Protein 8T9W (pdb70)

Radius of gyration: 37.92 Å; Cα contacts (8 Å, |Δi|>4): 4238; chains: 4; bounding box: 84×113×107 Å

Structure (mmCIF, N/CA/C/O backbone):
data_8T9W
#
_entry.id   8T9W
#
_cell.length_a   112.093
_cell.length_b   113.391
_cell.length_c   158.156
_cell.angle_alpha   90.00
_cell.angle_beta   90.00
_cell.angle_gamma   90.00
#
_symmetry.space_group_name_H-M   'P 21 21 21'
#
loop_
_entity.id
_entity.type
_entity.pdbx_description
1 polymer Apiosidase
2 water water
#
loop_
_atom_site.group_PDB
_atom_site.id
_atom_site.type_symbol
_atom_site.label_atom_id
_atom_site.label_alt_id
_atom_site.label_comp_id
_atom_site.label_asym_id
_atom_site.label_entity_id
_atom_site.label_seq_id
_atom_site.pdbx_PDB_ins_code
_atom_site.Cartn_x
_atom_site.Cartn_y
_atom_site.Cartn_z
_atom_site.occupancy
_atom_site.B_iso_or_equiv
_atom_site.auth_seq_id
_atom_site.auth_comp_id
_atom_site.auth_asym_id
_atom_site.auth_atom_id
_atom_site.pdbx_PDB_model_num
ATOM 1 N N . THR A 1 2 ? 30.235 26.695 95.679 1.00 48.60 2 THR A N 1
ATOM 2 C CA . THR A 1 2 ? 28.798 26.584 95.452 1.00 51.14 2 THR A CA 1
ATOM 3 C C . THR A 1 2 ? 28.482 26.271 93.994 1.00 49.36 2 THR A C 1
ATOM 4 O O . THR A 1 2 ? 27.680 25.384 93.698 1.00 51.52 2 THR A O 1
ATOM 8 N N . TYR A 1 3 ? 29.123 26.998 93.084 1.00 47.42 3 TYR A N 1
ATOM 9 C CA . TYR A 1 3 ? 28.811 26.937 91.662 1.00 47.07 3 TYR A CA 1
ATOM 10 C C . TYR A 1 3 ? 29.954 26.266 90.916 1.00 47.98 3 TYR A C 1
ATOM 11 O O . TYR A 1 3 ? 31.096 26.736 90.960 1.00 47.15 3 TYR A O 1
ATOM 20 N N . THR A 1 4 ? 29.642 25.163 90.242 1.00 50.46 4 THR A N 1
ATOM 21 C CA . THR A 1 4 ? 30.593 24.446 89.408 1.00 49.20 4 THR A CA 1
ATOM 22 C C . THR A 1 4 ? 29.971 24.212 88.040 1.00 49.15 4 THR A C 1
ATOM 23 O O . THR A 1 4 ? 28.771 24.408 87.834 1.00 48.86 4 THR A O 1
ATOM 27 N N . VAL A 1 5 ? 30.805 23.795 87.102 1.00 49.49 5 VAL A N 1
ATOM 28 C CA . VAL A 1 5 ? 30.337 23.399 85.781 1.00 49.70 5 VAL A CA 1
ATOM 29 C C . VAL A 1 5 ? 29.851 21.959 85.848 1.00 51.32 5 VAL A C 1
ATOM 30 O O . VAL A 1 5 ? 30.422 21.130 86.566 1.00 52.42 5 VAL A O 1
ATOM 34 N N . SER A 1 6 ? 28.778 21.660 85.119 1.00 51.54 6 SER A N 1
ATOM 35 C CA . SER A 1 6 ? 28.274 20.297 85.065 1.00 53.15 6 SER A CA 1
ATOM 36 C C . SER A 1 6 ? 29.322 19.362 84.463 1.00 54.22 6 SER A C 1
ATOM 37 O O . SER A 1 6 ? 30.270 19.790 83.799 1.00 53.67 6 SER A O 1
ATOM 40 N N . GLU A 1 7 ? 29.139 18.062 84.712 1.00 55.86 7 GLU A N 1
ATOM 41 C CA . GLU A 1 7 ? 30.087 17.074 84.208 1.00 57.08 7 GLU A CA 1
ATOM 42 C C . GLU A 1 7 ? 30.103 17.049 82.684 1.00 56.98 7 GLU A C 1
ATOM 43 O O . GLU A 1 7 ? 31.164 16.883 82.072 1.00 57.23 7 GLU A O 1
ATOM 45 N N . ASN A 1 8 ? 28.940 17.216 82.052 1.00 56.68 8 ASN A N 1
ATOM 46 C CA . ASN A 1 8 ? 28.896 17.326 80.599 1.00 56.47 8 ASN A CA 1
ATOM 47 C C . ASN A 1 8 ? 29.375 18.683 80.101 1.00 54.77 8 ASN A C 1
ATOM 48 O O . ASN A 1 8 ? 29.393 18.909 78.886 1.00 54.48 8 ASN A O 1
ATOM 53 N N . LYS A 1 9 ? 29.751 19.582 81.014 1.00 53.71 9 LYS A N 1
ATOM 54 C CA . LYS A 1 9 ? 30.364 20.870 80.689 1.00 52.20 9 LYS A CA 1
ATOM 55 C C . LYS A 1 9 ? 29.444 21.754 79.852 1.00 51.06 9 LYS A C 1
ATOM 56 O O . LYS A 1 9 ? 29.909 22.608 79.091 1.00 50.11 9 LYS A O 1
ATOM 58 N N . ARG A 1 10 ? 28.131 21.573 79.994 1.00 51.21 10 ARG A N 1
ATOM 59 C CA . ARG A 1 10 ? 27.161 22.406 79.303 1.00 50.19 10 ARG A CA 1
ATOM 60 C C . ARG A 1 10 ? 26.274 23.216 80.236 1.00 50.68 10 ARG A C 1
ATOM 61 O O . ARG A 1 10 ? 25.608 24.148 79.767 1.00 50.49 10 ARG A O 1
ATOM 69 N N . PHE A 1 11 ? 26.250 22.907 81.531 1.00 49.71 11 PHE A N 1
ATOM 70 C CA . PHE A 1 11 ? 25.362 23.574 82.472 1.00 49.40 11 PHE A CA 1
ATOM 71 C C . PHE A 1 11 ? 26.114 23.863 83.765 1.00 48.85 11 PHE A C 1
ATOM 72 O O . PHE A 1 11 ? 27.240 23.403 83.972 1.00 50.14 11 PHE A O 1
ATOM 80 N N . LEU A 1 12 ? 25.478 24.641 84.636 1.00 48.97 12 LEU A N 1
ATOM 81 C CA . LEU A 1 12 ? 26.015 24.982 85.944 1.00 47.93 12 LEU A CA 1
ATOM 82 C C . LEU A 1 12 ? 25.261 24.237 87.037 1.00 52.12 12 LEU A C 1
ATOM 83 O O . LEU A 1 12 ? 24.098 23.852 86.873 1.00 52.08 12 LEU A O 1
ATOM 88 N N . LEU A 1 13 ? 25.939 24.045 88.165 1.00 49.48 13 LEU A N 1
ATOM 89 C CA . LEU A 1 13 ? 25.375 23.368 89.323 1.00 50.50 13 LEU A CA 1
ATOM 90 C C . LEU A 1 13 ? 25.460 24.263 90.552 1.00 52.74 13 LEU A C 1
ATOM 91 O O . LEU A 1 13 ? 26.348 25.114 90.665 1.00 50.60 13 LEU A O 1
ATOM 96 N N . LYS A 1 14 ? 24.527 24.059 91.480 1.00 56.78 14 LYS A N 1
ATOM 97 C CA . LYS A 1 14 ? 24.509 24.754 92.767 1.00 56.27 14 LYS A CA 1
ATOM 98 C C . LYS A 1 14 ? 24.554 23.691 93.860 1.00 56.91 14 LYS A C 1
ATOM 99 O O . LYS A 1 14 ? 23.531 23.077 94.177 1.00 54.74 14 LYS A O 1
ATOM 101 N N . ASP A 1 15 ? 25.743 23.482 94.431 1.00 59.33 15 ASP A N 1
ATOM 102 C CA . ASP A 1 15 ? 25.981 22.417 95.408 1.00 54.94 15 ASP A CA 1
ATOM 103 C C . ASP A 1 15 ? 25.666 21.051 94.802 1.00 59.77 15 ASP A C 1
ATOM 104 O O . ASP A 1 15 ? 24.984 20.217 95.402 1.00 57.83 15 ASP A O 1
ATOM 109 N N . GLY A 1 16 ? 26.168 20.830 93.587 1.00 69.52 16 GLY A N 1
ATOM 110 C CA . GLY A 1 16 ? 25.976 19.578 92.888 1.00 66.03 16 GLY A CA 1
ATOM 111 C C . GLY A 1 16 ? 24.650 19.422 92.176 1.00 66.17 16 GLY A C 1
ATOM 112 O O . GLY A 1 16 ? 24.533 18.554 91.304 1.00 67.45 16 GLY A O 1
ATOM 113 N N . LYS A 1 17 ? 23.659 20.224 92.513 1.00 56.41 17 LYS A N 1
ATOM 114 C CA . LYS A 1 17 ? 22.389 20.054 91.834 1.00 57.44 17 LYS A CA 1
ATOM 115 C C . LYS A 1 17 ? 22.240 21.058 90.688 1.00 58.98 17 LYS A C 1
ATOM 116 O O . LYS A 1 17 ? 22.782 22.169 90.752 1.00 56.25 17 LYS A O 1
ATOM 118 N N . PRO A 1 18 ? 21.532 20.628 89.629 1.00 54.40 18 PRO A N 1
ATOM 119 C CA . PRO A 1 18 ? 21.292 21.513 88.496 1.00 53.06 18 PRO A CA 1
ATOM 120 C C . PRO A 1 18 ? 20.760 22.877 88.909 1.00 54.04 18 PRO A C 1
ATOM 121 O O . PRO A 1 18 ? 19.689 22.967 89.510 1.00 56.60 18 PRO A O 1
ATOM 125 N N . PHE A 1 19 ? 21.461 23.954 88.527 1.00 50.32 19 PHE A N 1
ATOM 126 C CA . PHE A 1 19 ? 21.086 25.311 88.878 1.00 51.44 19 PHE A CA 1
ATOM 127 C C . PHE A 1 19 ? 20.617 26.021 87.620 1.00 48.30 19 PHE A C 1
ATOM 128 O O . PHE A 1 19 ? 21.355 26.087 86.632 1.00 47.85 19 PHE A O 1
ATOM 136 N N . PHE A 1 20 ? 19.385 26.528 87.642 1.00 48.14 20 PHE A N 1
ATOM 137 C CA . PHE A 1 20 ? 18.867 27.320 86.530 1.00 47.16 20 PHE A CA 1
ATOM 138 C C . PHE A 1 20 ? 19.225 28.782 86.759 1.00 47.48 20 PHE A C 1
ATOM 139 O O . PHE A 1 20 ? 18.661 29.440 87.639 1.00 47.90 20 PHE A O 1
ATOM 147 N N . TRP A 1 21 ? 20.145 29.289 85.949 1.00 46.62 21 TRP A N 1
ATOM 148 C CA . TRP A 1 21 ? 20.437 30.713 85.909 1.00 45.71 21 TRP A CA 1
ATOM 149 C C . TRP A 1 21 ? 19.236 31.456 85.331 1.00 42.72 21 TRP A C 1
ATOM 150 O O . TRP A 1 21 ? 18.898 31.284 84.155 1.00 43.06 21 TRP A O 1
ATOM 161 N N . LEU A 1 22 ? 18.583 32.270 86.159 1.00 41.45 22 LEU A N 1
ATOM 162 C CA . LEU A 1 22 ? 17.581 33.226 85.698 1.00 40.66 22 LEU A CA 1
ATOM 163 C C . LEU A 1 22 ? 17.955 34.584 86.272 1.00 39.86 22 LEU A C 1
ATOM 164 O O . LEU A 1 22 ? 17.780 34.826 87.470 1.00 39.60 22 LEU A O 1
ATOM 169 N N . GLY A 1 23 ? 18.471 35.462 85.423 1.00 38.39 23 GLY A N 1
ATOM 170 C CA . GLY A 1 23 ? 19.066 36.714 85.860 1.00 37.91 23 GLY A CA 1
ATOM 171 C C . GLY A 1 23 ? 18.179 37.915 85.581 1.00 36.41 23 GLY A C 1
ATOM 172 O O . GLY A 1 23 ? 17.469 37.956 84.573 1.00 36.29 23 GLY A O 1
ATOM 173 N N . ASP A 1 24 ? 18.222 38.879 86.497 1.00 35.93 24 ASP A N 1
ATOM 174 C CA . ASP A 1 24 ? 17.785 40.245 86.253 1.00 34.80 24 ASP A CA 1
ATOM 175 C C . ASP A 1 24 ? 19.010 41.148 86.253 1.00 33.91 24 ASP A C 1
ATOM 176 O O . ASP A 1 24 ? 19.944 40.938 87.033 1.00 34.76 24 ASP A O 1
ATOM 181 N N . THR A 1 25 ? 19.010 42.145 85.373 1.00 34.95 25 THR A N 1
ATOM 182 C CA . THR A 1 25 ? 20.149 43.045 85.218 1.00 32.17 25 THR A CA 1
ATOM 183 C C . THR A 1 25 ? 19.941 44.272 86.102 1.00 31.57 25 THR A C 1
ATOM 184 O O . THR A 1 25 ? 19.066 45.102 85.832 1.00 31.09 25 THR A O 1
ATOM 188 N N . ALA A 1 26 ? 20.756 44.394 87.149 1.00 32.67 26 ALA A N 1
ATOM 189 C CA . ALA A 1 26 ? 20.640 45.485 88.113 1.00 33.44 26 ALA A CA 1
ATOM 190 C C . ALA A 1 26 ? 22.004 46.147 88.318 1.00 30.73 26 ALA A C 1
ATOM 191 O O . ALA A 1 26 ? 22.517 46.210 89.435 1.00 30.95 26 ALA A O 1
ATOM 193 N N . TRP A 1 27 ? 22.580 46.665 87.225 1.00 30.11 27 TRP A N 1
ATOM 194 C CA . TRP A 1 27 ? 23.958 47.162 87.253 1.00 30.75 27 TRP A CA 1
ATOM 195 C C . TRP A 1 27 ? 24.193 48.115 88.420 1.00 29.53 27 TRP A C 1
ATOM 196 O O . TRP A 1 27 ? 25.145 47.948 89.190 1.00 29.81 27 TRP A O 1
ATOM 207 N N . GLU A 1 28 ? 23.326 49.118 88.572 1.00 29.05 28 GLU A N 1
ATOM 208 C CA . GLU A 1 28 ? 23.519 50.178 89.554 1.00 29.19 28 GLU A CA 1
ATOM 209 C C . GLU A 1 28 ? 22.934 49.841 90.924 1.00 29.38 28 GLU A C 1
ATOM 210 O O . GLU A 1 28 ? 22.643 50.758 91.702 1.00 29.20 28 GLU A O 1
ATOM 216 N N . LEU A 1 29 ? 22.778 48.553 91.242 1.00 30.73 29 LEU A N 1
ATOM 217 C CA . LEU A 1 29 ? 22.161 48.156 92.506 1.00 30.85 29 LEU A CA 1
ATOM 218 C C . LEU A 1 29 ? 22.931 48.710 93.700 1.00 31.59 29 LEU A C 1
ATOM 219 O O . LEU A 1 29 ? 22.383 49.456 94.519 1.00 35.40 29 LEU A O 1
ATOM 224 N N . PHE A 1 30 ? 24.212 48.351 93.814 1.00 31.53 30 PHE A N 1
ATOM 225 C CA . PHE A 1 30 ? 25.022 48.845 94.923 1.00 31.19 30 PHE A CA 1
ATOM 226 C C . PHE A 1 30 ? 25.135 50.362 94.902 1.00 30.42 30 PHE A C 1
ATOM 227 O O . PHE A 1 30 ? 25.272 50.992 95.958 1.00 30.54 30 PHE A O 1
ATOM 235 N N . HIS A 1 31 ? 25.071 50.965 93.715 1.00 29.70 31 HIS A N 1
ATOM 236 C CA . HIS A 1 31 ? 25.315 52.395 93.585 1.00 29.01 31 HIS A CA 1
ATOM 237 C C . HIS A 1 31 ? 24.106 53.233 93.989 1.00 31.83 31 HIS A C 1
ATOM 238 O O . HIS A 1 31 ? 24.271 54.311 94.570 1.00 33.32 31 HIS A O 1
ATOM 245 N N . ARG A 1 32 ? 22.885 52.769 93.695 1.00 30.41 32 ARG A N 1
ATOM 246 C CA . ARG A 1 32 ? 21.726 53.651 93.740 1.00 33.62 32 ARG A CA 1
ATOM 247 C C . ARG A 1 32 ? 20.565 53.172 94.605 1.00 36.15 32 ARG A C 1
ATOM 248 O O . ARG A 1 32 ? 19.550 53.875 94.675 1.00 42.32 32 ARG A O 1
ATOM 256 N N . LEU A 1 33 ? 20.669 52.019 95.262 1.00 34.04 33 LEU A N 1
ATOM 257 C CA . LEU A 1 33 ? 19.590 51.504 96.097 1.00 35.59 33 LEU A CA 1
ATOM 258 C C . LEU A 1 33 ? 20.055 51.421 97.544 1.00 34.79 33 LEU A C 1
ATOM 259 O O . LEU A 1 33 ? 21.009 50.697 97.854 1.00 39.57 33 LEU A O 1
ATOM 264 N N . ASP A 1 34 ? 19.381 52.155 98.427 1.00 38.09 34 ASP A N 1
ATOM 265 C CA . ASP A 1 34 ? 19.653 52.054 99.851 1.00 37.03 34 ASP A CA 1
ATOM 266 C C . ASP A 1 34 ? 19.101 50.735 100.396 1.00 40.25 34 ASP A C 1
ATOM 267 O O . ASP A 1 34 ? 18.523 49.920 99.670 1.00 39.97 34 ASP A O 1
ATOM 272 N N . ARG A 1 35 ? 19.268 50.534 101.707 1.00 40.49 35 ARG A N 1
ATOM 273 C CA . ARG A 1 35 ? 18.922 49.250 102.310 1.00 36.71 35 ARG A CA 1
ATOM 274 C C . ARG A 1 35 ? 17.439 48.933 102.151 1.00 41.36 35 ARG A C 1
ATOM 275 O O . ARG A 1 35 ? 17.070 47.791 101.852 1.00 42.55 35 ARG A O 1
ATOM 283 N N . GLU A 1 36 ? 16.572 49.928 102.345 1.00 39.59 36 GLU A N 1
ATOM 284 C CA . GLU A 1 36 ? 15.140 49.687 102.193 1.00 39.55 36 GLU A CA 1
ATOM 285 C C . GLU A 1 36 ? 14.777 49.431 100.735 1.00 37.78 36 GLU A C 1
ATOM 286 O O . GLU A 1 36 ? 13.968 48.545 100.439 1.00 36.26 36 GLU A O 1
ATOM 292 N N . ASP A 1 37 ? 15.373 50.192 99.811 1.00 39.32 37 ASP A N 1
ATOM 293 C CA . ASP A 1 37 ? 15.135 49.967 98.387 1.00 38.11 37 ASP A CA 1
ATOM 294 C C . ASP A 1 37 ? 15.597 48.577 97.965 1.00 36.92 37 ASP A C 1
ATOM 295 O O . ASP A 1 37 ? 14.874 47.855 97.268 1.00 35.29 37 ASP A O 1
ATOM 300 N N . ALA A 1 38 ? 16.808 48.188 98.378 1.00 34.93 38 ALA A N 1
ATOM 301 C CA . ALA A 1 38 ? 17.371 46.912 97.946 1.00 35.71 38 ALA A CA 1
ATOM 302 C C . ALA A 1 38 ? 16.556 45.737 98.469 1.00 38.67 38 ALA A C 1
ATOM 303 O O . ALA A 1 38 ? 16.339 44.756 97.749 1.00 42.27 38 ALA A O 1
ATOM 305 N N . ASP A 1 39 ? 16.108 45.808 99.725 1.00 37.08 39 ASP A N 1
ATOM 306 C CA . ASP A 1 39 ? 15.210 44.779 100.237 1.00 40.88 39 ASP A CA 1
ATOM 307 C C . ASP A 1 39 ? 13.939 44.704 99.401 1.00 40.64 39 ASP A C 1
ATOM 308 O O . ASP A 1 39 ? 13.449 43.612 99.094 1.00 42.65 39 ASP A O 1
ATOM 313 N N . TYR A 1 40 ? 13.407 45.862 99.008 1.00 40.33 40 TYR A N 1
ATOM 314 C CA . TYR A 1 40 ? 12.202 45.908 98.188 1.00 37.47 40 TYR A CA 1
ATOM 315 C C . TYR A 1 40 ? 12.433 45.256 96.829 1.00 37.30 40 TYR A C 1
ATOM 316 O O . TYR A 1 40 ? 11.627 44.436 96.375 1.00 37.51 40 TYR A O 1
ATOM 325 N N . TYR A 1 41 ? 13.539 45.606 96.166 1.00 39.28 41 TYR A N 1
ATOM 326 C CA . TYR A 1 41 ? 13.820 45.047 94.847 1.00 38.81 41 TYR A CA 1
ATOM 327 C C . TYR A 1 41 ? 14.100 43.549 94.922 1.00 41.03 41 TYR A C 1
ATOM 328 O O . TYR A 1 41 ? 13.663 42.786 94.052 1.00 42.20 41 TYR A O 1
ATOM 337 N N . LEU A 1 42 ? 14.813 43.107 95.959 1.00 37.53 42 LEU A N 1
ATOM 338 C CA . LEU A 1 42 ? 15.197 41.701 96.035 1.00 37.94 42 LEU A CA 1
ATOM 339 C C . LEU A 1 42 ? 14.015 40.818 96.417 1.00 42.31 42 LEU A C 1
ATOM 340 O O . LEU A 1 42 ? 13.873 39.706 95.893 1.00 43.03 42 LEU A O 1
ATOM 345 N N . LYS A 1 43 ? 13.155 41.292 97.323 1.00 41.46 43 LYS A N 1
ATOM 346 C CA . LYS A 1 43 ? 12.002 40.495 97.730 1.00 43.80 43 LYS A CA 1
ATOM 347 C C . LYS A 1 43 ? 11.028 40.302 96.574 1.00 43.05 43 LYS A C 1
ATOM 348 O O . LYS A 1 43 ? 10.408 39.241 96.446 1.00 41.95 43 LYS A O 1
ATOM 350 N N . LYS A 1 44 ? 10.881 41.316 95.720 1.00 42.50 44 LYS A N 1
ATOM 351 C CA . LYS A 1 44 ? 9.988 41.188 94.574 1.00 41.57 44 LYS A CA 1
ATOM 352 C C . LYS A 1 44 ? 10.562 40.240 93.528 1.00 40.85 44 LYS A C 1
ATOM 353 O O . LYS A 1 44 ? 9.854 39.372 93.007 1.00 43.44 44 LYS A O 1
ATOM 357 N N . ARG A 1 45 ? 11.846 40.402 93.198 1.00 42.21 45 ARG A N 1
ATOM 358 C CA . ARG A 1 45 ? 12.445 39.569 92.162 1.00 38.83 45 ARG A CA 1
ATOM 359 C C . ARG A 1 45 ? 12.495 38.105 92.579 1.00 40.17 45 ARG A C 1
ATOM 360 O O . ARG A 1 45 ? 12.442 37.216 91.721 1.00 40.59 45 ARG A O 1
ATOM 368 N N . ALA A 1 46 ? 12.596 37.834 93.882 1.00 40.92 46 ALA A N 1
ATOM 369 C CA . ALA A 1 46 ? 12.545 36.454 94.352 1.00 42.34 46 ALA A CA 1
ATOM 370 C C . ALA A 1 46 ? 11.158 35.858 94.148 1.00 44.69 46 ALA A C 1
ATOM 371 O O . ALA A 1 46 ? 11.030 34.692 93.755 1.00 44.29 46 ALA A O 1
ATOM 373 N N . ALA A 1 47 ? 10.110 36.647 94.403 1.00 43.57 47 ALA A N 1
ATOM 374 C CA . ALA A 1 47 ? 8.753 36.184 94.142 1.00 45.03 47 ALA A CA 1
ATOM 375 C C . ALA A 1 47 ? 8.553 35.834 92.674 1.00 47.97 47 ALA A C 1
ATOM 376 O O . ALA A 1 47 ? 7.777 34.927 92.352 1.00 45.52 47 ALA A O 1
ATOM 378 N N . GLN A 1 48 ? 9.245 36.530 91.772 1.00 42.59 48 GLN A N 1
ATOM 379 C CA . GLN A 1 48 ? 9.130 36.286 90.342 1.00 42.28 48 GLN A CA 1
ATOM 380 C C . GLN A 1 48 ? 10.070 35.194 89.856 1.00 42.65 48 GLN A C 1
ATOM 381 O O . GLN A 1 48 ? 10.279 35.070 88.646 1.00 42.63 48 GLN A O 1
ATOM 387 N N . LYS A 1 49 ? 10.643 34.412 90.775 1.00 43.46 49 LYS A N 1
ATOM 388 C CA . LYS A 1 49 ? 11.389 33.187 90.491 1.00 44.19 49 LYS A CA 1
ATOM 389 C C . LYS A 1 49 ? 12.744 33.438 89.835 1.00 44.06 49 LYS A C 1
ATOM 390 O O . LYS A 1 49 ? 13.286 32.543 89.177 1.00 43.59 49 LYS A O 1
ATOM 396 N N . TYR A 1 50 ? 13.318 34.626 90.000 1.00 41.90 50 TYR A N 1
ATOM 397 C CA . TYR A 1 50 ? 14.673 34.863 89.527 1.00 41.05 50 TYR A CA 1
ATOM 398 C C . TYR A 1 50 ? 15.678 34.211 90.473 1.00 41.65 50 TYR A C 1
ATOM 399 O O . TYR A 1 50 ? 15.384 33.933 91.637 1.00 42.79 50 TYR A O 1
ATOM 408 N N . THR A 1 51 ? 16.878 33.948 89.953 1.00 41.36 51 THR A N 1
ATOM 409 C CA . THR A 1 51 ? 17.945 33.360 90.756 1.00 41.89 51 THR A CA 1
ATOM 410 C C . THR A 1 51 ? 19.255 34.132 90.715 1.00 42.22 51 THR A C 1
ATOM 411 O O . THR A 1 51 ? 20.058 33.985 91.645 1.00 41.14 51 THR A O 1
ATOM 415 N N . VAL A 1 52 ? 19.500 34.948 89.691 1.00 39.76 52 VAL A N 1
ATOM 416 C CA . VAL A 1 52 ? 20.744 35.690 89.548 1.00 38.84 52 VAL A CA 1
ATOM 417 C C . VAL A 1 52 ? 20.427 37.178 89.470 1.00 38.24 52 VAL A C 1
ATOM 418 O O . VAL A 1 52 ? 19.454 37.585 88.825 1.00 37.27 52 VAL A O 1
ATOM 422 N N . ILE A 1 53 ? 21.248 37.988 90.133 1.00 37.03 53 ILE A N 1
ATOM 423 C CA . ILE A 1 53 ? 21.152 39.440 90.067 1.00 35.89 53 ILE A CA 1
ATOM 424 C C . ILE A 1 53 ? 22.530 39.956 89.680 1.00 35.56 53 ILE A C 1
ATOM 425 O O . ILE A 1 53 ? 23.466 39.907 90.488 1.00 35.40 53 ILE A O 1
ATOM 430 N N . GLN A 1 54 ? 22.661 40.437 88.447 1.00 34.59 54 GLN A N 1
ATOM 431 C CA . GLN A 1 54 ? 23.916 41.010 87.988 1.00 33.90 54 GLN A CA 1
ATOM 432 C C . GLN A 1 54 ? 24.001 42.462 88.451 1.00 32.99 54 GLN A C 1
ATOM 433 O O . GLN A 1 54 ? 23.091 43.258 88.193 1.00 32.44 54 GLN A O 1
ATOM 439 N N . ALA A 1 55 ? 25.080 42.795 89.158 1.00 32.91 55 ALA A N 1
ATOM 440 C CA . ALA A 1 55 ? 25.263 44.118 89.736 1.00 32.20 55 ALA A CA 1
ATOM 441 C C . ALA A 1 55 ? 26.748 44.460 89.733 1.00 31.99 55 ALA A C 1
ATOM 442 O O . ALA A 1 55 ? 27.605 43.571 89.767 1.00 32.59 55 ALA A O 1
ATOM 444 N N . VAL A 1 56 ? 27.043 45.759 89.710 1.00 31.21 56 VAL A N 1
ATOM 445 C CA . VAL A 1 56 ? 28.390 46.267 89.482 1.00 30.94 56 VAL A CA 1
ATOM 446 C C . VAL A 1 56 ? 28.880 46.975 90.738 1.00 31.72 56 VAL A C 1
ATOM 447 O O . VAL A 1 56 ? 28.191 47.849 91.275 1.00 31.64 56 VAL A O 1
ATOM 451 N N . ALA A 1 57 ? 30.084 46.613 91.191 1.00 35.42 57 ALA A N 1
ATOM 452 C CA . ALA A 1 57 ? 30.659 47.256 92.368 1.00 34.11 57 ALA A CA 1
ATOM 453 C C . ALA A 1 57 ? 31.118 48.678 92.057 1.00 34.48 57 ALA A C 1
ATOM 454 O O . ALA A 1 57 ? 30.856 49.607 92.829 1.00 34.99 57 ALA A O 1
ATOM 456 N N . LEU A 1 58 ? 31.811 48.867 90.936 1.00 32.13 58 LEU A N 1
ATOM 457 C CA . LEU A 1 58 ? 32.258 50.187 90.483 1.00 29.69 58 LEU A CA 1
ATOM 458 C C . LEU A 1 58 ? 31.375 50.582 89.301 1.00 30.74 58 LEU A C 1
ATOM 459 O O . LEU A 1 58 ? 31.749 50.403 88.140 1.00 28.99 58 LEU A O 1
ATOM 464 N N . ALA A 1 59 ? 30.209 51.150 89.612 1.00 32.74 59 ALA A N 1
ATOM 465 C CA . ALA A 1 59 ? 29.116 51.289 88.659 1.00 28.28 59 ALA A CA 1
ATOM 466 C C . ALA A 1 59 ? 29.480 52.227 87.507 1.00 27.69 59 ALA A C 1
ATOM 467 O O . ALA A 1 59 ? 30.477 52.950 87.536 1.00 29.36 59 ALA A O 1
ATOM 469 N N . GLU A 1 60 ? 28.620 52.216 86.484 1.00 29.94 60 GLU A N 1
ATOM 470 C CA . GLU A 1 60 ? 28.879 52.943 85.244 1.00 29.93 60 GLU A CA 1
ATOM 471 C C . GLU A 1 60 ? 28.582 54.434 85.380 1.00 29.60 60 GLU A C 1
ATOM 472 O O . GLU A 1 60 ? 29.278 55.264 84.785 1.00 31.74 60 GLU A O 1
ATOM 478 N N . PHE A 1 61 ? 27.558 54.795 86.155 1.00 29.06 61 PHE A N 1
ATOM 479 C CA . PHE A 1 61 ? 27.097 56.180 86.264 1.00 30.72 61 PHE A CA 1
ATOM 480 C C . PHE A 1 61 ? 28.031 56.957 87.191 1.00 27.24 61 PHE A C 1
ATOM 481 O O . PHE A 1 61 ? 27.700 57.262 88.341 1.00 27.05 61 PHE A O 1
ATOM 489 N N . ASP A 1 62 ? 29.217 57.292 86.670 1.00 27.69 62 ASP A N 1
ATOM 490 C CA . ASP A 1 62 ? 30.227 58.033 87.434 1.00 26.82 62 ASP A CA 1
ATOM 491 C C . ASP A 1 62 ? 30.472 57.353 88.776 1.00 26.46 62 ASP A C 1
ATOM 492 O O . ASP A 1 62 ? 30.419 57.976 89.834 1.00 26.35 62 ASP A O 1
ATOM 497 N N . GLY A 1 63 ? 30.719 56.042 88.718 1.00 26.73 63 GLY A N 1
ATOM 498 C CA . GLY A 1 63 ? 30.636 55.212 89.909 1.00 27.26 63 GLY A CA 1
ATOM 499 C C . GLY A 1 63 ? 31.667 55.545 90.967 1.00 27.59 63 GLY A C 1
ATOM 500 O O . GLY A 1 63 ? 31.464 55.253 92.149 1.00 28.39 63 GLY A O 1
ATOM 501 N N . LEU A 1 64 ? 32.785 56.151 90.567 1.00 27.53 64 LEU A N 1
ATOM 502 C CA . LEU A 1 64 ? 33.830 56.450 91.535 1.00 28.44 64 LEU A CA 1
ATOM 503 C C . LEU A 1 64 ? 33.578 57.767 92.258 1.00 30.96 64 LEU A C 1
ATOM 504 O O . LEU A 1 64 ? 33.871 57.889 93.455 1.00 30.15 64 LEU A O 1
ATOM 509 N N . ASN A 1 65 ? 33.030 58.759 91.558 1.00 28.57 65 ASN A N 1
ATOM 510 C CA . ASN A 1 65 ? 32.954 60.114 92.083 1.00 29.85 65 ASN A CA 1
ATOM 511 C C . ASN A 1 65 ? 31.562 60.516 92.556 1.00 32.49 65 ASN A C 1
ATOM 512 O O . ASN A 1 65 ? 31.424 61.567 93.195 1.00 34.58 65 ASN A O 1
ATOM 517 N N . VAL A 1 66 ? 30.536 59.727 92.261 1.00 29.55 66 VAL A N 1
ATOM 518 C CA . VAL A 1 66 ? 29.198 59.958 92.791 1.00 30.10 66 VAL A CA 1
ATOM 519 C C . VAL A 1 66 ? 28.936 58.882 93.843 1.00 28.87 66 VAL A C 1
ATOM 520 O O . VAL A 1 66 ? 28.858 57.692 93.504 1.00 30.32 66 VAL A O 1
ATOM 524 N N . PRO A 1 67 ? 28.795 59.242 95.114 1.00 29.74 67 PRO A N 1
ATOM 525 C CA . PRO A 1 67 ? 28.729 58.228 96.170 1.00 29.50 67 PRO A CA 1
ATOM 526 C C . PRO A 1 67 ? 27.413 57.465 96.145 1.00 30.15 67 PRO A C 1
ATOM 527 O O . PRO A 1 67 ? 26.437 57.850 95.498 1.00 33.32 67 PRO A O 1
ATOM 531 N N . ASN A 1 68 ? 27.402 56.356 96.885 1.00 32.22 68 ASN A N 1
ATOM 532 C CA . ASN A 1 68 ? 26.232 55.500 97.042 1.00 31.12 68 ASN A CA 1
ATOM 533 C C . ASN A 1 68 ? 25.197 56.231 97.902 1.00 35.29 68 ASN A C 1
ATOM 534 O O . ASN A 1 68 ? 25.485 57.342 98.369 1.00 33.17 68 ASN A O 1
ATOM 539 N N . PRO A 1 69 ? 23.994 55.684 98.130 1.00 35.78 69 PRO A N 1
ATOM 540 C CA . PRO A 1 69 ? 22.970 56.469 98.848 1.00 38.17 69 PRO A CA 1
ATOM 541 C C . PRO A 1 69 ? 23.374 56.905 100.247 1.00 39.90 69 PRO A C 1
ATOM 542 O O . PRO A 1 69 ? 22.730 57.803 100.802 1.00 38.44 69 PRO A O 1
ATOM 546 N N . TYR A 1 70 ? 24.415 56.313 100.834 1.00 37.94 70 TYR A N 1
ATOM 547 C CA . TYR A 1 70 ? 24.857 56.683 102.171 1.00 37.23 70 TYR A CA 1
ATOM 548 C C . TYR A 1 70 ? 26.098 57.570 102.150 1.00 39.10 70 TYR A C 1
ATOM 549 O O . TYR A 1 70 ? 26.784 57.693 103.170 1.00 41.03 70 TYR A O 1
ATOM 558 N N . GLY A 1 71 ? 26.396 58.187 101.007 1.00 37.98 71 GLY A N 1
ATOM 559 C CA . GLY A 1 71 ? 27.438 59.187 100.911 1.00 37.55 71 GLY A CA 1
ATOM 560 C C . GLY A 1 71 ? 28.846 58.665 100.727 1.00 36.19 71 GLY A C 1
ATOM 561 O O . GLY A 1 71 ? 29.784 59.472 100.714 1.00 32.18 71 GLY A O 1
ATOM 562 N N . ASP A 1 72 ? 29.030 57.359 100.559 1.00 36.27 72 ASP A N 1
ATOM 563 C CA . ASP A 1 72 ? 30.357 56.759 100.490 1.00 33.03 72 ASP A CA 1
ATOM 564 C C . ASP A 1 72 ? 30.714 56.408 99.050 1.00 32.12 72 ASP A C 1
ATOM 565 O O . ASP A 1 72 ? 29.900 55.824 98.327 1.00 34.74 72 ASP A O 1
ATOM 570 N N . LYS A 1 73 ? 31.936 56.764 98.642 1.00 32.59 73 LYS A N 1
ATOM 571 C CA . LYS A 1 73 ? 32.531 56.365 97.376 1.00 30.94 73 LYS A CA 1
ATOM 572 C C . LYS A 1 73 ? 33.298 55.060 97.547 1.00 30.59 73 LYS A C 1
ATOM 573 O O . LYS A 1 73 ? 33.713 54.715 98.656 1.00 31.36 73 LYS A O 1
ATOM 579 N N . PRO A 1 74 ? 33.497 54.290 96.467 1.00 30.08 74 PRO A N 1
ATOM 580 C CA . PRO A 1 74 ? 34.042 52.934 96.637 1.00 32.77 74 PRO A CA 1
ATOM 581 C C . PRO A 1 74 ? 35.557 52.853 96.788 1.00 35.79 74 PRO A C 1
ATOM 582 O O . PRO A 1 74 ? 36.052 51.975 97.502 1.00 32.27 74 PRO A O 1
ATOM 586 N N . LEU A 1 75 ? 36.313 53.731 96.135 1.00 33.43 75 LEU A N 1
ATOM 587 C CA . LEU A 1 75 ? 37.772 53.639 96.138 1.00 38.96 75 LEU A CA 1
ATOM 588 C C . LEU A 1 75 ? 38.366 54.882 96.790 1.00 36.60 75 LEU A C 1
ATOM 589 O O . LEU A 1 75 ? 38.248 55.989 96.251 1.00 38.09 75 LEU A O 1
ATOM 594 N N . LEU A 1 76 ? 39.001 54.696 97.947 1.00 36.01 76 LEU A N 1
ATOM 595 C CA . LEU A 1 76 ? 39.778 55.761 98.569 1.00 40.53 76 LEU A CA 1
ATOM 596 C C . LEU A 1 76 ? 40.769 56.330 97.568 1.00 36.93 76 LEU A C 1
ATOM 597 O O . LEU A 1 76 ? 41.550 55.587 96.967 1.00 37.45 76 LEU A O 1
ATOM 602 N N . ASN A 1 77 ? 40.718 57.649 97.375 1.00 34.64 77 ASN A N 1
ATOM 603 C CA . ASN A 1 77 ? 41.549 58.351 96.399 1.00 37.72 77 ASN A CA 1
ATOM 604 C C . ASN A 1 77 ? 41.375 57.796 94.990 1.00 37.31 77 ASN A C 1
ATOM 605 O O . ASN A 1 77 ? 42.276 57.926 94.155 1.00 38.06 77 ASN A O 1
ATOM 610 N N . ASN A 1 78 ? 40.227 57.169 94.719 1.00 36.46 78 ASN A N 1
ATOM 611 C CA . ASN A 1 78 ? 39.961 56.503 93.440 1.00 38.00 78 ASN A CA 1
ATOM 612 C C . ASN A 1 78 ? 41.041 55.477 93.103 1.00 31.61 78 ASN A C 1
ATOM 613 O O . ASN A 1 78 ? 41.263 55.147 91.936 1.00 30.93 78 ASN A O 1
ATOM 618 N N . ASP A 1 79 ? 41.707 54.953 94.132 1.00 31.69 79 ASP A N 1
ATOM 619 C CA . ASP A 1 79 ? 42.817 54.031 93.946 1.00 37.70 79 ASP A CA 1
ATOM 620 C C . ASP A 1 79 ? 42.323 52.608 94.136 1.00 34.28 79 ASP A C 1
ATOM 621 O O . ASP A 1 79 ? 41.921 52.250 95.253 1.00 35.63 79 ASP A O 1
ATOM 626 N N . PRO A 1 80 ? 42.342 51.770 93.096 1.00 35.05 80 PRO A N 1
ATOM 627 C CA . PRO A 1 80 ? 41.836 50.396 93.251 1.00 33.15 80 PRO A CA 1
ATOM 628 C C . PRO A 1 80 ? 42.566 49.583 94.307 1.00 35.17 80 PRO A C 1
ATOM 629 O O . PRO A 1 80 ? 41.981 48.638 94.853 1.00 36.65 80 PRO A O 1
ATOM 633 N N . THR A 1 81 ? 43.823 49.912 94.616 1.00 35.00 81 THR A N 1
ATOM 634 C CA . THR A 1 81 ? 44.537 49.195 95.667 1.00 35.45 81 THR A CA 1
ATOM 635 C C . THR A 1 81 ? 43.987 49.482 97.059 1.00 35.48 81 THR A C 1
ATOM 636 O O . THR A 1 81 ? 44.327 48.756 97.998 1.00 36.23 81 THR A O 1
ATOM 640 N N . THR A 1 82 ? 43.154 50.510 97.219 1.00 35.66 82 THR A N 1
ATOM 641 C CA . THR A 1 82 ? 42.636 50.919 98.525 1.00 36.72 82 THR A CA 1
ATOM 642 C C . THR A 1 82 ? 41.132 51.131 98.434 1.00 38.40 82 THR A C 1
ATOM 643 O O . THR A 1 82 ? 40.656 52.273 98.383 1.00 39.47 82 THR A O 1
ATOM 647 N N . PRO A 1 83 ? 40.350 50.054 98.412 1.00 37.90 83 PRO A N 1
ATOM 648 C CA . PRO A 1 83 ? 38.892 50.211 98.400 1.00 37.80 83 PRO A CA 1
ATOM 649 C C . PRO A 1 83 ? 38.391 50.791 99.712 1.00 39.21 83 PRO A C 1
ATOM 650 O O . PRO A 1 83 ? 38.990 50.602 100.774 1.00 42.16 83 PRO A O 1
ATOM 654 N N . ASN A 1 84 ? 37.277 51.510 99.627 1.00 38.73 84 ASN A N 1
ATOM 655 C CA . ASN A 1 84 ? 36.682 52.158 100.790 1.00 37.46 84 ASN A CA 1
ATOM 656 C C . ASN A 1 84 ? 35.762 51.162 101.484 1.00 37.46 84 ASN A C 1
ATOM 657 O O . ASN A 1 84 ? 34.718 50.786 100.941 1.00 37.22 84 ASN A O 1
ATOM 662 N N . ASP A 1 85 ? 36.154 50.740 102.687 1.00 36.87 85 ASP A N 1
ATOM 663 C CA . ASP A 1 85 ? 35.389 49.739 103.422 1.00 38.38 85 ASP A CA 1
ATOM 664 C C . ASP A 1 85 ? 33.991 50.239 103.772 1.00 42.14 85 ASP A C 1
ATOM 665 O O . ASP A 1 85 ? 33.062 49.435 103.916 1.00 39.20 85 ASP A O 1
A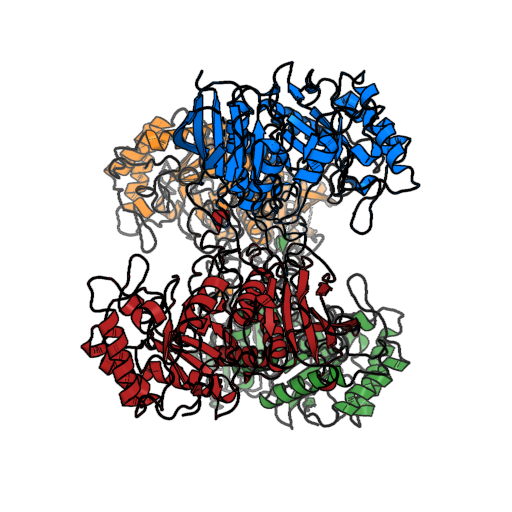TOM 670 N N . ALA A 1 86 ? 33.818 51.558 103.900 1.00 40.02 86 ALA A N 1
ATOM 671 C CA . ALA A 1 86 ? 32.500 52.107 104.203 1.00 36.96 86 ALA A CA 1
ATOM 672 C C . ALA A 1 86 ? 31.517 51.840 103.070 1.00 37.72 86 ALA A C 1
ATOM 673 O O . ALA A 1 86 ? 30.356 51.488 103.313 1.00 37.99 86 ALA A O 1
ATOM 675 N N . TYR A 1 87 ? 31.964 52.007 101.822 1.00 37.88 87 TYR A N 1
ATOM 676 C CA . TYR A 1 87 ? 31.105 51.731 100.675 1.00 35.06 87 TYR A CA 1
ATOM 677 C C . TYR A 1 87 ? 30.779 50.246 100.576 1.00 35.99 87 TYR A C 1
ATOM 678 O O . TYR A 1 87 ? 29.624 49.873 100.344 1.00 34.68 87 TYR A O 1
ATOM 687 N N . PHE A 1 88 ? 31.782 49.383 100.750 1.00 37.19 88 PHE A N 1
ATOM 688 C CA . PHE A 1 88 ? 31.557 47.955 100.573 1.00 37.08 88 PHE A CA 1
ATOM 689 C C . PHE A 1 88 ? 30.795 47.324 101.732 1.00 37.78 88 PHE A C 1
ATOM 690 O O . PHE A 1 88 ? 30.386 46.164 101.618 1.00 35.61 88 PHE A O 1
ATOM 698 N N . LYS A 1 89 ? 30.599 48.049 102.837 1.00 38.43 89 LYS A N 1
ATOM 699 C CA . LYS A 1 89 ? 29.697 47.564 103.876 1.00 37.12 89 LYS A CA 1
ATOM 700 C C . LYS A 1 89 ? 28.268 47.496 103.355 1.00 36.40 89 LYS A C 1
ATOM 701 O O . LYS A 1 89 ? 27.503 46.599 103.728 1.00 38.36 89 LYS A O 1
ATOM 707 N N . HIS A 1 90 ? 27.893 48.441 102.491 1.00 37.23 90 HIS A N 1
ATOM 708 C CA . HIS A 1 90 ? 26.601 48.369 101.820 1.00 37.59 90 HIS A CA 1
ATOM 709 C C . HIS A 1 90 ? 26.574 47.226 100.811 1.00 39.22 90 HIS A C 1
ATOM 710 O O . HIS A 1 90 ? 25.541 46.566 100.635 1.00 37.39 90 HIS A O 1
ATOM 717 N N . VAL A 1 91 ? 27.704 46.975 100.145 1.00 36.85 91 VAL A N 1
ATOM 718 C CA . VAL A 1 91 ? 27.799 45.832 99.243 1.00 34.61 91 VAL A CA 1
ATOM 719 C C . VAL A 1 91 ? 27.627 44.533 100.020 1.00 37.99 91 VAL A C 1
ATOM 720 O O . VAL A 1 91 ? 26.967 43.597 99.552 1.00 36.88 91 VAL A O 1
ATOM 724 N N . ASP A 1 92 ? 28.213 44.458 101.220 1.00 38.02 92 ASP A N 1
ATOM 725 C CA . ASP A 1 92 ? 27.989 43.300 102.081 1.00 37.70 92 ASP A CA 1
ATOM 726 C C . ASP A 1 92 ? 26.505 43.126 102.377 1.00 39.21 92 ASP A C 1
ATOM 727 O O . ASP A 1 92 ? 25.966 42.016 102.291 1.00 41.97 92 ASP A O 1
ATOM 732 N N . PHE A 1 93 ? 25.825 44.225 102.721 1.00 42.46 93 PHE A N 1
ATOM 733 C CA . PHE A 1 93 ? 24.416 44.153 103.095 1.00 42.48 93 PHE A CA 1
ATOM 734 C C . PHE A 1 93 ? 23.570 43.587 101.961 1.00 39.69 93 PHE A C 1
ATOM 735 O O . PHE A 1 93 ? 22.718 42.717 102.178 1.00 41.42 93 PHE A O 1
ATOM 743 N N . ILE A 1 94 ? 23.787 44.077 100.740 1.00 40.90 94 ILE A N 1
ATOM 744 C CA . ILE A 1 94 ? 22.949 43.663 99.622 1.00 40.40 94 ILE A CA 1
ATOM 745 C C . ILE A 1 94 ? 23.266 42.231 99.206 1.00 42.74 94 ILE A C 1
ATOM 746 O O . ILE A 1 94 ? 22.365 41.481 98.809 1.00 40.62 94 ILE A O 1
ATOM 751 N N . ILE A 1 95 ? 24.533 41.822 99.298 1.00 42.06 95 ILE A N 1
ATOM 752 C CA . ILE A 1 95 ? 24.885 40.429 99.029 1.00 40.47 95 ILE A CA 1
ATOM 753 C C . ILE A 1 95 ? 24.193 39.508 100.028 1.00 42.70 95 ILE A C 1
ATOM 754 O O . ILE A 1 95 ? 23.578 38.501 99.655 1.00 42.57 95 ILE A O 1
ATOM 759 N N . ASP A 1 96 ? 24.274 39.850 101.316 1.00 43.88 96 ASP A N 1
ATOM 760 C CA . ASP A 1 96 ? 23.664 39.017 102.348 1.00 42.86 96 ASP A CA 1
ATOM 761 C C . ASP A 1 96 ? 22.143 39.048 102.275 1.00 44.21 96 ASP A C 1
ATOM 762 O O . ASP A 1 96 ? 21.490 38.045 102.587 1.00 47.15 96 ASP A O 1
ATOM 767 N N . LYS A 1 97 ? 21.561 40.181 101.873 1.00 44.55 97 LYS A N 1
ATOM 768 C CA . LYS A 1 97 ? 20.113 40.233 101.696 1.00 41.54 97 LYS A CA 1
ATOM 769 C C . LYS A 1 97 ? 19.666 39.325 100.559 1.00 43.58 97 LYS A C 1
ATOM 770 O O . LYS A 1 97 ? 18.682 38.588 100.698 1.00 47.06 97 LYS A O 1
ATOM 776 N N . ALA A 1 98 ? 20.378 39.358 99.428 1.00 42.06 98 ALA A N 1
ATOM 777 C CA . ALA A 1 98 ? 20.029 38.485 98.311 1.00 43.20 98 ALA A CA 1
ATOM 778 C C . ALA A 1 98 ? 20.139 37.015 98.693 1.00 45.51 98 ALA A C 1
ATOM 779 O O . ALA A 1 98 ? 19.342 36.191 98.226 1.00 45.26 98 ALA A O 1
ATOM 781 N N . ALA A 1 99 ? 21.102 36.671 99.551 1.00 41.97 99 ALA A N 1
ATOM 782 C CA . ALA A 1 99 ? 21.227 35.290 100.002 1.00 43.35 99 ALA A CA 1
ATOM 783 C C . ALA A 1 99 ? 20.007 34.860 100.804 1.00 44.45 99 ALA A C 1
ATOM 784 O O . ALA A 1 99 ? 19.580 33.704 100.719 1.00 45.55 99 ALA A O 1
ATOM 786 N N . GLU A 1 100 ? 19.435 35.777 101.593 1.00 47.22 100 GLU A N 1
ATOM 787 C CA . GLU A 1 100 ? 18.234 35.456 102.361 1.00 46.33 100 GLU A CA 1
ATOM 788 C C . GLU A 1 100 ? 17.070 35.088 101.456 1.00 45.92 100 GLU A C 1
ATOM 789 O O . GLU A 1 100 ? 16.225 34.265 101.829 1.00 47.18 100 GLU A O 1
ATOM 795 N N . TYR A 1 101 ? 16.998 35.696 100.276 1.00 47.32 101 TYR A N 1
ATOM 796 C CA . TYR A 1 101 ? 15.945 35.428 99.311 1.00 44.41 101 TYR A CA 1
ATOM 797 C C . TYR A 1 101 ? 16.330 34.340 98.317 1.00 44.72 101 TYR A C 1
ATOM 798 O O . TYR A 1 101 ? 15.657 34.185 97.293 1.00 48.01 101 TYR A O 1
ATOM 807 N N . GLY A 1 102 ? 17.396 33.591 98.595 1.00 45.19 102 GLY A N 1
ATOM 808 C CA . GLY A 1 102 ? 17.856 32.563 97.683 1.00 45.54 102 GLY A CA 1
ATOM 809 C C . GLY A 1 102 ? 18.396 33.079 96.372 1.00 45.25 102 GLY A C 1
ATOM 810 O O . GLY A 1 102 ? 18.374 32.350 95.378 1.00 50.89 102 GLY A O 1
ATOM 811 N N . LEU A 1 103 ? 18.887 34.315 96.340 1.00 43.00 103 LEU A N 1
ATOM 812 C CA . LEU A 1 103 ? 19.327 34.957 95.109 1.00 41.77 103 LEU A CA 1
ATOM 813 C C . LEU A 1 103 ? 20.848 34.961 95.034 1.00 43.06 103 LEU A C 1
ATOM 814 O O . LEU A 1 103 ? 21.523 35.297 96.013 1.00 42.00 103 LEU A O 1
ATOM 819 N N . THR A 1 104 ? 21.376 34.590 93.871 1.00 44.25 104 THR A N 1
ATOM 820 C CA . THR A 1 104 ? 22.810 34.605 93.614 1.00 40.82 104 THR A CA 1
ATOM 821 C C . THR A 1 104 ? 23.186 35.918 92.943 1.00 39.39 104 THR A C 1
ATOM 822 O O . THR A 1 104 ? 22.507 36.359 92.010 1.00 42.94 104 THR A O 1
ATOM 826 N N . ILE A 1 105 ? 24.251 36.549 93.423 1.00 38.92 105 ILE A N 1
ATOM 827 C CA . ILE A 1 105 ? 24.706 37.818 92.869 1.00 37.66 105 ILE A CA 1
ATOM 828 C C . ILE A 1 105 ? 25.728 37.544 91.773 1.00 37.47 105 ILE A C 1
ATOM 829 O O . ILE A 1 105 ? 26.774 36.933 92.022 1.00 37.99 105 ILE A O 1
ATOM 834 N N . GLY A 1 106 ? 25.412 37.976 90.555 1.00 36.78 106 GLY A N 1
ATOM 835 C CA . GLY A 1 106 ? 26.398 38.049 89.497 1.00 36.41 106 GLY A CA 1
ATOM 836 C C . GLY A 1 106 ? 27.240 39.291 89.695 1.00 35.52 106 GLY A C 1
ATOM 837 O O . GLY A 1 106 ? 26.862 40.385 89.265 1.00 34.61 106 GLY A O 1
ATOM 838 N N . PHE A 1 107 ? 28.383 39.130 90.354 1.00 35.84 107 PHE A N 1
ATOM 839 C CA . PHE A 1 107 ? 29.148 40.248 90.891 1.00 35.21 107 PHE A CA 1
ATOM 840 C C . PHE A 1 107 ? 30.136 40.762 89.851 1.00 34.67 107 PHE A C 1
ATOM 841 O O . PHE A 1 107 ? 31.046 40.034 89.438 1.00 35.18 107 PHE A O 1
ATOM 849 N N . LEU A 1 108 ? 29.962 42.017 89.434 1.00 33.70 108 LEU A N 1
ATOM 850 C CA . LEU A 1 108 ? 30.919 42.660 88.547 1.00 33.20 108 LEU A CA 1
ATOM 851 C C . LEU A 1 108 ? 31.841 43.530 89.381 1.00 32.95 108 LEU A C 1
ATOM 852 O O . LEU A 1 108 ? 31.393 44.565 89.902 1.00 32.37 108 LEU A O 1
ATOM 857 N N . PRO A 1 109 ? 33.113 43.160 89.546 1.00 33.44 109 PRO A N 1
ATOM 858 C CA . PRO A 1 109 ? 34.030 44.005 90.324 1.00 33.27 109 PRO A CA 1
ATOM 859 C C . PRO A 1 109 ? 34.081 45.443 89.848 1.00 32.34 109 PRO A C 1
ATOM 860 O O . PRO A 1 109 ? 34.295 46.348 90.664 1.00 32.07 109 PRO A O 1
ATOM 864 N N . THR A 1 110 ? 33.867 45.683 88.558 1.00 31.90 110 THR A N 1
ATOM 865 C CA . THR A 1 110 ? 33.994 47.023 88.012 1.00 31.10 110 THR A CA 1
ATOM 866 C C . THR A 1 110 ? 33.378 47.058 86.622 1.00 30.72 110 THR A C 1
ATOM 867 O O . THR A 1 110 ? 33.450 46.078 85.875 1.00 31.22 110 THR A O 1
ATOM 871 N N . TRP A 1 111 ? 32.776 48.197 86.287 1.00 29.95 111 TRP A N 1
ATOM 872 C CA . TRP A 1 111 ? 32.370 48.452 84.914 1.00 30.07 111 TRP A CA 1
ATOM 873 C C . TRP A 1 111 ? 33.598 48.698 84.042 1.00 29.87 111 TRP A C 1
ATOM 874 O O . TRP A 1 111 ? 34.677 49.052 84.525 1.00 31.19 111 TRP A O 1
ATOM 885 N N . GLY A 1 112 ? 33.420 48.511 82.733 1.00 30.37 112 GLY A N 1
ATOM 886 C CA . GLY A 1 112 ? 34.540 48.580 81.813 1.00 29.82 112 GLY A CA 1
ATOM 887 C C . GLY A 1 112 ? 35.134 49.963 81.650 1.00 33.68 112 GLY A C 1
ATOM 888 O O . GLY A 1 112 ? 36.306 50.080 81.267 1.00 31.00 112 GLY A O 1
ATOM 889 N N . ASP A 1 113 ? 34.360 51.013 81.936 1.00 30.75 113 ASP A N 1
ATOM 890 C CA . ASP A 1 113 ? 34.844 52.376 81.752 1.00 29.32 113 ASP A CA 1
ATOM 891 C C . ASP A 1 113 ? 35.920 52.764 82.758 1.00 30.35 113 ASP A C 1
ATOM 892 O O . ASP A 1 113 ? 36.582 53.790 82.565 1.00 34.75 113 ASP A O 1
ATOM 897 N N . LYS A 1 114 ? 36.111 51.981 83.820 1.00 28.91 114 LYS A N 1
ATOM 898 C CA . LYS A 1 114 ? 37.235 52.203 84.720 1.00 29.46 114 LYS A CA 1
ATOM 899 C C . LYS A 1 114 ? 38.546 51.681 84.149 1.00 30.75 114 LYS A C 1
ATOM 900 O O . LYS A 1 114 ? 39.601 51.900 84.752 1.00 31.38 114 LYS A O 1
ATOM 906 N N . LEU A 1 115 ? 38.497 50.996 83.009 1.00 30.57 115 LEU A N 1
ATOM 907 C CA . LEU A 1 115 ? 39.673 50.594 82.252 1.00 30.82 115 LEU A CA 1
ATOM 908 C C . LEU A 1 115 ? 39.755 51.311 80.913 1.00 32.24 115 LEU A C 1
ATOM 909 O O . LEU A 1 115 ? 40.806 51.855 80.559 1.00 33.79 115 LEU A O 1
ATOM 914 N N . ASN A 1 116 ? 38.655 51.335 80.164 1.00 30.09 116 ASN A N 1
ATOM 915 C CA . ASN A 1 116 ? 38.580 51.997 78.863 1.00 29.85 116 ASN A CA 1
ATOM 916 C C . ASN A 1 116 ? 37.321 52.861 78.861 1.00 32.13 116 ASN A C 1
ATOM 917 O O . ASN A 1 116 ? 36.203 52.347 78.743 1.00 30.27 116 ASN A O 1
ATOM 922 N N . LYS A 1 117 ? 37.513 54.175 79.004 1.00 33.10 117 LYS A N 1
ATOM 923 C CA . LYS A 1 117 ? 36.385 55.101 78.981 1.00 33.14 117 LYS A CA 1
ATOM 924 C C . LYS A 1 117 ? 35.636 55.024 77.659 1.00 33.45 117 LYS A C 1
ATOM 925 O O . LYS A 1 117 ? 34.399 54.990 77.638 1.00 35.25 117 LYS A O 1
ATOM 931 N N . SER A 1 118 ? 36.374 54.986 76.548 1.00 31.44 118 SER A N 1
ATOM 932 C CA . SER A 1 118 ? 35.827 55.134 75.204 1.00 36.02 118 SER A CA 1
ATOM 933 C C . SER A 1 118 ? 35.173 56.503 75.054 1.00 37.65 118 SER A C 1
ATOM 934 O O . SER A 1 118 ? 35.382 57.394 75.884 1.00 35.85 118 SER A O 1
ATOM 937 N N . THR A 1 119 ? 34.380 56.679 73.997 1.00 35.61 119 THR A N 1
ATOM 938 C CA . THR A 1 119 ? 33.858 58.001 73.677 1.00 36.99 119 THR A CA 1
ATOM 939 C C . THR A 1 119 ? 32.752 58.445 74.626 1.00 42.69 119 THR A C 1
ATOM 940 O O . THR A 1 119 ? 32.490 59.649 74.726 1.00 45.86 119 THR A O 1
ATOM 944 N N . TRP A 1 120 ? 32.114 57.514 75.338 1.00 40.09 120 TRP A N 1
ATOM 945 C CA . TRP A 1 120 ? 30.943 57.830 76.143 1.00 39.81 120 TRP A CA 1
ATOM 946 C C . TRP A 1 120 ? 31.119 57.591 77.636 1.00 40.35 120 TRP A C 1
ATOM 947 O O . TRP A 1 120 ? 30.237 57.984 78.409 1.00 34.92 120 TRP A O 1
ATOM 958 N N . GLY A 1 121 ? 32.211 56.961 78.066 1.00 34.65 121 GLY A N 1
ATOM 959 C CA . GLY A 1 121 ? 32.336 56.574 79.457 1.00 31.43 121 GLY A CA 1
ATOM 960 C C . GLY A 1 121 ? 32.757 57.724 80.352 1.00 32.04 121 GLY A C 1
ATOM 961 O O . GLY A 1 121 ? 33.482 58.632 79.948 1.00 37.13 121 GLY A O 1
ATOM 962 N N . LYS A 1 122 ? 32.289 57.671 81.598 1.00 31.23 122 LYS A N 1
ATOM 963 C CA . LYS A 1 122 ? 32.660 58.672 82.587 1.00 28.13 122 LYS A CA 1
ATOM 964 C C . LYS A 1 122 ? 33.968 58.341 83.291 1.00 31.87 122 LYS A C 1
ATOM 965 O O . LYS A 1 122 ? 34.727 59.255 83.632 1.00 26.96 122 LYS A O 1
ATOM 971 N N . GLY A 1 123 ? 34.255 57.058 83.504 1.00 31.19 123 GLY A N 1
ATOM 972 C CA . GLY A 1 123 ? 35.465 56.649 84.174 1.00 27.98 123 GLY A CA 1
ATOM 973 C C . GLY A 1 123 ? 35.536 57.168 85.595 1.00 28.15 123 GLY A C 1
ATOM 974 O O . GLY A 1 123 ? 34.567 57.093 86.356 1.00 27.80 123 GLY A O 1
ATOM 975 N N . PRO A 1 124 ? 36.700 57.708 85.987 1.00 28.16 124 PRO A N 1
ATOM 976 C CA . PRO A 1 124 ? 37.942 57.831 85.213 1.00 27.81 124 PRO A CA 1
ATOM 977 C C . PRO A 1 124 ? 38.673 56.497 85.115 1.00 31.77 124 PRO A C 1
ATOM 978 O O . PRO A 1 124 ? 38.385 55.583 85.885 1.00 30.03 124 PRO A O 1
ATOM 982 N N . GLU A 1 125 ? 39.612 56.355 84.182 1.00 28.84 125 GLU A N 1
ATOM 983 C CA . GLU A 1 125 ? 40.329 55.096 84.016 1.00 30.44 125 GLU A CA 1
ATOM 984 C C . GLU A 1 125 ? 41.343 54.928 85.140 1.00 35.07 125 GLU A C 1
ATOM 985 O O . GLU A 1 125 ? 42.240 55.762 85.305 1.00 32.94 125 GLU A O 1
ATOM 991 N N . VAL A 1 126 ? 41.212 53.847 85.904 1.00 33.17 126 VAL A N 1
ATOM 992 C CA . VAL A 1 126 ? 42.060 53.634 87.069 1.00 31.62 126 VAL A CA 1
ATOM 993 C C . VAL A 1 126 ? 42.845 52.329 87.018 1.00 35.31 126 VAL A C 1
ATOM 994 O O . VAL A 1 126 ? 43.835 52.194 87.758 1.00 34.42 126 VAL A O 1
ATOM 998 N N . PHE A 1 127 ? 42.472 51.368 86.177 1.00 33.10 127 PHE A N 1
ATOM 999 C CA . PHE A 1 127 ? 43.032 50.027 86.256 1.00 35.28 127 PHE A CA 1
ATOM 1000 C C . PHE A 1 127 ? 44.234 49.842 85.336 1.00 35.44 127 PHE A C 1
ATOM 1001 O O . PHE A 1 127 ? 44.237 50.297 84.189 1.00 35.69 127 PHE A O 1
ATOM 1009 N N . ASN A 1 128 ? 45.257 49.168 85.860 1.00 34.29 128 ASN A N 1
ATOM 1010 C CA . ASN A 1 128 ? 46.357 48.649 85.057 1.00 39.29 128 ASN A CA 1
ATOM 1011 C C . ASN A 1 128 ? 46.540 47.176 85.399 1.00 39.89 128 ASN A C 1
ATOM 1012 O O . ASN A 1 128 ? 45.733 46.615 86.147 1.00 36.20 128 ASN A O 1
ATOM 1017 N N . THR A 1 129 ? 47.585 46.536 84.870 1.00 42.21 129 THR A N 1
ATOM 1018 C CA . THR A 1 129 ? 47.798 45.127 85.177 1.00 38.91 129 THR A CA 1
ATOM 1019 C C . THR A 1 129 ? 48.254 44.908 86.613 1.00 42.28 129 THR A C 1
ATOM 1020 O O . THR A 1 129 ? 48.177 43.778 87.105 1.00 44.69 129 THR A O 1
ATOM 1024 N N . ASN A 1 130 ? 48.717 45.955 87.294 1.00 38.58 130 ASN A N 1
ATOM 1025 C CA . ASN A 1 130 ? 49.199 45.815 88.662 1.00 38.55 130 ASN A CA 1
ATOM 1026 C C . ASN A 1 130 ? 48.075 45.901 89.691 1.00 38.63 130 ASN A C 1
ATOM 1027 O O . ASN A 1 130 ? 47.939 45.010 90.535 1.00 41.33 130 ASN A O 1
ATOM 1032 N N . ASN A 1 131 ? 47.261 46.961 89.644 1.00 38.15 131 ASN A N 1
ATOM 1033 C CA . ASN A 1 131 ? 46.242 47.134 90.675 1.00 37.66 131 ASN A CA 1
ATOM 1034 C C . ASN A 1 131 ? 44.986 46.312 90.416 1.00 37.25 131 ASN A C 1
ATOM 1035 O O . ASN A 1 131 ? 44.194 46.118 91.344 1.00 38.52 131 ASN A O 1
ATOM 1040 N N . ALA A 1 132 ? 44.778 45.831 89.188 1.00 36.23 132 ALA A N 1
ATOM 1041 C CA . ALA A 1 132 ? 43.633 44.964 88.927 1.00 37.56 132 ALA A CA 1
ATOM 1042 C C . ALA A 1 132 ? 43.714 43.693 89.765 1.00 39.10 132 ALA A C 1
ATOM 1043 O O . ALA A 1 132 ? 42.734 43.288 90.399 1.00 41.99 132 ALA A O 1
ATOM 1045 N N . ARG A 1 133 ? 44.889 43.058 89.786 1.00 37.54 133 ARG A N 1
ATOM 1046 C CA . ARG A 1 133 ? 45.095 41.878 90.619 1.00 38.95 133 ARG A CA 1
ATOM 1047 C C . ARG A 1 133 ? 44.896 42.199 92.094 1.00 38.42 133 ARG A C 1
ATOM 1048 O O . ARG A 1 133 ? 44.198 41.472 92.810 1.00 40.20 133 ARG A O 1
ATOM 1056 N N . ILE A 1 134 ? 45.527 43.273 92.572 1.00 39.98 134 ILE A N 1
ATOM 1057 C CA . ILE A 1 134 ? 45.365 43.671 93.968 1.00 38.16 134 ILE A CA 1
ATOM 1058 C C . ILE A 1 134 ? 43.899 43.947 94.273 1.00 37.41 134 ILE A C 1
ATOM 1059 O O . ILE A 1 134 ? 43.383 43.550 95.325 1.00 37.68 134 ILE A O 1
ATOM 1064 N N . TYR A 1 135 ? 43.206 44.629 93.357 1.00 36.52 135 TYR A N 1
ATOM 1065 C CA . TYR A 1 135 ? 41.776 44.870 93.533 1.00 36.60 135 TYR A CA 1
ATOM 1066 C C . TYR A 1 135 ? 41.003 43.558 93.568 1.00 36.81 135 TYR A C 1
ATOM 1067 O O . TYR A 1 135 ? 40.190 43.326 94.471 1.00 38.08 135 TYR A O 1
ATOM 1076 N N . GLY A 1 136 ? 41.253 42.681 92.591 1.00 36.68 136 GLY A N 1
ATOM 1077 C CA . GLY A 1 136 ? 40.570 41.398 92.560 1.00 40.76 136 GLY A CA 1
ATOM 1078 C C . GLY A 1 136 ? 40.812 40.562 93.800 1.00 38.14 136 GLY A C 1
ATOM 1079 O O . GLY A 1 136 ? 39.921 39.835 94.248 1.00 41.28 136 GLY A O 1
ATOM 1080 N N . LYS A 1 137 ? 42.010 40.657 94.378 1.00 38.66 137 LYS A N 1
ATOM 1081 C CA . LYS A 1 137 ? 42.304 39.911 95.596 1.00 41.72 137 LYS A CA 1
ATOM 1082 C C . LYS A 1 137 ? 41.542 40.481 96.784 1.00 39.66 137 LYS A C 1
ATOM 1083 O O . LYS A 1 137 ? 41.011 39.726 97.608 1.00 43.11 137 LYS A O 1
ATOM 1089 N N . TRP A 1 138 ? 41.472 41.810 96.883 1.00 38.43 138 TRP A N 1
ATOM 1090 C CA . TRP A 1 138 ? 40.771 42.441 97.995 1.00 38.62 138 TRP A CA 1
ATOM 1091 C C . TRP A 1 138 ? 39.292 42.079 97.991 1.00 39.52 138 TRP A C 1
ATOM 1092 O O . TRP A 1 138 ? 38.687 41.894 99.053 1.00 38.29 138 TRP A O 1
ATOM 1103 N N . LEU A 1 139 ? 38.692 41.980 96.804 1.00 37.43 139 LEU A N 1
ATOM 1104 C CA . LEU A 1 139 ? 37.302 41.553 96.712 1.00 37.32 139 LEU A CA 1
ATOM 1105 C C . LEU A 1 139 ? 37.167 40.071 97.028 1.00 40.21 139 LEU A C 1
ATOM 1106 O O . LEU A 1 139 ? 36.297 39.668 97.810 1.00 38.75 139 LEU A O 1
ATOM 1111 N N . ALA A 1 140 ? 38.028 39.243 96.430 1.00 42.98 140 ALA A N 1
ATOM 1112 C CA . ALA A 1 140 ? 37.945 37.804 96.644 1.00 42.48 140 ALA A CA 1
ATOM 1113 C C . ALA A 1 140 ? 38.199 37.445 98.101 1.00 43.78 140 ALA A C 1
ATOM 1114 O O . ALA A 1 140 ? 37.564 36.534 98.642 1.00 45.54 140 ALA A O 1
ATOM 1116 N N . ASN A 1 141 ? 39.124 38.150 98.756 1.00 40.81 141 ASN A N 1
ATOM 1117 C CA . ASN A 1 141 ? 39.380 37.874 100.165 1.00 45.04 141 ASN A CA 1
ATOM 1118 C C . ASN A 1 141 ? 38.212 38.307 101.040 1.00 45.07 141 ASN A C 1
ATOM 1119 O O . ASN A 1 141 ? 37.950 37.682 102.074 1.00 43.01 141 ASN A O 1
ATOM 1124 N N . ARG A 1 142 ? 37.497 39.361 100.639 1.00 44.08 142 ARG A N 1
ATOM 1125 C CA . ARG A 1 142 ? 36.372 39.841 101.433 1.00 42.39 142 ARG A CA 1
ATOM 1126 C C . ARG A 1 142 ? 35.173 38.907 101.337 1.00 42.15 142 ARG A C 1
ATOM 1127 O O . ARG A 1 142 ? 34.422 38.766 102.310 1.00 45.86 142 ARG A O 1
ATOM 1135 N N . TYR A 1 143 ? 34.982 38.250 100.190 1.00 44.57 143 TYR A N 1
ATOM 1136 C CA . TYR A 1 143 ? 33.778 37.468 99.931 1.00 45.28 143 TYR A CA 1
ATOM 1137 C C . TYR A 1 143 ? 34.068 35.989 99.701 1.00 44.81 143 TYR A C 1
ATOM 1138 O O . TYR A 1 143 ? 33.200 35.268 99.194 1.00 45.65 143 TYR A O 1
ATOM 1147 N N . LYS A 1 144 ? 35.263 35.517 100.064 1.00 42.56 144 LYS A N 1
ATOM 1148 C CA . LYS A 1 144 ? 35.625 34.129 99.788 1.00 46.53 144 LYS A CA 1
ATOM 1149 C C . LYS A 1 144 ? 34.742 33.135 100.531 1.00 46.77 144 LYS A C 1
ATOM 1150 O O . LYS A 1 144 ? 34.711 31.956 100.163 1.00 45.54 144 LYS A O 1
ATOM 1156 N N . ASN A 1 145 ? 34.020 33.576 101.560 1.00 48.48 145 ASN A N 1
ATOM 1157 C CA . ASN A 1 145 ? 33.140 32.691 102.309 1.00 50.85 145 ASN A CA 1
ATOM 1158 C C . ASN A 1 145 ? 31.671 32.858 101.946 1.00 50.20 145 ASN A C 1
ATOM 1159 O O . ASN A 1 145 ? 30.854 32.021 102.346 1.00 51.48 145 ASN A O 1
ATOM 1164 N N . LYS A 1 146 ? 31.315 33.907 101.205 1.00 50.37 146 LYS A N 1
ATOM 1165 C CA . LYS A 1 146 ? 29.963 34.014 100.677 1.00 47.08 146 LYS A CA 1
ATOM 1166 C C . LYS A 1 146 ? 29.688 32.850 99.733 1.00 49.08 146 LYS A C 1
ATOM 1167 O O . LYS A 1 146 ? 30.578 32.387 99.015 1.00 44.87 146 LYS A O 1
ATOM 1173 N N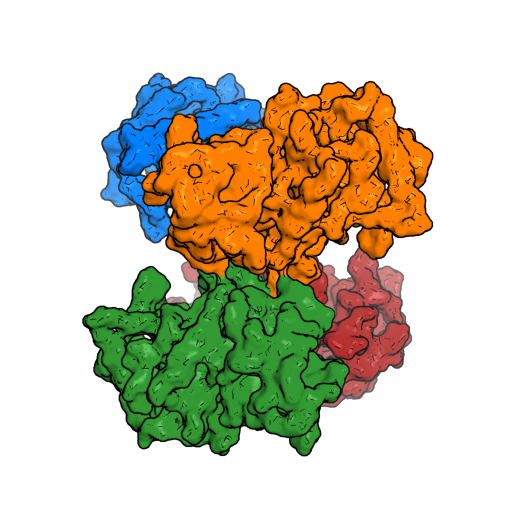 . LYS A 1 147 ? 28.450 32.365 99.743 1.00 48.94 147 LYS A N 1
ATOM 1174 C CA . LYS A 1 147 ? 28.088 31.207 98.941 1.00 48.95 147 LYS A CA 1
ATOM 1175 C C . LYS A 1 147 ? 27.158 31.544 97.785 1.00 46.42 147 LYS A C 1
ATOM 1176 O O . LYS A 1 147 ? 26.778 30.639 97.036 1.00 50.96 147 LYS A O 1
ATOM 1182 N N . ASN A 1 148 ? 26.798 32.812 97.604 1.00 43.55 148 ASN A N 1
ATOM 1183 C CA . ASN A 1 148 ? 25.865 33.222 96.562 1.00 42.82 148 ASN A CA 1
ATOM 1184 C C . ASN A 1 148 ? 26.501 34.230 95.611 1.00 45.22 148 ASN A C 1
ATOM 1185 O O . ASN A 1 148 ? 25.857 35.183 95.166 1.00 42.42 148 ASN A O 1
ATOM 1190 N N . ILE A 1 149 ? 27.774 34.032 95.276 1.00 44.69 149 ILE A N 1
ATOM 1191 C CA . ILE A 1 149 ? 28.505 34.948 94.409 1.00 40.91 149 ILE A CA 1
ATOM 1192 C C . ILE A 1 149 ? 29.023 34.189 93.194 1.00 40.64 149 ILE A C 1
ATOM 1193 O O . ILE A 1 149 ? 29.688 33.157 93.335 1.00 43.00 149 ILE A O 1
ATOM 1198 N N . ILE A 1 150 ? 28.702 34.699 92.008 1.00 44.49 150 ILE A N 1
ATOM 1199 C CA . ILE A 1 150 ? 29.311 34.288 90.749 1.00 39.86 150 ILE A CA 1
ATOM 1200 C C . ILE A 1 150 ? 30.010 35.511 90.171 1.00 38.73 150 ILE A C 1
ATOM 1201 O O . ILE A 1 150 ? 29.386 36.568 90.014 1.00 39.14 150 ILE A O 1
ATOM 1206 N N . TRP A 1 151 ? 31.297 35.372 89.865 1.00 38.88 151 TRP A N 1
ATOM 1207 C CA . TRP A 1 151 ? 32.108 36.510 89.455 1.00 37.97 151 TRP A CA 1
ATOM 1208 C C . TRP A 1 151 ? 31.933 36.811 87.973 1.00 37.42 151 TRP A C 1
ATOM 1209 O O . TRP A 1 151 ? 31.853 35.901 87.144 1.00 37.99 151 TRP A O 1
ATOM 1220 N N . ILE A 1 152 ? 31.889 38.103 87.644 1.00 36.36 152 ILE A N 1
ATOM 1221 C CA . ILE A 1 152 ? 31.652 38.553 86.275 1.00 35.76 152 ILE A CA 1
ATOM 1222 C C . ILE A 1 152 ? 32.641 39.667 85.953 1.00 35.07 152 ILE A C 1
ATOM 1223 O O . ILE A 1 152 ? 32.393 40.828 86.293 1.00 34.26 152 ILE A O 1
ATOM 1228 N N . LEU A 1 153 ? 33.753 39.343 85.295 1.00 35.45 153 LEU A N 1
ATOM 1229 C CA . LEU A 1 153 ? 34.689 40.382 84.880 1.00 34.89 153 LEU A CA 1
ATOM 1230 C C . LEU A 1 153 ? 34.134 41.155 83.680 1.00 34.28 153 LEU A C 1
ATOM 1231 O O . LEU A 1 153 ? 33.130 40.779 83.069 1.00 36.18 153 LEU A O 1
ATOM 1236 N N . GLY A 1 154 ? 34.797 42.258 83.350 1.00 36.02 154 GLY A N 1
ATOM 1237 C CA . GLY A 1 154 ? 34.391 43.071 82.222 1.00 34.96 154 GLY A CA 1
ATOM 1238 C C . GLY A 1 154 ? 33.316 44.079 82.581 1.00 35.34 154 GLY A C 1
ATOM 1239 O O . GLY A 1 154 ? 33.067 44.396 83.748 1.00 35.88 154 GLY A O 1
ATOM 1240 N N . GLY A 1 155 ? 32.668 44.590 81.538 1.00 35.67 155 GLY A N 1
ATOM 1241 C CA . GLY A 1 155 ? 31.593 45.550 81.700 1.00 34.74 155 GLY A CA 1
ATOM 1242 C C . GLY A 1 155 ? 31.393 46.430 80.484 1.00 31.41 155 GLY A C 1
ATOM 1243 O O . GLY A 1 155 ? 31.683 47.630 80.526 1.00 32.23 155 GLY A O 1
ATOM 1244 N N . ASP A 1 156 ? 30.923 45.832 79.387 1.00 30.31 156 ASP A N 1
ATOM 1245 C CA . ASP A 1 156 ? 30.524 46.567 78.185 1.00 31.60 156 ASP A CA 1
ATOM 1246 C C . ASP A 1 156 ? 31.709 47.280 77.533 1.00 34.82 156 ASP A C 1
ATOM 1247 O O . ASP A 1 156 ? 31.586 48.412 77.064 1.00 35.45 156 ASP A O 1
ATOM 1252 N N . ARG A 1 157 ? 32.865 46.615 77.495 1.00 30.86 157 ARG A N 1
ATOM 1253 C CA . ARG A 1 157 ? 34.044 47.163 76.830 1.00 33.32 157 ARG A CA 1
ATOM 1254 C C . ARG A 1 157 ? 34.803 46.040 76.142 1.00 36.03 157 ARG A C 1
ATOM 1255 O O . ARG A 1 157 ? 35.314 45.131 76.805 1.00 32.03 157 ARG A O 1
ATOM 1263 N N . THR A 1 158 ? 34.880 46.107 74.821 1.00 35.44 158 THR A N 1
ATOM 1264 C CA . THR A 1 158 ? 35.697 45.163 74.076 1.00 32.46 158 THR A CA 1
ATOM 1265 C C . THR A 1 158 ? 37.172 45.442 74.352 1.00 34.75 158 THR A C 1
ATOM 1266 O O . THR A 1 158 ? 37.605 46.597 74.266 1.00 32.41 158 THR A O 1
ATOM 1270 N N . PRO A 1 159 ? 37.964 44.426 74.715 1.00 33.70 159 PRO A N 1
ATOM 1271 C CA . PRO A 1 159 ? 39.404 44.644 74.910 1.00 35.26 159 PRO A CA 1
ATOM 1272 C C . PRO A 1 159 ? 40.054 45.292 73.699 1.00 34.33 159 PRO A C 1
ATOM 1273 O O . PRO A 1 159 ? 39.985 44.759 72.588 1.00 34.81 159 PRO A O 1
ATOM 1277 N N . ARG A 1 160 ? 40.665 46.454 73.904 1.00 34.53 160 ARG A N 1
ATOM 1278 C CA . ARG A 1 160 ? 41.250 47.195 72.798 1.00 34.50 160 ARG A CA 1
ATOM 1279 C C . ARG A 1 160 ? 42.384 46.392 72.170 1.00 38.43 160 ARG A C 1
ATOM 1280 O O . ARG A 1 160 ? 43.218 45.830 72.896 1.00 37.05 160 ARG A O 1
ATOM 1288 N N . PRO A 1 161 ? 42.441 46.293 70.844 1.00 41.63 161 PRO A N 1
ATOM 1289 C CA . PRO A 1 161 ? 43.561 45.596 70.208 1.00 38.57 161 PRO A CA 1
ATOM 1290 C C . PRO A 1 161 ? 44.880 46.289 70.514 1.00 42.64 161 PRO A C 1
ATOM 1291 O O . PRO A 1 161 ? 44.942 47.511 70.671 1.00 39.03 161 PRO A O 1
ATOM 1295 N N . ASN A 1 162 ? 45.939 45.480 70.617 1.00 39.18 162 ASN A N 1
ATOM 1296 C CA . ASN A 1 162 ? 47.299 45.961 70.866 1.00 41.42 162 ASN A CA 1
ATOM 1297 C C . ASN A 1 162 ? 47.401 46.746 72.172 1.00 43.49 162 ASN A C 1
ATOM 1298 O O . ASN A 1 162 ? 48.168 47.706 72.275 1.00 46.03 162 ASN A O 1
ATOM 1303 N N . SER A 1 163 ? 46.640 46.341 73.184 1.00 42.55 163 SER A N 1
ATOM 1304 C CA . SER A 1 163 ? 46.621 47.027 74.468 1.00 41.07 163 SER A CA 1
ATOM 1305 C C . SER A 1 163 ? 46.820 46.012 75.587 1.00 37.45 163 SER A C 1
ATOM 1306 O O . SER A 1 163 ? 46.925 44.806 75.353 1.00 39.52 163 SER A O 1
ATOM 1309 N N . ASP A 1 164 ? 46.870 46.515 76.818 1.00 37.02 164 ASP A N 1
ATOM 1310 C CA . ASP A 1 164 ? 46.969 45.680 78.006 1.00 37.32 164 ASP A CA 1
ATOM 1311 C C . ASP A 1 164 ? 45.609 45.246 78.539 1.00 36.64 164 ASP A C 1
ATOM 1312 O O . ASP A 1 164 ? 45.542 44.671 79.630 1.00 36.79 164 ASP A O 1
ATOM 1317 N N . ASP A 1 165 ? 44.531 45.510 77.797 1.00 36.27 165 ASP A N 1
ATOM 1318 C CA . ASP A 1 165 ? 43.189 45.263 78.315 1.00 35.28 165 ASP A CA 1
ATOM 1319 C C . ASP A 1 165 ? 42.999 43.796 78.683 1.00 35.96 165 ASP A C 1
ATOM 1320 O O . ASP A 1 165 ? 42.586 43.475 79.804 1.00 35.84 165 ASP A O 1
ATOM 1325 N N . VAL A 1 166 ? 43.322 42.888 77.758 1.00 36.76 166 VAL A N 1
ATOM 1326 C CA . VAL A 1 166 ? 43.240 41.457 78.047 1.00 37.56 166 VAL A CA 1
ATOM 1327 C C . VAL A 1 166 ? 44.099 41.102 79.256 1.00 40.02 166 VAL A C 1
ATOM 1328 O O . VAL A 1 166 ? 43.679 40.332 80.130 1.00 40.05 166 VAL A O 1
ATOM 1332 N N . LYS A 1 167 ? 45.310 41.664 79.332 1.00 38.43 167 LYS A N 1
ATOM 1333 C CA . LYS A 1 167 ? 46.182 41.399 80.474 1.00 39.50 167 LYS A CA 1
ATOM 1334 C C . LYS A 1 167 ? 45.562 41.886 81.780 1.00 38.25 167 LYS A C 1
ATOM 1335 O O . LYS A 1 167 ? 45.662 41.211 82.811 1.00 38.69 167 LYS A O 1
ATOM 1341 N N . VAL A 1 168 ? 44.929 43.063 81.760 1.00 37.20 168 VAL A N 1
ATOM 1342 C CA . VAL A 1 168 ? 44.314 43.599 82.973 1.00 38.17 168 VAL A CA 1
ATOM 1343 C C . VAL A 1 168 ? 43.227 42.660 83.487 1.00 36.52 168 VAL A C 1
ATOM 1344 O O . VAL A 1 168 ? 43.147 42.375 84.689 1.00 36.68 168 VAL A O 1
ATOM 1348 N N . TRP A 1 169 ? 42.376 42.160 82.590 1.00 36.41 169 TRP A N 1
ATOM 1349 C CA . TRP A 1 169 ? 41.322 41.249 83.025 1.00 36.51 169 TRP A CA 1
ATOM 1350 C C . TRP A 1 169 ? 41.903 39.926 83.508 1.00 37.64 169 TRP A C 1
ATOM 1351 O O . TRP A 1 169 ? 41.412 39.347 84.484 1.00 38.41 169 TRP A O 1
ATOM 1362 N N . ARG A 1 170 ? 42.954 39.437 82.845 1.00 38.45 170 ARG A N 1
ATOM 1363 C CA . ARG A 1 170 ? 43.594 38.205 83.293 1.00 39.61 170 ARG A CA 1
ATOM 1364 C C . ARG A 1 170 ? 44.289 38.405 84.634 1.00 39.82 170 ARG A C 1
ATOM 1365 O O . ARG A 1 170 ? 44.278 37.508 85.487 1.00 40.48 170 ARG A O 1
ATOM 1373 N N . ALA A 1 171 ? 44.895 39.578 84.840 1.00 39.33 171 ALA A N 1
ATOM 1374 C CA . ALA A 1 171 ? 45.462 39.897 86.144 1.00 39.46 171 ALA A CA 1
ATOM 1375 C C . ALA A 1 171 ? 44.383 40.020 87.211 1.00 38.90 171 ALA A C 1
ATOM 1376 O O . ALA A 1 171 ? 44.617 39.647 88.364 1.00 39.36 171 ALA A O 1
ATOM 1378 N N . MET A 1 172 ? 43.201 40.536 86.856 1.00 37.98 172 MET A N 1
ATOM 1379 C CA . MET A 1 172 ? 42.120 40.613 87.834 1.00 37.54 172 MET A CA 1
ATOM 1380 C C . MET A 1 172 ? 41.554 39.235 88.147 1.00 38.27 172 MET A C 1
ATOM 1381 O O . MET A 1 172 ? 41.168 38.974 89.291 1.00 38.45 172 MET A O 1
ATOM 1386 N N . ALA A 1 173 ? 41.506 38.341 87.154 1.00 38.77 173 ALA A N 1
ATOM 1387 C CA . ALA A 1 173 ? 41.064 36.972 87.402 1.00 39.61 173 ALA A CA 1
ATOM 1388 C C . ALA A 1 173 ? 41.991 36.275 88.389 1.00 40.61 173 ALA A C 1
ATOM 1389 O O . ALA A 1 173 ? 41.535 35.640 89.348 1.00 41.05 173 ALA A O 1
ATOM 1391 N N . ALA A 1 174 ? 43.301 36.365 88.159 1.00 41.06 174 ALA A N 1
ATOM 1392 C CA . ALA A 1 174 ? 44.246 36.029 89.211 1.00 41.85 174 ALA A CA 1
ATOM 1393 C C . ALA A 1 174 ? 44.071 37.007 90.365 1.00 41.21 174 ALA A C 1
ATOM 1394 O O . ALA A 1 174 ? 43.638 38.144 90.181 1.00 40.17 174 ALA A O 1
ATOM 1396 N N . GLY A 1 175 ? 44.383 36.563 91.563 1.00 44.13 175 GLY A N 1
ATOM 1397 C CA . GLY A 1 175 ? 44.069 37.413 92.704 1.00 44.05 175 GLY A CA 1
ATOM 1398 C C . GLY A 1 175 ? 42.650 37.214 93.179 1.00 44.04 175 GLY A C 1
ATOM 1399 O O . GLY A 1 175 ? 42.410 37.067 94.377 1.00 50.11 175 GLY A O 1
ATOM 1400 N N . ILE A 1 176 ? 41.691 37.202 92.249 1.00 40.98 176 ILE A N 1
ATOM 1401 C CA . ILE A 1 176 ? 40.389 36.617 92.558 1.00 42.76 176 ILE A CA 1
ATOM 1402 C C . ILE A 1 176 ? 40.565 35.139 92.885 1.00 42.99 176 ILE A C 1
ATOM 1403 O O . ILE A 1 176 ? 40.172 34.664 93.957 1.00 44.11 176 ILE A O 1
ATOM 1408 N N . VAL A 1 177 ? 41.190 34.397 91.966 1.00 42.36 177 VAL A N 1
ATOM 1409 C CA . VAL A 1 177 ? 41.452 32.978 92.199 1.00 45.31 177 VAL A CA 1
ATOM 1410 C C . VAL A 1 177 ? 42.373 32.801 93.399 1.00 44.40 177 VAL A C 1
ATOM 1411 O O . VAL A 1 177 ? 42.219 31.860 94.189 1.00 45.33 177 VAL A O 1
ATOM 1415 N N . GLU A 1 178 ? 43.331 33.714 93.566 1.00 44.04 178 GLU A N 1
ATOM 1416 C CA . GLU A 1 178 ? 44.181 33.686 94.750 1.00 44.67 178 GLU A CA 1
ATOM 1417 C C . GLU A 1 178 ? 43.395 34.043 96.006 1.00 44.40 178 GLU A C 1
ATOM 1418 O O . GLU A 1 178 ? 43.542 33.389 97.043 1.00 45.28 178 GLU A O 1
ATOM 1424 N N . GLY A 1 179 ? 42.555 35.076 95.931 1.00 43.58 179 GLY A N 1
ATOM 1425 C CA . GLY A 1 179 ? 41.812 35.500 97.109 1.00 43.96 179 GLY A CA 1
ATOM 1426 C C . GLY A 1 179 ? 40.898 34.416 97.651 1.00 43.76 179 GLY A C 1
ATOM 1427 O O . GLY A 1 179 ? 40.858 34.168 98.858 1.00 44.37 179 GLY A O 1
ATOM 1428 N N . VAL A 1 180 ? 40.152 33.755 96.764 1.00 43.80 180 VAL A N 1
ATOM 1429 C CA . VAL A 1 180 ? 39.281 32.668 97.203 1.00 45.79 180 VAL A CA 1
ATOM 1430 C C . VAL A 1 180 ? 40.049 31.373 97.431 1.00 46.60 180 VAL A C 1
ATOM 1431 O O . VAL A 1 180 ? 39.551 30.485 98.134 1.00 49.13 180 VAL A O 1
ATOM 1435 N N . GLY A 1 181 ? 41.242 31.235 96.857 1.00 47.84 181 GLY A N 1
ATOM 1436 C CA . GLY A 1 181 ? 42.074 30.080 97.127 1.00 47.66 181 GLY A CA 1
ATOM 1437 C C . GLY A 1 181 ? 41.882 28.910 96.182 1.00 51.36 181 GLY A C 1
ATOM 1438 O O . GLY A 1 181 ? 41.794 27.760 96.623 1.00 52.75 181 GLY A O 1
ATOM 1439 N N . GLY A 1 182 ? 41.820 29.180 94.887 1.00 51.83 182 GLY A N 1
ATOM 1440 C CA . GLY A 1 182 ? 41.775 28.132 93.882 1.00 48.49 182 GLY A CA 1
ATOM 1441 C C . GLY A 1 182 ? 40.781 28.397 92.769 1.00 47.67 182 GLY A C 1
ATOM 1442 O O . GLY A 1 182 ? 39.738 29.020 92.965 1.00 46.82 182 GLY A O 1
ATOM 1443 N N . ASN A 1 183 ? 41.112 27.910 91.569 1.00 48.00 183 ASN A N 1
ATOM 1444 C CA . ASN A 1 183 ? 40.191 28.005 90.440 1.00 49.41 183 ASN A CA 1
ATOM 1445 C C . ASN A 1 183 ? 38.863 27.322 90.741 1.00 50.00 183 ASN A C 1
ATOM 1446 O O . ASN A 1 183 ? 37.831 27.682 90.163 1.00 47.52 183 ASN A O 1
ATOM 1451 N N . ASP A 1 184 ? 38.871 26.337 91.637 1.00 52.19 184 ASP A N 1
ATOM 1452 C CA . ASP A 1 184 ? 37.664 25.611 91.999 1.00 53.80 184 ASP A CA 1
ATOM 1453 C C . ASP A 1 184 ? 36.778 26.385 92.963 1.00 51.98 184 ASP A C 1
ATOM 1454 O O . ASP A 1 184 ? 35.601 26.041 93.113 1.00 54.36 184 ASP A O 1
ATOM 1459 N N . LYS A 1 185 ? 37.312 27.414 93.618 1.00 50.29 185 LYS A N 1
ATOM 1460 C CA . LYS A 1 185 ? 36.571 28.171 94.616 1.00 48.65 185 LYS A CA 1
ATOM 1461 C C . LYS A 1 185 ? 35.904 29.414 94.045 1.00 45.98 185 LYS A C 1
ATOM 1462 O O . LYS A 1 185 ? 35.408 30.244 94.813 1.00 45.23 185 LYS A O 1
ATOM 1468 N N . ALA A 1 186 ? 35.871 29.559 92.723 1.00 45.37 186 ALA A N 1
ATOM 1469 C CA . ALA A 1 186 ? 35.196 30.688 92.103 1.00 44.04 186 ALA A CA 1
ATOM 1470 C C . ALA A 1 186 ? 34.761 30.306 90.699 1.00 43.99 186 ALA A C 1
ATOM 1471 O O . ALA A 1 186 ? 35.502 29.639 89.971 1.00 44.60 186 ALA A O 1
ATOM 1473 N N . LEU A 1 187 ? 33.548 30.716 90.342 1.00 43.34 187 LEU A N 1
ATOM 1474 C CA . LEU A 1 187 ? 33.059 30.662 88.972 1.00 43.04 187 LEU A CA 1
ATOM 1475 C C . LEU A 1 187 ? 33.179 32.057 88.373 1.00 41.67 187 LEU A C 1
ATOM 1476 O O . LEU A 1 187 ? 32.752 33.039 88.990 1.00 40.86 187 LEU A O 1
ATOM 1481 N N . ILE A 1 188 ? 33.782 32.148 87.191 1.00 41.50 188 ILE A N 1
ATOM 1482 C CA . ILE A 1 188 ? 34.158 33.430 86.603 1.00 40.36 188 ILE A CA 1
ATOM 1483 C C . ILE A 1 188 ? 33.809 33.420 85.122 1.00 40.12 188 ILE A C 1
ATOM 1484 O O . ILE A 1 188 ? 34.023 32.419 84.431 1.00 40.98 188 ILE A O 1
ATOM 1489 N N . THR A 1 189 ? 33.283 34.543 84.635 1.00 39.02 189 THR A N 1
ATOM 1490 C CA . THR A 1 189 ? 33.040 34.748 83.212 1.00 38.68 189 THR A CA 1
ATOM 1491 C C . THR A 1 189 ? 33.426 36.184 82.874 1.00 37.57 189 THR A C 1
ATOM 1492 O O . THR A 1 189 ? 34.011 36.897 83.694 1.00 37.19 189 THR A O 1
ATOM 1496 N N . PHE A 1 190 ? 33.066 36.622 81.669 1.00 37.08 190 PHE A N 1
ATOM 1497 C CA . PHE A 1 190 ? 33.385 37.963 81.198 1.00 38.16 190 PHE A CA 1
ATOM 1498 C C . PHE A 1 190 ? 32.183 38.533 80.460 1.00 37.13 190 PHE A C 1
ATOM 1499 O O . PHE A 1 190 ? 31.605 37.859 79.602 1.00 35.79 190 PHE A O 1
ATOM 1507 N N . HIS A 1 191 ? 31.802 39.767 80.797 1.00 34.43 191 HIS A N 1
ATOM 1508 C CA . HIS A 1 191 ? 30.725 40.444 80.085 1.00 37.06 191 HIS A CA 1
ATOM 1509 C C . HIS A 1 191 ? 31.302 41.233 78.920 1.00 36.27 191 HIS A C 1
ATOM 1510 O O . HIS A 1 191 ? 32.152 42.108 79.140 1.00 34.33 191 HIS A O 1
ATOM 1517 N N . PRO A 1 192 ? 30.885 40.966 77.685 1.00 34.12 192 PRO A N 1
ATOM 1518 C CA . PRO A 1 192 ? 31.481 41.665 76.545 1.00 38.27 192 PRO A CA 1
ATOM 1519 C C . PRO A 1 192 ? 30.535 42.662 75.896 1.00 36.29 192 PRO A C 1
ATOM 1520 O O . PRO A 1 192 ? 29.347 42.726 76.232 1.00 31.99 192 PRO A O 1
ATOM 1524 N N . GLN A 1 193 ? 31.062 43.447 74.964 1.00 32.48 193 GLN A N 1
ATOM 1525 C CA . GLN A 1 193 ? 30.235 44.159 74.006 1.00 35.63 193 GLN A CA 1
ATOM 1526 C C . GLN A 1 193 ? 29.743 43.171 72.955 1.00 34.63 193 GLN A C 1
ATOM 1527 O O . GLN A 1 193 ? 30.206 42.030 72.896 1.00 35.19 193 GLN A O 1
ATOM 1533 N N . PRO A 1 194 ? 28.771 43.558 72.129 1.00 33.99 194 PRO A N 1
ATOM 1534 C CA . PRO A 1 194 ? 28.311 42.643 71.075 1.00 35.46 194 PRO A CA 1
ATOM 1535 C C . PRO A 1 194 ? 29.444 42.242 70.137 1.00 36.50 194 PRO A C 1
ATOM 1536 O O . PRO A 1 194 ? 30.197 43.084 69.644 1.00 37.55 194 PRO A O 1
ATOM 1540 N N . ASN A 1 195 ? 29.568 40.937 69.914 1.00 36.80 195 ASN A N 1
ATOM 1541 C CA . ASN A 1 195 ? 30.485 40.387 68.922 1.00 41.38 195 ASN A CA 1
ATOM 1542 C C . ASN A 1 195 ? 29.982 38.999 68.544 1.00 41.71 195 ASN A C 1
ATOM 1543 O O . ASN A 1 195 ? 28.940 38.545 69.024 1.00 39.96 195 ASN A O 1
ATOM 1548 N N . LYS A 1 196 ? 30.730 38.322 67.674 1.00 43.67 196 LYS A N 1
ATOM 1549 C CA . LYS A 1 196 ? 30.282 37.043 67.140 1.00 43.98 196 LYS A CA 1
ATOM 1550 C C . LYS A 1 196 ? 30.718 35.848 67.977 1.00 41.53 196 LYS A C 1
ATOM 1551 O O . LYS A 1 196 ? 30.103 34.781 67.867 1.00 41.75 196 LYS A O 1
ATOM 1557 N N . GLU A 1 197 ? 31.753 35.992 68.805 1.00 45.89 197 GLU A N 1
ATOM 1558 C CA . GLU A 1 197 ? 32.240 34.893 69.628 1.00 41.64 197 GLU A CA 1
ATOM 1559 C C . GLU A 1 197 ? 31.941 35.064 71.109 1.00 41.04 197 GLU A C 1
ATOM 1560 O O . GLU A 1 197 ? 32.185 34.130 71.883 1.00 40.18 197 GLU A O 1
ATOM 1566 N N . GLY A 1 198 ? 31.417 36.214 71.525 1.00 44.46 198 GLY A N 1
ATOM 1567 C CA . GLY A 1 198 ? 31.201 36.412 72.939 1.00 41.17 198 GLY A CA 1
ATOM 1568 C C . GLY A 1 198 ? 32.518 36.700 73.641 1.00 39.14 198 GLY A C 1
ATOM 1569 O O . GLY A 1 198 ? 33.517 37.096 73.031 1.00 39.68 198 GLY A O 1
ATOM 1570 N N . ALA A 1 199 ? 32.507 36.500 74.960 1.00 39.04 199 ALA A N 1
ATOM 1571 C CA . ALA A 1 199 ? 33.729 36.642 75.739 1.00 41.28 199 ALA A CA 1
ATOM 1572 C C . ALA A 1 199 ? 34.787 35.634 75.317 1.00 42.79 199 ALA A C 1
ATOM 1573 O O . ALA A 1 199 ? 35.981 35.873 75.535 1.00 38.73 199 ALA A O 1
ATOM 1575 N N . SER A 1 200 ? 34.374 34.523 74.702 1.00 39.44 200 SER A N 1
ATOM 1576 C CA . SER A 1 200 ? 35.308 33.480 74.302 1.00 44.69 200 SER A CA 1
ATOM 1577 C C . SER A 1 200 ? 36.305 33.960 73.257 1.00 41.46 200 SER A C 1
ATOM 1578 O O . SER A 1 200 ? 37.295 33.267 73.001 1.00 49.87 200 SER A O 1
ATOM 1581 N N . GLN A 1 201 ? 36.066 35.124 72.646 1.00 46.64 201 GLN A N 1
ATOM 1582 C CA . GLN A 1 201 ? 36.994 35.647 71.649 1.00 43.08 201 GLN A CA 1
ATOM 1583 C C . GLN A 1 201 ? 38.390 35.846 72.228 1.00 41.25 201 GLN A C 1
ATOM 1584 O O . GLN A 1 201 ? 39.388 35.735 71.504 1.00 41.92 201 GLN A O 1
ATOM 1590 N N . TRP A 1 202 ? 38.485 36.119 73.525 1.00 39.84 202 TRP A N 1
ATOM 1591 C CA . TRP A 1 202 ? 39.766 36.362 74.170 1.00 40.14 202 TRP A CA 1
ATOM 1592 C C . TRP A 1 202 ? 40.122 35.349 75.245 1.00 42.22 202 TRP A C 1
ATOM 1593 O O . TRP A 1 202 ? 41.311 35.102 75.467 1.00 42.11 202 TRP A O 1
ATOM 1604 N N . PHE A 1 203 ? 39.134 34.740 75.904 1.00 40.76 203 PHE A N 1
ATOM 1605 C CA . PHE A 1 203 ? 39.378 34.026 77.149 1.00 41.29 203 PHE A CA 1
ATOM 1606 C C . PHE A 1 203 ? 38.935 32.569 77.123 1.00 42.45 203 PHE A C 1
ATOM 1607 O O . PHE A 1 203 ? 38.940 31.924 78.176 1.00 42.82 203 PHE A O 1
ATOM 1615 N N . HIS A 1 204 ? 38.569 32.023 75.960 1.00 45.26 204 HIS A N 1
ATOM 1616 C CA . HIS A 1 204 ? 37.961 30.694 75.945 1.00 43.80 204 HIS A CA 1
ATOM 1617 C C . HIS A 1 204 ? 38.899 29.639 76.522 1.00 45.61 204 HIS A C 1
ATOM 1618 O O . HIS A 1 204 ? 38.476 28.796 77.323 1.00 49.08 204 HIS A O 1
ATOM 1625 N N . ALA A 1 205 ? 40.173 29.671 76.137 1.00 45.57 205 ALA A N 1
ATOM 1626 C CA . ALA A 1 205 ? 41.135 28.697 76.633 1.00 46.83 205 ALA A CA 1
ATOM 1627 C C . ALA A 1 205 ? 41.678 29.042 78.015 1.00 46.57 205 ALA A C 1
ATOM 1628 O O . ALA A 1 205 ? 42.435 28.243 78.577 1.00 47.60 205 ALA A O 1
ATOM 1630 N N . ASP A 1 206 ? 41.319 30.197 78.571 1.00 45.28 206 ASP A N 1
ATOM 1631 C CA . ASP A 1 206 ? 41.793 30.565 79.898 1.00 45.05 206 ASP A CA 1
ATOM 1632 C C . ASP A 1 206 ? 41.244 29.603 80.942 1.00 45.64 206 ASP A C 1
ATOM 1633 O O . ASP A 1 206 ? 40.040 29.341 80.994 1.00 45.42 206 ASP A O 1
ATOM 1638 N N . GLU A 1 207 ? 42.143 29.078 81.776 1.00 52.41 207 GLU A N 1
ATOM 1639 C CA . GLU A 1 207 ? 41.748 28.112 82.795 1.00 55.05 207 GLU A CA 1
ATOM 1640 C C . GLU A 1 207 ? 40.759 28.709 83.789 1.00 54.00 207 GLU A C 1
ATOM 1641 O O . GLU A 1 207 ? 39.896 27.993 84.309 1.00 59.54 207 GLU A O 1
ATOM 1647 N N . TRP A 1 208 ? 40.858 30.010 84.062 1.00 47.42 208 TRP A N 1
ATOM 1648 C CA . TRP A 1 208 ? 39.939 30.648 84.993 1.00 49.69 208 TRP A CA 1
ATOM 1649 C C . TRP A 1 208 ? 38.577 30.925 84.370 1.00 46.89 208 TRP A C 1
ATOM 1650 O O . TRP A 1 208 ? 37.593 31.076 85.101 1.00 44.49 208 TRP A O 1
ATOM 1661 N N . PHE A 1 209 ? 38.504 30.995 83.044 1.00 44.79 209 PHE A N 1
ATOM 1662 C CA . PHE A 1 209 ? 37.266 31.299 82.335 1.00 45.12 209 PHE A CA 1
ATOM 1663 C C . PHE A 1 209 ? 36.346 30.085 82.385 1.00 45.59 209 PHE A C 1
ATOM 1664 O O . PHE A 1 209 ? 36.575 29.094 81.687 1.00 44.52 209 PHE A O 1
ATOM 1672 N N . ASP A 1 210 ? 35.295 30.161 83.201 1.00 45.46 210 ASP A N 1
ATOM 1673 C CA . ASP A 1 210 ? 34.460 28.992 83.448 1.00 45.87 210 ASP A CA 1
ATOM 1674 C C . ASP A 1 210 ? 33.347 28.826 82.421 1.00 44.06 210 ASP A C 1
ATOM 1675 O O . ASP A 1 210 ? 33.033 27.697 82.036 1.00 46.84 210 ASP A O 1
ATOM 1680 N N . PHE A 1 211 ? 32.737 29.916 81.964 1.00 42.88 211 PHE A N 1
ATOM 1681 C CA . PHE A 1 211 ? 31.670 29.804 80.981 1.00 43.66 211 PHE A CA 1
ATOM 1682 C C . PHE A 1 211 ? 31.604 31.077 80.152 1.00 41.54 211 PHE A C 1
ATOM 1683 O O . PHE A 1 211 ? 31.844 32.171 80.665 1.00 41.76 211 PHE A O 1
ATOM 1691 N N . ASN A 1 212 ? 31.282 30.924 78.872 1.00 41.63 212 ASN A N 1
ATOM 1692 C CA . ASN A 1 212 ? 31.203 32.067 77.977 1.00 40.59 212 ASN A CA 1
ATOM 1693 C C . ASN A 1 212 ? 29.916 32.847 78.203 1.00 41.68 212 ASN A C 1
ATOM 1694 O O . ASN A 1 212 ? 28.878 32.292 78.578 1.00 40.04 212 ASN A O 1
ATOM 1699 N N . MET A 1 213 ? 29.996 34.152 77.967 1.00 40.81 213 MET A N 1
ATOM 1700 C CA . MET A 1 213 ? 28.845 35.030 78.058 1.00 37.63 213 MET A CA 1
ATOM 1701 C C . MET A 1 213 ? 28.797 35.924 76.828 1.00 38.68 213 MET A C 1
ATOM 1702 O O . MET A 1 213 ? 29.838 36.343 76.311 1.00 36.76 213 MET A O 1
ATOM 1707 N N . PHE A 1 214 ? 27.584 36.186 76.351 1.00 36.57 214 PHE A N 1
ATOM 1708 C CA . PHE A 1 214 ? 27.343 37.065 75.221 1.00 37.06 214 PHE A CA 1
ATOM 1709 C C . PHE A 1 214 ? 26.638 38.336 75.672 1.00 34.79 214 PHE A C 1
ATOM 1710 O O . PHE A 1 214 ? 26.090 38.424 76.775 1.00 35.13 214 PHE A O 1
ATOM 1718 N N . GLN A 1 215 ? 26.672 39.330 74.790 1.00 35.92 215 GLN A N 1
ATOM 1719 C CA . GLN A 1 215 ? 25.704 40.421 74.771 1.00 33.86 215 GLN A CA 1
ATOM 1720 C C . GLN A 1 215 ? 25.095 40.373 73.372 1.00 33.27 215 GLN A C 1
ATOM 1721 O O . GLN A 1 215 ? 25.604 40.984 72.429 1.00 32.97 215 GLN A O 1
ATOM 1727 N N . ASN A 1 216 ? 24.029 39.596 73.228 1.00 33.79 216 ASN A N 1
ATOM 1728 C CA . ASN A 1 216 ? 23.225 39.609 72.015 1.00 35.74 216 ASN A CA 1
ATOM 1729 C C . ASN A 1 216 ? 22.166 40.689 72.165 1.00 33.01 216 ASN A C 1
ATOM 1730 O O . ASN A 1 216 ? 21.485 40.752 73.187 1.00 41.20 216 ASN A O 1
ATOM 1735 N N . GLY A 1 217 ? 22.040 41.546 71.166 1.00 32.74 217 GLY A N 1
ATOM 1736 C CA . GLY A 1 217 ? 21.151 42.685 71.248 1.00 37.72 217 GLY A CA 1
ATOM 1737 C C . GLY A 1 217 ? 21.892 43.979 71.018 1.00 35.18 217 GLY A C 1
ATOM 1738 O O . GLY A 1 217 ? 23.103 44.006 70.797 1.00 37.09 217 GLY A O 1
ATOM 1739 N N . HIS A 1 218 ? 21.143 45.080 71.094 1.00 36.09 218 HIS A N 1
ATOM 1740 C CA . HIS A 1 218 ? 19.730 45.210 71.467 1.00 35.26 218 HIS A CA 1
ATOM 1741 C C . HIS A 1 218 ? 18.817 45.405 70.259 1.00 31.61 218 HIS A C 1
ATOM 1742 O O . HIS A 1 218 ? 17.993 46.316 70.254 1.00 35.17 218 HIS A O 1
ATOM 1749 N N . CYS A 1 219 ? 18.952 44.566 69.239 1.00 30.67 219 CYS A N 1
ATOM 1750 C CA . CYS A 1 219 ? 18.248 44.762 67.978 1.00 34.23 219 CYS A CA 1
ATOM 1751 C C . CYS A 1 219 ? 17.114 43.752 67.833 1.00 36.00 219 CYS A C 1
ATOM 1752 O O . CYS A 1 219 ? 16.960 42.826 68.633 1.00 34.09 219 CYS A O 1
ATOM 1755 N N . ARG A 1 220 ? 16.310 43.948 66.791 1.00 35.15 220 ARG A N 1
ATOM 1756 C CA . ARG A 1 220 ? 15.219 43.046 66.456 1.00 33.95 220 ARG A CA 1
ATOM 1757 C C . ARG A 1 220 ? 15.620 42.159 65.285 1.00 33.22 220 ARG A C 1
ATOM 1758 O O . ARG A 1 220 ? 16.412 42.557 64.427 1.00 36.14 220 ARG A O 1
ATOM 1766 N N . ASP A 1 221 ? 15.068 40.946 65.265 1.00 34.25 221 ASP A N 1
ATOM 1767 C CA . ASP A 1 221 ? 15.298 39.986 64.184 1.00 35.31 221 ASP A CA 1
ATOM 1768 C C . ASP A 1 221 ? 16.783 39.715 63.964 1.00 35.27 221 ASP A C 1
ATOM 1769 O O . ASP A 1 221 ? 17.219 39.485 62.834 1.00 37.35 221 ASP A O 1
ATOM 1774 N N . THR A 1 222 ? 17.575 39.753 65.034 1.00 34.94 222 THR A N 1
ATOM 1775 C CA . THR A 1 222 ? 18.949 39.363 64.745 1.00 35.83 222 THR A CA 1
ATOM 1776 C C . THR A 1 222 ? 19.143 37.878 65.038 1.00 40.79 222 THR A C 1
ATOM 1777 O O . THR A 1 222 ? 18.572 37.357 66.001 1.00 38.51 222 THR A O 1
ATOM 1781 N N . PRO A 1 223 ? 19.939 37.176 64.227 1.00 39.76 223 PRO A N 1
ATOM 1782 C CA . PRO A 1 223 ? 20.105 35.732 64.429 1.00 40.20 223 PRO A CA 1
ATOM 1783 C C . PRO A 1 223 ? 20.971 35.402 65.635 1.00 40.44 223 PRO A C 1
ATOM 1784 O O . PRO A 1 223 ? 22.119 34.975 65.483 1.00 45.54 223 PRO A O 1
ATOM 1788 N N . ILE A 1 224 ? 20.423 35.581 66.840 1.00 37.91 224 ILE A N 1
ATOM 1789 C CA . ILE A 1 224 ? 21.190 35.328 68.054 1.00 39.69 224 ILE A CA 1
ATOM 1790 C C . ILE A 1 224 ? 21.521 33.851 68.229 1.00 43.18 224 ILE A C 1
ATOM 1791 O O . ILE A 1 224 ? 22.483 33.516 68.932 1.00 40.46 224 ILE A O 1
ATOM 1796 N N . TYR A 1 225 ? 20.751 32.955 67.607 1.00 40.13 225 TYR A N 1
ATOM 1797 C CA . TYR A 1 225 ? 21.036 31.528 67.722 1.00 44.64 225 TYR A CA 1
ATOM 1798 C C . TYR A 1 225 ? 22.410 31.185 67.163 1.00 46.44 225 TYR A C 1
ATOM 1799 O O . TYR A 1 225 ? 23.082 30.289 67.683 1.00 45.24 225 TYR A O 1
ATOM 1808 N N . ASP A 1 226 ? 22.845 31.890 66.113 1.00 46.85 226 ASP A N 1
ATOM 1809 C CA . ASP A 1 226 ? 24.180 31.667 65.565 1.00 44.23 226 ASP A CA 1
ATOM 1810 C C . ASP A 1 226 ? 25.256 31.996 66.588 1.00 45.29 226 ASP A C 1
ATOM 1811 O O . ASP A 1 226 ? 26.306 31.345 66.626 1.00 48.05 226 ASP A O 1
ATOM 1816 N N . ASN A 1 227 ? 25.018 33.013 67.417 1.00 41.57 227 ASN A N 1
ATOM 1817 C CA . ASN A 1 227 ? 26.000 33.388 68.427 1.00 45.62 227 ASN A CA 1
ATOM 1818 C C . ASN A 1 227 ? 26.132 32.303 69.488 1.00 43.01 227 ASN A C 1
ATOM 1819 O O . ASN A 1 227 ? 27.247 31.927 69.870 1.00 41.77 227 ASN A O 1
ATOM 1824 N N . ILE A 1 228 ? 25.003 31.777 69.967 1.00 41.17 228 ILE A N 1
ATOM 1825 C CA . ILE A 1 228 ? 25.053 30.664 70.913 1.00 46.18 228 ILE A CA 1
ATOM 1826 C C . ILE A 1 228 ? 25.673 29.438 70.252 1.00 46.30 228 ILE A C 1
ATOM 1827 O O . ILE A 1 228 ? 26.576 28.801 70.809 1.00 47.46 228 ILE A O 1
ATOM 1832 N N . LYS A 1 229 ? 25.201 29.098 69.046 1.00 46.74 229 LYS A N 1
ATOM 1833 C CA . LYS A 1 229 ? 25.703 27.918 68.345 1.00 45.91 229 LYS A CA 1
ATOM 1834 C C . LYS A 1 229 ? 27.210 27.990 68.138 1.00 45.22 229 LYS A C 1
ATOM 1835 O O . LYS A 1 229 ? 27.902 26.967 68.210 1.00 48.00 229 LYS A O 1
ATOM 1841 N N . GLY A 1 230 ? 27.737 29.188 67.873 1.00 47.02 230 GLY A N 1
ATOM 1842 C CA . GLY A 1 230 ? 29.166 29.322 67.644 1.00 44.29 230 GLY A CA 1
ATOM 1843 C C . GLY A 1 230 ? 29.990 28.940 68.856 1.00 44.97 230 GLY A C 1
ATOM 1844 O O . GLY A 1 230 ? 31.077 28.373 68.727 1.00 50.38 230 GLY A O 1
ATOM 1845 N N . SER A 1 231 ? 29.485 29.243 70.050 1.00 47.19 231 SER A N 1
ATOM 1846 C CA . SER A 1 231 ? 30.185 28.860 71.268 1.00 46.32 231 SER A CA 1
ATOM 1847 C C . SER A 1 231 ? 29.908 27.413 71.654 1.00 48.70 231 SER A C 1
ATOM 1848 O O . SER A 1 231 ? 30.782 26.747 72.222 1.00 47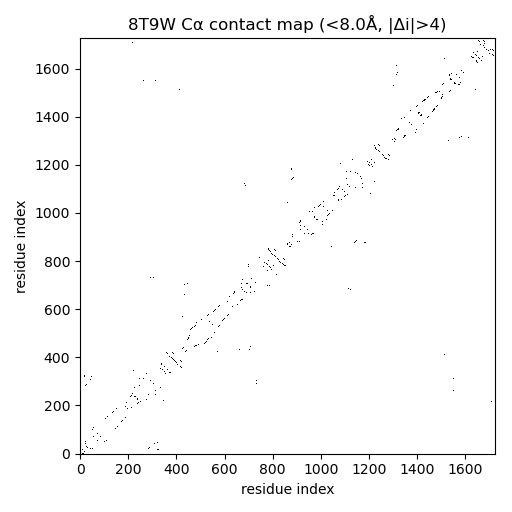.34 231 SER A O 1
ATOM 1851 N N . TYR A 1 232 ? 28.707 26.915 71.352 1.00 48.54 232 TYR A N 1
ATOM 1852 C CA . TYR A 1 232 ? 28.364 25.537 71.683 1.00 47.31 232 TYR A CA 1
ATOM 1853 C C . TYR A 1 232 ? 29.202 24.550 70.881 1.00 48.60 232 TYR A C 1
ATOM 1854 O O . TYR A 1 232 ? 29.630 23.518 71.411 1.00 49.72 232 TYR A O 1
ATOM 1863 N N . ASP A 1 233 ? 29.445 24.846 69.607 1.00 48.56 233 ASP A N 1
ATOM 1864 C CA . ASP A 1 233 ? 30.161 23.939 68.722 1.00 49.88 233 ASP A CA 1
ATOM 1865 C C . ASP A 1 233 ? 31.680 24.066 68.839 1.00 50.01 233 ASP A C 1
ATOM 1866 O O . ASP A 1 233 ? 32.399 23.541 67.982 1.00 50.98 233 ASP A O 1
ATOM 1871 N N . ARG A 1 234 ? 32.179 24.749 69.865 1.00 49.13 234 ARG A N 1
ATOM 1872 C CA . ARG A 1 234 ? 33.617 24.847 70.068 1.00 50.14 234 ARG A CA 1
ATOM 1873 C C . ARG A 1 234 ? 34.164 23.525 70.595 1.00 52.77 234 ARG A C 1
ATOM 1874 O O . ARG A 1 234 ? 33.552 22.881 71.453 1.00 51.47 234 ARG A O 1
ATOM 1882 N N . ALA A 1 235 ? 35.323 23.117 70.070 1.00 51.71 235 ALA A N 1
ATOM 1883 C CA . ALA A 1 235 ? 35.910 21.847 70.488 1.00 54.10 235 ALA A CA 1
ATOM 1884 C C . ALA A 1 235 ? 36.262 21.855 71.970 1.00 56.86 235 ALA A C 1
ATOM 1885 O O . ALA A 1 235 ? 36.180 20.815 72.633 1.00 54.04 235 ALA A O 1
ATOM 1887 N N . LEU A 1 236 ? 36.658 23.008 72.504 1.00 56.18 236 LEU A N 1
ATOM 1888 C CA . LEU A 1 236 ? 36.795 23.184 73.948 1.00 52.12 236 LEU A CA 1
ATOM 1889 C C . LEU A 1 236 ? 35.403 23.451 74.506 1.00 52.08 236 LEU A C 1
ATOM 1890 O O . LEU A 1 236 ? 34.860 24.548 74.360 1.00 49.19 236 LEU A O 1
ATOM 1895 N N . VAL A 1 237 ? 34.817 22.443 75.143 1.00 52.05 237 VAL A N 1
ATOM 1896 C CA . VAL A 1 237 ? 33.429 22.522 75.581 1.00 50.94 237 VAL A CA 1
ATOM 1897 C C . VAL A 1 237 ? 33.364 23.332 76.870 1.00 49.90 237 VAL A C 1
ATOM 1898 O O . VAL A 1 237 ? 34.038 23.008 77.853 1.00 50.33 237 VAL A O 1
ATOM 1902 N N . LYS A 1 238 ? 32.553 24.394 76.862 1.00 48.57 238 LYS A N 1
ATOM 1903 C CA . LYS A 1 238 ? 32.318 25.250 78.013 1.00 47.53 238 LYS A CA 1
ATOM 1904 C C . LYS A 1 238 ? 30.901 25.787 77.888 1.00 46.74 238 LYS A C 1
ATOM 1905 O O . LYS A 1 238 ? 30.454 26.067 76.765 1.00 46.43 238 LYS A O 1
ATOM 1911 N N . PRO A 1 239 ? 30.175 25.936 78.996 1.00 46.46 239 PRO A N 1
ATOM 1912 C CA . PRO A 1 239 ? 28.801 26.443 78.915 1.00 45.79 239 PRO A CA 1
ATOM 1913 C C . PRO A 1 239 ? 28.761 27.864 78.368 1.00 44.32 239 PRO A C 1
ATOM 1914 O O . PRO A 1 239 ? 29.770 28.572 78.320 1.00 43.71 239 PRO A O 1
ATOM 1918 N N . VAL A 1 240 ? 27.566 28.277 77.945 1.00 43.81 240 VAL A N 1
ATOM 1919 C CA . VAL A 1 240 ? 27.373 29.558 77.274 1.00 42.52 240 VAL A CA 1
ATOM 1920 C C . VAL A 1 240 ? 26.036 30.150 77.704 1.00 41.96 240 VAL A C 1
ATOM 1921 O O . VAL A 1 240 ? 25.070 29.425 77.963 1.00 42.57 240 VAL A O 1
ATOM 1925 N N . ILE A 1 241 ? 25.986 31.482 77.788 1.00 40.58 241 ILE A N 1
ATOM 1926 C CA . ILE A 1 241 ? 24.772 32.186 78.182 1.00 39.90 241 ILE A CA 1
ATOM 1927 C C . ILE A 1 241 ? 24.791 33.587 77.584 1.00 38.61 241 ILE A C 1
ATOM 1928 O O . ILE A 1 241 ? 25.852 34.149 77.300 1.00 38.15 241 ILE A O 1
ATOM 1933 N N . ASP A 1 242 ? 23.598 34.145 77.382 1.00 38.93 242 ASP A N 1
ATOM 1934 C CA . ASP A 1 242 ? 23.434 35.534 76.966 1.00 36.90 242 ASP A CA 1
ATOM 1935 C C . ASP A 1 242 ? 23.326 36.380 78.229 1.00 36.20 242 ASP A C 1
ATOM 1936 O O . ASP A 1 242 ? 22.292 36.385 78.901 1.00 39.50 242 ASP A O 1
ATOM 1941 N N . GLY A 1 243 ? 24.398 37.089 78.560 1.00 35.62 243 GLY A N 1
ATOM 1942 C CA . GLY A 1 243 ? 24.407 37.938 79.731 1.00 35.46 243 GLY A CA 1
ATOM 1943 C C . GLY A 1 243 ? 23.769 39.291 79.553 1.00 33.92 243 GLY A C 1
ATOM 1944 O O . GLY A 1 243 ? 23.698 40.062 80.514 1.00 33.41 243 GLY A O 1
ATOM 1945 N N . GLU A 1 244 ? 23.302 39.603 78.345 1.00 33.63 244 GLU A N 1
ATOM 1946 C CA . GLU A 1 244 ? 22.623 40.860 78.066 1.00 32.70 244 GLU A CA 1
ATOM 1947 C C . GLU A 1 244 ? 21.854 40.754 76.756 1.00 32.76 244 GLU A C 1
ATOM 1948 O O . GLU A 1 244 ? 22.409 41.028 75.684 1.00 32.56 244 GLU A O 1
ATOM 1954 N N . PRO A 1 245 ? 20.581 40.354 76.806 1.00 33.12 245 PRO A N 1
ATOM 1955 C CA . PRO A 1 245 ? 19.745 40.371 75.604 1.00 33.15 245 PRO A CA 1
ATOM 1956 C C . PRO A 1 245 ? 19.166 41.756 75.378 1.00 32.17 245 PRO A C 1
ATOM 1957 O O . PRO A 1 245 ? 19.581 42.712 76.043 1.00 31.47 245 PRO A O 1
ATOM 1961 N N . ILE A 1 246 ? 18.209 41.890 74.456 1.00 32.17 246 ILE A N 1
ATOM 1962 C CA . ILE A 1 246 ? 17.479 43.145 74.366 1.00 32.31 246 ILE A CA 1
ATOM 1963 C C . ILE A 1 246 ? 16.763 43.377 75.688 1.00 32.73 246 ILE A C 1
ATOM 1964 O O . ILE A 1 246 ? 16.233 42.444 76.306 1.00 32.05 246 ILE A O 1
ATOM 1969 N N . TYR A 1 247 ? 16.788 44.617 76.154 1.00 30.46 247 TYR A N 1
ATOM 1970 C CA . TYR A 1 247 ? 16.137 44.961 77.405 1.00 32.67 247 TYR A CA 1
ATOM 1971 C C . TYR A 1 247 ? 14.694 45.363 77.139 1.00 30.37 247 TYR A C 1
ATOM 1972 O O . TYR A 1 247 ? 14.372 45.929 76.092 1.00 30.01 247 TYR A O 1
ATOM 1981 N N . GLU A 1 248 ? 13.819 45.049 78.090 1.00 31.87 248 GLU A N 1
ATOM 1982 C CA . GLU A 1 248 ? 12.465 45.575 78.026 1.00 30.81 248 GLU A CA 1
ATOM 1983 C C . GLU A 1 248 ? 12.502 47.087 78.202 1.00 30.39 248 GLU A C 1
ATOM 1984 O O . GLU A 1 248 ? 13.344 47.622 78.931 1.00 31.85 248 GLU A O 1
ATOM 1990 N N . ASP A 1 249 ? 11.605 47.779 77.495 1.00 29.60 249 ASP A N 1
ATOM 1991 C CA . ASP A 1 249 ? 11.514 49.241 77.536 1.00 28.77 249 ASP A CA 1
ATOM 1992 C C . ASP A 1 249 ? 12.822 49.910 77.105 1.00 28.03 249 ASP A C 1
ATOM 1993 O O . ASP A 1 249 ? 13.146 51.011 77.549 1.00 27.41 249 ASP A O 1
ATOM 1998 N N . HIS A 1 250 ? 13.579 49.257 76.229 1.00 28.64 250 HIS A N 1
ATOM 1999 C CA . HIS A 1 250 ? 14.838 49.730 75.670 1.00 29.86 250 HIS A CA 1
ATOM 2000 C C . HIS A 1 250 ? 14.632 50.175 74.225 1.00 30.14 250 HIS A C 1
ATOM 2001 O O . HIS A 1 250 ? 13.821 49.579 73.508 1.00 28.93 250 HIS A O 1
ATOM 2008 N N . PRO A 1 251 ? 15.313 51.229 73.777 1.00 29.25 251 PRO A N 1
ATOM 2009 C CA . PRO A 1 251 ? 15.210 51.618 72.364 1.00 30.23 251 PRO A CA 1
ATOM 2010 C C . PRO A 1 251 ? 15.699 50.502 71.453 1.00 29.78 251 PRO A C 1
ATOM 2011 O O . PRO A 1 251 ? 16.782 49.947 71.648 1.00 27.81 251 PRO A O 1
ATOM 2015 N N . VAL A 1 252 ? 14.878 50.170 70.453 1.00 28.93 252 VAL A N 1
ATOM 2016 C CA . VAL A 1 252 ? 15.188 49.064 69.555 1.00 30.38 252 VAL A CA 1
ATOM 2017 C C . VAL A 1 252 ? 16.410 49.410 68.716 1.00 31.86 252 VAL A C 1
ATOM 2018 O O . VAL A 1 252 ? 16.456 50.457 68.057 1.00 31.69 252 VAL A O 1
ATOM 2022 N N . CYS A 1 253 ? 17.407 48.521 68.735 1.00 32.92 253 CYS A N 1
ATOM 2023 C CA . CYS A 1 253 ? 18.661 48.709 68.000 1.00 32.54 253 CYS A CA 1
ATOM 2024 C C . CYS A 1 253 ? 19.295 50.061 68.312 1.00 31.81 253 CYS A C 1
ATOM 2025 O O . CYS A 1 253 ? 19.965 50.657 67.465 1.00 37.06 253 CYS A O 1
ATOM 2028 N N . PHE A 1 254 ? 19.079 50.551 69.536 1.00 31.08 254 PHE A N 1
ATOM 2029 C CA . PHE A 1 254 ? 19.574 51.859 69.970 1.00 29.81 254 PHE A CA 1
ATOM 2030 C C . PHE A 1 254 ? 19.170 52.959 68.990 1.00 33.62 254 PHE A C 1
ATOM 2031 O O . PHE A 1 254 ? 19.944 53.873 68.692 1.00 34.23 254 PHE A O 1
ATOM 2039 N N . ASN A 1 255 ? 17.931 52.871 68.487 1.00 29.75 255 ASN A N 1
ATOM 2040 C CA . ASN A 1 255 ? 17.396 53.799 67.492 1.00 29.49 255 ASN A CA 1
ATOM 2041 C C . ASN A 1 255 ? 15.895 53.977 67.750 1.00 31.18 255 ASN A C 1
ATOM 2042 O O . ASN A 1 255 ? 15.035 53.469 67.032 1.00 26.64 255 ASN A O 1
ATOM 2047 N N . ALA A 1 256 ? 15.565 54.736 68.797 1.00 29.90 256 ALA A N 1
ATOM 2048 C CA . ALA A 1 256 ? 14.161 54.949 69.137 1.00 32.37 256 ALA A CA 1
ATOM 2049 C C . ALA A 1 256 ? 13.451 55.828 68.113 1.00 30.43 256 ALA A C 1
ATOM 2050 O O . ALA A 1 256 ? 12.240 55.684 67.914 1.00 30.66 256 ALA A O 1
ATOM 2052 N N . THR A 1 257 ? 14.181 56.737 67.463 1.00 27.62 257 THR A N 1
ATOM 2053 C CA . THR A 1 257 ? 13.557 57.661 66.519 1.00 31.03 257 THR A CA 1
ATOM 2054 C C . THR A 1 257 ? 12.844 56.911 65.400 1.00 28.61 257 THR A C 1
ATOM 2055 O O . THR A 1 257 ? 11.659 57.145 65.136 1.00 29.80 257 THR A O 1
ATOM 2059 N N . ASP A 1 258 ? 13.547 55.996 64.738 1.00 29.20 258 ASP A N 1
ATOM 2060 C CA . ASP A 1 258 ? 12.966 55.258 63.627 1.00 29.55 258 ASP A CA 1
ATOM 2061 C C . ASP A 1 258 ? 12.335 53.938 64.044 1.00 26.84 258 ASP A C 1
ATOM 2062 O O . ASP A 1 258 ? 11.434 53.452 63.348 1.00 27.33 258 ASP A O 1
ATOM 2067 N N . LEU A 1 259 ? 12.777 53.347 65.156 1.00 28.56 259 LEU A N 1
ATOM 2068 C CA . LEU A 1 259 ? 12.379 51.993 65.513 1.00 29.61 259 LEU A CA 1
ATOM 2069 C C . LEU A 1 259 ? 11.646 51.880 66.841 1.00 27.65 259 LEU A C 1
ATOM 2070 O O . LEU A 1 259 ? 11.171 50.787 67.170 1.00 28.10 259 LEU A O 1
ATOM 2075 N N . GLY A 1 260 ? 11.548 52.959 67.613 1.00 29.32 260 GLY A N 1
ATOM 2076 C CA . GLY A 1 260 ? 10.787 52.940 68.846 1.00 28.37 260 GLY A CA 1
ATOM 2077 C C . GLY A 1 260 ? 11.382 52.125 69.975 1.00 30.28 260 GLY A C 1
ATOM 2078 O O . GLY A 1 260 ? 12.600 52.105 70.177 1.00 30.45 260 GLY A O 1
ATOM 2079 N N . ILE A 1 261 ? 10.512 51.433 70.710 1.00 27.61 261 ILE A N 1
ATOM 2080 C CA . ILE A 1 261 ? 10.867 50.802 71.972 1.00 27.82 261 ILE A CA 1
ATOM 2081 C C . ILE A 1 261 ? 10.530 49.319 71.909 1.00 28.73 261 ILE A C 1
ATOM 2082 O O . ILE A 1 261 ? 9.584 48.902 71.231 1.00 29.23 261 ILE A O 1
ATOM 2087 N N . SER A 1 262 ? 11.327 48.519 72.616 1.00 29.00 262 SER A N 1
ATOM 2088 C CA . SER A 1 262 ? 11.133 47.078 72.633 1.00 29.92 262 SER A CA 1
ATOM 2089 C C . SER A 1 262 ? 9.815 46.722 73.319 1.00 30.51 262 SER A C 1
ATOM 2090 O O . SER A 1 262 ? 9.148 47.561 73.929 1.00 30.19 262 SER A O 1
ATOM 2093 N N . ASN A 1 263 ? 9.457 45.445 73.229 1.00 31.45 263 ASN A N 1
ATOM 2094 C CA . ASN A 1 263 ? 8.245 44.930 73.847 1.00 32.21 263 ASN A CA 1
ATOM 2095 C C . ASN A 1 263 ? 8.554 43.601 74.524 1.00 33.07 263 ASN A C 1
ATOM 2096 O O . ASN A 1 263 ? 9.663 43.068 74.417 1.00 33.09 263 ASN A O 1
ATOM 2101 N N . ALA A 1 264 ? 7.556 43.069 75.234 1.00 33.87 264 ALA A N 1
ATOM 2102 C CA . ALA A 1 264 ? 7.736 41.795 75.925 1.00 34.82 264 ALA A CA 1
ATOM 2103 C C . ALA A 1 264 ? 7.973 40.654 74.945 1.00 35.54 264 ALA A C 1
ATOM 2104 O O . ALA A 1 264 ? 8.712 39.713 75.255 1.00 36.05 264 ALA A O 1
ATOM 2106 N N . TYR A 1 265 ? 7.348 40.718 73.767 1.00 35.66 265 TYR A N 1
ATOM 2107 C CA . TYR A 1 265 ? 7.596 39.738 72.713 1.00 36.33 265 TYR A CA 1
ATOM 2108 C C . TYR A 1 265 ? 9.082 39.652 72.381 1.00 35.87 265 TYR A C 1
ATOM 2109 O O . TYR A 1 265 ? 9.605 38.566 72.104 1.00 36.61 265 TYR A O 1
ATOM 2118 N N . ASP A 1 266 ? 9.776 40.792 72.410 1.00 34.74 266 ASP A N 1
ATOM 2119 C CA . ASP A 1 266 ? 11.209 40.803 72.140 1.00 34.32 266 ASP A CA 1
ATOM 2120 C C . ASP A 1 266 ? 11.973 40.028 73.204 1.00 34.72 266 ASP A C 1
ATOM 2121 O O . ASP A 1 266 ? 12.788 39.156 72.886 1.00 35.22 266 ASP A O 1
ATOM 2126 N N . VAL A 1 267 ? 11.718 40.330 74.480 1.00 34.56 267 VAL A N 1
ATOM 2127 C CA . VAL A 1 267 ? 12.491 39.696 75.544 1.00 34.90 267 VAL A CA 1
ATOM 2128 C C . VAL A 1 267 ? 12.215 38.198 75.595 1.00 36.20 267 VAL A C 1
ATOM 2129 O O . VAL A 1 267 ? 13.092 37.411 75.979 1.00 36.65 267 VAL A O 1
ATOM 2133 N N . ARG A 1 268 ? 11.017 37.774 75.181 1.00 36.89 268 ARG A N 1
ATOM 2134 C CA . ARG A 1 268 ? 10.710 36.349 75.129 1.00 38.23 268 ARG A CA 1
ATOM 2135 C C . ARG A 1 268 ? 11.433 35.674 73.972 1.00 38.57 268 ARG A C 1
ATOM 2136 O O . ARG A 1 268 ? 11.942 34.557 74.120 1.00 39.45 268 ARG A O 1
ATOM 2144 N N . LYS A 1 269 ? 11.489 36.337 72.812 1.00 37.96 269 LYS A N 1
ATOM 2145 C CA . LYS A 1 269 ? 12.196 35.765 71.670 1.00 38.61 269 LYS A CA 1
ATOM 2146 C C . LYS A 1 269 ? 13.673 35.571 71.987 1.00 40.57 269 LYS A C 1
ATOM 2147 O O . LYS A 1 269 ? 14.245 34.511 71.705 1.00 38.95 269 LYS A O 1
ATOM 2153 N N . TYR A 1 270 ? 14.302 36.578 72.595 1.00 37.05 270 TYR A N 1
ATOM 2154 C CA . TYR A 1 270 ? 15.693 36.436 73.017 1.00 36.89 270 TYR A CA 1
ATOM 2155 C C . TYR A 1 270 ? 15.852 35.294 74.014 1.00 37.85 270 TYR A C 1
ATOM 2156 O O . TYR A 1 270 ? 16.782 34.486 73.902 1.00 39.09 270 TYR A O 1
ATOM 2165 N N . ALA A 1 271 ? 14.949 35.210 74.993 1.00 38.11 271 ALA A N 1
ATOM 2166 C CA . ALA A 1 271 ? 15.080 34.211 76.049 1.00 39.02 271 ALA A CA 1
ATOM 2167 C C . ALA A 1 271 ? 14.973 32.796 75.494 1.00 40.36 271 ALA A C 1
ATOM 2168 O O . ALA A 1 271 ? 15.765 31.915 75.847 1.00 41.04 271 ALA A O 1
ATOM 2170 N N . TYR A 1 272 ? 13.997 32.558 74.622 1.00 40.80 272 TYR A N 1
ATOM 2171 C CA . TYR A 1 272 ? 13.774 31.201 74.146 1.00 45.50 272 TYR A CA 1
ATOM 2172 C C . TYR A 1 272 ? 14.762 30.807 73.057 1.00 42.36 272 TYR A C 1
ATOM 2173 O O . TYR A 1 272 ? 15.170 29.643 72.990 1.00 43.47 272 TYR A O 1
ATOM 2182 N N . LEU A 1 273 ? 15.168 31.753 72.207 1.00 41.37 273 LEU A N 1
ATOM 2183 C CA . LEU A 1 273 ? 16.133 31.419 71.166 1.00 41.94 273 LEU A CA 1
ATOM 2184 C C . LEU A 1 273 ? 17.511 31.147 71.759 1.00 41.59 273 LEU A C 1
ATOM 2185 O O . LEU A 1 273 ? 18.225 30.255 71.287 1.00 42.89 273 LEU A O 1
ATOM 2190 N N . ASN A 1 274 ? 17.895 31.889 72.801 1.00 40.74 274 ASN A N 1
ATOM 2191 C CA . ASN A 1 274 ? 19.165 31.622 73.471 1.00 40.81 274 ASN A CA 1
ATOM 2192 C C . ASN A 1 274 ? 19.147 30.256 74.145 1.00 42.13 274 ASN A C 1
ATOM 2193 O O . ASN A 1 274 ? 20.075 29.456 73.983 1.00 45.19 274 ASN A O 1
ATOM 2198 N N . LEU A 1 275 ? 18.086 29.972 74.906 1.00 42.99 275 LEU A N 1
ATOM 2199 C CA . LEU A 1 275 ? 18.005 28.709 75.633 1.00 43.86 275 LEU A CA 1
ATOM 2200 C C . LEU A 1 275 ? 17.978 27.523 74.680 1.00 45.13 275 LEU A C 1
ATOM 2201 O O . LEU A 1 275 ? 18.705 26.541 74.871 1.00 46.07 275 LEU A O 1
ATOM 2206 N N . PHE A 1 276 ? 17.148 27.597 73.638 1.00 45.21 276 PHE A N 1
ATOM 2207 C CA . PHE A 1 276 ? 16.977 26.453 72.751 1.00 46.53 276 PHE A CA 1
ATOM 2208 C C . PHE A 1 276 ? 18.175 26.248 71.836 1.00 46.62 276 PHE A C 1
ATOM 2209 O O . PHE A 1 276 ? 18.319 25.163 71.259 1.00 47.87 276 PHE A O 1
ATOM 2217 N N . ALA A 1 277 ? 19.034 27.256 71.693 1.00 45.42 277 ALA A N 1
ATOM 2218 C CA . ALA A 1 277 ? 20.270 27.110 70.937 1.00 45.53 277 ALA A CA 1
ATOM 2219 C C . ALA A 1 277 ? 21.413 26.548 71.772 1.00 45.97 277 ALA A C 1
ATOM 2220 O O . ALA A 1 277 ? 22.456 26.200 71.208 1.00 46.36 277 ALA A O 1
ATOM 2222 N N . GLY A 1 278 ? 21.250 26.451 73.091 1.00 45.97 278 GLY A N 1
ATOM 2223 C CA . GLY A 1 278 ? 22.240 25.782 73.911 1.00 46.58 278 GLY A CA 1
ATOM 2224 C C . GLY A 1 278 ? 22.553 26.429 75.246 1.00 45.79 278 GLY A C 1
ATOM 2225 O O . GLY A 1 278 ? 23.278 25.845 76.056 1.00 46.36 278 GLY A O 1
ATOM 2226 N N . ALA A 1 279 ? 22.020 27.623 75.497 1.00 44.54 279 ALA A N 1
ATOM 2227 C CA . ALA A 1 279 ? 22.367 28.351 76.711 1.00 43.73 279 ALA A CA 1
ATOM 2228 C C . ALA A 1 279 ? 21.843 27.635 77.952 1.00 44.54 279 ALA A C 1
ATOM 2229 O O . ALA A 1 279 ? 20.709 27.150 77.978 1.00 45.17 279 ALA A O 1
ATOM 2231 N N . PHE A 1 280 ? 22.681 27.584 78.993 1.00 44.56 280 PHE A N 1
ATOM 2232 C CA . PHE A 1 280 ? 22.305 26.913 80.232 1.00 45.38 280 PHE A CA 1
ATOM 2233 C C . PHE A 1 280 ? 21.283 27.703 81.036 1.00 45.89 280 PHE A C 1
ATOM 2234 O O . PHE A 1 280 ? 20.637 27.134 81.923 1.00 45.52 280 PHE A O 1
ATOM 2242 N N . GLY A 1 281 ? 21.137 28.985 80.759 1.00 47.26 281 GLY A N 1
ATOM 2243 C CA . GLY A 1 281 ? 20.152 29.813 81.428 1.00 42.74 281 GLY A CA 1
ATOM 2244 C C . GLY A 1 281 ? 19.908 31.050 80.600 1.00 41.46 281 GLY A C 1
ATOM 2245 O O . GLY A 1 281 ? 20.093 31.045 79.381 1.00 43.05 281 GLY A O 1
ATOM 2246 N N . HIS A 1 282 ? 19.498 32.125 81.267 1.00 40.56 282 HIS A N 1
ATOM 2247 C CA . HIS A 1 282 ? 19.245 33.385 80.582 1.00 39.33 282 HIS A CA 1
ATOM 2248 C C . HIS A 1 282 ? 19.158 34.500 81.610 1.00 38.45 282 HIS A C 1
ATOM 2249 O O . HIS A 1 282 ? 18.602 34.310 82.694 1.00 38.87 282 HIS A O 1
ATOM 2256 N N . THR A 1 283 ? 19.705 35.656 81.258 1.00 37.31 283 THR A N 1
ATOM 2257 C CA . THR A 1 283 ? 19.619 36.857 82.075 1.00 36.40 283 THR A CA 1
ATOM 2258 C C . THR A 1 283 ? 18.649 37.815 81.402 1.00 35.66 283 THR A C 1
ATOM 2259 O O . THR A 1 283 ? 18.826 38.152 80.228 1.00 35.22 283 THR A O 1
ATOM 2263 N N . TYR A 1 284 ? 17.614 38.224 82.130 1.00 35.60 284 TYR A N 1
ATOM 2264 C CA . TYR A 1 284 ? 16.679 39.229 81.653 1.00 34.90 284 TYR A CA 1
ATOM 2265 C C . TYR A 1 284 ? 17.188 40.616 82.026 1.00 33.99 284 TYR A C 1
ATOM 2266 O O . TYR A 1 284 ? 17.942 40.780 82.990 1.00 35.55 284 TYR A O 1
ATOM 2275 N N . GLY A 1 285 ? 16.782 41.612 81.250 1.00 33.01 285 GLY A N 1
ATOM 2276 C CA . GLY A 1 285 ? 17.189 42.981 81.509 1.00 31.99 285 GLY A CA 1
ATOM 2277 C C . GLY A 1 285 ? 16.076 43.953 81.184 1.00 31.48 285 GLY A C 1
ATOM 2278 O O . GLY A 1 285 ? 15.279 43.736 80.269 1.00 31.66 285 GLY A O 1
ATOM 2279 N N . CYS A 1 286 ? 16.031 45.041 81.953 1.00 30.88 286 CYS A N 1
ATOM 2280 C CA . CYS A 1 286 ? 15.068 46.116 81.745 1.00 30.36 286 CYS A CA 1
ATOM 2281 C C . CYS A 1 286 ? 15.801 47.448 81.756 1.00 32.50 286 CYS A C 1
ATOM 2282 O O . CYS A 1 286 ? 16.549 47.741 82.695 1.00 32.84 286 CYS A O 1
ATOM 2285 N N . HIS A 1 287 ? 15.575 48.251 80.713 1.00 31.26 287 HIS A N 1
ATOM 2286 C CA . HIS A 1 287 ? 16.228 49.550 80.596 1.00 29.49 287 HIS A CA 1
ATOM 2287 C C . HIS A 1 287 ? 16.021 50.413 81.833 1.00 30.85 287 HIS A C 1
ATOM 2288 O O . HIS A 1 287 ? 16.897 51.209 82.189 1.00 32.62 287 HIS A O 1
ATOM 2295 N N . ASP A 1 288 ? 14.879 50.269 82.505 1.00 31.13 288 ASP A N 1
ATOM 2296 C CA . ASP A 1 288 ? 14.613 51.066 83.695 1.00 28.12 288 ASP A CA 1
ATOM 2297 C C . ASP A 1 288 ? 15.300 50.506 84.929 1.00 29.46 288 ASP A C 1
ATOM 2298 O O . ASP A 1 288 ? 15.610 51.261 85.858 1.00 29.48 288 ASP A O 1
ATOM 2303 N N . ILE A 1 289 ? 15.535 49.197 84.961 1.00 29.08 289 ILE A N 1
ATOM 2304 C CA . ILE A 1 289 ? 16.013 48.555 86.180 1.00 30.18 289 ILE A CA 1
ATOM 2305 C C . ILE A 1 289 ? 17.522 48.713 86.329 1.00 29.30 289 ILE A C 1
ATOM 2306 O O . ILE A 1 289 ? 18.001 49.215 87.352 1.00 31.24 289 ILE A O 1
ATOM 2311 N N . TRP A 1 290 ? 18.291 48.301 85.311 1.00 29.17 290 TRP A N 1
ATOM 2312 C CA . TRP A 1 290 ? 19.751 48.306 85.434 1.00 29.00 290 TRP A CA 1
ATOM 2313 C C . TRP A 1 290 ? 20.277 49.669 85.869 1.00 28.31 290 TRP A C 1
ATOM 2314 O O . TRP A 1 290 ? 21.235 49.752 86.645 1.00 32.36 290 TRP A O 1
ATOM 2325 N N . GLN A 1 291 ? 19.649 50.749 85.406 1.00 29.00 291 GLN A N 1
ATOM 2326 C CA . GLN A 1 291 ? 20.047 52.091 85.811 1.00 28.24 291 GLN A CA 1
ATOM 2327 C C . GLN A 1 291 ? 19.231 52.622 86.979 1.00 33.29 291 GLN A C 1
ATOM 2328 O O . GLN A 1 291 ? 19.464 53.757 87.411 1.00 33.61 291 GLN A O 1
ATOM 2334 N N . MET A 1 292 ? 18.285 51.836 87.492 1.00 29.27 292 MET A N 1
ATOM 2335 C CA . MET A 1 292 ? 17.520 52.199 88.684 1.00 30.13 292 MET A CA 1
ATOM 2336 C C . MET A 1 292 ? 16.838 53.557 88.499 1.00 31.65 292 MET A C 1
ATOM 2337 O O . MET A 1 292 ? 16.940 54.454 89.340 1.00 29.23 292 MET A O 1
ATOM 2342 N N . TYR A 1 293 ? 16.121 53.686 87.380 1.00 31.06 293 TYR A N 1
ATOM 2343 C CA . TYR A 1 293 ? 15.552 54.957 86.939 1.00 29.54 293 TYR A CA 1
ATOM 2344 C C . TYR A 1 293 ? 14.754 55.632 88.047 1.00 34.61 293 TYR A C 1
ATOM 2345 O O . TYR A 1 293 ? 13.841 55.037 88.628 1.00 28.79 293 TYR A O 1
ATOM 2354 N N . SER A 1 294 ? 15.113 56.882 88.338 1.00 32.39 294 SER A N 1
ATOM 2355 C CA . SER A 1 294 ? 14.544 57.637 89.444 1.00 31.23 294 SER A CA 1
ATOM 2356 C C . SER A 1 294 ? 14.440 59.101 89.049 1.00 33.08 294 SER A C 1
ATOM 2357 O O . SER A 1 294 ? 15.247 59.583 88.245 1.00 32.16 294 SER A O 1
ATOM 2360 N N . PRO A 1 295 ? 13.461 59.834 89.591 1.00 37.36 295 PRO A N 1
ATOM 2361 C CA . PRO A 1 295 ? 13.349 61.266 89.261 1.00 32.92 295 PRO A CA 1
ATOM 2362 C C . PRO A 1 295 ? 14.499 62.110 89.783 1.00 36.95 295 PRO A C 1
ATOM 2363 O O . PRO A 1 295 ? 14.670 63.245 89.320 1.00 37.05 295 PRO A O 1
ATOM 2367 N N . PHE A 1 296 ? 15.295 61.599 90.723 1.00 37.00 296 PHE A N 1
ATOM 2368 C CA . PHE A 1 296 ? 16.300 62.396 91.415 1.00 37.45 296 PHE A CA 1
ATOM 2369 C C . PHE A 1 296 ? 17.723 62.028 91.011 1.00 40.12 296 PHE A C 1
ATOM 2370 O O . PHE A 1 296 ? 18.674 62.375 91.720 1.00 43.49 296 PHE A O 1
ATOM 2378 N N . ARG A 1 297 ? 17.892 61.337 89.887 1.00 37.18 297 ARG A N 1
ATOM 2379 C CA . ARG A 1 297 ? 19.208 60.945 89.410 1.00 37.76 297 ARG A CA 1
ATOM 2380 C C . ARG A 1 297 ? 19.228 61.018 87.893 1.00 40.99 297 ARG A C 1
ATOM 2381 O O . ARG A 1 297 ? 18.200 60.837 87.235 1.00 40.75 297 ARG A O 1
ATOM 2389 N N . GLU A 1 298 ? 20.407 61.292 87.342 1.00 43.68 298 GLU A N 1
ATOM 2390 C CA . GLU A 1 298 ? 20.539 61.376 85.895 1.00 45.55 298 GLU A CA 1
ATOM 2391 C C . GLU A 1 298 ? 20.355 59.996 85.272 1.00 41.45 298 GLU A C 1
ATOM 2392 O O . GLU A 1 298 ? 20.828 58.985 85.800 1.00 37.39 298 GLU A O 1
ATOM 2398 N N . ALA A 1 299 ? 19.618 59.956 84.169 1.00 40.92 299 ALA A N 1
ATOM 2399 C CA . ALA A 1 299 ? 19.341 58.736 83.428 1.00 40.12 299 ALA A CA 1
ATOM 2400 C C . ALA A 1 299 ? 20.116 58.754 82.116 1.00 41.98 299 ALA A C 1
ATOM 2401 O O . ALA A 1 299 ? 20.904 59.664 81.843 1.00 44.44 299 ALA A O 1
ATOM 2403 N N . VAL A 1 300 ? 19.889 57.732 81.297 1.00 36.40 300 VAL A N 1
ATOM 2404 C CA . VAL A 1 300 ? 20.515 57.660 79.981 1.00 36.15 300 VAL A CA 1
ATOM 2405 C C . VAL A 1 300 ? 19.620 56.844 79.060 1.00 36.32 300 VAL A C 1
ATOM 2406 O O . VAL A 1 300 ? 18.973 55.882 79.488 1.00 33.39 300 VAL A O 1
ATOM 2410 N N . ASN A 1 301 ? 19.566 57.262 77.793 1.00 39.51 301 ASN A N 1
ATOM 2411 C CA . ASN A 1 301 ? 18.908 56.518 76.720 1.00 42.98 301 ASN A CA 1
ATOM 2412 C C . ASN A 1 301 ? 17.396 56.417 76.917 1.00 41.62 301 ASN A C 1
ATOM 2413 O O . ASN A 1 301 ? 16.783 55.414 76.544 1.00 39.89 301 ASN A O 1
ATOM 2418 N N . GLY A 1 302 ? 16.796 57.452 77.504 1.00 32.68 302 GLY A N 1
ATOM 2419 C CA . GLY A 1 302 ? 15.360 57.603 77.583 1.00 34.95 302 GLY A CA 1
ATOM 2420 C C . GLY A 1 302 ? 14.573 56.435 78.153 1.00 31.49 302 GLY A C 1
ATOM 2421 O O . GLY A 1 302 ? 13.784 55.799 77.449 1.00 29.44 302 GLY A O 1
ATOM 2422 N N . PRO A 1 303 ? 14.762 56.129 79.435 1.00 34.00 303 PRO A N 1
ATOM 2423 C CA . PRO A 1 303 ? 13.873 55.166 80.095 1.00 33.20 303 PRO A CA 1
ATOM 2424 C C . PRO A 1 303 ? 12.506 55.784 80.351 1.00 33.78 303 PRO A C 1
ATOM 2425 O O . PRO A 1 303 ? 12.354 57.002 80.457 1.00 34.63 303 PRO A O 1
ATOM 2429 N N . ASN A 1 304 ? 11.496 54.918 80.453 1.00 31.53 304 ASN A N 1
ATOM 2430 C CA . ASN A 1 304 ? 10.113 55.368 80.496 1.00 31.75 304 ASN A CA 1
ATOM 2431 C C . ASN A 1 304 ? 9.373 55.054 81.785 1.00 32.45 304 ASN A C 1
ATOM 2432 O O . ASN A 1 304 ? 8.300 55.627 82.008 1.00 33.31 304 ASN A O 1
ATOM 2437 N N . PHE A 1 305 ? 9.890 54.165 82.626 1.00 30.34 305 PHE A N 1
ATOM 2438 C CA . PHE A 1 305 ? 9.184 53.740 83.827 1.00 33.53 305 PHE A CA 1
ATOM 2439 C C . PHE A 1 305 ? 10.133 53.781 85.012 1.00 31.05 305 PHE A C 1
ATOM 2440 O O . PHE A 1 305 ? 11.206 53.176 84.965 1.00 34.93 305 PHE A O 1
ATOM 2448 N N . TYR A 1 306 ? 9.750 54.496 86.066 1.00 28.79 306 TYR A N 1
ATOM 2449 C CA . TYR A 1 306 ? 10.557 54.484 87.277 1.00 29.08 306 TYR A CA 1
ATOM 2450 C C . TYR A 1 306 ? 10.621 53.066 87.834 1.00 30.62 306 TYR A C 1
ATOM 2451 O O . TYR A 1 306 ? 9.662 52.295 87.736 1.00 31.89 306 TYR A O 1
ATOM 2460 N N . TRP A 1 307 ? 11.770 52.727 88.427 1.00 30.98 307 TRP A N 1
ATOM 2461 C CA . TRP A 1 307 ? 12.163 51.323 88.535 1.00 31.85 307 TRP A CA 1
ATOM 2462 C C . TRP A 1 307 ? 11.203 50.503 89.387 1.00 30.92 307 TRP A C 1
ATOM 2463 O O . TRP A 1 307 ? 11.014 49.311 89.119 1.00 31.55 307 TRP A O 1
ATOM 2474 N N . GLN A 1 308 ? 10.588 51.104 90.408 1.00 31.21 308 GLN A N 1
ATOM 2475 C CA . GLN A 1 308 ? 9.626 50.352 91.211 1.00 35.63 308 GLN A CA 1
ATOM 2476 C C . GLN A 1 308 ? 8.444 49.888 90.365 1.00 33.92 308 GLN A C 1
ATOM 2477 O O . GLN A 1 308 ? 7.957 48.763 90.530 1.00 36.26 308 GLN A O 1
ATOM 2483 N N . GLN A 1 309 ? 7.978 50.734 89.442 1.00 32.09 309 GLN A N 1
ATOM 2484 C CA . GLN A 1 309 ? 6.911 50.317 88.540 1.00 32.45 309 GLN A CA 1
ATOM 2485 C C . GLN A 1 309 ? 7.434 49.371 87.466 1.00 36.58 309 GLN A C 1
ATOM 2486 O O . GLN A 1 309 ? 6.748 48.414 87.086 1.00 36.32 309 GLN A O 1
ATOM 2492 N N . ALA A 1 310 ? 8.649 49.618 86.971 1.00 32.75 310 ALA A N 1
ATOM 2493 C CA . ALA A 1 310 ? 9.196 48.823 85.877 1.00 32.85 310 ALA A CA 1
ATOM 2494 C C . ALA A 1 310 ? 9.419 47.370 86.262 1.00 32.83 310 ALA A C 1
ATOM 2495 O O . ALA A 1 310 ? 9.542 46.516 85.378 1.00 32.58 310 ALA A O 1
ATOM 2497 N N . MET A 1 311 ? 9.482 47.071 87.558 1.00 32.92 311 MET A N 1
ATOM 2498 C CA . MET A 1 311 ? 9.588 45.685 87.996 1.00 33.92 311 MET A CA 1
ATOM 2499 C C . MET A 1 311 ? 8.367 44.867 87.590 1.00 34.84 311 MET A C 1
ATOM 2500 O O . MET A 1 311 ? 8.462 43.646 87.428 1.00 35.60 311 MET A O 1
ATOM 2505 N N . GLU A 1 312 ? 7.221 45.518 87.405 1.00 37.00 312 GLU A N 1
ATOM 2506 C CA . GLU A 1 312 ? 5.975 44.831 87.098 1.00 39.32 312 GLU A CA 1
ATOM 2507 C C . GLU A 1 312 ? 5.673 44.781 85.605 1.00 36.28 312 GLU A C 1
ATOM 2508 O O . GLU A 1 312 ? 4.575 44.362 85.225 1.00 40.36 312 GLU A O 1
ATOM 2514 N N . LEU A 1 313 ? 6.618 45.187 84.755 1.00 38.50 313 LEU A N 1
ATOM 2515 C CA . LEU A 1 313 ? 6.436 45.084 83.314 1.00 36.14 313 LEU A CA 1
ATOM 2516 C C . LEU A 1 313 ? 6.171 43.629 82.918 1.00 37.04 313 LEU A C 1
ATOM 2517 O O . LEU A 1 313 ? 6.603 42.701 83.612 1.00 38.03 313 LEU A O 1
ATOM 2522 N N . PRO A 1 314 ? 5.465 43.399 81.803 1.00 37.40 314 PRO A N 1
ATOM 2523 C CA . PRO A 1 314 ? 5.041 42.020 81.489 1.00 39.18 314 PRO A CA 1
ATOM 2524 C C . PRO A 1 314 ? 6.193 41.072 81.197 1.00 37.72 314 PRO A C 1
ATOM 2525 O O . PRO A 1 314 ? 6.177 39.931 81.675 1.00 39.56 314 PRO A O 1
ATOM 2529 N N . GLY A 1 315 ? 7.192 41.509 80.428 1.00 37.04 315 GLY A N 1
ATOM 2530 C CA . GLY A 1 315 ? 8.315 40.638 80.118 1.00 36.05 315 GLY A CA 1
ATOM 2531 C C . GLY A 1 315 ? 9.058 40.153 81.348 1.00 36.37 315 GLY A C 1
ATOM 2532 O O . GLY A 1 315 ? 9.536 39.016 81.381 1.00 37.12 315 GLY A O 1
ATOM 2533 N N . ALA A 1 316 ? 9.157 40.997 82.377 1.00 35.88 316 ALA A N 1
ATOM 2534 C CA . ALA A 1 316 ? 9.752 40.558 83.633 1.00 36.29 316 ALA A CA 1
ATOM 2535 C C . ALA A 1 316 ? 8.957 39.415 84.248 1.00 37.76 316 ALA A C 1
ATOM 2536 O O . ALA A 1 316 ? 9.534 38.475 84.806 1.00 38.37 316 ALA A O 1
ATOM 2538 N N . LYS A 1 317 ? 7.626 39.476 84.142 1.00 38.18 317 LYS A N 1
ATOM 2539 C CA . LYS A 1 317 ? 6.748 38.504 84.779 1.00 39.58 317 LYS A CA 1
ATOM 2540 C C . LYS A 1 317 ? 6.680 37.179 84.029 1.00 40.55 317 LYS A C 1
ATOM 2541 O O . LYS A 1 317 ? 6.188 36.192 84.590 1.00 41.84 317 LYS A O 1
ATOM 2547 N N . GLN A 1 318 ? 7.145 37.136 82.780 1.00 40.05 318 GLN A N 1
ATOM 2548 C CA . GLN A 1 318 ? 7.002 35.953 81.943 1.00 40.98 318 GLN A CA 1
ATOM 2549 C C . GLN A 1 318 ? 8.230 35.053 81.943 1.00 41.25 318 GLN A C 1
ATOM 2550 O O . GLN A 1 318 ? 8.148 33.925 81.443 1.00 42.25 318 GLN A O 1
ATOM 2556 N N . MET A 1 319 ? 9.358 35.510 82.492 1.00 40.47 319 MET A N 1
ATOM 2557 C CA . MET A 1 319 ? 10.555 34.680 82.495 1.00 40.76 319 MET A CA 1
ATOM 2558 C C . MET A 1 319 ? 10.411 33.453 83.381 1.00 42.47 319 MET A C 1
ATOM 2559 O O . MET A 1 319 ? 11.113 32.460 83.159 1.00 46.55 319 MET A O 1
ATOM 2564 N N . GLN A 1 320 ? 9.520 33.491 84.373 1.00 42.89 320 GLN A N 1
ATOM 2565 C CA . GLN A 1 320 ? 9.299 32.307 85.194 1.00 44.63 320 GLN A CA 1
ATOM 2566 C C . GLN A 1 320 ? 8.669 31.177 84.390 1.00 47.48 320 GLN A C 1
ATOM 2567 O O . GLN A 1 320 ? 8.885 29.999 84.704 1.00 49.45 320 GLN A O 1
ATOM 2573 N N . HIS A 1 321 ? 7.888 31.509 83.357 1.00 46.63 321 HIS A N 1
ATOM 2574 C CA . HIS A 1 321 ? 7.352 30.471 82.482 1.00 46.30 321 HIS A CA 1
ATOM 2575 C C . HIS A 1 321 ? 8.476 29.729 81.769 1.00 47.15 321 HIS A C 1
ATOM 2576 O O . HIS A 1 321 ? 8.441 28.499 81.649 1.00 47.70 321 HIS A O 1
ATOM 2583 N N . ALA A 1 322 ? 9.489 30.462 81.297 1.00 45.76 322 ALA A N 1
ATOM 2584 C CA . ALA A 1 322 ? 10.647 29.813 80.691 1.00 45.74 322 ALA A CA 1
ATOM 2585 C C . ALA A 1 322 ? 11.388 28.954 81.707 1.00 47.36 322 ALA A C 1
ATOM 2586 O O . ALA A 1 322 ? 11.868 27.862 81.377 1.00 46.93 322 ALA A O 1
ATOM 2588 N N . ARG A 1 323 ? 11.489 29.429 82.952 1.00 45.70 323 ARG A N 1
ATOM 2589 C CA . ARG A 1 323 ? 12.111 28.627 84.001 1.00 47.73 323 ARG A CA 1
ATOM 2590 C C . ARG A 1 323 ? 11.295 27.374 84.286 1.00 48.29 323 ARG A C 1
ATOM 2591 O O . ARG A 1 323 ? 11.843 26.270 84.376 1.00 49.32 323 ARG A O 1
ATOM 2599 N N . LYS A 1 324 ? 9.977 27.533 84.445 1.00 54.14 324 LYS A N 1
ATOM 2600 C CA . LYS A 1 324 ? 9.110 26.384 84.681 1.00 50.46 324 LYS A CA 1
ATOM 2601 C C . LYS A 1 324 ? 9.249 25.352 83.570 1.00 51.30 324 LYS A C 1
ATOM 2602 O O . LYS A 1 324 ? 9.317 24.145 83.835 1.00 52.75 324 LYS A O 1
ATOM 2608 N N . LEU A 1 325 ? 9.303 25.812 82.318 1.00 50.46 325 LEU A N 1
ATOM 2609 C CA . LEU A 1 325 ? 9.402 24.894 81.187 1.00 53.62 325 LEU A CA 1
ATOM 2610 C C . LEU A 1 325 ? 10.689 24.078 81.242 1.00 51.67 325 LEU A C 1
ATOM 2611 O O . LEU A 1 325 ? 10.668 22.851 81.090 1.00 53.13 325 LEU A O 1
ATOM 2616 N N . ILE A 1 326 ? 11.823 24.748 81.465 1.00 50.47 326 ILE A N 1
ATOM 2617 C CA . ILE A 1 326 ? 13.121 24.080 81.400 1.00 50.76 326 ILE A CA 1
ATOM 2618 C C . ILE A 1 326 ? 13.271 23.067 82.529 1.00 52.11 326 ILE A C 1
ATOM 2619 O O . ILE A 1 326 ? 13.793 21.964 82.326 1.00 53.23 326 ILE A O 1
ATOM 2624 N N . GLU A 1 327 ? 12.827 23.421 83.735 1.00 52.10 327 GLU A N 1
ATOM 2625 C CA . GLU A 1 327 ? 12.999 22.541 84.883 1.00 53.35 327 GLU A CA 1
ATOM 2626 C C . GLU A 1 327 ? 11.990 21.403 84.914 1.00 55.19 327 GLU A C 1
ATOM 2627 O O . GLU A 1 327 ? 12.139 20.484 85.728 1.00 56.47 327 GLU A O 1
ATOM 2633 N N . SER A 1 328 ? 10.979 21.433 84.045 1.00 55.35 328 SER A N 1
ATOM 2634 C CA . SER A 1 328 ? 9.988 20.365 84.040 1.00 57.15 328 SER A CA 1
ATOM 2635 C C . SER A 1 328 ? 10.560 19.061 83.496 1.00 58.45 328 SER A C 1
ATOM 2636 O O . SER A 1 328 ? 10.072 17.982 83.853 1.00 61.09 328 SER A O 1
ATOM 2639 N N . ARG A 1 329 ? 11.584 19.134 82.636 1.00 61.05 329 ARG A N 1
ATOM 2640 C CA . ARG A 1 329 ? 12.081 17.982 81.887 1.00 58.89 329 ARG A CA 1
ATOM 2641 C C . ARG A 1 329 ? 13.534 17.702 82.266 1.00 61.51 329 ARG A C 1
ATOM 2642 O O . ARG A 1 329 ? 14.167 1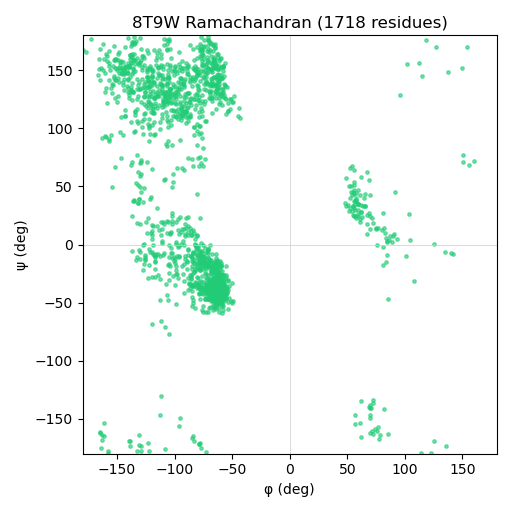8.534 82.927 1.00 61.36 329 ARG A O 1
ATOM 2650 N N . PRO A 1 330 ? 14.102 16.525 81.887 1.00 60.82 330 PRO A N 1
ATOM 2651 C CA . PRO A 1 330 ? 15.485 16.205 82.278 1.00 62.03 330 PRO A CA 1
ATOM 2652 C C . PRO A 1 330 ? 16.500 17.274 81.900 1.00 58.27 330 PRO A C 1
ATOM 2653 O O . PRO A 1 330 ? 16.766 17.512 80.718 1.00 61.39 330 PRO A O 1
ATOM 2657 N N . PHE A 1 331 ? 17.100 17.889 82.921 1.00 57.45 331 PHE A N 1
ATOM 2658 C CA . PHE A 1 331 ? 17.867 19.116 82.727 1.00 55.62 331 PHE A CA 1
ATOM 2659 C C . PHE A 1 331 ? 19.178 18.851 81.990 1.00 59.47 331 PHE A C 1
ATOM 2660 O O . PHE A 1 331 ? 19.425 19.422 80.920 1.00 62.14 331 PHE A O 1
ATOM 2668 N N . LEU A 1 332 ? 20.031 17.980 82.544 1.00 56.55 332 LEU A N 1
ATOM 2669 C CA . LEU A 1 332 ? 21.381 17.816 82.010 1.00 56.44 332 LEU A CA 1
ATOM 2670 C C . LEU A 1 332 ? 21.397 17.173 80.635 1.00 60.12 332 LEU A C 1
ATOM 2671 O O . LEU A 1 332 ? 22.406 17.284 79.931 1.00 58.90 332 LEU A O 1
ATOM 2676 N N . ASP A 1 333 ? 20.323 16.493 80.241 1.00 59.99 333 ASP A N 1
ATOM 2677 C CA . ASP A 1 333 ? 20.316 15.823 78.951 1.00 59.00 333 ASP A CA 1
ATOM 2678 C C . ASP A 1 333 ? 19.936 16.753 77.806 1.00 57.77 333 ASP A C 1
ATOM 2679 O O . ASP A 1 333 ? 20.026 16.342 76.644 1.00 58.44 333 ASP A O 1
ATOM 2684 N N . ARG A 1 334 ? 19.541 17.988 78.104 1.00 56.23 334 ARG A N 1
ATOM 2685 C CA . ARG A 1 334 ? 19.071 18.894 77.066 1.00 55.11 334 ARG A CA 1
ATOM 2686 C C . ARG A 1 334 ? 20.208 19.292 76.132 1.00 54.40 334 ARG A C 1
ATOM 2687 O O . ARG A 1 334 ? 21.336 19.537 76.566 1.00 53.94 334 ARG A O 1
ATOM 2695 N N . VAL A 1 335 ? 19.896 19.369 74.842 1.00 54.92 335 VAL A N 1
ATOM 2696 C CA . VAL A 1 335 ? 20.871 19.665 73.798 1.00 53.92 335 VAL A CA 1
ATOM 2697 C C . VAL A 1 335 ? 20.153 20.469 72.716 1.00 53.07 335 VAL A C 1
ATOM 2698 O O . VAL A 1 335 ? 18.932 20.320 72.563 1.00 53.44 335 VAL A O 1
ATOM 2702 N N . PRO A 1 336 ? 20.838 21.350 71.975 1.00 51.98 336 PRO A N 1
ATOM 2703 C CA . PRO A 1 336 ? 20.230 21.946 70.774 1.00 51.45 336 PRO A CA 1
ATOM 2704 C C . PRO A 1 336 ? 20.280 20.965 69.610 1.00 53.32 336 PRO A C 1
ATOM 2705 O O . PRO A 1 336 ? 21.305 20.328 69.358 1.00 53.53 336 PRO A O 1
ATOM 2709 N N . ASP A 1 337 ? 19.149 20.822 68.915 1.00 55.12 337 ASP A N 1
ATOM 2710 C CA . ASP A 1 337 ? 19.027 19.875 67.804 1.00 55.54 337 ASP A CA 1
ATOM 2711 C C . ASP A 1 337 ? 18.116 20.496 66.746 1.00 54.11 337 ASP A C 1
ATOM 2712 O O . ASP A 1 337 ? 16.892 20.360 66.809 1.00 57.45 337 ASP A O 1
ATOM 2717 N N . GLN A 1 338 ? 18.725 21.159 65.760 1.00 53.42 338 GLN A N 1
ATOM 2718 C CA . GLN A 1 338 ? 17.956 21.786 64.691 1.00 53.55 338 GLN A CA 1
ATOM 2719 C C . GLN A 1 338 ? 17.471 20.787 63.651 1.00 56.48 338 GLN A C 1
ATOM 2720 O O . GLN A 1 338 ? 16.556 21.108 62.883 1.00 59.79 338 GLN A O 1
ATOM 2726 N N . SER A 1 339 ? 18.048 19.585 63.613 1.00 57.06 339 SER A N 1
ATOM 2727 C CA . SER A 1 339 ? 17.543 18.542 62.731 1.00 57.63 339 SER A CA 1
ATOM 2728 C C . SER A 1 339 ? 16.161 18.052 63.140 1.00 58.37 339 SER A C 1
ATOM 2729 O O . SER A 1 339 ? 15.548 17.287 62.389 1.00 59.69 339 SER A O 1
ATOM 2732 N N . LEU A 1 340 ? 15.659 18.477 64.302 1.00 58.58 340 LEU A N 1
ATOM 2733 C CA . LEU A 1 340 ? 14.344 18.053 64.770 1.00 58.34 340 LEU A CA 1
ATOM 2734 C C . LEU A 1 340 ? 13.213 18.564 63.887 1.00 58.13 340 LEU A C 1
ATOM 2735 O O . LEU A 1 340 ? 12.085 18.073 64.002 1.00 61.46 340 LEU A O 1
ATOM 2740 N N . VAL A 1 341 ? 13.474 19.550 63.029 1.00 59.44 341 VAL A N 1
ATOM 2741 C CA . VAL A 1 341 ? 12.452 20.116 62.158 1.00 58.97 341 VAL A CA 1
ATOM 2742 C C . VAL A 1 341 ? 13.014 20.259 60.751 1.00 58.30 341 VAL A C 1
ATOM 2743 O O . VAL A 1 341 ? 14.228 20.304 60.538 1.00 57.57 341 VAL A O 1
ATOM 2747 N N . VAL A 1 342 ? 12.101 20.333 59.784 1.00 57.58 342 VAL A N 1
ATOM 2748 C CA . VAL A 1 342 ? 12.497 20.484 58.389 1.00 59.36 342 VAL A CA 1
ATOM 2749 C C . VAL A 1 342 ? 12.944 21.913 58.104 1.00 57.26 342 VAL A C 1
ATOM 2750 O O . VAL A 1 342 ? 13.905 22.138 57.360 1.00 58.57 342 VAL A O 1
ATOM 2754 N N . GLU A 1 343 ? 12.268 22.897 58.696 1.00 57.54 343 GLU A N 1
ATOM 2755 C CA . GLU A 1 343 ? 12.590 24.309 58.478 1.00 59.32 343 GLU A CA 1
ATOM 2756 C C . GLU A 1 343 ? 13.582 24.801 59.535 1.00 54.17 343 GLU A C 1
ATOM 2757 O O . GLU A 1 343 ? 13.299 25.678 60.349 1.00 51.10 343 GLU A O 1
ATOM 2763 N N . ASN A 1 344 ? 14.777 24.217 59.496 1.00 56.51 344 ASN A N 1
ATOM 2764 C CA . ASN A 1 344 ? 15.780 24.440 60.529 1.00 54.68 344 ASN A CA 1
ATOM 2765 C C . ASN A 1 344 ? 16.473 25.793 60.430 1.00 54.01 344 ASN A C 1
ATOM 2766 O O . ASN A 1 344 ? 17.152 26.186 61.384 1.00 52.21 344 ASN A O 1
ATOM 2771 N N . ASN A 1 345 ? 16.325 26.513 59.321 1.00 52.59 345 ASN A N 1
ATOM 2772 C CA . ASN A 1 345 ? 17.039 27.768 59.106 1.00 52.01 345 ASN A CA 1
ATOM 2773 C C . ASN A 1 345 ? 16.080 28.868 58.665 1.00 52.98 345 ASN A C 1
ATOM 2774 O O . ASN A 1 345 ? 16.321 29.585 57.690 1.00 54.31 345 ASN A O 1
ATOM 2779 N N . SER A 1 346 ? 14.975 29.022 59.391 1.00 46.75 346 SER A N 1
ATOM 2780 C CA . SER A 1 346 ? 14.048 30.105 59.114 1.00 48.41 346 SER A CA 1
ATOM 2781 C C . SER A 1 346 ? 14.660 31.445 59.521 1.00 49.30 346 SER A C 1
ATOM 2782 O O . SER A 1 346 ? 15.578 31.494 60.344 1.00 50.78 346 SER A O 1
ATOM 2785 N N . PRO A 1 347 ? 14.179 32.546 58.942 1.00 48.58 347 PRO A N 1
ATOM 2786 C CA . PRO A 1 347 ? 14.619 33.868 59.402 1.00 45.01 347 PRO A CA 1
ATOM 2787 C C . PRO A 1 347 ? 14.291 34.081 60.873 1.00 45.04 347 PRO A C 1
ATOM 2788 O O . PRO A 1 347 ? 13.437 33.407 61.453 1.00 41.80 347 PRO A O 1
ATOM 2792 N N . ALA A 1 348 ? 14.991 35.045 61.477 1.00 44.75 348 ALA A N 1
ATOM 2793 C CA . ALA A 1 348 ? 14.869 35.261 62.916 1.00 44.78 348 ALA A CA 1
ATOM 2794 C C . ALA A 1 348 ? 13.444 35.636 63.313 1.00 42.96 348 ALA A C 1
ATOM 2795 O O . ALA A 1 348 ? 12.960 35.223 64.374 1.00 39.50 348 ALA A O 1
ATOM 2797 N N . SER A 1 349 ? 12.756 36.412 62.472 1.00 42.55 349 SER A N 1
ATOM 2798 C CA . SER A 1 349 ? 11.425 36.901 62.816 1.00 38.64 349 SER A CA 1
ATOM 2799 C C . SER A 1 349 ? 10.392 35.786 62.908 1.00 42.55 349 SER A C 1
ATOM 2800 O O . SER A 1 349 ? 9.337 35.984 63.522 1.00 39.82 349 SER A O 1
ATOM 2803 N N . GLU A 1 350 ? 10.663 34.627 62.312 1.00 40.99 350 GLU A N 1
ATOM 2804 C CA . GLU A 1 350 ? 9.752 33.492 62.372 1.00 42.29 350 GLU A CA 1
ATOM 2805 C C . GLU A 1 350 ? 10.526 32.215 62.659 1.00 43.28 350 GLU A C 1
ATOM 2806 O O . GLU A 1 350 ? 10.203 31.141 62.141 1.00 44.57 350 GLU A O 1
ATOM 2812 N N . ARG A 1 351 ? 11.549 32.319 63.505 1.00 45.81 351 ARG A N 1
ATOM 2813 C CA . ARG A 1 351 ? 12.482 31.219 63.713 1.00 45.07 351 ARG A CA 1
ATOM 2814 C C . ARG A 1 351 ? 11.794 30.007 64.328 1.00 44.86 351 ARG A C 1
ATOM 2815 O O . ARG A 1 351 ? 10.974 30.129 65.242 1.00 44.78 351 ARG A O 1
ATOM 2823 N N . ILE A 1 352 ? 12.133 28.831 63.811 1.00 46.13 352 ILE A N 1
ATOM 2824 C CA . ILE A 1 352 ? 11.787 27.559 64.430 1.00 47.48 352 ILE A CA 1
ATOM 2825 C C . ILE A 1 352 ? 13.068 27.009 65.041 1.00 47.66 352 ILE A C 1
ATOM 2826 O O . ILE A 1 352 ? 13.955 26.533 64.323 1.00 48.15 352 ILE A O 1
ATOM 2831 N N . GLN A 1 353 ? 13.176 27.087 66.364 1.00 47.44 353 GLN A N 1
ATOM 2832 C CA . GLN A 1 353 ? 14.362 26.652 67.088 1.00 50.76 353 GLN A CA 1
ATOM 2833 C C . GLN A 1 353 ? 13.982 25.500 68.005 1.00 51.10 353 GLN A C 1
ATOM 2834 O O . GLN A 1 353 ? 13.019 25.606 68.772 1.00 49.34 353 GLN A O 1
ATOM 2840 N N . ALA A 1 354 ? 14.741 24.408 67.930 1.00 51.98 354 ALA A N 1
ATOM 2841 C CA . ALA A 1 354 ? 14.386 23.164 68.596 1.00 52.54 354 ALA A CA 1
ATOM 2842 C C . ALA A 1 354 ? 15.495 22.708 69.534 1.00 51.42 354 ALA A C 1
ATOM 2843 O O . ALA A 1 354 ? 16.680 22.758 69.189 1.00 51.17 354 ALA A O 1
ATOM 2845 N N . THR A 1 355 ? 15.094 22.263 70.722 1.00 52.37 355 THR A N 1
ATOM 2846 C CA . THR A 1 355 ? 15.980 21.635 71.688 1.00 52.43 355 THR A CA 1
ATOM 2847 C C . THR A 1 355 ? 15.381 20.292 72.084 1.00 54.47 355 THR A C 1
ATOM 2848 O O . THR A 1 355 ? 14.186 20.045 71.896 1.00 54.85 355 THR A O 1
ATOM 2852 N N . ARG A 1 356 ? 16.220 19.415 72.629 1.00 55.10 356 ARG A N 1
ATOM 2853 C CA . ARG A 1 356 ? 15.754 18.083 72.986 1.00 59.39 356 ARG A CA 1
ATOM 2854 C C . ARG A 1 356 ? 16.708 17.447 73.982 1.00 57.50 356 ARG A C 1
ATOM 2855 O O . ARG A 1 356 ? 17.868 17.846 74.111 1.00 56.72 356 ARG A O 1
ATOM 2863 N N . GLY A 1 357 ? 16.189 16.452 74.688 1.00 59.75 357 GLY A N 1
ATOM 2864 C CA . GLY A 1 357 ? 17.021 15.522 75.418 1.00 64.05 357 GLY A CA 1
ATOM 2865 C C . GLY A 1 357 ? 16.920 14.165 74.757 1.00 63.04 357 GLY A C 1
ATOM 2866 O O . GLY A 1 357 ? 17.058 14.056 73.535 1.00 62.48 357 GLY A O 1
ATOM 2867 N N . LYS A 1 358 ? 16.659 13.125 75.542 1.00 65.13 358 LYS A N 1
ATOM 2868 C CA . LYS A 1 358 ? 16.416 11.803 74.982 1.00 71.94 358 LYS A CA 1
ATOM 2869 C C . LYS A 1 358 ? 14.948 11.404 75.007 1.00 66.47 358 LYS A C 1
ATOM 2870 O O . LYS A 1 358 ? 14.503 10.670 74.120 1.00 69.96 358 LYS A O 1
ATOM 2876 N N . ASP A 1 359 ? 14.182 11.882 75.990 1.00 66.03 359 ASP A N 1
ATOM 2877 C CA . ASP A 1 359 ? 12.787 11.496 76.157 1.00 69.57 359 ASP A CA 1
ATOM 2878 C C . ASP A 1 359 ? 11.822 12.660 75.960 1.00 65.75 359 ASP A C 1
ATOM 2879 O O . ASP A 1 359 ? 10.655 12.557 76.351 1.00 66.40 359 ASP A O 1
ATOM 2884 N N . TYR A 1 360 ? 12.275 13.760 75.368 1.00 63.96 360 TYR A N 1
ATOM 2885 C CA . TYR A 1 360 ? 11.441 14.949 75.234 1.00 62.58 360 TYR A CA 1
ATOM 2886 C C . TYR A 1 360 ? 12.072 15.880 74.209 1.00 61.02 360 TYR A C 1
ATOM 2887 O O . TYR A 1 360 ? 13.225 15.705 73.806 1.00 64.49 360 TYR A O 1
ATOM 2896 N N . ALA A 1 361 ? 11.302 16.890 73.807 1.00 59.91 361 ALA A N 1
ATOM 2897 C CA . ALA A 1 361 ? 11.786 17.877 72.851 1.00 59.39 361 ALA A CA 1
ATOM 2898 C C . ALA A 1 361 ? 10.927 19.129 72.937 1.00 57.06 361 ALA A C 1
ATOM 2899 O O . ALA A 1 361 ? 9.695 19.039 72.930 1.00 57.82 361 ALA A O 1
ATOM 2901 N N . PHE A 1 362 ? 11.578 20.286 73.025 1.00 55.32 362 PHE A N 1
ATOM 2902 C CA . PHE A 1 362 ? 10.923 21.583 72.932 1.00 53.91 362 PHE A CA 1
ATOM 2903 C C . PHE A 1 362 ? 11.251 22.207 71.583 1.00 56.49 362 PHE A C 1
ATOM 2904 O O . PHE A 1 362 ? 12.405 22.168 71.139 1.00 55.21 362 PHE A O 1
ATOM 2912 N N . ILE A 1 363 ? 10.242 22.781 70.929 1.00 52.73 363 ILE A N 1
ATOM 2913 C CA . ILE A 1 363 ? 10.419 23.423 69.630 1.00 52.37 363 ILE A CA 1
ATOM 2914 C C . ILE A 1 363 ? 9.693 24.761 69.647 1.00 50.64 363 ILE A C 1
ATOM 2915 O O . ILE A 1 363 ? 8.461 24.802 69.742 1.00 51.02 363 ILE A O 1
ATOM 2920 N N . TYR A 1 364 ? 10.455 25.845 69.533 1.00 50.05 364 TYR A N 1
ATOM 2921 C CA . TYR A 1 364 ? 9.944 27.205 69.651 1.00 48.64 364 TYR A CA 1
ATOM 2922 C C . TYR A 1 364 ? 9.639 27.753 68.263 1.00 47.88 364 TYR A C 1
ATOM 2923 O O . TYR A 1 364 ? 10.532 27.829 67.411 1.00 47.82 364 TYR A O 1
ATOM 2932 N N . SER A 1 365 ? 8.379 28.122 68.038 1.00 47.39 365 SER A N 1
ATOM 2933 C CA . SER A 1 365 ? 7.947 28.792 66.815 1.00 46.94 365 SER A CA 1
ATOM 2934 C C . SER A 1 365 ? 7.771 30.270 67.146 1.00 45.38 365 SER A C 1
ATOM 2935 O O . SER A 1 365 ? 6.815 30.648 67.829 1.00 48.29 365 SER A O 1
ATOM 2938 N N . ALA A 1 366 ? 8.692 31.104 66.655 1.00 45.30 366 ALA A N 1
ATOM 2939 C CA . ALA A 1 366 ? 8.781 32.483 67.132 1.00 42.77 366 ALA A CA 1
ATOM 2940 C C . ALA A 1 366 ? 7.589 33.322 66.681 1.00 44.37 366 ALA A C 1
ATOM 2941 O O . ALA A 1 366 ? 7.098 34.169 67.437 1.00 41.68 366 ALA A O 1
ATOM 2943 N N . ALA A 1 367 ? 7.119 33.119 65.449 1.00 42.92 367 ALA A N 1
ATOM 2944 C CA . ALA A 1 367 ? 5.964 33.840 64.930 1.00 42.72 367 ALA A CA 1
ATOM 2945 C C . ALA A 1 367 ? 4.758 32.927 64.730 1.00 44.76 367 ALA A C 1
ATOM 2946 O O . ALA A 1 367 ? 3.838 33.274 63.982 1.00 44.29 367 ALA A O 1
ATOM 2948 N N . GLY A 1 368 ? 4.746 31.763 65.379 1.00 45.23 368 GLY A N 1
ATOM 2949 C CA . GLY A 1 368 ? 3.612 30.865 65.303 1.00 46.68 368 GLY A CA 1
ATOM 2950 C C . GLY A 1 368 ? 3.396 30.198 63.967 1.00 47.67 368 GLY A C 1
ATOM 2951 O O . GLY A 1 368 ? 2.325 29.627 63.745 1.00 51.30 368 GLY A O 1
ATOM 2952 N N . LYS A 1 369 ? 4.370 30.255 63.063 1.00 47.32 369 LYS A N 1
ATOM 2953 C CA . LYS A 1 369 ? 4.236 29.565 61.791 1.00 49.79 369 LYS A CA 1
ATOM 2954 C C . LYS A 1 369 ? 4.272 28.054 62.000 1.00 55.34 369 LYS A C 1
ATOM 2955 O O . LYS A 1 369 ? 4.886 27.547 62.943 1.00 55.33 369 LYS A O 1
ATOM 2958 N N . SER A 1 370 ? 3.595 27.335 61.112 1.00 52.35 370 SER A N 1
ATOM 2959 C CA . SER A 1 370 ? 3.589 25.883 61.182 1.00 58.05 370 SER A CA 1
ATOM 2960 C C . SER A 1 370 ? 4.952 25.326 60.788 1.00 59.63 370 SER A C 1
ATOM 2961 O O . SER A 1 370 ? 5.699 25.935 60.017 1.00 59.36 370 SER A O 1
ATOM 2964 N N . PHE A 1 371 ? 5.278 24.156 61.334 1.00 56.77 371 PHE A N 1
ATOM 2965 C CA . PHE A 1 371 ? 6.542 23.495 61.049 1.00 55.68 371 PHE A CA 1
ATOM 2966 C C . PHE A 1 371 ? 6.326 21.990 60.974 1.00 61.39 371 PHE A C 1
ATOM 2967 O O . PHE A 1 371 ? 5.406 21.446 61.590 1.00 57.53 371 PHE A O 1
ATOM 2975 N N . THR A 1 372 ? 7.186 21.327 60.205 1.00 59.42 372 THR A N 1
ATOM 2976 C CA . THR A 1 372 ? 7.199 19.875 60.099 1.00 63.05 372 THR A CA 1
ATOM 2977 C C . THR A 1 372 ? 8.366 19.332 60.912 1.00 60.06 372 THR A C 1
ATOM 2978 O O . THR A 1 372 ? 9.495 19.817 60.785 1.00 59.59 372 THR A O 1
ATOM 2980 N N . VAL A 1 373 ? 8.091 18.331 61.746 1.00 60.52 373 VAL A N 1
ATOM 2981 C CA . VAL A 1 373 ? 9.063 17.788 62.687 1.00 60.69 373 VAL A CA 1
ATOM 2982 C C . VAL A 1 373 ? 9.533 16.429 62.190 1.00 64.88 373 VAL A C 1
ATOM 2983 O O . VAL A 1 373 ? 8.713 15.561 61.866 1.00 68.11 373 VAL A O 1
ATOM 2987 N N . ASN A 1 374 ? 10.850 16.247 62.137 1.00 62.34 374 ASN A N 1
ATOM 2988 C CA . ASN A 1 374 ? 11.433 14.949 61.826 1.00 64.05 374 ASN A CA 1
ATOM 2989 C C . ASN A 1 374 ? 11.381 14.068 63.070 1.00 65.20 374 ASN A C 1
ATOM 2990 O O . ASN A 1 374 ? 11.843 14.467 64.144 1.00 65.81 374 ASN A O 1
ATOM 2995 N N . LEU A 1 375 ? 10.818 12.867 62.924 1.00 67.53 375 LEU A N 1
ATOM 2996 C CA . LEU A 1 375 ? 10.390 12.065 64.064 1.00 70.73 375 LEU A CA 1
ATOM 2997 C C . LEU A 1 375 ? 11.304 10.882 64.360 1.00 71.87 375 LEU A C 1
ATOM 2998 O O . LEU A 1 375 ? 10.884 9.944 65.043 1.00 78.48 375 LEU A O 1
ATOM 3003 N N . GLY A 1 376 ? 12.536 10.890 63.870 1.00 70.09 376 GLY A N 1
ATOM 3004 C CA . GLY A 1 376 ? 13.418 9.779 64.170 1.00 75.41 376 GLY A CA 1
ATOM 3005 C C . GLY A 1 376 ? 14.423 10.114 65.252 1.00 73.96 376 GLY A C 1
ATOM 3006 O O . GLY A 1 376 ? 15.442 9.431 65.390 1.00 70.47 376 GLY A O 1
ATOM 3007 N N . LYS A 1 377 ? 14.128 11.142 66.051 1.00 71.17 377 LYS A N 1
ATOM 3008 C CA . LYS A 1 377 ? 15.153 11.831 66.824 1.00 68.14 377 LYS A CA 1
ATOM 3009 C C . LYS A 1 377 ? 15.127 11.561 68.323 1.00 66.64 377 LYS A C 1
ATOM 3010 O O . LYS A 1 377 ? 16.195 11.535 68.939 1.00 67.57 377 LYS A O 1
ATOM 3016 N N 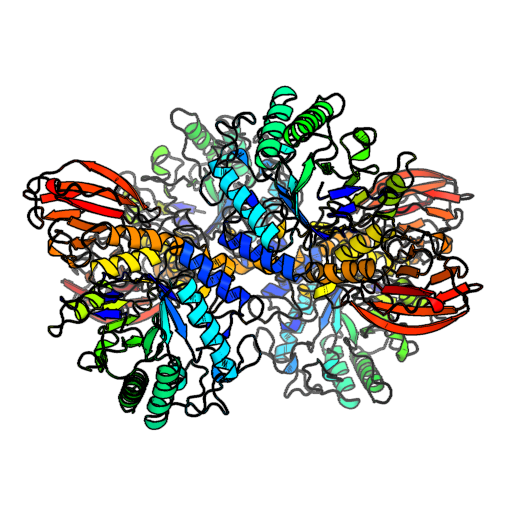. ILE A 1 378 ? 13.960 11.371 68.937 1.00 67.16 378 ILE A N 1
ATOM 3017 C CA . ILE A 1 378 ? 13.906 11.064 70.360 1.00 67.49 378 ILE A CA 1
ATOM 3018 C C . ILE A 1 378 ? 13.339 9.664 70.549 1.00 71.08 378 ILE A C 1
ATOM 3019 O O . ILE A 1 378 ? 12.693 9.095 69.665 1.00 70.95 378 ILE A O 1
ATOM 3024 N N . SER A 1 379 ? 13.598 9.109 71.732 1.00 70.46 379 SER A N 1
ATOM 3025 C CA . SER A 1 379 ? 13.216 7.739 72.036 1.00 72.72 379 SER A CA 1
ATOM 3026 C C . SER A 1 379 ? 11.699 7.591 72.086 1.00 73.51 379 SER A C 1
ATOM 3027 O O . SER A 1 379 ? 10.952 8.557 72.266 1.00 72.28 379 SER A O 1
ATOM 3030 N N . GLY A 1 380 ? 11.249 6.355 71.926 1.00 75.68 380 GLY A N 1
ATOM 3031 C CA . GLY A 1 380 ? 9.841 6.023 71.979 1.00 76.83 380 GLY A CA 1
ATOM 3032 C C . GLY A 1 380 ? 9.312 5.576 70.624 1.00 77.85 380 GLY A C 1
ATOM 3033 O O . GLY A 1 380 ? 9.870 5.884 69.567 1.00 77.17 380 GLY A O 1
ATOM 3034 N N . THR A 1 381 ? 8.222 4.808 70.668 1.00 79.63 381 THR A N 1
ATOM 3035 C CA . THR A 1 381 ? 7.454 4.484 69.472 1.00 80.62 381 THR A CA 1
ATOM 3036 C C . THR A 1 381 ? 6.213 5.355 69.327 1.00 79.80 381 THR A C 1
ATOM 3037 O O . THR A 1 381 ? 5.599 5.362 68.255 1.00 80.19 381 THR A O 1
ATOM 3041 N N . GLN A 1 382 ? 5.839 6.080 70.378 1.00 78.75 382 GLN A N 1
ATOM 3042 C CA . GLN A 1 382 ? 4.768 7.063 70.340 1.00 78.09 382 GLN A CA 1
ATOM 3043 C C . GLN A 1 382 ? 5.216 8.287 71.126 1.00 75.48 382 GLN A C 1
ATOM 3044 O O . GLN A 1 382 ? 6.079 8.199 72.003 1.00 75.15 382 GLN A O 1
ATOM 3050 N N . LEU A 1 383 ? 4.621 9.437 70.810 1.00 73.99 383 LEU A N 1
ATOM 3051 C CA . LEU A 1 383 ? 5.048 10.696 71.409 1.00 71.79 383 LEU A CA 1
ATOM 3052 C C . LEU A 1 383 ? 3.846 11.570 71.729 1.00 71.13 383 LEU A C 1
ATOM 3053 O O . LEU A 1 383 ? 2.941 11.720 70.901 1.00 71.42 383 LEU A O 1
ATOM 3055 N N . ASN A 1 384 ? 3.847 12.148 72.928 1.00 70.28 384 ASN A N 1
ATOM 3056 C CA . ASN A 1 384 ? 2.822 13.105 73.320 1.00 69.47 384 ASN A CA 1
ATOM 3057 C C . ASN A 1 384 ? 3.150 14.489 72.772 1.00 67.21 384 ASN A C 1
ATOM 3058 O O . ASN A 1 384 ? 4.316 14.885 72.708 1.00 66.10 384 ASN A O 1
ATOM 3063 N N . ALA A 1 385 ? 2.115 15.227 72.384 1.00 66.75 385 ALA A N 1
ATOM 3064 C CA . ALA A 1 385 ? 2.267 16.576 71.858 1.00 64.72 385 ALA A CA 1
ATOM 3065 C C . ALA A 1 385 ? 1.443 17.550 72.687 1.00 63.89 385 ALA A C 1
ATOM 3066 O O . ALA A 1 385 ? 0.327 17.231 73.109 1.00 65.07 385 ALA A O 1
ATOM 3068 N N . TYR A 1 386 ? 2.008 18.732 72.931 1.00 63.29 386 TYR A N 1
ATOM 3069 C CA . TYR A 1 386 ? 1.315 19.792 73.651 1.00 61.65 386 TYR A CA 1
ATOM 3070 C C . TYR A 1 386 ? 1.794 21.143 73.141 1.00 59.13 386 TYR A C 1
ATOM 3071 O O . TYR A 1 386 ? 2.830 21.249 72.480 1.00 58.10 386 TYR A O 1
ATOM 3080 N N . TRP A 1 387 ? 1.020 22.177 73.463 1.00 58.04 387 TRP A N 1
ATOM 3081 C CA . TRP A 1 387 ? 1.409 23.563 73.250 1.00 56.04 387 TRP A CA 1
ATOM 3082 C C . TRP A 1 387 ? 1.600 24.241 74.599 1.00 57.48 387 TRP A C 1
ATOM 3083 O O . TRP A 1 387 ? 0.814 24.026 75.527 1.00 58.63 387 TRP A O 1
ATOM 3094 N N . PHE A 1 388 ? 2.641 25.064 74.701 1.00 53.60 388 PHE A N 1
ATOM 3095 C CA . PHE A 1 388 ? 2.972 25.781 75.928 1.00 52.69 388 PHE A CA 1
ATOM 3096 C C . PHE A 1 388 ? 3.001 27.271 75.618 1.00 50.90 388 PHE A C 1
ATOM 3097 O O . PHE A 1 388 ? 3.747 27.713 74.737 1.00 49.91 388 PHE A O 1
ATOM 3105 N N . ASP A 1 389 ? 2.192 28.038 76.345 1.00 50.59 389 ASP A N 1
ATOM 3106 C CA . ASP A 1 389 ? 2.021 29.459 76.082 1.00 49.07 389 ASP A CA 1
ATOM 3107 C C . ASP A 1 389 ? 3.103 30.234 76.823 1.00 47.72 389 ASP A C 1
ATOM 3108 O O . ASP A 1 389 ? 3.048 30.321 78.058 1.00 47.84 389 ASP A O 1
ATOM 3113 N N . PRO A 1 390 ? 4.085 30.822 76.132 1.00 46.48 390 PRO A N 1
ATOM 3114 C CA . PRO A 1 390 ? 5.153 31.547 76.841 1.00 45.26 390 PRO A CA 1
ATOM 3115 C C . PRO A 1 390 ? 4.699 32.856 77.473 1.00 44.25 390 PRO A C 1
ATOM 3116 O O . PRO A 1 390 ? 5.464 33.443 78.251 1.00 43.40 390 PRO A O 1
ATOM 3120 N N . ARG A 1 391 ? 3.491 33.333 77.170 1.00 45.19 391 ARG A N 1
ATOM 3121 C CA . ARG A 1 391 ? 3.013 34.569 77.779 1.00 43.50 391 ARG A CA 1
ATOM 3122 C C . ARG A 1 391 ? 2.378 34.316 79.142 1.00 45.85 391 ARG A C 1
ATOM 3123 O O . ARG A 1 391 ? 2.575 35.102 80.076 1.00 43.67 391 ARG A O 1
ATOM 3131 N N . ASN A 1 392 ? 1.612 33.231 79.279 1.00 45.89 392 ASN A N 1
ATOM 3132 C CA . ASN A 1 392 ? 0.947 32.919 80.534 1.00 46.89 392 ASN A CA 1
ATOM 3133 C C . ASN A 1 392 ? 1.396 31.609 81.166 1.00 50.38 392 ASN A C 1
ATOM 3134 O O . ASN A 1 392 ? 1.051 31.358 82.326 1.00 52.46 392 ASN A O 1
ATOM 3139 N N . GLY A 1 393 ? 2.149 30.773 80.452 1.00 48.37 393 GLY A N 1
ATOM 3140 C CA . GLY A 1 393 ? 2.635 29.525 80.999 1.00 49.52 393 GLY A CA 1
ATOM 3141 C C . GLY A 1 393 ? 1.673 28.359 80.924 1.00 52.23 393 GLY A C 1
ATOM 3142 O O . GLY A 1 393 ? 2.006 27.277 81.425 1.00 55.14 393 GLY A O 1
ATOM 3143 N N . LYS A 1 394 ? 0.500 28.534 80.320 1.00 51.80 394 LYS A N 1
ATOM 3144 C CA . LYS A 1 394 ? -0.485 27.465 80.262 1.00 53.66 394 LYS A CA 1
ATOM 3145 C C . LYS A 1 394 ? -0.108 26.434 79.201 1.00 55.88 394 LYS A C 1
ATOM 3146 O O . LYS A 1 394 ? 0.676 26.698 78.286 1.00 56.24 394 LYS A O 1
ATOM 3149 N N . VAL A 1 395 ? -0.691 25.244 79.335 1.00 58.00 395 VAL A N 1
ATOM 3150 C CA . VAL A 1 395 ? -0.428 24.117 78.449 1.00 57.22 395 VAL A CA 1
ATOM 3151 C C . VAL A 1 395 ? -1.758 23.575 77.946 1.00 62.06 395 VAL A C 1
ATOM 3152 O O . VAL A 1 395 ? -2.742 23.536 78.693 1.00 61.21 395 VAL A O 1
ATOM 3156 N N . GLU A 1 396 ? -1.793 23.165 76.678 1.00 63.40 396 GLU A N 1
ATOM 3157 C CA . GLU A 1 396 ? -2.973 22.536 76.104 1.00 64.66 396 GLU A CA 1
ATOM 3158 C C . GLU A 1 396 ? -2.558 21.325 75.280 1.00 62.25 396 GLU A C 1
ATOM 3159 O O . GLU A 1 396 ? -1.461 21.282 74.718 1.00 60.95 396 GLU A O 1
ATOM 3165 N N . ASP A 1 397 ? -3.458 20.343 75.211 1.00 66.93 397 ASP A N 1
ATOM 3166 C CA . ASP A 1 397 ? -3.167 19.067 74.571 1.00 65.13 397 ASP A CA 1
ATOM 3167 C C . ASP A 1 397 ? -3.382 19.138 73.065 1.00 65.02 397 ASP A C 1
ATOM 3168 O O . ASP A 1 397 ? -4.303 19.805 72.584 1.00 66.78 397 ASP A O 1
ATOM 3173 N N . ILE A 1 398 ? -2.532 18.431 72.321 1.00 65.31 398 ILE A N 1
ATOM 3174 C CA . ILE A 1 398 ? -2.741 18.241 70.890 1.00 65.64 398 ILE A CA 1
ATOM 3175 C C . ILE A 1 398 ? -3.237 16.821 70.655 1.00 68.09 398 ILE A C 1
ATOM 3176 O O . ILE A 1 398 ? -4.435 16.599 70.438 1.00 69.20 398 ILE A O 1
ATOM 3181 N N . SER A 1 399 ? -2.325 15.854 70.708 1.00 68.72 399 SER A N 1
ATOM 3182 C CA . SER A 1 399 ? -2.642 14.452 70.451 1.00 70.99 399 SER A CA 1
ATOM 3183 C C . SER A 1 399 ? -1.407 13.616 70.773 1.00 71.37 399 SER A C 1
ATOM 3184 O O . SER A 1 399 ? -0.350 14.141 71.136 1.00 69.87 399 SER A O 1
ATOM 3187 N N . LYS A 1 400 ? -1.557 12.302 70.643 1.00 73.46 400 LYS A N 1
ATOM 3188 C CA . LYS A 1 400 ? -0.452 11.359 70.739 1.00 74.15 400 LYS A CA 1
ATOM 3189 C C . LYS A 1 400 ? -0.133 10.848 69.341 1.00 74.72 400 LYS A C 1
ATOM 3190 O O . LYS A 1 400 ? -1.028 10.377 68.632 1.00 76.07 400 LYS A O 1
ATOM 3192 N N . ILE A 1 401 ? 1.132 10.946 68.944 1.00 73.75 401 ILE A N 1
ATOM 3193 C CA . ILE A 1 401 ? 1.539 10.640 67.579 1.00 75.48 401 ILE A CA 1
ATOM 3194 C C . ILE A 1 401 ? 2.579 9.529 67.590 1.00 75.16 401 ILE A C 1
ATOM 3195 O O . ILE A 1 401 ? 3.341 9.369 68.549 1.00 74.91 401 ILE A O 1
ATOM 3197 N N . ASP A 1 402 ? 2.610 8.764 66.503 1.00 76.45 402 ASP A N 1
ATOM 3198 C CA . ASP A 1 402 ? 3.627 7.737 66.343 1.00 77.54 402 ASP A CA 1
ATOM 3199 C C . ASP A 1 402 ? 4.964 8.374 65.984 1.00 76.43 402 ASP A C 1
ATOM 3200 O O . ASP A 1 402 ? 5.023 9.361 65.242 1.00 74.33 402 ASP A O 1
ATOM 3202 N N . ASN A 1 403 ? 6.040 7.804 66.518 1.00 76.13 403 ASN A N 1
ATOM 3203 C CA . ASN A 1 403 ? 7.370 8.384 66.380 1.00 74.58 403 ASN A CA 1
ATOM 3204 C C . ASN A 1 403 ? 7.976 8.082 65.011 1.00 74.99 403 ASN A C 1
ATOM 3205 O O . ASN A 1 403 ? 7.346 8.303 63.973 1.00 75.10 403 ASN A O 1
ATOM 3210 N N . THR A 1 406 ? 8.004 14.467 58.606 1.00 66.78 406 THR A N 1
ATOM 3211 C CA . THR A 1 406 ? 7.400 13.273 59.184 1.00 68.58 406 THR A CA 1
ATOM 3212 C C . THR A 1 406 ? 6.072 13.599 59.868 1.00 68.45 406 THR A C 1
ATOM 3213 O O . THR A 1 406 ? 5.171 12.765 59.914 1.00 70.08 406 THR A O 1
ATOM 3215 N N . TYR A 1 407 ? 5.960 14.813 60.407 1.00 67.89 407 TYR A N 1
ATOM 3216 C CA . TYR A 1 407 ? 4.710 15.279 60.997 1.00 67.18 407 TYR A CA 1
ATOM 3217 C C . TYR A 1 407 ? 4.729 16.798 61.048 1.00 64.17 407 TYR A C 1
ATOM 3218 O O . TYR A 1 407 ? 5.734 17.392 61.451 1.00 63.93 407 TYR A O 1
ATOM 3227 N N . LYS A 1 408 ? 3.621 17.418 60.648 1.00 65.49 408 LYS A N 1
ATOM 3228 C CA . LYS A 1 408 ? 3.492 18.868 60.608 1.00 64.55 408 LYS A CA 1
ATOM 3229 C C . LYS A 1 408 ? 2.572 19.328 61.730 1.00 63.64 408 LYS A C 1
ATOM 3230 O O . LYS A 1 408 ? 1.481 18.777 61.911 1.00 62.89 408 LYS A O 1
ATOM 3234 N N . PHE A 1 409 ? 3.018 20.330 62.483 1.00 69.47 409 PHE A N 1
ATOM 3235 C CA . PHE A 1 409 ? 2.251 20.909 63.573 1.00 67.09 409 PHE A CA 1
ATOM 3236 C C . PHE A 1 409 ? 1.935 22.362 63.253 1.00 65.28 409 PHE A C 1
ATOM 3237 O O . PHE A 1 409 ? 2.646 23.022 62.490 1.00 67.24 409 PHE A O 1
ATOM 3245 N N . THR A 1 410 ? 0.853 22.860 63.847 1.00 58.56 410 THR A N 1
ATOM 3246 C CA . THR A 1 410 ? 0.411 24.233 63.633 1.00 56.12 410 THR A CA 1
ATOM 3247 C C . THR A 1 410 ? 0.111 24.862 64.986 1.00 55.35 410 THR A C 1
ATOM 3248 O O . THR A 1 410 ? -0.798 24.389 65.697 1.00 56.40 410 THR A O 1
ATOM 3252 N N . PRO A 1 411 ? 0.837 25.902 65.390 1.00 53.65 411 PRO A N 1
ATOM 3253 C CA . PRO A 1 411 ? 0.509 26.576 66.642 1.00 52.93 411 PRO A CA 1
ATOM 3254 C C . PRO A 1 411 ? -0.922 27.081 66.615 1.00 53.18 411 PRO A C 1
ATOM 3255 O O . PRO A 1 411 ? -1.476 27.364 65.538 1.00 53.26 411 PRO A O 1
ATOM 3259 N N . PRO A 1 412 ? -1.560 27.202 67.783 1.00 53.38 412 PRO A N 1
ATOM 3260 C CA . PRO A 1 412 ? -2.990 27.563 67.801 1.00 53.88 412 PRO A CA 1
ATOM 3261 C C . PRO A 1 412 ? -3.291 28.870 67.096 1.00 52.60 412 PRO A C 1
ATOM 3262 O O . PRO A 1 412 ? -4.351 29.000 66.470 1.00 53.18 412 PRO A O 1
ATOM 3266 N N . ARG A 1 413 ? -2.387 29.841 67.174 1.00 50.92 413 ARG A N 1
ATOM 3267 C CA . ARG A 1 413 ? -2.502 31.078 66.423 1.00 50.66 413 ARG A CA 1
ATOM 3268 C C . ARG A 1 413 ? -1.165 31.377 65.764 1.00 52.14 413 ARG A C 1
ATOM 3269 O O . ARG A 1 413 ? -0.122 30.851 66.159 1.00 53.51 413 ARG A O 1
ATOM 3273 N N . SER A 1 414 ? -1.208 32.230 64.746 1.00 49.36 414 SER A N 1
ATOM 3274 C CA . SER A 1 414 ? -0.018 32.598 63.999 1.00 48.74 414 SER A CA 1
ATOM 3275 C C . SER A 1 414 ? -0.029 34.100 63.757 1.00 49.09 414 SER A C 1
ATOM 3276 O O . SER A 1 414 ? -1.090 34.710 63.607 1.00 51.89 414 SER A O 1
ATOM 3279 N N . GLY A 1 415 ? 1.162 34.693 63.730 1.00 48.07 415 GLY A N 1
ATOM 3280 C CA . GLY A 1 415 ? 1.315 36.109 63.478 1.00 42.77 415 GLY A CA 1
ATOM 3281 C C . GLY A 1 415 ? 2.307 36.735 64.430 1.00 41.59 415 GLY A C 1
ATOM 3282 O O . GLY A 1 415 ? 2.980 36.054 65.211 1.00 41.82 415 GLY A O 1
ATOM 3283 N N . TYR A 1 416 ? 2.401 38.062 64.365 1.00 40.36 416 TYR A N 1
ATOM 3284 C CA . TYR A 1 416 ? 3.349 38.785 65.203 1.00 39.21 416 TYR A CA 1
ATOM 3285 C C . TYR A 1 416 ? 2.911 38.727 66.661 1.00 39.31 416 TYR A C 1
ATOM 3286 O O . TYR A 1 416 ? 1.780 39.093 66.997 1.00 39.50 416 TYR A O 1
ATOM 3295 N N . GLY A 1 417 ? 3.817 38.282 67.524 1.00 39.22 417 GLY A N 1
ATOM 3296 C CA . GLY A 1 417 ? 3.514 38.088 68.924 1.00 39.46 417 GLY A CA 1
ATOM 3297 C C . GLY A 1 417 ? 2.918 36.740 69.264 1.00 40.94 417 GLY A C 1
ATOM 3298 O O . GLY A 1 417 ? 2.565 36.513 70.428 1.00 41.89 417 GLY A O 1
ATOM 3299 N N . GLN A 1 418 ? 2.794 35.842 68.294 1.00 41.86 418 GLN A N 1
ATOM 3300 C CA . GLN A 1 418 ? 2.210 34.521 68.525 1.00 43.40 418 GLN A CA 1
ATOM 3301 C C . GLN A 1 418 ? 3.284 33.447 68.638 1.00 43.92 418 GLN A C 1
ATOM 3302 O O . GLN A 1 418 ? 3.257 32.439 67.935 1.00 44.98 418 GLN A O 1
ATOM 3308 N N . ASP A 1 419 ? 4.247 33.653 69.531 1.00 43.23 419 ASP A N 1
ATOM 3309 C CA . ASP A 1 419 ? 5.288 32.661 69.747 1.00 43.74 419 ASP A CA 1
ATOM 3310 C C . ASP A 1 419 ? 4.738 31.506 70.573 1.00 45.15 419 ASP A C 1
ATOM 3311 O O . ASP A 1 419 ? 4.136 31.715 71.629 1.00 46.24 419 ASP A O 1
ATOM 3316 N N . TRP A 1 420 ? 4.936 30.287 70.082 1.00 47.42 420 TRP A N 1
ATOM 3317 C CA . TRP A 1 420 ? 4.504 29.081 70.768 1.00 48.34 420 TRP A CA 1
ATOM 3318 C C . TRP A 1 420 ? 5.658 28.089 70.802 1.00 48.46 420 TRP A C 1
ATOM 3319 O O . TRP A 1 420 ? 6.573 28.144 69.977 1.00 47.95 420 TRP A O 1
ATOM 3330 N N . VAL A 1 421 ? 5.617 27.181 71.772 1.00 49.43 421 VAL A N 1
ATOM 3331 C CA . VAL A 1 421 ? 6.580 26.091 71.843 1.00 53.28 421 VAL A CA 1
ATOM 3332 C C . VAL A 1 421 ? 5.822 24.772 71.906 1.00 52.14 421 VAL A C 1
ATOM 3333 O O . VAL A 1 421 ? 4.864 24.632 72.676 1.00 52.79 421 VAL A O 1
ATOM 3337 N N . LEU A 1 422 ? 6.230 23.825 71.065 1.00 55.33 422 LEU A N 1
ATOM 3338 C CA . LEU A 1 422 ? 5.648 22.492 71.039 1.00 55.02 422 LEU A CA 1
ATOM 3339 C C . LEU A 1 422 ? 6.395 21.602 72.021 1.00 58.69 422 LEU A C 1
ATOM 3340 O O . LEU A 1 422 ? 7.629 21.556 72.012 1.00 56.72 422 LEU A O 1
ATOM 3345 N N . ILE A 1 423 ? 5.648 20.910 72.874 1.00 60.75 423 ILE A N 1
ATOM 3346 C CA . ILE A 1 423 ? 6.219 19.975 73.833 1.00 58.00 423 ILE A CA 1
ATOM 3347 C C . ILE A 1 423 ? 5.992 18.565 73.311 1.00 61.06 423 ILE A C 1
ATOM 3348 O O . ILE A 1 423 ? 4.845 18.120 73.174 1.00 61.16 423 ILE A O 1
ATOM 3353 N N . LEU A 1 424 ? 7.081 17.869 73.005 1.00 62.94 424 LEU A N 1
ATOM 3354 C CA . LEU A 1 424 ? 7.040 16.460 72.644 1.00 62.32 424 LEU A CA 1
ATOM 3355 C C . LEU A 1 424 ? 7.597 15.635 73.794 1.00 63.23 424 LEU A C 1
ATOM 3356 O O . LEU A 1 424 ? 8.579 16.026 74.432 1.00 62.25 424 LEU A O 1
ATOM 3361 N N . ASP A 1 425 ? 6.956 14.502 74.065 1.00 65.17 425 ASP A N 1
ATOM 3362 C CA . ASP A 1 425 ? 7.327 13.652 75.185 1.00 66.27 425 ASP A CA 1
ATOM 3363 C C . ASP A 1 425 ? 7.286 12.199 74.751 1.00 68.41 425 ASP A C 1
ATOM 3364 O O . ASP A 1 425 ? 6.316 11.766 74.119 1.00 69.53 425 ASP A O 1
ATOM 3369 N N . ASP A 1 426 ? 8.336 11.455 75.087 1.00 69.03 426 ASP A N 1
ATOM 3370 C CA . ASP A 1 426 ? 8.267 10.002 75.039 1.00 71.28 426 ASP A CA 1
ATOM 3371 C C . ASP A 1 426 ? 7.046 9.535 75.817 1.00 72.68 426 ASP A C 1
ATOM 3372 O O . ASP A 1 426 ? 6.947 9.766 77.026 1.00 72.48 426 ASP A O 1
ATOM 3377 N N . ALA A 1 427 ? 6.099 8.906 75.116 1.00 74.13 427 ALA A N 1
ATOM 3378 C CA . ALA A 1 427 ? 4.879 8.441 75.768 1.00 75.62 427 ALA A CA 1
ATOM 3379 C C . ALA A 1 427 ? 5.163 7.452 76.891 1.00 77.15 427 ALA A C 1
ATOM 3380 O O . ALA A 1 427 ? 4.330 7.295 77.790 1.00 78.03 427 ALA A O 1
ATOM 3382 N N . SER A 1 428 ? 6.316 6.792 76.866 1.00 77.55 428 SER A N 1
ATOM 3383 C CA . SER A 1 428 ? 6.687 5.846 77.911 1.00 79.01 428 SER A CA 1
ATOM 3384 C C . SER A 1 428 ? 7.490 6.523 79.017 1.00 77.60 428 SER A C 1
ATOM 3385 O O . SER A 1 428 ? 7.606 7.748 79.055 1.00 75.56 428 SER A O 1
ATOM 3388 N N . THR B 1 2 ? 2.384 53.715 125.189 1.00 67.50 2 THR B N 1
ATOM 3389 C CA . THR B 1 2 ? 2.046 54.417 126.422 1.00 70.23 2 THR B CA 1
ATOM 3390 C C . THR B 1 2 ? 2.345 55.908 126.297 1.00 67.12 2 THR B C 1
ATOM 3391 O O . THR B 1 2 ? 3.444 56.357 126.618 1.00 63.65 2 THR B O 1
ATOM 3393 N N . TYR B 1 3 ? 1.359 56.672 125.836 1.00 61.88 3 TYR B N 1
ATOM 3394 C CA . TYR B 1 3 ? 1.522 58.094 125.568 1.00 59.86 3 TYR B CA 1
ATOM 3395 C C . TYR B 1 3 ? 0.722 58.910 126.573 1.00 60.00 3 TYR B C 1
ATOM 3396 O O . TYR B 1 3 ? -0.462 58.638 126.802 1.00 59.39 3 TYR B O 1
ATOM 3405 N N . THR B 1 4 ? 1.378 59.900 127.179 1.00 59.56 4 THR B N 1
ATOM 3406 C CA . THR B 1 4 ? 0.755 60.773 128.163 1.00 59.14 4 THR B CA 1
ATOM 3407 C C . THR B 1 4 ? 1.138 62.217 127.869 1.00 58.42 4 THR B C 1
ATOM 3408 O O . THR B 1 4 ? 2.087 62.493 127.130 1.00 58.60 4 THR B O 1
ATOM 3412 N N . VAL B 1 5 ? 0.388 63.139 128.466 1.00 58.94 5 VAL B N 1
ATOM 3413 C CA . VAL B 1 5 ? 0.687 64.562 128.357 1.00 60.61 5 VAL B CA 1
ATOM 3414 C C . VAL B 1 5 ? 1.724 64.932 129.410 1.00 57.09 5 VAL B C 1
ATOM 3415 O O . VAL B 1 5 ? 1.702 64.414 130.533 1.00 53.15 5 VAL B O 1
ATOM 3419 N N . SER B 1 6 ? 2.642 65.826 129.047 1.00 55.04 6 SER B N 1
ATOM 3420 C CA . SER B 1 6 ? 3.743 66.188 129.928 1.00 58.70 6 SER B CA 1
ATOM 3421 C C . SER B 1 6 ? 3.228 66.881 131.191 1.00 61.04 6 SER B C 1
ATOM 3422 O O . SER B 1 6 ? 2.056 67.253 131.303 1.00 57.03 6 SER B O 1
ATOM 3425 N N . GLU B 1 7 ? 4.138 67.056 132.154 1.00 61.44 7 GLU B N 1
ATOM 3426 C CA . GLU B 1 7 ? 3.763 67.640 133.439 1.00 60.44 7 GLU B CA 1
ATOM 3427 C C . GLU B 1 7 ? 3.316 69.090 133.285 1.00 59.86 7 GLU B C 1
ATOM 3428 O O . GLU B 1 7 ? 2.322 69.504 133.892 1.00 57.73 7 GLU B O 1
ATOM 3430 N N . ASN B 1 8 ? 4.032 69.878 132.480 1.00 58.05 8 ASN B N 1
ATOM 3431 C CA . ASN B 1 8 ? 3.632 71.257 132.225 1.00 60.03 8 ASN B CA 1
ATOM 3432 C C . ASN B 1 8 ? 2.534 71.369 131.172 1.00 59.03 8 ASN B C 1
ATOM 3433 O O . ASN B 1 8 ? 2.215 72.486 130.747 1.00 54.53 8 ASN B O 1
ATOM 3438 N N . LYS B 1 9 ? 1.968 70.238 130.745 1.00 58.52 9 LYS B N 1
ATOM 3439 C CA . LYS B 1 9 ? 0.821 70.205 129.835 1.00 59.76 9 LYS B CA 1
ATOM 3440 C C . LYS B 1 9 ? 1.114 70.931 128.523 1.00 57.86 9 LYS B C 1
ATOM 3441 O O . LYS B 1 9 ? 0.248 71.601 127.956 1.00 57.46 9 LYS B O 1
ATOM 3445 N N . ARG B 1 10 ? 2.344 70.790 128.028 1.00 57.95 10 ARG B N 1
ATOM 3446 C CA . ARG B 1 10 ? 2.729 71.388 126.758 1.00 55.48 10 ARG B CA 1
ATOM 3447 C C . ARG B 1 10 ? 3.316 70.399 125.764 1.00 52.82 10 ARG B C 1
ATOM 3448 O O . ARG B 1 10 ? 3.511 70.771 124.602 1.00 51.87 10 ARG B O 1
ATOM 3456 N N . PHE B 1 11 ? 3.601 69.162 126.169 1.00 51.53 11 PHE B N 1
ATOM 3457 C CA . PHE B 1 11 ? 4.300 68.217 125.309 1.00 55.87 11 PHE B CA 1
ATOM 3458 C C . PHE B 1 11 ? 3.691 66.830 125.476 1.00 55.42 11 PHE B C 1
ATOM 3459 O O . PHE B 1 11 ? 2.778 66.620 126.281 1.00 55.61 11 PHE B O 1
ATOM 3467 N N . LEU B 1 12 ? 4.207 65.879 124.702 1.00 53.83 12 LEU B N 1
ATOM 3468 C CA . LEU B 1 12 ? 3.800 64.485 124.773 1.00 54.99 12 LEU B CA 1
ATOM 3469 C C . LEU B 1 12 ? 4.962 63.632 125.261 1.00 54.50 12 LEU B C 1
ATOM 3470 O O . LEU B 1 12 ? 6.129 63.922 124.978 1.00 55.52 12 LEU B O 1
ATOM 3475 N N . LEU B 1 13 ? 4.627 62.567 125.983 1.00 57.97 13 LEU B N 1
ATOM 3476 C CA . LEU B 1 13 ? 5.605 61.639 126.529 1.00 56.99 13 LEU B CA 1
ATOM 3477 C C . LEU B 1 13 ? 5.312 60.231 126.034 1.00 54.94 13 LEU B C 1
ATOM 3478 O O . LEU B 1 13 ? 4.157 59.797 126.014 1.00 59.08 13 LEU B O 1
ATOM 3483 N N . LYS B 1 14 ? 6.365 59.525 125.629 1.00 55.14 14 LYS B N 1
ATOM 3484 C CA . LYS B 1 14 ? 6.292 58.113 125.270 1.00 53.77 14 LYS B CA 1
ATOM 3485 C C . LYS B 1 14 ? 7.037 57.332 126.345 1.00 57.96 14 LYS B C 1
ATOM 3486 O O . LYS B 1 14 ? 8.262 57.453 126.468 1.00 62.57 14 LYS B O 1
ATOM 3492 N N . ASP B 1 15 ? 6.297 56.543 127.124 1.00 56.84 15 ASP B N 1
ATOM 3493 C CA . ASP B 1 15 ? 6.855 55.806 128.261 1.00 63.30 15 ASP B CA 1
ATOM 3494 C C . ASP B 1 15 ? 7.538 56.747 129.253 1.00 60.84 15 ASP B C 1
ATOM 3495 O O . ASP B 1 15 ? 8.579 56.424 129.828 1.00 58.07 15 ASP B O 1
ATOM 3500 N N . GLY B 1 16 ? 6.948 57.928 129.451 1.00 61.07 16 GLY B N 1
ATOM 3501 C CA . GLY B 1 16 ? 7.416 58.864 130.451 1.00 60.61 16 GLY B CA 1
ATOM 3502 C C . GLY B 1 16 ? 8.545 59.773 130.026 1.00 57.76 16 GLY B C 1
ATOM 3503 O O . GLY B 1 16 ? 8.881 60.702 130.772 1.00 57.88 16 GLY B O 1
ATOM 3504 N N . LYS B 1 17 ? 9.148 59.541 128.870 1.00 59.87 17 LYS B N 1
ATOM 3505 C CA . LYS B 1 17 ? 10.224 60.381 128.377 1.00 61.70 17 LYS B CA 1
ATOM 3506 C C . LYS B 1 17 ? 9.714 61.293 127.272 1.00 61.61 17 LYS B C 1
ATOM 3507 O O . LYS B 1 17 ? 8.720 60.980 126.611 1.00 57.02 17 LYS B O 1
ATOM 3509 N N . PRO B 1 18 ? 10.362 62.440 127.055 1.00 64.15 18 PRO B N 1
ATOM 3510 C CA . PRO B 1 18 ? 9.908 63.358 126.004 1.00 57.64 18 PRO B CA 1
ATOM 3511 C C . PRO B 1 18 ? 9.803 62.665 124.653 1.00 57.47 18 PRO B C 1
ATOM 3512 O O . PRO B 1 18 ? 10.681 61.896 124.255 1.00 61.58 18 PRO B O 1
ATOM 3516 N N . PHE B 1 19 ? 8.704 62.935 123.953 1.00 56.30 19 PHE B N 1
ATOM 3517 C CA . PHE B 1 19 ? 8.409 62.322 122.664 1.00 51.03 19 PHE B CA 1
ATOM 3518 C C . PHE B 1 19 ? 8.270 63.421 121.623 1.00 47.64 19 PHE B C 1
ATOM 3519 O O . PHE B 1 19 ? 7.422 64.309 121.765 1.00 51.85 19 PHE B O 1
ATOM 3527 N N . PHE B 1 20 ? 9.101 63.368 120.586 1.00 46.44 20 PHE B N 1
ATOM 3528 C CA . PHE B 1 20 ? 8.966 64.284 119.460 1.00 44.29 20 PHE B CA 1
ATOM 3529 C C . PHE B 1 20 ? 8.062 63.640 118.419 1.00 44.15 20 PHE B C 1
ATOM 3530 O O . PHE B 1 20 ? 8.417 62.621 117.816 1.00 42.10 20 PHE B O 1
ATOM 3538 N N . TRP B 1 21 ? 6.899 64.243 118.210 1.00 45.23 21 TRP B N 1
ATOM 3539 C CA . TRP B 1 21 ? 5.983 63.828 117.159 1.00 39.36 21 TRP B CA 1
ATOM 3540 C C . TRP B 1 21 ? 6.521 64.332 115.825 1.00 40.54 21 TRP B C 1
ATOM 3541 O O . TRP B 1 21 ? 6.595 65.544 115.600 1.00 41.62 21 TRP B O 1
ATOM 3552 N N . LEU B 1 22 ? 6.902 63.410 114.942 1.00 36.95 22 LEU B N 1
ATOM 3553 C CA . LEU B 1 22 ? 7.251 63.740 113.560 1.00 39.28 22 LEU B CA 1
ATOM 3554 C C . LEU B 1 22 ? 6.427 62.819 112.670 1.00 38.31 22 LEU B C 1
ATOM 3555 O O . LEU B 1 22 ? 6.767 61.645 112.494 1.00 39.42 22 LEU B O 1
ATOM 3560 N N . GLY B 1 23 ? 5.344 63.349 112.113 1.00 39.04 23 GLY B N 1
ATOM 3561 C CA . GLY B 1 23 ? 4.357 62.541 111.423 1.00 35.89 23 GLY B CA 1
ATOM 3562 C C . GLY B 1 23 ? 4.439 62.659 109.911 1.00 33.73 23 GLY B C 1
ATOM 3563 O O . GLY B 1 23 ? 4.735 63.725 109.373 1.00 35.93 23 GLY B O 1
ATOM 3564 N N . ASP B 1 24 ? 4.189 61.540 109.239 1.00 32.18 24 ASP B N 1
ATOM 3565 C CA . ASP B 1 24 ? 3.849 61.523 107.825 1.00 32.48 24 ASP B CA 1
ATOM 3566 C C . ASP B 1 24 ? 2.348 61.304 107.681 1.00 33.74 24 ASP B C 1
ATOM 3567 O O . ASP B 1 24 ? 1.675 60.833 108.601 1.00 33.13 24 ASP B O 1
ATOM 3572 N N . THR B 1 25 ? 1.823 61.652 106.512 1.00 30.81 25 THR B N 1
ATOM 3573 C CA . THR B 1 25 ? 0.392 61.551 106.240 1.00 32.25 25 THR B CA 1
ATOM 3574 C C . THR B 1 25 ? 0.156 60.468 105.194 1.00 32.14 25 THR B C 1
ATOM 3575 O O . THR B 1 25 ? 0.427 60.672 104.006 1.00 31.02 25 THR B O 1
ATOM 3579 N N . ALA B 1 26 ? -0.355 59.327 105.639 1.00 31.54 26 ALA B N 1
ATOM 3580 C CA . ALA B 1 26 ? -0.723 58.216 104.767 1.00 32.05 26 ALA B CA 1
ATOM 3581 C C . ALA B 1 26 ? -2.188 57.877 105.030 1.00 33.35 26 ALA B C 1
ATOM 3582 O O . ALA B 1 26 ? -2.495 56.838 105.624 1.00 37.13 26 ALA B O 1
ATOM 3584 N N . TRP B 1 27 ? -3.086 58.769 104.597 1.00 32.67 27 TRP B N 1
ATOM 3585 C CA . TRP B 1 27 ? -4.513 58.588 104.848 1.00 32.43 27 TRP B CA 1
ATOM 3586 C C . TRP B 1 27 ? -4.990 57.213 104.385 1.00 35.16 27 TRP B C 1
ATOM 3587 O O . TRP B 1 27 ? -5.709 56.513 105.108 1.00 37.43 27 TRP B O 1
ATOM 3598 N N . GLU B 1 28 ? -4.588 56.808 103.179 1.00 35.15 28 GLU B N 1
ATOM 3599 C CA . GLU B 1 28 ? -5.085 55.597 102.538 1.00 36.89 28 GLU B CA 1
ATOM 3600 C C . GLU B 1 28 ? -4.162 54.398 102.735 1.00 39.69 28 GLU B C 1
ATOM 3601 O O . GLU B 1 28 ? -4.225 53.446 101.949 1.00 37.75 28 GLU B O 1
ATOM 3607 N N . LEU B 1 29 ? -3.310 54.423 103.764 1.00 36.04 29 LEU B N 1
ATOM 3608 C CA . LEU B 1 29 ? -2.347 53.345 103.972 1.00 36.26 29 LEU B CA 1
ATOM 3609 C C . LEU B 1 29 ? -3.046 51.998 104.120 1.00 38.78 29 LEU B C 1
ATOM 3610 O O . LEU B 1 29 ? -2.761 51.050 103.379 1.00 36.91 29 LEU B O 1
ATOM 3615 N N . PHE B 1 30 ? -3.970 51.898 105.083 1.00 36.26 30 PHE B N 1
ATOM 3616 C CA . PHE B 1 30 ? -4.705 50.652 105.287 1.00 39.66 30 PHE B CA 1
ATOM 3617 C C . PHE B 1 30 ? -5.531 50.276 104.067 1.00 40.27 30 PHE B C 1
ATOM 3618 O O . PHE B 1 30 ? -5.805 49.092 103.843 1.00 43.48 30 PHE B O 1
ATOM 3626 N N . HIS B 1 31 ? -5.942 51.264 103.277 1.00 36.91 31 HIS B N 1
ATOM 3627 C CA . HIS B 1 31 ? -6.897 51.034 102.202 1.00 40.03 31 HIS B CA 1
ATOM 3628 C C . HIS B 1 31 ? -6.243 50.641 100.884 1.00 40.03 31 HIS B C 1
ATOM 3629 O O . HIS B 1 31 ? -6.860 49.918 100.093 1.00 37.72 31 HIS B O 1
ATOM 3636 N N . ARG B 1 32 ? -5.007 51.083 100.630 1.00 39.18 32 ARG B N 1
ATOM 3637 C CA . ARG B 1 32 ? -4.440 51.006 99.290 1.00 38.98 32 ARG B CA 1
ATOM 3638 C C . ARG B 1 32 ? -3.095 50.297 99.184 1.00 38.83 32 ARG B C 1
ATOM 3639 O O . ARG B 1 32 ? -2.681 49.988 98.062 1.00 39.80 32 ARG B O 1
ATOM 3647 N N . LEU B 1 33 ? -2.401 50.033 100.287 1.00 38.45 33 LEU B N 1
ATOM 3648 C CA . LEU B 1 33 ? -1.096 49.385 100.249 1.00 36.48 33 LEU B CA 1
ATOM 3649 C C . LEU B 1 33 ? -1.212 47.963 100.783 1.00 39.92 33 LEU B C 1
ATOM 3650 O O . LEU B 1 33 ? -1.762 47.748 101.869 1.00 39.62 33 LEU B O 1
ATOM 3655 N N . ASP B 1 34 ? -0.689 46.998 100.026 1.00 38.53 34 ASP B N 1
ATOM 3656 C CA . ASP B 1 34 ? -0.719 45.605 100.453 1.00 42.89 34 ASP B CA 1
ATOM 3657 C C . ASP B 1 34 ? 0.377 45.372 101.496 1.00 41.59 34 ASP B C 1
ATOM 3658 O O . ASP B 1 34 ? 1.008 46.312 101.987 1.00 41.83 34 ASP B O 1
ATOM 3663 N N . ARG B 1 35 ? 0.613 44.107 101.850 1.00 42.78 35 ARG B N 1
ATOM 3664 C CA . ARG B 1 35 ? 1.566 43.799 102.914 1.00 42.89 35 ARG B CA 1
ATOM 3665 C C . ARG B 1 35 ? 2.983 44.209 102.532 1.00 42.81 35 ARG B C 1
ATOM 3666 O O . ARG B 1 35 ? 3.703 44.799 103.345 1.00 44.30 35 ARG B O 1
ATOM 3674 N N . GLU B 1 36 ? 3.395 43.916 101.297 1.00 42.14 36 GLU B N 1
ATOM 3675 C CA . GLU B 1 36 ? 4.769 44.195 100.890 1.00 41.83 36 GLU B CA 1
ATOM 3676 C C . GLU B 1 36 ? 4.993 45.687 100.682 1.00 42.67 36 GLU B C 1
ATOM 3677 O O . GLU B 1 36 ? 6.049 46.217 101.046 1.00 43.24 36 GLU B O 1
ATOM 3683 N N . ASP B 1 37 ? 4.014 46.379 100.094 1.00 43.65 37 ASP B N 1
ATOM 3684 C CA . ASP B 1 37 ? 4.161 47.812 99.858 1.00 38.47 37 ASP B CA 1
ATOM 3685 C C . ASP B 1 37 ? 4.092 48.598 101.161 1.00 39.84 37 ASP B C 1
ATOM 3686 O O . ASP B 1 37 ? 4.807 49.593 101.332 1.00 35.69 37 ASP B O 1
ATOM 3691 N N . ALA B 1 38 ? 3.229 48.176 102.090 1.00 40.22 38 ALA B N 1
ATOM 3692 C CA . ALA B 1 38 ? 3.179 48.839 103.388 1.00 38.65 38 ALA B CA 1
ATOM 3693 C C . ALA B 1 38 ? 4.470 48.630 104.165 1.00 38.67 38 ALA B C 1
ATOM 3694 O O . ALA B 1 38 ? 4.904 49.526 104.896 1.00 36.19 38 ALA B O 1
ATOM 3696 N N . ASP B 1 39 ? 5.094 47.460 104.018 1.00 39.45 39 ASP B N 1
ATOM 3697 C CA . ASP B 1 39 ? 6.378 47.214 104.666 1.00 41.26 39 ASP B CA 1
ATOM 3698 C C . ASP B 1 39 ? 7.462 48.118 104.092 1.00 38.91 39 ASP B C 1
ATOM 3699 O O . ASP B 1 39 ? 8.287 48.660 104.836 1.00 41.51 39 ASP B O 1
ATOM 3704 N N . TYR B 1 40 ? 7.467 48.300 102.769 1.00 37.37 40 TYR B N 1
ATOM 3705 C CA . TYR B 1 40 ? 8.423 49.204 102.135 1.00 36.49 40 TYR B CA 1
ATOM 3706 C C . TYR B 1 40 ? 8.208 50.646 102.582 1.00 38.60 40 TYR B C 1
ATOM 3707 O O . TYR B 1 40 ? 9.173 51.367 102.868 1.00 37.83 40 TYR B O 1
ATOM 3716 N N . TYR B 1 41 ? 6.948 51.084 102.649 1.00 34.46 41 TYR B N 1
ATOM 3717 C CA . TYR B 1 41 ? 6.662 52.465 103.024 1.00 33.66 41 TYR B CA 1
ATOM 3718 C C . TYR B 1 41 ? 7.092 52.755 104.456 1.00 34.02 41 TYR B C 1
ATOM 3719 O O . TYR B 1 41 ? 7.668 53.813 104.736 1.00 33.55 41 TYR B O 1
ATOM 3728 N N . LEU B 1 42 ? 6.812 51.833 105.379 1.00 34.95 42 LEU B N 1
ATOM 3729 C CA . LEU B 1 42 ? 7.160 52.065 106.778 1.00 35.44 42 LEU B CA 1
ATOM 3730 C C . LEU B 1 42 ? 8.668 51.997 106.995 1.00 38.19 42 LEU B C 1
ATOM 3731 O O . LEU B 1 42 ? 9.221 52.776 107.782 1.00 36.12 42 LEU B O 1
ATOM 3736 N N . LYS B 1 43 ? 9.350 51.072 106.311 1.00 36.97 43 LYS B N 1
ATOM 3737 C CA . LYS B 1 43 ? 10.803 50.975 106.425 1.00 36.54 43 LYS B CA 1
ATOM 3738 C C . LYS B 1 43 ? 11.472 52.272 105.989 1.00 37.74 43 LYS B C 1
ATOM 3739 O O . LYS B 1 43 ? 12.319 52.819 106.705 1.00 38.13 43 LYS B O 1
ATOM 3745 N N . LYS B 1 44 ? 11.103 52.776 104.809 1.00 38.73 44 LYS B N 1
ATOM 3746 C CA . LYS B 1 44 ? 11.687 54.017 104.311 1.00 35.46 44 LYS B CA 1
ATOM 3747 C C . LYS B 1 44 ? 11.419 55.176 105.264 1.00 38.42 44 LYS B C 1
ATOM 3748 O O . LYS B 1 44 ? 12.306 56.000 105.519 1.00 37.09 44 LYS B O 1
ATOM 3754 N N . ARG B 1 45 ? 10.202 55.248 105.809 1.00 36.26 45 ARG B N 1
ATOM 3755 C CA . ARG B 1 45 ? 9.853 56.346 106.703 1.00 35.12 45 ARG B CA 1
ATOM 3756 C C . ARG B 1 45 ? 10.541 56.218 108.056 1.00 34.37 45 ARG B C 1
ATOM 3757 O O . ARG B 1 45 ? 10.855 57.234 108.686 1.00 37.32 45 ARG B O 1
ATOM 3765 N N . ALA B 1 46 ? 10.764 54.990 108.529 1.00 35.08 46 ALA B N 1
ATOM 3766 C CA . ALA B 1 46 ? 11.545 54.809 109.748 1.00 36.01 46 ALA B CA 1
ATOM 3767 C C . ALA B 1 46 ? 12.974 55.294 109.553 1.00 35.94 46 ALA B C 1
ATOM 3768 O O . ALA B 1 46 ? 13.536 55.965 110.426 1.00 36.25 46 ALA B O 1
ATOM 3770 N N . ALA B 1 47 ? 13.574 54.969 108.404 1.00 35.71 47 ALA B N 1
ATOM 3771 C CA . ALA B 1 47 ? 14.932 55.419 108.119 1.00 35.92 47 ALA B CA 1
ATOM 3772 C C . ALA B 1 47 ? 15.014 56.937 108.034 1.00 36.51 47 ALA B C 1
ATOM 3773 O O . ALA B 1 47 ? 16.044 57.523 108.386 1.00 34.97 47 ALA B O 1
ATOM 3775 N N . GLN B 1 48 ? 13.944 57.590 107.581 1.00 35.84 48 GLN B N 1
ATOM 3776 C CA . GLN B 1 48 ? 13.926 59.039 107.436 1.00 33.48 48 GLN B CA 1
ATOM 3777 C C . GLN B 1 48 ? 13.596 59.763 108.740 1.00 33.47 48 GLN B C 1
ATOM 3778 O O . GLN B 1 48 ? 13.361 60.976 108.707 1.00 35.92 48 GLN B O 1
ATOM 3784 N N . LYS B 1 49 ? 13.574 59.044 109.866 1.00 34.44 49 LYS B N 1
ATOM 3785 C CA . LYS B 1 49 ? 13.445 59.569 111.226 1.00 35.06 49 LYS B CA 1
ATOM 3786 C C . LYS B 1 49 ? 12.033 60.022 111.576 1.00 40.75 49 LYS B C 1
ATOM 3787 O O . LYS B 1 49 ? 11.844 60.708 112.592 1.00 40.44 49 LYS B O 1
ATOM 3793 N N . TYR B 1 50 ? 11.031 59.662 110.782 1.00 34.26 50 TYR B N 1
ATOM 3794 C CA . TYR B 1 50 ? 9.664 59.918 111.197 1.00 38.27 50 TYR B CA 1
ATOM 3795 C C . TYR B 1 50 ? 9.325 59.070 112.419 1.00 37.88 50 TYR B C 1
ATOM 3796 O O . TYR B 1 50 ? 9.958 58.048 112.696 1.00 42.15 50 TYR B O 1
ATOM 3805 N N . THR B 1 51 ? 8.332 59.527 113.176 1.00 37.82 51 THR B N 1
ATOM 3806 C CA . THR B 1 51 ? 7.883 58.810 114.363 1.00 41.16 51 THR B CA 1
ATOM 3807 C C . THR B 1 51 ? 6.407 58.449 114.344 1.00 38.49 51 THR B C 1
ATOM 3808 O O . THR B 1 51 ? 6.031 57.444 114.951 1.00 41.17 51 THR B O 1
ATOM 3812 N N . VAL B 1 52 ? 5.565 59.228 113.666 1.00 40.68 52 VAL B N 1
ATOM 3813 C CA . VAL B 1 52 ? 4.120 59.022 113.657 1.00 39.28 52 VAL B CA 1
ATOM 3814 C C . VAL B 1 52 ? 3.654 58.859 112.216 1.00 37.94 52 VAL B C 1
ATOM 3815 O O . VAL B 1 52 ? 4.154 59.533 111.310 1.00 38.03 52 VAL B O 1
ATOM 3819 N N . ILE B 1 53 ? 2.702 57.955 112.003 1.00 40.21 53 ILE B N 1
ATOM 3820 C CA . ILE B 1 53 ? 2.107 57.721 110.691 1.00 38.97 53 ILE B CA 1
ATOM 3821 C C . ILE B 1 53 ? 0.597 57.835 110.845 1.00 36.24 53 ILE B C 1
ATOM 3822 O O . ILE B 1 53 ? -0.028 56.988 111.493 1.00 40.36 53 ILE B O 1
ATOM 3827 N N . GLN B 1 54 ? 0.012 58.875 110.253 1.00 37.46 54 GLN B N 1
ATOM 3828 C CA . GLN B 1 54 ? -1.428 59.093 110.309 1.00 34.50 54 GLN B CA 1
ATOM 3829 C C . GLN B 1 54 ? -2.109 58.305 109.197 1.00 34.15 54 GLN B C 1
ATOM 3830 O O . GLN B 1 54 ? -1.748 58.439 108.023 1.00 33.36 54 GLN B O 1
ATOM 3836 N N . ALA B 1 55 ? -3.090 57.483 109.569 1.00 38.83 55 ALA B N 1
ATOM 3837 C CA . ALA B 1 55 ? -3.787 56.637 108.610 1.00 38.12 55 ALA B CA 1
ATOM 3838 C C . ALA B 1 55 ? -5.216 56.405 109.081 1.00 37.54 55 ALA B C 1
ATOM 3839 O O . ALA B 1 55 ? -5.502 56.420 110.281 1.00 37.76 55 ALA B O 1
ATOM 3841 N N . VAL B 1 56 ? -6.110 56.176 108.122 1.00 35.79 56 VAL B N 1
ATOM 3842 C CA . VAL B 1 56 ? -7.548 56.138 108.365 1.00 38.85 56 VAL B CA 1
ATOM 3843 C C . VAL B 1 56 ? -8.044 54.709 108.196 1.00 39.41 56 VAL B C 1
ATOM 3844 O O . VAL B 1 56 ? -7.696 54.034 107.219 1.00 43.07 56 VAL B O 1
ATOM 3848 N N . ALA B 1 57 ? -8.861 54.251 109.147 1.00 37.99 57 ALA B N 1
ATOM 3849 C CA . ALA B 1 57 ? -9.425 52.909 109.061 1.00 41.52 57 ALA B CA 1
ATOM 3850 C C . ALA B 1 57 ? -10.563 52.845 108.050 1.00 42.23 57 ALA B C 1
ATOM 3851 O O . ALA B 1 57 ? -10.661 51.883 107.279 1.00 38.98 57 ALA B O 1
ATOM 3853 N N . LEU B 1 58 ? -11.431 53.853 108.043 1.00 43.90 58 LEU B N 1
ATOM 3854 C CA . LEU B 1 58 ? -12.524 53.967 107.080 1.00 42.50 58 LEU B CA 1
ATOM 3855 C C . LEU B 1 58 ? -12.142 55.095 106.123 1.00 41.42 58 LEU B C 1
ATOM 3856 O O . LEU B 1 58 ? -12.529 56.250 106.314 1.00 41.87 58 LEU B O 1
ATOM 3861 N N . ALA B 1 59 ? -11.387 54.741 105.085 1.00 38.55 59 ALA B N 1
ATOM 3862 C CA . ALA B 1 59 ? -10.694 55.717 104.256 1.00 40.53 59 ALA B CA 1
ATOM 3863 C C . ALA B 1 59 ? -11.669 56.602 103.482 1.00 38.95 59 ALA B C 1
ATOM 3864 O O . ALA B 1 59 ? -12.844 56.274 103.292 1.00 39.60 59 ALA B O 1
ATOM 3866 N N . GLU B 1 60 ? -11.147 57.741 103.016 1.00 36.68 60 GLU B N 1
ATOM 3867 C CA . GLU B 1 60 ? -11.982 58.748 102.370 1.00 38.75 60 GLU B CA 1
ATOM 3868 C C . GLU B 1 60 ? -12.502 58.264 101.022 1.00 38.79 60 GLU B C 1
ATOM 3869 O O . GLU B 1 60 ? -13.697 58.385 100.726 1.00 38.60 60 GLU B O 1
ATOM 3875 N N . PHE B 1 61 ? -11.619 57.721 100.184 1.00 35.98 61 PHE B N 1
ATOM 3876 C CA . PHE B 1 61 ? -11.987 57.322 98.826 1.00 36.80 61 PHE B CA 1
ATOM 3877 C C . PHE B 1 61 ? -12.801 56.036 98.867 1.00 41.74 61 PHE B C 1
ATOM 3878 O O . PHE B 1 61 ? -12.286 54.932 98.672 1.00 43.23 61 PHE B O 1
ATOM 3886 N N . ASP B 1 62 ? -14.103 56.193 99.111 1.00 41.52 62 ASP B N 1
ATOM 3887 C CA . ASP B 1 62 ? -15.047 55.083 99.040 1.00 39.80 62 ASP B CA 1
ATOM 3888 C C . ASP B 1 62 ? -14.601 53.934 99.939 1.00 40.85 62 ASP B C 1
ATOM 3889 O O . ASP B 1 62 ? -14.621 52.765 99.551 1.00 42.14 62 ASP B O 1
ATOM 3894 N N . GLY B 1 63 ? -14.187 54.280 101.157 1.00 41.32 63 GLY B N 1
ATOM 3895 C CA . GLY B 1 63 ? -13.554 53.336 102.062 1.00 42.11 63 GLY B CA 1
ATOM 3896 C C . GLY B 1 63 ? -14.431 52.188 102.514 1.00 41.61 63 GLY B C 1
ATOM 3897 O O . GLY B 1 63 ? -13.911 51.241 103.111 1.00 43.30 63 GLY B O 1
ATOM 3898 N N . LEU B 1 64 ? -15.735 52.243 102.253 1.00 47.55 64 LEU B N 1
ATOM 3899 C CA . LEU B 1 64 ? -16.644 51.182 102.667 1.00 46.30 64 LEU B CA 1
ATOM 3900 C C . LEU B 1 64 ? -16.986 50.211 101.548 1.00 48.33 64 LEU B C 1
ATOM 3901 O O . LEU B 1 64 ? -17.157 49.016 101.813 1.00 47.04 64 LEU B O 1
ATOM 3906 N N . ASN B 1 65 ? -17.088 50.693 100.308 1.00 45.59 65 ASN B N 1
ATOM 3907 C CA . ASN B 1 65 ? -17.486 49.860 99.183 1.00 45.65 65 ASN B CA 1
ATOM 3908 C C . ASN B 1 65 ? -16.342 49.505 98.245 1.00 44.97 65 ASN B C 1
ATOM 3909 O O . ASN B 1 65 ? -16.483 48.561 97.462 1.00 47.97 65 ASN B O 1
ATOM 3914 N N . VAL B 1 66 ? -15.229 50.230 98.296 1.00 44.30 66 VAL B N 1
ATOM 3915 C CA . VAL B 1 66 ? -14.011 49.852 97.586 1.00 43.81 66 VAL B CA 1
ATOM 3916 C C . VAL B 1 66 ? -13.129 49.074 98.561 1.00 44.77 66 VAL B C 1
ATOM 3917 O O . VAL B 1 66 ? -12.714 49.641 99.584 1.00 41.93 66 VAL B O 1
ATOM 3921 N N . PRO B 1 67 ? -12.827 47.809 98.293 1.00 47.38 67 PRO B N 1
ATOM 3922 C CA . PRO B 1 67 ? -12.138 46.981 99.286 1.00 41.42 67 PRO B CA 1
ATOM 3923 C C . PRO B 1 67 ? -10.651 47.303 99.372 1.00 42.15 67 PRO B C 1
ATOM 3924 O O . PRO B 1 67 ? -10.090 48.051 98.570 1.00 39.20 67 PRO B O 1
ATOM 3928 N N . ASN B 1 68 ? -10.018 46.713 100.383 1.00 45.36 68 ASN B N 1
ATOM 3929 C CA . ASN B 1 68 ? -8.581 46.817 100.603 1.00 43.69 68 ASN B CA 1
ATOM 3930 C C . ASN B 1 68 ? -7.869 45.946 99.564 1.00 43.46 68 ASN B C 1
ATOM 3931 O O . ASN B 1 68 ? -8.551 45.279 98.775 1.00 39.93 68 ASN B O 1
ATOM 3936 N N . PRO B 1 69 ? -6.529 45.930 99.499 1.00 42.41 69 PRO B N 1
ATOM 3937 C CA . PRO B 1 69 ? -5.872 45.156 98.427 1.00 39.15 69 PRO B CA 1
ATOM 3938 C C . PRO B 1 69 ? -6.250 43.683 98.391 1.00 43.26 69 PRO B C 1
ATOM 3939 O O . PRO B 1 69 ? -6.192 43.067 97.319 1.00 42.19 69 PRO B O 1
ATOM 3943 N N . TYR B 1 70 ? -6.645 43.097 99.519 1.00 43.04 70 TYR B N 1
ATOM 3944 C CA . TYR B 1 70 ? -7.042 41.697 99.567 1.00 46.60 70 TYR B CA 1
ATOM 3945 C C . TYR B 1 70 ? -8.549 41.512 99.441 1.00 43.19 70 TYR B C 1
ATOM 3946 O O . TYR B 1 70 ? -9.080 40.488 99.887 1.00 47.11 70 TYR B O 1
ATOM 3955 N N . GLY B 1 71 ? -9.242 42.477 98.840 1.00 42.50 71 GLY B N 1
ATOM 3956 C CA . GLY B 1 71 ? -10.652 42.327 98.529 1.00 44.59 71 GLY B CA 1
ATOM 3957 C C . GLY B 1 71 ? -11.580 42.299 99.722 1.00 47.20 71 GLY B C 1
ATOM 3958 O O . GLY B 1 71 ? -12.660 41.708 99.640 1.00 47.38 71 GLY B O 1
ATOM 3959 N N . ASP B 1 72 ? -11.194 42.924 100.830 1.00 46.20 72 ASP B N 1
ATOM 3960 C CA . ASP B 1 72 ? -12.004 42.945 102.040 1.00 45.48 72 ASP B CA 1
ATOM 3961 C C . ASP B 1 72 ? -12.457 44.366 102.343 1.00 46.96 72 ASP B C 1
ATOM 3962 O O . ASP B 1 72 ? -11.709 45.328 102.131 1.00 43.34 72 ASP B O 1
ATOM 3967 N N . LYS B 1 73 ? -13.682 44.489 102.850 1.00 43.60 73 LYS B N 1
ATOM 3968 C CA . LYS B 1 73 ? -14.252 45.773 103.204 1.00 44.37 73 LYS B CA 1
ATOM 3969 C C . LYS B 1 73 ? -14.425 45.879 104.716 1.00 43.55 73 LYS B C 1
ATOM 3970 O O . LYS B 1 73 ? -14.695 44.879 105.386 1.00 44.68 73 LYS B O 1
ATOM 3976 N N . PRO B 1 74 ? -14.264 47.080 105.282 1.00 42.83 74 PRO B N 1
ATOM 3977 C CA . PRO B 1 74 ? -14.079 47.173 106.742 1.00 43.28 74 PRO B CA 1
ATOM 3978 C C . PRO B 1 74 ? -15.330 46.893 107.558 1.00 47.93 74 PRO B C 1
ATOM 3979 O O . PRO B 1 74 ? -15.227 46.301 108.639 1.00 49.97 74 PRO B O 1
ATOM 3983 N N . LEU B 1 75 ? -16.505 47.307 107.095 1.00 44.70 75 LEU B N 1
ATOM 3984 C CA . LEU B 1 75 ? -17.727 47.209 107.884 1.00 47.42 75 LEU B CA 1
ATOM 3985 C C . LEU B 1 75 ? -18.679 46.214 107.236 1.00 48.17 75 LEU B C 1
ATOM 3986 O O . LEU B 1 75 ? -19.090 46.401 106.086 1.00 49.52 75 LEU B O 1
ATOM 3991 N N . LEU B 1 76 ? -19.027 45.163 107.977 1.00 49.19 76 LEU B N 1
ATOM 3992 C CA . LEU B 1 76 ? -20.040 44.224 107.513 1.00 49.78 76 LEU B CA 1
ATOM 3993 C C . LEU B 1 76 ? -21.371 44.941 107.340 1.00 50.21 76 LEU B C 1
ATOM 3994 O O . LEU B 1 76 ? -21.858 45.601 108.263 1.00 49.97 76 LEU B O 1
ATOM 3999 N N . ASN B 1 77 ? -21.952 44.816 106.145 1.00 50.71 77 ASN B N 1
ATOM 4000 C CA . ASN B 1 77 ? -23.190 45.495 105.771 1.00 49.92 77 ASN B CA 1
ATOM 4001 C C . ASN B 1 77 ? -23.077 47.010 105.898 1.00 52.60 77 ASN B C 1
ATOM 4002 O O . ASN B 1 77 ? -24.095 47.699 106.034 1.00 52.36 77 ASN B O 1
ATOM 4007 N N . ASN B 1 78 ? -21.850 47.535 105.850 1.00 48.51 78 ASN B N 1
ATOM 4008 C CA . ASN B 1 78 ? -21.575 48.951 106.097 1.00 47.96 78 ASN B CA 1
ATOM 4009 C C . ASN B 1 78 ? -22.107 49.394 107.457 1.00 47.34 78 ASN B C 1
ATOM 4010 O O . ASN B 1 78 ? -22.502 50.548 107.638 1.00 47.80 78 ASN B O 1
ATOM 4015 N N . ASP B 1 79 ? -22.107 48.475 108.422 1.00 48.37 79 ASP B N 1
ATOM 4016 C CA . ASP B 1 79 ? -22.658 48.712 109.752 1.00 49.42 79 ASP B CA 1
ATOM 4017 C C . ASP B 1 79 ? -21.518 48.866 110.747 1.00 49.94 79 ASP B C 1
ATOM 4018 O O . ASP B 1 79 ? -20.822 47.881 111.036 1.00 49.27 79 ASP B O 1
ATOM 4023 N N . PRO B 1 80 ? -21.288 50.063 111.296 1.00 55.50 80 PRO B N 1
ATOM 4024 C CA . PRO B 1 80 ? -20.136 50.251 112.197 1.00 49.75 80 PRO B CA 1
ATOM 4025 C C . PRO B 1 80 ? -20.211 49.425 113.469 1.00 52.06 80 PRO B C 1
ATOM 4026 O O . PRO B 1 80 ? -19.175 49.217 114.116 1.00 49.40 80 PRO B O 1
ATOM 4030 N N . THR B 1 81 ? -21.397 48.947 113.849 1.00 51.13 81 THR B N 1
ATOM 4031 C CA . THR B 1 81 ? -21.514 48.053 114.994 1.00 52.38 81 THR B CA 1
ATOM 4032 C C . THR B 1 81 ? -20.963 46.660 114.707 1.00 52.61 81 THR B C 1
ATOM 4033 O O . THR B 1 81 ? -20.891 45.842 115.630 1.00 53.78 81 THR B O 1
ATOM 4037 N N . THR B 1 82 ? -20.576 46.373 113.463 1.00 51.62 82 THR B N 1
ATOM 4038 C CA . THR B 1 82 ? -20.058 45.059 113.076 1.00 51.87 82 THR B CA 1
ATOM 4039 C C . THR B 1 82 ? -18.846 45.223 112.165 1.00 50.35 82 THR B C 1
ATOM 4040 O O . THR B 1 82 ? -18.909 44.936 110.964 1.00 49.85 82 THR B O 1
ATOM 4044 N N . PRO B 1 83 ? -17.717 45.679 112.707 1.00 49.67 83 PRO B N 1
ATOM 4045 C CA . PRO B 1 83 ? -16.498 45.745 111.891 1.00 50.53 83 PRO B CA 1
ATOM 4046 C C . PRO B 1 83 ? -16.084 44.360 111.414 1.00 48.81 83 PRO B C 1
ATOM 4047 O O . PRO B 1 83 ? -16.355 43.348 112.064 1.00 50.11 83 PRO B O 1
ATOM 4051 N N . ASN B 1 84 ? -15.431 44.325 110.255 1.00 47.79 84 ASN B N 1
ATOM 4052 C CA . ASN B 1 84 ? -15.058 43.071 109.610 1.00 48.32 84 ASN B CA 1
ATOM 4053 C C . ASN B 1 84 ? -13.656 42.667 110.053 1.00 48.41 84 ASN B C 1
ATOM 4054 O O . ASN B 1 84 ? -12.703 43.436 109.889 1.00 47.72 84 ASN B O 1
ATOM 4059 N N . ASP B 1 85 ? -13.536 41.458 110.604 1.00 49.24 85 ASP B N 1
ATOM 4060 C CA . ASP B 1 85 ? -12.238 40.967 111.055 1.00 50.21 85 ASP B CA 1
ATOM 4061 C C . ASP B 1 85 ? -11.266 40.831 109.889 1.00 50.19 85 ASP B C 1
ATOM 4062 O O . ASP B 1 85 ? -10.100 41.230 109.990 1.00 47.60 85 ASP B O 1
ATOM 4064 N N . ALA B 1 86 ? -11.736 40.271 108.769 1.00 50.19 86 ALA B N 1
ATOM 4065 C CA . ALA B 1 86 ? -10.868 40.033 107.618 1.00 49.26 86 ALA B CA 1
ATOM 4066 C C . ALA B 1 86 ? -10.170 41.312 107.170 1.00 47.68 86 ALA B C 1
ATOM 4067 O O . ALA B 1 86 ? -8.960 41.318 106.917 1.00 52.09 86 ALA B O 1
ATOM 4069 N N . TYR B 1 87 ? -10.922 42.410 107.069 1.00 49.49 87 TYR B N 1
ATOM 4070 C CA . TYR B 1 87 ? -10.314 43.695 106.735 1.00 46.59 87 TYR B CA 1
ATOM 4071 C C . TYR B 1 87 ? -9.307 44.113 107.796 1.00 45.15 87 TYR B C 1
ATOM 4072 O O . TYR B 1 87 ? -8.172 44.487 107.482 1.00 43.03 87 TYR B O 1
ATOM 4081 N N . PHE B 1 88 ? -9.705 44.055 109.064 1.00 45.10 88 PHE B N 1
ATOM 4082 C CA . PHE B 1 88 ? -8.874 44.603 110.125 1.00 44.54 88 PHE B CA 1
ATOM 4083 C C . PHE B 1 88 ? -7.703 43.704 110.500 1.00 46.74 88 PHE B C 1
ATOM 4084 O O . PHE B 1 88 ? -6.853 44.132 111.287 1.00 48.38 88 PHE B O 1
ATOM 4092 N N . LYS B 1 89 ? -7.620 42.486 109.956 1.00 45.68 89 LYS B N 1
ATOM 4093 C CA . LYS B 1 89 ? -6.386 41.718 110.097 1.00 46.02 89 LYS B CA 1
ATOM 4094 C C . LYS B 1 89 ? -5.257 42.340 109.284 1.00 45.32 89 LYS B C 1
ATOM 4095 O O . LYS B 1 89 ? -4.087 42.258 109.679 1.00 46.05 89 LYS B O 1
ATOM 4097 N N . HIS B 1 90 ? -5.587 42.952 108.145 1.00 43.79 90 HIS B N 1
ATOM 4098 C CA . HIS B 1 90 ? -4.605 43.745 107.417 1.00 44.92 90 HIS B CA 1
ATOM 4099 C C . HIS B 1 90 ? -4.225 44.989 108.206 1.00 43.11 90 HIS B C 1
ATOM 4100 O O . HIS B 1 90 ? -3.062 45.404 108.203 1.00 41.31 90 HIS B O 1
ATOM 4107 N N . VAL B 1 91 ? -5.197 45.591 108.894 1.00 42.92 91 VAL B N 1
ATOM 4108 C CA . VAL B 1 91 ? -4.909 46.756 109.722 1.00 43.96 91 VAL B CA 1
ATOM 4109 C C . VAL B 1 91 ? -3.949 46.383 110.848 1.00 43.07 91 VAL B C 1
ATOM 4110 O O . VAL B 1 91 ? -3.024 47.139 111.167 1.00 44.81 91 VAL B O 1
ATOM 4114 N N . ASP B 1 92 ? -4.134 45.201 111.448 1.00 43.47 92 ASP B N 1
ATOM 4115 C CA . ASP B 1 92 ? -3.210 44.754 112.489 1.00 44.26 92 ASP B CA 1
ATOM 4116 C C . ASP B 1 92 ? -1.801 44.572 111.936 1.00 44.65 92 ASP B C 1
ATOM 4117 O O . ASP B 1 92 ? -0.817 44.938 112.591 1.00 43.80 92 ASP B O 1
ATOM 4122 N N . PHE B 1 93 ? -1.685 43.993 110.737 1.00 43.52 93 PHE B N 1
ATOM 4123 C CA . PHE B 1 93 ? -0.371 43.765 110.144 1.00 43.20 93 PHE B CA 1
ATOM 4124 C C . PHE B 1 93 ? 0.401 45.069 109.988 1.00 44.34 93 PHE B C 1
ATOM 4125 O O . PHE B 1 93 ? 1.603 45.125 110.272 1.00 45.64 93 PHE B O 1
ATOM 4133 N N . ILE B 1 94 ? -0.272 46.129 109.535 1.00 45.27 94 ILE B N 1
ATOM 4134 C CA . ILE B 1 94 ? 0.410 47.405 109.351 1.00 45.51 94 ILE B CA 1
ATOM 4135 C C . ILE B 1 94 ? 0.766 48.014 110.702 1.00 46.29 94 ILE B C 1
ATOM 4136 O O . ILE B 1 94 ? 1.880 48.517 110.899 1.00 43.09 94 ILE B O 1
ATOM 4141 N N . ILE B 1 95 ? -0.172 47.977 111.654 1.00 44.28 95 ILE B N 1
ATOM 4142 C CA . ILE B 1 95 ? 0.079 48.549 112.975 1.00 44.97 95 ILE B CA 1
ATOM 4143 C C . ILE B 1 95 ? 1.258 47.855 113.646 1.00 43.35 95 ILE B C 1
ATOM 4144 O O . ILE B 1 95 ? 2.079 48.498 114.313 1.00 43.25 95 ILE B O 1
ATOM 4149 N N . ASP B 1 96 ? 1.365 46.538 113.475 1.00 43.53 96 ASP B N 1
ATOM 4150 C CA . ASP B 1 96 ? 2.463 45.798 114.086 1.00 43.90 96 ASP B CA 1
ATOM 4151 C C . ASP B 1 96 ? 3.781 46.017 113.350 1.00 43.97 96 ASP B C 1
ATOM 4152 O O . ASP B 1 96 ? 4.841 46.054 113.985 1.00 44.04 96 ASP B O 1
ATOM 4157 N N . LYS B 1 97 ? 3.741 46.163 112.023 1.00 43.31 97 LYS B N 1
ATOM 4158 C CA . LYS B 1 97 ? 4.964 46.458 111.281 1.00 43.14 97 LYS B CA 1
ATOM 4159 C C . LYS B 1 97 ? 5.523 47.822 111.663 1.00 44.97 97 LYS B C 1
ATOM 4160 O O . LYS B 1 97 ? 6.743 47.992 111.779 1.00 41.86 97 LYS B O 1
ATOM 4166 N N . ALA B 1 98 ? 4.645 48.809 111.861 1.00 44.64 98 ALA B N 1
ATOM 4167 C CA . ALA B 1 98 ? 5.097 50.131 112.284 1.00 40.48 98 ALA B CA 1
ATOM 4168 C C . ALA B 1 98 ? 5.772 50.063 113.648 1.00 44.63 98 ALA B C 1
ATOM 4169 O O . ALA B 1 98 ? 6.867 50.606 113.840 1.00 41.60 98 ALA B O 1
ATOM 4171 N N . ALA B 1 99 ? 5.130 49.391 114.608 1.00 42.86 99 ALA B N 1
ATOM 4172 C CA . ALA B 1 99 ? 5.738 49.214 115.923 1.00 43.47 99 ALA B CA 1
ATOM 4173 C C . ALA B 1 99 ? 7.064 48.471 115.821 1.00 43.41 99 ALA B C 1
ATOM 4174 O O . ALA B 1 99 ? 8.014 48.779 116.549 1.00 43.88 99 ALA B O 1
ATOM 4176 N N . GLU B 1 100 ? 7.144 47.489 114.920 1.00 45.27 100 GLU B N 1
ATOM 4177 C CA . GLU B 1 100 ? 8.391 46.761 114.718 1.00 45.52 100 GLU B CA 1
ATOM 4178 C C . GLU B 1 100 ? 9.505 47.684 114.238 1.00 46.86 100 GLU B C 1
ATOM 4179 O O . GLU B 1 100 ? 10.680 47.459 114.553 1.00 46.01 100 GLU B O 1
ATOM 4185 N N . TYR B 1 101 ? 9.155 48.729 113.489 1.00 42.39 101 TYR B N 1
ATOM 4186 C CA . TYR B 1 101 ? 10.108 49.725 113.017 1.00 41.88 101 TYR B CA 1
ATOM 4187 C C . TYR B 1 101 ? 10.048 51.013 113.833 1.00 42.49 101 TYR B C 1
ATOM 4188 O O . TYR B 1 101 ? 10.409 52.084 113.333 1.00 39.87 101 TYR B O 1
ATOM 4197 N N . GLY B 1 102 ? 9.591 50.928 115.082 1.00 44.40 102 GLY B N 1
ATOM 4198 C CA . GLY B 1 102 ? 9.566 52.060 115.984 1.00 43.94 102 GLY B CA 1
ATOM 4199 C C . GLY B 1 102 ? 8.481 53.084 115.730 1.00 43.89 102 GLY B C 1
ATOM 4200 O O . GLY B 1 102 ? 8.390 54.061 116.484 1.00 45.98 102 GLY B O 1
ATOM 4201 N N . LEU B 1 103 ? 7.650 52.896 114.712 1.00 41.25 103 LEU B N 1
ATOM 4202 C CA . LEU B 1 103 ? 6.700 53.921 114.308 1.00 42.19 103 LEU B CA 1
ATOM 4203 C C . LEU B 1 103 ? 5.398 53.820 115.092 1.00 40.76 103 LEU B C 1
ATOM 4204 O O . LEU B 1 103 ? 4.893 52.725 115.348 1.00 41.62 103 LEU B O 1
ATOM 4209 N N . THR B 1 104 ? 4.863 54.978 115.466 1.00 39.37 104 THR B N 1
ATOM 4210 C CA . THR B 1 104 ? 3.543 55.100 116.067 1.00 43.97 104 THR B CA 1
ATOM 4211 C C . THR B 1 104 ? 2.507 55.389 114.987 1.00 40.70 104 THR B C 1
ATOM 4212 O O . THR B 1 104 ? 2.808 56.009 113.966 1.00 41.33 104 THR B O 1
ATOM 4216 N N . ILE B 1 105 ? 1.283 54.926 115.213 1.00 40.88 105 ILE B N 1
ATOM 4217 C CA . ILE B 1 105 ? 0.177 55.145 114.287 1.00 39.33 105 ILE B CA 1
ATOM 4218 C C . ILE B 1 105 ? -0.731 56.242 114.836 1.00 39.24 105 ILE B C 1
ATOM 4219 O O . ILE B 1 105 ? -1.284 56.118 115.938 1.00 39.68 105 ILE B O 1
ATOM 4224 N N . GLY B 1 106 ? -0.898 57.308 114.058 1.00 38.20 106 GLY B N 1
ATOM 4225 C CA . GLY B 1 106 ? -1.953 58.267 114.314 1.00 37.64 106 GLY B CA 1
ATOM 4226 C C . GLY B 1 106 ? -3.254 57.720 113.766 1.00 37.97 106 GLY B C 1
ATOM 4227 O O . GLY B 1 106 ? -3.630 58.010 112.627 1.00 40.81 106 GLY B O 1
ATOM 4228 N N . PHE B 1 107 ? -3.942 56.912 114.568 1.00 39.05 107 PHE B N 1
ATOM 4229 C CA . PHE B 1 107 ? -5.051 56.104 114.075 1.00 39.30 107 PHE B CA 1
ATOM 4230 C C . PHE B 1 107 ? -6.325 56.934 113.996 1.00 39.47 107 PHE B C 1
ATOM 4231 O O . PHE B 1 107 ? -6.796 57.462 115.009 1.00 40.02 107 PHE B O 1
ATOM 4239 N N . LEU B 1 108 ? -6.884 57.041 112.790 1.00 40.17 108 LEU B N 1
ATOM 4240 C CA . LEU B 1 108 ? -8.191 57.650 112.598 1.00 40.73 108 LEU B CA 1
ATOM 4241 C C . LEU B 1 108 ? -9.227 56.548 112.464 1.00 39.21 108 LEU B C 1
ATOM 4242 O O . LEU B 1 108 ? -9.210 55.818 111.461 1.00 38.83 108 LEU B O 1
ATOM 4247 N N . PRO B 1 109 ? -10.124 56.373 113.435 1.00 40.37 109 PRO B N 1
ATOM 4248 C CA . PRO B 1 109 ? -11.218 55.401 113.267 1.00 41.82 109 PRO B CA 1
ATOM 4249 C C . PRO B 1 109 ? -11.986 55.547 111.962 1.00 42.39 109 PRO B C 1
ATOM 4250 O O . PRO B 1 109 ? -12.437 54.535 111.408 1.00 41.01 109 PRO B O 1
ATOM 4254 N N . THR B 1 110 ? -12.142 56.766 111.450 1.00 39.76 110 THR B N 1
ATOM 4255 C CA . THR B 1 110 ? -12.924 56.983 110.241 1.00 41.55 110 THR B CA 1
ATOM 4256 C C . THR B 1 110 ? -12.648 58.374 109.693 1.00 39.78 110 THR B C 1
ATOM 4257 O O . THR B 1 110 ? -12.331 59.299 110.446 1.00 41.22 110 THR B O 1
ATOM 4261 N N . TRP B 1 111 ? -12.776 58.508 108.375 1.00 37.52 111 TRP B N 1
ATOM 4262 C CA . TRP B 1 111 ? -12.804 59.826 107.765 1.00 37.62 111 TRP B CA 1
ATOM 4263 C C . TRP B 1 111 ? -14.155 60.485 108.027 1.00 40.53 111 TRP B C 1
ATOM 4264 O O . TRP B 1 111 ? -15.154 59.825 108.327 1.00 39.75 111 TRP B O 1
ATOM 4275 N N . GLY B 1 112 ? -14.177 61.812 107.908 1.00 39.96 112 GLY B N 1
ATOM 4276 C CA . GLY B 1 112 ? -15.349 62.565 108.311 1.00 38.97 112 GLY B CA 1
ATOM 4277 C C . GLY B 1 112 ? -16.559 62.377 107.418 1.00 42.63 112 GLY B C 1
ATOM 4278 O O . GLY B 1 112 ? -17.671 62.736 107.819 1.00 39.39 112 GLY B O 1
ATOM 4279 N N . ASP B 1 113 ? -16.372 61.830 106.217 1.00 41.08 113 ASP B N 1
ATOM 4280 C CA . ASP B 1 113 ? -17.487 61.683 105.290 1.00 40.18 113 ASP B CA 1
ATOM 4281 C C . ASP B 1 113 ? -18.391 60.501 105.624 1.00 41.17 113 ASP B C 1
ATOM 4282 O O . ASP B 1 113 ? -19.457 60.369 105.014 1.00 41.06 113 ASP B O 1
ATOM 4287 N N . LYS B 1 114 ? -17.995 59.636 106.558 1.00 41.35 114 LYS B N 1
ATOM 4288 C CA . LYS B 1 114 ? -18.905 58.607 107.044 1.00 43.91 114 LYS B CA 1
ATOM 4289 C C . LYS B 1 114 ? -19.919 59.158 108.034 1.00 41.59 114 LYS B C 1
ATOM 4290 O O . LYS B 1 114 ? -20.905 58.477 108.331 1.00 43.03 114 LYS B O 1
ATOM 4296 N N . LEU B 1 115 ? -19.694 60.362 108.553 1.00 44.14 115 LEU B N 1
ATOM 4297 C CA . LEU B 1 115 ? -20.679 61.093 109.340 1.00 42.36 115 LEU B CA 1
ATOM 4298 C C . LEU B 1 115 ? -21.294 62.254 108.577 1.00 43.85 115 LEU B C 1
ATOM 4299 O O . LEU B 1 115 ? -22.511 62.444 108.629 1.00 47.33 115 LEU B O 1
ATOM 4304 N N . ASN B 1 116 ? -20.481 63.027 107.856 1.00 42.55 116 ASN B N 1
ATOM 4305 C CA . ASN B 1 116 ? -20.954 64.162 107.065 1.00 43.92 116 ASN B CA 1
ATOM 4306 C C . ASN B 1 116 ? -20.293 64.097 105.690 1.00 40.61 116 ASN B C 1
ATOM 4307 O O . ASN B 1 116 ? -19.153 64.539 105.523 1.00 40.73 116 ASN B O 1
ATOM 4312 N N . LYS B 1 117 ? -21.022 63.551 104.713 1.00 41.44 117 LYS B N 1
ATOM 4313 C CA . LYS B 1 117 ? -20.541 63.513 103.334 1.00 41.97 117 LYS B CA 1
ATOM 4314 C C . LYS B 1 117 ? -20.184 64.904 102.825 1.00 43.36 117 LYS B C 1
ATOM 4315 O O . LYS B 1 117 ? -19.208 65.071 102.085 1.00 41.00 117 LYS B O 1
ATOM 4321 N N . SER B 1 118 ? -20.974 65.906 103.195 1.00 48.52 118 SER B N 1
ATOM 4322 C CA . SER B 1 118 ? -20.901 67.251 102.614 1.00 46.51 118 SER B CA 1
ATOM 4323 C C . SER B 1 118 ? -21.082 67.110 101.098 1.00 43.92 118 SER B C 1
ATOM 4324 O O . SER B 1 118 ? -21.810 66.226 100.630 1.00 45.65 118 SER B O 1
ATOM 4327 N N . THR B 1 119 ? -20.424 67.955 100.308 1.00 49.42 119 THR B N 1
ATOM 4328 C CA . THR B 1 119 ? -20.683 67.995 98.875 1.00 49.34 119 THR B CA 1
ATOM 4329 C C . THR B 1 119 ? -19.612 67.309 98.034 1.00 47.71 119 THR B C 1
ATOM 4330 O O . THR B 1 119 ? -19.806 67.161 96.824 1.00 49.25 119 THR B O 1
ATOM 4334 N N . TRP B 1 120 ? -18.498 66.881 98.631 1.00 47.83 120 TRP B N 1
ATOM 4335 C CA . TRP B 1 120 ? -17.475 66.153 97.894 1.00 48.12 120 TRP B CA 1
ATOM 4336 C C . TRP B 1 120 ? -17.223 64.747 98.416 1.00 48.64 120 TRP B C 1
ATOM 4337 O O . TRP B 1 120 ? -16.496 63.988 97.763 1.00 51.87 120 TRP B O 1
ATOM 4348 N N . GLY B 1 121 ? -17.799 64.373 99.557 1.00 43.93 121 GLY B N 1
ATOM 4349 C CA . GLY B 1 121 ? -17.510 63.078 100.139 1.00 44.03 121 GLY B CA 1
ATOM 4350 C C . GLY B 1 121 ? -18.290 61.953 99.485 1.00 45.39 121 GLY B C 1
ATOM 4351 O O . GLY B 1 121 ? -19.433 62.114 99.059 1.00 47.38 121 GLY B O 1
ATOM 4352 N N . LYS B 1 122 ? -17.647 60.787 99.410 1.00 43.70 122 LYS B N 1
ATOM 4353 C CA . LYS B 1 122 ? -18.312 59.606 98.869 1.00 45.03 122 LYS B CA 1
ATOM 4354 C C . LYS B 1 122 ? -19.241 58.970 99.895 1.00 43.56 122 LYS B C 1
ATOM 4355 O O . LYS B 1 122 ? -20.316 58.474 99.541 1.00 48.39 122 LYS B O 1
ATOM 4361 N N . GLY B 1 123 ? -18.851 58.985 101.166 1.00 44.20 123 GLY B N 1
ATOM 4362 C CA . GLY B 1 123 ? -19.616 58.331 102.197 1.00 40.46 123 GLY B CA 1
ATOM 4363 C C . GLY B 1 123 ? -19.563 56.825 102.049 1.00 42.09 123 GLY B C 1
ATOM 4364 O O . GLY B 1 123 ? -18.517 56.249 101.737 1.00 41.79 123 GLY B O 1
ATOM 4365 N N . PRO B 1 124 ? -20.700 56.150 102.272 1.00 41.12 124 PRO B N 1
ATOM 4366 C CA . PRO B 1 124 ? -22.007 56.694 102.670 1.00 41.64 124 PRO B CA 1
ATOM 4367 C C . PRO B 1 124 ? -22.017 57.094 104.141 1.00 45.53 124 PRO B C 1
ATOM 4368 O O . PRO B 1 124 ? -21.137 56.685 104.897 1.00 46.85 124 PRO B O 1
ATOM 4372 N N . GLU B 1 125 ? -22.986 57.898 104.576 1.00 44.33 125 GLU B N 1
ATOM 4373 C CA . GLU B 1 125 ? -23.060 58.308 105.971 1.00 43.23 125 GLU B CA 1
ATOM 4374 C C . GLU B 1 125 ? -23.696 57.197 106.799 1.00 44.56 125 GLU B C 1
ATOM 4375 O O . GLU B 1 125 ? -24.765 56.688 106.449 1.00 45.48 125 GLU B O 1
ATOM 4381 N N . VAL B 1 126 ? -23.032 56.810 107.891 1.00 44.73 126 VAL B N 1
ATOM 4382 C CA . VAL B 1 126 ? -23.422 55.608 108.624 1.00 45.92 126 VAL B CA 1
ATOM 4383 C C . VAL B 1 126 ? -23.394 55.817 110.134 1.00 46.70 126 VAL B C 1
ATOM 4384 O O . VAL B 1 126 ? -23.783 54.924 110.893 1.00 48.10 126 VAL B O 1
ATOM 4388 N N . PHE B 1 127 ? -22.930 56.976 110.590 1.00 46.18 127 PHE B N 1
ATOM 4389 C CA . PHE B 1 127 ? -22.604 57.163 111.999 1.00 46.79 127 PHE B CA 1
ATOM 4390 C C . PHE B 1 127 ? -23.675 57.972 112.719 1.00 51.30 127 PHE B C 1
ATOM 4391 O O . PHE B 1 127 ? -24.060 59.054 112.262 1.00 50.45 127 PHE B O 1
ATOM 4399 N N . ASN B 1 128 ? -24.144 57.445 113.846 1.00 49.32 128 ASN B N 1
ATOM 4400 C CA . ASN B 1 128 ? -24.994 58.168 114.781 1.00 54.38 128 ASN B CA 1
ATOM 4401 C C . ASN B 1 128 ? -24.330 58.159 116.160 1.00 52.58 128 ASN B C 1
ATOM 4402 O O . ASN B 1 128 ? -23.179 57.747 116.317 1.00 55.19 128 ASN B O 1
ATOM 4407 N N . THR B 1 129 ? -25.075 58.615 117.167 1.00 63.12 129 THR B N 1
ATOM 4408 C CA . THR B 1 129 ? -24.526 58.683 118.517 1.00 62.43 129 THR B CA 1
ATOM 4409 C C . THR B 1 129 ? -24.381 57.293 119.132 1.00 58.78 129 THR B C 1
ATOM 4410 O O . THR B 1 129 ? -23.478 57.065 119.946 1.00 57.71 129 THR B O 1
ATOM 4414 N N . ASN B 1 130 ? -25.228 56.344 118.730 1.00 56.21 130 ASN B N 1
ATOM 4415 C CA . ASN B 1 130 ? -25.168 54.998 119.290 1.00 55.71 130 ASN B CA 1
ATOM 4416 C C . ASN B 1 130 ? -23.991 54.204 118.729 1.00 54.48 130 ASN B C 1
ATOM 4417 O O . ASN B 1 130 ? -23.134 53.727 119.481 1.00 54.67 130 ASN B O 1
ATOM 4422 N N . ASN B 1 131 ? -23.935 54.049 117.404 1.00 53.29 131 ASN B N 1
ATOM 4423 C CA . ASN B 1 131 ? -22.972 53.132 116.808 1.00 52.37 131 ASN B CA 1
ATOM 4424 C C . ASN B 1 131 ? -21.558 53.698 116.751 1.00 52.38 131 ASN B C 1
ATOM 4425 O O . ASN B 1 131 ? -20.605 52.922 116.636 1.00 52.93 131 ASN B O 1
ATOM 4430 N N . ALA B 1 132 ? -21.397 55.022 116.826 1.00 51.26 132 ALA B N 1
ATOM 4431 C CA . ALA B 1 132 ? -20.055 55.591 116.912 1.00 51.51 132 ALA B CA 1
ATOM 4432 C C . ALA B 1 132 ? -19.374 55.190 118.215 1.00 51.49 132 ALA B C 1
ATOM 4433 O O . ALA B 1 132 ? -18.169 54.912 118.234 1.00 51.69 132 ALA B O 1
ATOM 4435 N N . ARG B 1 133 ? -20.129 55.157 119.315 1.00 53.15 133 ARG B N 1
ATOM 4436 C CA . ARG B 1 133 ? -19.585 54.646 120.567 1.00 52.68 133 ARG B CA 1
ATOM 4437 C C . ARG B 1 133 ? -19.218 53.173 120.437 1.00 55.48 133 ARG B C 1
ATOM 4438 O O . ARG B 1 133 ? -18.116 52.758 120.815 1.00 52.69 133 ARG B O 1
ATOM 4446 N N . ILE B 1 134 ? -20.135 52.369 119.892 1.00 53.83 134 ILE B N 1
ATOM 4447 C CA . ILE B 1 134 ? -19.891 50.935 119.758 1.00 53.72 134 ILE B CA 1
ATOM 4448 C C . ILE B 1 134 ? -18.728 50.677 118.808 1.00 52.17 134 ILE B C 1
ATOM 4449 O O . ILE B 1 134 ? -17.911 49.776 119.034 1.00 52.31 134 ILE B O 1
ATOM 4454 N N . TYR B 1 135 ? -18.623 51.470 117.738 1.00 51.48 135 TYR B N 1
ATOM 4455 C CA . TYR B 1 135 ? -17.481 51.348 116.837 1.00 50.08 135 TYR B CA 1
ATOM 4456 C C . TYR B 1 135 ? -16.185 51.716 117.549 1.00 49.13 135 TYR B C 1
ATOM 4457 O O . TYR B 1 135 ? -15.175 51.013 117.429 1.00 48.58 135 TYR B O 1
ATOM 4466 N N . GLY B 1 136 ? -16.196 52.820 118.298 1.00 50.22 136 GLY B N 1
ATOM 4467 C CA . GLY B 1 136 ? -15.004 53.218 119.028 1.00 48.85 136 GLY B CA 1
ATOM 4468 C C . GLY B 1 136 ? -14.611 52.214 120.094 1.00 52.85 136 GLY B C 1
ATOM 4469 O O . GLY B 1 136 ? -13.423 51.964 120.319 1.00 52.23 136 GLY B O 1
ATOM 4470 N N . LYS B 1 137 ? -15.604 51.623 120.762 1.00 51.60 137 LYS B N 1
ATOM 4471 C CA . LYS B 1 137 ? -15.319 50.591 121.753 1.00 54.43 137 LYS B CA 1
ATOM 4472 C C . LYS B 1 137 ? -14.713 49.354 121.101 1.00 52.60 137 LYS B C 1
ATOM 4473 O O . LYS B 1 137 ? -13.762 48.768 121.633 1.00 52.94 137 LYS B O 1
ATOM 4479 N N . TRP B 1 138 ? -15.247 48.951 119.946 1.00 52.00 138 TRP B N 1
ATOM 4480 C CA . TRP B 1 138 ? -14.725 47.784 119.243 1.00 51.73 138 TRP B CA 1
ATOM 4481 C C . TRP B 1 138 ? -13.266 47.987 118.849 1.00 51.63 138 TRP B C 1
ATOM 4482 O O . TRP B 1 138 ? -12.427 47.101 119.047 1.00 50.80 138 TRP B O 1
ATOM 4493 N N . LEU B 1 139 ? -12.948 49.155 118.283 1.00 50.45 139 LEU B N 1
ATOM 4494 C CA . LEU B 1 139 ? -11.572 49.448 117.897 1.00 47.98 139 LEU B CA 1
ATOM 4495 C C . LEU B 1 139 ? -10.650 49.449 119.107 1.00 50.88 139 LEU B C 1
ATOM 4496 O O . LEU B 1 139 ? -9.601 48.793 119.105 1.00 49.40 139 LEU B O 1
ATOM 4501 N N . ALA B 1 140 ? -11.024 50.194 120.152 1.00 49.38 140 ALA B N 1
ATOM 4502 C CA . ALA B 1 140 ? -10.189 50.275 121.345 1.00 50.15 140 ALA B CA 1
ATOM 4503 C C . ALA B 1 140 ? -9.972 48.907 121.977 1.00 53.53 140 ALA B C 1
ATOM 4504 O O . ALA B 1 140 ? -8.895 48.637 122.520 1.00 51.73 140 ALA B O 1
ATOM 4506 N N . ASN B 1 141 ? -10.976 48.031 121.909 1.00 53.49 141 ASN B N 1
ATOM 4507 C CA . ASN B 1 141 ? -10.828 46.698 122.480 1.00 53.64 141 ASN B CA 1
ATOM 4508 C C . ASN B 1 141 ? -9.830 45.866 121.688 1.00 52.96 141 ASN B C 1
ATOM 4509 O O . ASN B 1 141 ? -8.995 45.167 122.273 1.00 54.49 141 ASN B O 1
ATOM 4514 N N . ARG B 1 142 ? -9.905 45.925 120.356 1.00 51.67 142 ARG B N 1
ATOM 4515 C CA . ARG B 1 142 ? -8.984 45.158 119.525 1.00 51.52 142 ARG B CA 1
ATOM 4516 C C . ARG B 1 142 ? -7.540 45.591 119.738 1.00 50.69 142 ARG B C 1
ATOM 4517 O O . ARG B 1 142 ? -6.622 44.775 119.605 1.00 50.61 142 ARG B O 1
ATOM 4525 N N . TYR B 1 143 ? -7.323 46.859 120.096 1.00 52.78 143 TYR B N 1
ATOM 4526 C CA . TYR B 1 143 ? -5.995 47.458 120.098 1.00 51.14 143 TYR B CA 1
ATOM 4527 C C . TYR B 1 143 ? -5.566 47.953 121.476 1.00 53.28 143 TYR B C 1
ATOM 4528 O O . TYR B 1 143 ? -4.624 48.747 121.573 1.00 53.95 143 TYR B O 1
ATOM 4537 N N . LYS B 1 144 ? -6.230 47.500 122.542 1.00 51.54 144 LYS B N 1
ATOM 4538 C CA . LYS B 1 144 ? -5.892 47.970 123.884 1.00 55.98 144 LYS B CA 1
ATOM 4539 C C . LYS B 1 144 ? -4.441 47.662 124.237 1.00 62.21 144 LYS B C 1
ATOM 4540 O O . LYS B 1 144 ? -3.729 48.520 124.772 1.00 61.21 144 LYS B O 1
ATOM 4542 N N . ASN B 1 145 ? -3.980 46.449 123.936 1.00 63.44 145 ASN B N 1
ATOM 4543 C CA . ASN B 1 145 ? -2.638 46.027 124.314 1.00 61.93 145 ASN B CA 1
ATOM 4544 C C . ASN B 1 145 ? -1.563 46.516 123.351 1.00 58.51 145 ASN B C 1
ATOM 4545 O O . ASN B 1 145 ? -0.381 46.245 123.584 1.00 58.51 145 ASN B O 1
ATOM 4550 N N . LYS B 1 146 ? -1.935 47.223 122.286 1.00 55.75 146 LYS B N 1
ATOM 4551 C CA . LYS B 1 146 ? -0.939 47.835 121.418 1.00 56.32 146 LYS B CA 1
ATOM 4552 C C . LYS B 1 146 ? -0.307 49.034 122.114 1.00 58.04 146 LYS B C 1
ATOM 4553 O O . LYS B 1 146 ? -0.975 49.770 122.847 1.00 59.89 146 LYS B O 1
ATOM 4559 N N . LYS B 1 147 ? 0.988 49.233 121.877 1.00 53.06 147 LYS B N 1
ATOM 4560 C CA . LYS B 1 147 ? 1.749 50.280 122.544 1.00 53.32 147 LYS B CA 1
ATOM 4561 C C . LYS B 1 147 ? 2.043 51.480 121.651 1.00 51.64 147 LYS B C 1
ATOM 4562 O O . LYS B 1 147 ? 2.667 52.438 122.118 1.00 53.43 147 LYS B O 1
ATOM 4568 N N . ASN B 1 148 ? 1.605 51.464 120.390 1.00 48.75 148 ASN B N 1
ATOM 4569 C CA . ASN B 1 148 ? 2.042 52.463 119.422 1.00 47.86 148 ASN B CA 1
ATOM 4570 C C . ASN B 1 148 ? 0.875 53.077 118.654 1.00 47.90 148 ASN B C 1
ATOM 4571 O O . ASN B 1 148 ? 1.006 53.395 117.468 1.00 44.61 148 ASN B O 1
ATOM 4576 N N . ILE B 1 149 ? -0.267 53.270 119.306 1.00 45.33 149 ILE B N 1
ATOM 4577 C CA . ILE B 1 149 ? -1.436 53.863 118.667 1.00 43.12 149 ILE B CA 1
ATOM 4578 C C . ILE B 1 149 ? -1.793 55.150 119.397 1.00 43.28 149 ILE B C 1
ATOM 4579 O O . ILE B 1 149 ? -1.855 55.174 120.632 1.00 44.48 149 ILE B O 1
ATOM 4584 N N . ILE B 1 150 ? -2.008 56.219 118.634 1.00 42.15 150 ILE B N 1
ATOM 4585 C CA . ILE B 1 150 ? -2.576 57.464 119.138 1.00 43.67 150 ILE B CA 1
ATOM 4586 C C . ILE B 1 150 ? -3.843 57.748 118.344 1.00 41.72 150 ILE B C 1
ATOM 4587 O O . ILE B 1 150 ? -3.824 57.729 117.108 1.00 40.60 150 ILE B O 1
ATOM 4592 N N . TRP B 1 151 ? -4.936 58.012 119.052 1.00 42.92 151 TRP B N 1
ATOM 4593 C CA . TRP B 1 151 ? -6.262 58.080 118.450 1.00 42.57 151 TRP B CA 1
ATOM 4594 C C . TRP B 1 151 ? -6.534 59.485 117.922 1.00 43.83 151 TRP B C 1
ATOM 4595 O O . TRP B 1 151 ? -6.442 60.466 118.669 1.00 43.29 151 TRP B O 1
ATOM 4606 N N . ILE B 1 152 ? -6.876 59.577 116.640 1.00 41.10 152 ILE B N 1
ATOM 4607 C CA . ILE B 1 152 ? -7.182 60.843 115.984 1.00 40.26 152 ILE B CA 1
ATOM 4608 C C . ILE B 1 152 ? -8.617 60.749 115.483 1.00 42.26 152 ILE B C 1
ATOM 4609 O O . ILE B 1 152 ? -8.889 60.107 114.461 1.00 41.12 152 ILE B O 1
ATOM 4614 N N . LEU B 1 153 ? -9.542 61.385 116.194 1.00 40.67 153 LEU B N 1
ATOM 4615 C CA . LEU B 1 153 ? -10.926 61.401 115.756 1.00 44.43 153 LEU B CA 1
ATOM 4616 C C . LEU B 1 153 ? -11.115 62.415 114.631 1.00 44.34 153 LEU B C 1
ATOM 4617 O O . LEU B 1 153 ? -10.216 63.189 114.290 1.00 43.44 153 LEU B O 1
ATOM 4622 N N . GLY B 1 154 ? -12.309 62.402 114.049 1.00 49.17 154 GLY B N 1
ATOM 4623 C CA . GLY B 1 154 ? -12.599 63.319 112.970 1.00 47.40 154 GLY B CA 1
ATOM 4624 C C . GLY B 1 154 ? -11.867 62.948 111.691 1.00 47.26 154 GLY B C 1
ATOM 4625 O O . GLY B 1 154 ? -11.410 61.817 111.494 1.00 46.74 154 GLY B O 1
ATOM 4626 N N . GLY B 1 155 ? -11.754 63.939 110.812 1.00 43.91 155 GLY B N 1
ATOM 4627 C CA . GLY B 1 155 ? -11.097 63.749 109.536 1.00 37.32 155 GLY B CA 1
ATOM 4628 C C . GLY B 1 155 ? -11.643 64.654 108.452 1.00 40.14 155 GLY B C 1
ATOM 4629 O O . GLY B 1 155 ? -12.348 64.192 107.549 1.00 41.43 155 GLY B O 1
ATOM 4630 N N . ASP B 1 156 ? -11.344 65.953 108.558 1.00 35.71 156 ASP B N 1
ATOM 4631 C CA . ASP B 1 156 ? -11.662 66.948 107.530 1.00 36.04 156 ASP B CA 1
ATOM 4632 C C . ASP B 1 156 ? -13.164 67.219 107.423 1.00 38.21 156 ASP B C 1
ATOM 4633 O O . ASP B 1 156 ? -13.699 67.355 106.323 1.00 37.27 156 ASP B O 1
ATOM 4638 N N . ARG B 1 157 ? -13.847 67.327 108.564 1.00 37.66 157 ARG B N 1
ATOM 4639 C CA . ARG B 1 157 ? -15.262 67.701 108.587 1.00 42.36 157 ARG B CA 1
ATOM 4640 C C . ARG B 1 157 ? -15.522 68.592 109.795 1.00 45.37 157 ARG B C 1
ATOM 4641 O O . ARG B 1 157 ? -15.481 68.122 110.937 1.00 46.18 157 ARG B O 1
ATOM 4649 N N . THR B 1 158 ? -15.799 69.866 109.542 1.00 45.78 158 THR B N 1
ATOM 4650 C CA . THR B 1 158 ? -16.235 70.762 110.605 1.00 46.89 158 THR B CA 1
ATOM 4651 C C . THR B 1 158 ? -17.558 70.264 111.182 1.00 45.05 158 THR B C 1
ATOM 4652 O O . THR B 1 158 ? -18.486 69.964 110.418 1.00 45.45 158 THR B O 1
ATOM 4656 N N . PRO B 1 159 ? -17.676 70.128 112.502 1.00 45.47 159 PRO B N 1
ATOM 4657 C CA . PRO B 1 159 ? -18.959 69.719 113.087 1.00 45.06 159 PRO B CA 1
ATOM 4658 C C . PRO B 1 159 ? -20.062 70.706 112.729 1.00 51.15 159 PRO B C 1
ATOM 4659 O O . PRO B 1 159 ? -19.919 71.919 112.904 1.00 46.76 159 PRO B O 1
ATOM 4663 N N . ARG B 1 160 ? -21.166 70.173 112.228 1.00 50.99 160 ARG B N 1
ATOM 4664 C CA . ARG B 1 160 ? -22.220 71.019 111.688 1.00 51.95 160 ARG B CA 1
ATOM 4665 C C . ARG B 1 160 ? -22.920 71.771 112.816 1.00 51.91 160 ARG B C 1
ATOM 4666 O O . ARG B 1 160 ? -23.299 71.158 113.822 1.00 52.21 160 ARG B O 1
ATOM 4674 N N . PRO B 1 161 ? -23.118 73.088 112.679 1.00 52.23 161 PRO B N 1
ATOM 4675 C CA . PRO B 1 161 ? -23.434 73.923 113.855 1.00 57.54 161 PRO B CA 1
ATOM 4676 C C . PRO B 1 161 ? -24.676 73.509 114.629 1.00 59.35 161 PRO B C 1
ATOM 4677 O O . PRO B 1 161 ? -24.695 73.646 115.859 1.00 60.27 161 PRO B O 1
ATOM 4681 N N . ASN B 1 162 ? -25.714 73.020 113.962 1.00 55.06 162 ASN B N 1
ATOM 4682 C CA . ASN B 1 162 ? -26.973 72.704 114.626 1.00 58.50 162 ASN B CA 1
ATOM 4683 C C . ASN B 1 162 ? -27.335 71.233 114.460 1.00 59.20 162 ASN B C 1
ATOM 4684 O O . ASN B 1 162 ? -28.497 70.880 114.252 1.00 65.01 162 ASN B O 1
ATOM 4689 N N . SER B 1 163 ? -26.340 70.352 114.564 1.00 56.16 163 SER B N 1
ATOM 4690 C CA . SER B 1 163 ? -26.581 68.924 114.397 1.00 54.75 163 SER B CA 1
ATOM 4691 C C . SER B 1 163 ? -25.962 68.118 115.532 1.00 57.40 163 SER B C 1
ATOM 4692 O O . SER B 1 163 ? -25.464 68.686 116.509 1.00 56.78 163 SER B O 1
ATOM 4695 N N . ASP B 1 164 ? -25.988 66.790 115.406 1.00 56.86 164 ASP B N 1
ATOM 4696 C CA . ASP B 1 164 ? -25.474 65.884 116.423 1.00 55.14 164 ASP B CA 1
ATOM 4697 C C . ASP B 1 164 ? -24.004 65.530 116.213 1.00 54.31 164 ASP B C 1
ATOM 4698 O O . ASP B 1 164 ? -23.530 64.543 116.786 1.00 56.65 164 ASP B O 1
ATOM 4703 N N . ASP B 1 165 ? -23.275 66.314 115.415 1.00 51.37 165 ASP B N 1
ATOM 4704 C CA . ASP B 1 165 ? -21.914 65.938 115.041 1.00 55.16 165 ASP B CA 1
ATOM 4705 C C . ASP B 1 165 ? -20.998 65.865 116.258 1.00 52.32 165 ASP B C 1
ATOM 4706 O O . ASP B 1 165 ? -20.300 64.865 116.463 1.00 52.16 165 ASP B O 1
ATOM 4711 N N . VAL B 1 166 ? -20.986 66.921 117.074 1.00 54.00 166 VAL B N 1
ATOM 4712 C CA . VAL B 1 166 ? -20.137 66.938 118.263 1.00 52.23 166 VAL B CA 1
ATOM 4713 C C . VAL B 1 166 ? -20.488 65.778 119.186 1.00 53.49 166 VAL B C 1
ATOM 4714 O O . VAL B 1 166 ? -19.604 65.144 119.778 1.00 52.43 166 VAL B O 1
ATOM 4718 N N . LYS B 1 167 ? -21.780 65.469 119.310 1.00 50.56 167 LYS B N 1
ATOM 4719 C CA . LYS B 1 167 ? -22.212 64.367 120.161 1.00 54.22 167 LYS B CA 1
ATOM 4720 C C . LYS B 1 167 ? -21.787 63.009 119.617 1.00 51.16 167 LYS B C 1
ATOM 4721 O O . LYS B 1 167 ? -21.680 62.052 120.390 1.00 53.33 167 LYS B O 1
ATOM 4727 N N . VAL B 1 168 ? -21.548 62.903 118.309 1.00 51.28 168 VAL B N 1
ATOM 4728 C CA . VAL B 1 168 ? -21.095 61.642 117.734 1.00 50.95 168 VAL B CA 1
ATOM 4729 C C . VAL B 1 168 ? -19.605 61.442 117.990 1.00 52.64 168 VAL B C 1
ATOM 4730 O O . VAL B 1 168 ? -19.161 60.337 118.323 1.00 48.42 168 VAL B O 1
ATOM 4734 N N . TRP B 1 169 ? -18.811 62.506 117.847 1.00 48.81 169 TRP B N 1
ATOM 4735 C CA . TRP B 1 169 ? -17.392 62.415 118.171 1.00 51.66 169 TRP B CA 1
ATOM 4736 C C . TRP B 1 169 ? -17.183 62.230 119.668 1.00 52.46 169 TRP B C 1
ATOM 4737 O O . TRP B 1 169 ? -16.252 61.533 120.091 1.00 51.26 169 TRP B O 1
ATOM 4748 N N . ARG B 1 170 ? -18.040 62.846 120.485 1.00 50.10 170 ARG B N 1
ATOM 4749 C CA . ARG B 1 170 ? -17.973 62.628 121.925 1.00 50.87 170 ARG B CA 1
ATOM 4750 C C . ARG B 1 170 ? -18.391 61.211 122.292 1.00 51.73 170 ARG B C 1
ATOM 4751 O O . ARG B 1 170 ? -17.876 60.647 123.265 1.00 52.57 170 ARG B O 1
ATOM 4759 N N . ALA B 1 171 ? -19.316 60.621 121.530 1.00 51.69 171 ALA B N 1
ATOM 4760 C CA . ALA B 1 171 ? -19.697 59.234 121.777 1.00 52.55 171 ALA B CA 1
ATOM 4761 C C . ALA B 1 171 ? -18.600 58.276 121.333 1.00 51.55 171 ALA B C 1
ATOM 4762 O O . ALA B 1 171 ? -18.327 57.280 122.012 1.00 52.38 171 ALA B O 1
ATOM 4764 N N . MET B 1 172 ? -17.961 58.562 120.194 1.00 49.87 172 MET B N 1
ATOM 4765 C CA . MET B 1 172 ? -16.853 57.730 119.733 1.00 49.51 172 MET B CA 1
ATOM 4766 C C . MET B 1 172 ? -15.670 57.812 120.688 1.00 50.39 172 MET B C 1
ATOM 4767 O O . MET B 1 172 ? -15.019 56.798 120.968 1.00 49.35 172 MET B O 1
ATOM 4772 N N . ALA B 1 173 ? -15.374 59.011 121.195 1.00 50.50 173 ALA B N 1
ATOM 4773 C CA . ALA B 1 173 ? -14.298 59.156 122.169 1.00 49.47 173 ALA B CA 1
ATOM 4774 C C . ALA B 1 173 ? -14.622 58.415 123.458 1.00 52.00 173 ALA B C 1
ATOM 4775 O O . ALA B 1 173 ? -13.740 57.799 124.067 1.00 51.73 173 ALA B O 1
ATOM 4777 N N . ALA B 1 174 ? -15.885 58.465 123.889 1.00 52.51 174 ALA B N 1
ATOM 4778 C CA . ALA B 1 174 ? -16.288 57.740 125.089 1.00 54.35 174 ALA B CA 1
ATOM 4779 C C . ALA B 1 174 ? -16.181 56.234 124.886 1.00 54.51 174 ALA B C 1
ATOM 4780 O O . ALA B 1 174 ? -15.807 55.502 125.810 1.00 55.62 174 ALA B O 1
ATOM 4782 N N . GLY B 1 175 ? -16.509 55.753 123.685 1.00 53.51 175 GLY B N 1
ATOM 4783 C CA . GLY B 1 175 ? -16.370 54.333 123.410 1.00 53.65 175 GLY B CA 1
ATOM 4784 C C . GLY B 1 175 ? -14.926 53.874 123.454 1.00 53.87 175 GLY B C 1
ATOM 4785 O O . GLY B 1 175 ? -14.619 52.806 123.989 1.00 53.89 175 GLY B O 1
ATOM 4786 N N . ILE B 1 176 ? -14.018 54.679 122.898 1.00 51.99 176 ILE B N 1
ATOM 4787 C CA . ILE B 1 176 ? -12.598 54.337 122.929 1.00 53.02 176 ILE B CA 1
ATOM 4788 C C . ILE B 1 176 ? -12.094 54.306 124.366 1.00 53.55 176 ILE B C 1
ATOM 4789 O O . ILE B 1 176 ? -11.422 53.357 124.787 1.00 52.90 176 ILE B O 1
ATOM 4794 N N . VAL B 1 177 ? -12.423 55.344 125.142 1.00 54.44 177 VAL B N 1
ATOM 4795 C CA . VAL B 1 177 ? -12.036 55.395 126.551 1.00 54.48 177 VAL B CA 1
ATOM 4796 C C . VAL B 1 177 ? -12.533 54.158 127.286 1.00 56.10 177 VAL B C 1
ATOM 4797 O O . VAL B 1 177 ? -11.809 53.558 128.091 1.00 58.50 177 VAL B O 1
ATOM 4801 N N . GLU B 1 178 ? -13.774 53.752 127.015 1.00 56.57 178 GLU B N 1
ATOM 4802 C CA . GLU B 1 178 ? -14.320 52.557 127.649 1.00 58.14 178 GLU B CA 1
ATOM 4803 C C . GLU B 1 178 ? -13.575 51.305 127.205 1.00 57.75 178 GLU B C 1
ATOM 4804 O O . GLU B 1 178 ? -13.394 50.370 127.993 1.00 59.07 178 GLU B O 1
ATOM 4810 N N . GLY B 1 179 ? -13.137 51.268 125.946 1.00 56.03 179 GLY B N 1
ATOM 4811 C CA . GLY B 1 179 ? -12.455 50.083 125.450 1.00 55.84 179 GLY B CA 1
ATOM 4812 C C . GLY B 1 179 ? -11.100 49.871 126.099 1.00 55.92 179 GLY B C 1
ATOM 4813 O O . GLY B 1 179 ? -10.764 48.757 126.511 1.00 56.86 179 GLY B O 1
ATOM 4814 N N . VAL B 1 180 ? -10.301 50.939 126.204 1.00 55.16 180 VAL B N 1
ATOM 4815 C CA . VAL B 1 180 ? -8.960 50.819 126.776 1.00 57.77 180 VAL B CA 1
ATOM 4816 C C . VAL B 1 180 ? -8.961 50.856 128.294 1.00 59.18 180 VAL B C 1
ATOM 4817 O O . VAL B 1 180 ? -7.889 50.757 128.905 1.00 57.82 180 VAL B O 1
ATOM 4821 N N . GLY B 1 181 ? -10.124 51.004 128.923 1.00 58.41 181 GLY B N 1
ATOM 4822 C CA . GLY B 1 181 ? -10.206 50.903 130.367 1.00 60.38 181 GLY B CA 1
ATOM 4823 C C . GLY B 1 181 ? -9.810 52.141 131.138 1.00 61.44 181 GLY B C 1
ATOM 4824 O O . GLY B 1 181 ? -9.372 52.025 132.288 1.00 62.35 181 GLY B O 1
ATOM 4825 N N . GLY B 1 182 ? -9.947 53.316 130.554 1.00 62.20 182 GLY B N 1
ATOM 4826 C CA . GLY B 1 182 ? -9.701 54.550 131.276 1.00 60.81 182 GLY B CA 1
ATOM 4827 C C . GLY B 1 182 ? -9.203 55.666 130.377 1.00 63.12 182 GLY B C 1
ATOM 4828 O O . GLY B 1 182 ? -8.562 55.451 129.353 1.00 60.91 182 GLY B O 1
ATOM 4829 N N . ASN B 1 183 ? -9.508 56.903 130.786 1.00 68.33 183 ASN B N 1
ATOM 4830 C CA . ASN B 1 183 ? -9.018 58.086 130.085 1.00 66.82 183 ASN B CA 1
ATOM 4831 C C . ASN B 1 183 ? -7.498 58.163 130.074 1.00 66.70 183 ASN B C 1
ATOM 4832 O O . ASN B 1 183 ? -6.930 58.884 129.246 1.00 66.35 183 ASN B O 1
ATOM 4837 N N . ASP B 1 184 ? -6.830 57.438 130.973 1.00 67.97 184 ASP B N 1
ATOM 4838 C CA . ASP B 1 184 ? -5.379 57.483 131.082 1.00 61.73 184 ASP B CA 1
ATOM 4839 C C . ASP B 1 184 ? -4.680 56.556 130.098 1.00 61.96 184 ASP B C 1
ATOM 4840 O O . ASP B 1 184 ? -3.470 56.700 129.886 1.00 60.43 184 ASP B O 1
ATOM 4845 N N . LYS B 1 185 ? -5.403 55.615 129.495 1.00 59.37 185 LYS B N 1
ATOM 4846 C CA . LYS B 1 185 ? -4.804 54.598 128.644 1.00 57.06 185 LYS B CA 1
ATOM 4847 C C . LYS B 1 185 ? -5.013 54.865 127.158 1.00 58.56 185 LYS B C 1
ATOM 4848 O O . LYS B 1 185 ? -4.702 53.999 126.333 1.00 61.35 185 LYS B O 1
ATOM 4854 N N . ALA B 1 186 ? -5.520 56.042 126.796 1.00 58.06 186 ALA B N 1
ATOM 4855 C CA . ALA B 1 186 ? -5.651 56.431 125.401 1.00 53.13 186 ALA B CA 1
ATOM 4856 C C . ALA B 1 186 ? -5.393 57.923 125.267 1.00 53.17 186 ALA B C 1
ATOM 4857 O O . ALA B 1 186 ? -5.860 58.718 126.087 1.00 53.03 186 ALA B O 1
ATOM 4859 N N . LEU B 1 187 ? -4.640 58.290 124.234 1.00 55.47 187 LEU B N 1
ATOM 4860 C CA . LEU B 1 187 ? -4.391 59.681 123.876 1.00 51.77 187 LEU B CA 1
ATOM 4861 C C . LEU B 1 187 ? -5.214 59.997 122.636 1.00 46.60 187 LEU B C 1
ATOM 4862 O O . LEU B 1 187 ? -5.075 59.323 121.610 1.00 50.14 187 LEU B O 1
ATOM 4867 N N . ILE B 1 188 ? -6.074 61.009 122.728 1.00 48.98 188 ILE B N 1
ATOM 4868 C CA . ILE B 1 188 ? -7.091 61.260 121.712 1.00 46.27 188 ILE B CA 1
ATOM 4869 C C . ILE B 1 188 ? -7.054 62.727 121.305 1.00 44.27 188 ILE B C 1
ATOM 4870 O O . ILE B 1 188 ? -7.008 63.614 122.164 1.00 46.35 188 ILE B O 1
ATOM 4875 N N . THR B 1 189 ? -7.085 62.977 120.000 1.00 42.88 189 THR B N 1
ATOM 4876 C CA . THR B 1 189 ? -7.224 64.326 119.463 1.00 42.14 189 THR B CA 1
ATOM 4877 C C . THR B 1 189 ? -8.326 64.302 118.405 1.00 45.62 189 THR B C 1
ATOM 4878 O O . THR B 1 189 ? -9.133 63.367 118.320 1.00 44.82 189 THR B O 1
ATOM 4882 N N . PHE B 1 190 ? -8.372 65.344 117.575 1.00 44.29 190 PHE B N 1
ATOM 4883 C CA . PHE B 1 190 ? -9.409 65.481 116.560 1.00 40.72 190 PHE B CA 1
ATOM 4884 C C . PHE B 1 190 ? -8.827 66.238 115.376 1.00 40.25 190 PHE B C 1
ATOM 4885 O O . PHE B 1 190 ? -8.247 67.312 115.554 1.00 42.68 190 PHE B O 1
ATOM 4893 N N . HIS B 1 191 ? -8.975 65.672 114.176 1.00 41.01 191 HIS B N 1
ATOM 4894 C CA . HIS B 1 191 ? -8.469 66.303 112.963 1.00 36.59 191 HIS B CA 1
ATOM 4895 C C . HIS B 1 191 ? -9.559 67.182 112.369 1.00 40.86 191 HIS B C 1
ATOM 4896 O O . HIS B 1 191 ? -10.593 66.654 111.928 1.00 37.63 191 HIS B O 1
ATOM 4903 N N . PRO B 1 192 ? -9.389 68.504 112.336 1.00 40.34 192 PRO B N 1
ATOM 4904 C CA . PRO B 1 192 ? -10.470 69.373 111.865 1.00 38.90 192 PRO B CA 1
ATOM 4905 C C . PRO B 1 192 ? -10.236 69.920 110.468 1.00 39.60 192 PRO B C 1
ATOM 4906 O O . PRO B 1 192 ? -9.191 69.680 109.856 1.00 39.53 192 PRO B O 1
ATOM 4910 N N . GLN B 1 193 ? -11.216 70.657 109.960 1.00 38.62 193 GLN B N 1
ATOM 4911 C CA . GLN B 1 193 ? -11.020 71.500 108.794 1.00 41.64 193 GLN B CA 1
ATOM 4912 C C . GLN B 1 193 ? -10.301 72.773 109.224 1.00 42.12 193 GLN B C 1
ATOM 4913 O O . GLN B 1 193 ? -10.154 73.040 110.419 1.00 43.02 193 GLN B O 1
ATOM 4919 N N . PRO B 1 194 ? -9.809 73.568 108.274 1.00 42.50 194 PRO B N 1
ATOM 4920 C CA . PRO B 1 194 ? -9.187 74.847 108.642 1.00 40.43 194 PRO B CA 1
ATOM 4921 C C . PRO B 1 194 ? -10.142 75.745 109.418 1.00 43.65 194 PRO B C 1
ATOM 4922 O O . PRO B 1 194 ? -11.266 76.011 108.986 1.00 43.47 194 PRO B O 1
ATOM 4926 N N . ASN B 1 195 ? -9.681 76.205 110.578 1.00 42.39 195 ASN B N 1
ATOM 4927 C CA . ASN B 1 195 ? -10.370 77.232 111.350 1.00 43.64 195 ASN B CA 1
ATOM 4928 C C . ASN B 1 195 ? -9.346 77.887 112.271 1.00 47.34 195 ASN B C 1
ATOM 4929 O O . ASN B 1 195 ? -8.164 77.530 112.268 1.00 45.15 195 ASN B O 1
ATOM 4934 N N . LYS B 1 196 ? -9.808 78.851 113.067 1.00 44.22 196 LYS B N 1
ATOM 4935 C CA . LYS B 1 196 ? -8.903 79.650 113.885 1.00 44.86 196 LYS B CA 1
ATOM 4936 C C . LYS B 1 196 ? -8.593 79.020 115.236 1.00 44.73 196 LYS B C 1
ATOM 4937 O O . LYS B 1 196 ? -7.533 79.300 115.808 1.00 43.83 196 LYS B O 1
ATOM 4939 N N . GLU B 1 197 ? -9.485 78.181 115.765 1.00 44.46 197 GLU B N 1
ATOM 4940 C CA . GLU B 1 197 ? -9.285 77.557 117.067 1.00 44.75 197 GLU B CA 1
ATOM 4941 C C . GLU B 1 197 ? -8.833 76.106 116.980 1.00 44.88 197 GLU B C 1
ATOM 4942 O O . GLU B 1 197 ? -8.511 75.513 118.016 1.00 41.10 197 GLU B O 1
ATOM 4948 N N . GLY B 1 198 ? -8.809 75.519 115.786 1.00 45.68 198 GLY B N 1
ATOM 4949 C CA . GLY B 1 198 ? -8.496 74.110 115.686 1.00 44.80 198 GLY B CA 1
ATOM 4950 C C . GLY B 1 198 ? -9.619 73.263 116.265 1.00 46.84 198 GLY B C 1
ATOM 4951 O O . GLY B 1 198 ? -10.753 73.713 116.452 1.00 46.56 198 GLY B O 1
ATOM 4952 N N . ALA B 1 199 ? -9.277 72.007 116.561 1.00 48.26 199 ALA B N 1
ATOM 4953 C CA . ALA B 1 199 ? -10.231 71.099 117.186 1.00 47.33 199 ALA B CA 1
ATOM 4954 C C . ALA B 1 199 ? -10.682 71.589 118.556 1.00 49.03 199 ALA B C 1
ATOM 4955 O O . ALA B 1 199 ? -11.699 71.109 119.071 1.00 51.56 199 ALA B O 1
ATOM 4957 N N . SER B 1 200 ? -9.951 72.534 119.154 1.00 48.00 200 SER B N 1
ATOM 4958 C CA . SER B 1 200 ? -10.323 73.069 120.457 1.00 51.02 200 SER B CA 1
ATOM 4959 C C . SER B 1 200 ? -11.592 73.909 120.403 1.00 50.47 200 SER B C 1
ATOM 4960 O O . SER B 1 200 ? -12.178 74.189 121.455 1.00 47.20 200 SER B O 1
ATOM 4963 N N . GLN B 1 201 ? -12.025 74.316 119.206 1.00 49.03 201 GLN B N 1
ATOM 4964 C CA . GLN B 1 201 ? -13.230 75.129 119.083 1.00 49.14 201 GLN B CA 1
ATOM 4965 C C . GLN B 1 201 ? -14.446 74.423 119.666 1.00 49.89 201 GLN B C 1
ATOM 4966 O O . GLN B 1 201 ? -15.389 75.081 120.120 1.00 50.53 201 GLN B O 1
ATOM 4972 N N . TRP B 1 202 ? -14.433 73.091 119.689 1.00 49.85 202 TRP B N 1
ATOM 4973 C CA . TRP B 1 202 ? -15.560 72.313 120.178 1.00 49.20 202 TRP B CA 1
ATOM 4974 C C . TRP B 1 202 ? -15.237 71.415 121.365 1.00 52.86 202 TRP B C 1
ATOM 4975 O O . TRP B 1 202 ? -16.132 71.146 122.169 1.00 53.08 202 TRP B O 1
ATOM 4986 N N . PHE B 1 203 ? -13.993 70.952 121.510 1.00 51.20 203 PHE B N 1
ATOM 4987 C CA . PHE B 1 203 ? -13.677 69.904 122.475 1.00 53.17 203 PHE B CA 1
ATOM 4988 C C . PHE B 1 203 ? -12.658 70.313 123.532 1.00 52.77 203 PHE B C 1
ATOM 4989 O O . PHE B 1 203 ? -12.200 69.444 124.283 1.00 54.94 203 PHE B O 1
ATOM 4997 N N . HIS B 1 204 ? -12.290 71.594 123.627 1.00 58.65 204 HIS B N 1
ATOM 4998 C CA . HIS B 1 204 ? -11.105 71.934 124.413 1.00 60.28 204 HIS B CA 1
ATOM 4999 C C . HIS B 1 204 ? -11.268 71.614 125.895 1.00 59.15 204 HIS B C 1
ATOM 5000 O O . HIS B 1 204 ? -10.283 71.274 126.563 1.00 61.15 204 HIS B O 1
ATOM 5007 N N . ALA B 1 205 ? -12.480 71.720 126.433 1.00 55.26 205 ALA B N 1
ATOM 5008 C CA . ALA B 1 205 ? -12.714 71.425 127.840 1.00 54.35 205 ALA B CA 1
ATOM 5009 C C . ALA B 1 205 ? -13.118 69.978 128.082 1.00 54.80 205 ALA B C 1
ATOM 5010 O O . ALA B 1 205 ? -13.342 69.599 129.236 1.00 56.49 205 ALA B O 1
ATOM 5012 N N . ASP B 1 206 ? -13.219 69.167 127.033 1.00 54.96 206 ASP B N 1
ATOM 5013 C CA . ASP B 1 206 ? -13.557 67.760 127.204 1.00 53.84 206 ASP B CA 1
ATOM 5014 C C . ASP B 1 206 ? -12.397 67.025 127.864 1.00 55.64 206 ASP B C 1
ATOM 5015 O O . ASP B 1 206 ? -11.243 67.163 127.446 1.00 53.25 206 ASP B O 1
ATOM 5020 N N . GLU B 1 207 ? -12.705 66.244 128.902 1.00 56.60 207 GLU B N 1
ATOM 5021 C CA . GLU B 1 207 ? -11.662 65.550 129.651 1.00 56.17 207 GLU B CA 1
ATOM 5022 C C . GLU B 1 207 ? -10.928 64.517 128.805 1.00 56.05 207 GLU B C 1
ATOM 5023 O O . GLU B 1 207 ? -9.782 64.174 129.121 1.00 56.87 207 GLU B O 1
ATOM 5025 N N . TRP B 1 208 ? -11.558 64.011 127.743 1.00 53.69 208 TRP B N 1
ATOM 5026 C CA . TRP B 1 208 ? -10.894 63.062 126.860 1.00 56.75 208 TRP B CA 1
ATOM 5027 C C . TRP B 1 208 ? -10.024 63.746 125.816 1.00 52.76 208 TRP B C 1
ATOM 5028 O O . TRP B 1 208 ? -9.187 63.082 125.195 1.00 51.12 208 TRP B O 1
ATOM 5039 N N . PHE B 1 209 ? -10.204 65.047 125.607 1.00 52.28 209 PHE B N 1
ATOM 5040 C CA . PHE B 1 209 ? -9.443 65.799 124.612 1.00 55.33 209 PHE B CA 1
ATOM 5041 C C . PHE B 1 209 ? -8.059 66.081 125.184 1.00 50.78 209 PHE B C 1
ATOM 5042 O O . PHE B 1 209 ? -7.882 66.986 126.002 1.00 52.71 209 PHE B O 1
ATOM 5050 N N . ASP B 1 210 ? -7.065 65.304 124.748 1.00 49.04 210 ASP B N 1
ATOM 5051 C CA . ASP B 1 210 ? -5.738 65.385 125.349 1.00 52.03 210 ASP B CA 1
ATOM 5052 C C . ASP B 1 210 ? -4.888 66.502 124.755 1.00 53.79 210 ASP B C 1
ATOM 5053 O O . ASP B 1 210 ? -4.088 67.110 125.476 1.00 54.37 210 ASP B O 1
ATOM 5058 N N . PHE B 1 211 ? -5.029 66.783 123.462 1.00 48.49 211 PHE B N 1
ATOM 5059 C CA . PHE B 1 211 ? -4.273 67.866 122.845 1.00 50.00 211 PHE B CA 1
ATOM 5060 C C . PHE B 1 211 ? -4.999 68.330 121.592 1.00 49.98 211 PHE B C 1
ATOM 5061 O O . PHE B 1 211 ? -5.779 67.587 120.990 1.00 49.40 211 PHE B O 1
ATOM 5069 N N . ASN B 1 212 ? -4.726 69.574 121.209 1.00 48.21 212 ASN B N 1
ATOM 5070 C CA . ASN B 1 212 ? -5.396 70.209 120.085 1.00 44.66 212 ASN B CA 1
ATOM 5071 C C . ASN B 1 212 ? -4.646 69.946 118.785 1.00 45.74 212 ASN B C 1
ATOM 5072 O O . ASN B 1 212 ? -3.430 69.733 118.774 1.00 42.45 212 ASN B O 1
ATOM 5077 N N . MET B 1 213 ? -5.392 69.968 117.682 1.00 43.76 213 MET B N 1
ATOM 5078 C CA . MET B 1 213 ? -4.841 69.735 116.356 1.00 40.03 213 MET B CA 1
ATOM 5079 C C . MET B 1 213 ? -5.447 70.727 115.375 1.00 41.20 213 MET B C 1
ATOM 5080 O O . MET B 1 213 ? -6.658 70.964 115.392 1.00 45.59 213 MET B O 1
ATOM 5085 N N . PHE B 1 214 ? -4.599 71.305 114.529 1.00 37.13 214 PHE B N 1
ATOM 5086 C CA . PHE B 1 214 ? -5.007 72.239 113.492 1.00 37.89 214 PHE B CA 1
ATOM 5087 C C . PHE B 1 214 ? -4.805 71.623 112.114 1.00 41.86 214 PHE B C 1
ATOM 5088 O O . PHE B 1 214 ? -4.048 70.664 111.939 1.00 38.79 214 PHE B O 1
ATOM 5096 N N . GLN B 1 215 ? -5.496 72.197 111.131 1.00 39.11 215 GLN B N 1
ATOM 5097 C CA . GLN B 1 215 ? -5.192 72.003 109.714 1.00 38.95 215 GLN B CA 1
ATOM 5098 C C . GLN B 1 215 ? -4.801 73.383 109.190 1.00 41.60 215 GLN B C 1
ATOM 5099 O O . GLN B 1 215 ? -5.661 74.191 108.832 1.00 37.78 215 GLN B O 1
ATOM 5105 N N . ASN B 1 216 ? -3.493 73.659 109.171 1.00 39.57 216 ASN B N 1
ATOM 5106 C CA . ASN B 1 216 ? -3.013 74.972 108.760 1.00 37.92 216 ASN B CA 1
ATOM 5107 C C . ASN B 1 216 ? -2.869 75.109 107.250 1.00 38.88 216 ASN B C 1
ATOM 5108 O O . ASN B 1 216 ? -2.857 76.237 106.749 1.00 35.38 216 ASN B O 1
ATOM 5113 N N . GLY B 1 217 ? -2.755 74.002 106.517 1.00 45.62 217 GLY B N 1
ATOM 5114 C CA . GLY B 1 217 ? -2.583 74.071 105.078 1.00 44.17 217 GLY B CA 1
ATOM 5115 C C . GLY B 1 217 ? -3.841 74.545 104.368 1.00 44.00 217 GLY B C 1
ATOM 5116 O O . GLY B 1 217 ? -4.900 74.744 104.966 1.00 43.21 217 GLY B O 1
ATOM 5117 N N . HIS B 1 218 ? -3.722 74.723 103.052 1.00 37.61 218 HIS B N 1
ATOM 5118 C CA . HIS B 1 218 ? -2.544 74.508 102.215 1.00 33.49 218 HIS B CA 1
ATOM 5119 C C . HIS B 1 218 ? -2.209 75.746 101.390 1.00 31.77 218 HIS B C 1
ATOM 5120 O O . HIS B 1 218 ? -2.007 75.647 100.181 1.00 31.08 218 HIS B O 1
ATOM 5127 N N . CYS B 1 219 ? -2.158 76.909 102.029 1.00 31.73 219 CYS B N 1
ATOM 5128 C CA . CYS B 1 219 ? -1.865 78.157 101.340 1.00 32.66 219 CYS B CA 1
ATOM 5129 C C . CYS B 1 219 ? -0.503 78.691 101.767 1.00 32.93 219 CYS B C 1
ATOM 5130 O O . CYS B 1 219 ? -0.019 78.402 102.865 1.00 32.81 219 CYS B O 1
ATOM 5133 N N . ARG B 1 220 ? 0.114 79.472 100.884 1.00 31.23 220 ARG B N 1
ATOM 5134 C CA . ARG B 1 220 ? 1.380 80.115 101.197 1.00 33.99 220 ARG B CA 1
ATOM 5135 C C . ARG B 1 220 ? 1.155 81.379 102.019 1.00 37.16 220 ARG B C 1
ATOM 5136 O O . ARG B 1 220 ? 0.109 82.029 101.930 1.00 33.15 220 ARG B O 1
ATOM 5144 N N . ASP B 1 221 ? 2.157 81.715 102.831 1.00 38.67 221 ASP B N 1
ATOM 5145 C CA . ASP B 1 221 ? 2.225 82.972 103.573 1.00 37.80 221 ASP B CA 1
ATOM 5146 C C . ASP B 1 221 ? 1.047 83.175 104.523 1.00 36.47 221 ASP B C 1
ATOM 5147 O O . ASP B 1 221 ? 0.722 84.313 104.869 1.00 36.57 221 ASP B O 1
ATOM 5152 N N . THR B 1 222 ? 0.396 82.103 104.960 1.00 35.28 222 THR B N 1
ATOM 5153 C CA . THR B 1 222 ? -0.643 82.291 105.960 1.00 37.71 222 THR B CA 1
ATOM 5154 C C . THR B 1 222 ? -0.019 82.404 107.351 1.00 37.18 222 THR B C 1
ATOM 5155 O O . THR B 1 222 ? 1.036 81.822 107.614 1.00 40.82 222 THR B O 1
ATOM 5159 N N . PRO B 1 223 ? -0.647 83.162 108.257 1.00 40.28 223 PRO B N 1
ATOM 5160 C CA . PRO B 1 223 ? -0.080 83.332 109.613 1.00 38.88 223 PRO B CA 1
ATOM 5161 C C . PRO B 1 223 ? -0.462 82.188 110.544 1.00 39.54 223 PRO B C 1
ATOM 5162 O O . PRO B 1 223 ? -1.204 82.342 111.520 1.00 41.62 223 PRO B O 1
ATOM 5166 N N . ILE B 1 224 ? 0.063 80.997 110.242 1.00 38.93 224 ILE B N 1
ATOM 5167 C CA . ILE B 1 224 ? -0.258 79.810 111.025 1.00 39.21 224 ILE B CA 1
ATOM 5168 C C . ILE B 1 224 ? 0.233 79.929 112.459 1.00 41.27 224 ILE B C 1
ATOM 5169 O O . ILE B 1 224 ? -0.275 79.235 113.346 1.00 38.38 224 ILE B O 1
ATOM 5174 N N . TYR B 1 225 ? 1.209 80.807 112.713 1.00 43.41 225 TYR B N 1
ATOM 5175 C CA . TYR B 1 225 ? 1.689 81.010 114.076 1.00 43.52 225 TYR B CA 1
ATOM 5176 C C . TYR B 1 225 ? 0.614 81.631 114.961 1.00 40.90 225 TYR B C 1
ATOM 5177 O O . TYR B 1 225 ? 0.602 81.396 116.175 1.00 42.74 225 TYR B O 1
ATOM 5186 N N . ASP B 1 226 ? -0.290 82.422 114.379 1.00 40.60 226 ASP B N 1
ATOM 5187 C CA . ASP B 1 226 ? -1.421 82.932 115.146 1.00 41.49 226 ASP B CA 1
ATOM 5188 C C . ASP B 1 226 ? -2.311 81.794 115.624 1.00 42.18 226 ASP B C 1
ATOM 5189 O O . ASP B 1 226 ? -2.773 81.796 116.772 1.00 43.82 226 ASP B O 1
ATOM 5194 N N . ASN B 1 227 ? -2.566 80.814 114.752 1.00 41.89 227 ASN B N 1
ATOM 5195 C CA . ASN B 1 227 ? -3.374 79.658 115.129 1.00 40.54 227 ASN B CA 1
ATOM 5196 C C . ASN B 1 227 ? -2.767 78.933 116.323 1.00 43.43 227 ASN B C 1
ATOM 5197 O O . ASN B 1 227 ? -3.459 78.637 117.304 1.00 42.58 227 ASN B O 1
ATOM 5202 N N . ILE B 1 228 ? -1.464 78.647 116.254 1.00 42.00 228 ILE B N 1
ATOM 5203 C CA . ILE B 1 228 ? -0.792 77.922 117.328 1.00 42.52 228 ILE B CA 1
ATOM 5204 C C . ILE B 1 228 ? -0.770 78.754 118.603 1.00 44.40 228 ILE B C 1
ATOM 5205 O O . ILE B 1 228 ? -1.113 78.267 119.688 1.00 43.46 228 ILE B O 1
ATOM 5210 N N . LYS B 1 229 ? -0.363 80.022 118.493 1.00 46.05 229 LYS B N 1
ATOM 5211 C CA . LYS B 1 229 ? -0.330 80.895 119.662 1.00 46.33 229 LYS B CA 1
ATOM 5212 C C . LYS B 1 229 ? -1.717 81.074 120.263 1.00 44.49 229 LYS B C 1
ATOM 5213 O O . LYS B 1 229 ? -1.853 81.195 121.486 1.00 47.22 229 LYS B O 1
ATOM 5219 N N . GLY B 1 230 ? -2.756 81.089 119.425 1.00 45.76 230 GLY B N 1
ATOM 5220 C CA . GLY B 1 230 ? -4.110 81.168 119.949 1.00 44.78 230 GLY B CA 1
ATOM 5221 C C . GLY B 1 230 ? -4.445 79.998 120.853 1.00 45.98 230 GLY B C 1
ATOM 5222 O O . GLY B 1 230 ? -4.962 80.178 121.957 1.00 49.65 230 GLY B O 1
ATOM 5223 N N . SER B 1 231 ? -4.141 78.780 120.398 1.00 44.52 231 SER B N 1
ATOM 5224 C CA . SER B 1 231 ? -4.372 77.603 121.230 1.00 48.85 231 SER B CA 1
ATOM 5225 C C . SER B 1 231 ? -3.407 77.547 122.409 1.00 50.77 231 SER B C 1
ATOM 5226 O O . SER B 1 231 ? -3.780 77.078 123.491 1.00 53.77 231 SER B O 1
ATOM 5229 N N . TYR B 1 232 ? -2.176 78.029 122.224 1.00 49.94 232 TYR B N 1
ATOM 5230 C CA . TYR B 1 232 ? -1.179 77.966 123.288 1.00 51.35 232 TYR B CA 1
ATOM 5231 C C . TYR B 1 232 ? -1.569 78.838 124.476 1.00 50.60 232 TYR B C 1
ATOM 5232 O O . TYR B 1 232 ? -1.423 78.422 125.631 1.00 54.33 232 TYR B O 1
ATOM 5241 N N . ASP B 1 233 ? -2.060 80.047 124.215 1.00 51.95 233 ASP B N 1
ATOM 5242 C CA . ASP B 1 233 ? -2.319 81.015 125.274 1.00 55.54 233 ASP B CA 1
ATOM 5243 C C . ASP B 1 233 ? -3.592 80.732 126.063 1.00 52.69 233 ASP B C 1
ATOM 5244 O O . ASP B 1 233 ? -3.924 81.513 126.962 1.00 52.29 233 ASP B O 1
ATOM 5249 N N . ARG B 1 234 ? -4.310 79.653 125.757 1.00 52.59 234 ARG B N 1
ATOM 5250 C CA . ARG B 1 234 ? -5.516 79.328 126.508 1.00 54.13 234 ARG B CA 1
ATOM 5251 C C . ARG B 1 234 ? -5.177 79.072 127.972 1.00 57.45 234 ARG B C 1
ATOM 5252 O O . ARG B 1 234 ? -4.146 78.474 128.294 1.00 62.05 234 ARG B O 1
ATOM 5260 N N . ALA B 1 235 ? -6.049 79.550 128.865 1.00 55.00 235 ALA B N 1
ATOM 5261 C CA . ALA B 1 235 ? -5.834 79.332 130.292 1.00 55.99 235 ALA B CA 1
ATOM 5262 C C . ALA B 1 235 ? -5.845 77.847 130.626 1.00 59.89 235 ALA B C 1
ATOM 5263 O O . ALA B 1 235 ? -5.033 77.376 131.431 1.00 60.01 235 ALA B O 1
ATOM 5265 N N . LEU B 1 236 ? -6.761 77.095 130.019 1.00 59.43 236 LEU B N 1
ATOM 5266 C CA . LEU B 1 236 ? -6.734 75.640 130.100 1.00 57.35 236 LEU B CA 1
ATOM 5267 C C . LEU B 1 236 ? -5.581 75.130 129.245 1.00 53.56 236 LEU B C 1
ATOM 5268 O O . LEU B 1 236 ? -5.652 75.155 128.012 1.00 51.78 236 LEU B O 1
ATOM 5273 N N . VAL B 1 237 ? -4.515 74.678 129.894 1.00 56.33 237 VAL B N 1
ATOM 5274 C CA . VAL B 1 237 ? -3.271 74.356 129.202 1.00 54.64 237 VAL B CA 1
ATOM 5275 C C . VAL B 1 237 ? -3.361 72.954 128.616 1.00 51.44 237 VAL B C 1
ATOM 5276 O O . VAL B 1 237 ? -3.643 71.984 129.329 1.00 52.43 237 VAL B O 1
ATOM 5280 N N . LYS B 1 238 ? -3.115 72.844 127.313 1.00 51.14 238 LYS B N 1
ATOM 5281 C CA . LYS B 1 238 ? -3.080 71.568 126.617 1.00 52.32 238 LYS B CA 1
ATOM 5282 C C . LYS B 1 238 ? -2.105 71.681 125.457 1.00 53.30 238 LYS B C 1
ATOM 5283 O O . LYS B 1 238 ? -1.919 72.776 124.912 1.00 51.16 238 LYS B O 1
ATOM 5289 N N . PRO B 1 239 ? -1.461 70.584 125.067 1.00 50.89 239 PRO B N 1
ATOM 5290 C CA . PRO B 1 239 ? -0.570 70.627 123.905 1.00 47.30 239 PRO B CA 1
ATOM 5291 C C . PRO B 1 239 ? -1.344 70.892 122.622 1.00 48.19 239 PRO B C 1
ATOM 5292 O O . PRO B 1 239 ? -2.558 70.692 122.539 1.00 50.41 239 PRO B O 1
ATOM 5296 N N . VAL B 1 240 ? -0.615 71.355 121.607 1.00 48.03 240 VAL B N 1
ATOM 5297 C CA . VAL B 1 240 ? -1.197 71.694 120.313 1.00 48.00 240 VAL B CA 1
ATOM 5298 C C . VAL B 1 240 ? -0.206 71.324 119.216 1.00 46.43 240 VAL B C 1
ATOM 5299 O O . VAL B 1 240 ? 1.008 71.473 119.384 1.00 43.88 240 VAL B O 1
ATOM 5303 N N . ILE B 1 241 ? -0.730 70.831 118.092 1.00 46.07 241 ILE B N 1
ATOM 5304 C CA . ILE B 1 241 ? 0.087 70.446 116.946 1.00 46.03 241 ILE B CA 1
ATOM 5305 C C . ILE B 1 241 ? -0.714 70.708 115.678 1.00 42.98 241 ILE B C 1
ATOM 5306 O O . ILE B 1 241 ? -1.944 70.783 115.698 1.00 41.62 241 ILE B O 1
ATOM 5311 N N . ASP B 1 242 ? -0.002 70.867 114.566 1.00 41.62 242 ASP B N 1
ATOM 5312 C CA . ASP B 1 242 ? -0.626 71.009 113.255 1.00 41.47 242 ASP B CA 1
ATOM 5313 C C . ASP B 1 242 ? -0.684 69.634 112.598 1.00 41.37 242 ASP B C 1
ATOM 5314 O O . ASP B 1 242 ? 0.342 69.102 112.160 1.00 39.38 242 ASP B O 1
ATOM 5319 N N . GLY B 1 243 ? -1.885 69.059 112.530 1.00 38.33 243 GLY B N 1
ATOM 5320 C CA . GLY B 1 243 ? -2.058 67.749 111.936 1.00 36.96 243 GLY B CA 1
ATOM 5321 C C . GLY B 1 243 ? -2.073 67.718 110.420 1.00 38.72 243 GLY B C 1
ATOM 5322 O O . GLY B 1 243 ? -2.013 66.632 109.842 1.00 39.08 243 GLY B O 1
ATOM 5323 N N . GLU B 1 244 ? -2.141 68.877 109.769 1.00 35.25 244 GLU B N 1
ATOM 5324 C CA . GLU B 1 244 ? -2.176 68.934 108.308 1.00 34.96 244 GLU B CA 1
ATOM 5325 C C . GLU B 1 244 ? -1.689 70.299 107.848 1.00 38.70 244 GLU B C 1
ATOM 5326 O O . GLU B 1 244 ? -2.480 71.242 107.700 1.00 36.42 244 GLU B O 1
ATOM 5332 N N . PRO B 1 245 ? -0.384 70.442 107.610 1.00 38.52 245 PRO B N 1
ATOM 5333 C CA . PRO B 1 245 ? 0.136 71.670 107.001 1.00 37.92 245 PRO B CA 1
ATOM 5334 C C . PRO B 1 245 ? 0.026 71.609 105.490 1.00 36.82 245 PRO B C 1
ATOM 5335 O O . PRO B 1 245 ? -0.682 70.747 104.959 1.00 39.01 245 PRO B O 1
ATOM 5339 N N . ILE B 1 246 ? 0.723 72.502 104.783 1.00 35.58 246 ILE B N 1
ATOM 5340 C CA . ILE B 1 246 ? 0.780 72.395 103.332 1.00 33.25 246 ILE B CA 1
ATOM 5341 C C . ILE B 1 246 ? 1.507 71.109 102.962 1.00 32.63 246 ILE B C 1
ATOM 5342 O O . ILE B 1 246 ? 2.508 70.731 103.586 1.00 34.88 246 ILE B O 1
ATOM 5347 N N . TYR B 1 247 ? 0.974 70.400 101.973 1.00 31.49 247 TYR B N 1
ATOM 5348 C CA . TYR B 1 247 ? 1.586 69.162 101.521 1.00 32.03 247 TYR B CA 1
ATOM 5349 C C . TYR B 1 247 ? 2.607 69.449 100.428 1.00 31.22 247 TYR B C 1
ATOM 5350 O O . TYR B 1 247 ? 2.473 70.403 99.658 1.00 30.59 247 TYR B O 1
ATOM 5359 N N . GLU B 1 248 ? 3.640 68.614 100.378 1.00 28.65 248 GLU B N 1
ATOM 5360 C CA . GLU B 1 248 ? 4.585 68.666 99.275 1.00 26.33 248 GLU B CA 1
ATOM 5361 C C . GLU B 1 248 ? 3.944 68.096 98.015 1.00 28.71 248 GLU B C 1
ATOM 5362 O O . GLU B 1 248 ? 3.206 67.108 98.070 1.00 30.57 248 GLU B O 1
ATOM 5368 N N . ASP B 1 249 ? 4.221 68.738 96.875 1.00 26.45 249 ASP B N 1
ATOM 5369 C CA . ASP B 1 249 ? 3.650 68.360 95.579 1.00 27.94 249 ASP B CA 1
ATOM 5370 C C . ASP B 1 249 ? 2.130 68.531 95.558 1.00 27.41 249 ASP B C 1
ATOM 5371 O O . ASP B 1 249 ? 1.416 67.779 94.890 1.00 28.13 249 ASP B O 1
ATOM 5376 N N . HIS B 1 250 ? 1.628 69.534 96.278 1.00 29.40 250 HIS B N 1
ATOM 5377 C CA . HIS B 1 250 ? 0.220 69.857 96.443 1.00 27.13 250 HIS B CA 1
ATOM 5378 C C . HIS B 1 250 ? -0.120 71.171 95.743 1.00 30.21 250 HIS B C 1
ATOM 5379 O O . HIS B 1 250 ? 0.716 72.080 95.682 1.00 25.63 250 HIS B O 1
ATOM 5386 N N . PRO B 1 251 ? -1.328 71.302 95.193 1.00 29.71 251 PRO B N 1
ATOM 5387 C CA . PRO B 1 251 ? -1.732 72.589 94.610 1.00 28.40 251 PRO B CA 1
ATOM 5388 C C . PRO B 1 251 ? -1.801 73.674 95.675 1.00 27.91 251 PRO B C 1
ATOM 5389 O O . PRO B 1 251 ? -2.397 73.490 96.739 1.00 28.90 251 PRO B O 1
ATOM 5393 N N . VAL B 1 252 ? -1.181 74.813 95.377 1.00 27.42 252 VAL B N 1
ATOM 5394 C CA . VAL B 1 252 ? -1.051 75.887 96.356 1.00 27.65 252 VAL B CA 1
ATOM 5395 C C . VAL B 1 252 ? -2.401 76.572 96.534 1.00 26.41 252 VAL B C 1
ATOM 5396 O O . VAL B 1 252 ? -3.001 77.054 95.565 1.00 25.92 252 VAL B O 1
ATOM 5400 N N . CYS B 1 253 ? -2.879 76.614 97.781 1.00 26.24 253 CYS B N 1
ATOM 5401 C CA . CYS B 1 253 ? -4.205 77.140 98.121 1.00 26.79 253 CYS B CA 1
ATOM 5402 C C . CYS B 1 253 ? -5.296 76.512 97.255 1.00 27.73 253 CYS B C 1
ATOM 5403 O O . CYS B 1 253 ? -6.292 77.162 96.921 1.00 32.86 253 CYS B O 1
ATOM 5406 N N . PHE B 1 254 ? -5.109 75.238 96.895 1.00 26.72 254 PHE B N 1
ATOM 5407 C CA . PHE B 1 254 ? -6.069 74.486 96.081 1.00 27.73 254 PHE B CA 1
ATOM 5408 C C . PHE B 1 254 ? -6.396 75.222 94.784 1.00 29.55 254 PHE B C 1
ATOM 5409 O O . PHE B 1 254 ? -7.553 75.302 94.364 1.00 28.62 254 PHE B O 1
ATOM 5417 N N . ASN B 1 255 ? -5.359 75.768 94.144 1.00 26.81 255 ASN B N 1
ATOM 5418 C CA . ASN B 1 255 ? -5.496 76.598 92.951 1.00 26.28 255 ASN B CA 1
ATOM 5419 C C . ASN B 1 255 ? -4.213 76.450 92.128 1.00 30.19 255 ASN B C 1
ATOM 5420 O O . ASN B 1 255 ? -3.430 77.381 91.953 1.00 27.82 255 ASN B O 1
ATOM 5425 N N . ALA B 1 256 ? -3.991 75.241 91.606 1.00 31.34 256 ALA B N 1
ATOM 5426 C CA . ALA B 1 256 ? -2.809 74.995 90.788 1.00 29.36 256 ALA B CA 1
ATOM 5427 C C . ALA B 1 256 ? -2.827 75.821 89.510 1.00 27.73 256 ALA B C 1
ATOM 5428 O O . ALA B 1 256 ? -1.765 76.179 88.988 1.00 28.03 256 ALA B O 1
ATOM 5430 N N . THR B 1 257 ? -4.020 76.136 89.000 1.00 28.57 257 THR B N 1
ATOM 5431 C CA . THR B 1 257 ? -4.132 76.891 87.756 1.00 26.25 257 THR B CA 1
ATOM 5432 C C . THR B 1 257 ? -3.418 78.231 87.859 1.00 26.62 257 THR B C 1
ATOM 5433 O O . THR B 1 257 ? -2.653 78.610 86.966 1.00 30.02 257 THR B O 1
ATOM 5437 N N . ASP B 1 258 ? -3.643 78.959 88.951 1.00 26.45 258 ASP B N 1
ATOM 5438 C CA . ASP B 1 258 ? -3.028 80.269 89.123 1.00 27.10 258 ASP B CA 1
ATOM 5439 C C . ASP B 1 258 ? -1.825 80.256 90.052 1.00 26.85 258 ASP B C 1
ATOM 5440 O O . ASP B 1 258 ? -0.932 81.095 89.896 1.00 28.18 258 ASP B O 1
ATOM 5445 N N . LEU B 1 259 ? -1.769 79.322 91.003 1.00 26.06 259 LEU B N 1
ATOM 5446 C CA . LEU B 1 259 ? -0.751 79.348 92.043 1.00 24.92 259 LEU B CA 1
ATOM 5447 C C . LEU B 1 259 ? 0.257 78.211 91.954 1.00 26.57 259 LEU B C 1
ATOM 5448 O O . LEU B 1 259 ? 1.259 78.242 92.678 1.00 24.46 259 LEU B O 1
ATOM 5453 N N . GLY B 1 260 ? 0.030 77.216 91.099 1.00 29.70 260 GLY B N 1
ATOM 5454 C CA . GLY B 1 260 ? 1.054 76.207 90.908 1.00 24.38 260 GLY B CA 1
ATOM 5455 C C . GLY B 1 260 ? 1.174 75.234 92.073 1.00 27.55 260 GLY B C 1
ATOM 5456 O O . GLY B 1 260 ? 0.257 75.051 92.880 1.00 31.40 260 GLY B O 1
ATOM 5457 N N . ILE B 1 261 ? 2.348 74.607 92.152 1.00 24.26 261 ILE B N 1
ATOM 5458 C CA . ILE B 1 261 ? 2.608 73.514 93.082 1.00 24.35 261 ILE B CA 1
ATOM 5459 C C . ILE B 1 261 ? 3.494 74.007 94.219 1.00 24.40 261 ILE B C 1
ATOM 5460 O O . ILE B 1 261 ? 4.323 74.910 94.050 1.00 26.58 261 ILE B O 1
ATOM 5465 N N . SER B 1 262 ? 3.314 73.397 95.389 1.00 24.54 262 SER B N 1
ATOM 5466 C CA . SER B 1 262 ? 4.128 73.697 96.556 1.00 25.88 262 SER B CA 1
ATOM 5467 C C . SER B 1 262 ? 5.549 73.160 96.374 1.00 26.95 262 SER B C 1
ATOM 5468 O O . SER B 1 262 ? 5.843 72.372 95.469 1.00 25.52 262 SER B O 1
ATOM 5471 N N . ASN B 1 263 ? 6.438 73.586 97.268 1.00 25.90 263 ASN B N 1
ATOM 5472 C CA . ASN B 1 263 ? 7.836 73.195 97.219 1.00 25.52 263 ASN B CA 1
ATOM 5473 C C . ASN B 1 263 ? 8.310 72.821 98.619 1.00 27.61 263 ASN B C 1
ATOM 5474 O O . ASN B 1 263 ? 7.560 72.902 99.599 1.00 26.75 263 ASN B O 1
ATOM 5479 N N . ALA B 1 264 ? 9.579 72.409 98.705 1.00 27.15 264 ALA B N 1
ATOM 5480 C CA . ALA B 1 264 ? 10.152 72.026 99.990 1.00 27.13 264 ALA B CA 1
ATOM 5481 C C . ALA B 1 264 ? 10.287 73.221 100.922 1.00 27.06 264 ALA B C 1
ATOM 5482 O O . ALA B 1 264 ? 10.168 73.069 102.142 1.00 29.15 264 ALA B O 1
ATOM 5484 N N . TYR B 1 265 ? 10.550 74.407 100.368 1.00 29.04 265 TYR B N 1
ATOM 5485 C CA . TYR B 1 265 ? 10.569 75.628 101.169 1.00 30.01 265 TYR B CA 1
ATOM 5486 C C . TYR B 1 265 ? 9.256 75.809 101.921 1.00 31.98 265 TYR B C 1
ATOM 5487 O O . TYR B 1 265 ? 9.253 76.168 103.104 1.00 33.07 265 TYR B O 1
ATOM 5496 N N . ASP B 1 266 ? 8.131 75.552 101.249 1.00 29.60 266 ASP B N 1
ATOM 5497 C CA . ASP B 1 266 ? 6.826 75.671 101.893 1.00 31.30 266 ASP B CA 1
ATOM 5498 C C . ASP B 1 266 ? 6.720 74.745 103.098 1.00 31.23 266 ASP B C 1
ATOM 5499 O O . ASP B 1 266 ? 6.380 75.185 104.203 1.00 32.76 266 ASP B O 1
ATOM 5504 N N . VAL B 1 267 ? 7.012 73.454 102.907 1.00 32.03 267 VAL B N 1
ATOM 5505 C CA . VAL B 1 267 ? 6.826 72.499 103.997 1.00 31.77 267 VAL B CA 1
ATOM 5506 C C . VAL B 1 267 ? 7.788 72.792 105.143 1.00 32.48 267 VAL B C 1
ATOM 5507 O O . VAL B 1 267 ? 7.457 72.556 106.312 1.00 33.63 267 VAL B O 1
ATOM 5511 N N . ARG B 1 268 ? 8.973 73.332 104.842 1.00 31.79 268 ARG B N 1
ATOM 5512 C CA . ARG B 1 268 ? 9.909 73.703 105.899 1.00 31.88 268 ARG B CA 1
ATOM 5513 C C . ARG B 1 268 ? 9.370 74.868 106.718 1.00 34.44 268 ARG B C 1
ATOM 5514 O O . ARG B 1 268 ? 9.386 74.833 107.954 1.00 36.25 268 ARG B O 1
ATOM 5522 N N . LYS B 1 269 ? 8.888 75.912 106.038 1.00 34.50 269 LYS B N 1
ATOM 5523 C CA . LYS B 1 269 ? 8.312 77.059 106.732 1.00 37.03 269 LYS B CA 1
ATOM 5524 C C . LYS B 1 269 ? 7.172 76.636 107.649 1.00 37.33 269 LYS B C 1
ATOM 5525 O O . LYS B 1 269 ? 7.045 77.143 108.770 1.00 37.47 269 LYS B O 1
ATOM 5531 N N . TYR B 1 270 ? 6.336 75.700 107.195 1.00 35.90 270 TYR B N 1
ATOM 5532 C CA . TYR B 1 270 ? 5.216 75.257 108.019 1.00 38.71 270 TYR B CA 1
ATOM 5533 C C . TYR B 1 270 ? 5.701 74.532 109.269 1.00 39.17 270 TYR B C 1
ATOM 5534 O O . TYR B 1 270 ? 5.165 74.746 110.362 1.00 42.35 270 TYR B O 1
ATOM 5543 N N . ALA B 1 271 ? 6.714 73.674 109.129 1.00 37.13 271 ALA B N 1
ATOM 5544 C CA . ALA B 1 271 ? 7.193 72.902 110.271 1.00 37.10 271 ALA B CA 1
ATOM 5545 C C . ALA B 1 271 ? 7.816 73.798 111.334 1.00 37.86 271 ALA B C 1
ATOM 5546 O O . ALA B 1 271 ? 7.550 73.629 112.529 1.00 37.78 271 ALA B O 1
ATOM 5548 N N . TYR B 1 272 ? 8.640 74.763 110.921 1.00 38.54 272 TYR B N 1
ATOM 5549 C CA . TYR B 1 272 ? 9.363 75.583 111.886 1.00 39.42 272 TYR B CA 1
ATOM 5550 C C . TYR B 1 272 ? 8.477 76.659 112.499 1.00 41.07 272 TYR B C 1
ATOM 5551 O O . TYR B 1 272 ? 8.630 76.988 113.681 1.00 42.59 272 TYR B O 1
ATOM 5560 N N . LEU B 1 273 ? 7.552 77.224 111.720 1.00 38.75 273 LEU B N 1
ATOM 5561 C CA . LEU B 1 273 ? 6.656 78.236 112.270 1.00 39.86 273 LEU B CA 1
ATOM 5562 C C . LEU B 1 273 ? 5.671 77.620 113.255 1.00 42.80 273 LEU B C 1
ATOM 5563 O O . LEU B 1 273 ? 5.347 78.230 114.281 1.00 41.30 273 LEU B O 1
ATOM 5568 N N . ASN B 1 274 ? 5.186 76.412 112.960 1.00 41.11 274 ASN B N 1
ATOM 5569 C CA . ASN B 1 274 ? 4.317 75.709 113.897 1.00 36.07 274 ASN B CA 1
ATOM 5570 C C . ASN B 1 274 ? 5.046 75.423 115.203 1.00 41.30 274 ASN B C 1
ATOM 5571 O O . ASN B 1 274 ? 4.538 75.720 116.289 1.00 40.20 274 ASN B O 1
ATOM 5576 N N . LEU B 1 275 ? 6.255 74.860 115.109 1.00 42.03 275 LEU B N 1
ATOM 5577 C CA . LEU B 1 275 ? 6.977 74.423 116.299 1.00 40.28 275 LEU B CA 1
ATOM 5578 C C . LEU B 1 275 ? 7.381 75.604 117.171 1.00 40.93 275 LEU B C 1
ATOM 5579 O O . LEU B 1 275 ? 7.089 75.631 118.372 1.00 39.25 275 LEU B O 1
ATOM 5584 N N . PHE B 1 276 ? 8.060 76.591 116.581 1.00 42.78 276 PHE B N 1
ATOM 5585 C CA . PHE B 1 276 ? 8.618 77.688 117.363 1.00 41.90 276 PHE B CA 1
ATOM 5586 C C . PHE B 1 276 ? 7.536 78.559 117.986 1.00 43.89 276 PHE B C 1
ATOM 5587 O O . PHE B 1 276 ? 7.825 79.308 118.926 1.00 45.82 276 PHE B O 1
ATOM 5595 N N . ALA B 1 277 ? 6.303 78.479 117.486 1.00 42.59 277 ALA B N 1
ATOM 5596 C CA . ALA B 1 277 ? 5.173 79.171 118.087 1.00 40.27 277 ALA B CA 1
ATOM 5597 C C . ALA B 1 277 ? 4.526 78.381 119.217 1.00 41.65 277 ALA B C 1
ATOM 5598 O O . ALA B 1 277 ? 3.676 78.928 119.926 1.00 47.22 277 ALA B O 1
ATOM 5600 N N . GLY B 1 278 ? 4.895 77.114 119.398 1.00 45.32 278 GLY B N 1
ATOM 5601 C CA . GLY B 1 278 ? 4.420 76.367 120.545 1.00 44.02 278 GLY B CA 1
ATOM 5602 C C . GLY B 1 278 ? 4.082 74.911 120.294 1.00 40.21 278 GLY B C 1
ATOM 5603 O O . GLY B 1 278 ? 3.810 74.173 121.245 1.00 41.57 278 GLY B O 1
ATOM 5604 N N . ALA B 1 279 ? 4.089 74.481 119.034 1.00 41.88 279 ALA B N 1
ATOM 5605 C CA . ALA B 1 279 ? 3.706 73.110 118.721 1.00 41.94 279 ALA B CA 1
ATOM 5606 C C . ALA B 1 279 ? 4.673 72.124 119.363 1.00 42.78 279 ALA B C 1
ATOM 5607 O O . ALA B 1 279 ? 5.894 72.296 119.294 1.00 42.50 279 ALA B O 1
ATOM 5609 N N . PHE B 1 280 ? 4.117 71.089 119.999 1.00 41.47 280 PHE B N 1
ATOM 5610 C CA . PHE B 1 280 ? 4.951 70.054 120.598 1.00 44.60 280 PHE B CA 1
ATOM 5611 C C . PHE B 1 280 ? 5.624 69.183 119.546 1.00 41.76 280 PHE B C 1
ATOM 5612 O O . PHE B 1 280 ? 6.597 68.489 119.860 1.00 47.36 280 PHE B O 1
ATOM 5620 N N . GLY B 1 281 ? 5.123 69.198 118.322 1.00 40.49 281 GLY B N 1
ATOM 5621 C CA . GLY B 1 281 ? 5.697 68.430 117.244 1.00 42.83 281 GLY B CA 1
ATOM 5622 C C . GLY B 1 281 ? 5.194 68.952 115.920 1.00 42.34 281 GLY B C 1
ATOM 5623 O O . GLY B 1 281 ? 4.650 70.054 115.833 1.00 38.65 281 GLY B O 1
ATOM 5624 N N . HIS B 1 282 ? 5.369 68.145 114.877 1.00 40.06 282 HIS B N 1
ATOM 5625 C CA . HIS B 1 282 ? 4.880 68.532 113.563 1.00 38.21 282 HIS B CA 1
ATOM 5626 C C . HIS B 1 282 ? 4.533 67.298 112.747 1.00 39.46 282 HIS B C 1
ATOM 5627 O O . HIS B 1 282 ? 5.228 66.281 112.812 1.00 41.37 282 HIS B O 1
ATOM 5634 N N . THR B 1 283 ? 3.450 67.402 111.986 1.00 37.95 283 THR B N 1
ATOM 5635 C CA . THR B 1 283 ? 3.075 66.403 110.997 1.00 37.28 283 THR B CA 1
ATOM 5636 C C . THR B 1 283 ? 3.451 66.923 109.617 1.00 37.21 283 THR B C 1
ATOM 5637 O O . THR B 1 283 ? 3.120 68.061 109.269 1.00 33.30 283 THR B O 1
ATOM 5641 N N . TYR B 1 284 ? 4.156 66.103 108.848 1.00 31.23 284 TYR B N 1
ATOM 5642 C CA . TYR B 1 284 ? 4.439 66.390 107.452 1.00 30.13 284 TYR B CA 1
ATOM 5643 C C . TYR B 1 284 ? 3.463 65.613 106.579 1.00 31.43 284 TYR B C 1
ATOM 5644 O O . TYR B 1 284 ? 2.963 64.555 106.968 1.00 30.70 284 TYR B O 1
ATOM 5653 N N . GLY B 1 285 ? 3.189 66.148 105.399 1.00 32.57 285 GLY B N 1
ATOM 5654 C CA . GLY B 1 285 ? 2.308 65.479 104.459 1.00 32.08 285 GLY B CA 1
ATOM 5655 C C . GLY B 1 285 ? 2.755 65.723 103.038 1.00 31.83 285 GLY B C 1
ATOM 5656 O O . GLY B 1 285 ? 3.362 66.753 102.727 1.00 31.16 285 GLY B O 1
ATOM 5657 N N . CYS B 1 286 ? 2.451 64.763 102.167 1.00 31.60 286 CYS B N 1
ATOM 5658 C CA . CYS B 1 286 ? 2.809 64.850 100.757 1.00 32.71 286 CYS B CA 1
ATOM 5659 C C . CYS B 1 286 ? 1.617 64.410 99.924 1.00 31.09 286 CYS B C 1
ATOM 5660 O O . CYS B 1 286 ? 1.038 63.351 100.182 1.00 31.71 286 CYS B O 1
ATOM 5663 N N . HIS B 1 287 ? 1.268 65.220 98.919 1.00 31.64 287 HIS B N 1
ATOM 5664 C CA . HIS B 1 287 ? 0.038 65.000 98.162 1.00 31.06 287 HIS B CA 1
ATOM 5665 C C . HIS B 1 287 ? -0.010 63.618 97.523 1.00 31.70 287 HIS B C 1
ATOM 5666 O O . HIS B 1 287 ? -1.094 63.043 97.370 1.00 32.74 287 HIS B O 1
ATOM 5673 N N . ASP B 1 288 ? 1.141 63.069 97.140 1.00 27.24 288 ASP B N 1
ATOM 5674 C CA . ASP B 1 288 ? 1.166 61.750 96.527 1.00 29.57 288 ASP B CA 1
ATOM 5675 C C . ASP B 1 288 ? 1.111 60.625 97.548 1.00 32.44 288 ASP B C 1
ATOM 5676 O O . ASP B 1 288 ? 0.724 59.504 97.196 1.00 29.79 288 ASP B O 1
ATOM 5681 N N . ILE B 1 289 ? 1.485 60.898 98.797 1.00 30.65 289 ILE B N 1
ATOM 5682 C CA . ILE B 1 289 ? 1.617 59.833 99.785 1.00 31.63 289 ILE B CA 1
ATOM 5683 C C . ILE B 1 289 ? 0.270 59.504 100.413 1.00 32.31 289 ILE B C 1
ATOM 5684 O O . ILE B 1 289 ? -0.128 58.336 100.479 1.00 31.85 289 ILE B O 1
ATOM 5689 N N . TRP B 1 290 ? -0.454 60.525 100.882 1.00 33.80 290 TRP B N 1
ATOM 5690 C CA . TRP B 1 290 ? -1.706 60.269 101.587 1.00 32.06 290 TRP B CA 1
ATOM 5691 C C . TRP B 1 290 ? -2.709 59.535 100.708 1.00 32.28 290 TRP B C 1
ATOM 5692 O O . TRP B 1 290 ? -3.514 58.747 101.216 1.00 34.92 290 TRP B O 1
ATOM 5703 N N . GLN B 1 291 ? -2.672 59.760 99.395 1.00 32.89 291 GLN B N 1
ATOM 5704 C CA . GLN B 1 291 ? -3.547 59.049 98.473 1.00 33.81 291 GLN B CA 1
ATOM 5705 C C . GLN B 1 291 ? -2.882 57.832 97.844 1.00 32.55 291 GLN B C 1
ATOM 5706 O O . GLN B 1 291 ? -3.531 57.127 97.064 1.00 31.97 291 GLN B O 1
ATOM 5712 N N . MET B 1 292 ? -1.610 57.570 98.165 1.00 36.55 292 MET B N 1
ATOM 5713 C CA . MET B 1 292 ? -0.906 56.367 97.711 1.00 32.22 292 MET B CA 1
ATOM 5714 C C . MET B 1 292 ? -0.945 56.256 96.186 1.00 34.92 292 MET B C 1
ATOM 5715 O O . MET B 1 292 ? -1.373 55.244 95.625 1.00 34.99 292 MET B O 1
ATOM 5720 N N . TYR B 1 293 ? -0.498 57.321 95.519 1.00 33.21 293 TYR B N 1
ATOM 5721 C CA . TYR B 1 293 ? -0.635 57.446 94.071 1.00 32.78 293 TYR B CA 1
ATOM 5722 C C . TYR B 1 293 ? 0.065 56.297 93.354 1.00 35.32 293 TYR B C 1
ATOM 5723 O O . TYR B 1 293 ? 1.277 56.109 93.496 1.00 33.52 293 TYR B O 1
ATOM 5732 N N . SER B 1 294 ? -0.702 55.536 92.584 1.00 35.24 294 SER B N 1
ATOM 5733 C CA . SER B 1 294 ? -0.217 54.373 91.860 1.00 38.53 294 SER B CA 1
ATOM 5734 C C . SER B 1 294 ? -0.838 54.371 90.473 1.00 38.20 294 SER B C 1
ATOM 5735 O O . SER B 1 294 ? -1.821 55.078 90.226 1.00 36.62 294 SER B O 1
ATOM 5738 N N . PRO B 1 295 ? -0.275 53.600 89.537 1.00 40.41 295 PRO B N 1
ATOM 5739 C CA . PRO B 1 295 ? -0.906 53.479 88.212 1.00 38.32 295 PRO B CA 1
ATOM 5740 C C . PRO B 1 295 ? -2.199 52.680 88.218 1.00 42.68 295 PRO B C 1
ATOM 5741 O O . PRO B 1 295 ? -2.876 52.635 87.183 1.00 47.17 295 PRO B O 1
ATOM 5745 N N . PHE B 1 296 ? -2.568 52.057 89.338 1.00 41.15 296 PHE B N 1
ATOM 5746 C CA . PHE B 1 296 ? -3.722 51.167 89.381 1.00 42.73 296 PHE B CA 1
ATOM 5747 C C . PHE B 1 296 ? -5.016 51.868 89.771 1.00 44.07 296 PHE B C 1
ATOM 5748 O O . PHE B 1 296 ? -6.096 51.308 89.551 1.00 49.02 296 PHE B O 1
ATOM 5756 N N . ARG B 1 297 ? -4.940 53.068 90.341 1.00 45.73 297 ARG B N 1
ATOM 5757 C CA . ARG B 1 297 ? -6.117 53.824 90.740 1.00 37.87 297 ARG B CA 1
ATOM 5758 C C . ARG B 1 297 ? -6.008 55.250 90.219 1.00 40.20 297 ARG B C 1
ATOM 5759 O O . ARG B 1 297 ? -4.913 55.761 89.971 1.00 40.67 297 ARG B O 1
ATOM 5767 N N . GLU B 1 298 ? -7.163 55.891 90.064 1.00 41.24 298 GLU B N 1
ATOM 5768 C CA . GLU B 1 298 ? -7.220 57.206 89.443 1.00 38.19 298 GLU B CA 1
ATOM 5769 C C . GLU B 1 298 ? -6.559 58.260 90.324 1.00 35.21 298 GLU B C 1
ATOM 5770 O O . GLU B 1 298 ? -6.663 58.225 91.553 1.00 33.84 298 GLU B O 1
ATOM 5776 N N . ALA B 1 299 ? -5.863 59.196 89.684 1.00 40.25 299 ALA B N 1
ATOM 5777 C CA . ALA B 1 299 ? -5.246 60.304 90.397 1.00 33.64 299 ALA B CA 1
ATOM 5778 C C . ALA B 1 299 ? -6.311 61.234 90.969 1.00 37.04 299 ALA B C 1
ATOM 5779 O O . ALA B 1 299 ? -7.394 61.400 90.400 1.00 37.61 299 ALA B O 1
ATOM 5781 N N . VAL B 1 300 ? -5.997 61.844 92.110 1.00 34.38 300 VAL B N 1
ATOM 5782 C CA . VAL B 1 300 ? -6.914 62.742 92.805 1.00 33.52 300 VAL B CA 1
ATOM 5783 C C . VAL B 1 300 ? -6.228 64.089 92.981 1.00 36.63 300 VAL B C 1
ATOM 5784 O O . VAL B 1 300 ? -5.196 64.182 93.658 1.00 38.38 300 VAL B O 1
ATOM 5788 N N . ASN B 1 301 ? -6.804 65.130 92.374 1.00 36.86 301 ASN B N 1
ATOM 5789 C CA . ASN B 1 301 ? -6.347 66.513 92.528 1.00 35.30 301 ASN B CA 1
ATOM 5790 C C . ASN B 1 301 ? -4.918 66.706 92.018 1.00 37.83 301 ASN B C 1
ATOM 5791 O O . ASN B 1 301 ? -4.151 67.502 92.563 1.00 36.13 301 ASN B O 1
ATOM 5796 N N . GLY B 1 302 ? -4.551 65.967 90.974 1.00 44.62 302 GLY B N 1
ATOM 5797 C CA . GLY B 1 302 ? -3.319 66.186 90.250 1.00 40.15 302 GLY B CA 1
ATOM 5798 C C . GLY B 1 302 ? -2.029 65.891 90.995 1.00 45.84 302 GLY B C 1
ATOM 5799 O O . GLY B 1 302 ? -1.195 66.780 91.198 1.00 49.85 302 GLY B O 1
ATOM 5800 N N . PRO B 1 303 ? -1.818 64.638 91.395 1.00 38.40 303 PRO B N 1
ATOM 5801 C CA . PRO B 1 303 ? -0.503 64.254 91.917 1.00 32.25 303 PRO B CA 1
ATOM 5802 C C . PRO B 1 303 ? 0.507 64.102 90.789 1.00 32.47 303 PRO B C 1
ATOM 5803 O O . PRO B 1 303 ? 0.154 63.833 89.639 1.00 33.67 303 PRO B O 1
ATOM 5807 N N . ASN B 1 304 ? 1.783 64.282 91.130 1.00 30.83 304 ASN B N 1
ATOM 5808 C CA . ASN B 1 304 ? 2.842 64.284 90.132 1.00 30.29 304 ASN B CA 1
ATOM 5809 C C . ASN B 1 304 ? 3.848 63.153 90.283 1.00 29.70 304 ASN B C 1
ATOM 5810 O O . ASN B 1 304 ? 4.691 62.983 89.394 1.00 31.23 304 ASN B O 1
ATOM 5815 N N . PHE B 1 305 ? 3.792 62.378 91.364 1.00 29.98 305 PHE B N 1
ATOM 5816 C CA . PHE B 1 305 ? 4.731 61.286 91.588 1.00 33.21 305 PHE B CA 1
ATOM 5817 C C . PHE B 1 305 ? 3.998 60.104 92.195 1.00 31.03 305 PHE B C 1
ATOM 5818 O O . PHE B 1 305 ? 3.183 60.279 93.103 1.00 31.05 305 PHE B O 1
ATOM 5826 N N . TYR B 1 306 ? 4.291 58.903 91.704 1.00 29.23 306 TYR B N 1
ATOM 5827 C CA . TYR B 1 306 ? 3.838 57.711 92.404 1.00 32.94 306 TYR B CA 1
ATOM 5828 C C . TYR B 1 306 ? 4.457 57.675 93.796 1.00 33.88 306 TYR B C 1
ATOM 5829 O O . TYR B 1 306 ? 5.522 58.250 94.039 1.00 31.36 306 TYR B O 1
ATOM 5838 N N . TRP B 1 307 ? 3.771 57.000 94.723 1.00 34.16 307 TRP B N 1
ATOM 5839 C CA . TRP B 1 307 ? 4.153 57.102 96.129 1.00 34.88 307 TRP B CA 1
ATOM 5840 C C . TRP B 1 307 ? 5.569 56.591 96.378 1.00 33.83 307 TRP B C 1
ATOM 5841 O O . TRP B 1 307 ? 6.278 57.138 97.229 1.00 32.54 307 TRP B O 1
ATOM 5852 N N . GLN B 1 308 ? 6.012 55.575 95.632 1.00 33.95 308 GLN B N 1
ATOM 5853 C CA . GLN B 1 308 ? 7.351 55.032 95.859 1.00 35.97 308 GLN B CA 1
ATOM 5854 C C . GLN B 1 308 ? 8.429 56.078 95.603 1.00 34.50 308 GLN B C 1
ATOM 5855 O O . GLN B 1 308 ? 9.425 56.143 96.333 1.00 31.71 308 GLN B O 1
ATOM 5861 N N . GLN B 1 309 ? 8.249 56.905 94.571 1.00 33.02 309 GLN B N 1
ATOM 5862 C CA . GLN B 1 309 ? 9.221 57.952 94.272 1.00 30.69 309 GLN B CA 1
ATOM 5863 C C . GLN B 1 309 ? 8.987 59.192 95.125 1.00 33.58 309 GLN B C 1
ATOM 5864 O O . GLN B 1 309 ? 9.945 59.871 95.518 1.00 29.77 309 GLN B O 1
ATOM 5870 N N . ALA B 1 310 ? 7.720 59.505 95.409 1.00 29.91 310 ALA B N 1
ATOM 5871 C CA . ALA B 1 310 ? 7.393 60.680 96.206 1.00 30.06 310 ALA B CA 1
ATOM 5872 C C . ALA B 1 310 ? 7.936 60.583 97.623 1.00 30.65 310 ALA B C 1
ATOM 5873 O O . ALA B 1 310 ? 8.051 61.610 98.301 1.00 32.54 310 ALA B O 1
ATOM 5875 N N . MET B 1 311 ? 8.267 59.377 98.089 1.00 28.74 311 MET B N 1
ATOM 5876 C CA . MET B 1 311 ? 8.893 59.235 99.396 1.00 29.14 311 MET B CA 1
ATOM 5877 C C . MET B 1 311 ? 10.252 59.918 99.459 1.00 29.01 311 MET B C 1
ATOM 5878 O O . MET B 1 311 ? 10.700 60.283 100.552 1.00 29.19 311 MET B O 1
ATOM 5883 N N . GLU B 1 312 ? 10.915 60.104 98.316 1.00 28.78 312 GLU B N 1
ATOM 5884 C CA . GLU B 1 312 ? 12.246 60.693 98.267 1.00 31.36 312 GLU B CA 1
ATOM 5885 C C . GLU B 1 312 ? 12.224 62.175 97.908 1.00 31.67 312 GLU B C 1
ATOM 5886 O O . GLU B 1 312 ? 13.248 62.714 97.473 1.00 34.86 312 GLU B O 1
ATOM 5892 N N . LEU B 1 313 ? 11.085 62.841 98.075 1.00 30.82 313 LEU B N 1
ATOM 5893 C CA . LEU B 1 313 ? 11.008 64.265 97.799 1.00 31.05 313 LEU B CA 1
ATOM 5894 C C . LEU B 1 313 ? 11.834 65.048 98.820 1.00 30.24 313 LEU B C 1
ATOM 5895 O O . LEU B 1 313 ? 11.972 64.626 99.971 1.00 29.36 313 LEU B O 1
ATOM 5900 N N . PRO B 1 314 ? 12.392 66.198 98.421 1.00 31.17 314 PRO B N 1
ATOM 5901 C CA . PRO B 1 314 ? 13.353 66.887 99.302 1.00 31.48 314 PRO B CA 1
ATOM 5902 C C . PRO B 1 314 ? 12.776 67.305 100.644 1.00 30.41 314 PRO B C 1
ATOM 5903 O O . PRO B 1 314 ? 13.460 67.176 101.667 1.00 30.91 314 PRO B O 1
ATOM 5907 N N . GLY B 1 315 ? 11.543 67.812 100.670 1.00 29.36 315 GLY B N 1
ATOM 5908 C CA . GLY B 1 315 ? 10.965 68.248 101.931 1.00 29.74 315 GLY B CA 1
ATOM 5909 C C . GLY B 1 315 ? 10.825 67.117 102.931 1.00 31.55 315 GLY B C 1
ATOM 5910 O O . GLY B 1 315 ? 11.157 67.274 104.110 1.00 31.22 315 GLY B O 1
ATOM 5911 N N . ALA B 1 316 ? 10.344 65.958 102.471 1.00 32.30 316 ALA B N 1
ATOM 5912 C CA . ALA B 1 316 ? 10.188 64.807 103.356 1.00 31.02 316 ALA B CA 1
ATOM 5913 C C . ALA B 1 316 ? 11.517 64.370 103.951 1.00 33.02 316 ALA B C 1
ATOM 5914 O O . ALA B 1 316 ? 11.553 63.822 105.061 1.00 33.56 316 ALA B O 1
ATOM 5916 N N . LYS B 1 317 ? 12.616 64.595 103.232 1.00 31.90 317 LYS B N 1
ATOM 5917 C CA . LYS B 1 317 ? 13.934 64.230 103.727 1.00 32.74 317 LYS B CA 1
ATOM 5918 C C . LYS B 1 317 ? 14.542 65.300 104.624 1.00 31.62 317 LYS B C 1
ATOM 5919 O O . LYS B 1 317 ? 15.461 64.997 105.389 1.00 31.35 317 LYS B O 1
ATOM 5925 N N . GLN B 1 318 ? 14.036 66.533 104.563 1.00 34.23 318 GLN B N 1
ATOM 5926 C CA . GLN B 1 318 ? 14.517 67.611 105.418 1.00 34.35 318 GLN B CA 1
ATOM 5927 C C . GLN B 1 318 ? 13.850 67.630 106.786 1.00 33.60 318 GLN B C 1
ATOM 5928 O O . GLN B 1 318 ? 14.346 68.314 107.689 1.00 33.90 318 GLN B O 1
ATOM 5934 N N . MET B 1 319 ? 12.747 66.898 106.963 1.00 32.51 319 MET B N 1
ATOM 5935 C CA . MET B 1 319 ? 12.005 66.971 108.218 1.00 31.98 319 MET B CA 1
ATOM 5936 C C . MET B 1 319 ? 12.818 66.457 109.398 1.00 36.88 319 MET B C 1
ATOM 5937 O O . MET B 1 319 ? 12.594 66.885 110.536 1.00 36.98 319 MET B O 1
ATOM 5942 N N . GLN B 1 320 ? 13.762 65.544 109.155 1.00 34.74 320 GLN B N 1
ATOM 5943 C CA . GLN B 1 320 ? 14.570 65.020 110.251 1.00 35.93 320 GLN B CA 1
ATOM 5944 C C . GLN B 1 320 ? 15.480 66.087 110.845 1.00 34.39 320 GLN B C 1
ATOM 5945 O O . GLN B 1 320 ? 15.853 65.993 112.020 1.00 34.72 320 GLN B O 1
ATOM 5951 N N . HIS B 1 321 ? 15.847 67.100 110.058 1.00 35.58 321 HIS B N 1
ATOM 5952 C CA . HIS B 1 321 ? 16.696 68.167 110.579 1.00 36.72 321 HIS B CA 1
ATOM 5953 C C . HIS B 1 321 ? 15.983 68.956 111.671 1.00 36.36 321 HIS B C 1
ATOM 5954 O O . HIS B 1 321 ? 16.605 69.357 112.663 1.00 34.17 321 HIS B O 1
ATOM 5961 N N . ALA B 1 322 ? 14.678 69.189 111.506 1.00 35.54 322 ALA B N 1
ATOM 5962 C CA . ALA B 1 322 ? 13.922 69.889 112.538 1.00 34.01 322 ALA B CA 1
ATOM 5963 C C . ALA B 1 322 ? 13.797 69.039 113.794 1.00 34.41 322 ALA B C 1
ATOM 5964 O O . ALA B 1 322 ? 13.888 69.558 114.913 1.00 36.74 322 ALA B O 1
ATOM 5966 N N . ARG B 1 323 ? 13.593 67.730 113.631 1.00 36.63 323 ARG B N 1
ATOM 5967 C CA . ARG B 1 323 ? 13.564 66.836 114.783 1.00 38.49 323 ARG B CA 1
ATOM 5968 C C . ARG B 1 323 ? 14.911 66.816 115.494 1.00 38.36 323 ARG B C 1
ATOM 5969 O O . ARG B 1 323 ? 14.981 66.928 116.725 1.00 37.61 323 ARG B O 1
ATOM 5977 N N . LYS B 1 324 ? 15.995 66.659 114.728 1.00 38.54 324 LYS B N 1
ATOM 5978 C CA . LYS B 1 324 ? 17.333 66.686 115.312 1.00 38.33 324 LYS B CA 1
ATOM 5979 C C . LYS B 1 324 ? 17.578 67.989 116.061 1.00 39.72 324 LYS B C 1
ATOM 5980 O O . LYS B 1 324 ? 18.219 67.996 117.119 1.00 40.34 324 LYS B O 1
ATOM 5986 N N . LEU B 1 325 ? 17.070 69.103 115.530 1.00 36.79 325 LEU B N 1
ATOM 5987 C CA . LEU B 1 325 ? 17.239 70.389 116.196 1.00 40.36 325 LEU B CA 1
ATOM 5988 C C . LEU B 1 325 ? 16.469 70.434 117.511 1.00 41.91 325 LEU B C 1
ATOM 5989 O O . LEU B 1 325 ? 17.010 70.841 118.546 1.00 44.51 325 LEU B O 1
ATOM 5994 N N . ILE B 1 326 ? 15.202 70.012 117.490 1.00 41.42 326 ILE B N 1
ATOM 5995 C CA . ILE B 1 326 ? 14.369 70.086 118.689 1.00 40.59 326 ILE B CA 1
ATOM 5996 C C . ILE B 1 326 ? 14.917 69.177 119.783 1.00 42.75 326 ILE B C 1
ATOM 5997 O O . ILE B 1 326 ? 14.945 69.548 120.963 1.00 46.63 326 ILE B O 1
ATOM 6002 N N . GLU B 1 327 ? 15.373 67.979 119.411 1.00 40.89 327 GLU B N 1
ATOM 6003 C CA . GLU B 1 327 ? 15.838 67.013 120.401 1.00 45.15 327 GLU B CA 1
ATOM 6004 C C . GLU B 1 327 ? 17.206 67.357 120.982 1.00 45.77 327 GLU B C 1
ATOM 6005 O O . GLU B 1 327 ? 17.587 66.773 122.003 1.00 45.52 327 GLU B O 1
ATOM 6011 N N . SER B 1 328 ? 17.943 68.287 120.378 1.00 45.92 328 SER B N 1
ATOM 6012 C CA . SER B 1 328 ? 19.312 68.571 120.793 1.00 47.77 328 SER B CA 1
ATOM 6013 C C . SER B 1 328 ? 19.405 69.474 122.019 1.00 48.78 328 SER B C 1
ATOM 6014 O O . SER B 1 328 ? 20.516 69.714 122.500 1.00 51.39 328 SER B O 1
ATOM 6017 N N . ARG B 1 329 ? 18.292 69.975 122.534 1.00 50.75 329 ARG B N 1
ATOM 6018 C CA . ARG B 1 329 ? 18.294 70.894 123.660 1.00 50.73 329 ARG B CA 1
ATOM 6019 C C . ARG B 1 329 ? 17.185 70.494 124.620 1.00 50.08 329 ARG B C 1
ATOM 6020 O O . ARG B 1 329 ? 16.276 69.745 124.244 1.00 50.46 329 ARG B O 1
ATOM 6028 N N . PRO B 1 330 ? 17.244 70.965 125.893 1.00 50.21 330 PRO B N 1
ATOM 6029 C CA . PRO B 1 330 ? 16.210 70.608 126.878 1.00 51.32 330 PRO B CA 1
ATOM 6030 C C . PRO B 1 330 ? 14.790 70.663 126.334 1.00 51.78 330 PRO B C 1
ATOM 6031 O O . PRO B 1 330 ? 14.242 71.742 126.083 1.00 53.94 330 PRO B O 1
ATOM 6035 N N . PHE B 1 331 ? 14.194 69.481 126.160 1.00 51.14 331 PHE B N 1
ATOM 6036 C CA . PHE B 1 331 ? 12.934 69.361 125.433 1.00 50.83 331 PHE B CA 1
ATOM 6037 C C . PHE B 1 331 ? 11.793 70.057 126.166 1.00 52.01 331 PHE B C 1
ATOM 6038 O O . PHE B 1 331 ? 11.105 70.913 125.596 1.00 51.54 331 PHE B O 1
ATOM 6046 N N . LEU B 1 332 ? 11.576 69.703 127.430 1.00 53.15 332 LEU B N 1
ATOM 6047 C CA . LEU B 1 332 ? 10.421 70.186 128.173 1.00 51.90 332 LEU B CA 1
ATOM 6048 C C . LEU B 1 332 ? 10.558 71.637 128.617 1.00 54.61 332 LEU B C 1
ATOM 6049 O O . LEU B 1 332 ? 9.556 72.240 129.019 1.00 52.93 332 LEU B O 1
ATOM 6054 N N . ASP B 1 333 ? 11.760 72.211 128.545 1.00 53.41 333 ASP B N 1
ATOM 6055 C CA . ASP B 1 333 ? 11.967 73.601 128.930 1.00 53.71 333 ASP B CA 1
ATOM 6056 C C . ASP B 1 333 ? 11.543 74.587 127.849 1.00 51.02 333 ASP B C 1
ATOM 6057 O O . ASP B 1 333 ? 11.386 75.776 128.144 1.00 52.16 333 ASP B O 1
ATOM 6062 N N . ARG B 1 334 ? 11.356 74.129 126.615 1.00 49.34 334 ARG B N 1
ATOM 6063 C CA . ARG B 1 334 ? 11.161 75.047 125.502 1.00 50.28 334 ARG B CA 1
ATOM 6064 C C . ARG B 1 334 ? 9.781 75.691 125.544 1.00 50.60 334 ARG B C 1
ATOM 6065 O O . ARG B 1 334 ? 8.775 75.034 125.824 1.00 48.65 334 ARG B O 1
ATOM 6073 N N . VAL B 1 335 ? 9.746 76.991 125.265 1.00 48.99 335 VAL B N 1
ATOM 6074 C CA . VAL B 1 335 ? 8.504 77.755 125.149 1.00 49.61 335 VAL B CA 1
ATOM 6075 C C . VAL B 1 335 ? 8.627 78.706 123.969 1.00 47.00 335 VAL B C 1
ATOM 6076 O O . VAL B 1 335 ? 9.736 79.009 123.508 1.00 48.63 335 VAL B O 1
ATOM 6080 N N . PRO B 1 336 ? 7.500 79.178 123.445 1.00 46.57 336 PRO B N 1
ATOM 6081 C CA . PRO B 1 336 ? 7.546 80.288 122.490 1.00 45.93 336 PRO B CA 1
ATOM 6082 C C . PRO B 1 336 ? 7.757 81.613 123.205 1.00 46.48 336 PRO B C 1
ATOM 6083 O O . PRO B 1 336 ? 7.289 81.825 124.327 1.00 47.35 336 PRO B O 1
ATOM 6087 N N . ASP B 1 337 ? 8.484 82.511 122.539 1.00 46.76 337 ASP B N 1
ATOM 6088 C CA . ASP B 1 337 ? 8.799 83.810 123.140 1.00 47.47 337 ASP B CA 1
ATOM 6089 C C . ASP B 1 337 ? 9.193 84.768 122.010 1.00 49.12 337 ASP B C 1
ATOM 6090 O O . ASP B 1 337 ? 10.358 84.829 121.616 1.00 51.86 337 ASP B O 1
ATOM 6095 N N . GLN B 1 338 ? 8.205 85.514 121.509 1.00 46.92 338 GLN B N 1
ATOM 6096 C CA . GLN B 1 338 ? 8.465 86.498 120.464 1.00 47.11 338 GLN B CA 1
ATOM 6097 C C . GLN B 1 338 ? 9.226 87.710 120.983 1.00 48.06 338 GLN B C 1
ATOM 6098 O O . GLN B 1 338 ? 9.774 88.474 120.183 1.00 47.27 338 GLN B O 1
ATOM 6104 N N . SER B 1 339 ? 9.270 87.906 122.299 1.00 49.32 339 SER B N 1
ATOM 6105 C CA . SER B 1 339 ? 10.032 88.999 122.886 1.00 51.01 339 SER B CA 1
ATOM 6106 C C . SER B 1 339 ? 11.539 88.820 122.750 1.00 55.15 339 SER B C 1
ATOM 6107 O O . SER B 1 339 ? 12.289 89.687 123.213 1.00 53.13 339 SER B O 1
ATOM 6110 N N . LEU B 1 340 ? 11.995 87.728 122.137 1.00 56.53 340 LEU B N 1
ATOM 6111 C CA . LEU B 1 340 ? 13.419 87.499 121.936 1.00 55.81 340 LEU B CA 1
ATOM 6112 C C . LEU B 1 340 ? 14.002 88.358 120.822 1.00 58.16 340 LEU B C 1
ATOM 6113 O O . LEU B 1 340 ? 15.220 88.567 120.791 1.00 57.90 340 LEU B O 1
ATOM 6118 N N . VAL B 1 341 ? 13.168 88.850 119.906 1.00 64.58 341 VAL B N 1
ATOM 6119 C CA . VAL B 1 341 ? 13.617 89.692 118.806 1.00 66.39 341 VAL B CA 1
ATOM 6120 C C . VAL B 1 341 ? 12.793 90.970 118.796 1.00 64.51 341 VAL B C 1
ATOM 6121 O O . VAL B 1 341 ? 11.658 91.009 119.284 1.00 64.59 341 VAL B O 1
ATOM 6125 N N . VAL B 1 342 ? 13.381 92.030 118.239 1.00 57.66 342 VAL B N 1
ATOM 6126 C CA . VAL B 1 342 ? 12.659 93.291 118.108 1.00 56.80 342 VAL B CA 1
ATOM 6127 C C . VAL B 1 342 ? 11.563 93.168 117.056 1.00 54.10 342 VAL B C 1
ATOM 6128 O O . VAL B 1 342 ? 10.447 93.671 117.236 1.00 55.55 342 VAL B O 1
ATOM 6132 N N . GLU B 1 343 ? 11.860 92.484 115.950 1.00 53.76 343 GLU B N 1
ATOM 6133 C CA . GLU B 1 343 ? 10.908 92.280 114.858 1.00 54.26 343 GLU B CA 1
ATOM 6134 C C . GLU B 1 343 ? 10.043 91.057 115.175 1.00 53.67 343 GLU B C 1
ATOM 6135 O O . GLU B 1 343 ? 10.177 89.978 114.593 1.00 51.16 343 GLU B O 1
ATOM 6141 N N . ASN B 1 344 ? 9.131 91.250 116.125 1.00 51.30 344 ASN B N 1
ATOM 6142 C CA . ASN B 1 344 ? 8.323 90.168 116.670 1.00 50.61 344 ASN B CA 1
ATOM 6143 C C . ASN B 1 344 ? 6.999 89.970 115.938 1.00 48.77 344 ASN B C 1
ATOM 6144 O O . ASN B 1 344 ? 6.168 89.179 116.399 1.00 48.70 344 ASN B O 1
ATOM 6149 N N . ASN B 1 345 ? 6.776 90.664 114.821 1.00 44.50 345 ASN B N 1
ATOM 6150 C CA . ASN B 1 345 ? 5.502 90.537 114.124 1.00 45.82 345 ASN B CA 1
ATOM 6151 C C . ASN B 1 345 ? 5.638 90.862 112.642 1.00 45.25 345 ASN B C 1
ATOM 6152 O O . ASN B 1 345 ? 4.852 91.643 112.095 1.00 46.62 345 ASN B O 1
ATOM 6157 N N . SER B 1 346 ? 6.630 90.265 111.988 1.00 45.33 346 SER B N 1
ATOM 6158 C CA . SER B 1 346 ? 6.820 90.441 110.559 1.00 46.88 346 SER B CA 1
ATOM 6159 C C . SER B 1 346 ? 5.819 89.589 109.783 1.00 43.41 346 SER B C 1
ATOM 6160 O O . SER B 1 346 ? 5.219 88.662 110.335 1.00 43.90 346 SER B O 1
ATOM 6163 N N . PRO B 1 347 ? 5.603 89.892 108.502 1.00 43.26 347 PRO B N 1
ATOM 6164 C CA . PRO B 1 347 ? 4.722 89.043 107.689 1.00 45.13 347 PRO B CA 1
ATOM 6165 C C . PRO B 1 347 ? 5.258 87.622 107.581 1.00 40.93 347 PRO B C 1
ATOM 6166 O O . PRO B 1 347 ? 6.450 87.358 107.754 1.00 42.33 347 PRO B O 1
ATOM 6170 N N . ALA B 1 348 ? 4.341 86.698 107.281 1.00 40.51 348 ALA B N 1
ATOM 6171 C CA . ALA B 1 348 ? 4.676 85.278 107.280 1.00 42.13 348 ALA B CA 1
ATOM 6172 C C . ALA B 1 348 ? 5.736 84.938 106.243 1.00 33.90 348 ALA B C 1
ATOM 6173 O O . ALA B 1 348 ? 6.520 84.005 106.447 1.00 42.36 348 ALA B O 1
ATOM 6175 N N . SER B 1 349 ? 5.776 85.673 105.128 1.00 35.90 349 SER B N 1
ATOM 6176 C CA . SER B 1 349 ? 6.735 85.367 104.069 1.00 39.62 349 SER B CA 1
ATOM 6177 C C . SER B 1 349 ? 8.169 85.423 104.581 1.00 39.59 349 SER B C 1
ATOM 6178 O O . SER B 1 349 ? 9.020 84.634 104.154 1.00 40.73 349 SER B O 1
ATOM 6181 N N . GLU B 1 350 ? 8.454 86.343 105.499 1.00 42.17 350 GLU B N 1
ATOM 6182 C CA . GLU B 1 350 ? 9.785 86.524 106.067 1.00 37.69 350 GLU B CA 1
ATOM 6183 C C . GLU B 1 350 ? 9.710 86.574 107.586 1.00 39.86 350 GLU B C 1
ATOM 6184 O O . GLU B 1 350 ? 10.416 87.348 108.241 1.00 39.70 350 GLU B O 1
ATOM 6190 N N . ARG B 1 351 ? 8.852 85.735 108.163 1.00 41.56 351 ARG B N 1
ATOM 6191 C CA . ARG B 1 351 ? 8.598 85.755 109.598 1.00 40.74 351 ARG B CA 1
ATOM 6192 C C . ARG B 1 351 ? 9.872 85.496 110.394 1.00 41.39 351 ARG B C 1
ATOM 6193 O O . ARG B 1 351 ? 10.755 84.744 109.976 1.00 41.47 351 ARG B O 1
ATOM 6201 N N . ILE B 1 352 ? 9.959 86.140 111.553 1.00 41.78 352 ILE B N 1
ATOM 6202 C CA . ILE B 1 352 ? 10.948 85.817 112.573 1.00 42.79 352 ILE B CA 1
ATOM 6203 C C . ILE B 1 352 ? 10.189 85.208 113.743 1.00 44.60 352 ILE B C 1
ATOM 6204 O O . ILE B 1 352 ? 9.449 85.908 114.446 1.00 46.34 352 ILE B O 1
ATOM 6209 N N . GLN B 1 353 ? 10.352 83.903 113.944 1.00 43.20 353 GLN B N 1
ATOM 6210 C CA . GLN B 1 353 ? 9.708 83.184 115.036 1.00 45.42 353 GLN B CA 1
ATOM 6211 C C . GLN B 1 353 ? 10.778 82.668 115.986 1.00 47.11 353 GLN B C 1
ATOM 6212 O O . GLN B 1 353 ? 11.724 81.998 115.557 1.00 43.80 353 GLN B O 1
ATOM 6218 N N . ALA B 1 354 ? 10.626 82.977 117.271 1.00 46.13 354 ALA B N 1
ATOM 6219 C CA . ALA B 1 354 ? 11.635 82.683 118.277 1.00 43.99 354 ALA B CA 1
ATOM 6220 C C . ALA B 1 354 ? 11.053 81.802 119.373 1.00 45.87 354 ALA B C 1
ATOM 6221 O O . ALA B 1 354 ? 9.942 82.043 119.858 1.00 48.64 354 ALA B O 1
ATOM 6223 N N . THR B 1 355 ? 11.817 80.783 119.759 1.00 45.78 355 THR B N 1
ATOM 6224 C CA . THR B 1 355 ? 11.464 79.900 120.858 1.00 46.83 355 THR B CA 1
ATOM 6225 C C . THR B 1 355 ? 12.704 79.687 121.713 1.00 49.26 355 THR B C 1
ATOM 6226 O O . THR B 1 355 ? 13.834 79.893 121.260 1.00 48.26 355 THR B O 1
ATOM 6230 N N . ARG B 1 356 ? 12.490 79.279 122.961 1.00 50.78 356 ARG B N 1
ATOM 6231 C CA . ARG B 1 356 ? 13.619 79.177 123.872 1.00 54.53 356 ARG B CA 1
ATOM 6232 C C . ARG B 1 356 ? 13.242 78.346 125.090 1.00 54.33 356 ARG B C 1
ATOM 6233 O O . ARG B 1 356 ? 12.073 78.293 125.491 1.00 52.42 356 ARG B O 1
ATOM 6241 N N . GLY B 1 357 ? 14.250 77.702 125.664 1.00 52.69 357 GLY B N 1
ATOM 6242 C CA . GLY B 1 357 ? 14.201 77.138 126.995 1.00 55.70 357 GLY B CA 1
ATOM 6243 C C . GLY B 1 357 ? 14.789 78.093 128.011 1.00 58.67 357 GLY B C 1
ATOM 6244 O O . GLY B 1 357 ? 14.838 79.311 127.798 1.00 59.17 357 GLY B O 1
ATOM 6245 N N . LYS B 1 358 ? 15.253 77.539 129.131 1.00 58.20 358 LYS B N 1
ATOM 6246 C CA . LYS B 1 358 ? 15.865 78.378 130.155 1.00 58.12 358 LYS B CA 1
ATOM 6247 C C . LYS B 1 358 ? 17.278 78.806 129.778 1.00 61.25 358 LYS B C 1
ATOM 6248 O O . LYS B 1 358 ? 17.732 79.873 130.207 1.00 62.28 358 LYS B O 1
ATOM 6250 N N . ASP B 1 359 ? 17.976 78.008 128.964 1.00 59.63 359 ASP B N 1
ATOM 6251 C CA . ASP B 1 359 ? 19.398 78.219 128.722 1.00 60.06 359 ASP B CA 1
ATOM 6252 C C . ASP B 1 359 ? 19.762 78.065 127.249 1.00 59.91 359 ASP B C 1
ATOM 6253 O O . ASP B 1 359 ? 20.916 77.765 126.918 1.00 59.36 359 ASP B O 1
ATOM 6258 N N . TYR B 1 360 ? 18.803 78.275 126.353 1.00 56.12 360 TYR B N 1
ATOM 6259 C CA . TYR B 1 360 ? 19.059 78.187 124.923 1.00 51.97 360 TYR B CA 1
ATOM 6260 C C . TYR B 1 360 ? 17.892 78.825 124.190 1.00 54.60 360 TYR B C 1
ATOM 6261 O O . TYR B 1 360 ? 16.792 78.957 124.735 1.00 55.25 360 TYR B O 1
ATOM 6270 N N . ALA B 1 361 ? 18.141 79.205 122.940 1.00 50.58 361 ALA B N 1
ATOM 6271 C CA . ALA B 1 361 ? 17.116 79.818 122.111 1.00 49.18 361 ALA B CA 1
ATOM 6272 C C . ALA B 1 361 ? 17.285 79.380 120.664 1.00 50.30 361 ALA B C 1
ATOM 6273 O O . ALA B 1 361 ? 18.408 79.271 120.163 1.00 48.20 361 ALA B O 1
ATOM 6275 N N . PHE B 1 362 ? 16.157 79.114 120.011 1.00 47.91 362 PHE B N 1
ATOM 6276 C CA . PHE B 1 362 ? 16.084 78.934 118.569 1.00 47.39 362 PHE B CA 1
ATOM 6277 C C . PHE B 1 362 ? 15.316 80.106 117.976 1.00 46.43 362 PHE B C 1
ATOM 6278 O O . PHE B 1 362 ? 14.291 80.523 118.524 1.00 44.83 362 PHE B O 1
ATOM 6286 N N . ILE B 1 363 ? 15.806 80.641 116.860 1.00 45.40 363 ILE B N 1
ATOM 6287 C CA . ILE B 1 363 ? 15.132 81.743 116.182 1.00 45.88 363 ILE B CA 1
ATOM 6288 C C . ILE B 1 363 ? 15.146 81.464 114.686 1.00 43.91 363 ILE B C 1
ATOM 6289 O O . ILE B 1 363 ? 16.215 81.262 114.099 1.00 40.12 363 ILE B O 1
ATOM 6294 N N . TYR B 1 364 ? 13.966 81.459 114.073 1.00 41.10 364 TYR B N 1
ATOM 6295 C CA . TYR B 1 364 ? 13.782 81.084 112.677 1.00 38.42 364 TYR B CA 1
ATOM 6296 C C . TYR B 1 364 ? 13.501 82.335 111.855 1.00 40.19 364 TYR B C 1
ATOM 6297 O O . TYR B 1 364 ? 12.525 83.046 112.117 1.00 43.11 364 TYR B O 1
ATOM 6306 N N . SER B 1 365 ? 14.355 82.601 110.871 1.00 38.93 365 SER B N 1
ATOM 6307 C CA . SER B 1 365 ? 14.165 83.698 109.925 1.00 38.90 365 SER B CA 1
ATOM 6308 C C . SER B 1 365 ? 13.731 83.071 108.604 1.00 38.74 365 SER B C 1
ATOM 6309 O O . SER B 1 365 ? 14.561 82.555 107.851 1.00 38.39 365 SER B O 1
ATOM 6312 N N . ALA B 1 366 ? 12.424 83.130 108.329 1.00 36.61 366 ALA B N 1
ATOM 6313 C CA . ALA B 1 366 ? 11.845 82.359 107.232 1.00 37.47 366 ALA B CA 1
ATOM 6314 C C . ALA B 1 366 ? 12.437 82.734 105.880 1.00 33.82 366 ALA B C 1
ATOM 6315 O O . ALA B 1 366 ? 12.490 81.895 104.974 1.00 32.40 366 ALA B O 1
ATOM 6317 N N . ALA B 1 367 ? 12.874 83.982 105.713 1.00 35.58 367 ALA B N 1
ATOM 6318 C CA . ALA B 1 367 ? 13.465 84.430 104.458 1.00 37.96 367 ALA B CA 1
ATOM 6319 C C . ALA B 1 367 ? 14.870 84.987 104.653 1.00 36.61 367 ALA B C 1
ATOM 6320 O O . ALA B 1 367 ? 15.344 85.770 103.823 1.00 37.35 367 ALA B O 1
ATOM 6322 N N . GLY B 1 368 ? 15.543 84.603 105.736 1.00 39.54 368 GLY B N 1
ATOM 6323 C CA . GLY B 1 368 ? 16.921 85.002 105.952 1.00 40.22 368 GLY B CA 1
ATOM 6324 C C . GLY B 1 368 ? 17.144 86.474 106.208 1.00 42.00 368 GLY B C 1
ATOM 6325 O O . GLY B 1 368 ? 18.298 86.913 106.228 1.00 39.82 368 GLY B O 1
ATOM 6326 N N . LYS B 1 369 ? 16.082 87.254 106.395 1.00 40.50 369 LYS B N 1
ATOM 6327 C CA . LYS B 1 369 ? 16.245 88.663 106.717 1.00 40.38 369 LYS B CA 1
ATOM 6328 C C . LYS B 1 369 ? 16.960 88.817 108.054 1.00 43.39 369 LYS B C 1
ATOM 6329 O O . LYS B 1 369 ? 16.798 88.004 108.968 1.00 40.29 369 LYS B O 1
ATOM 6331 N N . SER B 1 370 ? 17.771 89.866 108.158 1.00 45.84 370 SER B N 1
ATOM 6332 C CA . SER B 1 370 ? 18.485 90.122 109.397 1.00 45.42 370 SER B CA 1
ATOM 6333 C C . SER B 1 370 ? 17.508 90.534 110.494 1.00 45.68 370 SER B C 1
ATOM 6334 O O . SER B 1 370 ? 16.364 90.919 110.236 1.00 46.79 370 SER B O 1
ATOM 6337 N N . PHE B 1 371 ? 17.974 90.444 111.735 1.00 48.09 371 PHE B N 1
ATOM 6338 C CA . PHE B 1 371 ? 17.134 90.746 112.883 1.00 48.78 371 PHE B CA 1
ATOM 6339 C C . PHE B 1 371 ? 18.028 90.985 114.088 1.00 53.29 371 PHE B C 1
ATOM 6340 O O . PHE B 1 371 ? 19.123 90.423 114.186 1.00 50.37 371 PHE B O 1
ATOM 6348 N N . THR B 1 372 ? 17.553 91.828 114.999 1.00 55.61 372 THR B N 1
ATOM 6349 C CA . THR B 1 372 ? 18.255 92.110 116.243 1.00 57.85 372 THR B CA 1
ATOM 6350 C C . THR B 1 372 ? 17.561 91.378 117.385 1.00 57.76 372 THR B C 1
ATOM 6351 O O . THR B 1 372 ? 16.330 91.402 117.491 1.00 52.01 372 THR B O 1
ATOM 6355 N N . VAL B 1 373 ? 18.353 90.724 118.227 1.00 55.83 373 VAL B N 1
ATOM 6356 C CA . VAL B 1 373 ? 17.847 89.855 119.282 1.00 57.23 373 VAL B CA 1
ATOM 6357 C C . VAL B 1 373 ? 17.895 90.600 120.607 1.00 59.88 373 VAL B C 1
ATOM 6358 O O . VAL B 1 373 ? 18.869 91.304 120.903 1.00 57.93 373 VAL B O 1
ATOM 6362 N N . ASN B 1 374 ? 16.837 90.455 121.403 1.00 57.27 374 ASN B N 1
ATOM 6363 C CA . ASN B 1 374 ? 16.788 91.036 122.743 1.00 58.05 374 ASN B CA 1
ATOM 6364 C C . ASN B 1 374 ? 17.497 90.088 123.700 1.00 62.28 374 ASN B C 1
ATOM 6365 O O . ASN B 1 374 ? 16.936 89.075 124.126 1.00 61.15 374 ASN B O 1
ATOM 6370 N N . LEU B 1 375 ? 18.737 90.421 124.041 1.00 58.18 375 LEU B N 1
ATOM 6371 C CA . LEU B 1 375 ? 19.569 89.564 124.867 1.00 56.43 375 LEU B CA 1
ATOM 6372 C C . LEU B 1 375 ? 19.140 89.640 126.330 1.00 60.16 375 LEU B C 1
ATOM 6373 O O . LEU B 1 375 ? 18.406 90.539 126.748 1.00 64.03 375 LEU B O 1
ATOM 6378 N N . GLY B 1 376 ? 19.611 88.671 127.110 1.00 60.70 376 GLY B N 1
ATOM 6379 C CA . GLY B 1 376 ? 19.304 88.610 128.522 1.00 58.43 376 GLY B CA 1
ATOM 6380 C C . GLY B 1 376 ? 18.071 87.815 128.888 1.00 61.89 376 GLY B C 1
ATOM 6381 O O . GLY B 1 376 ? 17.657 87.853 130.053 1.00 61.70 376 GLY B O 1
ATOM 6382 N N . LYS B 1 377 ? 17.472 87.092 127.939 1.00 65.71 377 LYS B N 1
ATOM 6383 C CA . LYS B 1 377 ? 16.262 86.329 128.218 1.00 67.26 377 LYS B CA 1
ATOM 6384 C C . LYS B 1 377 ? 16.538 84.883 128.605 1.00 65.15 377 LYS B C 1
ATOM 6385 O O . LYS B 1 377 ? 15.661 84.235 129.187 1.00 65.53 377 LYS B O 1
ATOM 6391 N N . ILE B 1 378 ? 17.726 84.366 128.298 1.00 59.41 378 ILE B N 1
ATOM 6392 C CA . ILE B 1 378 ? 18.160 83.060 128.769 1.00 58.97 378 ILE B CA 1
ATOM 6393 C C . ILE B 1 378 ? 19.356 83.261 129.694 1.00 62.09 378 ILE B C 1
ATOM 6394 O O . ILE B 1 378 ? 19.972 84.326 129.731 1.00 63.15 378 ILE B O 1
ATOM 6399 N N . SER B 1 379 ? 19.677 82.214 130.450 1.00 61.42 379 SER B N 1
ATOM 6400 C CA . SER B 1 379 ? 20.757 82.288 131.419 1.00 59.02 379 SER B CA 1
ATOM 6401 C C . SER B 1 379 ? 22.110 82.376 130.717 1.00 62.07 379 SER B C 1
ATOM 6402 O O . SER B 1 379 ? 22.242 82.129 129.515 1.00 61.16 379 SER B O 1
ATOM 6405 N N . GLY B 1 380 ? 23.121 82.739 131.491 1.00 70.53 380 GLY B N 1
ATOM 6406 C CA . GLY B 1 380 ? 24.491 82.700 131.012 1.00 71.29 380 GLY B CA 1
ATOM 6407 C C . GLY B 1 380 ? 25.124 84.072 130.928 1.00 70.98 380 GLY B C 1
ATOM 6408 O O . GLY B 1 380 ? 24.455 85.066 130.629 1.00 71.21 380 GLY B O 1
ATOM 6409 N N . THR B 1 381 ? 26.427 84.128 131.207 1.00 65.96 381 THR B N 1
ATOM 6410 C CA . THR B 1 381 ? 27.188 85.356 131.015 1.00 64.55 381 THR B CA 1
ATOM 6411 C C . THR B 1 381 ? 27.527 85.564 129.543 1.00 65.37 381 THR B C 1
ATOM 6412 O O . THR B 1 381 ? 27.358 86.665 129.004 1.00 63.15 381 THR B O 1
ATOM 6416 N N . GLN B 1 382 ? 28.010 84.517 128.882 1.00 65.03 382 GLN B N 1
ATOM 6417 C CA . GLN B 1 382 ? 28.333 84.552 127.465 1.00 62.21 382 GLN B CA 1
ATOM 6418 C C . GLN B 1 382 ? 27.493 83.519 126.727 1.00 58.49 382 GLN B C 1
ATOM 6419 O O . GLN B 1 382 ? 27.129 82.479 127.283 1.00 60.31 382 GLN B O 1
ATOM 6421 N N . LEU B 1 383 ? 27.183 83.817 125.468 1.00 55.04 383 LEU B N 1
ATOM 6422 C CA . LEU B 1 383 ? 26.349 82.958 124.642 1.00 58.98 383 LEU B CA 1
ATOM 6423 C C . LEU B 1 383 ? 27.123 82.493 123.418 1.00 57.06 383 LEU B C 1
ATOM 6424 O O . LEU B 1 383 ? 27.931 83.241 122.859 1.00 55.85 383 LEU B O 1
ATOM 6429 N N . ASN B 1 384 ? 26.870 81.253 123.007 1.00 54.75 384 ASN B N 1
ATOM 6430 C CA . ASN B 1 384 ? 27.392 80.715 121.758 1.00 52.89 384 ASN B CA 1
ATOM 6431 C C . ASN B 1 384 ? 26.315 80.829 120.689 1.00 49.18 384 ASN B C 1
ATOM 6432 O O . ASN B 1 384 ? 25.165 80.438 120.916 1.00 49.50 384 ASN B O 1
ATOM 6437 N N . ALA B 1 385 ? 26.686 81.365 119.530 1.00 52.52 385 ALA B N 1
ATOM 6438 C CA . ALA B 1 385 ? 25.753 81.593 118.436 1.00 48.48 385 ALA B CA 1
ATOM 6439 C C . ALA B 1 385 ? 26.128 80.726 117.243 1.00 46.25 385 ALA B C 1
ATOM 6440 O O . ALA B 1 385 ? 27.305 80.621 116.883 1.00 44.81 385 ALA B O 1
ATOM 6442 N N . TYR B 1 386 ? 25.118 80.112 116.629 1.00 47.41 386 TYR B N 1
ATOM 6443 C CA . TYR B 1 386 ? 25.317 79.243 115.480 1.00 45.10 386 TYR B CA 1
ATOM 6444 C C . TYR B 1 386 ? 24.216 79.483 114.459 1.00 45.08 386 TYR B C 1
ATOM 6445 O O . TYR B 1 386 ? 23.105 79.891 114.806 1.00 46.14 386 TYR B O 1
ATOM 6454 N N . TRP B 1 387 ? 24.534 79.213 113.196 1.00 43.60 387 TRP B N 1
ATOM 6455 C CA . TRP B 1 387 ? 23.538 79.146 112.137 1.00 45.16 387 TRP B CA 1
ATOM 6456 C C . TRP B 1 387 ? 23.238 77.684 111.833 1.00 44.60 387 TRP B C 1
ATOM 6457 O O . TRP B 1 387 ? 24.156 76.897 111.577 1.00 43.44 387 TRP B O 1
ATOM 6468 N N . PHE B 1 388 ? 21.959 77.325 111.875 1.00 41.14 388 PHE B N 1
ATOM 6469 C CA . PHE B 1 388 ? 21.504 75.969 111.599 1.00 39.81 388 PHE B CA 1
ATOM 6470 C C . PHE B 1 388 ? 20.770 75.966 110.265 1.00 38.69 388 PHE B C 1
ATOM 6471 O O . PHE B 1 388 ? 19.793 76.703 110.087 1.00 40.75 388 PHE B O 1
ATOM 6479 N N . ASP B 1 389 ? 21.244 75.141 109.333 1.00 39.21 389 ASP B N 1
ATOM 6480 C CA . ASP B 1 389 ? 20.676 75.086 107.994 1.00 38.60 389 ASP B CA 1
ATOM 6481 C C . ASP B 1 389 ? 19.556 74.053 107.971 1.00 40.96 389 ASP B C 1
ATOM 6482 O O . ASP B 1 389 ? 19.832 72.855 108.140 1.00 39.01 389 ASP B O 1
ATOM 6487 N N . PRO B 1 390 ? 18.297 74.453 107.761 1.00 38.81 390 PRO B N 1
ATOM 6488 C CA . PRO B 1 390 ? 17.196 73.479 107.769 1.00 38.55 390 PRO B CA 1
ATOM 6489 C C . PRO B 1 390 ? 17.101 72.637 106.509 1.00 38.52 390 PRO B C 1
ATOM 6490 O O . PRO B 1 390 ? 16.265 71.722 106.463 1.00 34.10 390 PRO B O 1
ATOM 6494 N N . ARG B 1 391 ? 17.916 72.912 105.490 1.00 39.12 391 ARG B N 1
ATOM 6495 C CA . ARG B 1 391 ? 17.890 72.126 104.263 1.00 40.15 391 ARG B CA 1
ATOM 6496 C C . ARG B 1 391 ? 18.797 70.906 104.327 1.00 39.60 391 ARG B C 1
ATOM 6497 O O . ARG B 1 391 ? 18.470 69.870 103.735 1.00 39.72 391 ARG B O 1
ATOM 6505 N N . ASN B 1 392 ? 19.923 70.998 105.037 1.00 41.39 392 ASN B N 1
ATOM 6506 C CA . ASN B 1 392 ? 20.844 69.877 105.167 1.00 45.31 392 ASN B CA 1
ATOM 6507 C C . ASN B 1 392 ? 21.183 69.508 106.604 1.00 43.93 392 ASN B C 1
ATOM 6508 O O . ASN B 1 392 ? 21.808 68.463 106.816 1.00 44.78 392 ASN B O 1
ATOM 6513 N N . GLY B 1 393 ? 20.811 70.325 107.588 1.00 40.12 393 GLY B N 1
ATOM 6514 C CA . GLY B 1 393 ? 21.078 70.022 108.978 1.00 42.08 393 GLY B CA 1
ATOM 6515 C C . GLY B 1 393 ? 22.426 70.465 109.502 1.00 43.47 393 GLY B C 1
ATOM 6516 O O . GLY B 1 393 ? 22.766 70.128 110.642 1.00 42.62 393 GLY B O 1
ATOM 6517 N N . LYS B 1 394 ? 23.200 71.215 108.719 1.00 45.64 394 LYS B N 1
ATOM 6518 C CA . LYS B 1 394 ? 24.536 71.623 109.132 1.00 43.62 394 LYS B CA 1
ATOM 6519 C C . LYS B 1 394 ? 24.482 72.808 110.091 1.00 44.96 394 LYS B C 1
ATOM 6520 O O . LYS B 1 394 ? 23.571 73.641 110.042 1.00 46.40 394 LYS B O 1
ATOM 6524 N N . VAL B 1 395 ? 25.482 72.877 110.969 1.00 46.32 395 VAL B N 1
ATOM 6525 C CA . VAL B 1 395 ? 25.601 73.927 111.976 1.00 45.01 395 VAL B CA 1
ATOM 6526 C C . VAL B 1 395 ? 26.982 74.556 111.854 1.00 49.21 395 VAL B C 1
ATOM 6527 O O . VAL B 1 395 ? 27.995 73.847 111.882 1.00 52.78 395 VAL B O 1
ATOM 6531 N N . GLU B 1 396 ? 27.025 75.881 111.727 1.00 49.41 396 GLU B N 1
ATOM 6532 C CA . GLU B 1 396 ? 28.275 76.623 111.648 1.00 51.83 396 GLU B CA 1
ATOM 6533 C C . GLU B 1 396 ? 28.352 77.636 112.784 1.00 48.73 396 GLU B C 1
ATOM 6534 O O . GLU B 1 396 ? 27.330 78.099 113.296 1.00 45.73 396 GLU B O 1
ATOM 6540 N N . ASP B 1 397 ? 29.579 77.977 113.171 1.00 48.88 397 ASP B N 1
ATOM 6541 C CA . ASP B 1 397 ? 29.806 78.901 114.272 1.00 48.39 397 ASP B CA 1
ATOM 6542 C C . ASP B 1 397 ? 29.648 80.347 113.817 1.00 46.10 397 ASP B C 1
ATOM 6543 O O . ASP B 1 397 ? 29.964 80.704 112.679 1.00 46.95 397 ASP B O 1
ATOM 6548 N N . ILE B 1 398 ? 29.154 81.184 114.728 1.00 47.69 398 ILE B N 1
ATOM 6549 C CA . ILE B 1 398 ? 29.040 82.616 114.475 1.00 49.11 398 ILE B CA 1
ATOM 6550 C C . ILE B 1 398 ? 30.076 83.341 115.319 1.00 47.37 398 ILE B C 1
ATOM 6551 O O . ILE B 1 398 ? 31.066 83.861 114.791 1.00 51.25 398 ILE B O 1
ATOM 6556 N N . SER B 1 399 ? 29.855 83.377 116.632 1.00 47.54 399 SER B N 1
ATOM 6557 C CA . SER B 1 399 ? 30.770 83.997 117.583 1.00 52.68 399 SER B CA 1
ATOM 6558 C C . SER B 1 399 ? 30.222 83.771 118.987 1.00 56.29 399 SER B C 1
ATOM 6559 O O . SER B 1 399 ? 29.061 83.392 119.171 1.00 52.41 399 SER B O 1
ATOM 6562 N N . LYS B 1 400 ? 31.080 84.008 119.975 1.00 54.82 400 LYS B N 1
ATOM 6563 C CA . LYS B 1 400 ? 30.683 84.018 121.376 1.00 54.77 400 LYS B CA 1
ATOM 6564 C C . LYS B 1 400 ? 30.392 85.458 121.781 1.00 59.59 400 LYS B C 1
ATOM 6565 O O . LYS B 1 400 ? 31.258 86.331 121.657 1.00 62.37 400 LYS B O 1
ATOM 6571 N N . ILE B 1 401 ? 29.175 85.707 122.254 1.00 59.28 401 ILE B N 1
ATOM 6572 C CA . ILE B 1 401 ? 28.718 87.057 122.553 1.00 59.31 401 ILE B CA 1
ATOM 6573 C C . ILE B 1 401 ? 28.305 87.137 124.015 1.00 60.45 401 ILE B C 1
ATOM 6574 O O . ILE B 1 401 ? 27.890 86.145 124.622 1.00 61.80 401 ILE B O 1
ATOM 6579 N N . ASP B 1 402 ? 28.434 88.334 124.584 1.00 59.75 402 ASP B N 1
ATOM 6580 C CA . ASP B 1 402 ? 27.956 88.571 125.937 1.00 61.29 402 ASP B CA 1
ATOM 6581 C C . ASP B 1 402 ? 26.433 88.568 125.960 1.00 59.89 402 ASP B C 1
ATOM 6582 O O . ASP B 1 402 ? 25.776 88.893 124.970 1.00 62.68 402 ASP B O 1
ATOM 6587 N N . ASN B 1 403 ? 25.871 88.196 127.107 1.00 58.64 403 ASN B N 1
ATOM 6588 C CA . ASN B 1 403 ? 24.421 88.086 127.252 1.00 60.31 403 ASN B CA 1
ATOM 6589 C C . ASN B 1 403 ? 23.867 89.357 127.897 1.00 63.02 403 ASN B C 1
ATOM 6590 O O . ASN B 1 403 ? 23.348 89.358 129.014 1.00 61.88 403 ASN B O 1
ATOM 6595 N N . LYS B 1 404 ? 23.983 90.456 127.154 1.00 62.85 404 LYS B N 1
ATOM 6596 C CA . LYS B 1 404 ? 23.534 91.753 127.640 1.00 60.26 404 LYS B CA 1
ATOM 6597 C C . LYS B 1 404 ? 23.231 92.656 126.453 1.00 60.65 404 LYS B C 1
ATOM 6598 O O . LYS B 1 404 ? 23.837 92.525 125.386 1.00 60.17 404 LYS B O 1
ATOM 6600 N N . GLY B 1 405 ? 22.287 93.574 126.655 1.00 59.23 405 GLY B N 1
ATOM 6601 C CA . GLY B 1 405 ? 21.942 94.516 125.603 1.00 55.32 405 GLY B CA 1
ATOM 6602 C C . GLY B 1 405 ? 21.172 93.843 124.482 1.00 57.43 405 GLY B C 1
ATOM 6603 O O . GLY B 1 405 ? 20.249 93.054 124.712 1.00 60.72 405 GLY B O 1
ATOM 6604 N N . THR B 1 406 ? 21.547 94.169 123.246 1.00 55.00 406 THR B N 1
ATOM 6605 C CA . THR B 1 406 ? 20.969 93.543 122.066 1.00 55.72 406 THR B CA 1
ATOM 6606 C C . THR B 1 406 ? 22.087 93.195 121.095 1.00 57.02 406 THR B C 1
ATOM 6607 O O . THR B 1 406 ? 23.249 93.561 121.291 1.00 56.27 406 THR B O 1
ATOM 6611 N N . TYR B 1 407 ? 21.723 92.478 120.034 1.00 56.62 407 TYR B N 1
ATOM 6612 C CA . TYR B 1 407 ? 22.697 92.030 119.041 1.00 53.06 407 TYR B CA 1
ATOM 6613 C C . TYR B 1 407 ? 21.961 91.737 117.745 1.00 55.40 407 TYR B C 1
ATOM 6614 O O . TYR B 1 407 ? 21.045 90.908 117.730 1.00 54.78 407 TYR B O 1
ATOM 6623 N N . LYS B 1 408 ? 22.354 92.408 116.666 1.00 52.12 408 LYS B N 1
ATOM 6624 C CA . LYS B 1 408 ? 21.804 92.104 115.355 1.00 51.16 408 LYS B CA 1
ATOM 6625 C C . LYS B 1 408 ? 22.506 90.887 114.772 1.00 52.14 408 LYS B C 1
ATOM 6626 O O . LYS B 1 408 ? 23.739 90.822 114.748 1.00 51.25 408 LYS B O 1
ATOM 6632 N N . PHE B 1 409 ? 21.721 89.925 114.305 1.00 50.10 409 PHE B N 1
ATOM 6633 C CA . PHE B 1 409 ? 22.239 88.766 113.600 1.00 47.55 409 PHE B CA 1
ATOM 6634 C C . PHE B 1 409 ? 21.850 88.857 112.132 1.00 45.73 409 PHE B C 1
ATOM 6635 O O . PHE B 1 409 ? 20.822 89.442 111.780 1.00 48.39 409 PHE B O 1
ATOM 6643 N N . THR B 1 410 ? 22.684 88.281 111.280 1.00 44.89 410 THR B N 1
ATOM 6644 C CA . THR B 1 410 ? 22.446 88.322 109.845 1.00 42.71 410 THR B CA 1
ATOM 6645 C C . THR B 1 410 ? 22.669 86.931 109.267 1.00 43.01 410 THR B C 1
ATOM 6646 O O . THR B 1 410 ? 23.804 86.435 109.263 1.00 45.90 410 THR B O 1
ATOM 6650 N N . PRO B 1 411 ? 21.613 86.264 108.803 1.00 46.18 411 PRO B N 1
ATOM 6651 C CA . PRO B 1 411 ? 21.779 84.917 108.266 1.00 42.23 411 PRO B CA 1
ATOM 6652 C C . PRO B 1 411 ? 22.764 84.913 107.115 1.00 40.89 411 PRO B C 1
ATOM 6653 O O . PRO B 1 411 ? 22.959 85.939 106.437 1.00 41.75 411 PRO B O 1
ATOM 6657 N N . PRO B 1 412 ? 23.426 83.778 106.869 1.00 41.90 412 PRO B N 1
ATOM 6658 C CA . PRO B 1 412 ? 24.455 83.740 105.814 1.00 39.31 412 PRO B CA 1
ATOM 6659 C C . PRO B 1 412 ? 23.953 84.215 104.464 1.00 43.29 412 PRO B C 1
ATOM 6660 O O . PRO B 1 412 ? 24.671 84.934 103.758 1.00 40.54 412 PRO B O 1
ATOM 6664 N N . ARG B 1 413 ? 22.736 83.828 104.085 1.00 42.46 413 ARG B N 1
ATOM 6665 C CA . ARG B 1 413 ? 22.105 84.325 102.873 1.00 37.08 413 ARG B CA 1
ATOM 6666 C C . ARG B 1 413 ? 20.654 84.668 103.175 1.00 41.85 413 ARG B C 1
ATOM 6667 O O . ARG B 1 413 ? 20.030 84.080 104.063 1.00 37.10 413 ARG B O 1
ATOM 6675 N N . SER B 1 414 ? 20.126 85.630 102.425 1.00 46.34 414 SER B N 1
ATOM 6676 C CA . SER B 1 414 ? 18.750 86.079 102.558 1.00 43.79 414 SER B CA 1
ATOM 6677 C C . SER B 1 414 ? 18.040 85.955 101.216 1.00 45.50 414 SER B C 1
ATOM 6678 O O . SER B 1 414 ? 18.662 85.748 100.171 1.00 45.69 414 SER B O 1
ATOM 6681 N N . GLY B 1 415 ? 16.721 86.085 101.255 1.00 38.86 415 GLY B N 1
ATOM 6682 C CA . GLY B 1 415 ? 15.893 85.976 100.072 1.00 36.07 415 GLY B CA 1
ATOM 6683 C C . GLY B 1 415 ? 14.982 84.762 100.138 1.00 35.49 415 GLY B C 1
ATOM 6684 O O . GLY B 1 415 ? 14.977 83.995 101.103 1.00 33.75 415 GLY B O 1
ATOM 6685 N N . TYR B 1 416 ? 14.201 84.604 99.070 1.00 34.72 416 TYR B N 1
ATOM 6686 C CA . TYR B 1 416 ? 13.245 83.507 98.996 1.00 33.87 416 TYR B CA 1
ATOM 6687 C C . TYR B 1 416 ? 13.973 82.168 98.971 1.00 32.41 416 TYR B C 1
ATOM 6688 O O . TYR B 1 416 ? 14.919 81.974 98.202 1.00 29.75 416 TYR B O 1
ATOM 6697 N N . GLY B 1 417 ? 13.521 81.241 99.812 1.00 33.33 417 GLY B N 1
ATOM 6698 C CA . GLY B 1 417 ? 14.152 79.946 99.950 1.00 33.54 417 GLY B CA 1
ATOM 6699 C C . GLY B 1 417 ? 15.328 79.914 100.897 1.00 33.73 417 GLY B C 1
ATOM 6700 O O . GLY B 1 417 ? 15.953 78.856 101.049 1.00 34.52 417 GLY B O 1
ATOM 6701 N N . GLN B 1 418 ? 15.647 81.031 101.543 1.00 35.46 418 GLN B N 1
ATOM 6702 C CA . GLN B 1 418 ? 16.834 81.118 102.381 1.00 33.90 418 GLN B CA 1
ATOM 6703 C C . GLN B 1 418 ? 16.467 81.190 103.855 1.00 35.78 418 GLN B C 1
ATOM 6704 O O . GLN B 1 418 ? 16.867 82.128 104.551 1.00 37.28 418 GLN B O 1
ATOM 6710 N N . ASP B 1 419 ? 15.707 80.215 104.345 1.00 34.54 419 ASP B N 1
ATOM 6711 C CA . ASP B 1 419 ? 15.374 80.182 105.760 1.00 34.83 419 ASP B CA 1
ATOM 6712 C C . ASP B 1 419 ? 16.541 79.624 106.564 1.00 33.92 419 ASP B C 1
ATOM 6713 O O . ASP B 1 419 ? 17.178 78.644 106.167 1.00 32.45 419 ASP B O 1
ATOM 6718 N N . TRP B 1 420 ? 16.824 80.269 107.693 1.00 33.84 420 TRP B N 1
ATOM 6719 C CA . TRP B 1 420 ? 17.917 79.888 108.573 1.00 35.04 420 TRP B CA 1
ATOM 6720 C C . TRP B 1 420 ? 17.423 79.877 110.011 1.00 35.72 420 TRP B C 1
ATOM 6721 O O . TRP B 1 420 ? 16.462 80.566 110.365 1.00 37.06 420 TRP B O 1
ATOM 6732 N N . VAL B 1 421 ? 18.098 79.090 110.843 1.00 34.89 421 VAL B N 1
ATOM 6733 C CA . VAL B 1 421 ? 17.806 79.011 112.268 1.00 38.65 421 VAL B CA 1
ATOM 6734 C C . VAL B 1 421 ? 19.028 79.490 113.037 1.00 44.66 421 VAL B C 1
ATOM 6735 O O . VAL B 1 421 ? 20.138 78.986 112.825 1.00 39.71 421 VAL B O 1
ATOM 6739 N N . LEU B 1 422 ? 18.825 80.467 113.916 1.00 47.34 422 LEU B N 1
ATOM 6740 C CA . LEU B 1 422 ? 19.866 80.915 114.829 1.00 45.98 422 LEU B CA 1
ATOM 6741 C C . LEU B 1 422 ? 19.767 80.121 116.123 1.00 43.74 422 LEU B C 1
ATOM 6742 O O . LEU B 1 422 ? 18.683 80.001 116.703 1.00 45.81 422 LEU B O 1
ATOM 6747 N N . ILE B 1 423 ? 20.893 79.569 116.564 1.00 43.12 423 ILE B N 1
ATOM 6748 C CA . ILE B 1 423 ? 20.972 78.827 117.816 1.00 46.71 423 ILE B CA 1
ATOM 6749 C C . ILE B 1 423 ? 21.791 79.650 118.798 1.00 45.91 423 ILE B C 1
ATOM 6750 O O . ILE B 1 423 ? 22.938 80.012 118.510 1.00 45.58 423 ILE B O 1
ATOM 6755 N N . LEU B 1 424 ? 21.202 79.950 119.950 1.00 45.23 424 LEU B N 1
ATOM 6756 C CA . LEU B 1 424 ? 21.875 80.667 121.024 1.00 46.86 424 LEU B CA 1
ATOM 6757 C C . LEU B 1 424 ? 21.940 79.746 122.231 1.00 50.59 424 LEU B C 1
ATOM 6758 O O . LEU B 1 424 ? 20.902 79.281 122.712 1.00 50.47 424 LEU B O 1
ATOM 6763 N N . ASP B 1 425 ? 23.151 79.476 122.708 1.00 50.43 425 ASP B N 1
ATOM 6764 C CA . ASP B 1 425 ? 23.380 78.543 123.802 1.00 49.82 425 ASP B CA 1
ATOM 6765 C C . ASP B 1 425 ? 24.020 79.265 124.977 1.00 54.03 425 ASP B C 1
ATOM 6766 O O . ASP B 1 425 ? 24.895 80.116 124.790 1.00 56.19 425 ASP B O 1
ATOM 6771 N N . ASP B 1 426 ? 23.583 78.924 126.186 1.00 55.25 426 ASP B N 1
ATOM 6772 C CA . ASP B 1 426 ? 24.348 79.296 127.369 1.00 59.05 426 ASP B CA 1
ATOM 6773 C C . ASP B 1 426 ? 25.691 78.583 127.316 1.00 58.55 426 ASP B C 1
ATOM 6774 O O . ASP B 1 426 ? 25.748 77.349 127.337 1.00 57.75 426 ASP B O 1
ATOM 6779 N N . ALA B 1 427 ? 26.770 79.363 127.229 1.00 59.99 427 ALA B N 1
ATOM 6780 C CA . ALA B 1 427 ? 28.094 78.774 127.061 1.00 57.65 427 ALA B CA 1
ATOM 6781 C C . ALA B 1 427 ? 28.471 77.885 128.237 1.00 59.04 427 ALA B C 1
ATOM 6782 O O . ALA B 1 427 ? 29.149 76.868 128.053 1.00 60.59 427 ALA B O 1
ATOM 6784 N N . SER B 1 428 ? 28.035 78.242 129.447 1.00 59.99 428 SER B N 1
ATOM 6785 C CA . SER B 1 428 ? 28.378 77.459 130.628 1.00 59.36 428 SER B CA 1
ATOM 6786 C C . SER B 1 428 ? 27.744 76.075 130.617 1.00 60.52 428 SER B C 1
ATOM 6787 O O . SER B 1 428 ? 28.259 75.168 131.279 1.00 60.47 428 SER B O 1
ATOM 6790 N N . LYS B 1 429 ? 26.645 75.889 129.884 1.00 60.81 429 LYS B N 1
ATOM 6791 C CA . LYS B 1 429 ? 25.973 74.595 129.859 1.00 62.41 429 LYS B CA 1
ATOM 6792 C C . LYS B 1 429 ? 26.705 73.565 129.008 1.00 60.74 429 LYS B C 1
ATOM 6793 O O . LYS B 1 429 ? 26.470 72.363 129.181 1.00 55.92 429 LYS B O 1
ATOM 6799 N N . ASN B 1 430 ? 27.579 74.009 128.105 1.00 59.02 430 ASN B N 1
ATOM 6800 C CA . ASN B 1 430 ? 28.386 73.134 127.255 1.00 59.87 430 ASN B CA 1
ATOM 6801 C C . ASN B 1 430 ? 27.502 72.146 126.485 1.00 60.83 430 ASN B C 1
ATOM 6802 O O . ASN B 1 430 ? 27.526 70.934 126.697 1.00 61.61 430 ASN B O 1
ATOM 6807 N N . PHE B 1 431 ? 26.717 72.715 125.574 1.00 56.91 431 PHE B N 1
ATOM 6808 C CA . PHE B 1 431 ? 25.798 71.930 124.762 1.00 56.76 431 PHE B CA 1
ATOM 6809 C C . PHE B 1 431 ? 26.504 71.359 123.540 1.00 58.65 431 PHE B C 1
ATOM 6810 O O . PHE B 1 431 ? 27.275 72.051 122.869 1.00 60.32 431 PHE B O 1
ATOM 6818 N N . LEU B 1 432 ? 26.224 70.092 123.249 1.00 57.57 432 LEU B N 1
ATOM 6819 C CA . LEU B 1 432 ? 26.761 69.466 122.051 1.00 54.62 432 LEU B CA 1
ATOM 6820 C C . LEU B 1 432 ? 26.070 70.013 120.808 1.00 60.72 432 LEU B C 1
ATOM 6821 O O . LEU B 1 432 ? 24.890 70.377 120.833 1.00 61.87 432 LEU B O 1
ATOM 6823 N N . LYS B 1 433 ? 26.821 70.071 119.713 1.00 58.21 433 LYS B N 1
ATOM 6824 C CA . LYS B 1 433 ? 26.284 70.588 118.463 1.00 55.68 433 LYS B CA 1
ATOM 6825 C C . LYS B 1 433 ? 25.134 69.707 117.980 1.00 55.69 433 LYS B C 1
ATOM 6826 O O . LYS B 1 433 ? 25.248 68.474 118.014 1.00 54.42 433 LYS B O 1
ATOM 6832 N N . PRO B 1 434 ? 24.006 70.293 117.548 1.00 56.96 434 PRO B N 1
ATOM 6833 C CA . PRO B 1 434 ? 22.875 69.554 116.976 1.00 51.15 434 PRO B CA 1
ATOM 6834 C C . PRO B 1 434 ? 23.294 68.617 115.847 1.00 49.87 434 PRO B C 1
ATOM 6835 O O . PRO B 1 434 ? 24.160 68.992 115.055 1.00 50.32 434 PRO B O 1
ATOM 6839 N N . GLN C 1 1 ? 12.553 106.196 63.365 1.00 46.66 1 GLN C N 1
ATOM 6840 C CA . GLN C 1 1 ? 11.451 106.781 62.608 1.00 48.94 1 GLN C CA 1
ATOM 6841 C C . GLN C 1 1 ? 10.115 106.215 63.063 1.00 46.72 1 GLN C C 1
ATOM 6842 O O . GLN C 1 1 ? 9.213 106.964 63.432 1.00 52.53 1 GLN C O 1
ATOM 6848 N N . THR C 1 2 ? 9.985 104.889 63.027 1.00 43.07 2 THR C N 1
ATOM 6849 C CA . THR C 1 2 ? 8.813 104.258 63.622 1.00 41.66 2 THR C CA 1
ATOM 6850 C C . THR C 1 2 ? 8.820 104.444 65.133 1.00 38.78 2 THR C C 1
ATOM 6851 O O . THR C 1 2 ? 7.873 104.987 65.712 1.00 38.33 2 THR C O 1
ATOM 6855 N N . TYR C 1 3 ? 9.896 104.015 65.785 1.00 36.59 3 TYR C N 1
ATOM 6856 C CA . TYR C 1 3 ? 9.991 104.009 67.237 1.00 33.80 3 TYR C CA 1
ATOM 6857 C C . TYR C 1 3 ? 10.949 105.094 67.699 1.00 33.48 3 TYR C C 1
ATOM 6858 O O . TYR C 1 3 ? 12.099 105.149 67.249 1.00 36.10 3 TYR C O 1
ATOM 6867 N N . THR C 1 4 ? 10.465 105.955 68.590 1.00 32.49 4 THR C N 1
ATOM 6868 C CA . THR C 1 4 ? 11.259 107.031 69.157 1.00 34.65 4 THR C CA 1
ATOM 6869 C C . THR C 1 4 ? 10.964 107.126 70.646 1.00 34.14 4 THR C C 1
ATOM 6870 O O . THR C 1 4 ? 9.946 106.628 71.132 1.00 31.17 4 THR C O 1
ATOM 6874 N N . VAL C 1 5 ? 11.871 107.776 71.366 1.00 32.58 5 VAL C N 1
ATOM 6875 C CA . VAL C 1 5 ? 11.673 108.035 72.786 1.00 30.50 5 VAL C CA 1
ATOM 6876 C C . VAL C 1 5 ? 10.764 109.246 72.943 1.00 33.43 5 VAL C C 1
ATOM 6877 O O . VAL C 1 5 ? 10.909 110.246 72.228 1.00 36.39 5 VAL C O 1
ATOM 6881 N N . SER C 1 6 ? 9.816 109.160 73.875 1.00 32.76 6 SER C N 1
ATOM 6882 C CA . SER C 1 6 ? 8.917 110.275 74.128 1.00 29.60 6 SER C CA 1
ATOM 6883 C C . SER C 1 6 ? 9.699 111.498 74.604 1.00 34.32 6 SER C C 1
ATOM 6884 O O . SER C 1 6 ? 10.853 111.408 75.031 1.00 30.18 6 SER C O 1
ATOM 6887 N N . GLU C 1 7 ? 9.040 112.658 74.538 1.00 33.67 7 GLU C N 1
ATOM 6888 C CA . GLU C 1 7 ? 9.724 113.910 74.838 1.00 37.76 7 GLU C CA 1
ATOM 6889 C C . GLU C 1 7 ? 10.094 114.019 76.312 1.00 36.29 7 GLU C C 1
ATOM 6890 O O . GLU C 1 7 ? 11.121 114.623 76.644 1.00 34.84 7 GLU C O 1
ATOM 6896 N N . ASN C 1 8 ? 9.286 113.451 77.207 1.00 33.74 8 ASN C N 1
ATOM 6897 C CA . ASN C 1 8 ? 9.671 113.385 78.612 1.00 34.36 8 ASN C CA 1
ATOM 6898 C C . ASN C 1 8 ? 10.648 112.249 78.890 1.00 33.74 8 ASN C C 1
ATOM 6899 O O . ASN C 1 8 ? 11.070 112.078 80.040 1.00 31.72 8 ASN C O 1
ATOM 6904 N N . LYS C 1 9 ? 10.998 111.469 77.867 1.00 29.66 9 LYS C N 1
ATOM 6905 C CA . LYS C 1 9 ? 12.038 110.449 77.931 1.00 34.45 9 LYS C CA 1
ATOM 6906 C C . LYS C 1 9 ? 11.714 109.339 78.925 1.00 30.99 9 LYS C C 1
ATOM 6907 O O . LYS C 1 9 ? 12.619 108.659 79.420 1.00 30.00 9 LYS C O 1
ATOM 6913 N N . ARG C 1 10 ? 10.430 109.138 79.220 1.00 31.46 10 ARG C N 1
ATOM 6914 C CA . ARG C 1 10 ? 9.994 108.047 80.078 1.00 29.74 10 ARG C CA 1
ATOM 6915 C C . ARG C 1 10 ? 9.375 106.890 79.306 1.00 29.43 10 ARG C C 1
ATOM 6916 O O . ARG C 1 10 ? 9.295 105.780 79.844 1.00 27.08 10 ARG C O 1
ATOM 6924 N N . PHE C 1 11 ? 8.951 107.114 78.064 1.00 27.76 11 PHE C N 1
ATOM 6925 C CA . PHE C 1 11 ? 8.186 106.121 77.326 1.00 30.84 11 PHE C CA 1
ATOM 6926 C C . PHE C 1 11 ? 8.678 106.036 75.889 1.00 30.39 11 PHE C C 1
ATOM 6927 O O . PHE C 1 11 ? 9.516 106.823 75.440 1.00 30.20 11 PHE C O 1
ATOM 6935 N N . LEU C 1 12 ? 8.125 105.065 75.168 1.00 29.14 12 LEU C N 1
ATOM 6936 C CA . LEU C 1 12 ? 8.377 104.880 73.748 1.00 29.68 12 LEU C CA 1
ATOM 6937 C C . LEU C 1 12 ? 7.187 105.376 72.940 1.00 27.03 12 LEU C C 1
ATOM 6938 O O . LEU C 1 12 ? 6.047 105.376 73.411 1.00 28.18 12 LEU C O 1
ATOM 6943 N N . LEU C 1 13 ? 7.466 105.796 71.712 1.00 29.07 13 LEU C N 1
ATOM 6944 C CA . LEU C 1 13 ? 6.448 106.243 70.776 1.00 29.85 13 LEU C CA 1
ATOM 6945 C C . LEU C 1 13 ? 6.546 105.418 69.504 1.00 25.96 13 LEU C C 1
ATOM 6946 O O . LEU C 1 13 ? 7.643 105.050 69.078 1.00 28.96 13 LEU C O 1
ATOM 6951 N N . LYS C 1 14 ? 5.399 105.125 68.901 1.00 35.30 14 LYS C N 1
ATOM 6952 C CA . LYS C 1 14 ? 5.338 104.451 67.609 1.00 32.23 14 LYS C CA 1
ATOM 6953 C C . LYS C 1 14 ? 4.607 105.372 66.643 1.00 36.68 14 LYS C C 1
ATOM 6954 O O . LYS C 1 14 ? 3.412 105.636 66.818 1.00 34.99 14 LYS C O 1
ATOM 6960 N N . ASP C 1 15 ? 5.327 105.864 65.632 1.00 35.93 15 ASP C N 1
ATOM 6961 C CA . ASP C 1 15 ? 4.773 106.796 64.651 1.00 39.50 15 ASP C CA 1
ATOM 6962 C C . ASP C 1 15 ? 4.191 108.030 65.337 1.00 37.54 15 ASP C C 1
ATOM 6963 O O . ASP C 1 15 ? 3.154 108.559 64.934 1.00 40.08 15 ASP C O 1
ATOM 6968 N N . GLY C 1 16 ? 4.864 108.485 66.393 1.00 35.67 16 GLY C N 1
ATOM 6969 C CA . GLY C 1 16 ? 4.416 109.627 67.159 1.00 37.60 16 GLY C CA 1
ATOM 6970 C C . GLY C 1 16 ? 3.379 109.329 68.218 1.00 39.37 16 GLY C C 1
ATOM 6971 O O . GLY C 1 16 ? 3.144 110.181 69.086 1.00 42.11 16 GLY C O 1
ATOM 6972 N N . LYS C 1 17 ? 2.740 108.148 68.182 1.00 36.70 17 LYS C N 1
ATOM 6973 C CA . LYS C 1 17 ? 1.742 107.822 69.186 1.00 37.56 17 LYS C CA 1
ATOM 6974 C C . LYS C 1 17 ? 2.374 107.042 70.334 1.00 34.64 17 LYS C C 1
ATOM 6975 O O . LYS C 1 17 ? 3.365 106.335 70.137 1.00 35.33 17 LYS C O 1
ATOM 6981 N N . PRO C 1 18 ? 1.821 107.156 71.542 1.00 35.93 18 PRO C N 1
ATOM 6982 C CA . PRO C 1 18 ? 2.316 106.338 72.657 1.00 32.18 18 PRO C CA 1
ATOM 6983 C C . PRO C 1 18 ? 2.220 104.857 72.320 1.00 35.40 18 PRO C C 1
ATOM 6984 O O . PRO C 1 18 ? 1.200 104.382 71.814 1.00 34.17 18 PRO C O 1
ATOM 6988 N N . PHE C 1 19 ? 3.301 104.129 72.591 1.00 31.30 19 PHE C N 1
ATOM 6989 C CA . PHE C 1 19 ? 3.424 102.721 72.220 1.00 30.96 19 PHE C CA 1
ATOM 6990 C C . PHE C 1 19 ? 3.601 101.888 73.482 1.00 30.15 19 PHE C C 1
ATOM 6991 O O . PHE C 1 19 ? 4.625 102.002 74.165 1.00 27.45 19 PHE C O 1
ATOM 6999 N N . PHE C 1 20 ? 2.621 101.039 73.786 1.00 28.87 20 PHE C N 1
ATOM 7000 C CA . PHE C 1 20 ? 2.723 100.145 74.936 1.00 27.27 20 PHE C CA 1
ATOM 7001 C C . PHE C 1 20 ? 3.434 98.866 74.513 1.00 27.19 20 PHE C C 1
ATOM 7002 O O . PHE C 1 20 ? 2.877 98.048 73.771 1.00 26.17 20 PHE C O 1
ATOM 7010 N N . TRP C 1 21 ? 4.654 98.693 75.009 1.00 24.62 21 TRP C N 1
ATOM 7011 C CA . TRP C 1 21 ? 5.444 97.490 74.785 1.00 24.10 21 TRP C CA 1
ATOM 7012 C C . TRP C 1 21 ? 4.903 96.378 75.676 1.00 21.98 21 TRP C C 1
ATOM 7013 O O . TRP C 1 21 ? 5.051 96.426 76.900 1.00 24.91 21 TRP C O 1
ATOM 7024 N N . LEU C 1 22 ? 4.279 95.376 75.068 1.00 19.29 22 LEU C N 1
ATOM 7025 C CA . LEU C 1 22 ? 3.913 94.139 75.754 1.00 22.71 22 LEU C CA 1
ATOM 7026 C C . LEU C 1 22 ? 4.576 93.010 74.976 1.00 23.85 22 LEU C C 1
ATOM 7027 O O . LEU C 1 22 ? 4.106 92.629 73.898 1.00 25.36 22 LEU C O 1
ATOM 7032 N N . GLY C 1 23 ? 5.665 92.483 75.521 1.00 19.70 23 GLY C N 1
ATOM 7033 C CA . GLY C 1 23 ? 6.481 91.512 74.827 1.00 19.57 23 GLY C CA 1
ATOM 7034 C C . GLY C 1 23 ? 6.240 90.077 75.259 1.00 23.04 23 GLY C C 1
ATOM 7035 O O . GLY C 1 23 ? 5.857 89.806 76.394 1.00 21.23 23 GLY C O 1
ATOM 7036 N N . ASP C 1 24 ? 6.449 89.162 74.316 1.00 21.39 24 ASP C N 1
ATOM 7037 C CA . ASP C 1 24 ? 6.669 87.755 74.604 1.00 21.15 24 ASP C CA 1
ATOM 7038 C C . ASP C 1 24 ? 8.104 87.406 74.228 1.00 20.64 24 ASP C C 1
ATOM 7039 O O . ASP C 1 24 ? 8.704 88.039 73.355 1.00 21.96 24 ASP C O 1
ATOM 7044 N N . THR C 1 25 ? 8.652 86.395 74.895 1.00 20.30 25 THR C N 1
ATOM 7045 C CA . THR C 1 25 ? 10.039 85.982 74.703 1.00 19.58 25 THR C CA 1
ATOM 7046 C C . THR C 1 25 ? 10.082 84.749 73.807 1.00 19.39 25 THR C C 1
ATOM 7047 O O . THR C 1 25 ? 9.678 83.657 74.219 1.00 21.89 25 THR C O 1
ATOM 7051 N N . ALA C 1 26 ? 10.581 84.924 72.583 1.00 18.76 26 ALA C N 1
ATOM 7052 C CA . ALA C 1 26 ? 10.698 83.837 71.615 1.00 20.16 26 ALA C CA 1
ATOM 7053 C C . ALA C 1 26 ? 12.122 83.804 71.054 1.00 21.43 26 ALA C C 1
ATOM 7054 O O . ALA C 1 26 ? 12.340 83.960 69.853 1.00 20.74 26 ALA C O 1
ATOM 7056 N N . TRP C 1 27 ? 13.100 83.593 71.943 1.00 20.40 27 TRP C N 1
ATOM 7057 C CA . TRP C 1 27 ? 14.507 83.641 71.541 1.00 18.37 27 TRP C CA 1
ATOM 7058 C C . TRP C 1 27 ? 14.764 82.788 70.300 1.00 19.16 27 TRP C C 1
ATOM 7059 O O . TRP C 1 27 ? 15.365 83.250 69.324 1.00 21.60 27 TRP C O 1
ATOM 7070 N N . GLU C 1 28 ? 14.287 81.541 70.307 1.00 22.98 28 GLU C N 1
ATOM 7071 C CA . GLU C 1 28 ? 14.571 80.590 69.239 1.00 23.52 28 GLU C CA 1
ATOM 7072 C C . GLU C 1 28 ? 13.571 80.658 68.083 1.00 20.56 28 GLU C C 1
ATOM 7073 O O . GLU C 1 28 ? 13.540 79.737 67.259 1.00 20.42 28 GLU C O 1
ATOM 7079 N N . LEU C 1 29 ? 12.781 81.734 67.991 1.00 22.70 29 LEU C N 1
ATOM 7080 C CA . LEU C 1 29 ? 11.717 81.830 66.992 1.00 19.39 29 LEU C CA 1
ATOM 7081 C C . LEU C 1 29 ? 12.234 81.584 65.579 1.00 25.37 29 LEU C C 1
ATOM 7082 O O . LEU C 1 29 ? 11.718 80.723 64.856 1.00 23.33 29 LEU C O 1
ATOM 7087 N N . PHE C 1 30 ? 13.246 82.352 65.160 1.00 24.68 30 PHE C N 1
ATOM 7088 C CA . PHE C 1 30 ? 13.797 82.178 63.820 1.00 23.50 30 PHE C CA 1
ATOM 7089 C C . PHE C 1 30 ? 14.493 80.834 63.676 1.00 26.48 30 PHE C C 1
ATOM 7090 O O . PHE C 1 30 ? 14.486 80.240 62.592 1.00 25.24 30 PHE C O 1
ATOM 7098 N N . HIS C 1 31 ? 15.087 80.342 64.762 1.00 27.53 31 HIS C N 1
ATOM 7099 C CA . HIS C 1 31 ? 15.941 79.166 64.706 1.00 22.79 31 HIS C CA 1
ATOM 7100 C C . HIS C 1 31 ? 15.151 77.867 64.614 1.00 26.89 31 HIS C C 1
ATOM 7101 O O . HIS C 1 31 ? 15.626 76.907 63.997 1.00 26.10 31 HIS C O 1
ATOM 7108 N N . ARG C 1 32 ? 13.953 77.809 65.200 1.00 23.67 32 ARG C N 1
ATOM 7109 C CA . ARG C 1 32 ? 13.289 76.532 65.396 1.00 23.82 32 ARG C CA 1
ATOM 7110 C C . ARG C 1 32 ? 11.875 76.433 64.839 1.00 25.97 32 ARG C C 1
ATOM 7111 O O . ARG C 1 32 ? 11.352 75.316 64.764 1.00 26.58 32 ARG C O 1
ATOM 7119 N N . LEU C 1 33 ? 11.240 77.533 64.443 1.00 25.10 33 LEU C N 1
ATOM 7120 C CA . LEU C 1 33 ? 9.884 77.483 63.910 1.00 24.05 33 LEU C CA 1
ATOM 7121 C C . LEU C 1 33 ? 9.913 77.636 62.396 1.00 22.32 33 LEU C C 1
ATOM 7122 O O . LEU C 1 33 ? 10.498 78.592 61.875 1.00 21.41 33 LEU C O 1
ATOM 7127 N N . ASP C 1 34 ? 9.284 76.694 61.694 1.00 20.88 34 ASP C N 1
ATOM 7128 C CA . ASP C 1 34 ? 9.140 76.821 60.254 1.00 22.80 34 ASP C CA 1
ATOM 7129 C C . ASP C 1 34 ? 8.032 77.824 59.934 1.00 21.83 34 ASP C C 1
ATOM 7130 O O . ASP C 1 34 ? 7.466 78.468 60.821 1.00 21.19 34 ASP C O 1
ATOM 7135 N N . ARG C 1 35 ? 7.714 77.959 58.644 1.00 21.81 35 ARG C N 1
ATOM 7136 C CA . ARG C 1 35 ? 6.800 79.018 58.222 1.00 25.91 35 ARG C CA 1
ATOM 7137 C C . ARG C 1 35 ? 5.402 78.814 58.791 1.00 25.26 35 ARG C C 1
ATOM 7138 O O . ARG C 1 35 ? 4.727 79.785 59.150 1.00 22.77 35 ARG C O 1
ATOM 7146 N N . GLU C 1 36 ? 4.955 77.560 58.896 1.00 24.13 36 GLU C N 1
ATOM 7147 C CA . GLU C 1 36 ? 3.623 77.293 59.432 1.00 23.29 36 GLU C CA 1
ATOM 7148 C C . GLU C 1 36 ? 3.583 77.459 60.947 1.00 23.44 36 GLU C C 1
ATOM 7149 O O . GLU C 1 36 ? 2.632 78.040 61.481 1.00 23.64 36 GLU C O 1
ATOM 7155 N N . ASP C 1 37 ? 4.604 76.960 61.652 1.00 22.56 37 ASP C N 1
ATOM 7156 C CA . ASP C 1 37 ? 4.683 77.165 63.098 1.00 22.24 37 ASP C CA 1
ATOM 7157 C C . ASP C 1 37 ? 4.697 78.648 63.446 1.00 24.14 37 ASP C C 1
ATOM 7158 O O . ASP C 1 37 ? 4.060 79.073 64.418 1.00 24.49 37 ASP C O 1
ATOM 7163 N N . ALA C 1 38 ? 5.436 79.449 62.673 1.00 22.26 38 ALA C N 1
ATOM 7164 C CA . ALA C 1 38 ? 5.588 80.863 62.998 1.00 24.24 38 ALA C CA 1
ATOM 7165 C C . ALA C 1 38 ? 4.271 81.612 62.845 1.00 23.87 38 ALA C C 1
ATOM 7166 O O . ALA C 1 38 ? 3.928 82.447 63.687 1.00 26.20 38 ALA C O 1
ATOM 7168 N N . ASP C 1 39 ? 3.523 81.328 61.775 1.00 25.85 39 ASP C N 1
ATOM 7169 C CA . ASP C 1 39 ? 2.200 81.925 61.614 1.00 26.11 39 ASP C CA 1
ATOM 7170 C C . ASP C 1 39 ? 1.285 81.551 62.772 1.00 28.19 39 ASP C C 1
ATOM 7171 O O . ASP C 1 39 ? 0.519 82.385 63.267 1.00 31.05 39 ASP C O 1
ATOM 7176 N N . TYR C 1 40 ? 1.350 80.294 63.213 1.00 27.38 40 TYR C N 1
ATOM 7177 C CA . TYR C 1 40 ? 0.544 79.851 64.346 1.00 26.08 40 TYR C CA 1
ATOM 7178 C C . TYR C 1 40 ? 0.915 80.611 65.615 1.00 28.67 40 TYR C C 1
ATOM 7179 O O . TYR C 1 40 ? 0.037 81.044 66.371 1.00 27.03 40 TYR C O 1
ATOM 7188 N N . TYR C 1 41 ? 2.215 80.803 65.852 1.00 24.25 41 TYR C N 1
ATOM 7189 C CA . TYR C 1 41 ? 2.664 81.506 67.050 1.00 24.99 41 TYR C CA 1
ATOM 7190 C C . TYR C 1 41 ? 2.272 82.980 67.010 1.00 24.47 41 TYR C C 1
ATOM 7191 O O . TYR C 1 41 ? 1.707 83.510 67.974 1.00 21.94 41 TYR C O 1
ATOM 7200 N N . LEU C 1 42 ? 2.559 83.661 65.897 1.00 25.36 42 LEU C N 1
ATOM 7201 C CA . LEU C 1 42 ? 2.352 85.106 65.846 1.00 24.10 42 LEU C CA 1
ATOM 7202 C C . LEU C 1 42 ? 0.871 85.460 65.864 1.00 25.83 42 LEU C C 1
ATOM 7203 O O . LEU C 1 42 ? 0.472 86.445 66.498 1.00 23.92 42 LEU C O 1
ATOM 7208 N N . LYS C 1 43 ? 0.045 84.678 65.166 1.00 27.99 43 LYS C N 1
ATOM 7209 C CA . LYS C 1 43 ? -1.392 84.931 65.165 1.00 24.07 43 LYS C CA 1
ATOM 7210 C C . LYS C 1 43 ? -1.965 84.849 66.573 1.00 25.16 43 LYS C C 1
ATOM 7211 O O . LYS C 1 43 ? -2.767 85.702 66.978 1.00 28.21 43 LYS C O 1
ATOM 7217 N N . LYS C 1 44 ? -1.557 83.837 67.339 1.00 23.09 44 LYS C N 1
ATOM 7218 C CA . LYS C 1 44 ? -2.096 83.666 68.684 1.00 23.74 44 LYS C CA 1
ATOM 7219 C C . LYS C 1 44 ? -1.608 84.765 69.622 1.00 25.70 44 LYS C C 1
ATOM 7220 O O . LYS C 1 44 ? -2.397 85.313 70.401 1.00 27.83 44 LYS C O 1
ATOM 7226 N N . ARG C 1 45 ? -0.316 85.107 69.560 1.00 21.86 45 ARG C N 1
ATOM 7227 C CA . ARG C 1 45 ? 0.195 86.198 70.387 1.00 23.78 45 ARG C CA 1
ATOM 7228 C C . ARG C 1 45 ? -0.479 87.517 70.030 1.00 22.29 45 ARG C C 1
ATOM 7229 O O . ARG C 1 45 ? -0.780 88.328 70.913 1.00 20.17 45 ARG C O 1
ATOM 7237 N N . ALA C 1 46 ? -0.714 87.752 68.737 1.00 20.68 46 ALA C N 1
ATOM 7238 C CA . ALA C 1 46 ? -1.474 88.924 68.322 1.00 24.86 46 ALA C CA 1
ATOM 7239 C C . ALA C 1 46 ? -2.869 88.912 68.934 1.00 24.92 46 ALA C C 1
ATOM 7240 O O . ALA C 1 46 ? -3.331 89.923 69.474 1.00 25.68 46 ALA C O 1
ATOM 7242 N N . ALA C 1 47 ? -3.550 87.763 68.876 1.00 25.79 47 ALA C N 1
ATOM 7243 C CA . ALA C 1 47 ? -4.883 87.666 69.463 1.00 27.50 47 ALA C CA 1
ATOM 7244 C C . ALA C 1 47 ? -4.847 87.887 70.970 1.00 28.37 47 ALA C C 1
ATOM 7245 O O . ALA C 1 47 ? -5.824 88.376 71.550 1.00 26.51 47 ALA C O 1
ATOM 7247 N N . GLN C 1 48 ? -3.730 87.552 71.615 1.00 21.91 48 GLN C N 1
ATOM 7248 C CA . GLN C 1 48 ? -3.553 87.759 73.045 1.00 20.49 48 GLN C CA 1
ATOM 7249 C C . GLN C 1 48 ? -3.063 89.161 73.384 1.00 20.28 48 GLN C C 1
ATOM 7250 O O . GLN C 1 48 ? -2.711 89.415 74.541 1.00 20.63 48 GLN C O 1
ATOM 7256 N N . LYS C 1 49 ? -3.024 90.064 72.403 1.00 19.90 49 LYS C N 1
ATOM 7257 C CA . LYS C 1 49 ? -2.786 91.507 72.550 1.00 21.60 49 LYS C CA 1
ATOM 7258 C C . LYS C 1 49 ? -1.329 91.876 72.794 1.00 24.03 49 LYS C C 1
ATOM 7259 O O . LYS C 1 49 ? -1.053 93.021 73.199 1.00 21.80 49 LYS C O 1
ATOM 7265 N N . TYR C 1 50 ? -0.385 90.967 72.565 1.00 21.86 50 TYR C N 1
ATOM 7266 C CA . TYR C 1 50 ? 1.020 91.338 72.628 1.00 21.49 50 TYR C CA 1
ATOM 7267 C C . TYR C 1 50 ? 1.365 92.258 71.464 1.00 22.68 50 TYR C C 1
ATOM 7268 O O . TYR C 1 50 ? 0.744 92.207 70.399 1.00 25.76 50 TYR C O 1
ATOM 7277 N N . THR C 1 51 ? 2.356 93.122 71.680 1.00 21.46 51 THR C N 1
ATOM 7278 C CA . THR C 1 51 ? 2.822 94.020 70.635 1.00 23.94 51 THR C CA 1
ATOM 7279 C C . THR C 1 51 ? 4.265 93.788 70.222 1.00 21.06 51 THR C C 1
ATOM 7280 O O . THR C 1 51 ? 4.637 94.184 69.112 1.00 24.34 51 THR C O 1
ATOM 7284 N N . VAL C 1 52 ? 5.076 93.148 71.059 1.00 22.61 52 VAL C N 1
ATOM 7285 C CA . VAL C 1 52 ? 6.501 92.974 70.805 1.00 21.16 52 VAL C CA 1
ATOM 7286 C C . VAL C 1 52 ? 6.858 91.501 70.952 1.00 20.91 52 VAL C C 1
ATOM 7287 O O . VAL C 1 52 ? 6.424 90.839 71.901 1.00 20.94 52 VAL C O 1
ATOM 7291 N N . ILE C 1 53 ? 7.641 90.987 70.006 1.00 18.98 53 ILE C N 1
ATOM 7292 C CA . ILE C 1 53 ? 8.187 89.635 70.069 1.00 20.00 53 ILE C CA 1
ATOM 7293 C C . ILE C 1 53 ? 9.708 89.741 70.036 1.00 22.75 53 ILE C C 1
ATOM 7294 O O . ILE C 1 53 ? 10.277 90.267 69.071 1.00 19.69 53 ILE C O 1
ATOM 7299 N N . GLN C 1 54 ? 10.364 89.242 71.082 1.00 18.98 54 GLN C N 1
ATOM 7300 C CA . GLN C 1 54 ? 11.819 89.246 71.162 1.00 24.19 54 GLN C CA 1
ATOM 7301 C C . GLN C 1 54 ? 12.364 87.938 70.597 1.00 23.64 54 GLN C C 1
ATOM 7302 O O . GLN C 1 54 ? 11.932 86.855 71.003 1.00 24.51 54 GLN C O 1
ATOM 7308 N N . ALA C 1 55 ? 13.298 88.042 69.650 1.00 22.19 55 ALA C N 1
ATOM 7309 C CA . ALA C 1 55 ? 13.827 86.866 68.968 1.00 22.42 55 ALA C CA 1
ATOM 7310 C C . ALA C 1 55 ? 15.252 87.143 68.510 1.00 23.85 55 ALA C C 1
ATOM 7311 O O . ALA C 1 55 ? 15.656 88.296 68.344 1.00 25.59 55 ALA C O 1
ATOM 7313 N N . VAL C 1 56 ? 16.008 86.066 68.284 1.00 22.94 56 VAL C N 1
ATOM 7314 C CA . VAL C 1 56 ? 17.455 86.131 68.100 1.00 22.27 56 VAL C CA 1
ATOM 7315 C C . VAL C 1 56 ? 17.832 85.582 66.729 1.00 21.93 56 VAL C C 1
ATOM 7316 O O . VAL C 1 56 ? 17.335 84.531 66.313 1.00 22.92 56 VAL C O 1
ATOM 7320 N N . ALA C 1 57 ? 18.743 86.281 66.046 1.00 24.44 57 ALA C N 1
ATOM 7321 C CA . ALA C 1 57 ? 19.210 85.823 64.739 1.00 26.01 57 ALA C CA 1
ATOM 7322 C C . ALA C 1 57 ? 20.170 84.644 64.871 1.00 23.55 57 ALA C C 1
ATOM 7323 O O . ALA C 1 57 ? 19.980 83.605 64.229 1.00 27.54 57 ALA C O 1
ATOM 7325 N N . LEU C 1 58 ? 21.215 84.785 65.687 1.00 23.19 58 LEU C N 1
ATOM 7326 C CA . LEU C 1 58 ? 22.170 83.700 65.945 1.00 24.38 58 LEU C CA 1
ATOM 7327 C C . LEU C 1 58 ? 21.837 83.107 67.312 1.00 24.28 58 LEU C C 1
ATOM 7328 O O . LEU C 1 58 ? 22.430 83.466 68.331 1.00 23.01 58 LEU C O 1
ATOM 7333 N N . ALA C 1 59 ? 20.898 82.164 67.316 1.00 23.11 59 ALA C N 1
ATOM 7334 C CA . ALA C 1 59 ? 20.232 81.719 68.532 1.00 23.41 59 ALA C CA 1
ATOM 7335 C C . ALA C 1 59 ? 21.190 80.990 69.474 1.00 23.37 59 ALA C C 1
ATOM 7336 O O . ALA C 1 59 ? 22.297 80.585 69.106 1.00 29.34 59 ALA C O 1
ATOM 7338 N N . GLU C 1 60 ? 20.721 80.802 70.711 1.00 21.29 60 GLU C N 1
ATOM 7339 C CA . GLU C 1 60 ? 21.559 80.241 71.767 1.00 24.41 60 GLU C CA 1
ATOM 7340 C C . GLU C 1 60 ? 21.799 78.748 71.568 1.00 25.45 60 GLU C C 1
ATOM 7341 O O . GLU C 1 60 ? 22.898 78.252 71.843 1.00 27.86 60 GLU C O 1
ATOM 7347 N N . PHE C 1 61 ? 20.789 78.014 71.094 1.00 26.33 61 PHE C N 1
ATOM 7348 C CA . PHE C 1 61 ? 20.864 76.553 70.990 1.00 27.01 61 PHE C CA 1
ATOM 7349 C C . PHE C 1 61 ? 21.710 76.149 69.782 1.00 26.40 61 PHE C C 1
ATOM 7350 O O . PHE C 1 61 ? 21.217 75.620 68.783 1.00 27.37 61 PHE C O 1
ATOM 7358 N N . ASP C 1 62 ? 23.018 76.389 69.899 1.00 23.43 62 ASP C N 1
ATOM 7359 C CA . ASP C 1 62 ? 23.975 76.022 68.852 1.00 23.82 62 ASP C CA 1
ATOM 7360 C C . ASP C 1 62 ? 23.583 76.655 67.517 1.00 24.45 62 ASP C C 1
ATOM 7361 O O . ASP C 1 62 ? 23.582 76.007 66.468 1.00 25.10 62 ASP C O 1
ATOM 7366 N N . GLY C 1 63 ? 23.266 77.952 67.566 1.00 23.45 63 GLY C N 1
ATOM 7367 C CA . GLY C 1 63 ? 22.613 78.626 66.457 1.00 20.34 63 GLY C CA 1
ATOM 7368 C C . GLY C 1 63 ? 23.419 78.686 65.177 1.00 23.26 63 GLY C C 1
ATOM 7369 O O . GLY C 1 63 ? 22.836 78.856 64.099 1.00 21.13 63 GLY C O 1
ATOM 7370 N N . LEU C 1 64 ? 24.744 78.561 65.263 1.00 22.22 64 LEU C N 1
ATOM 7371 C CA . LEU C 1 64 ? 25.579 78.632 64.069 1.00 26.36 64 LEU C CA 1
ATOM 7372 C C . LEU C 1 64 ? 25.678 77.293 63.343 1.00 27.13 64 LEU C C 1
ATOM 7373 O O . LEU C 1 64 ? 25.712 77.264 62.109 1.00 26.69 64 LEU C O 1
ATOM 7378 N N . ASN C 1 65 ? 25.710 76.180 64.078 1.00 26.45 65 ASN C N 1
ATOM 7379 C CA . ASN C 1 65 ? 25.988 74.878 63.483 1.00 25.35 65 ASN C CA 1
ATOM 7380 C C . ASN C 1 65 ? 24.757 73.993 63.329 1.00 29.00 65 ASN C C 1
ATOM 7381 O O . ASN C 1 65 ? 24.763 73.104 62.471 1.00 29.91 65 ASN C O 1
ATOM 7386 N N . VAL C 1 66 ? 23.715 74.200 64.128 1.00 26.91 66 VAL C N 1
ATOM 7387 C CA . VAL C 1 66 ? 22.427 73.537 63.926 1.00 26.81 66 VAL C CA 1
ATOM 7388 C C . VAL C 1 66 ? 21.592 74.433 63.022 1.00 23.33 66 VAL C C 1
ATOM 7389 O O . VAL C 1 66 ? 21.171 75.519 63.458 1.00 23.42 66 VAL C O 1
ATOM 7393 N N . PRO C 1 67 ? 21.334 74.043 61.776 1.00 23.52 67 PRO C N 1
ATOM 7394 C CA . PRO C 1 67 ? 20.622 74.927 60.850 1.00 26.58 67 PRO C CA 1
ATOM 7395 C C . PRO C 1 67 ? 19.164 75.112 61.255 1.00 24.85 67 PRO C C 1
ATOM 7396 O O . PRO C 1 67 ? 18.654 74.482 62.182 1.00 24.76 67 PRO C O 1
ATOM 7400 N N . ASN C 1 68 ? 18.496 76.010 60.540 1.00 25.02 68 ASN C N 1
ATOM 7401 C CA . ASN C 1 68 ? 17.107 76.367 60.812 1.00 25.65 68 ASN C CA 1
ATOM 7402 C C . ASN C 1 68 ? 16.198 75.260 60.271 1.00 23.49 68 ASN C C 1
ATOM 7403 O O . ASN C 1 68 ? 16.675 74.272 59.709 1.00 22.58 68 ASN C O 1
ATOM 7408 N N . PRO C 1 69 ? 14.870 75.373 60.440 1.00 24.39 69 PRO C N 1
ATOM 7409 C CA . PRO C 1 69 ? 13.985 74.288 59.971 1.00 23.39 69 PRO C CA 1
ATOM 7410 C C . PRO C 1 69 ? 14.143 73.925 58.505 1.00 23.54 69 PRO C C 1
ATOM 7411 O O . PRO C 1 69 ? 13.722 72.830 58.112 1.00 25.28 69 PRO C O 1
ATOM 7415 N N . TYR C 1 70 ? 14.732 74.786 57.681 1.00 24.81 70 TYR C N 1
ATOM 7416 C CA . TYR C 1 70 ? 14.872 74.500 56.260 1.00 25.55 70 TYR C CA 1
ATOM 7417 C C . TYR C 1 70 ? 16.292 74.096 55.872 1.00 29.60 70 TYR C C 1
ATOM 7418 O O . TYR C 1 70 ? 16.590 73.974 54.679 1.00 32.71 70 TYR C O 1
ATOM 7427 N N . GLY C 1 71 ? 17.163 73.860 56.849 1.00 27.92 71 GLY C N 1
ATOM 7428 C CA . GLY C 1 71 ? 18.506 73.387 56.583 1.00 26.10 71 GLY C CA 1
ATOM 7429 C C . GLY C 1 71 ? 19.543 74.465 56.374 1.00 31.49 71 GLY C C 1
ATOM 7430 O O . GLY C 1 71 ? 20.683 74.143 56.017 1.00 32.52 71 GLY C O 1
ATOM 7431 N N . ASP C 1 72 ? 19.196 75.727 56.595 1.00 27.53 72 ASP C N 1
ATOM 7432 C CA . ASP C 1 72 ? 20.105 76.836 56.355 1.00 30.36 72 ASP C CA 1
ATOM 7433 C C . ASP C 1 72 ? 20.712 77.314 57.666 1.00 27.98 72 ASP C C 1
ATOM 7434 O O . ASP C 1 72 ? 20.017 77.442 58.678 1.00 26.51 72 ASP C O 1
ATOM 7439 N N . LYS C 1 73 ? 22.013 77.555 57.643 1.00 28.56 73 LYS C N 1
ATOM 7440 C CA . LYS C 1 73 ? 22.772 78.114 58.748 1.00 29.14 73 LYS C CA 1
ATOM 7441 C C . LYS C 1 73 ? 22.994 79.606 58.529 1.00 24.15 73 LYS C C 1
ATOM 7442 O O . LYS C 1 73 ? 23.080 80.063 57.387 1.00 22.19 73 LYS C O 1
ATOM 7448 N N . PRO C 1 74 ? 23.079 80.398 59.600 1.00 24.49 74 PRO C N 1
ATOM 7449 C CA . PRO C 1 74 ? 23.016 81.858 59.440 1.00 25.68 74 PRO C CA 1
ATOM 7450 C C . PRO C 1 74 ? 24.282 82.497 58.887 1.00 28.71 74 PRO C C 1
ATOM 7451 O O . PRO C 1 74 ? 24.204 83.506 58.179 1.00 27.74 74 PRO C O 1
ATOM 7455 N N . LEU C 1 75 ? 25.448 81.938 59.195 1.00 30.43 75 LEU C N 1
ATOM 7456 C CA . LEU C 1 75 ? 26.722 82.529 58.805 1.00 27.93 75 LEU C CA 1
ATOM 7457 C C . LEU C 1 75 ? 27.481 81.561 57.913 1.00 28.54 75 LEU C C 1
ATOM 7458 O O . LEU C 1 75 ? 27.830 80.458 58.346 1.00 30.07 75 LEU C O 1
ATOM 7463 N N . LEU C 1 76 ? 27.734 81.974 56.673 1.00 30.33 76 LEU C N 1
ATOM 7464 C CA . LEU C 1 76 ? 28.596 81.202 55.788 1.00 33.07 76 LEU C CA 1
ATOM 7465 C C . LEU C 1 76 ? 29.995 81.107 56.385 1.00 34.69 76 LEU C C 1
ATOM 7466 O O . LEU C 1 76 ? 30.642 82.131 56.635 1.00 35.75 76 LEU C O 1
ATOM 7471 N N . ASN C 1 77 ? 30.450 79.874 56.625 1.00 33.05 77 ASN C N 1
ATOM 7472 C CA . ASN C 1 77 ? 31.744 79.597 57.252 1.00 32.16 77 ASN C CA 1
ATOM 7473 C C . ASN C 1 77 ? 31.825 80.163 58.667 1.00 32.42 77 ASN C C 1
ATOM 7474 O O . ASN C 1 77 ? 32.912 80.483 59.155 1.00 35.77 77 ASN C O 1
ATOM 7479 N N . ASN C 1 78 ? 30.674 80.283 59.335 1.00 30.63 78 ASN C N 1
ATOM 7480 C CA . ASN C 1 78 ? 30.590 80.829 60.693 1.00 29.85 78 ASN C CA 1
ATOM 7481 C C . ASN C 1 78 ? 31.291 82.182 60.796 1.00 33.59 78 ASN C C 1
ATOM 7482 O O . ASN C 1 78 ? 31.790 82.566 61.856 1.00 36.56 78 ASN C O 1
ATOM 7487 N N . ASP C 1 79 ? 31.321 82.910 59.679 1.00 34.26 79 ASP C N 1
ATOM 7488 C CA . ASP C 1 79 ? 31.968 84.208 59.589 1.00 31.53 79 ASP C CA 1
ATOM 7489 C C . ASP C 1 79 ? 30.905 85.290 59.657 1.00 33.33 79 ASP C C 1
ATOM 7490 O O . ASP C 1 79 ? 30.060 85.367 58.752 1.00 32.64 79 ASP C O 1
ATOM 7495 N N . PRO C 1 80 ? 30.900 86.141 60.686 1.00 36.38 80 PRO C N 1
ATOM 7496 C CA . PRO C 1 80 ? 29.859 87.179 60.770 1.00 29.66 80 PRO C CA 1
ATOM 7497 C C . PRO C 1 80 ? 29.917 88.192 59.640 1.00 33.29 80 PRO C C 1
ATOM 7498 O O . PRO C 1 80 ? 28.944 88.933 59.447 1.00 30.78 80 PRO C O 1
ATOM 7502 N N . THR C 1 81 ? 31.017 88.255 58.891 1.00 31.95 81 THR C N 1
ATOM 7503 C CA . THR C 1 81 ? 31.096 89.174 57.763 1.00 32.69 81 THR C CA 1
ATOM 7504 C C . THR C 1 81 ? 30.408 88.640 56.515 1.00 35.88 81 THR C C 1
ATOM 7505 O O . THR C 1 81 ? 30.203 89.407 55.567 1.00 36.26 81 THR C O 1
ATOM 7509 N N . THR C 1 82 ? 30.040 87.360 56.490 1.00 33.25 82 THR C N 1
ATOM 7510 C CA . THR C 1 82 ? 29.374 86.747 55.342 1.00 34.70 82 THR C CA 1
ATOM 7511 C C . THR C 1 82 ? 28.113 86.022 55.801 1.00 33.95 82 THR C C 1
ATOM 7512 O O . THR C 1 82 ? 28.065 84.786 55.826 1.00 34.24 82 THR C O 1
ATOM 7516 N N . PRO C 1 83 ? 27.069 86.762 56.170 1.00 33.66 83 PRO C N 1
ATOM 7517 C CA . PRO C 1 83 ? 25.812 86.109 56.550 1.00 33.17 83 PRO C CA 1
ATOM 7518 C C . PRO C 1 83 ? 25.180 85.396 55.366 1.00 32.51 83 PRO C C 1
ATOM 7519 O O . PRO C 1 83 ? 25.375 85.769 54.207 1.00 31.92 83 PRO C O 1
ATOM 7523 N N . ASN C 1 84 ? 24.412 84.356 55.676 1.00 27.72 84 ASN C N 1
ATOM 7524 C CA . ASN C 1 84 ? 23.825 83.485 54.664 1.00 30.61 84 ASN C CA 1
ATOM 7525 C C . ASN C 1 84 ? 22.427 83.990 54.326 1.00 32.17 84 ASN C C 1
ATOM 7526 O O . ASN C 1 84 ? 21.524 83.958 55.169 1.00 30.82 84 ASN C O 1
ATOM 7531 N N . ASP C 1 85 ? 22.249 84.446 53.085 1.00 33.20 85 ASP C N 1
ATOM 7532 C CA . ASP C 1 85 ? 20.971 85.013 52.669 1.00 32.96 85 ASP C CA 1
ATOM 7533 C C . ASP C 1 85 ? 19.848 83.983 52.725 1.00 33.18 85 ASP C C 1
ATOM 7534 O O . ASP C 1 85 ? 18.688 84.344 52.961 1.00 30.44 85 ASP C O 1
ATOM 7539 N N . ALA C 1 86 ? 20.169 82.703 52.522 1.00 34.40 86 ALA C N 1
ATOM 7540 C CA . ALA C 1 86 ? 19.144 81.664 52.566 1.00 31.97 86 ALA C CA 1
ATOM 7541 C C . ALA C 1 86 ? 18.542 81.540 53.960 1.00 32.73 86 ALA C C 1
ATOM 7542 O O . ALA C 1 86 ? 17.322 81.387 54.107 1.00 33.04 86 ALA C O 1
ATOM 7544 N N . TYR C 1 87 ? 19.382 81.599 54.996 1.00 28.35 87 TYR C N 1
ATOM 7545 C CA . TYR C 1 87 ? 18.877 81.587 56.366 1.00 28.40 87 TYR C CA 1
ATOM 7546 C C . TYR C 1 87 ? 18.037 82.825 56.646 1.00 29.22 87 TYR C C 1
ATOM 7547 O O . TYR C 1 87 ? 16.916 82.730 57.158 1.00 25.81 87 TYR C O 1
ATOM 7556 N N . PHE C 1 88 ? 18.566 84.002 56.315 1.00 30.20 88 PHE C N 1
ATOM 7557 C CA . PHE C 1 88 ? 17.872 85.235 56.651 1.00 29.34 88 PHE C CA 1
ATOM 7558 C C . PHE C 1 88 ? 16.662 85.492 55.768 1.00 29.13 88 PHE C C 1
ATOM 7559 O O . PHE C 1 88 ? 15.872 86.388 56.083 1.00 30.71 88 PHE C O 1
ATOM 7567 N N . LYS C 1 89 ? 16.488 84.736 54.682 1.00 29.72 89 LYS C N 1
ATOM 7568 C CA . LYS C 1 89 ? 15.215 84.786 53.973 1.00 29.27 89 LYS C CA 1
ATOM 7569 C C . LYS C 1 89 ? 14.087 84.265 54.850 1.00 28.83 89 LYS C C 1
ATOM 7570 O O . LYS C 1 89 ? 12.954 84.753 54.762 1.00 26.91 89 LYS C O 1
ATOM 7576 N N . HIS C 1 90 ? 14.377 83.284 55.710 1.00 28.56 90 HIS C N 1
ATOM 7577 C CA . HIS C 1 90 ? 13.386 82.848 56.684 1.00 28.19 90 HIS C CA 1
ATOM 7578 C C . HIS C 1 90 ? 13.184 83.893 57.772 1.00 29.16 90 HIS C C 1
ATOM 7579 O O . HIS C 1 90 ? 12.067 84.052 58.278 1.00 25.33 90 HIS C O 1
ATOM 7586 N N . VAL C 1 91 ? 14.250 84.602 58.151 1.00 26.87 91 VAL C N 1
ATOM 7587 C CA . VAL C 1 91 ? 14.106 85.708 59.093 1.00 29.54 91 VAL C CA 1
ATOM 7588 C C . VAL C 1 91 ? 13.210 86.785 58.500 1.00 27.67 91 VAL C C 1
ATOM 7589 O O . VAL C 1 91 ? 12.354 87.349 59.191 1.00 25.26 91 VAL C O 1
ATOM 7593 N N . ASP C 1 92 ? 13.396 87.089 57.210 1.00 29.37 92 ASP C N 1
ATOM 7594 C CA . ASP C 1 92 ? 12.520 88.032 56.521 1.00 27.86 92 ASP C CA 1
ATOM 7595 C C . ASP C 1 92 ? 11.064 87.604 56.636 1.00 30.41 92 ASP C C 1
ATOM 7596 O O . ASP C 1 92 ? 10.181 88.420 56.928 1.00 27.75 92 ASP C O 1
ATOM 7601 N N . PHE C 1 93 ? 10.801 86.315 56.402 1.00 29.77 93 PHE C N 1
ATOM 7602 C CA . PHE C 1 93 ? 9.437 85.801 56.451 1.00 26.06 93 PHE C CA 1
ATOM 7603 C C . PHE C 1 93 ? 8.789 86.070 57.802 1.00 26.30 93 PHE C C 1
ATOM 7604 O O . PHE C 1 93 ? 7.624 86.479 57.869 1.00 27.76 93 PHE C O 1
ATOM 7612 N N . ILE C 1 94 ? 9.526 85.848 58.888 1.00 23.06 94 ILE C N 1
ATOM 7613 C CA . ILE C 1 94 ? 8.940 85.988 60.216 1.00 23.81 94 ILE C CA 1
ATOM 7614 C C . ILE C 1 94 ? 8.802 87.458 60.599 1.00 27.78 94 ILE C C 1
ATOM 7615 O O . ILE C 1 94 ? 7.829 87.852 61.252 1.00 26.57 94 ILE C O 1
ATOM 7620 N N . ILE C 1 95 ? 9.763 88.294 60.200 1.00 26.42 95 ILE C N 1
ATOM 7621 C CA . ILE C 1 95 ? 9.642 89.726 60.457 1.00 29.89 95 ILE C CA 1
ATOM 7622 C C . ILE C 1 95 ? 8.440 90.298 59.715 1.00 30.13 95 ILE C C 1
ATOM 7623 O O . ILE C 1 95 ? 7.654 91.073 60.275 1.00 30.43 95 ILE C O 1
ATOM 7628 N N . ASP C 1 96 ? 8.269 89.916 58.447 1.00 29.03 96 ASP C N 1
ATOM 7629 C CA . ASP C 1 96 ? 7.154 90.437 57.663 1.00 28.75 96 ASP C CA 1
ATOM 7630 C C . ASP C 1 96 ? 5.825 89.852 58.131 1.00 30.92 96 ASP C C 1
ATOM 7631 O O . ASP C 1 96 ? 4.809 90.556 58.161 1.00 28.88 96 ASP C O 1
ATOM 7636 N N . LYS C 1 97 ? 5.812 88.568 58.497 1.00 28.81 97 LYS C N 1
ATOM 7637 C CA . LYS C 1 97 ? 4.583 87.959 58.997 1.00 30.01 97 LYS C CA 1
ATOM 7638 C C . LYS C 1 97 ? 4.143 88.609 60.302 1.00 27.88 97 LYS C C 1
ATOM 7639 O O . LYS C 1 97 ? 2.944 88.806 60.533 1.00 28.56 97 LYS C O 1
ATOM 7645 N N . ALA C 1 98 ? 5.100 88.957 61.164 1.00 26.56 98 ALA C N 1
ATOM 7646 C CA . ALA C 1 98 ? 4.766 89.640 62.408 1.00 24.86 98 ALA C CA 1
ATOM 7647 C C . ALA C 1 98 ? 4.207 91.032 62.140 1.00 26.98 98 ALA C C 1
ATOM 7648 O O . ALA C 1 98 ? 3.325 91.504 62.866 1.00 24.57 98 ALA C O 1
ATOM 7650 N N . ALA C 1 99 ? 4.716 91.709 61.108 1.00 25.71 99 ALA C N 1
ATOM 7651 C CA . ALA C 1 99 ? 4.173 93.015 60.752 1.00 28.89 99 ALA C CA 1
ATOM 7652 C C . ALA C 1 99 ? 2.728 92.894 60.291 1.00 28.66 99 ALA C C 1
ATOM 7653 O O . ALA C 1 99 ? 1.889 93.738 60.628 1.00 28.85 99 ALA C O 1
ATOM 7655 N N . GLU C 1 100 ? 2.419 91.841 59.525 1.00 29.03 100 GLU C N 1
ATOM 7656 C CA . GLU C 1 100 ? 1.041 91.579 59.119 1.00 30.02 100 GLU C CA 1
ATOM 7657 C C . GLU C 1 100 ? 0.106 91.520 60.318 1.00 28.54 100 GLU C C 1
ATOM 7658 O O . GLU C 1 100 ? -1.032 91.995 60.252 1.00 34.20 100 GLU C O 1
ATOM 7664 N N . TYR C 1 101 ? 0.564 90.929 61.419 1.00 29.64 101 TYR C N 1
ATOM 7665 C CA . TYR C 1 101 ? -0.241 90.779 62.623 1.00 28.65 101 TYR C CA 1
ATOM 7666 C C . TYR C 1 101 ? -0.099 91.957 63.576 1.00 27.66 101 TYR C C 1
ATOM 7667 O O . TYR C 1 101 ? -0.504 91.848 64.738 1.00 27.65 101 TYR C O 1
ATOM 7676 N N . GLY C 1 102 ? 0.468 93.071 63.116 1.00 26.61 102 GLY C N 1
ATOM 7677 C CA . GLY C 1 102 ? 0.634 94.232 63.968 1.00 28.94 102 GLY C CA 1
ATOM 7678 C C . GLY C 1 102 ? 1.658 94.067 65.066 1.00 30.39 102 GLY C C 1
ATOM 7679 O O . GLY C 1 102 ? 1.585 94.766 66.080 1.00 30.00 102 GLY C O 1
ATOM 7680 N N . LEU C 1 103 ? 2.624 93.172 64.884 1.00 27.24 103 LEU C N 1
ATOM 7681 C CA . LEU C 1 103 ? 3.595 92.831 65.911 1.00 27.15 103 LEU C CA 1
ATOM 7682 C C . LEU C 1 103 ? 4.947 93.453 65.590 1.00 24.87 103 LEU C C 1
ATOM 7683 O O . LEU C 1 103 ? 5.338 93.547 64.423 1.00 26.70 103 LEU C O 1
ATOM 7688 N N . THR C 1 104 ? 5.656 93.867 66.635 1.00 24.70 104 THR C N 1
ATOM 7689 C CA . THR C 1 104 ? 6.988 94.446 66.524 1.00 26.18 104 THR C CA 1
ATOM 7690 C C . THR C 1 104 ? 8.013 93.425 66.996 1.00 21.79 104 THR C C 1
ATOM 7691 O O . THR C 1 104 ? 7.842 92.819 68.056 1.00 21.76 104 THR C O 1
ATOM 7695 N N . ILE C 1 105 ? 9.068 93.230 66.214 1.00 24.87 105 ILE C N 1
ATOM 7696 C CA . ILE C 1 105 ? 10.113 92.276 66.567 1.00 23.26 105 ILE C CA 1
ATOM 7697 C C . ILE C 1 105 ? 11.231 93.007 67.299 1.00 22.34 105 ILE C C 1
ATOM 7698 O O . ILE C 1 105 ? 11.873 93.902 66.739 1.00 24.23 105 ILE C O 1
ATOM 7703 N N . GLY C 1 106 ? 11.452 92.636 68.558 1.00 21.65 106 GLY C N 1
ATOM 7704 C CA . GLY C 1 106 ? 12.662 93.022 69.254 1.00 24.58 106 GLY C CA 1
ATOM 7705 C C . GLY C 1 106 ? 13.808 92.153 68.778 1.00 25.09 106 GLY C C 1
ATOM 7706 O O . GLY C 1 106 ? 14.000 91.039 69.273 1.00 23.44 106 GLY C O 1
ATOM 7707 N N . PHE C 1 107 ? 14.571 92.656 67.810 1.00 23.42 107 PHE C N 1
ATOM 7708 C CA . PHE C 1 107 ? 15.501 91.841 67.038 1.00 22.54 107 PHE C CA 1
ATOM 7709 C C . PHE C 1 107 ? 16.853 91.780 67.739 1.00 24.47 107 PHE C C 1
ATOM 7710 O O . PHE C 1 107 ? 17.508 92.812 67.931 1.00 22.99 107 PHE C O 1
ATOM 7718 N N . LEU C 1 108 ? 17.272 90.572 68.117 1.00 23.10 108 LEU C N 1
ATOM 7719 C CA . LEU C 1 108 ? 18.593 90.368 68.693 1.00 23.59 108 LEU C CA 1
ATOM 7720 C C . LEU C 1 108 ? 19.542 89.907 67.599 1.00 23.36 108 LEU C C 1
ATOM 7721 O O . LEU C 1 108 ? 19.368 88.797 67.072 1.00 24.02 108 LEU C O 1
ATOM 7726 N N . PRO C 1 109 ? 20.531 90.718 67.206 1.00 23.16 109 PRO C N 1
ATOM 7727 C CA . PRO C 1 109 ? 21.483 90.271 66.177 1.00 21.71 109 PRO C CA 1
ATOM 7728 C C . PRO C 1 109 ? 22.208 88.983 66.528 1.00 23.39 109 PRO C C 1
ATOM 7729 O O . PRO C 1 109 ? 22.520 88.195 65.626 1.00 24.36 109 PRO C O 1
ATOM 7733 N N . THR C 1 110 ? 22.481 88.741 67.808 1.00 21.61 110 THR C N 1
ATOM 7734 C CA . THR C 1 110 ? 23.171 87.526 68.212 1.00 22.01 110 THR C CA 1
ATOM 7735 C C . THR C 1 110 ? 22.930 87.278 69.692 1.00 22.82 110 THR C C 1
ATOM 7736 O O . THR C 1 110 ? 22.790 88.219 70.477 1.00 26.21 110 THR C O 1
ATOM 7740 N N . TRP C 1 111 ? 22.877 86.001 70.063 1.00 20.33 111 TRP C N 1
ATOM 7741 C CA . TRP C 1 111 ? 22.975 85.653 71.470 1.00 20.50 111 TRP C CA 1
ATOM 7742 C C . TRP C 1 111 ? 24.407 85.866 71.951 1.00 21.32 111 TRP C C 1
ATOM 7743 O O . TRP C 1 111 ? 25.362 85.841 71.171 1.00 21.28 111 TRP C O 1
ATOM 7754 N N . GLY C 1 112 ? 24.548 86.075 73.261 1.00 24.19 112 GLY C N 1
ATOM 7755 C CA . GLY C 1 112 ? 25.834 86.449 73.819 1.00 24.42 112 GLY C CA 1
ATOM 7756 C C . GLY C 1 112 ? 26.899 85.377 73.721 1.00 27.00 112 GLY C C 1
ATOM 7757 O O . GLY C 1 112 ? 28.090 85.700 73.774 1.00 25.80 112 GLY C O 1
ATOM 7758 N N . ASP C 1 113 ? 26.500 84.111 73.571 1.00 25.03 113 ASP C N 1
ATOM 7759 C CA . ASP C 1 113 ? 27.471 83.026 73.525 1.00 26.44 113 ASP C CA 1
ATOM 7760 C C . ASP C 1 113 ? 28.328 83.049 72.267 1.00 26.57 113 ASP C C 1
ATOM 7761 O O . ASP C 1 113 ? 29.335 82.334 72.215 1.00 26.19 113 ASP C O 1
ATOM 7766 N N . LYS C 1 114 ? 27.958 83.836 71.255 1.00 23.30 114 LYS C N 1
ATOM 7767 C CA . LYS C 1 114 ? 28.818 84.007 70.092 1.00 25.56 114 LYS C CA 1
ATOM 7768 C C . LYS C 1 114 ? 29.920 85.034 70.326 1.00 28.98 114 LYS C C 1
ATOM 7769 O O . LYS C 1 114 ? 30.802 85.181 69.472 1.00 27.49 114 LYS C O 1
ATOM 7775 N N . LEU C 1 115 ? 29.884 85.750 71.449 1.00 25.97 115 LEU C N 1
ATOM 7776 C CA . LEU C 1 115 ? 30.989 86.587 71.895 1.00 27.15 115 LEU C CA 1
ATOM 7777 C C . LEU C 1 115 ? 31.732 85.971 73.069 1.00 26.35 115 LEU C C 1
ATOM 7778 O O . LEU C 1 115 ? 32.962 85.902 73.061 1.00 27.72 115 LEU C O 1
ATOM 7783 N N . ASN C 1 116 ? 31.003 85.509 74.083 1.00 28.01 116 ASN C N 1
ATOM 7784 C CA . ASN C 1 116 ? 31.595 84.905 75.274 1.00 27.74 116 ASN C CA 1
ATOM 7785 C C . ASN C 1 116 ? 30.748 83.684 75.619 1.00 27.55 116 ASN C C 1
ATOM 7786 O O . ASN C 1 116 ? 29.630 83.825 76.124 1.00 27.52 116 ASN C O 1
ATOM 7791 N N . LYS C 1 117 ? 31.277 82.491 75.329 1.00 28.33 117 LYS C N 1
ATOM 7792 C CA . LYS C 1 117 ? 30.549 81.265 75.643 1.00 29.56 117 LYS C CA 1
ATOM 7793 C C . LYS C 1 117 ? 30.300 81.141 77.138 1.00 30.69 117 LYS C C 1
ATOM 7794 O O . LYS C 1 117 ? 29.226 80.695 77.561 1.00 32.68 117 LYS C O 1
ATOM 7800 N N . SER C 1 118 ? 31.276 81.539 77.947 1.00 27.32 118 SER C N 1
ATOM 7801 C CA . SER C 1 118 ? 31.272 81.339 79.401 1.00 30.60 118 SER C CA 1
ATOM 7802 C C . SER C 1 118 ? 31.238 79.828 79.660 1.00 35.78 118 SER C C 1
ATOM 7803 O O . SER C 1 118 ? 31.680 79.033 78.821 1.00 32.87 118 SER C O 1
ATOM 7806 N N . THR C 1 119 ? 30.709 79.412 80.811 1.00 38.99 119 THR C N 1
ATOM 7807 C CA . THR C 1 119 ? 30.842 78.024 81.233 1.00 38.86 119 THR C CA 1
ATOM 7808 C C . THR C 1 119 ? 29.812 77.097 80.603 1.00 42.70 119 THR C C 1
ATOM 7809 O O . THR C 1 119 ? 30.043 75.884 80.561 1.00 46.22 119 THR C O 1
ATOM 7813 N N . TRP C 1 120 ? 28.690 77.622 80.113 1.00 47.33 120 TRP C N 1
ATOM 7814 C CA . TRP C 1 120 ? 27.612 76.776 79.622 1.00 48.45 120 TRP C CA 1
ATOM 7815 C C . TRP C 1 120 ? 27.226 77.040 78.174 1.00 49.27 120 TRP C C 1
ATOM 7816 O O . TRP C 1 120 ? 26.374 76.321 77.640 1.00 51.36 120 TRP C O 1
ATOM 7827 N N . GLY C 1 121 ? 27.825 78.033 77.520 1.00 39.22 121 GLY C N 1
ATOM 7828 C CA . GLY C 1 121 ? 27.406 78.390 76.177 1.00 34.32 121 GLY C CA 1
ATOM 7829 C C . GLY C 1 121 ? 27.979 77.469 75.113 1.00 31.57 121 GLY C C 1
ATOM 7830 O O . GLY C 1 121 ? 29.096 76.964 75.221 1.00 31.48 121 GLY C O 1
ATOM 7831 N N . LYS C 1 122 ? 27.187 77.260 74.059 1.00 27.02 122 LYS C N 1
ATOM 7832 C CA . LYS C 1 122 ? 27.632 76.452 72.930 1.00 27.13 122 LYS C CA 1
ATOM 7833 C C . LYS C 1 122 ? 28.559 77.235 72.009 1.00 30.14 122 LYS C C 1
ATOM 7834 O O . LYS C 1 122 ? 29.576 76.704 71.549 1.00 26.85 122 LYS C O 1
ATOM 7840 N N . GLY C 1 123 ? 28.226 78.493 71.730 1.00 24.94 123 GLY C N 1
ATOM 7841 C CA . GLY C 1 123 ? 28.998 79.298 70.818 1.00 23.17 123 GLY C CA 1
ATOM 7842 C C . GLY C 1 123 ? 28.859 78.820 69.388 1.00 26.56 123 GLY C C 1
ATOM 7843 O O . GLY C 1 123 ? 27.764 78.477 68.928 1.00 23.73 123 GLY C O 1
ATOM 7844 N N . PRO C 1 124 ? 29.976 78.788 68.646 1.00 29.67 124 PRO C N 1
ATOM 7845 C CA . PRO C 1 124 ? 31.338 79.183 69.047 1.00 28.60 124 PRO C CA 1
ATOM 7846 C C . PRO C 1 124 ? 31.528 80.698 69.075 1.00 28.49 124 PRO C C 1
ATOM 7847 O O . PRO C 1 124 ? 30.681 81.446 68.595 1.00 27.90 124 PRO C O 1
ATOM 7851 N N . GLU C 1 125 ? 32.635 81.173 69.644 1.00 31.41 125 GLU C N 1
ATOM 7852 C CA . GLU C 1 125 ? 32.921 82.602 69.707 1.00 28.76 125 GLU C CA 1
ATOM 7853 C C . GLU C 1 125 ? 33.525 83.058 68.385 1.00 28.00 125 GLU C C 1
ATOM 7854 O O . GLU C 1 125 ? 34.609 82.607 68.002 1.00 32.71 125 GLU C O 1
ATOM 7860 N N . VAL C 1 126 ? 32.824 83.953 67.687 1.00 33.78 126 VAL C N 1
ATOM 7861 C CA . VAL C 1 126 ? 33.255 84.435 66.381 1.00 29.97 126 VAL C CA 1
ATOM 7862 C C . VAL C 1 126 ? 33.303 85.952 66.297 1.00 30.86 126 VAL C C 1
ATOM 7863 O O . VAL C 1 126 ? 33.667 86.489 65.249 1.00 34.79 126 VAL C O 1
ATOM 7867 N N . PHE C 1 127 ? 32.952 86.667 67.360 1.00 31.90 127 PHE C N 1
ATOM 7868 C CA . PHE C 1 127 ? 32.813 88.116 67.302 1.00 32.49 127 PHE C CA 1
ATOM 7869 C C . PHE C 1 127 ? 34.045 88.811 67.862 1.00 28.80 127 PHE C C 1
ATOM 7870 O O . PHE C 1 127 ? 34.524 88.469 68.947 1.00 28.88 127 PHE C O 1
ATOM 7878 N N . ASN C 1 128 ? 34.550 89.782 67.110 1.00 31.00 128 ASN C N 1
ATOM 7879 C CA . ASN C 1 128 ? 35.534 90.749 67.571 1.00 33.74 128 ASN C CA 1
ATOM 7880 C C . ASN C 1 128 ? 35.020 92.139 67.214 1.00 32.60 128 ASN C C 1
ATOM 7881 O O . ASN C 1 128 ? 33.919 92.293 66.676 1.00 30.91 128 ASN C O 1
ATOM 7886 N N . THR C 1 129 ? 35.820 93.162 67.511 1.00 31.58 129 THR C N 1
ATOM 7887 C CA . THR C 1 129 ? 35.376 94.527 67.243 1.00 31.09 129 THR C CA 1
ATOM 7888 C C . THR C 1 129 ? 35.220 94.792 65.751 1.00 34.50 129 THR C C 1
ATOM 7889 O O . THR C 1 129 ? 34.315 95.532 65.345 1.00 34.89 129 THR C O 1
ATOM 7893 N N . ASN C 1 130 ? 36.072 94.189 64.921 1.00 33.73 130 ASN C N 1
ATOM 7894 C CA . ASN C 1 130 ? 36.016 94.447 63.486 1.00 34.21 130 ASN C CA 1
ATOM 7895 C C . ASN C 1 130 ? 34.761 93.843 62.862 1.00 35.51 130 ASN C C 1
ATOM 7896 O O . ASN C 1 130 ? 33.984 94.549 62.208 1.00 36.03 130 ASN C O 1
ATOM 7901 N N . ASN C 1 131 ? 34.533 92.541 63.059 1.00 35.29 131 ASN C N 1
ATOM 7902 C CA . ASN C 1 131 ? 33.397 91.896 62.410 1.00 34.13 131 ASN C CA 1
ATOM 7903 C C . ASN C 1 131 ? 32.068 92.175 63.102 1.00 34.45 131 ASN C C 1
ATOM 7904 O O . ASN C 1 131 ? 31.016 91.913 62.507 1.00 30.82 131 ASN C O 1
ATOM 7909 N N . ALA C 1 132 ? 32.085 92.691 64.335 1.00 33.48 132 ALA C N 1
ATOM 7910 C CA . ALA C 1 132 ? 30.834 93.091 64.973 1.00 30.98 132 ALA C CA 1
ATOM 7911 C C . ALA C 1 132 ? 30.190 94.247 64.225 1.00 31.70 132 ALA C C 1
ATOM 7912 O O . ALA C 1 132 ? 28.972 94.258 64.010 1.00 28.75 132 ALA C O 1
ATOM 7914 N N . ARG C 1 133 ? 30.994 95.230 63.817 1.00 32.63 133 ARG C N 1
ATOM 7915 C CA . ARG C 1 133 ? 30.450 96.370 63.092 1.00 31.33 133 ARG C CA 1
ATOM 7916 C C . ARG C 1 133 ? 29.990 95.969 61.697 1.00 34.06 133 ARG C C 1
ATOM 7917 O O . ARG C 1 133 ? 28.956 96.449 61.217 1.00 36.49 133 ARG C O 1
ATOM 7925 N N . ILE C 1 134 ? 30.738 95.082 61.035 1.00 31.36 134 ILE C N 1
ATOM 7926 C CA . ILE C 1 134 ? 30.368 94.655 59.689 1.00 33.49 134 ILE C CA 1
ATOM 7927 C C . ILE C 1 134 ? 29.069 93.860 59.719 1.00 32.13 134 ILE C C 1
ATOM 7928 O O . ILE C 1 134 ? 28.189 94.050 58.871 1.00 29.55 134 ILE C O 1
ATOM 7933 N N . TYR C 1 135 ? 28.926 92.963 60.697 1.00 32.62 135 TYR C N 1
ATOM 7934 C CA . TYR C 1 135 ? 27.699 92.185 60.822 1.00 29.22 135 TYR C CA 1
ATOM 7935 C C . TYR C 1 135 ? 26.520 93.074 61.199 1.00 30.55 135 TYR C C 1
ATOM 7936 O O . TYR C 1 135 ? 25.418 92.917 60.659 1.00 27.43 135 TYR C O 1
ATOM 7945 N N . GLY C 1 136 ? 26.733 94.017 62.119 1.00 30.70 136 GLY C N 1
ATOM 7946 C CA . GLY C 1 136 ? 25.685 94.971 62.440 1.00 28.58 136 GLY C CA 1
ATOM 7947 C C . GLY C 1 136 ? 25.298 95.823 61.248 1.00 31.34 136 GLY C C 1
ATOM 7948 O O . GLY C 1 136 ? 24.126 96.165 61.069 1.00 31.74 136 GLY C O 1
ATOM 7949 N N . LYS C 1 137 ? 26.277 96.168 60.409 1.00 32.11 137 LYS C N 1
ATOM 7950 C CA . LYS C 1 137 ? 25.980 96.915 59.193 1.00 33.28 137 LYS C CA 1
ATOM 7951 C C . LYS C 1 137 ? 25.196 96.066 58.200 1.00 32.84 137 LYS C C 1
ATOM 7952 O O . LYS C 1 137 ? 24.284 96.566 57.533 1.00 33.95 137 LYS C O 1
ATOM 7958 N N . TRP C 1 138 ? 25.526 94.776 58.099 1.00 32.44 138 TRP C N 1
ATOM 7959 C CA . TRP C 1 138 ? 24.826 93.902 57.162 1.00 32.15 138 TRP C CA 1
ATOM 7960 C C . TRP C 1 138 ? 23.360 93.739 57.543 1.00 30.43 138 TRP C C 1
ATOM 7961 O O . TRP C 1 138 ? 22.477 93.795 56.678 1.00 30.61 138 TRP C O 1
ATOM 7972 N N . LEU C 1 139 ? 23.081 93.533 58.833 1.00 27.18 139 LEU C N 1
ATOM 7973 C CA . LEU C 1 139 ? 21.699 93.400 59.285 1.00 28.21 139 LEU C CA 1
ATOM 7974 C C . LEU C 1 139 ? 20.929 94.698 59.095 1.00 31.14 139 LEU C C 1
ATOM 7975 O O . LEU C 1 139 ? 19.782 94.687 58.634 1.00 29.95 139 LEU C O 1
ATOM 7980 N N . ALA C 1 140 ? 21.541 95.827 59.461 1.00 30.67 140 ALA C N 1
ATOM 7981 C CA . ALA C 1 140 ? 20.873 97.113 59.321 1.00 32.56 140 ALA C CA 1
ATOM 7982 C C . ALA C 1 140 ? 20.625 97.455 57.859 1.00 36.06 140 ALA C C 1
ATOM 7983 O O . ALA C 1 140 ? 19.614 98.090 57.532 1.00 34.01 140 ALA C O 1
ATOM 7985 N N . ASN C 1 141 ? 21.527 97.041 56.966 1.00 31.44 141 ASN C N 1
ATOM 7986 C CA . ASN C 1 141 ? 21.306 97.269 55.543 1.00 33.40 141 ASN C CA 1
ATOM 7987 C C . ASN C 1 141 ? 20.093 96.495 55.040 1.00 34.28 141 ASN C C 1
ATOM 7988 O O . ASN C 1 141 ? 19.323 97.002 54.215 1.00 35.90 141 ASN C O 1
ATOM 7993 N N . ARG C 1 142 ? 19.905 95.263 55.521 1.00 32.94 142 ARG C N 1
ATOM 7994 C CA . ARG C 1 142 ? 18.778 94.459 55.061 1.00 33.86 142 ARG C CA 1
ATOM 7995 C C . ARG C 1 142 ? 17.454 94.992 55.597 1.00 35.41 142 ARG C C 1
ATOM 7996 O O . ARG C 1 142 ? 16.429 94.934 54.906 1.00 32.66 142 ARG C O 1
ATOM 8004 N N . TYR C 1 143 ? 17.455 95.519 56.821 1.00 33.60 143 TYR C N 1
ATOM 8005 C CA . TYR C 1 143 ? 16.231 95.898 57.514 1.00 32.23 143 TYR C CA 1
ATOM 8006 C C . TYR C 1 143 ? 16.140 97.403 57.752 1.00 34.70 143 TYR C C 1
ATOM 8007 O O . TYR C 1 143 ? 15.549 97.846 58.739 1.00 40.86 143 TYR C O 1
ATOM 8016 N N . LYS C 1 144 ? 16.714 98.204 56.851 1.00 34.80 144 LYS C N 1
ATOM 8017 C CA . LYS C 1 144 ? 16.657 99.653 57.022 1.00 38.64 144 LYS C CA 1
ATOM 8018 C C . LYS C 1 144 ? 15.267 100.205 56.732 1.00 40.53 144 LYS C C 1
ATOM 8019 O O . LYS C 1 144 ? 14.903 101.263 57.256 1.00 43.13 144 LYS C O 1
ATOM 8025 N N . ASN C 1 145 ? 14.483 99.514 55.907 1.00 42.92 145 ASN C N 1
ATOM 8026 C CA . ASN C 1 145 ? 13.151 99.972 55.539 1.00 42.85 145 ASN C CA 1
ATOM 8027 C C . ASN C 1 145 ? 12.046 99.228 56.270 1.00 38.97 145 ASN C C 1
ATOM 8028 O O . ASN C 1 145 ? 10.871 99.559 56.087 1.00 44.37 145 ASN C O 1
ATOM 8033 N N . LYS C 1 146 ? 12.387 98.230 57.082 1.00 37.37 146 LYS C N 1
ATOM 8034 C CA . LYS C 1 146 ? 11.389 97.588 57.925 1.00 37.33 146 LYS C CA 1
ATOM 8035 C C . LYS C 1 146 ? 10.871 98.586 58.952 1.00 40.80 146 LYS C C 1
ATOM 8036 O O . LYS C 1 146 ? 11.621 99.430 59.453 1.00 39.60 146 LYS C O 1
ATOM 8042 N N . LYS C 1 147 ? 9.578 98.495 59.260 1.00 37.12 147 LYS C N 1
ATOM 8043 C CA . LYS C 1 147 ? 8.936 99.440 60.164 1.00 35.09 147 LYS C CA 1
ATOM 8044 C C . LYS C 1 147 ? 8.469 98.797 61.463 1.00 30.10 147 LYS C C 1
ATOM 8045 O O . LYS C 1 147 ? 7.720 99.425 62.215 1.00 32.49 147 LYS C O 1
ATOM 8051 N N . ASN C 1 148 ? 8.900 97.575 61.759 1.00 30.92 148 ASN C N 1
ATOM 8052 C CA . ASN C 1 148 ? 8.444 96.869 62.951 1.00 30.71 148 ASN C CA 1
ATOM 8053 C C . ASN C 1 148 ? 9.611 96.213 63.676 1.00 26.48 148 ASN C C 1
ATOM 8054 O O . ASN C 1 148 ? 9.490 95.113 64.223 1.00 26.73 148 ASN C O 1
ATOM 8059 N N . ILE C 1 149 ? 10.757 96.888 63.720 1.00 28.84 149 ILE C N 1
ATOM 8060 C CA . ILE C 1 149 ? 11.974 96.310 64.277 1.00 27.92 149 ILE C CA 1
ATOM 8061 C C . ILE C 1 149 ? 12.537 97.240 65.340 1.00 28.51 149 ILE C C 1
ATOM 8062 O O . ILE C 1 149 ? 12.715 98.440 65.097 1.00 27.55 149 ILE C O 1
ATOM 8067 N N . ILE C 1 150 ? 12.801 96.685 66.521 1.00 26.13 150 ILE C N 1
ATOM 8068 C CA . ILE C 1 150 ? 13.596 97.327 67.559 1.00 24.68 150 ILE C CA 1
ATOM 8069 C C . ILE C 1 150 ? 14.821 96.455 67.798 1.00 22.93 150 ILE C C 1
ATOM 8070 O O . ILE C 1 150 ? 14.715 95.225 67.834 1.00 24.42 150 ILE C O 1
ATOM 8075 N N . TRP C 1 151 ? 15.982 97.088 67.946 1.00 28.32 151 TRP C N 1
ATOM 8076 C CA . TRP C 1 151 ? 17.254 96.380 68.014 1.00 23.15 151 TRP C CA 1
ATOM 8077 C C . TRP C 1 151 ? 17.656 96.141 69.464 1.00 22.05 151 TRP C C 1
ATOM 8078 O O . TRP C 1 151 ? 17.693 97.078 70.266 1.00 21.71 151 TRP C O 1
ATOM 8089 N N . ILE C 1 152 ? 17.956 94.887 69.791 1.00 21.76 152 ILE C N 1
ATOM 8090 C CA . ILE C 1 152 ? 18.358 94.487 71.136 1.00 23.43 152 ILE C CA 1
ATOM 8091 C C . ILE C 1 152 ? 19.731 93.839 71.033 1.00 21.94 152 ILE C C 1
ATOM 8092 O O . ILE C 1 152 ? 19.855 92.712 70.538 1.00 22.64 152 ILE C O 1
ATOM 8097 N N . LEU C 1 153 ? 20.758 94.540 71.504 1.00 25.29 153 LEU C N 1
ATOM 8098 C CA . LEU C 1 153 ? 22.101 93.982 71.517 1.00 21.26 153 LEU C CA 1
ATOM 8099 C C . LEU C 1 153 ? 22.314 93.125 72.762 1.00 22.65 153 LEU C C 1
ATOM 8100 O O . LEU C 1 153 ? 21.519 93.132 73.706 1.00 24.74 153 LEU C O 1
ATOM 8105 N N . GLY C 1 154 ? 23.410 92.376 72.752 1.00 22.87 154 GLY C N 1
ATOM 8106 C CA . GLY C 1 154 ? 23.721 91.493 73.853 1.00 20.36 154 GLY C CA 1
ATOM 8107 C C . GLY C 1 154 ? 22.877 90.233 73.814 1.00 24.18 154 GLY C C 1
ATOM 8108 O O . GLY C 1 154 ? 22.353 89.819 72.774 1.00 27.04 154 GLY C O 1
ATOM 8109 N N . GLY C 1 155 ? 22.739 89.621 74.984 1.00 24.13 155 GLY C N 1
ATOM 8110 C CA . GLY C 1 155 ? 21.937 88.423 75.111 1.00 21.22 155 GLY C CA 1
ATOM 8111 C C . GLY C 1 155 ? 22.432 87.515 76.215 1.00 24.99 155 GLY C C 1
ATOM 8112 O O . GLY C 1 155 ? 23.103 86.513 75.948 1.00 24.62 155 GLY C O 1
ATOM 8113 N N . ASP C 1 156 ? 22.126 87.881 77.460 1.00 22.88 156 ASP C N 1
ATOM 8114 C CA . ASP C 1 156 ? 22.448 87.067 78.634 1.00 24.52 156 ASP C CA 1
ATOM 8115 C C . ASP C 1 156 ? 23.955 86.849 78.781 1.00 23.06 156 ASP C C 1
ATOM 8116 O O . ASP C 1 156 ? 24.410 85.746 79.090 1.00 24.56 156 ASP C O 1
ATOM 8121 N N . ARG C 1 157 ? 24.738 87.907 78.567 1.00 18.69 157 ARG C N 1
ATOM 8122 C CA . ARG C 1 157 ? 26.185 87.855 78.784 1.00 24.03 157 ARG C CA 1
ATOM 8123 C C . ARG C 1 157 ? 26.649 89.190 79.350 1.00 22.83 157 ARG C C 1
ATOM 8124 O O . ARG C 1 157 ? 26.648 90.202 78.642 1.00 22.50 157 ARG C O 1
ATOM 8132 N N . THR C 1 158 ? 27.046 89.187 80.613 1.00 22.40 158 THR C N 1
ATOM 8133 C CA . THR C 1 158 ? 27.651 90.367 81.212 1.00 23.31 158 THR C CA 1
ATOM 8134 C C . THR C 1 158 ? 28.976 90.675 80.519 1.00 27.57 158 THR C C 1
ATOM 8135 O O . THR C 1 158 ? 29.835 89.785 80.411 1.00 27.15 158 THR C O 1
ATOM 8139 N N . PRO C 1 159 ? 29.176 91.894 80.021 1.00 28.23 159 PRO C N 1
ATOM 8140 C CA . PRO C 1 159 ? 30.482 92.248 79.450 1.00 26.09 159 PRO C CA 1
ATOM 8141 C C . PRO C 1 159 ? 31.597 92.001 80.455 1.00 25.91 159 PRO C C 1
ATOM 8142 O O . PRO C 1 159 ? 31.562 92.498 81.584 1.00 28.35 159 PRO C O 1
ATOM 8146 N N . ARG C 1 160 ? 32.582 91.213 80.042 1.00 23.29 160 ARG C N 1
ATOM 8147 C CA . ARG C 1 160 ? 33.621 90.778 80.962 1.00 26.92 160 ARG C CA 1
ATOM 8148 C C . ARG C 1 160 ? 34.523 91.950 81.340 1.00 25.01 160 ARG C C 1
ATOM 8149 O O . ARG C 1 160 ? 34.883 92.761 80.480 1.00 23.40 160 ARG C O 1
ATOM 8157 N N . PRO C 1 161 ? 34.898 92.069 82.611 1.00 25.01 161 PRO C N 1
ATOM 8158 C CA . PRO C 1 161 ? 35.820 93.135 83.008 1.00 28.76 161 PRO C CA 1
ATOM 8159 C C . PRO C 1 161 ? 37.135 93.019 82.253 1.00 28.08 161 PRO C C 1
ATOM 8160 O O . PRO C 1 161 ? 37.610 91.918 81.965 1.00 29.18 161 PRO C O 1
ATOM 8164 N N . ASN C 1 162 ? 37.701 94.174 81.905 1.00 26.43 162 ASN C N 1
ATOM 8165 C CA . ASN C 1 162 ? 38.987 94.277 81.222 1.00 29.50 162 ASN C CA 1
ATOM 8166 C C . ASN C 1 162 ? 38.983 93.585 79.864 1.00 28.93 162 ASN C C 1
ATOM 8167 O O . ASN C 1 162 ? 40.042 93.222 79.346 1.00 31.84 162 ASN C O 1
ATOM 8172 N N . SER C 1 163 ? 37.814 93.395 79.269 1.00 28.72 163 SER C N 1
ATOM 8173 C CA . SER C 1 163 ? 37.691 92.751 77.972 1.00 29.50 163 SER C CA 1
ATOM 8174 C C . SER C 1 163 ? 37.363 93.789 76.904 1.00 31.51 163 SER C C 1
ATOM 8175 O O . SER C 1 163 ? 37.170 94.976 77.186 1.00 31.03 163 SER C O 1
ATOM 8178 N N . ASP C 1 164 ? 37.314 93.324 75.659 1.00 32.51 164 ASP C N 1
ATOM 8179 C CA . ASP C 1 164 ? 36.841 94.117 74.534 1.00 30.79 164 ASP C CA 1
ATOM 8180 C C . ASP C 1 164 ? 35.332 94.001 74.336 1.00 29.28 164 ASP C C 1
ATOM 8181 O O . ASP C 1 164 ? 34.823 94.447 73.304 1.00 28.74 164 ASP C O 1
ATOM 8186 N N . ASP C 1 165 ? 34.613 93.412 75.298 1.00 28.52 165 ASP C N 1
ATOM 8187 C CA . ASP C 1 165 ? 33.195 93.115 75.097 1.00 28.01 165 ASP C CA 1
ATOM 8188 C C . ASP C 1 165 ? 32.380 94.387 74.904 1.00 29.09 165 ASP C C 1
ATOM 8189 O O . ASP C 1 165 ? 31.587 94.492 73.960 1.00 28.52 165 ASP C O 1
ATOM 8194 N N . VAL C 1 166 ? 32.552 95.362 75.798 1.00 27.84 166 VAL C N 1
ATOM 8195 C CA . VAL C 1 166 ? 31.843 96.634 75.661 1.00 25.56 166 VAL C CA 1
ATOM 8196 C C . VAL C 1 166 ? 32.153 97.272 74.315 1.00 28.86 166 VAL C C 1
ATOM 8197 O O . VAL C 1 166 ? 31.270 97.831 73.652 1.00 31.04 166 VAL C O 1
ATOM 8201 N N . LYS C 1 167 ? 33.412 97.180 73.881 1.00 31.05 167 LYS C N 1
ATOM 8202 C CA . LYS C 1 167 ? 33.789 97.707 72.572 1.00 31.49 167 LYS C CA 1
ATOM 8203 C C . LYS C 1 167 ? 33.104 96.933 71.452 1.00 28.34 167 LYS C C 1
ATOM 8204 O O . LYS C 1 167 ? 32.708 97.515 70.435 1.00 27.83 167 LYS C O 1
ATOM 8209 N N . VAL C 1 168 ? 32.944 95.619 71.628 1.00 29.31 168 VAL C N 1
ATOM 8210 C CA . VAL C 1 168 ? 32.308 94.796 70.600 1.00 28.52 168 VAL C CA 1
ATOM 8211 C C . VAL C 1 168 ? 30.863 95.232 70.391 1.00 25.48 168 VAL C C 1
ATOM 8212 O O . VAL C 1 168 ? 30.419 95.446 69.256 1.00 27.38 168 VAL C O 1
ATOM 8216 N N . TRP C 1 169 ? 30.113 95.384 71.486 1.00 21.76 169 TRP C N 1
ATOM 8217 C CA . TRP C 1 169 ? 28.722 95.811 71.373 1.00 28.56 169 TRP C CA 1
ATOM 8218 C C . TRP C 1 169 ? 28.612 97.253 70.896 1.00 29.49 169 TRP C C 1
ATOM 8219 O O . TRP C 1 169 ? 27.645 97.604 70.208 1.00 32.58 169 TRP C O 1
ATOM 8230 N N . ARG C 1 170 ? 29.576 98.103 71.256 1.00 27.39 170 ARG C N 1
ATOM 8231 C CA . ARG C 1 170 ? 29.589 99.458 70.717 1.00 29.84 170 ARG C CA 1
ATOM 8232 C C . ARG C 1 170 ? 29.930 99.454 69.236 1.00 30.37 170 ARG C C 1
ATOM 8233 O O . ARG C 1 170 ? 29.435 100.300 68.483 1.00 30.18 170 ARG C O 1
ATOM 8241 N N . ALA C 1 171 ? 30.773 98.514 68.803 1.00 32.46 171 ALA C N 1
ATOM 8242 C CA . ALA C 1 171 ? 31.053 98.376 67.379 1.00 34.42 171 ALA C CA 1
ATOM 8243 C C . ALA C 1 171 ? 29.823 97.882 66.629 1.00 29.58 171 ALA C C 1
ATOM 8244 O O . ALA C 1 171 ? 29.513 98.379 65.540 1.00 33.24 171 ALA C O 1
ATOM 8246 N N . MET C 1 172 ? 29.108 96.910 67.198 1.00 26.14 172 MET C N 1
ATOM 8247 C CA . MET C 1 172 ? 27.890 96.425 66.556 1.00 30.13 172 MET C CA 1
ATOM 8248 C C . MET C 1 172 ? 26.849 97.530 66.441 1.00 28.41 172 MET C C 1
ATOM 8249 O O . MET C 1 172 ? 26.145 97.627 65.429 1.00 28.77 172 MET C O 1
ATOM 8254 N N . ALA C 1 173 ? 26.731 98.368 67.473 1.00 26.76 173 ALA C N 1
ATOM 8255 C CA . ALA C 1 173 ? 25.814 99.502 67.407 1.00 27.14 173 ALA C CA 1
ATOM 8256 C C . ALA C 1 173 ? 26.207 100.458 66.289 1.00 30.66 173 ALA C C 1
ATOM 8257 O O . ALA C 1 173 ? 25.354 100.913 65.519 1.00 33.35 173 ALA C O 1
ATOM 8259 N N . ALA C 1 174 ? 27.503 100.769 66.180 1.00 32.73 174 ALA C N 1
ATOM 8260 C CA . ALA C 1 174 ? 27.964 101.672 65.130 1.00 33.32 174 ALA C CA 1
ATOM 8261 C C . ALA C 1 174 ? 27.658 101.126 63.742 1.00 34.23 174 ALA C C 1
ATOM 8262 O O . ALA C 1 174 ? 27.362 101.898 62.823 1.00 36.14 174 ALA C O 1
ATOM 8264 N N . GLY C 1 175 ? 27.722 99.804 63.568 1.00 30.62 175 GLY C N 1
ATOM 8265 C CA . GLY C 1 175 ? 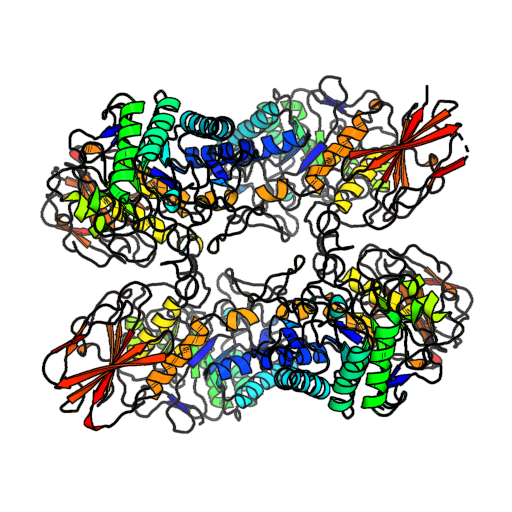27.328 99.223 62.297 1.00 31.59 175 GLY C CA 1
ATOM 8266 C C . GLY C 1 175 ? 25.840 99.363 62.035 1.00 34.67 175 GLY C C 1
ATOM 8267 O O . GLY C 1 175 ? 25.420 99.611 60.901 1.00 32.03 175 GLY C O 1
ATOM 8268 N N . ILE C 1 176 ? 25.024 99.216 63.081 1.00 32.49 176 ILE C N 1
ATOM 8269 C CA . ILE C 1 176 ? 23.576 99.315 62.920 1.00 32.85 176 ILE C CA 1
ATOM 8270 C C . ILE C 1 176 ? 23.172 100.752 62.618 1.00 35.74 176 ILE C C 1
ATOM 8271 O O . ILE C 1 176 ? 22.381 101.014 61.705 1.00 37.41 176 ILE C O 1
ATOM 8276 N N . VAL C 1 177 ? 23.704 101.703 63.390 1.00 36.25 177 VAL C N 1
ATOM 8277 C CA . VAL C 1 177 ? 23.401 103.113 63.161 1.00 36.89 177 VAL C CA 1
ATOM 8278 C C . VAL C 1 177 ? 23.802 103.519 61.748 1.00 41.25 177 VAL C C 1
ATOM 8279 O O . VAL C 1 177 ? 23.071 104.245 61.061 1.00 42.51 177 VAL C O 1
ATOM 8283 N N . GLU C 1 178 ? 24.960 103.043 61.285 1.00 37.69 178 GLU C N 1
ATOM 8284 C CA . GLU C 1 178 ? 25.399 103.358 59.929 1.00 40.24 178 GLU C CA 1
ATOM 8285 C C . GLU C 1 178 ? 24.492 102.716 58.887 1.00 40.41 178 GLU C C 1
ATOM 8286 O O . GLU C 1 178 ? 24.189 103.331 57.857 1.00 38.66 178 GLU C O 1
ATOM 8292 N N . GLY C 1 179 ? 24.051 101.482 59.134 1.00 47.06 179 GLY C N 1
ATOM 8293 C CA . GLY C 1 179 ? 23.254 100.779 58.145 1.00 47.24 179 GLY C CA 1
ATOM 8294 C C . GLY C 1 179 ? 21.868 101.360 57.954 1.00 49.52 179 GLY C C 1
ATOM 8295 O O . GLY C 1 179 ? 21.302 101.269 56.860 1.00 51.16 179 GLY C O 1
ATOM 8296 N N . VAL C 1 180 ? 21.299 101.961 59.002 1.00 42.65 180 VAL C N 1
ATOM 8297 C CA . VAL C 1 180 ? 19.957 102.531 58.917 1.00 40.07 180 VAL C CA 1
ATOM 8298 C C . VAL C 1 180 ? 19.967 104.023 58.620 1.00 42.79 180 VAL C C 1
ATOM 8299 O O . VAL C 1 180 ? 18.899 104.593 58.342 1.00 45.05 180 VAL C O 1
ATOM 8303 N N . GLY C 1 181 ? 21.126 104.677 58.672 1.00 43.10 181 GLY C N 1
ATOM 8304 C CA . GLY C 1 181 ? 21.243 106.057 58.254 1.00 40.09 181 GLY C CA 1
ATOM 8305 C C . GLY C 1 181 ? 21.345 107.083 59.361 1.00 43.12 181 GLY C C 1
ATOM 8306 O O . GLY C 1 181 ? 21.376 108.282 59.061 1.00 44.03 181 GLY C O 1
ATOM 8307 N N . GLY C 1 182 ? 21.396 106.668 60.614 1.00 43.84 182 GLY C N 1
ATOM 8308 C CA . GLY C 1 182 ? 21.555 107.616 61.702 1.00 44.31 182 GLY C CA 1
ATOM 8309 C C . GLY C 1 182 ? 20.983 107.077 62.994 1.00 44.91 182 GLY C C 1
ATOM 8310 O O . GLY C 1 182 ? 20.299 106.056 63.032 1.00 47.71 182 GLY C O 1
ATOM 8311 N N . ASN C 1 183 ? 21.282 107.802 64.075 1.00 42.81 183 ASN C N 1
ATOM 8312 C CA . ASN C 1 183 ? 20.796 107.415 65.396 1.00 47.29 183 ASN C CA 1
ATOM 8313 C C . ASN C 1 183 ? 19.277 107.496 65.487 1.00 46.01 183 ASN C C 1
ATOM 8314 O O . ASN C 1 183 ? 18.654 106.708 66.210 1.00 40.88 183 ASN C O 1
ATOM 8319 N N . ASP C 1 184 ? 18.666 108.443 64.772 1.00 51.56 184 ASP C N 1
ATOM 8320 C CA . ASP C 1 184 ? 17.217 108.598 64.819 1.00 50.70 184 ASP C CA 1
ATOM 8321 C C . ASP C 1 184 ? 16.491 107.468 64.106 1.00 49.16 184 ASP C C 1
ATOM 8322 O O . ASP C 1 184 ? 15.298 107.262 64.355 1.00 52.19 184 ASP C O 1
ATOM 8327 N N . LYS C 1 185 ? 17.178 106.734 63.234 1.00 44.05 185 LYS C N 1
ATOM 8328 C CA . LYS C 1 185 ? 16.562 105.688 62.431 1.00 43.46 185 LYS C CA 1
ATOM 8329 C C . LYS C 1 185 ? 16.661 104.310 63.073 1.00 40.37 185 LYS C C 1
ATOM 8330 O O . LYS C 1 185 ? 16.408 103.307 62.397 1.00 37.56 185 LYS C O 1
ATOM 8334 N N . ALA C 1 186 ? 17.020 104.233 64.353 1.00 36.90 186 ALA C N 1
ATOM 8335 C CA . ALA C 1 186 ? 17.124 102.948 65.029 1.00 35.19 186 ALA C CA 1
ATOM 8336 C C . ALA C 1 186 ? 16.918 103.137 66.523 1.00 33.12 186 ALA C C 1
ATOM 8337 O O . ALA C 1 186 ? 17.543 104.009 67.135 1.00 32.92 186 ALA C O 1
ATOM 8339 N N . LEU C 1 187 ? 16.037 102.322 67.096 1.00 35.23 187 LEU C N 1
ATOM 8340 C CA . LEU C 1 187 ? 15.897 102.198 68.540 1.00 32.25 187 LEU C CA 1
ATOM 8341 C C . LEU C 1 187 ? 16.675 100.963 68.975 1.00 27.71 187 LEU C C 1
ATOM 8342 O O . LEU C 1 187 ? 16.409 99.857 68.494 1.00 27.41 187 LEU C O 1
ATOM 8347 N N . ILE C 1 188 ? 17.649 101.155 69.861 1.00 27.15 188 ILE C N 1
ATOM 8348 C CA . ILE C 1 188 ? 18.588 100.105 70.233 1.00 23.47 188 ILE C CA 1
ATOM 8349 C C . ILE C 1 188 ? 18.672 100.022 71.748 1.00 23.08 188 ILE C C 1
ATOM 8350 O O . ILE C 1 188 ? 18.689 101.049 72.435 1.00 23.90 188 ILE C O 1
ATOM 8355 N N . THR C 1 189 ? 18.733 98.799 72.268 1.00 23.46 189 THR C N 1
ATOM 8356 C CA . THR C 1 189 ? 19.000 98.582 73.684 1.00 24.58 189 THR C CA 1
ATOM 8357 C C . THR C 1 189 ? 19.962 97.407 73.830 1.00 25.87 189 THR C C 1
ATOM 8358 O O . THR C 1 189 ? 20.533 96.913 72.853 1.00 23.40 189 THR C O 1
ATOM 8362 N N . PHE C 1 190 ? 20.119 96.944 75.067 1.00 23.14 190 PHE C N 1
ATOM 8363 C CA . PHE C 1 190 ? 21.027 95.859 75.398 1.00 23.13 190 PHE C CA 1
ATOM 8364 C C . PHE C 1 190 ? 20.343 94.958 76.413 1.00 23.08 190 PHE C C 1
ATOM 8365 O O . PHE C 1 190 ? 19.874 95.439 77.448 1.00 23.89 190 PHE C O 1
ATOM 8373 N N . HIS C 1 191 ? 20.269 93.660 76.110 1.00 26.41 191 HIS C N 1
ATOM 8374 C CA . HIS C 1 191 ? 19.715 92.686 77.045 1.00 24.64 191 HIS C CA 1
ATOM 8375 C C . HIS C 1 191 ? 20.819 92.186 77.967 1.00 25.80 191 HIS C C 1
ATOM 8376 O O . HIS C 1 191 ? 21.833 91.673 77.476 1.00 21.10 191 HIS C O 1
ATOM 8383 N N . PRO C 1 192 ? 20.679 92.321 79.284 1.00 27.24 192 PRO C N 1
ATOM 8384 C CA . PRO C 1 192 ? 21.786 91.974 80.178 1.00 22.08 192 PRO C CA 1
ATOM 8385 C C . PRO C 1 192 ? 21.549 90.708 80.987 1.00 28.37 192 PRO C C 1
ATOM 8386 O O . PRO C 1 192 ? 20.478 90.093 80.917 1.00 27.69 192 PRO C O 1
ATOM 8390 N N . GLN C 1 193 ? 22.556 90.318 81.760 1.00 24.46 193 GLN C N 1
ATOM 8391 C CA . GLN C 1 193 ? 22.383 89.342 82.823 1.00 26.37 193 GLN C CA 1
ATOM 8392 C C . GLN C 1 193 ? 21.794 90.044 84.042 1.00 26.94 193 GLN C C 1
ATOM 8393 O O . GLN C 1 193 ? 21.694 91.273 84.072 1.00 24.90 193 GLN C O 1
ATOM 8399 N N . PRO C 1 194 ? 21.365 89.295 85.059 1.00 25.84 194 PRO C N 1
ATOM 8400 C CA . PRO C 1 194 ? 20.847 89.947 86.267 1.00 26.86 194 PRO C CA 1
ATOM 8401 C C . PRO C 1 194 ? 21.884 90.857 86.910 1.00 26.99 194 PRO C C 1
ATOM 8402 O O . PRO C 1 194 ? 23.051 90.489 87.069 1.00 30.22 194 PRO C O 1
ATOM 8406 N N . ASN C 1 195 ? 21.444 92.060 87.269 1.00 23.93 195 ASN C N 1
ATOM 8407 C CA . ASN C 1 195 ? 22.253 93.018 88.015 1.00 26.71 195 ASN C CA 1
ATOM 8408 C C . ASN C 1 195 ? 21.315 94.084 88.573 1.00 29.06 195 ASN C C 1
ATOM 8409 O O . ASN C 1 195 ? 20.089 93.991 88.440 1.00 29.91 195 ASN C O 1
ATOM 8414 N N . LYS C 1 196 ? 21.899 95.106 89.197 1.00 24.79 196 LYS C N 1
ATOM 8415 C CA . LYS C 1 196 ? 21.108 96.154 89.824 1.00 26.79 196 LYS C CA 1
ATOM 8416 C C . LYS C 1 196 ? 20.947 97.396 88.960 1.00 28.03 196 LYS C C 1
ATOM 8417 O O . LYS C 1 196 ? 19.965 98.124 89.136 1.00 30.28 196 LYS C O 1
ATOM 8420 N N . GLU C 1 197 ? 21.871 97.657 88.037 1.00 25.56 197 GLU C N 1
ATOM 8421 C CA . GLU C 1 197 ? 21.775 98.821 87.170 1.00 27.34 197 GLU C CA 1
ATOM 8422 C C . GLU C 1 197 ? 21.242 98.494 85.782 1.00 28.19 197 GLU C C 1
ATOM 8423 O O . GLU C 1 197 ? 20.853 99.414 85.053 1.00 29.78 197 GLU C O 1
ATOM 8429 N N . GLY C 1 198 ? 21.196 97.218 85.405 1.00 25.58 198 GLY C N 1
ATOM 8430 C CA . GLY C 1 198 ? 20.730 96.903 84.072 1.00 27.65 198 GLY C CA 1
ATOM 8431 C C . GLY C 1 198 ? 21.819 97.174 83.047 1.00 24.09 198 GLY C C 1
ATOM 8432 O O . GLY C 1 198 ? 22.987 97.380 83.375 1.00 26.49 198 GLY C O 1
ATOM 8433 N N . ALA C 1 199 ? 21.406 97.174 81.775 1.00 24.49 199 ALA C N 1
ATOM 8434 C CA . ALA C 1 199 ? 22.337 97.470 80.689 1.00 26.02 199 ALA C CA 1
ATOM 8435 C C . ALA C 1 199 ? 23.033 98.809 80.892 1.00 28.79 199 ALA C C 1
ATOM 8436 O O . ALA C 1 199 ? 24.157 99.006 80.411 1.00 28.95 199 ALA C O 1
ATOM 8438 N N . SER C 1 200 ? 22.392 99.732 81.614 1.00 29.34 200 SER C N 1
ATOM 8439 C CA . SER C 1 200 ? 22.986 101.027 81.921 1.00 26.83 200 SER C CA 1
ATOM 8440 C C . SER C 1 200 ? 24.282 100.921 82.714 1.00 29.07 200 SER C C 1
ATOM 8441 O O . SER C 1 200 ? 25.004 101.920 82.805 1.00 29.16 200 SER C O 1
ATOM 8444 N N . GLN C 1 201 ? 24.594 99.754 83.289 1.00 27.48 201 GLN C N 1
ATOM 8445 C CA . GLN C 1 201 ? 25.853 99.606 84.016 1.00 29.40 201 GLN C CA 1
ATOM 8446 C C . GLN C 1 201 ? 27.049 99.937 83.131 1.00 28.86 201 GLN C C 1
ATOM 8447 O O . GLN C 1 201 ? 28.041 100.497 83.611 1.00 27.32 201 GLN C O 1
ATOM 8453 N N . TRP C 1 202 ? 26.961 99.630 81.838 1.00 28.00 202 TRP C N 1
ATOM 8454 C CA . TRP C 1 202 ? 28.034 99.897 80.892 1.00 27.53 202 TRP C CA 1
ATOM 8455 C C . TRP C 1 202 ? 27.681 100.919 79.824 1.00 30.32 202 TRP C C 1
ATOM 8456 O O . TRP C 1 202 ? 28.583 101.578 79.305 1.00 30.23 202 TRP C O 1
ATOM 8467 N N . PHE C 1 203 ? 26.399 101.080 79.491 1.00 29.95 203 PHE C N 1
ATOM 8468 C CA . PHE C 1 203 ? 26.011 101.732 78.247 1.00 29.88 203 PHE C CA 1
ATOM 8469 C C . PHE C 1 203 ? 25.173 102.994 78.427 1.00 30.11 203 PHE C C 1
ATOM 8470 O O . PHE C 1 203 ? 24.722 103.556 77.424 1.00 29.80 203 PHE C O 1
ATOM 8478 N N . HIS C 1 204 ? 24.948 103.462 79.658 1.00 29.27 204 HIS C N 1
ATOM 8479 C CA . HIS C 1 204 ? 23.930 104.492 79.864 1.00 31.56 204 HIS C CA 1
ATOM 8480 C C . HIS C 1 204 ? 24.277 105.784 79.131 1.00 31.98 204 HIS C C 1
ATOM 8481 O O . HIS C 1 204 ? 23.431 106.361 78.437 1.00 36.19 204 HIS C O 1
ATOM 8488 N N . ALA C 1 205 ? 25.515 106.257 79.270 1.00 32.61 205 ALA C N 1
ATOM 8489 C CA . ALA C 1 205 ? 25.893 107.495 78.598 1.00 36.23 205 ALA C CA 1
ATOM 8490 C C . ALA C 1 205 ? 26.080 107.327 77.093 1.00 35.85 205 ALA C C 1
ATOM 8491 O O . ALA C 1 205 ? 26.337 108.326 76.411 1.00 37.73 205 ALA C O 1
ATOM 8493 N N . ASP C 1 206 ? 25.948 106.115 76.559 1.00 34.36 206 ASP C N 1
ATOM 8494 C CA . ASP C 1 206 ? 26.156 105.893 75.135 1.00 35.21 206 ASP C CA 1
ATOM 8495 C C . ASP C 1 206 ? 25.053 106.554 74.315 1.00 37.62 206 ASP C C 1
ATOM 8496 O O . ASP C 1 206 ? 23.872 106.504 74.672 1.00 33.37 206 ASP C O 1
ATOM 8501 N N . GLU C 1 207 ? 25.450 107.166 73.195 1.00 39.55 207 GLU C N 1
ATOM 8502 C CA . GLU C 1 207 ? 24.508 107.919 72.372 1.00 39.26 207 GLU C CA 1
ATOM 8503 C C . GLU C 1 207 ? 23.505 107.000 71.683 1.00 37.46 207 GLU C C 1
ATOM 8504 O O . GLU C 1 207 ? 22.330 107.354 71.536 1.00 37.84 207 GLU C O 1
ATOM 8510 N N . TRP C 1 208 ? 23.955 105.826 71.241 1.00 38.20 208 TRP C N 1
ATOM 8511 C CA . TRP C 1 208 ? 23.089 104.858 70.577 1.00 35.17 208 TRP C CA 1
ATOM 8512 C C . TRP C 1 208 ? 22.151 104.144 71.540 1.00 30.82 208 TRP C C 1
ATOM 8513 O O . TRP C 1 208 ? 21.205 103.488 71.088 1.00 26.86 208 TRP C O 1
ATOM 8524 N N . PHE C 1 209 ? 22.399 104.242 72.842 1.00 29.87 209 PHE C N 1
ATOM 8525 C CA . PHE C 1 209 ? 21.633 103.528 73.861 1.00 29.63 209 PHE C CA 1
ATOM 8526 C C . PHE C 1 209 ? 20.337 104.290 74.109 1.00 33.73 209 PHE C C 1
ATOM 8527 O O . PHE C 1 209 ? 20.310 105.262 74.868 1.00 35.94 209 PHE C O 1
ATOM 8535 N N . ASP C 1 210 ? 19.253 103.851 73.466 1.00 29.71 210 ASP C N 1
ATOM 8536 C CA . ASP C 1 210 ? 18.015 104.621 73.510 1.00 26.95 210 ASP C CA 1
ATOM 8537 C C . ASP C 1 210 ? 17.226 104.385 74.794 1.00 29.42 210 ASP C C 1
ATOM 8538 O O . ASP C 1 210 ? 16.582 105.316 75.295 1.00 29.36 210 ASP C O 1
ATOM 8543 N N . PHE C 1 211 ? 17.253 103.169 75.339 1.00 24.27 211 PHE C N 1
ATOM 8544 C CA . PHE C 1 211 ? 16.576 102.895 76.601 1.00 26.45 211 PHE C CA 1
ATOM 8545 C C . PHE C 1 211 ? 17.277 101.752 77.326 1.00 25.30 211 PHE C C 1
ATOM 8546 O O . PHE C 1 211 ? 18.010 100.961 76.728 1.00 21.69 211 PHE C O 1
ATOM 8554 N N . ASN C 1 212 ? 17.039 101.688 78.634 1.00 25.63 212 ASN C N 1
ATOM 8555 C CA . ASN C 1 212 ? 17.669 100.710 79.509 1.00 25.62 212 ASN C CA 1
ATOM 8556 C C . ASN C 1 212 ? 16.771 99.487 79.665 1.00 25.32 212 ASN C C 1
ATOM 8557 O O . ASN C 1 212 ? 15.544 99.609 79.733 1.00 26.41 212 ASN C O 1
ATOM 8562 N N . MET C 1 213 ? 17.389 98.305 79.718 1.00 24.07 213 MET C N 1
ATOM 8563 C CA . MET C 1 213 ? 16.668 97.042 79.832 1.00 22.90 213 MET C CA 1
ATOM 8564 C C . MET C 1 213 ? 17.290 96.190 80.931 1.00 24.91 213 MET C C 1
ATOM 8565 O O . MET C 1 213 ? 18.517 96.112 81.051 1.00 25.73 213 MET C O 1
ATOM 8570 N N . PHE C 1 214 ? 16.436 95.561 81.734 1.00 21.85 214 PHE C N 1
ATOM 8571 C CA . PHE C 1 214 ? 16.837 94.706 82.841 1.00 22.56 214 PHE C CA 1
ATOM 8572 C C . PHE C 1 214 ? 16.598 93.239 82.505 1.00 23.63 214 PHE C C 1
ATOM 8573 O O . PHE C 1 214 ? 15.931 92.891 81.526 1.00 23.30 214 PHE C O 1
ATOM 8581 N N . GLN C 1 215 ? 17.158 92.375 83.349 1.00 22.93 215 GLN C N 1
ATOM 8582 C CA . GLN C 1 215 ? 16.705 90.993 83.501 1.00 21.41 215 GLN C CA 1
ATOM 8583 C C . GLN C 1 215 ? 16.468 90.813 84.996 1.00 22.21 215 GLN C C 1
ATOM 8584 O O . GLN C 1 215 ? 17.405 90.546 85.753 1.00 26.07 215 GLN C O 1
ATOM 8590 N N . ASN C 1 216 ? 15.226 90.996 85.429 1.00 26.43 216 ASN C N 1
ATOM 8591 C CA . ASN C 1 216 ? 14.908 90.930 86.848 1.00 26.76 216 ASN C CA 1
ATOM 8592 C C . ASN C 1 216 ? 14.518 89.532 87.315 1.00 24.89 216 ASN C C 1
ATOM 8593 O O . ASN C 1 216 ? 14.424 89.308 88.526 1.00 26.17 216 ASN C O 1
ATOM 8598 N N . GLY C 1 217 ? 14.302 88.590 86.400 1.00 21.58 217 GLY C N 1
ATOM 8599 C CA . GLY C 1 217 ? 14.039 87.221 86.794 1.00 20.71 217 GLY C CA 1
ATOM 8600 C C . GLY C 1 217 ? 15.262 86.557 87.405 1.00 25.51 217 GLY C C 1
ATOM 8601 O O . GLY C 1 217 ? 16.367 87.101 87.427 1.00 28.05 217 GLY C O 1
ATOM 8602 N N . HIS C 1 218 ? 15.056 85.342 87.915 1.00 24.99 218 HIS C N 1
ATOM 8603 C CA . HIS C 1 218 ? 13.800 84.599 87.941 1.00 21.02 218 HIS C CA 1
ATOM 8604 C C . HIS C 1 218 ? 13.497 84.085 89.345 1.00 22.33 218 HIS C C 1
ATOM 8605 O O . HIS C 1 218 ? 13.126 82.923 89.514 1.00 26.60 218 HIS C O 1
ATOM 8612 N N . CYS C 1 219 ? 13.662 84.935 90.352 1.00 23.22 219 CYS C N 1
ATOM 8613 C CA . CYS C 1 219 ? 13.404 84.556 91.734 1.00 26.47 219 CYS C CA 1
ATOM 8614 C C . CYS C 1 219 ? 12.113 85.195 92.234 1.00 29.95 219 CYS C C 1
ATOM 8615 O O . CYS C 1 219 ? 11.545 86.094 91.608 1.00 24.97 219 CYS C O 1
ATOM 8618 N N . ARG C 1 220 ? 11.654 84.707 93.383 1.00 29.51 220 ARG C N 1
ATOM 8619 C CA . ARG C 1 220 ? 10.451 85.198 94.035 1.00 27.90 220 ARG C CA 1
ATOM 8620 C C . ARG C 1 220 ? 10.795 86.226 95.103 1.00 28.90 220 ARG C C 1
ATOM 8621 O O . ARG C 1 220 ? 11.862 86.177 95.719 1.00 32.42 220 ARG C O 1
ATOM 8629 N N . ASP C 1 221 ? 9.867 87.160 95.316 1.00 32.05 221 ASP C N 1
ATOM 8630 C CA . ASP C 1 221 ? 9.950 88.143 96.396 1.00 29.94 221 ASP C CA 1
ATOM 8631 C C . ASP C 1 221 ? 11.206 89.002 96.298 1.00 28.01 221 ASP C C 1
ATOM 8632 O O . ASP C 1 221 ? 11.694 89.524 97.303 1.00 29.54 221 ASP C O 1
ATOM 8637 N N . THR C 1 222 ? 11.733 89.163 95.088 1.00 27.57 222 THR C N 1
ATOM 8638 C CA . THR C 1 222 ? 12.868 90.066 94.963 1.00 30.11 222 THR C CA 1
ATOM 8639 C C . THR C 1 222 ? 12.379 91.496 94.752 1.00 30.04 222 THR C C 1
ATOM 8640 O O . THR C 1 222 ? 11.386 91.715 94.052 1.00 26.73 222 THR C O 1
ATOM 8644 N N . PRO C 1 223 ? 13.050 92.488 95.344 1.00 30.56 223 PRO C N 1
ATOM 8645 C CA . PRO C 1 223 ? 12.586 93.890 95.237 1.00 30.32 223 PRO C CA 1
ATOM 8646 C C . PRO C 1 223 ? 12.886 94.492 93.870 1.00 30.73 223 PRO C C 1
ATOM 8647 O O . PRO C 1 223 ? 13.706 95.406 93.710 1.00 33.33 223 PRO C O 1
ATOM 8651 N N . ILE C 1 224 ? 12.203 93.970 92.847 1.00 26.66 224 ILE C N 1
ATOM 8652 C CA . ILE C 1 224 ? 12.477 94.378 91.474 1.00 26.55 224 ILE C CA 1
ATOM 8653 C C . ILE C 1 224 ? 12.117 95.836 91.232 1.00 28.14 224 ILE C C 1
ATOM 8654 O O . ILE C 1 224 ? 12.658 96.462 90.312 1.00 27.05 224 ILE C O 1
ATOM 8659 N N . TYR C 1 225 ? 11.212 96.393 92.038 1.00 29.51 225 TYR C N 1
ATOM 8660 C CA . TYR C 1 225 ? 10.895 97.812 91.932 1.00 32.51 225 TYR C CA 1
ATOM 8661 C C . TYR C 1 225 ? 12.122 98.671 92.215 1.00 29.36 225 TYR C C 1
ATOM 8662 O O . TYR C 1 225 ? 12.326 99.707 91.571 1.00 28.10 225 TYR C O 1
ATOM 8671 N N . ASP C 1 226 ? 12.959 98.249 93.168 1.00 29.90 226 ASP C N 1
ATOM 8672 C CA . ASP C 1 226 ? 14.154 99.023 93.498 1.00 31.56 226 ASP C CA 1
ATOM 8673 C C . ASP C 1 226 ? 15.093 99.125 92.301 1.00 31.05 226 ASP C C 1
ATOM 8674 O O . ASP C 1 226 ? 15.716 100.171 92.078 1.00 30.20 226 ASP C O 1
ATOM 8679 N N . ASN C 1 227 ? 15.203 98.049 91.519 1.00 29.19 227 ASN C N 1
ATOM 8680 C CA . ASN C 1 227 ? 16.021 98.085 90.311 1.00 28.32 227 ASN C CA 1
ATOM 8681 C C . ASN C 1 227 ? 15.478 99.100 89.315 1.00 26.92 227 ASN C C 1
ATOM 8682 O O . ASN C 1 227 ? 16.220 99.950 88.808 1.00 28.24 227 ASN C O 1
ATOM 8687 N N . ILE C 1 228 ? 14.178 99.022 89.018 1.00 29.32 228 ILE C N 1
ATOM 8688 C CA . ILE C 1 228 ? 13.565 99.962 88.084 1.00 27.23 228 ILE C CA 1
ATOM 8689 C C . ILE C 1 228 ? 13.697 101.389 88.600 1.00 25.34 228 ILE C C 1
ATOM 8690 O O . ILE C 1 228 ? 14.009 102.315 87.839 1.00 25.60 228 ILE C O 1
ATOM 8695 N N . LYS C 1 229 ? 13.483 101.586 89.904 1.00 24.33 229 LYS C N 1
ATOM 8696 C CA . LYS C 1 229 ? 13.569 102.925 90.480 1.00 27.45 229 LYS C CA 1
ATOM 8697 C C . LYS C 1 229 ? 14.981 103.488 90.373 1.00 31.41 229 LYS C C 1
ATOM 8698 O O . LYS C 1 229 ? 15.164 104.691 90.142 1.00 29.06 229 LYS C O 1
ATOM 8704 N N . GLY C 1 230 ? 15.993 102.638 90.555 1.00 28.58 230 GLY C N 1
ATOM 8705 C CA . GLY C 1 230 ? 17.360 103.103 90.390 1.00 27.03 230 GLY C CA 1
ATOM 8706 C C . GLY C 1 230 ? 17.607 103.682 89.011 1.00 28.00 230 GLY C C 1
ATOM 8707 O O . GLY C 1 230 ? 18.200 104.757 88.873 1.00 29.51 230 GLY C O 1
ATOM 8708 N N . SER C 1 231 ? 17.138 102.988 87.973 1.00 24.86 231 SER C N 1
ATOM 8709 C CA . SER C 1 231 ? 17.282 103.493 86.613 1.00 25.24 231 SER C CA 1
ATOM 8710 C C . SER C 1 231 ? 16.432 104.738 86.393 1.00 30.95 231 SER C C 1
ATOM 8711 O O . SER C 1 231 ? 16.888 105.706 85.772 1.00 32.28 231 SER C O 1
ATOM 8714 N N . TYR C 1 232 ? 15.199 104.731 86.908 1.00 28.98 232 TYR C N 1
ATOM 8715 C CA . TYR C 1 232 ? 14.282 105.847 86.693 1.00 30.81 232 TYR C CA 1
ATOM 8716 C C . TYR C 1 232 ? 14.841 107.146 87.258 1.00 32.46 232 TYR C C 1
ATOM 8717 O O . TYR C 1 232 ? 14.725 108.206 86.632 1.00 32.49 232 TYR C O 1
ATOM 8726 N N . ASP C 1 233 ? 15.459 107.083 88.435 1.00 32.91 233 ASP C N 1
ATOM 8727 C CA . ASP C 1 233 ? 15.919 108.270 89.137 1.00 30.03 233 ASP C CA 1
ATOM 8728 C C . ASP C 1 233 ? 17.309 108.723 88.705 1.00 31.27 233 ASP C C 1
ATOM 8729 O O . ASP C 1 233 ? 17.873 109.624 89.332 1.00 33.14 233 ASP C O 1
ATOM 8734 N N . ARG C 1 234 ? 17.868 108.127 87.653 1.00 30.91 234 ARG C N 1
ATOM 8735 C CA . ARG C 1 234 ? 19.144 108.587 87.125 1.00 29.35 234 ARG C CA 1
ATOM 8736 C C . ARG C 1 234 ? 19.023 110.020 86.620 1.00 32.16 234 ARG C C 1
ATOM 8737 O O . ARG C 1 234 ? 17.952 110.465 86.196 1.00 34.68 234 ARG C O 1
ATOM 8745 N N . ALA C 1 235 ? 20.141 110.748 86.675 1.00 31.63 235 ALA C N 1
ATOM 8746 C CA . ALA C 1 235 ? 20.141 112.130 86.203 1.00 35.67 235 ALA C CA 1
ATOM 8747 C C . ALA C 1 235 ? 19.886 112.196 84.703 1.00 33.65 235 ALA C C 1
ATOM 8748 O O . ALA C 1 235 ? 19.108 113.037 84.237 1.00 34.20 235 ALA C O 1
ATOM 8750 N N . LEU C 1 236 ? 20.535 111.326 83.932 1.00 31.39 236 LEU C N 1
ATOM 8751 C CA . LEU C 1 236 ? 20.230 111.189 82.512 1.00 31.60 236 LEU C CA 1
ATOM 8752 C C . LEU C 1 236 ? 18.969 110.341 82.393 1.00 32.89 236 LEU C C 1
ATOM 8753 O O . LEU C 1 236 ? 18.972 109.156 82.743 1.00 32.52 236 LEU C O 1
ATOM 8758 N N . VAL C 1 237 ? 17.891 110.946 81.905 1.00 33.08 237 VAL C N 1
ATOM 8759 C CA . VAL C 1 237 ? 16.574 110.320 81.905 1.00 32.43 237 VAL C CA 1
ATOM 8760 C C . VAL C 1 237 ? 16.398 109.557 80.596 1.00 31.78 237 VAL C C 1
ATOM 8761 O O . VAL C 1 237 ? 16.361 110.151 79.516 1.00 32.81 237 VAL C O 1
ATOM 8765 N N . LYS C 1 238 ? 16.295 108.236 80.697 1.00 31.51 238 LYS C N 1
ATOM 8766 C CA . LYS C 1 238 ? 15.988 107.339 79.597 1.00 29.31 238 LYS C CA 1
ATOM 8767 C C . LYS C 1 238 ? 14.937 106.342 80.058 1.00 27.43 238 LYS C C 1
ATOM 8768 O O . LYS C 1 238 ? 14.886 106.000 81.243 1.00 28.41 238 LYS C O 1
ATOM 8774 N N . PRO C 1 239 ? 14.081 105.869 79.156 1.00 26.17 239 PRO C N 1
ATOM 8775 C CA . PRO C 1 239 ? 13.085 104.867 79.547 1.00 28.11 239 PRO C CA 1
ATOM 8776 C C . PRO C 1 239 ? 13.749 103.559 79.957 1.00 28.20 239 PRO C C 1
ATOM 8777 O O . PRO C 1 239 ? 14.877 103.248 79.569 1.00 28.04 239 PRO C O 1
ATOM 8781 N N . VAL C 1 240 ? 13.028 102.791 80.770 1.00 29.20 240 VAL C N 1
ATOM 8782 C CA . VAL C 1 240 ? 13.549 101.553 81.339 1.00 26.32 240 VAL C CA 1
ATOM 8783 C C . VAL C 1 240 ? 12.457 100.492 81.291 1.00 27.31 240 VAL C C 1
ATOM 8784 O O . VAL C 1 240 ? 11.270 100.797 81.454 1.00 24.21 240 VAL C O 1
ATOM 8788 N N . ILE C 1 241 ? 12.860 99.243 81.055 1.00 26.14 241 ILE C N 1
ATOM 8789 C CA . ILE C 1 241 ? 11.928 98.129 80.923 1.00 23.68 241 ILE C CA 1
ATOM 8790 C C . ILE C 1 241 ? 12.606 96.870 81.443 1.00 26.71 241 ILE C C 1
ATOM 8791 O O . ILE C 1 241 ? 13.833 96.746 81.412 1.00 22.73 241 ILE C O 1
ATOM 8796 N N . ASP C 1 242 ? 11.797 95.936 81.939 1.00 23.49 242 ASP C N 1
ATOM 8797 C CA . ASP C 1 242 ? 12.275 94.602 82.282 1.00 21.55 242 ASP C CA 1
ATOM 8798 C C . ASP C 1 242 ? 12.163 93.730 81.038 1.00 22.40 242 ASP C C 1
ATOM 8799 O O . ASP C 1 242 ? 11.060 93.352 80.633 1.00 23.16 242 ASP C O 1
ATOM 8804 N N . GLY C 1 243 ? 13.305 93.430 80.419 1.00 22.42 243 GLY C N 1
ATOM 8805 C CA . GLY C 1 243 ? 13.329 92.577 79.250 1.00 18.18 243 GLY C CA 1
ATOM 8806 C C . GLY C 1 243 ? 13.270 91.091 79.541 1.00 20.16 243 GLY C C 1
ATOM 8807 O O . GLY C 1 243 ? 13.105 90.299 78.610 1.00 21.30 243 GLY C O 1
ATOM 8808 N N . GLU C 1 244 ? 13.389 90.699 80.808 1.00 20.96 244 GLU C N 1
ATOM 8809 C CA . GLU C 1 244 ? 13.333 89.287 81.181 1.00 20.02 244 GLU C CA 1
ATOM 8810 C C . GLU C 1 244 ? 12.937 89.185 82.643 1.00 20.73 244 GLU C C 1
ATOM 8811 O O . GLU C 1 244 ? 13.796 89.167 83.540 1.00 21.08 244 GLU C O 1
ATOM 8817 N N . PRO C 1 245 ? 11.641 89.122 82.928 1.00 20.65 245 PRO C N 1
ATOM 8818 C CA . PRO C 1 245 ? 11.201 88.855 84.298 1.00 17.52 245 PRO C CA 1
ATOM 8819 C C . PRO C 1 245 ? 11.316 87.373 84.598 1.00 20.63 245 PRO C C 1
ATOM 8820 O O . PRO C 1 245 ? 11.873 86.623 83.789 1.00 20.23 245 PRO C O 1
ATOM 8824 N N . ILE C 1 246 ? 10.794 86.937 85.744 1.00 19.08 246 ILE C N 1
ATOM 8825 C CA . ILE C 1 246 ? 10.616 85.510 85.960 1.00 19.74 246 ILE C CA 1
ATOM 8826 C C . ILE C 1 246 ? 9.738 84.960 84.846 1.00 21.72 246 ILE C C 1
ATOM 8827 O O . ILE C 1 246 ? 8.769 85.600 84.410 1.00 21.95 246 ILE C O 1
ATOM 8832 N N . TYR C 1 247 ? 10.101 83.789 84.344 1.00 17.11 247 TYR C N 1
ATOM 8833 C CA . TYR C 1 247 ? 9.342 83.160 83.279 1.00 20.75 247 TYR C CA 1
ATOM 8834 C C . TYR C 1 247 ? 8.238 82.292 83.868 1.00 20.92 247 TYR C C 1
ATOM 8835 O O . TYR C 1 247 ? 8.342 81.797 84.993 1.00 21.65 247 TYR C O 1
ATOM 8844 N N . GLU C 1 248 ? 7.167 82.126 83.104 1.00 21.25 248 GLU C N 1
ATOM 8845 C CA . GLU C 1 248 ? 6.152 81.157 83.481 1.00 22.91 248 GLU C CA 1
ATOM 8846 C C . GLU C 1 248 ? 6.670 79.746 83.234 1.00 22.78 248 GLU C C 1
ATOM 8847 O O . GLU C 1 248 ? 7.441 79.501 82.302 1.00 20.94 248 GLU C O 1
ATOM 8853 N N . ASP C 1 249 ? 6.238 78.815 84.090 1.00 25.81 249 ASP C N 1
ATOM 8854 C CA . ASP C 1 249 ? 6.655 77.412 84.019 1.00 23.31 249 ASP C CA 1
ATOM 8855 C C . ASP C 1 249 ? 8.175 77.282 84.112 1.00 23.39 249 ASP C C 1
ATOM 8856 O O . ASP C 1 249 ? 8.792 76.464 83.429 1.00 25.18 249 ASP C O 1
ATOM 8861 N N . HIS C 1 250 ? 8.782 78.088 84.986 1.00 24.51 250 HIS C N 1
ATOM 8862 C CA . HIS C 1 250 ? 10.223 78.230 85.131 1.00 21.40 250 HIS C CA 1
ATOM 8863 C C . HIS C 1 250 ? 10.667 77.840 86.537 1.00 21.49 250 HIS C C 1
ATOM 8864 O O . HIS C 1 250 ? 9.932 78.063 87.503 1.00 21.70 250 HIS C O 1
ATOM 8871 N N . PRO C 1 251 ? 11.855 77.252 86.688 1.00 23.36 251 PRO C N 1
ATOM 8872 C CA . PRO C 1 251 ? 12.357 76.958 88.037 1.00 22.97 251 PRO C CA 1
ATOM 8873 C C . PRO C 1 251 ? 12.564 78.237 88.839 1.00 25.21 251 PRO C C 1
ATOM 8874 O O . PRO C 1 251 ? 13.068 79.240 88.331 1.00 21.64 251 PRO C O 1
ATOM 8878 N N . VAL C 1 252 ? 12.158 78.192 90.105 1.00 23.47 252 VAL C N 1
ATOM 8879 C CA . VAL C 1 252 ? 12.173 79.370 90.966 1.00 24.58 252 VAL C CA 1
ATOM 8880 C C . VAL C 1 252 ? 13.598 79.620 91.440 1.00 26.87 252 VAL C C 1
ATOM 8881 O O . VAL C 1 252 ? 14.207 78.761 92.086 1.00 30.40 252 VAL C O 1
ATOM 8885 N N . CYS C 1 253 ? 14.122 80.809 91.129 1.00 28.82 253 CYS C N 1
ATOM 8886 C CA . CYS C 1 253 ? 15.520 81.167 91.387 1.00 29.98 253 CYS C CA 1
ATOM 8887 C C . CYS C 1 253 ? 16.467 80.069 90.908 1.00 27.51 253 CYS C C 1
ATOM 8888 O O . CYS C 1 253 ? 17.492 79.789 91.533 1.00 30.91 253 CYS C O 1
ATOM 8891 N N . PHE C 1 254 ? 16.102 79.431 89.793 1.00 24.49 254 PHE C N 1
ATOM 8892 C CA . PHE C 1 254 ? 16.892 78.355 89.184 1.00 28.85 254 PHE C CA 1
ATOM 8893 C C . PHE C 1 254 ? 17.175 77.227 90.175 1.00 29.91 254 PHE C C 1
ATOM 8894 O O . PHE C 1 254 ? 18.230 76.586 90.127 1.00 28.85 254 PHE C O 1
ATOM 8902 N N . ASN C 1 255 ? 16.225 76.971 91.092 1.00 28.62 255 ASN C N 1
ATOM 8903 C CA . ASN C 1 255 ? 16.360 75.920 92.103 1.00 27.91 255 ASN C CA 1
ATOM 8904 C C . ASN C 1 255 ? 15.022 75.180 92.221 1.00 27.23 255 ASN C C 1
ATOM 8905 O O . ASN C 1 255 ? 14.317 75.252 93.227 1.00 27.12 255 ASN C O 1
ATOM 8910 N N . ALA C 1 256 ? 14.666 74.445 91.165 1.00 28.63 256 ALA C N 1
ATOM 8911 C CA . ALA C 1 256 ? 13.415 73.696 91.166 1.00 27.23 256 ALA C CA 1
ATOM 8912 C C . ALA C 1 256 ? 13.395 72.599 92.220 1.00 27.48 256 ALA C C 1
ATOM 8913 O O . ALA C 1 256 ? 12.312 72.173 92.637 1.00 27.67 256 ALA C O 1
ATOM 8915 N N . THR C 1 257 ? 14.564 72.138 92.665 1.00 24.26 257 THR C N 1
ATOM 8916 C CA . THR C 1 257 ? 14.610 71.061 93.650 1.00 27.51 257 THR C CA 1
ATOM 8917 C C . THR C 1 257 ? 14.000 71.502 94.976 1.00 28.66 257 THR C C 1
ATOM 8918 O O . THR C 1 257 ? 13.193 70.779 95.571 1.00 29.77 257 THR C O 1
ATOM 8922 N N . ASP C 1 258 ? 14.375 72.689 95.456 1.00 26.04 258 ASP C N 1
ATOM 8923 C CA . ASP C 1 258 ? 13.868 73.183 96.729 1.00 28.76 258 ASP C CA 1
ATOM 8924 C C . ASP C 1 258 ? 12.720 74.171 96.588 1.00 27.88 258 ASP C C 1
ATOM 8925 O O . ASP C 1 258 ? 11.958 74.347 97.546 1.00 27.67 258 ASP C O 1
ATOM 8930 N N . LEU C 1 259 ? 12.576 74.818 95.431 1.00 25.61 259 LEU C N 1
ATOM 8931 C CA . LEU C 1 259 ? 11.598 75.881 95.267 1.00 27.30 259 LEU C CA 1
ATOM 8932 C C . LEU C 1 259 ? 10.579 75.626 94.165 1.00 28.13 259 LEU C C 1
ATOM 8933 O O . LEU C 1 259 ? 9.628 76.404 94.041 1.00 26.85 259 LEU C O 1
ATOM 8938 N N . GLY C 1 260 ? 10.735 74.566 93.377 1.00 28.04 260 GLY C N 1
ATOM 8939 C CA . GLY C 1 260 ? 9.708 74.225 92.419 1.00 23.89 260 GLY C CA 1
ATOM 8940 C C . GLY C 1 260 ? 9.606 75.216 91.272 1.00 23.45 260 GLY C C 1
ATOM 8941 O O . GLY C 1 260 ? 10.579 75.854 90.865 1.00 23.24 260 GLY C O 1
ATOM 8942 N N . ILE C 1 261 ? 8.388 75.357 90.757 1.00 28.21 261 ILE C N 1
ATOM 8943 C CA . ILE C 1 261 ? 8.143 76.046 89.498 1.00 26.44 261 ILE C CA 1
ATOM 8944 C C . ILE C 1 261 ? 7.332 77.308 89.756 1.00 23.38 261 ILE C C 1
ATOM 8945 O O . ILE C 1 261 ? 6.575 77.402 90.728 1.00 23.32 261 ILE C O 1
ATOM 8950 N N . SER C 1 262 ? 7.517 78.292 88.879 1.00 21.37 262 SER C N 1
ATOM 8951 C CA . SER C 1 262 ? 6.783 79.544 88.944 1.00 21.49 262 SER C CA 1
ATOM 8952 C C . SER C 1 262 ? 5.309 79.325 88.597 1.00 23.83 262 SER C C 1
ATOM 8953 O O . SER C 1 262 ? 4.905 78.272 88.091 1.00 23.45 262 SER C O 1
ATOM 8956 N N . ASN C 1 263 ? 4.501 80.346 88.872 1.00 23.03 263 ASN C N 1
ATOM 8957 C CA . ASN C 1 263 ? 3.074 80.313 88.594 1.00 21.96 263 ASN C CA 1
ATOM 8958 C C . ASN C 1 263 ? 2.651 81.617 87.927 1.00 22.95 263 ASN C C 1
ATOM 8959 O O . ASN C 1 263 ? 3.435 82.561 87.799 1.00 21.73 263 ASN C O 1
ATOM 8964 N N . ALA C 1 264 ? 1.386 81.659 87.495 1.00 23.24 264 ALA C N 1
ATOM 8965 C CA . ALA C 1 264 ? 0.865 82.869 86.864 1.00 22.32 264 ALA C CA 1
ATOM 8966 C C . ALA C 1 264 ? 0.897 84.055 87.819 1.00 20.44 264 ALA C C 1
ATOM 8967 O O . ALA C 1 264 ? 1.096 85.196 87.386 1.00 21.02 264 ALA C O 1
ATOM 8969 N N . TYR C 1 265 ? 0.713 83.801 89.117 1.00 20.82 265 TYR C N 1
ATOM 8970 C CA . TYR C 1 265 ? 0.811 84.853 90.124 1.00 22.18 265 TYR C CA 1
ATOM 8971 C C . TYR C 1 265 ? 2.163 85.556 90.060 1.00 24.94 265 TYR C C 1
ATOM 8972 O O . TYR C 1 265 ? 2.231 86.791 90.059 1.00 22.08 265 TYR C O 1
ATOM 8981 N N . ASP C 1 266 ? 3.253 84.779 90.009 1.00 22.90 266 ASP C N 1
ATOM 8982 C CA . ASP C 1 266 ? 4.588 85.358 89.880 1.00 22.78 266 ASP C CA 1
ATOM 8983 C C . ASP C 1 266 ? 4.684 86.243 88.646 1.00 22.45 266 ASP C C 1
ATOM 8984 O O . ASP C 1 266 ? 5.246 87.344 88.696 1.00 24.66 266 ASP C O 1
ATOM 8989 N N . VAL C 1 267 ? 4.156 85.759 87.522 1.00 18.78 267 VAL C N 1
ATOM 8990 C CA . VAL C 1 267 ? 4.254 86.495 86.266 1.00 18.72 267 VAL C CA 1
ATOM 8991 C C . VAL C 1 267 ? 3.492 87.810 86.358 1.00 21.80 267 VAL C C 1
ATOM 8992 O O . VAL C 1 267 ? 3.952 88.847 85.865 1.00 19.71 267 VAL C O 1
ATOM 8996 N N . ARG C 1 268 ? 2.318 87.791 86.996 1.00 23.79 268 ARG C N 1
ATOM 8997 C CA . ARG C 1 268 ? 1.563 89.027 87.184 1.00 22.00 268 ARG C CA 1
ATOM 8998 C C . ARG C 1 268 ? 2.324 90.008 88.066 1.00 22.94 268 ARG C C 1
ATOM 8999 O O . ARG C 1 268 ? 2.379 91.208 87.769 1.00 22.00 268 ARG C O 1
ATOM 9007 N N . LYS C 1 269 ? 2.920 89.515 89.154 1.00 20.02 269 LYS C N 1
ATOM 9008 C CA . LYS C 1 269 ? 3.549 90.409 90.119 1.00 22.85 269 LYS C CA 1
ATOM 9009 C C . LYS C 1 269 ? 4.735 91.140 89.505 1.00 24.61 269 LYS C C 1
ATOM 9010 O O . LYS C 1 269 ? 4.946 92.326 89.777 1.00 25.44 269 LYS C O 1
ATOM 9016 N N . TYR C 1 270 ? 5.516 90.457 88.665 1.00 21.55 270 TYR C N 1
ATOM 9017 C CA . TYR C 1 270 ? 6.598 91.139 87.963 1.00 23.87 270 TYR C CA 1
ATOM 9018 C C . TYR C 1 270 ? 6.053 92.218 87.036 1.00 24.54 270 TYR C C 1
ATOM 9019 O O . TYR C 1 270 ? 6.613 93.319 86.955 1.00 21.13 270 TYR C O 1
ATOM 9028 N N . ALA C 1 271 ? 4.960 91.919 86.331 1.00 19.00 271 ALA C N 1
ATOM 9029 C CA . ALA C 1 271 ? 4.420 92.863 85.358 1.00 21.56 271 ALA C CA 1
ATOM 9030 C C . ALA C 1 271 ? 4.017 94.173 86.023 1.00 22.44 271 ALA C C 1
ATOM 9031 O O . ALA C 1 271 ? 4.409 95.256 85.575 1.00 23.18 271 ALA C O 1
ATOM 9033 N N . TYR C 1 272 ? 3.246 94.091 87.111 1.00 23.72 272 TYR C N 1
ATOM 9034 C CA . TYR C 1 272 ? 2.696 95.293 87.732 1.00 24.13 272 TYR C CA 1
ATOM 9035 C C . TYR C 1 272 ? 3.729 96.018 88.587 1.00 28.87 272 TYR C C 1
ATOM 9036 O O . TYR C 1 272 ? 3.748 97.254 88.619 1.00 24.71 272 TYR C O 1
ATOM 9045 N N . LEU C 1 273 ? 4.586 95.277 89.294 1.00 21.26 273 LEU C N 1
ATOM 9046 C CA . LEU C 1 273 ? 5.635 95.937 90.061 1.00 25.12 273 LEU C CA 1
ATOM 9047 C C . LEU C 1 273 ? 6.616 96.651 89.140 1.00 26.59 273 LEU C C 1
ATOM 9048 O O . LEU C 1 273 ? 7.072 97.757 89.452 1.00 24.90 273 LEU C O 1
ATOM 9053 N N . ASN C 1 274 ? 6.937 96.045 87.993 1.00 23.30 274 ASN C N 1
ATOM 9054 C CA . ASN C 1 274 ? 7.804 96.707 87.023 1.00 25.56 274 ASN C CA 1
ATOM 9055 C C . ASN C 1 274 ? 7.150 97.970 86.481 1.00 25.55 274 ASN C C 1
ATOM 9056 O O . ASN C 1 274 ? 7.739 99.056 86.520 1.00 27.31 274 ASN C O 1
ATOM 9061 N N . LEU C 1 275 ? 5.925 97.841 85.969 1.00 24.60 275 LEU C N 1
ATOM 9062 C CA . LEU C 1 275 ? 5.250 98.974 85.347 1.00 25.20 275 LEU C CA 1
ATOM 9063 C C . LEU C 1 275 ? 5.042 100.106 86.345 1.00 26.62 275 LEU C C 1
ATOM 9064 O O . LEU C 1 275 ? 5.361 101.267 86.062 1.00 27.14 275 LEU C O 1
ATOM 9069 N N . PHE C 1 276 ? 4.516 99.782 87.527 1.00 27.06 276 PHE C N 1
ATOM 9070 C CA . PHE C 1 276 ? 4.178 100.815 88.497 1.00 25.41 276 PHE C CA 1
ATOM 9071 C C . PHE C 1 276 ? 5.421 101.473 89.086 1.00 27.63 276 PHE C C 1
ATOM 9072 O O . PHE C 1 276 ? 5.322 102.573 89.642 1.00 25.91 276 PHE C O 1
ATOM 9080 N N . ALA C 1 277 ? 6.585 100.828 88.973 1.00 25.84 277 ALA C N 1
ATOM 9081 C CA . ALA C 1 277 ? 7.841 101.448 89.375 1.00 23.93 277 ALA C CA 1
ATOM 9082 C C . ALA C 1 277 ? 8.376 102.422 88.333 1.00 24.28 277 ALA C C 1
ATOM 9083 O O . ALA C 1 277 ? 9.356 103.123 88.612 1.00 25.36 277 ALA C O 1
ATOM 9085 N N . GLY C 1 278 ? 7.772 102.478 87.149 1.00 24.82 278 GLY C N 1
ATOM 9086 C CA . GLY C 1 278 ? 8.190 103.402 86.110 1.00 25.26 278 GLY C CA 1
ATOM 9087 C C . GLY C 1 278 ? 8.523 102.775 84.771 1.00 27.23 278 GLY C C 1
ATOM 9088 O O . GLY C 1 278 ? 8.894 103.511 83.845 1.00 29.46 278 GLY C O 1
ATOM 9089 N N . ALA C 1 279 ? 8.420 101.457 84.607 1.00 25.24 279 ALA C N 1
ATOM 9090 C CA . ALA C 1 279 ? 8.699 100.848 83.313 1.00 25.17 279 ALA C CA 1
ATOM 9091 C C . ALA C 1 279 ? 7.681 101.310 82.277 1.00 25.17 279 ALA C C 1
ATOM 9092 O O . ALA C 1 279 ? 6.484 101.410 82.559 1.00 29.13 279 ALA C O 1
ATOM 9094 N N . PHE C 1 280 ? 8.166 101.603 81.067 1.00 24.83 280 PHE C N 1
ATOM 9095 C CA . PHE C 1 280 ? 7.277 102.052 80.002 1.00 25.34 280 PHE C CA 1
ATOM 9096 C C . PHE C 1 280 ? 6.466 100.915 79.400 1.00 28.32 280 PHE C C 1
ATOM 9097 O O . PHE C 1 280 ? 5.485 101.175 78.694 1.00 29.04 280 PHE C O 1
ATOM 9105 N N . GLY C 1 281 ? 6.860 99.679 79.657 1.00 23.56 281 GLY C N 1
ATOM 9106 C CA . GLY C 1 281 ? 6.156 98.522 79.164 1.00 24.33 281 GLY C CA 1
ATOM 9107 C C . GLY C 1 281 ? 6.625 97.308 79.928 1.00 23.85 281 GLY C C 1
ATOM 9108 O O . GLY C 1 281 ? 7.227 97.420 80.998 1.00 24.50 281 GLY C O 1
ATOM 9109 N N . HIS C 1 282 ? 6.357 96.132 79.368 1.00 23.38 282 HIS C N 1
ATOM 9110 C CA . HIS C 1 282 ? 6.763 94.906 80.041 1.00 24.83 282 HIS C CA 1
ATOM 9111 C C . HIS C 1 282 ? 6.915 93.789 79.023 1.00 24.05 282 HIS C C 1
ATOM 9112 O O . HIS C 1 282 ? 6.058 93.620 78.150 1.00 22.29 282 HIS C O 1
ATOM 9119 N N . THR C 1 283 ? 8.008 93.040 79.133 1.00 23.32 283 THR C N 1
ATOM 9120 C CA . THR C 1 283 ? 8.204 91.819 78.367 1.00 20.85 283 THR C CA 1
ATOM 9121 C C . THR C 1 283 ? 7.813 90.637 79.241 1.00 21.96 283 THR C C 1
ATOM 9122 O O . THR C 1 283 ? 8.228 90.556 80.400 1.00 22.45 283 THR C O 1
ATOM 9126 N N . TYR C 1 284 ? 6.984 89.750 78.701 1.00 23.88 284 TYR C N 1
ATOM 9127 C CA . TYR C 1 284 ? 6.612 88.510 79.362 1.00 20.51 284 TYR C CA 1
ATOM 9128 C C . TYR C 1 284 ? 7.444 87.373 78.781 1.00 18.86 284 TYR C C 1
ATOM 9129 O O . TYR C 1 284 ? 7.891 87.434 77.633 1.00 19.73 284 TYR C O 1
ATOM 9138 N N . GLY C 1 285 ? 7.649 86.336 79.577 1.00 18.82 285 GLY C N 1
ATOM 9139 C CA . GLY C 1 285 ? 8.420 85.191 79.129 1.00 20.22 285 GLY C CA 1
ATOM 9140 C C . GLY C 1 285 ? 7.887 83.901 79.710 1.00 19.98 285 GLY C C 1
ATOM 9141 O O . GLY C 1 285 ? 7.378 83.861 80.833 1.00 21.01 285 GLY C O 1
ATOM 9142 N N . CYS C 1 286 ? 8.006 82.836 78.922 1.00 17.97 286 CYS C N 1
ATOM 9143 C CA . CYS C 1 286 ? 7.615 81.501 79.349 1.00 20.67 286 CYS C CA 1
ATOM 9144 C C . CYS C 1 286 ? 8.763 80.547 79.058 1.00 22.08 286 CYS C C 1
ATOM 9145 O O . CYS C 1 286 ? 9.342 80.583 77.967 1.00 19.70 286 CYS C O 1
ATOM 9148 N N . HIS C 1 287 ? 9.093 79.704 80.042 1.00 21.99 287 HIS C N 1
ATOM 9149 C CA . HIS C 1 287 ? 10.236 78.808 79.916 1.00 22.43 287 HIS C CA 1
ATOM 9150 C C . HIS C 1 287 ? 10.114 77.897 78.704 1.00 23.82 287 HIS C C 1
ATOM 9151 O O . HIS C 1 287 ? 11.128 77.515 78.110 1.00 21.12 287 HIS C O 1
ATOM 9158 N N . ASP C 1 288 ? 8.888 77.548 78.318 1.00 23.10 288 ASP C N 1
ATOM 9159 C CA . ASP C 1 288 ? 8.680 76.652 77.192 1.00 22.41 288 ASP C CA 1
ATOM 9160 C C . ASP C 1 288 ? 8.710 77.368 75.855 1.00 23.03 288 ASP C C 1
ATOM 9161 O O . ASP C 1 288 ? 8.974 76.729 74.830 1.00 25.41 288 ASP C O 1
ATOM 9166 N N . ILE C 1 289 ? 8.435 78.667 75.842 1.00 22.07 289 ILE C N 1
ATOM 9167 C CA . ILE C 1 289 ? 8.313 79.406 74.593 1.00 22.61 289 ILE C CA 1
ATOM 9168 C C . ILE C 1 289 ? 9.669 79.881 74.083 1.00 23.63 289 ILE C C 1
ATOM 9169 O O . ILE C 1 289 ? 9.966 79.733 72.895 1.00 24.82 289 ILE C O 1
ATOM 9174 N N . TRP C 1 290 ? 10.519 80.437 74.957 1.00 18.99 290 TRP C N 1
ATOM 9175 C CA . TRP C 1 290 ? 11.772 81.026 74.483 1.00 22.87 290 TRP C CA 1
ATOM 9176 C C . TRP C 1 290 ? 12.646 79.996 73.781 1.00 22.55 290 TRP C C 1
ATOM 9177 O O . TRP C 1 290 ? 13.340 80.322 72.809 1.00 23.31 290 TRP C O 1
ATOM 9188 N N . GLN C 1 291 ? 12.625 78.749 74.253 1.00 22.05 291 GLN C N 1
ATOM 9189 C CA . GLN C 1 291 ? 13.368 77.660 73.637 1.00 21.09 291 GLN C CA 1
ATOM 9190 C C . GLN C 1 291 ? 12.499 76.805 72.723 1.00 25.16 291 GLN C C 1
ATOM 9191 O O . GLN C 1 291 ? 12.998 75.828 72.150 1.00 19.52 291 GLN C O 1
ATOM 9197 N N . MET C 1 292 ? 11.222 77.162 72.568 1.00 21.50 292 MET C N 1
ATOM 9198 C CA . MET C 1 292 ? 10.270 76.461 71.708 1.00 19.61 292 MET C CA 1
ATOM 9199 C C . MET C 1 292 ? 10.301 74.952 71.951 1.00 21.94 292 MET C C 1
ATOM 9200 O O . MET C 1 292 ? 10.503 74.144 71.043 1.00 22.85 292 MET C O 1
ATOM 9205 N N . TYR C 1 293 ? 10.058 74.600 73.212 1.00 20.96 293 TYR C N 1
ATOM 9206 C CA . TYR C 1 293 ? 10.164 73.227 73.690 1.00 23.72 293 TYR C CA 1
ATOM 9207 C C . TYR C 1 293 ? 9.436 72.255 72.769 1.00 28.15 293 TYR C C 1
ATOM 9208 O O . TYR C 1 293 ? 8.259 72.443 72.442 1.00 24.57 293 TYR C O 1
ATOM 9217 N N . SER C 1 294 ? 10.154 71.212 72.361 1.00 25.60 294 SER C N 1
ATOM 9218 C CA . SER C 1 294 ? 9.729 70.221 71.386 1.00 26.63 294 SER C CA 1
ATOM 9219 C C . SER C 1 294 ? 10.207 68.843 71.816 1.00 29.30 294 SER C C 1
ATOM 9220 O O . SER C 1 294 ? 11.260 68.724 72.456 1.00 24.84 294 SER C O 1
ATOM 9223 N N . PRO C 1 295 ? 9.466 67.781 71.470 1.00 27.51 295 PRO C N 1
ATOM 9224 C CA . PRO C 1 295 ? 9.969 66.423 71.736 1.00 27.51 295 PRO C CA 1
ATOM 9225 C C . PRO C 1 295 ? 11.132 66.026 70.851 1.00 28.25 295 PRO C C 1
ATOM 9226 O O . PRO C 1 295 ? 11.774 65.010 71.137 1.00 31.86 295 PRO C O 1
ATOM 9230 N N . PHE C 1 296 ? 11.426 66.793 69.803 1.00 29.12 296 PHE C N 1
ATOM 9231 C CA . PHE C 1 296 ? 12.414 66.420 68.800 1.00 29.31 296 PHE C CA 1
ATOM 9232 C C . PHE C 1 296 ? 13.658 67.298 68.835 1.00 34.80 296 PHE C C 1
ATOM 9233 O O . PHE C 1 296 ? 14.453 67.264 67.889 1.00 36.24 296 PHE C O 1
ATOM 9241 N N . ARG C 1 297 ? 13.846 68.090 69.889 1.00 38.07 297 ARG C N 1
ATOM 9242 C CA . ARG C 1 297 ? 14.960 69.025 69.952 1.00 35.01 297 ARG C CA 1
ATOM 9243 C C . ARG C 1 297 ? 15.503 69.101 71.371 1.00 36.93 297 ARG C C 1
ATOM 9244 O O . ARG C 1 297 ? 14.785 68.859 72.345 1.00 36.85 297 ARG C O 1
ATOM 9252 N N . GLU C 1 298 ? 16.789 69.442 71.466 1.00 34.46 298 GLU C N 1
ATOM 9253 C CA . GLU C 1 298 ? 17.446 69.643 72.751 1.00 32.07 298 GLU C CA 1
ATOM 9254 C C . GLU C 1 298 ? 16.712 70.694 73.579 1.00 29.45 298 GLU C C 1
ATOM 9255 O O . GLU C 1 298 ? 16.316 71.745 73.070 1.00 29.33 298 GLU C O 1
ATOM 9261 N N . ALA C 1 299 ? 16.531 70.403 74.864 1.00 28.76 299 ALA C N 1
ATOM 9262 C CA . ALA C 1 299 ? 15.857 71.291 75.800 1.00 30.04 299 ALA C CA 1
ATOM 9263 C C . ALA C 1 299 ? 16.788 71.604 76.965 1.00 30.41 299 ALA C C 1
ATOM 9264 O O . ALA C 1 299 ? 17.799 70.930 77.176 1.00 30.45 299 ALA C O 1
ATOM 9266 N N . VAL C 1 300 ? 16.443 72.639 77.733 1.00 27.37 300 VAL C N 1
ATOM 9267 C CA . VAL C 1 300 ? 17.284 73.077 78.842 1.00 27.36 300 VAL C CA 1
ATOM 9268 C C . VAL C 1 300 ? 16.417 73.474 80.033 1.00 27.92 300 VAL C C 1
ATOM 9269 O O . VAL C 1 300 ? 15.327 74.032 79.870 1.00 27.92 300 VAL C O 1
ATOM 9273 N N . ASN C 1 301 ? 16.904 73.149 81.235 1.00 28.42 301 ASN C N 1
ATOM 9274 C CA . ASN C 1 301 ? 16.325 73.593 82.506 1.00 28.36 301 ASN C CA 1
ATOM 9275 C C . ASN C 1 301 ? 14.872 73.151 82.679 1.00 27.40 301 ASN C C 1
ATOM 9276 O O . ASN C 1 301 ? 14.055 73.871 83.259 1.00 27.35 301 ASN C O 1
ATOM 9281 N N . GLY C 1 302 ? 14.548 71.964 82.171 1.00 24.87 302 GLY C N 1
ATOM 9282 C CA . GLY C 1 302 ? 13.312 71.281 82.479 1.00 26.59 302 GLY C CA 1
ATOM 9283 C C . GLY C 1 302 ? 12.024 72.036 82.204 1.00 25.33 302 GLY C C 1
ATOM 9284 O O . GLY C 1 302 ? 11.248 72.328 83.119 1.00 26.41 302 GLY C O 1
ATOM 9285 N N . PRO C 1 303 ? 11.751 72.342 80.937 1.00 23.94 303 PRO C N 1
ATOM 9286 C CA . PRO C 1 303 ? 10.425 72.855 80.584 1.00 24.51 303 PRO C CA 1
ATOM 9287 C C . PRO C 1 303 ? 9.394 71.738 80.656 1.00 26.05 303 PRO C C 1
ATOM 9288 O O . PRO C 1 303 ? 9.714 70.559 80.484 1.00 25.88 303 PRO C O 1
ATOM 9292 N N . ASN C 1 304 ? 8.139 72.117 80.923 1.00 26.97 304 ASN C N 1
ATOM 9293 C CA . ASN C 1 304 ? 7.097 71.142 81.232 1.00 27.80 304 ASN C CA 1
ATOM 9294 C C . ASN C 1 304 ? 5.945 71.089 80.240 1.00 24.93 304 ASN C C 1
ATOM 9295 O O . ASN C 1 304 ? 5.115 70.180 80.342 1.00 26.44 304 ASN C O 1
ATOM 9300 N N . PHE C 1 305 ? 5.849 72.030 79.306 1.00 23.57 305 PHE C N 1
ATOM 9301 C CA . PHE C 1 305 ? 4.778 72.023 78.321 1.00 24.17 305 PHE C CA 1
ATOM 9302 C C . PHE C 1 305 ? 5.375 72.345 76.965 1.00 25.03 305 PHE C C 1
ATOM 9303 O O . PHE C 1 305 ? 6.132 73.307 76.840 1.00 24.89 305 PHE C O 1
ATOM 9311 N N . TYR C 1 306 ? 5.050 71.543 75.958 1.00 22.05 306 TYR C N 1
ATOM 9312 C CA . TYR C 1 306 ? 5.504 71.866 74.616 1.00 22.85 306 TYR C CA 1
ATOM 9313 C C . TYR C 1 306 ? 4.887 73.190 74.179 1.00 24.69 306 TYR C C 1
ATOM 9314 O O . TYR C 1 306 ? 3.800 73.568 74.627 1.00 25.74 306 TYR C O 1
ATOM 9323 N N . TRP C 1 307 ? 5.603 73.910 73.311 1.00 21.73 307 TRP C N 1
ATOM 9324 C CA . TRP C 1 307 ? 5.355 75.343 73.177 1.00 23.87 307 TRP C CA 1
ATOM 9325 C C . TRP C 1 307 ? 3.950 75.652 72.671 1.00 23.14 307 TRP C C 1
ATOM 9326 O O . TRP C 1 307 ? 3.381 76.684 73.044 1.00 22.93 307 TRP C O 1
ATOM 9337 N N . GLN C 1 308 ? 3.365 74.780 71.844 1.00 23.89 308 GLN C N 1
ATOM 9338 C CA . GLN C 1 308 ? 2.007 75.041 71.373 1.00 25.46 308 GLN C CA 1
ATOM 9339 C C . GLN C 1 308 ? 1.013 75.037 72.527 1.00 25.37 308 GLN C C 1
ATOM 9340 O O . GLN C 1 308 ? 0.073 75.840 72.548 1.00 26.92 308 GLN C O 1
ATOM 9346 N N . GLN C 1 309 ? 1.212 74.152 73.506 1.00 24.21 309 GLN C N 1
ATOM 9347 C CA . GLN C 1 309 ? 0.339 74.137 74.676 1.00 26.38 309 GLN C CA 1
ATOM 9348 C C . GLN C 1 309 ? 0.691 75.253 75.655 1.00 26.61 309 GLN C C 1
ATOM 9349 O O . GLN C 1 309 ? -0.206 75.912 76.195 1.00 23.38 309 GLN C O 1
ATOM 9355 N N . ALA C 1 310 ? 1.986 75.484 75.889 1.00 21.77 310 ALA C N 1
ATOM 9356 C CA . ALA C 1 310 ? 2.411 76.519 76.827 1.00 22.18 310 ALA C CA 1
ATOM 9357 C C . ALA C 1 310 ? 1.928 77.903 76.421 1.00 23.49 310 ALA C C 1
ATOM 9358 O O . ALA C 1 310 ? 1.915 78.816 77.252 1.00 20.42 310 ALA C O 1
ATOM 9360 N N . MET C 1 311 ? 1.535 78.075 75.162 1.00 23.39 311 MET C N 1
ATOM 9361 C CA . MET C 1 311 ? 1.000 79.350 74.710 1.00 25.21 311 MET C CA 1
ATOM 9362 C C . MET C 1 311 ? -0.302 79.714 75.408 1.00 24.76 311 MET C C 1
ATOM 9363 O O . MET C 1 311 ? -0.696 80.887 75.393 1.00 25.97 311 MET C O 1
ATOM 9368 N N . GLU C 1 312 ? -0.969 78.742 76.029 1.00 23.60 312 GLU C N 1
ATOM 9369 C CA . GLU C 1 312 ? -2.262 78.953 76.662 1.00 26.85 312 GLU C CA 1
ATOM 9370 C C . GLU C 1 312 ? -2.183 78.959 78.183 1.00 27.23 312 GLU C C 1
ATOM 9371 O O . GLU C 1 312 ? -3.228 78.939 78.843 1.00 31.72 312 GLU C O 1
ATOM 9377 N N . LEU C 1 313 ? -0.979 78.976 78.754 1.00 23.87 313 LEU C N 1
ATOM 9378 C CA . LEU C 1 313 ? -0.844 79.079 80.199 1.00 25.00 313 LEU C CA 1
ATOM 9379 C C . LEU C 1 313 ? -1.521 80.358 80.695 1.00 27.03 313 LEU C C 1
ATOM 9380 O O . LEU C 1 313 ? -1.571 81.361 79.976 1.00 27.53 313 LEU C O 1
ATOM 9385 N N . PRO C 1 314 ? -2.054 80.350 81.922 1.00 24.37 314 PRO C N 1
ATOM 9386 C CA . PRO C 1 314 ? -2.872 81.493 82.365 1.00 25.20 314 PRO C CA 1
ATOM 9387 C C . PRO C 1 314 ? -2.123 82.812 82.385 1.00 24.92 314 PRO C C 1
ATOM 9388 O O . PRO C 1 314 ? -2.690 83.839 81.989 1.00 21.88 314 PRO C O 1
ATOM 9392 N N . GLY C 1 315 ? -0.867 82.816 82.835 1.00 23.46 315 GLY C N 1
ATOM 9393 C CA . GLY C 1 315 ? -0.122 84.064 82.911 1.00 24.27 315 GLY C CA 1
ATOM 9394 C C . GLY C 1 315 ? 0.021 84.749 81.565 1.00 23.93 315 GLY C C 1
ATOM 9395 O O . GLY C 1 315 ? -0.101 85.971 81.464 1.00 24.45 315 GLY C O 1
ATOM 9396 N N . ALA C 1 316 ? 0.278 83.969 80.512 1.00 24.00 316 ALA C N 1
ATOM 9397 C CA . ALA C 1 316 ? 0.385 84.539 79.172 1.00 21.46 316 ALA C CA 1
ATOM 9398 C C . ALA C 1 316 ? -0.902 85.244 78.761 1.00 22.84 316 ALA C C 1
ATOM 9399 O O . ALA C 1 316 ? -0.862 86.278 78.083 1.00 22.18 316 ALA C O 1
ATOM 9401 N N . LYS C 1 317 ? -2.054 84.700 79.161 1.00 23.60 317 LYS C N 1
ATOM 9402 C CA . LYS C 1 317 ? -3.332 85.290 78.788 1.00 22.48 317 LYS C CA 1
ATOM 9403 C C . LYS C 1 317 ? -3.682 86.511 79.626 1.00 22.66 317 LYS C C 1
ATOM 9404 O O . LYS C 1 317 ? -4.485 87.338 79.182 1.00 24.18 317 LYS C O 1
ATOM 9410 N N . GLN C 1 318 ? -3.100 86.644 80.818 1.00 21.83 318 GLN C N 1
ATOM 9411 C CA . GLN C 1 318 ? -3.418 87.754 81.708 1.00 22.36 318 GLN C CA 1
ATOM 9412 C C . GLN C 1 318 ? -2.618 89.014 81.410 1.00 24.16 318 GLN C C 1
ATOM 9413 O O . GLN C 1 318 ? -2.932 90.073 81.966 1.00 26.01 318 GLN C O 1
ATOM 9419 N N . MET C 1 319 ? -1.591 88.929 80.563 1.00 24.28 319 MET C N 1
ATOM 9420 C CA . MET C 1 319 ? -0.778 90.108 80.281 1.00 24.09 319 MET C CA 1
ATOM 9421 C C . MET C 1 319 ? -1.587 91.201 79.592 1.00 23.08 319 MET C C 1
ATOM 9422 O O . MET C 1 319 ? -1.293 92.390 79.767 1.00 27.35 319 MET C O 1
ATOM 9427 N N . GLN C 1 320 ? -2.601 90.824 78.809 1.00 21.14 320 GLN C N 1
ATOM 9428 C CA . GLN C 1 320 ? -3.413 91.814 78.110 1.00 25.42 320 GLN C CA 1
ATOM 9429 C C . GLN C 1 320 ? -4.156 92.726 79.080 1.00 25.87 320 GLN C C 1
ATOM 9430 O O . GLN C 1 320 ? -4.441 93.882 78.746 1.00 20.55 320 GLN C O 1
ATOM 9436 N N . HIS C 1 321 ? -4.479 92.227 80.278 1.00 25.58 321 HIS C N 1
ATOM 9437 C CA . HIS C 1 321 ? -5.165 93.054 81.266 1.00 25.49 321 HIS C CA 1
ATOM 9438 C C . HIS C 1 321 ? -4.291 94.219 81.711 1.00 24.98 321 HIS C C 1
ATOM 9439 O O . HIS C 1 321 ? -4.769 95.354 81.833 1.00 23.75 321 HIS C O 1
ATOM 9446 N N . ALA C 1 322 ? -3.005 93.955 81.965 1.00 25.03 322 ALA C N 1
ATOM 9447 C CA . ALA C 1 322 ? -2.093 95.031 82.339 1.00 24.73 322 ALA C CA 1
ATOM 9448 C C . ALA C 1 322 ? -1.965 96.056 81.220 1.00 22.12 322 ALA C C 1
ATOM 9449 O O . ALA C 1 322 ? -1.908 97.264 81.479 1.00 24.87 322 ALA C O 1
ATOM 9451 N N . ARG C 1 323 ? -1.926 95.596 79.967 1.00 20.50 323 ARG C N 1
ATOM 9452 C CA . ARG C 1 323 ? -1.927 96.531 78.848 1.00 24.03 323 ARG C CA 1
ATOM 9453 C C . ARG C 1 323 ? -3.208 97.357 78.823 1.00 26.39 323 ARG C C 1
ATOM 9454 O O . ARG C 1 323 ? -3.164 98.575 78.609 1.00 27.38 323 ARG C O 1
ATOM 9462 N N . LYS C 1 324 ? -4.358 96.711 79.037 1.00 23.52 324 LYS C N 1
ATOM 9463 C CA . LYS C 1 324 ? -5.631 97.424 78.997 1.00 26.18 324 LYS C CA 1
ATOM 9464 C C . LYS C 1 324 ? -5.677 98.529 80.046 1.00 26.39 324 LYS C C 1
ATOM 9465 O O . LYS C 1 324 ? -6.061 99.667 79.751 1.00 27.83 324 LYS C O 1
ATOM 9471 N N . LEU C 1 325 ? -5.280 98.209 81.279 1.00 28.22 325 LEU C N 1
ATOM 9472 C CA . LEU C 1 325 ? -5.315 99.194 82.356 1.00 26.68 325 LEU C CA 1
ATOM 9473 C C . LEU C 1 325 ? -4.425 100.392 82.041 1.00 31.46 325 LEU C C 1
ATOM 9474 O O . LEU C 1 325 ? -4.838 101.546 82.203 1.00 29.56 325 LEU C O 1
ATOM 9479 N N . ILE C 1 326 ? -3.194 100.135 81.588 1.00 25.99 326 ILE C N 1
ATOM 9480 C CA . ILE C 1 326 ? -2.265 101.224 81.308 1.00 24.94 326 ILE C CA 1
ATOM 9481 C C . ILE C 1 326 ? -2.801 102.104 80.183 1.00 29.54 326 ILE C C 1
ATOM 9482 O O . ILE C 1 326 ? -2.869 103.333 80.312 1.00 29.59 326 ILE C O 1
ATOM 9487 N N . GLU C 1 327 ? -3.224 101.489 79.075 1.00 26.00 327 GLU C N 1
ATOM 9488 C CA . GLU C 1 327 ? -3.727 102.261 77.942 1.00 26.20 327 GLU C CA 1
ATOM 9489 C C . GLU C 1 327 ? -5.017 103.018 78.248 1.00 29.79 327 GLU C C 1
ATOM 9490 O O . GLU C 1 327 ? -5.382 103.908 77.473 1.00 28.70 327 GLU C O 1
ATOM 9496 N N . SER C 1 328 ? -5.712 102.704 79.347 1.00 28.71 328 SER C N 1
ATOM 9497 C CA . SER C 1 328 ? -7.028 103.291 79.597 1.00 28.39 328 SER C CA 1
ATOM 9498 C C . SER C 1 328 ? -6.968 104.727 80.104 1.00 31.11 328 SER C C 1
ATOM 9499 O O . SER C 1 328 ? -7.994 105.417 80.085 1.00 28.40 328 SER C O 1
ATOM 9502 N N . ARG C 1 329 ? -5.812 105.191 80.555 1.00 27.34 329 ARG C N 1
ATOM 9503 C CA . ARG C 1 329 ? -5.666 106.507 81.155 1.00 28.34 329 ARG C CA 1
ATOM 9504 C C . ARG C 1 329 ? -4.541 107.260 80.463 1.00 30.25 329 ARG C C 1
ATOM 9505 O O . ARG C 1 329 ? -3.713 106.652 79.774 1.00 28.90 329 ARG C O 1
ATOM 9513 N N . PRO C 1 330 ? -4.493 108.610 80.614 1.00 29.64 330 PRO C N 1
ATOM 9514 C CA . PRO C 1 330 ? -3.412 109.396 79.996 1.00 31.88 330 PRO C CA 1
ATOM 9515 C C . PRO C 1 330 ? -2.033 108.773 80.160 1.00 31.76 330 PRO C C 1
ATOM 9516 O O . PRO C 1 330 ? -1.518 108.620 81.274 1.00 28.91 330 PRO C O 1
ATOM 9520 N N . PHE C 1 331 ? -1.434 108.422 79.021 1.00 31.00 331 PHE C N 1
ATOM 9521 C CA . PHE C 1 331 ? -0.291 107.515 78.979 1.00 27.55 331 PHE C CA 1
ATOM 9522 C C . PHE C 1 331 ? 1.001 108.198 79.413 1.00 30.77 331 PHE C C 1
ATOM 9523 O O . PHE C 1 331 ? 1.679 107.737 80.338 1.00 28.99 331 PHE C O 1
ATOM 9531 N N . LEU C 1 332 ? 1.364 109.292 78.743 1.00 28.53 332 LEU C N 1
ATOM 9532 C CA . LEU C 1 332 ? 2.659 109.921 78.959 1.00 30.10 332 LEU C CA 1
ATOM 9533 C C . LEU C 1 332 ? 2.728 110.728 80.250 1.00 32.89 332 LEU C C 1
ATOM 9534 O O . LEU C 1 332 ? 3.825 111.144 80.641 1.00 29.91 332 LEU C O 1
ATOM 9539 N N . ASP C 1 333 ? 1.592 110.954 80.915 1.00 34.81 333 ASP C N 1
ATOM 9540 C CA . ASP C 1 333 ? 1.574 111.630 82.206 1.00 31.70 333 ASP C CA 1
ATOM 9541 C C . ASP C 1 333 ? 1.933 110.705 83.362 1.00 31.33 333 ASP C C 1
ATOM 9542 O O . ASP C 1 333 ? 2.289 111.195 84.438 1.00 30.70 333 ASP C O 1
ATOM 9547 N N . ARG C 1 334 ? 1.839 109.391 83.170 1.00 29.44 334 ARG C N 1
ATOM 9548 C CA . ARG C 1 334 ? 2.001 108.461 84.280 1.00 30.25 334 ARG C CA 1
ATOM 9549 C C . ARG C 1 334 ? 3.426 108.475 84.822 1.00 30.91 334 ARG C C 1
ATOM 9550 O O . ARG C 1 334 ? 4.400 108.466 84.065 1.00 27.78 334 ARG C O 1
ATOM 9558 N N . VAL C 1 335 ? 3.533 108.486 86.147 1.00 29.07 335 VAL C N 1
ATOM 9559 C CA . VAL C 1 335 ? 4.813 108.427 86.850 1.00 31.65 335 VAL C CA 1
ATOM 9560 C C . VAL C 1 335 ? 4.677 107.474 88.028 1.00 33.17 335 VAL C C 1
ATOM 9561 O O . VAL C 1 335 ? 3.569 107.222 88.519 1.00 28.08 335 VAL C O 1
ATOM 9565 N N . PRO C 1 336 ? 5.794 106.917 88.495 1.00 27.56 336 PRO C N 1
ATOM 9566 C CA . PRO C 1 336 ? 5.760 106.161 89.752 1.00 27.86 336 PRO C CA 1
ATOM 9567 C C . PRO C 1 336 ? 5.751 107.112 90.938 1.00 31.50 336 PRO C C 1
ATOM 9568 O O . PRO C 1 336 ? 6.431 108.142 90.937 1.00 31.89 336 PRO C O 1
ATOM 9572 N N . ASP C 1 337 ? 4.961 106.767 91.958 1.00 31.98 337 ASP C N 1
ATOM 9573 C CA . ASP C 1 337 ? 4.796 107.676 93.097 1.00 35.92 337 ASP C CA 1
ATOM 9574 C C . ASP C 1 337 ? 4.391 106.857 94.328 1.00 34.56 337 ASP C C 1
ATOM 9575 O O . ASP C 1 337 ? 3.206 106.618 94.559 1.00 34.72 337 ASP C O 1
ATOM 9580 N N . GLN C 1 338 ? 5.390 106.471 95.125 1.00 34.34 338 GLN C N 1
ATOM 9581 C CA . GLN C 1 338 ? 5.135 105.743 96.362 1.00 34.92 338 GLN C CA 1
ATOM 9582 C C . GLN C 1 338 ? 4.538 106.619 97.455 1.00 34.97 338 GLN C C 1
ATOM 9583 O O . GLN C 1 338 ? 4.061 106.080 98.459 1.00 38.21 338 GLN C O 1
ATOM 9589 N N . SER C 1 339 ? 4.555 107.944 97.297 1.00 33.01 339 SER C N 1
ATOM 9590 C CA . SER C 1 339 ? 3.935 108.827 98.278 1.00 34.45 339 SER C CA 1
ATOM 9591 C C . SER C 1 339 ? 2.415 108.749 98.260 1.00 38.01 339 SER C C 1
ATOM 9592 O O . SER C 1 339 ? 1.769 109.389 99.099 1.00 37.56 339 SER C O 1
ATOM 9595 N N . LEU C 1 340 ? 1.831 107.987 97.332 1.00 37.19 340 LEU C N 1
ATOM 9596 C CA . LEU C 1 340 ? 0.384 107.823 97.289 1.00 38.51 340 LEU C CA 1
ATOM 9597 C C . LEU C 1 340 ? -0.138 106.942 98.413 1.00 40.42 340 LEU C C 1
ATOM 9598 O O . LEU C 1 340 ? -1.325 107.020 98.739 1.00 42.73 340 LEU C O 1
ATOM 9603 N N . VAL C 1 341 ? 0.707 106.105 99.009 1.00 41.54 341 VAL C N 1
ATOM 9604 C CA . VAL C 1 341 ? 0.244 105.139 99.995 1.00 43.74 341 VAL C CA 1
ATOM 9605 C C . VAL C 1 341 ? 1.006 105.326 101.298 1.00 46.60 341 VAL C C 1
ATOM 9606 O O . VAL C 1 341 ? 2.166 105.749 101.316 1.00 45.22 341 VAL C O 1
ATOM 9610 N N . VAL C 1 342 ? 0.326 105.008 102.401 1.00 48.29 342 VAL C N 1
ATOM 9611 C CA . VAL C 1 342 ? 0.972 105.017 103.708 1.00 49.16 342 VAL C CA 1
ATOM 9612 C C . VAL C 1 342 ? 1.999 103.893 103.799 1.00 46.42 342 VAL C C 1
ATOM 9613 O O . VAL C 1 342 ? 3.107 104.083 104.318 1.00 44.85 342 VAL C O 1
ATOM 9617 N N . GLU C 1 343 ? 1.658 102.715 103.275 1.00 45.38 343 GLU C N 1
ATOM 9618 C CA . GLU C 1 343 ? 2.525 101.539 103.351 1.00 45.76 343 GLU C CA 1
ATOM 9619 C C . GLU C 1 343 ? 3.389 101.461 102.092 1.00 41.41 343 GLU C C 1
ATOM 9620 O O . GLU C 1 343 ? 3.282 100.550 101.270 1.00 40.13 343 GLU C O 1
ATOM 9626 N N . ASN C 1 344 ? 4.275 102.448 101.959 1.00 42.29 344 ASN C N 1
ATOM 9627 C CA . ASN C 1 344 ? 5.033 102.609 100.724 1.00 41.36 344 ASN C CA 1
ATOM 9628 C C . ASN C 1 344 ? 6.283 101.738 100.651 1.00 41.16 344 ASN C C 1
ATOM 9629 O O . ASN C 1 344 ? 6.919 101.694 99.592 1.00 40.64 344 ASN C O 1
ATOM 9634 N N . ASN C 1 345 ? 6.653 101.048 101.726 1.00 39.80 345 ASN C N 1
ATOM 9635 C CA . ASN C 1 345 ? 7.856 100.218 101.728 1.00 43.79 345 ASN C CA 1
ATOM 9636 C C . ASN C 1 345 ? 7.564 98.848 102.331 1.00 41.45 345 ASN C C 1
ATOM 9637 O O . ASN C 1 345 ? 8.251 98.376 103.240 1.00 38.99 345 ASN C O 1
ATOM 9642 N N . SER C 1 346 ? 6.541 98.184 101.811 1.00 42.14 346 SER C N 1
ATOM 9643 C CA . SER C 1 346 ? 6.157 96.872 102.294 1.00 39.52 346 SER C CA 1
ATOM 9644 C C . SER C 1 346 ? 7.019 95.800 101.642 1.00 39.24 346 SER C C 1
ATOM 9645 O O . SER C 1 346 ? 7.629 96.035 100.592 1.00 37.39 346 SER C O 1
ATOM 9648 N N . PRO C 1 347 ? 7.114 94.617 102.255 1.00 38.28 347 PRO C N 1
ATOM 9649 C CA . PRO C 1 347 ? 7.851 93.510 101.622 1.00 36.79 347 PRO C CA 1
ATOM 9650 C C . PRO C 1 347 ? 7.310 93.181 100.238 1.00 37.92 347 PRO C C 1
ATOM 9651 O O . PRO C 1 347 ? 6.151 93.451 99.915 1.00 37.32 347 PRO C O 1
ATOM 9655 N N . ALA C 1 348 ? 8.179 92.586 99.417 1.00 36.56 348 ALA C N 1
ATOM 9656 C CA . ALA C 1 348 ? 7.826 92.284 98.033 1.00 34.64 348 ALA C CA 1
ATOM 9657 C C . ALA C 1 348 ? 6.639 91.335 97.939 1.00 34.86 348 ALA C C 1
ATOM 9658 O O . ALA C 1 348 ? 5.827 91.449 97.014 1.00 36.18 348 ALA C O 1
ATOM 9660 N N . SER C 1 349 ? 6.516 90.399 98.886 1.00 36.38 349 SER C N 1
ATOM 9661 C CA . SER C 1 349 ? 5.427 89.430 98.850 1.00 33.16 349 SER C CA 1
ATOM 9662 C C . SER C 1 349 ? 4.059 90.086 98.979 1.00 34.33 349 SER C C 1
ATOM 9663 O O . SER C 1 349 ? 3.061 89.493 98.555 1.00 34.14 349 SER C O 1
ATOM 9666 N N . GLU C 1 350 ? 3.990 91.285 99.553 1.00 33.12 350 GLU C N 1
ATOM 9667 C CA . GLU C 1 350 ? 2.737 92.010 99.732 1.00 33.91 350 GLU C CA 1
ATOM 9668 C C . GLU C 1 350 ? 2.923 93.478 99.369 1.00 34.83 350 GLU C C 1
ATOM 9669 O O . GLU C 1 350 ? 2.343 94.376 99.992 1.00 35.12 350 GLU C O 1
ATOM 9675 N N . ARG C 1 351 ? 3.724 93.736 98.338 1.00 31.00 351 ARG C N 1
ATOM 9676 C CA . ARG C 1 351 ? 4.109 95.099 98.001 1.00 34.65 351 ARG C CA 1
ATOM 9677 C C . ARG C 1 351 ? 2.901 95.947 97.619 1.00 34.57 351 ARG C C 1
ATOM 9678 O O . ARG C 1 351 ? 2.040 95.522 96.842 1.00 29.85 351 ARG C O 1
ATOM 9686 N N . ILE C 1 352 ? 2.841 97.150 98.178 1.00 32.46 352 ILE C N 1
ATOM 9687 C CA . ILE C 1 352 ? 1.939 98.192 97.708 1.00 33.33 352 ILE C CA 1
ATOM 9688 C C . ILE C 1 352 ? 2.754 99.088 96.784 1.00 35.05 352 ILE C C 1
ATOM 9689 O O . ILE C 1 352 ? 3.634 99.829 97.236 1.00 29.89 352 ILE C O 1
ATOM 9694 N N . GLN C 1 353 ? 2.479 99.002 95.485 1.00 33.56 353 GLN C N 1
ATOM 9695 C CA . GLN C 1 353 ? 3.165 99.789 94.469 1.00 30.67 353 GLN C CA 1
ATOM 9696 C C . GLN C 1 353 ? 2.167 100.756 93.846 1.00 29.44 353 GLN C C 1
ATOM 9697 O O . GLN C 1 353 ? 1.086 100.343 93.412 1.00 26.72 353 GLN C O 1
ATOM 9703 N N . ALA C 1 354 ? 2.528 102.037 93.809 1.00 29.04 354 ALA C N 1
ATOM 9704 C CA . ALA C 1 354 ? 1.609 103.099 93.425 1.00 27.65 354 ALA C CA 1
ATOM 9705 C C . ALA C 1 354 ? 2.144 103.871 92.227 1.00 30.18 354 ALA C C 1
ATOM 9706 O O . ALA C 1 354 ? 3.337 104.191 92.159 1.00 30.85 354 ALA C O 1
ATOM 9708 N N . THR C 1 355 ? 1.250 104.163 91.285 1.00 27.34 355 THR C N 1
ATOM 9709 C CA . THR C 1 355 ? 1.566 104.921 90.085 1.00 27.27 355 THR C CA 1
ATOM 9710 C C . THR C 1 355 ? 0.414 105.879 89.807 1.00 30.16 355 THR C C 1
ATOM 9711 O O . THR C 1 355 ? -0.731 105.623 90.192 1.00 28.32 355 THR C O 1
ATOM 9715 N N . ARG C 1 356 ? 0.721 106.994 89.148 1.00 28.63 356 ARG C N 1
ATOM 9716 C CA . ARG C 1 356 ? -0.304 108.007 88.950 1.00 31.75 356 ARG C CA 1
ATOM 9717 C C . ARG C 1 356 ? 0.034 108.881 87.756 1.00 33.01 356 ARG C C 1
ATOM 9718 O O . ARG C 1 356 ? 1.201 109.047 87.395 1.00 29.65 356 ARG C O 1
ATOM 9726 N N . GLY C 1 357 ? -1.010 109.435 87.157 1.00 30.42 357 GLY C N 1
ATOM 9727 C CA . GLY C 1 357 ? -0.897 110.551 86.242 1.00 31.16 357 GLY C CA 1
ATOM 9728 C C . GLY C 1 357 ? -1.134 111.851 86.974 1.00 32.65 357 GLY C C 1
ATOM 9729 O O . GLY C 1 357 ? -0.853 111.979 88.170 1.00 33.05 357 GLY C O 1
ATOM 9730 N N . LYS C 1 358 ? -1.674 112.831 86.254 1.00 36.98 358 LYS C N 1
ATOM 9731 C CA . LYS C 1 358 ? -2.066 114.073 86.903 1.00 38.90 358 LYS C CA 1
ATOM 9732 C C . LYS C 1 358 ? -3.466 113.983 87.491 1.00 36.17 358 LYS C C 1
ATOM 9733 O O . LYS C 1 358 ? -3.768 114.679 88.468 1.00 37.64 358 LYS C O 1
ATOM 9739 N N . ASP C 1 359 ? -4.322 113.128 86.923 1.00 34.90 359 ASP C N 1
ATOM 9740 C CA . ASP C 1 359 ? -5.727 113.061 87.307 1.00 36.96 359 ASP C CA 1
ATOM 9741 C C . ASP C 1 359 ? -6.196 111.628 87.533 1.00 34.15 359 ASP C C 1
ATOM 9742 O O . ASP C 1 359 ? -7.402 111.365 87.517 1.00 34.35 359 ASP C O 1
ATOM 9747 N N . TYR C 1 360 ? -5.271 110.696 87.739 1.00 35.59 360 TYR C N 1
ATOM 9748 C CA . TYR C 1 360 ? -5.633 109.307 87.976 1.00 32.42 360 TYR C CA 1
ATOM 9749 C C . TYR C 1 360 ? -4.475 108.615 88.676 1.00 31.79 360 TYR C C 1
ATOM 9750 O O . TYR C 1 360 ? -3.339 109.097 88.659 1.00 35.18 360 TYR C O 1
ATOM 9759 N N . ALA C 1 361 ? -4.777 107.472 89.286 1.00 31.40 361 ALA C N 1
ATOM 9760 C CA . ALA C 1 361 ? -3.766 106.700 89.993 1.00 29.90 361 ALA C CA 1
ATOM 9761 C C . ALA C 1 361 ? -4.156 105.230 90.007 1.00 29.19 361 ALA C C 1
ATOM 9762 O O . ALA C 1 361 ? -5.325 104.892 90.219 1.00 29.19 361 ALA C O 1
ATOM 9764 N N . PHE C 1 362 ? -3.170 104.365 89.772 1.00 27.94 362 PHE C N 1
ATOM 9765 C CA . PHE C 1 362 ? -3.295 102.932 89.993 1.00 27.13 362 PHE C CA 1
ATOM 9766 C C . PHE C 1 362 ? -2.428 102.531 91.177 1.00 29.00 362 PHE C C 1
ATOM 9767 O O . PHE C 1 362 ? -1.281 102.975 91.299 1.00 28.45 362 PHE C O 1
ATOM 9775 N N . ILE C 1 363 ? -2.969 101.677 92.040 1.00 27.19 363 ILE C N 1
ATOM 9776 C CA . ILE C 1 363 ? -2.231 101.150 93.179 1.00 27.53 363 ILE C CA 1
ATOM 9777 C C . ILE C 1 363 ? -2.377 99.636 93.175 1.00 30.14 363 ILE C C 1
ATOM 9778 O O . ILE C 1 363 ? -3.497 99.115 93.202 1.00 28.92 363 ILE C O 1
ATOM 9783 N N . TYR C 1 364 ? -1.248 98.938 93.136 1.00 28.66 364 TYR C N 1
ATOM 9784 C CA . TYR C 1 364 ? -1.201 97.485 93.111 1.00 27.63 364 TYR C CA 1
ATOM 9785 C C . TYR C 1 364 ? -0.998 96.971 94.529 1.00 28.71 364 TYR C C 1
ATOM 9786 O O . TYR C 1 364 ? -0.161 97.497 95.268 1.00 29.58 364 TYR C O 1
ATOM 9795 N N . SER C 1 365 ? -1.778 95.964 94.914 1.00 28.91 365 SER C N 1
ATOM 9796 C CA . SER C 1 365 ? -1.650 95.327 96.225 1.00 29.66 365 SER C CA 1
ATOM 9797 C C . SER C 1 365 ? -1.363 93.851 95.979 1.00 29.71 365 SER C C 1
ATOM 9798 O O . SER C 1 365 ? -2.289 93.052 95.798 1.00 30.03 365 SER C O 1
ATOM 9801 N N . ALA C 1 366 ? -0.074 93.498 95.994 1.00 28.72 366 ALA C N 1
ATOM 9802 C CA . ALA C 1 366 ? 0.368 92.204 95.479 1.00 29.58 366 ALA C CA 1
ATOM 9803 C C . ALA C 1 366 ? -0.264 91.034 96.220 1.00 26.72 366 ALA C C 1
ATOM 9804 O O . ALA C 1 366 ? -0.398 89.946 95.651 1.00 25.84 366 ALA C O 1
ATOM 9806 N N . ALA C 1 367 ? -0.652 91.228 97.479 1.00 27.95 367 ALA C N 1
ATOM 9807 C CA . ALA C 1 367 ? -1.288 90.177 98.262 1.00 30.03 367 ALA C CA 1
ATOM 9808 C C . ALA C 1 367 ? -2.688 90.558 98.726 1.00 29.55 367 ALA C C 1
ATOM 9809 O O . ALA C 1 367 ? -3.259 89.864 99.577 1.00 28.20 367 ALA C O 1
ATOM 9811 N N . GLY C 1 368 ? -3.257 91.638 98.195 1.00 30.76 368 GLY C N 1
ATOM 9812 C CA . GLY C 1 368 ? -4.585 92.045 98.608 1.00 32.00 368 GLY C CA 1
ATOM 9813 C C . GLY C 1 368 ? -4.659 92.633 99.994 1.00 33.10 368 GLY C C 1
ATOM 9814 O O . GLY C 1 368 ? -5.744 92.683 100.579 1.00 30.25 368 GLY C O 1
ATOM 9815 N N . LYS C 1 369 ? -3.531 93.070 100.545 1.00 29.74 369 LYS C N 1
ATOM 9816 C CA . LYS C 1 369 ? -3.548 93.729 101.838 1.00 33.59 369 LYS C CA 1
ATOM 9817 C C . LYS C 1 369 ? -4.235 95.088 101.734 1.00 34.02 369 LYS C C 1
ATOM 9818 O O . LYS C 1 369 ? -4.313 95.700 100.664 1.00 31.23 369 LYS C O 1
ATOM 9824 N N . SER C 1 370 ? -4.745 95.554 102.867 1.00 32.56 370 SER C N 1
ATOM 9825 C CA . SER C 1 370 ? -5.300 96.893 102.926 1.00 37.44 370 SER C CA 1
ATOM 9826 C C . SER C 1 370 ? -4.179 97.926 102.965 1.00 35.68 370 SER C C 1
ATOM 9827 O O . SER C 1 370 ? -3.052 97.646 103.381 1.00 35.56 370 SER C O 1
ATOM 9830 N N . PHE C 1 371 ? -4.501 99.135 102.516 1.00 39.06 371 PHE C N 1
ATOM 9831 C CA . PHE C 1 371 ? -3.544 100.231 102.516 1.00 39.93 371 PHE C CA 1
ATOM 9832 C C . PHE C 1 371 ? -4.303 101.538 102.657 1.00 40.61 371 PHE C C 1
ATOM 9833 O O . PHE C 1 371 ? -5.501 101.617 102.374 1.00 41.28 371 PHE C O 1
ATOM 9841 N N . THR C 1 372 ? -3.587 102.566 103.094 1.00 38.87 372 THR C N 1
ATOM 9842 C CA . THR C 1 372 ? -4.126 103.911 103.204 1.00 39.96 372 THR C CA 1
ATOM 9843 C C . THR C 1 372 ? -3.542 104.780 102.099 1.00 41.36 372 THR C C 1
ATOM 9844 O O . THR C 1 372 ? -2.344 104.704 101.807 1.00 44.03 372 THR C O 1
ATOM 9848 N N . VAL C 1 373 ? -4.388 105.603 101.487 1.00 39.61 373 VAL C N 1
ATOM 9849 C CA . VAL C 1 373 ? -4.010 106.417 100.339 1.00 41.90 373 VAL C CA 1
ATOM 9850 C C . VAL C 1 373 ? -3.931 107.874 100.771 1.00 41.99 373 VAL C C 1
ATOM 9851 O O . VAL C 1 373 ? -4.876 108.401 101.370 1.00 39.42 373 VAL C O 1
ATOM 9855 N N . ASN C 1 374 ? -2.804 108.519 100.473 1.00 40.13 374 ASN C N 1
ATOM 9856 C CA . ASN C 1 374 ? -2.679 109.963 100.633 1.00 38.97 374 ASN C CA 1
ATOM 9857 C C . ASN C 1 374 ? -3.401 110.637 99.473 1.00 44.78 374 ASN C C 1
ATOM 9858 O O . ASN C 1 374 ? -3.021 110.458 98.310 1.00 42.96 374 ASN C O 1
ATOM 9863 N N . LEU C 1 375 ? -4.436 111.415 99.785 1.00 44.34 375 LEU C N 1
ATOM 9864 C CA . LEU C 1 375 ? -5.485 111.669 98.808 1.00 47.13 375 LEU C CA 1
ATOM 9865 C C . LEU C 1 375 ? -5.278 112.918 97.958 1.00 48.78 375 LEU C C 1
ATOM 9866 O O . LEU C 1 375 ? -5.707 112.935 96.801 1.00 53.69 375 LEU C O 1
ATOM 9871 N N . GLY C 1 376 ? -4.644 113.962 98.476 1.00 44.31 376 GLY C N 1
ATOM 9872 C CA . GLY C 1 376 ? -4.564 115.194 97.710 1.00 47.35 376 GLY C CA 1
ATOM 9873 C C . GLY C 1 376 ? -3.534 115.213 96.596 1.00 49.33 376 GLY C C 1
ATOM 9874 O O . GLY C 1 376 ? -3.107 116.292 96.172 1.00 48.08 376 GLY C O 1
ATOM 9875 N N . LYS C 1 377 ? -3.140 114.042 96.093 1.00 42.25 377 LYS C N 1
ATOM 9876 C CA . LYS C 1 377 ? -2.014 113.968 95.167 1.00 46.64 377 LYS C CA 1
ATOM 9877 C C . LYS C 1 377 ? -2.420 114.137 93.704 1.00 45.47 377 LYS C C 1
ATOM 9878 O O . LYS C 1 377 ? -1.693 114.786 92.944 1.00 49.86 377 LYS C O 1
ATOM 9884 N N . ILE C 1 378 ? -3.545 113.576 93.277 1.00 43.07 378 ILE C N 1
ATOM 9885 C CA . ILE C 1 378 ? -4.041 113.802 91.929 1.00 38.85 378 ILE C CA 1
ATOM 9886 C C . ILE C 1 378 ? -5.071 114.924 91.966 1.00 41.42 378 ILE C C 1
ATOM 9887 O O . ILE C 1 378 ? -5.559 115.318 93.022 1.00 40.68 378 ILE C O 1
ATOM 9892 N N . SER C 1 379 ? -5.406 115.452 90.791 1.00 39.72 379 SER C N 1
ATOM 9893 C CA . SER C 1 379 ? -6.323 116.575 90.697 1.00 40.98 379 SER C CA 1
ATOM 9894 C C . SER C 1 379 ? -7.749 116.141 91.033 1.00 40.51 379 SER C C 1
ATOM 9895 O O . SER C 1 379 ? -8.052 114.955 91.193 1.00 39.40 379 SER C O 1
ATOM 9898 N N . GLY C 1 380 ? -8.630 117.130 91.140 1.00 42.00 380 GLY C N 1
ATOM 9899 C CA . GLY C 1 380 ? -10.046 116.900 91.318 1.00 42.40 380 GLY C CA 1
ATOM 9900 C C . GLY C 1 380 ? -10.497 117.097 92.757 1.00 43.75 380 GLY C C 1
ATOM 9901 O O . GLY C 1 380 ? -9.722 116.979 93.711 1.00 43.34 380 GLY C O 1
ATOM 9902 N N . THR C 1 381 ? -11.787 117.409 92.907 1.00 44.40 381 THR C N 1
ATOM 9903 C CA . THR C 1 381 ? -12.400 117.526 94.224 1.00 45.40 381 THR C CA 1
ATOM 9904 C C . THR C 1 381 ? -12.918 116.194 94.749 1.00 46.40 381 THR C C 1
ATOM 9905 O O . THR C 1 381 ? -12.880 115.959 95.963 1.00 44.78 381 THR C O 1
ATOM 9909 N N . GLN C 1 382 ? -13.407 115.326 93.865 1.00 49.66 382 GLN C N 1
ATOM 9910 C CA . GLN C 1 382 ? -13.846 113.988 94.230 1.00 49.67 382 GLN C CA 1
ATOM 9911 C C . GLN C 1 382 ? -13.209 112.974 93.290 1.00 48.89 382 GLN C C 1
ATOM 9912 O O . GLN C 1 382 ? -12.810 113.299 92.169 1.00 47.67 382 GLN C O 1
ATOM 9918 N N . LEU C 1 383 ? -13.114 111.732 93.759 1.00 39.61 383 LEU C N 1
ATOM 9919 C CA . LEU C 1 383 ? -12.525 110.665 92.965 1.00 43.29 383 LEU C CA 1
ATOM 9920 C C . LEU C 1 383 ? -13.472 109.480 92.860 1.00 37.41 383 LEU C C 1
ATOM 9921 O O . LEU C 1 383 ? -14.113 109.088 93.841 1.00 37.89 383 LEU C O 1
ATOM 9926 N N . ASN C 1 384 ? -13.544 108.913 91.659 1.00 36.46 384 ASN C N 1
ATOM 9927 C CA . ASN C 1 384 ? -14.176 107.619 91.459 1.00 35.70 384 ASN C CA 1
ATOM 9928 C C . ASN C 1 384 ? -13.184 106.516 91.803 1.00 34.69 384 ASN C C 1
ATOM 9929 O O . ASN C 1 384 ? -12.050 106.516 91.312 1.00 40.39 384 ASN C O 1
ATOM 9934 N N . ALA C 1 385 ? -13.605 105.582 92.650 1.00 34.50 385 ALA C N 1
ATOM 9935 C CA . ALA C 1 385 ? -12.770 104.464 93.063 1.00 33.41 385 ALA C CA 1
ATOM 9936 C C . ALA C 1 385 ? -13.311 103.166 92.476 1.00 34.48 385 ALA C C 1
ATOM 9937 O O . ALA C 1 385 ? -14.524 102.928 92.485 1.00 33.14 385 ALA C O 1
ATOM 9939 N N . TYR C 1 386 ? -12.405 102.332 91.963 1.00 31.40 386 TYR C N 1
ATOM 9940 C CA . TYR C 1 386 ? -12.757 101.038 91.395 1.00 30.62 386 TYR C CA 1
ATOM 9941 C C . TYR C 1 386 ? -11.711 100.000 91.778 1.00 30.49 386 TYR C C 1
ATOM 9942 O O . TYR C 1 386 ? -10.545 100.328 92.016 1.00 31.60 386 TYR C O 1
ATOM 9951 N N . TRP C 1 387 ? -12.139 98.741 91.820 1.00 30.34 387 TRP C N 1
ATOM 9952 C CA . TRP C 1 387 ? -11.234 97.605 91.927 1.00 29.23 387 TRP C CA 1
ATOM 9953 C C . TRP C 1 387 ? -11.039 96.996 90.547 1.00 27.50 387 TRP C C 1
ATOM 9954 O O . TRP C 1 387 ? -12.015 96.693 89.852 1.00 28.33 387 TRP C O 1
ATOM 9965 N N . PHE C 1 388 ? -9.783 96.830 90.155 1.00 28.31 388 PHE C N 1
ATOM 9966 C CA . PHE C 1 388 ? -9.408 96.216 88.890 1.00 28.38 388 PHE C CA 1
ATOM 9967 C C . PHE C 1 388 ? -8.844 94.833 89.186 1.00 26.30 388 PHE C C 1
ATOM 9968 O O . PHE C 1 388 ? -7.914 94.703 89.988 1.00 28.76 388 PHE C O 1
ATOM 9976 N N . ASP C 1 389 ? -9.420 93.803 88.558 1.00 27.31 389 ASP C N 1
ATOM 9977 C CA . ASP C 1 389 ? -9.003 92.428 88.805 1.00 25.50 389 ASP C CA 1
ATOM 9978 C C . ASP C 1 389 ? -7.914 92.060 87.808 1.00 27.09 389 ASP C C 1
ATOM 9979 O O . ASP C 1 389 ? -8.201 91.954 86.607 1.00 28.37 389 ASP C O 1
ATOM 9984 N N . PRO C 1 390 ? -6.670 91.850 88.245 1.00 27.11 390 PRO C N 1
ATOM 9985 C CA . PRO C 1 390 ? -5.598 91.523 87.288 1.00 28.22 390 PRO C CA 1
ATOM 9986 C C . PRO C 1 390 ? -5.730 90.145 86.660 1.00 29.99 390 PRO C C 1
ATOM 9987 O O . PRO C 1 390 ? -5.117 89.905 85.612 1.00 29.78 390 PRO C O 1
ATOM 9991 N N . ARG C 1 391 ? -6.504 89.233 87.254 1.00 28.92 391 ARG C N 1
ATOM 9992 C CA . ARG C 1 391 ? -6.598 87.881 86.712 1.00 30.93 391 ARG C CA 1
ATOM 9993 C C . ARG C 1 391 ? -7.530 87.800 85.508 1.00 27.62 391 ARG C C 1
ATOM 9994 O O . ARG C 1 391 ? -7.291 86.992 84.605 1.00 27.32 391 ARG C O 1
ATOM 10002 N N . ASN C 1 392 ? -8.583 88.620 85.464 1.00 28.79 392 ASN C N 1
ATOM 10003 C CA . ASN C 1 392 ? -9.532 88.579 84.358 1.00 29.54 392 ASN C CA 1
ATOM 10004 C C . ASN C 1 392 ? -9.845 89.937 83.744 1.00 30.08 392 ASN C C 1
ATOM 10005 O O . ASN C 1 392 ? -10.577 89.983 82.750 1.00 30.84 392 ASN C O 1
ATOM 10010 N N . GLY C 1 393 ? -9.331 91.033 84.295 1.00 29.88 393 GLY C N 1
ATOM 10011 C CA . GLY C 1 393 ? -9.557 92.340 83.712 1.00 31.62 393 GLY C CA 1
ATOM 10012 C C . GLY C 1 393 ? -10.889 92.978 84.033 1.00 30.67 393 GLY C C 1
ATOM 10013 O O . GLY C 1 393 ? -11.247 93.974 83.394 1.00 30.72 393 GLY C O 1
ATOM 10014 N N . LYS C 1 394 ? -11.633 92.444 84.997 1.00 29.85 394 LYS C N 1
ATOM 10015 C CA . LYS C 1 394 ? -12.920 93.015 85.363 1.00 29.78 394 LYS C CA 1
ATOM 10016 C C . LYS C 1 394 ? -12.739 94.171 86.340 1.00 30.59 394 LYS C C 1
ATOM 10017 O O . LYS C 1 394 ? -11.784 94.213 87.122 1.00 28.03 394 LYS C O 1
ATOM 10023 N N . VAL C 1 395 ? -13.680 95.112 86.293 1.00 32.74 395 VAL C N 1
ATOM 10024 C CA . VAL C 1 395 ? -13.671 96.295 87.144 1.00 30.68 395 VAL C CA 1
ATOM 10025 C C . VAL C 1 395 ? -14.992 96.352 87.900 1.00 34.34 395 VAL C C 1
ATOM 10026 O O . VAL C 1 395 ? -16.060 96.158 87.307 1.00 34.40 395 VAL C O 1
ATOM 10030 N N . GLU C 1 396 ? -14.917 96.617 89.202 1.00 33.93 396 GLU C N 1
ATOM 10031 C CA . GLU C 1 396 ? -16.088 96.807 90.045 1.00 32.97 396 GLU C CA 1
ATOM 10032 C C . GLU C 1 396 ? -16.056 98.206 90.646 1.00 34.43 396 GLU C C 1
ATOM 10033 O O . GLU C 1 396 ? -14.983 98.731 90.968 1.00 30.56 396 GLU C O 1
ATOM 10039 N N . ASP C 1 397 ? -17.234 98.807 90.788 1.00 33.02 397 ASP C N 1
ATOM 10040 C CA . ASP C 1 397 ? -17.350 100.091 91.461 1.00 32.87 397 ASP C CA 1
ATOM 10041 C C . ASP C 1 397 ? -17.017 99.942 92.942 1.00 33.26 397 ASP C C 1
ATOM 10042 O O . ASP C 1 397 ? -17.176 98.870 93.533 1.00 34.20 397 ASP C O 1
ATOM 10047 N N . ILE C 1 398 ? -16.549 101.034 93.544 1.00 33.81 398 ILE C N 1
ATOM 10048 C CA . ILE C 1 398 ? -16.357 101.089 94.990 1.00 34.49 398 ILE C CA 1
ATOM 10049 C C . ILE C 1 398 ? -17.228 102.201 95.557 1.00 35.93 398 ILE C C 1
ATOM 10050 O O . ILE C 1 398 ? -18.210 101.935 96.260 1.00 39.87 398 ILE C O 1
ATOM 10055 N N . SER C 1 399 ? -16.883 103.449 95.243 1.00 36.25 399 SER C N 1
ATOM 10056 C CA . SER C 1 399 ? -17.608 104.622 95.721 1.00 40.22 399 SER C CA 1
ATOM 10057 C C . SER C 1 399 ? -16.939 105.868 95.154 1.00 39.68 399 SER C C 1
ATOM 10058 O O . SER C 1 399 ? -15.835 105.813 94.604 1.00 38.23 399 SER C O 1
ATOM 10061 N N . LYS C 1 400 ? -17.634 106.995 95.287 1.00 44.10 400 LYS C N 1
ATOM 10062 C CA . LYS C 1 400 ? -17.029 108.306 95.114 1.00 43.02 400 LYS C CA 1
ATOM 10063 C C . LYS C 1 400 ? -16.538 108.799 96.466 1.00 43.75 400 LYS C C 1
ATOM 10064 O O . LYS C 1 400 ? -17.239 108.681 97.475 1.00 47.16 400 LYS C O 1
ATOM 10070 N N . ILE C 1 401 ? -15.331 109.351 96.483 1.00 44.21 401 ILE C N 1
ATOM 10071 C CA . ILE C 1 401 ? -14.705 109.783 97.722 1.00 46.08 401 ILE C CA 1
ATOM 10072 C C . ILE C 1 401 ? -14.236 111.221 97.559 1.00 46.56 401 ILE C C 1
ATOM 10073 O O . ILE C 1 401 ? -13.908 111.665 96.454 1.00 46.51 401 ILE C O 1
ATOM 10078 N N . ASP C 1 402 ? -14.222 111.954 98.669 1.00 44.97 402 ASP C N 1
ATOM 10079 C CA . ASP C 1 402 ? -13.695 113.310 98.675 1.00 44.57 402 ASP C CA 1
ATOM 10080 C C . ASP C 1 402 ? -12.171 113.270 98.619 1.00 44.75 402 ASP C C 1
ATOM 10081 O O . ASP C 1 402 ? -11.534 112.501 99.346 1.00 42.74 402 ASP C O 1
ATOM 10086 N N . ASN C 1 403 ? -11.590 114.101 97.752 1.00 46.77 403 ASN C N 1
ATOM 10087 C CA . ASN C 1 403 ? -10.157 114.075 97.447 1.00 43.53 403 ASN C CA 1
ATOM 10088 C C . ASN C 1 403 ? -9.301 114.800 98.486 1.00 47.33 403 ASN C C 1
ATOM 10089 O O . ASN C 1 403 ? -8.385 115.546 98.131 1.00 45.14 403 ASN C O 1
ATOM 10094 N N . LYS C 1 404 ? -9.569 114.598 99.774 1.00 48.94 404 LYS C N 1
ATOM 10095 C CA . LYS C 1 404 ? -8.795 115.235 100.830 1.00 46.18 404 LYS C CA 1
ATOM 10096 C C . LYS C 1 404 ? -8.582 114.247 101.968 1.00 45.04 404 LYS C C 1
ATOM 10097 O O . LYS C 1 404 ? -9.431 113.394 102.238 1.00 50.45 404 LYS C O 1
ATOM 10099 N N . GLY C 1 405 ? -7.435 114.370 102.632 1.00 46.49 405 GLY C N 1
ATOM 10100 C CA . GLY C 1 405 ? -7.121 113.525 103.767 1.00 50.10 405 GLY C CA 1
ATOM 10101 C C . GLY C 1 405 ? -6.567 112.168 103.385 1.00 49.13 405 GLY C C 1
ATOM 10102 O O . GLY C 1 405 ? -5.781 112.051 102.441 1.00 46.58 405 GLY C O 1
ATOM 10103 N N . THR C 1 406 ? -6.966 111.133 104.120 1.00 49.24 406 THR C N 1
ATOM 10104 C CA . THR C 1 406 ? -6.550 109.768 103.840 1.00 52.37 406 THR C CA 1
ATOM 10105 C C . THR C 1 406 ? -7.776 108.865 103.794 1.00 45.49 406 THR C C 1
ATOM 10106 O O . THR C 1 406 ? -8.833 109.191 104.340 1.00 44.17 406 THR C O 1
ATOM 10110 N N . TYR C 1 407 ? -7.624 107.721 103.129 1.00 46.71 407 TYR C N 1
ATOM 10111 C CA . TYR C 1 407 ? -8.716 106.762 102.996 1.00 45.86 407 TYR C CA 1
ATOM 10112 C C . TYR C 1 407 ? -8.118 105.368 102.887 1.00 44.12 407 TYR C C 1
ATOM 10113 O O . TYR C 1 407 ? -7.314 105.105 101.988 1.00 41.76 407 TYR C O 1
ATOM 10122 N N . LYS C 1 408 ? -8.514 104.483 103.799 1.00 43.96 408 LYS C N 1
ATOM 10123 C CA . LYS C 1 408 ? -8.034 103.107 103.813 1.00 43.63 408 LYS C CA 1
ATOM 10124 C C . LYS C 1 408 ? -8.908 102.258 102.897 1.00 42.27 408 LYS C C 1
ATOM 10125 O O . LYS C 1 408 ? -10.128 102.190 103.083 1.00 40.79 408 LYS C O 1
ATOM 10131 N N . PHE C 1 409 ? -8.287 101.622 101.908 1.00 40.77 409 PHE C N 1
ATOM 10132 C CA . PHE C 1 409 ? -8.980 100.750 100.970 1.00 38.49 409 PHE C CA 1
ATOM 10133 C C . PHE C 1 409 ? -8.675 99.295 101.296 1.00 36.74 409 PHE C C 1
ATOM 10134 O O . PHE C 1 409 ? -7.537 98.947 101.628 1.00 38.99 409 PHE C O 1
ATOM 10142 N N . THR C 1 410 ? -9.696 98.449 101.194 1.00 34.97 410 THR C N 1
ATOM 10143 C CA . THR C 1 410 ? -9.566 97.024 101.470 1.00 33.67 410 THR C CA 1
ATOM 10144 C C . THR C 1 410 ? -9.890 96.233 100.210 1.00 32.54 410 THR C C 1
ATOM 10145 O O . THR C 1 410 ? -11.026 96.311 99.712 1.00 35.20 410 THR C O 1
ATOM 10149 N N . PRO C 1 411 ? -8.938 95.486 99.654 1.00 37.10 411 PRO C N 1
ATOM 10150 C CA . PRO C 1 411 ? -9.235 94.682 98.472 1.00 34.45 411 PRO C CA 1
ATOM 10151 C C . PRO C 1 411 ? -10.264 93.614 98.794 1.00 33.42 411 PRO C C 1
ATOM 10152 O O . PRO C 1 411 ? -10.398 93.190 99.956 1.00 33.80 411 PRO C O 1
ATOM 10156 N N . PRO C 1 412 ? -11.019 93.155 97.790 1.00 34.57 412 PRO C N 1
ATOM 10157 C CA . PRO C 1 412 ? -12.145 92.248 98.080 1.00 33.30 412 PRO C CA 1
ATOM 10158 C C . PRO C 1 412 ? -11.718 90.933 98.703 1.00 33.17 412 PRO C C 1
ATOM 10159 O O . PRO C 1 412 ? -12.489 90.342 99.471 1.00 33.29 412 PRO C O 1
ATOM 10163 N N . ARG C 1 413 ? -10.519 90.452 98.391 1.00 33.36 413 ARG C N 1
ATOM 10164 C CA . ARG C 1 413 ? -9.939 89.294 99.052 1.00 32.69 413 ARG C CA 1
ATOM 10165 C C . ARG C 1 413 ? -8.460 89.560 99.268 1.00 32.47 413 ARG C C 1
ATOM 10166 O O . ARG C 1 413 ? -7.805 90.168 98.418 1.00 33.17 413 ARG C O 1
ATOM 10168 N N . SER C 1 414 ? -7.945 89.119 100.411 1.00 32.54 414 SER C N 1
ATOM 10169 C CA . SER C 1 414 ? -6.523 89.168 100.714 1.00 32.71 414 SER C CA 1
ATOM 10170 C C . SER C 1 414 ? -5.963 87.755 100.793 1.00 31.52 414 SER C C 1
ATOM 10171 O O . SER C 1 414 ? -6.700 86.767 100.845 1.00 33.40 414 SER C O 1
ATOM 10174 N N . GLY C 1 415 ? -4.641 87.671 100.808 1.00 33.27 415 GLY C N 1
ATOM 10175 C CA . GLY C 1 415 ? -3.937 86.408 100.869 1.00 30.52 415 GLY C CA 1
ATOM 10176 C C . GLY C 1 415 ? -3.068 86.192 99.646 1.00 33.54 415 GLY C C 1
ATOM 10177 O O . GLY C 1 415 ? -3.057 86.984 98.705 1.00 33.76 415 GLY C O 1
ATOM 10178 N N . TYR C 1 416 ? -2.336 85.081 99.678 1.00 28.01 416 TYR C N 1
ATOM 10179 C CA . TYR C 1 416 ? -1.399 84.765 98.607 1.00 30.79 416 TYR C CA 1
ATOM 10180 C C . TYR C 1 416 ? -2.152 84.468 97.315 1.00 28.01 416 TYR C C 1
ATOM 10181 O O . TYR C 1 416 ? -2.987 83.560 97.266 1.00 28.15 416 TYR C O 1
ATOM 10190 N N . GLY C 1 417 ? -1.830 85.214 96.261 1.00 28.83 417 GLY C N 1
ATOM 10191 C CA . GLY C 1 417 ? -2.465 85.068 94.970 1.00 26.98 417 GLY C CA 1
ATOM 10192 C C . GLY C 1 417 ? -3.520 86.111 94.677 1.00 29.75 417 GLY C C 1
ATOM 10193 O O . GLY C 1 417 ? -3.979 86.200 93.531 1.00 28.76 417 GLY C O 1
ATOM 10194 N N . GLN C 1 418 ? -3.903 86.906 95.669 1.00 28.52 418 GLN C N 1
ATOM 10195 C CA . GLN C 1 418 ? -4.999 87.861 95.524 1.00 31.38 418 GLN C CA 1
ATOM 10196 C C . GLN C 1 418 ? -4.461 89.273 95.299 1.00 32.14 418 GLN C C 1
ATOM 10197 O O . GLN C 1 418 ? -4.703 90.190 96.080 1.00 32.66 418 GLN C O 1
ATOM 10203 N N . ASP C 1 419 ? -3.716 89.444 94.211 1.00 30.59 419 ASP C N 1
ATOM 10204 C CA . ASP C 1 419 ? -3.301 90.782 93.821 1.00 29.34 419 ASP C CA 1
ATOM 10205 C C . ASP C 1 419 ? -4.492 91.553 93.264 1.00 30.57 419 ASP C C 1
ATOM 10206 O O . ASP C 1 419 ? -5.338 90.995 92.560 1.00 32.86 419 ASP C O 1
ATOM 10211 N N . TRP C 1 420 ? -4.572 92.837 93.609 1.00 28.31 420 TRP C N 1
ATOM 10212 C CA . TRP C 1 420 ? -5.647 93.700 93.143 1.00 29.89 420 TRP C CA 1
ATOM 10213 C C . TRP C 1 420 ? -5.081 95.074 92.819 1.00 31.64 420 TRP C C 1
ATOM 10214 O O . TRP C 1 420 ? -4.041 95.482 93.343 1.00 30.11 420 TRP C O 1
ATOM 10225 N N . VAL C 1 421 ? -5.788 95.791 91.950 1.00 27.46 421 VAL C N 1
ATOM 10226 C CA . VAL C 1 421 ? -5.401 97.130 91.525 1.00 28.20 421 VAL C CA 1
ATOM 10227 C C . VAL C 1 421 ? -6.526 98.091 91.882 1.00 29.76 421 VAL C C 1
ATOM 10228 O O . VAL C 1 421 ? -7.689 97.848 91.537 1.00 26.75 421 VAL C O 1
ATOM 10232 N N . LEU C 1 422 ? -6.182 99.169 92.581 1.00 27.25 422 LEU C N 1
ATOM 10233 C CA . LEU C 1 422 ? -7.126 100.242 92.850 1.00 29.29 422 LEU C CA 1
ATOM 10234 C C . LEU C 1 422 ? -7.005 101.306 91.770 1.00 31.93 422 LEU C C 1
ATOM 10235 O O . LEU C 1 422 ? -5.900 101.656 91.347 1.00 28.13 422 LEU C O 1
ATOM 10240 N N . ILE C 1 423 ? -8.149 101.814 91.319 1.00 29.44 423 ILE C N 1
ATOM 10241 C CA . ILE C 1 423 ? -8.202 102.899 90.347 1.00 30.02 423 ILE C CA 1
ATOM 10242 C C . ILE C 1 423 ? -8.837 104.106 91.016 1.00 32.21 423 ILE C C 1
ATOM 10243 O O . ILE C 1 423 ? -9.925 104.001 91.594 1.00 34.41 423 ILE C O 1
ATOM 10248 N N . LEU C 1 424 ? -8.159 105.246 90.939 1.00 31.25 424 LEU C N 1
ATOM 10249 C CA . LEU C 1 424 ? -8.676 106.510 91.448 1.00 35.83 424 LEU C CA 1
ATOM 10250 C C . LEU C 1 424 ? -8.610 107.522 90.314 1.00 37.46 424 LEU C C 1
ATOM 10251 O O . LEU C 1 424 ? -7.516 107.889 89.877 1.00 34.71 424 LEU C O 1
ATOM 10256 N N . ASP C 1 425 ? -9.770 107.959 89.826 1.00 37.12 425 ASP C N 1
ATOM 10257 C CA . ASP C 1 425 ? -9.850 108.959 88.769 1.00 34.99 425 ASP C CA 1
ATOM 10258 C C . ASP C 1 425 ? -10.351 110.282 89.325 1.00 39.61 425 ASP C C 1
ATOM 10259 O O . ASP C 1 425 ? -11.233 110.307 90.189 1.00 37.78 425 ASP C O 1
ATOM 10264 N N . ASP C 1 426 ? -9.792 111.380 88.814 1.00 37.08 426 ASP C N 1
ATOM 10265 C CA . ASP C 1 426 ? -10.432 112.686 88.935 1.00 37.33 426 ASP C CA 1
ATOM 10266 C C . ASP C 1 426 ? -11.850 112.563 88.391 1.00 37.73 426 ASP C C 1
ATOM 10267 O O . ASP C 1 426 ? -12.036 112.313 87.198 1.00 37.26 426 ASP C O 1
ATOM 10272 N N . ALA C 1 427 ? -12.856 112.735 89.254 1.00 38.66 427 ALA C N 1
ATOM 10273 C CA . ALA C 1 427 ? -14.237 112.541 88.820 1.00 39.08 427 ALA C CA 1
ATOM 10274 C C . ALA C 1 427 ? -14.635 113.526 87.729 1.00 39.98 427 ALA C C 1
ATOM 10275 O O . ALA C 1 427 ? -15.498 113.214 86.902 1.00 39.97 427 ALA C O 1
ATOM 10277 N N . SER C 1 428 ? -14.017 114.708 87.698 1.00 40.85 428 SER C N 1
ATOM 10278 C CA . SER C 1 428 ? -14.393 115.716 86.713 1.00 41.91 428 SER C CA 1
ATOM 10279 C C . SER C 1 428 ? -13.900 115.392 85.307 1.00 41.03 428 SER C C 1
ATOM 10280 O O . SER C 1 428 ? -14.345 116.040 84.353 1.00 41.86 428 SER C O 1
ATOM 10283 N N . LYS C 1 429 ? -13.009 114.415 85.148 1.00 39.48 429 LYS C N 1
ATOM 10284 C CA . LYS C 1 429 ? -12.462 114.085 83.838 1.00 38.66 429 LYS C CA 1
ATOM 10285 C C . LYS C 1 429 ? -13.298 113.067 83.072 1.00 37.98 429 LYS C C 1
ATOM 10286 O O . LYS C 1 429 ? -13.024 112.833 81.890 1.00 37.51 429 LYS C O 1
ATOM 10292 N N . ASN C 1 430 ? -14.301 112.464 83.713 1.00 38.00 430 ASN C N 1
ATOM 10293 C CA . ASN C 1 430 ? -15.239 111.551 83.057 1.00 37.59 430 ASN C CA 1
ATOM 10294 C C . ASN C 1 430 ? -14.527 110.379 82.386 1.00 36.46 430 ASN C C 1
ATOM 10295 O O . ASN C 1 430 ? -14.951 109.908 81.326 1.00 35.78 430 ASN C O 1
ATOM 10300 N N . PHE C 1 431 ? -13.438 109.909 82.993 1.00 35.03 431 PHE C N 1
ATOM 10301 C CA . PHE C 1 431 ? -12.789 108.693 82.522 1.00 34.28 431 PHE C CA 1
ATOM 10302 C C . PHE C 1 431 ? -13.765 107.524 82.580 1.00 33.15 431 PHE C C 1
ATOM 10303 O O . PHE C 1 431 ? -14.580 107.421 83.501 1.00 33.63 431 PHE C O 1
ATOM 10311 N N . LEU C 1 432 ? -13.681 106.641 81.592 1.00 32.71 432 LEU C N 1
ATOM 10312 C CA . LEU C 1 432 ? -14.468 105.418 81.602 1.00 34.55 432 LEU C CA 1
ATOM 10313 C C . LEU C 1 432 ? -13.664 104.281 82.222 1.00 35.26 432 LEU C C 1
ATOM 10314 O O . LEU C 1 432 ? -12.433 104.316 82.277 1.00 33.31 432 LEU C O 1
ATOM 10319 N N . LYS C 1 433 ? -14.383 103.270 82.696 1.00 34.44 433 LYS C N 1
ATOM 10320 C CA . LYS C 1 433 ? -13.730 102.093 83.246 1.00 30.76 433 LYS C CA 1
ATOM 10321 C C . LYS C 1 433 ? -12.830 101.460 82.186 1.00 30.09 433 LYS C C 1
ATOM 10322 O O . LYS C 1 433 ? -13.172 101.471 80.998 1.00 28.41 433 LYS C O 1
ATOM 10328 N N . PRO C 1 434 ? -11.663 100.920 82.572 1.00 31.85 434 PRO C N 1
ATOM 10329 C CA . PRO C 1 434 ? -10.766 100.232 81.635 1.00 29.34 434 PRO C CA 1
ATOM 10330 C C . PRO C 1 434 ? -11.413 98.998 81.014 1.00 34.98 434 PRO C C 1
ATOM 10331 O O . PRO C 1 434 ? -11.313 98.754 79.810 1.00 32.55 434 PRO C O 1
ATOM 10336 N N . GLN D 1 1 ? -17.065 67.145 37.408 1.00 51.00 1 GLN D N 1
ATOM 10337 C CA . GLN D 1 1 ? -16.465 66.654 38.642 1.00 50.53 1 GLN D CA 1
ATOM 10338 C C . GLN D 1 1 ? -14.944 66.736 38.554 1.00 52.47 1 GLN D C 1
ATOM 10339 O O . GLN D 1 1 ? -14.369 66.581 37.476 1.00 56.12 1 GLN D O 1
ATOM 10345 N N . THR D 1 2 ? -14.291 66.980 39.689 1.00 49.20 2 THR D N 1
ATOM 10346 C CA . THR D 1 2 ? -12.840 67.105 39.702 1.00 46.88 2 THR D CA 1
ATOM 10347 C C . THR D 1 2 ? -12.125 65.765 39.835 1.00 46.87 2 THR D C 1
ATOM 10348 O O . THR D 1 2 ? -11.052 65.589 39.249 1.00 47.81 2 THR D O 1
ATOM 10352 N N . TYR D 1 3 ? -12.686 64.816 40.579 1.00 43.63 3 TYR D N 1
ATOM 10353 C CA . TYR D 1 3 ? -12.056 63.517 40.786 1.00 40.40 3 TYR D CA 1
ATOM 10354 C C . TYR D 1 3 ? -12.759 62.450 39.956 1.00 40.63 3 TYR D C 1
ATOM 10355 O O . TYR D 1 3 ? -13.975 62.271 40.066 1.00 39.25 3 TYR D O 1
ATOM 10364 N N . THR D 1 4 ? -11.991 61.743 39.130 1.00 38.40 4 THR D N 1
ATOM 10365 C CA . THR D 1 4 ? -12.517 60.630 38.354 1.00 39.30 4 THR D CA 1
ATOM 10366 C C . THR D 1 4 ? -11.528 59.475 38.402 1.00 40.72 4 THR D C 1
ATOM 10367 O O . THR D 1 4 ? -10.408 59.599 38.907 1.00 41.08 4 THR D O 1
ATOM 10371 N N . VAL D 1 5 ? -11.959 58.346 37.871 1.00 41.94 5 VAL D N 1
ATOM 10372 C CA . VAL D 1 5 ? -11.129 57.154 37.768 1.00 39.27 5 VAL D CA 1
ATOM 10373 C C . VAL D 1 5 ? -10.441 57.165 36.411 1.00 39.40 5 VAL D C 1
ATOM 10374 O O . VAL D 1 5 ? -11.046 57.530 35.396 1.00 39.49 5 VAL D O 1
ATOM 10378 N N . SER D 1 6 ? -9.167 56.777 36.392 1.00 43.79 6 SER D N 1
ATOM 10379 C CA . SER D 1 6 ? -8.363 56.872 35.182 1.00 44.11 6 SER D CA 1
ATOM 10380 C C . SER D 1 6 ? -8.905 55.950 34.090 1.00 42.98 6 SER D C 1
ATOM 10381 O O . SER D 1 6 ? -9.809 55.140 34.305 1.00 43.38 6 SER D O 1
ATOM 10384 N N . GLU D 1 7 ? -8.319 56.083 32.896 1.00 51.00 7 GLU D N 1
ATOM 10385 C CA . GLU D 1 7 ? -8.767 55.297 31.752 1.00 48.75 7 GLU D CA 1
ATOM 10386 C C . GLU D 1 7 ? -8.486 53.812 31.950 1.00 49.19 7 GLU D C 1
ATOM 10387 O O . GLU D 1 7 ? -9.310 52.966 31.583 1.00 50.90 7 GLU D O 1
ATOM 10389 N N . ASN D 1 8 ? -7.332 53.472 32.524 1.00 44.25 8 ASN D N 1
ATOM 10390 C CA . ASN D 1 8 ? -7.015 52.077 32.806 1.00 45.31 8 ASN D CA 1
ATOM 10391 C C . ASN D 1 8 ? -7.639 51.584 34.105 1.00 43.31 8 ASN D C 1
ATOM 10392 O O . ASN D 1 8 ? -7.371 50.448 34.513 1.00 44.35 8 ASN D O 1
ATOM 10397 N N . LYS D 1 9 ? -8.453 52.416 34.756 1.00 42.70 9 LYS D N 1
ATOM 10398 C CA . LYS D 1 9 ? -9.238 52.045 35.931 1.00 43.29 9 LYS D CA 1
ATOM 10399 C C . LYS D 1 9 ? -8.372 51.594 37.103 1.00 42.66 9 LYS D C 1
ATOM 10400 O O . LYS D 1 9 ? -8.865 50.928 38.019 1.00 40.14 9 LYS D O 1
ATOM 10406 N N . ARG D 1 10 ? -7.085 51.944 37.093 1.00 40.43 10 ARG D N 1
ATOM 10407 C CA . ARG D 1 10 ? -6.183 51.611 38.187 1.00 40.05 10 ARG D CA 1
ATOM 10408 C C . ARG D 1 10 ? -5.843 52.792 39.082 1.00 35.81 10 ARG D C 1
ATOM 10409 O O . ARG D 1 10 ? -5.357 52.576 40.195 1.00 35.34 10 ARG D O 1
ATOM 10417 N N . PHE D 1 11 ? -6.089 54.023 38.636 1.00 38.17 11 PHE D N 1
ATOM 10418 C CA . PHE D 1 11 ? -5.648 55.213 39.349 1.00 36.49 11 PHE D CA 1
ATOM 10419 C C . PHE D 1 11 ? -6.780 56.230 39.448 1.00 39.62 11 PHE D C 1
ATOM 10420 O O . PHE D 1 11 ? -7.864 56.055 38.884 1.00 38.16 11 PHE D O 1
ATOM 10428 N N . LEU D 1 12 ? -6.503 57.308 40.180 1.00 36.49 12 LEU D N 1
ATOM 10429 C CA . LEU D 1 12 ? -7.422 58.422 40.359 1.00 36.23 12 LEU D CA 1
ATOM 10430 C C . LEU D 1 12 ? -6.906 59.647 39.616 1.00 37.54 12 LEU D C 1
ATOM 10431 O O . LEU D 1 12 ? -5.697 59.898 39.576 1.00 43.22 12 LEU D O 1
ATOM 10436 N N . LEU D 1 13 ? -7.825 60.412 39.037 1.00 40.51 13 LEU D N 1
ATOM 10437 C CA . LEU D 1 13 ? -7.497 61.656 38.363 1.00 40.75 13 LEU D CA 1
ATOM 10438 C C . LEU D 1 13 ? -8.100 62.838 39.114 1.00 41.57 13 LEU D C 1
ATOM 10439 O O . LEU D 1 13 ? -9.182 62.737 39.697 1.00 39.54 13 LEU D O 1
ATOM 10444 N N . LYS D 1 14 ? -7.382 63.959 39.097 1.00 43.59 14 LYS D N 1
ATOM 10445 C CA . LYS D 1 14 ? -7.887 65.236 39.591 1.00 41.92 14 LYS D CA 1
ATOM 10446 C C . LYS D 1 14 ? -7.888 66.211 38.422 1.00 42.73 14 LYS D C 1
ATOM 10447 O O . LYS D 1 14 ? -6.822 66.577 37.915 1.00 46.34 14 LYS D O 1
ATOM 10453 N N . ASP D 1 15 ? -9.082 66.622 37.994 1.00 43.31 15 ASP D N 1
ATOM 10454 C CA . ASP D 1 15 ? -9.251 67.521 36.851 1.00 46.62 15 ASP D CA 1
ATOM 10455 C C . ASP D 1 15 ? -8.611 66.942 35.591 1.00 43.71 15 ASP D C 1
ATOM 10456 O O . ASP D 1 15 ? -8.038 67.664 34.773 1.00 42.70 15 ASP D O 1
ATOM 10461 N N . GLY D 1 16 ? -8.713 65.624 35.432 1.00 42.55 16 GLY D N 1
ATOM 10462 C CA . GLY D 1 16 ? -8.181 64.946 34.270 1.00 38.83 16 GLY D CA 1
ATOM 10463 C C . GLY D 1 16 ? -6.698 64.652 34.310 1.00 41.11 16 GLY D C 1
ATOM 10464 O O . GLY D 1 16 ? -6.180 64.049 33.362 1.00 45.38 16 GLY D O 1
ATOM 10465 N N . LYS D 1 17 ? -5.995 65.058 35.366 1.00 42.76 17 LYS D N 1
ATOM 10466 C CA . LYS D 1 17 ? -4.569 64.821 35.510 1.00 43.15 17 LYS D CA 1
ATOM 10467 C C . LYS D 1 17 ? -4.311 63.799 36.613 1.00 41.12 17 LYS D C 1
ATOM 10468 O O . LYS D 1 17 ? -5.126 63.656 37.529 1.00 38.95 17 LYS D O 1
ATOM 10470 N N . PRO D 1 18 ? -3.199 63.065 36.548 1.00 43.48 18 PRO D N 1
ATOM 10471 C CA . PRO D 1 18 ? -2.916 62.062 37.583 1.00 40.14 18 PRO D CA 1
ATOM 10472 C C . PRO D 1 18 ? -2.904 62.678 38.974 1.00 42.33 18 PRO D C 1
ATOM 10473 O O . PRO D 1 18 ? -2.195 63.651 39.238 1.00 42.32 18 PRO D O 1
ATOM 10477 N N . PHE D 1 19 ? -3.709 62.105 39.862 1.00 38.68 19 PHE D N 1
ATOM 10478 C CA . PHE D 1 19 ? -3.832 62.568 41.238 1.00 39.59 19 PHE D CA 1
ATOM 10479 C C . PHE D 1 19 ? -3.190 61.541 42.159 1.00 38.00 19 PHE D C 1
ATOM 10480 O O . PHE D 1 19 ? -3.617 60.381 42.190 1.00 36.46 19 PHE D O 1
ATOM 10488 N N . PHE D 1 20 ? -2.169 61.962 42.901 1.00 33.04 20 PHE D N 1
ATOM 10489 C CA . PHE D 1 20 ? -1.560 61.106 43.911 1.00 32.60 20 PHE D CA 1
ATOM 10490 C C . PHE D 1 20 ? -2.226 61.381 45.252 1.00 34.15 20 PHE D C 1
ATOM 10491 O O . PHE D 1 20 ? -2.052 62.456 45.836 1.00 35.12 20 PHE D O 1
ATOM 10499 N N . TRP D 1 21 ? -2.981 60.402 45.739 1.00 33.16 21 TRP D N 1
ATOM 10500 C CA . TRP D 1 21 ? -3.614 60.472 47.049 1.00 29.03 21 TRP D CA 1
ATOM 10501 C C . TRP D 1 21 ? -2.560 60.165 48.108 1.00 29.15 21 TRP D C 1
ATOM 10502 O O . TRP D 1 21 ? -2.095 59.025 48.221 1.00 27.21 21 TRP D O 1
ATOM 10513 N N . LEU D 1 22 ? -2.171 61.183 48.872 1.00 27.59 22 LEU D N 1
ATOM 10514 C CA . LEU D 1 22 ? -1.350 61.017 50.069 1.00 26.85 22 LEU D CA 1
ATOM 10515 C C . LEU D 1 22 ? -2.173 61.518 51.248 1.00 26.10 22 LEU D C 1
ATOM 10516 O O . LEU D 1 22 ? -2.338 62.730 51.425 1.00 24.98 22 LEU D O 1
ATOM 10521 N N . GLY D 1 23 ? -2.683 60.591 52.052 1.00 25.07 23 GLY D N 1
ATOM 10522 C CA . GLY D 1 23 ? -3.681 60.898 53.058 1.00 24.47 23 GLY D CA 1
ATOM 10523 C C . GLY D 1 23 ? -3.144 60.910 54.476 1.00 23.88 23 GLY D C 1
ATOM 10524 O O . GLY D 1 23 ? -2.238 60.150 54.821 1.00 26.57 23 GLY D O 1
ATOM 10525 N N . ASP D 1 24 ? -3.714 61.788 55.294 1.00 21.02 24 ASP D N 1
ATOM 10526 C CA . ASP D 1 24 ? -3.578 61.739 56.739 1.00 22.41 24 ASP D CA 1
ATOM 10527 C C . ASP D 1 24 ? -4.945 61.441 57.344 1.00 23.74 24 ASP D C 1
ATOM 10528 O O . ASP D 1 24 ? -5.985 61.754 56.755 1.00 19.76 24 ASP D O 1
ATOM 10533 N N . THR D 1 25 ? -4.938 60.816 58.516 1.00 22.12 25 THR D N 1
ATOM 10534 C CA . THR D 1 25 ? -6.165 60.378 59.174 1.00 19.91 25 THR D CA 1
ATOM 10535 C C . THR D 1 25 ? -6.493 61.349 60.304 1.00 19.55 25 THR D C 1
ATOM 10536 O O . THR D 1 25 ? -5.882 61.306 61.375 1.00 18.88 25 THR D O 1
ATOM 10540 N N . ALA D 1 26 ? -7.466 62.224 60.061 1.00 21.40 26 ALA D N 1
ATOM 10541 C CA . ALA D 1 26 ? -7.933 63.163 61.074 1.00 21.34 26 ALA D CA 1
ATOM 10542 C C . ALA D 1 26 ? -9.412 62.941 61.355 1.00 22.30 26 ALA D C 1
ATOM 10543 O O . ALA D 1 26 ? -10.233 63.825 61.085 1.00 23.10 26 ALA D O 1
ATOM 10545 N N . TRP D 1 27 ? -9.753 61.764 61.895 1.00 21.28 27 TRP D N 1
ATOM 10546 C CA . TRP D 1 27 ? -11.153 61.392 62.103 1.00 20.57 27 TRP D CA 1
ATOM 10547 C C . TRP D 1 27 ? -11.920 62.483 62.847 1.00 20.53 27 TRP D C 1
ATOM 10548 O O . TRP D 1 27 ? -13.017 62.880 62.436 1.00 18.21 27 TRP D O 1
ATOM 10559 N N . GLU D 1 28 ? -11.351 62.979 63.949 1.00 20.92 28 GLU D N 1
ATOM 10560 C CA . GLU D 1 28 ? -12.033 63.900 64.851 1.00 22.63 28 GLU D CA 1
ATOM 10561 C C . GLU D 1 28 ? -11.821 65.370 64.491 1.00 18.75 28 GLU D C 1
ATOM 10562 O O . GLU D 1 28 ? -11.973 66.227 65.366 1.00 19.80 28 GLU D O 1
ATOM 10568 N N . LEU D 1 29 ? -11.485 65.681 63.236 1.00 20.40 29 LEU D N 1
ATOM 10569 C CA . LEU D 1 29 ? -11.114 67.049 62.876 1.00 20.73 29 LEU D CA 1
ATOM 10570 C C . LEU D 1 29 ? -12.261 68.025 63.129 1.00 22.14 29 LEU D C 1
ATOM 10571 O O . LEU D 1 29 ? -12.116 68.990 63.888 1.00 23.13 29 LEU D O 1
ATOM 10576 N N . PHE D 1 30 ? -13.412 67.789 62.494 1.00 21.16 30 PHE D N 1
ATOM 10577 C CA . PHE D 1 30 ? -14.555 68.681 62.672 1.00 23.21 30 PHE D CA 1
ATOM 10578 C C . PHE D 1 30 ? -15.045 68.700 64.114 1.00 23.70 30 PHE D C 1
ATOM 10579 O O . PHE D 1 30 ? -15.592 69.710 64.571 1.00 24.82 30 PHE D O 1
ATOM 10587 N N . HIS D 1 31 ? -14.854 67.603 64.845 1.00 22.66 31 HIS D N 1
ATOM 10588 C CA . HIS D 1 31 ? -15.414 67.493 66.186 1.00 20.15 31 HIS D CA 1
ATOM 10589 C C . HIS D 1 31 ? -14.585 68.225 67.237 1.00 21.21 31 HIS D C 1
ATOM 10590 O O . HIS D 1 31 ? -15.144 68.695 68.235 1.00 22.85 31 HIS D O 1
ATOM 10597 N N . ARG D 1 32 ? -13.267 68.349 67.040 1.00 22.72 32 ARG D N 1
ATOM 10598 C CA . ARG D 1 32 ? -12.374 68.680 68.144 1.00 22.52 32 ARG D CA 1
ATOM 10599 C C . ARG D 1 32 ? -11.398 69.825 67.894 1.00 19.44 32 ARG D C 1
ATOM 10600 O O . ARG D 1 32 ? -10.786 70.295 68.860 1.00 18.31 32 ARG D O 1
ATOM 10608 N N . LEU D 1 33 ? -11.225 70.290 66.661 1.00 19.51 33 LEU D N 1
ATOM 10609 C CA . LEU D 1 33 ? -10.315 71.392 66.363 1.00 23.59 33 LEU D CA 1
ATOM 10610 C C . LEU D 1 33 ? -11.119 72.642 66.024 1.00 22.44 33 LEU D C 1
ATOM 10611 O O . LEU D 1 33 ? -12.048 72.584 65.210 1.00 22.21 33 LEU D O 1
ATOM 10616 N N . ASP D 1 34 ? -10.763 73.768 66.643 1.00 21.76 34 ASP D N 1
ATOM 10617 C CA . ASP D 1 34 ? -11.439 75.029 66.360 1.00 22.42 34 ASP D CA 1
ATOM 10618 C C . ASP D 1 34 ? -10.897 75.606 65.051 1.00 21.37 34 ASP D C 1
ATOM 10619 O O . ASP D 1 34 ? -10.141 74.953 64.327 1.00 22.31 34 ASP D O 1
ATOM 10624 N N . ARG D 1 35 ? -11.279 76.843 64.725 1.00 20.39 35 ARG D N 1
ATOM 10625 C CA . ARG D 1 35 ? -10.868 77.428 63.451 1.00 20.69 35 ARG D CA 1
ATOM 10626 C C . ARG D 1 35 ? -9.355 77.619 63.388 1.00 24.01 35 ARG D C 1
ATOM 10627 O O . ARG D 1 35 ? -8.710 77.235 62.404 1.00 22.86 35 ARG D O 1
ATOM 10635 N N . GLU D 1 36 ? -8.767 78.200 64.436 1.00 21.59 36 GLU D N 1
ATOM 10636 C CA . GLU D 1 36 ? -7.332 78.471 64.418 1.00 26.17 36 GLU D CA 1
ATOM 10637 C C . GLU D 1 36 ? -6.521 77.181 64.439 1.00 24.09 36 GLU D C 1
ATOM 10638 O O . GLU D 1 36 ? -5.492 77.078 63.761 1.00 23.69 36 GLU D O 1
ATOM 10644 N N . ASP D 1 37 ? -6.968 76.182 65.204 1.00 22.83 37 ASP D N 1
ATOM 10645 C CA . ASP D 1 37 ? -6.226 74.926 65.276 1.00 21.94 37 ASP D CA 1
ATOM 10646 C C . ASP D 1 37 ? -6.335 74.141 63.973 1.00 21.64 37 ASP D C 1
ATOM 10647 O O . ASP D 1 37 ? -5.347 73.561 63.508 1.00 20.96 37 ASP D O 1
ATOM 10652 N N . ALA D 1 38 ? -7.526 74.105 63.372 1.00 22.51 38 ALA D N 1
ATOM 10653 C CA . ALA D 1 38 ? -7.678 73.414 62.096 1.00 21.48 38 ALA D CA 1
ATOM 10654 C C . ALA D 1 38 ? -6.839 74.066 61.008 1.00 21.77 38 ALA D C 1
ATOM 10655 O O . ALA D 1 38 ? -6.347 73.377 60.108 1.00 21.69 38 ALA D O 1
ATOM 10657 N N . ASP D 1 39 ? -6.659 75.388 61.075 1.00 22.53 39 ASP D N 1
ATOM 10658 C CA . ASP D 1 39 ? -5.833 76.076 60.089 1.00 21.05 39 ASP D CA 1
ATOM 10659 C C . ASP D 1 39 ? -4.369 75.677 60.224 1.00 20.54 39 ASP D C 1
ATOM 10660 O O . ASP D 1 39 ? -3.683 75.460 59.219 1.00 22.88 39 ASP D O 1
ATOM 10665 N N . TYR D 1 40 ? -3.878 75.575 61.459 1.00 19.27 40 TYR D N 1
ATOM 10666 C CA . TYR D 1 40 ? -2.511 75.120 61.689 1.00 22.35 40 TYR D CA 1
ATOM 10667 C C . TYR D 1 40 ? -2.322 73.685 61.210 1.00 21.20 40 TYR D C 1
ATOM 10668 O O . TYR D 1 40 ? -1.312 73.363 60.572 1.00 22.24 40 TYR D O 1
ATOM 10677 N N . TYR D 1 41 ? -3.292 72.811 61.491 1.00 21.80 41 TYR D N 1
ATOM 10678 C CA . TYR D 1 41 ? -3.180 71.416 61.072 1.00 19.78 41 TYR D CA 1
ATOM 10679 C C . TYR D 1 41 ? -3.133 71.295 59.552 1.00 19.01 41 TYR D C 1
ATOM 10680 O O . TYR D 1 41 ? -2.281 70.590 59.001 1.00 19.45 41 TYR D O 1
ATOM 10689 N N . LEU D 1 42 ? -4.045 71.976 58.855 1.00 20.22 42 LEU D N 1
ATOM 10690 C CA . LEU D 1 42 ? -4.081 71.873 57.398 1.00 22.07 42 LEU D CA 1
ATOM 10691 C C . LEU D 1 42 ? -2.847 72.503 56.761 1.00 23.65 42 LEU D C 1
ATOM 10692 O O . LEU D 1 42 ? -2.335 71.996 55.756 1.00 25.11 42 LEU D O 1
ATOM 10697 N N . LYS D 1 43 ? -2.354 73.605 57.331 1.00 19.83 43 LYS D N 1
ATOM 10698 C CA . LYS D 1 43 ? -1.211 74.303 56.749 1.00 24.59 43 LYS D CA 1
ATOM 10699 C C . LYS D 1 43 ? 0.073 73.497 56.911 1.00 25.30 43 LYS D C 1
ATOM 10700 O O . LYS D 1 43 ? 0.897 73.431 55.989 1.00 20.85 43 LYS D O 1
ATOM 10706 N N . LYS D 1 44 ? 0.264 72.892 58.084 1.00 26.02 44 LYS D N 1
ATOM 10707 C CA . LYS D 1 44 ? 1.422 72.036 58.303 1.00 25.76 44 LYS D CA 1
ATOM 10708 C C . LYS D 1 44 ? 1.382 70.821 57.384 1.00 24.97 44 LYS D C 1
ATOM 10709 O O . LYS D 1 44 ? 2.388 70.466 56.758 1.00 24.00 44 LYS D O 1
ATOM 10715 N N . ARG D 1 45 ? 0.215 70.181 57.278 1.00 22.67 45 ARG D N 1
ATOM 10716 C CA . ARG D 1 45 ? 0.093 68.993 56.439 1.00 23.70 45 ARG D CA 1
ATOM 10717 C C . ARG D 1 45 ? 0.316 69.316 54.969 1.00 25.08 45 ARG D C 1
ATOM 10718 O O . ARG D 1 45 ? 0.877 68.494 54.236 1.00 27.50 45 ARG D O 1
ATOM 10726 N N . ALA D 1 46 ? -0.110 70.500 54.520 1.00 21.20 46 ALA D N 1
ATOM 10727 C CA . ALA D 1 46 ? 0.156 70.896 53.141 1.00 24.01 46 ALA D CA 1
ATOM 10728 C C . ALA D 1 46 ? 1.641 71.148 52.909 1.00 24.24 46 ALA D C 1
ATOM 10729 O O . ALA D 1 46 ? 2.139 70.932 51.799 1.00 24.17 46 ALA D O 1
ATOM 10731 N N . ALA D 1 47 ? 2.361 71.603 53.937 1.00 22.10 47 ALA D N 1
ATOM 10732 C CA . ALA D 1 47 ? 3.804 71.766 53.805 1.00 25.64 47 ALA D CA 1
ATOM 10733 C C . ALA D 1 47 ? 4.518 70.420 53.785 1.00 26.73 47 ALA D C 1
ATOM 10734 O O . ALA D 1 47 ? 5.585 70.295 53.173 1.00 27.51 47 ALA D O 1
ATOM 10736 N N . GLN D 1 48 ? 3.949 69.408 54.438 1.00 23.64 48 GLN D N 1
ATOM 10737 C CA . GLN D 1 48 ? 4.501 68.060 54.447 1.00 23.95 48 GLN D CA 1
ATOM 10738 C C . GLN D 1 48 ? 4.044 67.226 53.253 1.00 26.12 48 GLN D C 1
ATOM 10739 O O . GLN D 1 48 ? 4.235 66.005 53.256 1.00 25.55 48 GLN D O 1
ATOM 10745 N N . LYS D 1 49 ? 3.428 67.858 52.252 1.00 27.58 49 LYS D N 1
ATOM 10746 C CA . LYS D 1 49 ? 3.083 67.307 50.936 1.00 26.36 49 LYS D CA 1
ATOM 10747 C C . LYS D 1 49 ? 1.900 66.347 50.942 1.00 23.48 49 LYS D C 1
ATOM 10748 O O . LYS D 1 49 ? 1.701 65.637 49.948 1.00 22.74 49 LYS D O 1
ATOM 10754 N N . TYR D 1 50 ? 1.105 66.301 52.006 1.00 23.89 50 TYR D N 1
ATOM 10755 C CA . TYR D 1 50 ? -0.131 65.534 51.962 1.00 24.87 50 TYR D CA 1
ATOM 10756 C C . TYR D 1 50 ? -1.122 66.184 50.997 1.00 26.65 50 TYR D C 1
ATOM 10757 O O . TYR D 1 50 ? -1.055 67.383 50.711 1.00 27.65 50 TYR D O 1
ATOM 10766 N N . THR D 1 51 ? -2.039 65.367 50.471 1.00 25.92 51 THR D N 1
ATOM 10767 C CA . THR D 1 51 ? -3.058 65.844 49.538 1.00 23.28 51 THR D CA 1
ATOM 10768 C C . THR D 1 51 ? -4.488 65.500 49.934 1.00 28.09 51 THR D C 1
ATOM 10769 O O . THR D 1 51 ? -5.417 66.105 49.382 1.00 23.19 51 THR D O 1
ATOM 10773 N N . VAL D 1 52 ? -4.704 64.554 50.846 1.00 24.69 52 VAL D N 1
ATOM 10774 C CA . VAL D 1 52 ? -6.038 64.144 51.265 1.00 21.85 52 VAL D CA 1
ATOM 10775 C C . VAL D 1 52 ? -6.064 64.088 52.786 1.00 23.07 52 VAL D C 1
ATOM 10776 O O . VAL D 1 52 ? -5.143 63.547 53.407 1.00 25.09 52 VAL D O 1
ATOM 10780 N N . ILE D 1 53 ? -7.104 64.661 53.387 1.00 22.66 53 ILE D N 1
ATOM 10781 C CA . ILE D 1 53 ? -7.331 64.586 54.826 1.00 21.39 53 ILE D CA 1
ATOM 10782 C C . ILE D 1 53 ? -8.650 63.856 55.047 1.00 23.39 53 ILE D C 1
ATOM 10783 O O . ILE D 1 53 ? -9.681 64.239 54.481 1.00 20.79 53 ILE D O 1
ATOM 10788 N N . GLN D 1 54 ? -8.615 62.797 55.851 1.00 20.00 54 GLN D N 1
ATOM 10789 C CA . GLN D 1 54 ? -9.784 61.966 56.106 1.00 21.47 54 GLN D CA 1
ATOM 10790 C C . GLN D 1 54 ? -10.404 62.382 57.434 1.00 20.78 54 GLN D C 1
ATOM 10791 O O . GLN D 1 54 ? -9.721 62.396 58.463 1.00 18.68 54 GLN D O 1
ATOM 10797 N N . ALA D 1 55 ? -11.694 62.719 57.409 1.00 19.72 55 ALA D N 1
ATOM 10798 C CA . ALA D 1 55 ? -12.349 63.308 58.571 1.00 20.98 55 ALA D CA 1
ATOM 10799 C C . ALA D 1 55 ? -13.828 62.954 58.562 1.00 19.30 55 ALA D C 1
ATOM 10800 O O . ALA D 1 55 ? -14.429 62.758 57.501 1.00 21.08 55 ALA D O 1
ATOM 10802 N N . VAL D 1 56 ? -14.413 62.899 59.758 1.00 16.80 56 VAL D N 1
ATOM 10803 C CA . VAL D 1 56 ? -15.745 62.346 59.976 1.00 20.42 56 VAL D CA 1
ATOM 10804 C C . VAL D 1 56 ? -16.696 63.459 60.401 1.00 21.83 56 VAL D C 1
ATOM 10805 O O . VAL D 1 56 ? -16.376 64.256 61.291 1.00 20.83 56 VAL D O 1
ATOM 10809 N N . ALA D 1 57 ? -17.877 63.495 59.780 1.00 21.85 57 ALA D N 1
ATOM 10810 C CA . ALA D 1 57 ? -18.884 64.482 60.160 1.00 21.51 57 ALA D CA 1
ATOM 10811 C C . ALA D 1 57 ? -19.524 64.127 61.497 1.00 21.19 57 ALA D C 1
ATOM 10812 O O . ALA D 1 57 ? -19.659 64.982 62.378 1.00 23.92 57 ALA D O 1
ATOM 10814 N N . LEU D 1 58 ? -19.924 62.871 61.669 1.00 23.95 58 LEU D N 1
ATOM 10815 C CA . LEU D 1 58 ? -20.495 62.380 62.924 1.00 24.84 58 LEU D CA 1
ATOM 10816 C C . LEU D 1 58 ? -19.425 61.522 63.594 1.00 23.15 58 LEU D C 1
ATOM 10817 O O . LEU D 1 58 ? -19.371 60.308 63.399 1.00 22.08 58 LEU D O 1
ATOM 10822 N N . ALA D 1 59 ? -18.591 62.168 64.406 1.00 22.29 59 ALA D N 1
ATOM 10823 C CA . ALA D 1 59 ? -17.347 61.584 64.885 1.00 23.71 59 ALA D CA 1
ATOM 10824 C C . ALA D 1 59 ? -17.594 60.368 65.776 1.00 24.95 59 ALA D C 1
ATOM 10825 O O . ALA D 1 59 ? -18.667 60.189 66.360 1.00 26.09 59 ALA D O 1
ATOM 10827 N N . GLU D 1 60 ? -16.554 59.537 65.885 1.00 24.18 60 GLU D N 1
ATOM 10828 C CA . GLU D 1 60 ? -16.665 58.270 66.601 1.00 23.54 60 GLU D CA 1
ATOM 10829 C C . GLU D 1 60 ? -16.924 58.475 68.087 1.00 22.35 60 GLU D C 1
ATOM 10830 O O . GLU D 1 60 ? -17.745 57.771 68.683 1.00 21.62 60 GLU D O 1
ATOM 10836 N N . PHE D 1 61 ? -16.219 59.412 68.714 1.00 23.97 61 PHE D N 1
ATOM 10837 C CA . PHE D 1 61 ? -16.228 59.485 70.173 1.00 25.96 61 PHE D CA 1
ATOM 10838 C C . PHE D 1 61 ? -17.281 60.488 70.621 1.00 25.98 61 PHE D C 1
ATOM 10839 O O . PHE D 1 61 ? -17.013 61.679 70.790 1.00 26.44 61 PHE D O 1
ATOM 10847 N N . ASP D 1 62 ? -18.496 59.971 70.829 1.00 27.45 62 ASP D N 1
ATOM 10848 C CA . ASP D 1 62 ? -19.658 60.762 71.236 1.00 25.00 62 ASP D CA 1
ATOM 10849 C C . ASP D 1 62 ? -19.911 61.908 70.261 1.00 24.49 62 ASP D C 1
ATOM 10850 O O . ASP D 1 62 ? -20.203 63.037 70.661 1.00 27.93 62 ASP D O 1
ATOM 10855 N N . GLY D 1 63 ? -19.810 61.606 68.965 1.00 24.40 63 GLY D N 1
ATOM 10856 C CA . GLY D 1 63 ? -19.936 62.631 67.943 1.00 27.27 63 GLY D CA 1
ATOM 10857 C C . GLY D 1 63 ? -21.272 63.346 67.924 1.00 23.77 63 GLY D C 1
ATOM 10858 O O . GLY D 1 63 ? -21.358 64.457 67.397 1.00 25.75 63 GLY D O 1
ATOM 10859 N N . LEU D 1 64 ? -22.320 62.737 68.479 1.00 25.33 64 LEU D N 1
ATOM 10860 C CA . LEU D 1 64 ? -23.630 63.378 68.490 1.00 24.10 64 LEU D CA 1
ATOM 10861 C C . LEU D 1 64 ? -23.865 64.207 69.745 1.00 24.08 64 LEU D C 1
ATOM 10862 O O . LEU D 1 64 ? -24.408 65.313 69.661 1.00 27.70 64 LEU D O 1
ATOM 10867 N N . ASN D 1 65 ? -23.460 63.697 70.907 1.00 24.02 65 ASN D N 1
ATOM 10868 C CA . ASN D 1 65 ? -23.850 64.282 72.182 1.00 25.35 65 ASN D CA 1
ATOM 10869 C C . ASN D 1 65 ? -22.793 65.188 72.790 1.00 26.02 65 ASN D C 1
ATOM 10870 O O . ASN D 1 65 ? -23.123 65.986 73.673 1.00 27.81 65 ASN D O 1
ATOM 10875 N N . VAL D 1 66 ? -21.545 65.086 72.354 1.00 27.45 66 VAL D N 1
ATOM 10876 C CA . VAL D 1 66 ? -20.486 66.007 72.758 1.00 23.46 66 VAL D CA 1
ATOM 10877 C C . VAL D 1 66 ? -20.318 67.028 71.639 1.00 21.34 66 VAL D C 1
ATOM 10878 O O . VAL D 1 66 ? -20.045 66.632 70.496 1.00 21.66 66 VAL D O 1
ATOM 10882 N N . PRO D 1 67 ? -20.478 68.319 71.907 1.00 20.71 67 PRO D N 1
ATOM 10883 C CA . PRO D 1 67 ? -20.494 69.309 70.826 1.00 19.77 67 PRO D CA 1
ATOM 10884 C C . PRO D 1 67 ? -19.096 69.600 70.296 1.00 22.29 67 PRO D C 1
ATOM 10885 O O . PRO D 1 67 ? -18.078 69.234 70.884 1.00 22.50 67 PRO D O 1
ATOM 10889 N N . ASN D 1 68 ? -19.071 70.287 69.153 1.00 23.24 68 ASN D N 1
ATOM 10890 C CA . ASN D 1 68 ? -17.846 70.724 68.498 1.00 21.34 68 ASN D CA 1
ATOM 10891 C C . ASN D 1 68 ? -17.225 71.848 69.329 1.00 22.52 68 ASN D C 1
ATOM 10892 O O . ASN D 1 68 ? -17.794 72.216 70.364 1.00 22.00 68 ASN D O 1
ATOM 10897 N N . PRO D 1 69 ? -16.065 72.403 68.952 1.00 23.43 69 PRO D N 1
ATOM 10898 C CA . PRO D 1 69 ? -15.434 73.416 69.817 1.00 20.92 69 PRO D CA 1
ATOM 10899 C C . PRO D 1 69 ? -16.284 74.649 70.084 1.00 24.44 69 PRO D C 1
ATOM 10900 O O . PRO D 1 69 ? -16.002 75.371 71.048 1.00 27.12 69 PRO D O 1
ATOM 10904 N N . TYR D 1 70 ? -17.312 74.918 69.283 1.00 27.42 70 TYR D N 1
ATOM 10905 C CA . TYR D 1 70 ? -18.117 76.119 69.446 1.00 22.77 70 TYR D CA 1
ATOM 10906 C C . TYR D 1 70 ? -19.462 75.848 70.108 1.00 25.47 70 TYR D C 1
ATOM 10907 O O . TYR D 1 70 ? -20.321 76.739 70.134 1.00 26.28 70 TYR D O 1
ATOM 10916 N N . GLY D 1 71 ? -19.662 74.649 70.653 1.00 23.77 71 GLY D N 1
ATOM 10917 C CA . GLY D 1 71 ? -20.863 74.335 71.399 1.00 24.75 71 GLY D CA 1
ATOM 10918 C C . GLY D 1 71 ? -21.984 73.705 70.603 1.00 21.33 71 GLY D C 1
ATOM 10919 O O . GLY D 1 71 ? -23.061 73.469 71.163 1.00 25.18 71 GLY D O 1
ATOM 10920 N N . ASP D 1 72 ? -21.764 73.406 69.328 1.00 22.19 72 ASP D N 1
ATOM 10921 C CA . ASP D 1 72 ? -22.799 72.877 68.455 1.00 22.96 72 ASP D CA 1
ATOM 10922 C C . ASP D 1 72 ? -22.675 71.365 68.3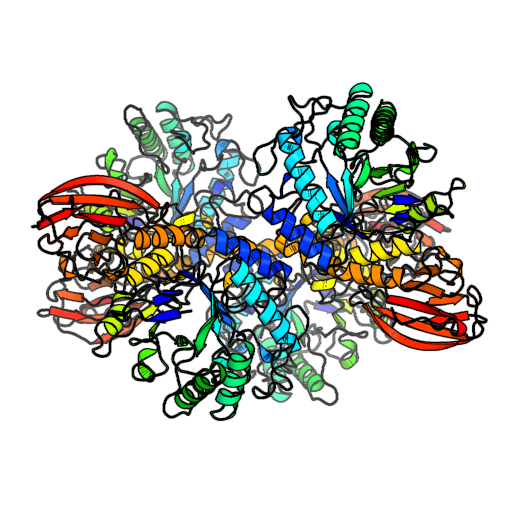11 1.00 25.79 72 ASP D C 1
ATOM 10923 O O . ASP D 1 72 ? -21.573 70.830 68.142 1.00 22.59 72 ASP D O 1
ATOM 10928 N N . LYS D 1 73 ? -23.821 70.681 68.383 1.00 23.37 73 LYS D N 1
ATOM 10929 C CA . LYS D 1 73 ? -23.966 69.273 68.054 1.00 23.48 73 LYS D CA 1
ATOM 10930 C C . LYS D 1 73 ? -24.463 69.124 66.621 1.00 22.79 73 LYS D C 1
ATOM 10931 O O . LYS D 1 73 ? -25.073 70.044 66.069 1.00 21.59 73 LYS D O 1
ATOM 10937 N N . PRO D 1 74 ? -24.189 67.989 65.961 1.00 24.86 74 PRO D N 1
ATOM 10938 C CA . PRO D 1 74 ? -24.397 67.922 64.504 1.00 22.75 74 PRO D CA 1
ATOM 10939 C C . PRO D 1 74 ? -25.810 67.582 64.047 1.00 23.18 74 PRO D C 1
ATOM 10940 O O . PRO D 1 74 ? -26.184 67.931 62.923 1.00 23.16 74 PRO D O 1
ATOM 10944 N N . LEU D 1 75 ? -26.599 66.891 64.865 1.00 23.74 75 LEU D N 1
ATOM 10945 C CA . LEU D 1 75 ? -27.948 66.498 64.474 1.00 27.81 75 LEU D CA 1
ATOM 10946 C C . LEU D 1 75 ? -28.948 67.039 65.484 1.00 24.78 75 LEU D C 1
ATOM 10947 O O . LEU D 1 75 ? -28.867 66.720 66.676 1.00 25.06 75 LEU D O 1
ATOM 10952 N N . LEU D 1 76 ? -29.887 67.848 65.006 1.00 24.61 76 LEU D N 1
ATOM 10953 C CA . LEU D 1 76 ? -30.986 68.293 65.850 1.00 27.24 76 LEU D CA 1
ATOM 10954 C C . LEU D 1 76 ? -31.778 67.087 66.339 1.00 24.83 76 LEU D C 1
ATOM 10955 O O . LEU D 1 76 ? -32.257 66.282 65.535 1.00 24.59 76 LEU D O 1
ATOM 10960 N N . ASN D 1 77 ? -31.883 66.950 67.663 1.00 27.24 77 ASN D N 1
ATOM 10961 C CA . ASN D 1 77 ? -32.523 65.808 68.318 1.00 29.41 77 ASN D CA 1
ATOM 10962 C C . ASN D 1 77 ? -31.913 64.477 67.892 1.00 28.10 77 ASN D C 1
ATOM 10963 O O . ASN D 1 77 ? -32.577 63.436 67.964 1.00 28.76 77 ASN D O 1
ATOM 10968 N N . ASN D 1 78 ? -30.659 64.500 67.443 1.00 28.66 78 ASN D N 1
ATOM 10969 C CA . ASN D 1 78 ? -29.949 63.307 66.985 1.00 28.42 78 ASN D CA 1
ATOM 10970 C C . ASN D 1 78 ? -30.699 62.608 65.855 1.00 30.28 78 ASN D C 1
ATOM 10971 O O . ASN D 1 78 ? -30.600 61.389 65.686 1.00 26.99 78 ASN D O 1
ATOM 10976 N N . ASP D 1 79 ? -31.441 63.394 65.071 1.00 25.01 79 ASP D N 1
ATOM 10977 C CA . ASP D 1 79 ? -32.211 62.889 63.945 1.00 28.54 79 ASP D CA 1
ATOM 10978 C C . ASP D 1 79 ? -31.455 63.163 62.658 1.00 26.19 79 ASP D C 1
ATOM 10979 O O . ASP D 1 79 ? -31.278 64.338 62.298 1.00 23.72 79 ASP D O 1
ATOM 10984 N N . PRO D 1 80 ? -31.010 62.133 61.932 1.00 27.52 80 PRO D N 1
ATOM 10985 C CA . PRO D 1 80 ? -30.254 62.377 60.691 1.00 29.30 80 PRO D CA 1
ATOM 10986 C C . PRO D 1 80 ? -31.020 63.162 59.638 1.00 28.39 80 PRO D C 1
ATOM 10987 O O . PRO D 1 80 ? -30.392 63.707 58.720 1.00 32.19 80 PRO D O 1
ATOM 10991 N N . THR D 1 81 ? -32.345 63.240 59.731 1.00 28.26 81 THR D N 1
ATOM 10992 C CA . THR D 1 81 ? -33.109 64.025 58.771 1.00 27.61 81 THR D CA 1
ATOM 10993 C C . THR D 1 81 ? -33.063 65.519 59.057 1.00 27.53 81 THR D C 1
ATOM 10994 O O . THR D 1 81 ? -33.450 66.308 58.190 1.00 27.67 81 THR D O 1
ATOM 10998 N N . THR D 1 82 ? -32.581 65.931 60.230 1.00 28.04 82 THR D N 1
ATOM 10999 C CA . THR D 1 82 ? -32.541 67.339 60.625 1.00 26.04 82 THR D CA 1
ATOM 11000 C C . THR D 1 82 ? -31.145 67.713 61.115 1.00 27.81 82 THR D C 1
ATOM 11001 O O . THR D 1 82 ? -30.935 67.940 62.312 1.00 25.87 82 THR D O 1
ATOM 11005 N N . PRO D 1 83 ? -30.168 67.797 60.212 1.00 24.63 83 PRO D N 1
ATOM 11006 C CA . PRO D 1 83 ? -28.826 68.222 60.627 1.00 26.27 83 PRO D CA 1
ATOM 11007 C C . PRO D 1 83 ? -28.822 69.666 61.106 1.00 26.71 83 PRO D C 1
ATOM 11008 O O . PRO D 1 83 ? -29.636 70.491 60.685 1.00 26.95 83 PRO D O 1
ATOM 11012 N N . ASN D 1 84 ? -27.887 69.961 62.005 1.00 22.30 84 ASN D N 1
ATOM 11013 C CA . ASN D 1 84 ? -27.787 71.279 62.620 1.00 25.35 84 ASN D CA 1
ATOM 11014 C C . ASN D 1 84 ? -26.862 72.147 61.774 1.00 25.93 84 ASN D C 1
ATOM 11015 O O . ASN D 1 84 ? -25.663 71.866 61.661 1.00 23.08 84 ASN D O 1
ATOM 11020 N N . ASP D 1 85 ? -27.425 73.203 61.181 1.00 23.96 85 ASP D N 1
ATOM 11021 C CA . ASP D 1 85 ? -26.643 74.086 60.321 1.00 29.21 85 ASP D CA 1
ATOM 11022 C C . ASP D 1 85 ? -25.471 74.708 61.074 1.00 27.64 85 ASP D C 1
ATOM 11023 O O . ASP D 1 85 ? -24.387 74.895 60.505 1.00 25.24 85 ASP D O 1
ATOM 11028 N N . ALA D 1 86 ? -25.666 75.023 62.357 1.00 26.91 86 ALA D N 1
ATOM 11029 C CA . ALA D 1 86 ? -24.613 75.672 63.135 1.00 25.72 86 ALA D CA 1
ATOM 11030 C C . ALA D 1 86 ? -23.363 74.806 63.213 1.00 27.12 86 ALA D C 1
ATOM 11031 O O . ALA D 1 86 ? -22.239 75.316 63.119 1.00 24.98 86 ALA D O 1
ATOM 11033 N N . TYR D 1 87 ? -23.536 73.494 63.393 1.00 24.43 87 TYR D N 1
ATOM 11034 C CA . TYR D 1 87 ? -22.385 72.599 63.439 1.00 19.39 87 TYR D CA 1
ATOM 11035 C C . TYR D 1 87 ? -21.681 72.548 62.090 1.00 20.95 87 TYR D C 1
ATOM 11036 O O . TYR D 1 87 ? -20.448 72.620 62.016 1.00 18.61 87 TYR D O 1
ATOM 11045 N N . PHE D 1 88 ? -22.449 72.424 61.011 1.00 19.63 88 PHE D N 1
ATOM 11046 C CA . PHE D 1 88 ? -21.844 72.243 59.701 1.00 22.06 88 PHE D CA 1
ATOM 11047 C C . PHE D 1 88 ? -21.311 73.538 59.104 1.00 21.99 88 PHE D C 1
ATOM 11048 O O . PHE D 1 88 ? -20.674 73.492 58.045 1.00 21.42 88 PHE D O 1
ATOM 11056 N N . LYS D 1 89 ? -21.544 74.684 59.751 1.00 21.65 89 LYS D N 1
ATOM 11057 C CA . LYS D 1 89 ? -20.814 75.888 59.377 1.00 23.31 89 LYS D CA 1
ATOM 11058 C C . LYS D 1 89 ? -19.332 75.745 59.695 1.00 21.87 89 LYS D C 1
ATOM 11059 O O . LYS D 1 89 ? -18.487 76.261 58.956 1.00 22.88 89 LYS D O 1
ATOM 11065 N N . HIS D 1 90 ? -18.996 75.047 60.783 1.00 22.23 90 HIS D N 1
ATOM 11066 C CA . HIS D 1 90 ? -17.595 74.750 61.058 1.00 20.90 90 HIS D CA 1
ATOM 11067 C C . HIS D 1 90 ? -17.039 73.757 60.046 1.00 23.49 90 HIS D C 1
ATOM 11068 O O . HIS D 1 90 ? -15.885 73.880 59.618 1.00 23.75 90 HIS D O 1
ATOM 11075 N N . VAL D 1 91 ? -17.844 72.765 59.658 1.00 19.77 91 VAL D N 1
ATOM 11076 C CA . VAL D 1 91 ? -17.422 71.828 58.623 1.00 20.08 91 VAL D CA 1
ATOM 11077 C C . VAL D 1 91 ? -17.205 72.560 57.306 1.00 21.38 91 VAL D C 1
ATOM 11078 O O . VAL D 1 91 ? -16.258 72.268 56.565 1.00 21.50 91 VAL D O 1
ATOM 11082 N N . ASP D 1 92 ? -18.081 73.523 56.995 1.00 21.06 92 ASP D N 1
ATOM 11083 C CA . ASP D 1 92 ? -17.864 74.406 55.851 1.00 22.07 92 ASP D CA 1
ATOM 11084 C C . ASP D 1 92 ? -16.495 75.071 55.926 1.00 23.76 92 ASP D C 1
ATOM 11085 O O . ASP D 1 92 ? -15.734 75.077 54.951 1.00 24.73 92 ASP D O 1
ATOM 11090 N N . PHE D 1 93 ? -16.175 75.650 57.086 1.00 22.33 93 PHE D N 1
ATOM 11091 C CA . PHE D 1 93 ? -14.920 76.375 57.251 1.00 22.72 93 PHE D CA 1
ATOM 11092 C C . PHE D 1 93 ? -13.722 75.474 56.984 1.00 25.34 93 PHE D C 1
ATOM 11093 O O . PHE D 1 93 ? -12.795 75.852 56.256 1.00 26.31 93 PHE D O 1
ATOM 11101 N N . ILE D 1 94 ? -13.725 74.273 57.565 1.00 23.31 94 ILE D N 1
ATOM 11102 C CA . ILE D 1 94 ? -12.564 73.396 57.457 1.00 22.69 94 ILE D CA 1
ATOM 11103 C C . ILE D 1 94 ? -12.418 72.870 56.035 1.00 24.74 94 ILE D C 1
ATOM 11104 O O . ILE D 1 94 ? -11.304 72.804 55.498 1.00 23.62 94 ILE D O 1
ATOM 11109 N N . ILE D 1 95 ? -13.535 72.502 55.398 1.00 24.14 95 ILE D N 1
ATOM 11110 C CA . ILE D 1 95 ? -13.493 72.058 54.005 1.00 21.93 95 ILE D CA 1
ATOM 11111 C C . ILE D 1 95 ? -12.938 73.163 53.114 1.00 25.91 95 ILE D C 1
ATOM 11112 O O . ILE D 1 95 ? -12.057 72.929 52.277 1.00 27.45 95 ILE D O 1
ATOM 11117 N N . ASP D 1 96 ? -13.441 74.387 53.290 1.00 23.89 96 ASP D N 1
ATOM 11118 C CA . ASP D 1 96 ? -12.981 75.501 52.466 1.00 26.68 96 ASP D CA 1
ATOM 11119 C C . ASP D 1 96 ? -11.529 75.853 52.768 1.00 24.46 96 ASP D C 1
ATOM 11120 O O . ASP D 1 96 ? -10.757 76.154 51.851 1.00 25.81 96 ASP D O 1
ATOM 11125 N N . LYS D 1 97 ? -11.140 75.828 54.045 1.00 21.97 97 LYS D N 1
ATOM 11126 C CA . LYS D 1 97 ? -9.748 76.095 54.396 1.00 29.52 97 LYS D CA 1
ATOM 11127 C C . LYS D 1 97 ? -8.816 75.077 53.750 1.00 28.75 97 LYS D C 1
ATOM 11128 O O . LYS D 1 97 ? -7.750 75.437 53.235 1.00 29.80 97 LYS D O 1
ATOM 11134 N N . ALA D 1 98 ? -9.213 73.802 53.752 1.00 25.93 98 ALA D N 1
ATOM 11135 C CA . ALA D 1 98 ? -8.400 72.759 53.134 1.00 28.60 98 ALA D CA 1
ATOM 11136 C C . ALA D 1 98 ? -8.201 73.024 51.646 1.00 28.21 98 ALA D C 1
ATOM 11137 O O . ALA D 1 98 ? -7.085 72.907 51.127 1.00 27.46 98 ALA D O 1
ATOM 11139 N N . ALA D 1 99 ? -9.280 73.377 50.939 1.00 28.05 99 ALA D N 1
ATOM 11140 C CA . ALA D 1 99 ? -9.159 73.684 49.517 1.00 30.05 99 ALA D CA 1
ATOM 11141 C C . ALA D 1 99 ? -8.240 74.874 49.282 1.00 28.47 99 ALA D C 1
ATOM 11142 O O . ALA D 1 99 ? -7.524 74.917 48.275 1.00 24.78 99 ALA D O 1
ATOM 11144 N N . GLU D 1 100 ? -8.246 75.842 50.202 1.00 29.35 100 GLU D N 1
ATOM 11145 C CA . GLU D 1 100 ? -7.353 76.988 50.098 1.00 31.40 100 GLU D CA 1
ATOM 11146 C C . GLU D 1 100 ? -5.892 76.563 50.127 1.00 31.75 100 GLU D C 1
ATOM 11147 O O . GLU D 1 100 ? -5.051 77.185 49.467 1.00 30.00 100 GLU D O 1
ATOM 11153 N N . TYR D 1 101 ? -5.572 75.514 50.882 1.00 28.64 101 TYR D N 1
ATOM 11154 C CA . TYR D 1 101 ? -4.217 74.991 50.968 1.00 28.01 101 TYR D CA 1
ATOM 11155 C C . TYR D 1 101 ? -3.986 73.812 50.030 1.00 29.03 101 TYR D C 1
ATOM 11156 O O . TYR D 1 101 ? -2.970 73.121 50.158 1.00 30.88 101 TYR D O 1
ATOM 11165 N N . GLY D 1 102 ? -4.906 73.565 49.098 1.00 25.29 102 GLY D N 1
ATOM 11166 C CA . GLY D 1 102 ? -4.751 72.509 48.119 1.00 26.04 102 GLY D CA 1
ATOM 11167 C C . GLY D 1 102 ? -5.116 71.121 48.592 1.00 29.40 102 GLY D C 1
ATOM 11168 O O . GLY D 1 102 ? -4.773 70.145 47.914 1.00 30.07 102 GLY D O 1
ATOM 11169 N N . LEU D 1 103 ? -5.808 70.994 49.720 1.00 25.00 103 LEU D N 1
ATOM 11170 C CA . LEU D 1 103 ? -6.082 69.697 50.321 1.00 26.93 103 LEU D CA 1
ATOM 11171 C C . LEU D 1 103 ? -7.468 69.189 49.941 1.00 28.26 103 LEU D C 1
ATOM 11172 O O . LEU D 1 103 ? -8.439 69.953 49.898 1.00 28.43 103 LEU D O 1
ATOM 11177 N N . THR D 1 104 ? -7.546 67.889 49.669 1.00 28.26 104 THR D N 1
ATOM 11178 C CA . THR D 1 104 ? -8.807 67.186 49.493 1.00 28.59 104 THR D CA 1
ATOM 11179 C C . THR D 1 104 ? -9.260 66.614 50.829 1.00 25.89 104 THR D C 1
ATOM 11180 O O . THR D 1 104 ? -8.443 66.127 51.615 1.00 23.22 104 THR D O 1
ATOM 11184 N N . ILE D 1 105 ? -10.563 66.677 51.088 1.00 26.06 105 ILE D N 1
ATOM 11185 C CA . ILE D 1 105 ? -11.147 66.078 52.283 1.00 24.27 105 ILE D CA 1
ATOM 11186 C C . ILE D 1 105 ? -11.703 64.706 51.922 1.00 24.51 105 ILE D C 1
ATOM 11187 O O . ILE D 1 105 ? -12.622 64.595 51.101 1.00 22.76 105 ILE D O 1
ATOM 11192 N N . GLY D 1 106 ? -11.143 63.663 52.530 1.00 22.49 106 GLY D N 1
ATOM 11193 C CA . GLY D 1 106 ? -11.777 62.359 52.518 1.00 22.66 106 GLY D CA 1
ATOM 11194 C C . GLY D 1 106 ? -12.929 62.365 53.501 1.00 23.49 106 GLY D C 1
ATOM 11195 O O . GLY D 1 106 ? -12.747 62.070 54.686 1.00 22.01 106 GLY D O 1
ATOM 11196 N N . PHE D 1 107 ? -14.120 62.704 53.012 1.00 21.81 107 PHE D N 1
ATOM 11197 C CA . PHE D 1 107 ? -15.239 63.105 53.858 1.00 21.48 107 PHE D CA 1
ATOM 11198 C C . PHE D 1 107 ? -16.065 61.883 54.242 1.00 22.99 107 PHE D C 1
ATOM 11199 O O . PHE D 1 107 ? -16.699 61.256 53.385 1.00 23.64 107 PHE D O 1
ATOM 11207 N N . LEU D 1 108 ? -16.067 61.549 55.532 1.00 19.60 108 LEU D N 1
ATOM 11208 C CA . LEU D 1 108 ? -16.904 60.467 56.028 1.00 22.88 108 LEU D CA 1
ATOM 11209 C C . LEU D 1 108 ? -18.199 61.059 56.560 1.00 22.30 108 LEU D C 1
ATOM 11210 O O . LEU D 1 108 ? -18.164 61.807 57.550 1.00 22.22 108 LEU D O 1
ATOM 11215 N N . PRO D 1 109 ? -19.346 60.793 55.933 1.00 20.60 109 PRO D N 1
ATOM 11216 C CA . PRO D 1 109 ? -20.608 61.318 56.475 1.00 20.85 109 PRO D CA 1
ATOM 11217 C C . PRO D 1 109 ? -20.855 60.935 57.924 1.00 22.41 109 PRO D C 1
ATOM 11218 O O . PRO D 1 109 ? -21.399 61.740 58.689 1.00 25.13 109 PRO D O 1
ATOM 11222 N N . THR D 1 110 ? -20.454 59.734 58.332 1.00 25.44 110 THR D N 1
ATOM 11223 C CA . THR D 1 110 ? -20.688 59.300 59.701 1.00 25.47 110 THR D CA 1
ATOM 11224 C C . THR D 1 110 ? -19.711 58.188 60.047 1.00 24.67 110 THR D C 1
ATOM 11225 O O . THR D 1 110 ? -19.166 57.516 59.168 1.00 24.53 110 THR D O 1
ATOM 11229 N N . TRP D 1 111 ? -19.491 58.012 61.346 1.00 23.28 111 TRP D N 1
ATOM 11230 C CA . TRP D 1 111 ? -18.799 56.830 61.832 1.00 24.49 111 TRP D CA 1
ATOM 11231 C C . TRP D 1 111 ? -19.781 55.671 61.949 1.00 26.46 111 TRP D C 1
ATOM 11232 O O . TRP D 1 111 ? -20.986 55.865 62.134 1.00 21.41 111 TRP D O 1
ATOM 11243 N N . GLY D 1 112 ? -19.248 54.452 61.848 1.00 25.29 112 GLY D N 1
ATOM 11244 C CA . GLY D 1 112 ? -20.106 53.280 61.816 1.00 26.04 112 GLY D CA 1
ATOM 11245 C C . GLY D 1 112 ? -20.905 53.067 63.086 1.00 27.09 112 GLY D C 1
ATOM 11246 O O . GLY D 1 112 ? -21.978 52.456 63.052 1.00 24.24 112 GLY D O 1
ATOM 11247 N N . ASP D 1 113 ? -20.409 53.570 64.220 1.00 24.07 113 ASP D N 1
ATOM 11248 C CA . ASP D 1 113 ? -21.092 53.351 65.490 1.00 25.17 113 ASP D CA 1
ATOM 11249 C C . ASP D 1 113 ? -22.486 53.968 65.527 1.00 23.99 113 ASP D C 1
ATOM 11250 O O . ASP D 1 113 ? -23.263 53.635 66.427 1.00 24.20 113 ASP D O 1
ATOM 11255 N N . LYS D 1 114 ? -22.815 54.855 64.584 1.00 27.37 114 LYS D N 1
ATOM 11256 C CA . LYS D 1 114 ? -24.154 55.425 64.496 1.00 27.30 114 LYS D CA 1
ATOM 11257 C C . LYS D 1 114 ? -25.133 54.493 63.798 1.00 26.90 114 LYS D C 1
ATOM 11258 O O . LYS D 1 114 ? -26.347 54.704 63.887 1.00 27.15 114 LYS D O 1
ATOM 11264 N N . LEU D 1 115 ? -24.628 53.484 63.094 1.00 29.40 115 LEU D N 1
ATOM 11265 C CA . LEU D 1 115 ? -25.428 52.389 62.565 1.00 27.27 115 LEU D CA 1
ATOM 11266 C C . LEU D 1 115 ? -25.346 51.154 63.451 1.00 25.42 115 LEU D C 1
ATOM 11267 O O . LEU D 1 115 ? -26.374 50.595 63.844 1.00 29.05 115 LEU D O 1
ATOM 11272 N N . ASN D 1 116 ? -24.132 50.727 63.788 1.00 28.47 116 ASN D N 1
ATOM 11273 C CA . ASN D 1 116 ? -23.900 49.533 64.596 1.00 26.92 116 ASN D CA 1
ATOM 11274 C C . ASN D 1 116 ? -22.898 49.882 65.690 1.00 30.07 116 ASN D C 1
ATOM 11275 O O . ASN D 1 116 ? -21.702 50.033 65.418 1.00 27.15 116 ASN D O 1
ATOM 11280 N N . LYS D 1 117 ? -23.389 50.010 66.925 1.00 31.99 117 LYS D N 1
ATOM 11281 C CA . LYS D 1 117 ? -22.513 50.316 68.050 1.00 31.16 117 LYS D CA 1
ATOM 11282 C C . LYS D 1 117 ? -21.533 49.184 68.328 1.00 33.60 117 LYS D C 1
ATOM 11283 O O . LYS D 1 117 ? -20.395 49.440 68.740 1.00 34.19 117 LYS D O 1
ATOM 11289 N N . SER D 1 118 ? -21.956 47.942 68.120 1.00 32.19 118 SER D N 1
ATOM 11290 C CA . SER D 1 118 ? -21.182 46.751 68.493 1.00 33.99 118 SER D CA 1
ATOM 11291 C C . SER D 1 118 ? -20.895 46.840 69.996 1.00 35.19 118 SER D C 1
ATOM 11292 O O . SER D 1 118 ? -21.635 47.492 70.744 1.00 34.86 118 SER D O 1
ATOM 11295 N N . THR D 1 119 ? -19.820 46.209 70.460 1.00 36.68 119 THR D N 1
ATOM 11296 C CA . THR D 1 119 ? -19.541 46.142 71.888 1.00 34.62 119 THR D CA 1
ATOM 11297 C C . THR D 1 119 ? -18.631 47.258 72.385 1.00 35.13 119 THR D C 1
ATOM 11298 O O . THR D 1 119 ? -18.293 47.270 73.573 1.00 35.52 119 THR D O 1
ATOM 11302 N N . TRP D 1 120 ? -18.231 48.199 71.526 1.00 33.23 120 TRP D N 1
ATOM 11303 C CA . TRP D 1 120 ? -17.304 49.243 71.945 1.00 35.67 120 TRP D CA 1
ATOM 11304 C C . TRP D 1 120 ? -17.691 50.654 71.526 1.00 31.83 120 TRP D C 1
ATOM 11305 O O . TRP D 1 120 ? -17.101 51.606 72.047 1.00 37.58 120 TRP D O 1
ATOM 11316 N N . GLY D 1 121 ? -18.651 50.826 70.620 1.00 32.03 121 GLY D N 1
ATOM 11317 C CA . GLY D 1 121 ? -18.982 52.154 70.140 1.00 28.17 121 GLY D CA 1
ATOM 11318 C C . GLY D 1 121 ? -19.913 52.906 71.075 1.00 31.94 121 GLY D C 1
ATOM 11319 O O . GLY D 1 121 ? -20.741 52.328 71.777 1.00 34.11 121 GLY D O 1
ATOM 11320 N N . LYS D 1 122 ? -19.768 54.231 71.070 1.00 31.66 122 LYS D N 1
ATOM 11321 C CA . LYS D 1 122 ? -20.617 55.081 71.898 1.00 29.47 122 LYS D CA 1
ATOM 11322 C C . LYS D 1 122 ? -22.005 55.249 71.290 1.00 31.84 122 LYS D C 1
ATOM 11323 O O . LYS D 1 122 ? -23.010 55.250 72.012 1.00 31.93 122 LYS D O 1
ATOM 11329 N N . GLY D 1 123 ? -22.078 55.388 69.971 1.00 30.71 123 GLY D N 1
ATOM 11330 C CA . GLY D 1 123 ? -23.322 55.673 69.307 1.00 25.53 123 GLY D CA 1
ATOM 11331 C C . GLY D 1 123 ? -23.790 57.081 69.604 1.00 26.56 123 GLY D C 1
ATOM 11332 O O . GLY D 1 123 ? -22.993 58.022 69.666 1.00 23.84 123 GLY D O 1
ATOM 11333 N N . PRO D 1 124 ? -25.106 57.256 69.802 1.00 27.86 124 PRO D N 1
ATOM 11334 C CA . PRO D 1 124 ? -26.161 56.232 69.757 1.00 28.04 124 PRO D CA 1
ATOM 11335 C C . PRO D 1 124 ? -26.439 55.765 68.335 1.00 28.00 124 PRO D C 1
ATOM 11336 O O . PRO D 1 124 ? -26.079 56.439 67.372 1.00 27.10 124 PRO D O 1
ATOM 11340 N N . GLU D 1 125 ? -27.065 54.603 68.177 1.00 27.08 125 GLU D N 1
ATOM 11341 C CA . GLU D 1 125 ? -27.462 54.125 66.860 1.00 30.26 125 GLU D CA 1
ATOM 11342 C C . GLU D 1 125 ? -28.700 54.892 66.414 1.00 26.79 125 GLU D C 1
ATOM 11343 O O . GLU D 1 125 ? -29.714 54.903 67.118 1.00 26.52 125 GLU D O 1
ATOM 11349 N N . VAL D 1 126 ? -28.619 55.542 65.254 1.00 24.99 126 VAL D N 1
ATOM 11350 C CA . VAL D 1 126 ? -29.689 56.431 64.816 1.00 28.78 126 VAL D CA 1
ATOM 11351 C C . VAL D 1 126 ? -30.069 56.161 63.367 1.00 30.36 126 VAL D C 1
ATOM 11352 O O . VAL D 1 126 ? -31.076 56.682 62.875 1.00 30.10 126 VAL D O 1
ATOM 11356 N N . PHE D 1 127 ? -29.276 55.358 62.669 1.00 28.20 127 PHE D N 1
ATOM 11357 C CA . PHE D 1 127 ? -29.419 55.227 61.226 1.00 30.86 127 PHE D CA 1
ATOM 11358 C C . PHE D 1 127 ? -30.274 54.025 60.846 1.00 33.18 127 PHE D C 1
ATOM 11359 O O . PHE D 1 127 ? -30.130 52.935 61.407 1.00 29.71 127 PHE D O 1
ATOM 11367 N N . ASN D 1 128 ? -31.180 54.247 59.894 1.00 33.04 128 ASN D N 1
ATOM 11368 C CA . ASN D 1 128 ? -31.906 53.192 59.205 1.00 29.81 128 ASN D CA 1
ATOM 11369 C C . ASN D 1 128 ? -31.861 53.476 57.708 1.00 30.90 128 ASN D C 1
ATOM 11370 O O . ASN D 1 128 ? -31.255 54.452 57.255 1.00 31.28 128 ASN D O 1
ATOM 11375 N N . THR D 1 129 ? -32.525 52.614 56.936 1.00 34.59 129 THR D N 1
ATOM 11376 C CA . THR D 1 129 ? -32.472 52.720 55.482 1.00 35.21 129 THR D CA 1
ATOM 11377 C C . THR D 1 129 ? -33.034 54.053 54.996 1.00 38.51 129 THR D C 1
ATOM 11378 O O . THR D 1 129 ? -32.510 54.649 54.047 1.00 39.96 129 THR D O 1
ATOM 11382 N N . ASN D 1 130 ? -34.080 54.554 55.654 1.00 32.84 130 ASN D N 1
ATOM 11383 C CA . ASN D 1 130 ? -34.739 55.766 55.178 1.00 39.17 130 ASN D CA 1
ATOM 11384 C C . ASN D 1 130 ? -33.885 57.004 55.434 1.00 35.23 130 ASN D C 1
ATOM 11385 O O . ASN D 1 130 ? -33.538 57.737 54.500 1.00 34.66 130 ASN D O 1
ATOM 11390 N N . ASN D 1 131 ? -33.537 57.263 56.698 1.00 32.51 131 ASN D N 1
ATOM 11391 C CA . ASN D 1 131 ? -32.864 58.519 57.007 1.00 28.27 131 ASN D CA 1
ATOM 11392 C C . ASN D 1 131 ? -31.420 58.549 56.522 1.00 31.63 131 ASN D C 1
ATOM 11393 O O . ASN D 1 131 ? -30.833 59.634 56.441 1.00 27.68 131 ASN D O 1
ATOM 11398 N N . ALA D 1 132 ? -30.837 57.393 56.195 1.00 31.08 132 ALA D N 1
ATOM 11399 C CA . ALA D 1 132 ? -29.495 57.390 55.620 1.00 32.58 132 ALA D CA 1
ATOM 11400 C C . ALA D 1 132 ? -29.483 58.066 54.255 1.00 29.75 132 ALA D C 1
ATOM 11401 O O . ALA D 1 132 ? -28.564 58.832 53.944 1.00 29.12 132 ALA D O 1
ATOM 11403 N N . ARG D 1 133 ? -30.501 57.804 53.432 1.00 33.15 133 ARG D N 1
ATOM 11404 C CA . ARG D 1 133 ? -30.584 58.462 52.132 1.00 34.14 133 ARG D CA 1
ATOM 11405 C C . ARG D 1 133 ? -30.855 59.955 52.284 1.00 31.56 133 ARG D C 1
ATOM 11406 O O . ARG D 1 133 ? -30.283 60.772 51.555 1.00 32.39 133 ARG D O 1
ATOM 11414 N N . ILE D 1 134 ? -31.723 60.327 53.226 1.00 31.95 134 ILE D N 1
ATOM 11415 C CA . ILE D 1 134 ? -32.039 61.736 53.438 1.00 31.43 134 ILE D CA 1
ATOM 11416 C C . ILE D 1 134 ? -30.822 62.481 53.970 1.00 30.86 134 ILE D C 1
ATOM 11417 O O . ILE D 1 134 ? -30.530 63.606 53.546 1.00 30.86 134 ILE D O 1
ATOM 11422 N N . TYR D 1 135 ? -30.092 61.865 54.903 1.00 27.04 135 TYR D N 1
ATOM 11423 C CA . TYR D 1 135 ? -28.891 62.490 55.446 1.00 27.77 135 TYR D CA 1
ATOM 11424 C C . TYR D 1 135 ? -27.798 62.599 54.391 1.00 25.74 135 TYR D C 1
ATOM 11425 O O . TYR D 1 135 ? -27.134 63.637 54.282 1.00 28.49 135 TYR D O 1
ATOM 11434 N N . GLY D 1 136 ? -27.588 61.537 53.611 1.00 28.04 136 GLY D N 1
ATOM 11435 C CA . GLY D 1 136 ? -26.625 61.609 52.526 1.00 29.32 136 GLY D CA 1
ATOM 11436 C C . GLY D 1 136 ? -26.985 62.669 51.503 1.00 29.18 136 GLY D C 1
ATOM 11437 O O . GLY D 1 136 ? -26.108 63.341 50.955 1.00 30.10 136 GLY D O 1
ATOM 11438 N N . LYS D 1 137 ? -28.283 62.842 51.240 1.00 29.52 137 LYS D N 1
ATOM 11439 C CA . LYS D 1 137 ? -28.711 63.859 50.286 1.00 30.74 137 LYS D CA 1
ATOM 11440 C C . LYS D 1 137 ? -28.518 65.261 50.855 1.00 30.40 137 LYS D C 1
ATOM 11441 O O . LYS D 1 137 ? -28.164 66.190 50.120 1.00 30.73 137 LYS D O 1
ATOM 11445 N N . TRP D 1 138 ? -28.724 65.425 52.165 1.00 27.83 138 TRP D N 1
ATOM 11446 C CA . TRP D 1 138 ? -28.496 66.718 52.803 1.00 29.66 138 TRP D CA 1
ATOM 11447 C C . TRP D 1 138 ? -27.042 67.150 52.659 1.00 28.53 138 TRP D C 1
ATOM 11448 O O . TRP D 1 138 ? -26.755 68.281 52.251 1.00 30.39 138 TRP D O 1
ATOM 11459 N N . LEU D 1 139 ? -26.109 66.255 52.989 1.00 29.58 139 LEU D N 1
ATOM 11460 C CA . LEU D 1 139 ? -24.690 66.579 52.874 1.00 25.71 139 LEU D CA 1
ATOM 11461 C C . LEU D 1 139 ? -24.306 66.868 51.431 1.00 25.27 139 LEU D C 1
ATOM 11462 O O . LEU D 1 139 ? -23.632 67.863 51.142 1.00 27.23 139 LEU D O 1
ATOM 11467 N N . ALA D 1 140 ? -24.723 65.999 50.508 1.00 25.69 140 ALA D N 1
ATOM 11468 C CA . ALA D 1 140 ? -24.318 66.148 49.116 1.00 24.31 140 ALA D CA 1
ATOM 11469 C C . ALA D 1 140 ? -24.845 67.447 48.522 1.00 29.03 140 ALA D C 1
ATOM 11470 O O . ALA D 1 140 ? -24.121 68.142 47.802 1.00 30.01 140 ALA D O 1
ATOM 11472 N N . ASN D 1 141 ? -26.101 67.796 48.815 1.00 28.89 141 ASN D N 1
ATOM 11473 C CA . ASN D 1 141 ? -26.650 69.050 48.311 1.00 28.27 141 ASN D CA 1
ATOM 11474 C C . ASN D 1 141 ? -25.891 70.246 48.871 1.00 29.40 141 ASN D C 1
ATOM 11475 O O . ASN D 1 141 ? -25.589 71.198 48.141 1.00 30.73 141 ASN D O 1
ATOM 11480 N N . ARG D 1 142 ? -25.567 70.211 50.166 1.00 26.57 142 ARG D N 1
ATOM 11481 C CA . ARG D 1 142 ? -24.831 71.314 50.770 1.00 28.07 142 ARG D CA 1
ATOM 11482 C C . ARG D 1 142 ? -23.451 71.467 50.142 1.00 29.06 142 ARG D C 1
ATOM 11483 O O . ARG D 1 142 ? -22.959 72.589 49.974 1.00 30.02 142 ARG D O 1
ATOM 11491 N N . TYR D 1 143 ? -22.818 70.354 49.771 1.00 26.88 143 TYR D N 1
ATOM 11492 C CA . TYR D 1 143 ? -21.456 70.368 49.249 1.00 28.54 143 TYR D CA 1
ATOM 11493 C C . TYR D 1 143 ? -21.393 70.030 47.764 1.00 28.26 143 TYR D C 1
ATOM 11494 O O . TYR D 1 143 ? -20.324 69.668 47.260 1.00 30.30 143 TYR D O 1
ATOM 11503 N N . LYS D 1 144 ? -22.512 70.165 47.047 1.00 31.62 144 LYS D N 1
ATOM 11504 C CA . LYS D 1 144 ? -22.559 69.790 45.637 1.00 32.05 144 LYS D CA 1
ATOM 11505 C C . LYS D 1 144 ? -21.664 70.657 44.763 1.00 31.03 144 LYS D C 1
ATOM 11506 O O . LYS D 1 144 ? -21.285 70.226 43.669 1.00 31.35 144 LYS D O 1
ATOM 11510 N N . ASN D 1 145 ? -21.319 71.862 45.210 1.00 32.20 145 ASN D N 1
ATOM 11511 C CA . ASN D 1 145 ? -20.450 72.738 44.440 1.00 32.11 145 ASN D CA 1
ATOM 11512 C C . ASN D 1 145 ? -19.010 72.735 44.936 1.00 30.88 145 ASN D C 1
ATOM 11513 O O . ASN D 1 145 ? -18.136 73.274 44.249 1.00 30.95 145 ASN D O 1
ATOM 11518 N N . LYS D 1 146 ? -18.744 72.142 46.097 1.00 31.83 146 LYS D N 1
ATOM 11519 C CA . LYS D 1 146 ? -17.372 71.975 46.554 1.00 32.05 146 LYS D CA 1
ATOM 11520 C C . LYS D 1 146 ? -16.606 71.072 45.593 1.00 32.64 146 LYS D C 1
ATOM 11521 O O . LYS D 1 146 ? -17.146 70.092 45.072 1.00 33.12 146 LYS D O 1
ATOM 11527 N N . LYS D 1 147 ? -15.337 71.403 45.363 1.00 29.83 147 LYS D N 1
ATOM 11528 C CA . LYS D 1 147 ? -14.531 70.714 44.365 1.00 30.56 147 LYS D CA 1
ATOM 11529 C C . LYS D 1 147 ? -13.409 69.876 44.971 1.00 34.52 147 LYS D C 1
ATOM 11530 O O . LYS D 1 147 ? -12.571 69.355 44.227 1.00 32.27 147 LYS D O 1
ATOM 11536 N N . ASN D 1 148 ? -13.374 69.716 46.292 1.00 30.47 148 ASN D N 1
ATOM 11537 C CA . ASN D 1 148 ? -12.273 69.019 46.949 1.00 31.22 148 ASN D CA 1
ATOM 11538 C C . ASN D 1 148 ? -12.786 67.962 47.919 1.00 28.63 148 ASN D C 1
ATOM 11539 O O . ASN D 1 148 ? -12.225 67.763 49.001 1.00 26.52 148 ASN D O 1
ATOM 11544 N N . ILE D 1 149 ? -13.847 67.250 47.549 1.00 28.64 149 ILE D N 1
ATOM 11545 C CA . ILE D 1 149 ? -14.465 66.266 48.429 1.00 28.98 149 ILE D CA 1
ATOM 11546 C C . ILE D 1 149 ? -14.503 64.913 47.732 1.00 27.81 149 ILE D C 1
ATOM 11547 O O . ILE D 1 149 ? -14.978 64.803 46.595 1.00 23.30 149 ILE D O 1
ATOM 11552 N N . ILE D 1 150 ? -13.993 63.890 48.416 1.00 27.80 150 ILE D N 1
ATOM 11553 C CA . ILE D 1 150 ? -14.213 62.492 48.068 1.00 25.08 150 ILE D CA 1
ATOM 11554 C C . ILE D 1 150 ? -15.001 61.864 49.209 1.00 26.03 150 ILE D C 1
ATOM 11555 O O . ILE D 1 150 ? -14.645 62.039 50.381 1.00 24.64 150 ILE D O 1
ATOM 11560 N N . TRP D 1 151 ? -16.075 61.152 48.872 1.00 26.65 151 TRP D N 1
ATOM 11561 C CA . TRP D 1 151 ? -16.995 60.620 49.871 1.00 25.00 151 TRP D CA 1
ATOM 11562 C C . TRP D 1 151 ? -16.548 59.238 50.328 1.00 28.16 151 TRP D C 1
ATOM 11563 O O . TRP D 1 151 ? -16.288 58.356 49.503 1.00 29.48 151 TRP D O 1
ATOM 11574 N N . ILE D 1 152 ? -16.485 59.048 51.643 1.00 25.71 152 ILE D N 1
ATOM 11575 C CA . ILE D 1 152 ? -16.070 57.786 52.247 1.00 24.98 152 ILE D CA 1
ATOM 11576 C C . ILE D 1 152 ? -17.213 57.321 53.140 1.00 25.10 152 ILE D C 1
ATOM 11577 O O . ILE D 1 152 ? -17.385 57.820 54.258 1.00 24.12 152 ILE D O 1
ATOM 11582 N N . LEU D 1 153 ? -17.997 56.363 52.655 1.00 28.68 153 LEU D N 1
ATOM 11583 C CA . LEU D 1 153 ? -19.080 55.816 53.454 1.00 28.36 153 LEU D CA 1
ATOM 11584 C C . LEU D 1 153 ? -18.525 54.895 54.538 1.00 27.90 153 LEU D C 1
ATOM 11585 O O . LEU D 1 153 ? -17.337 54.562 54.568 1.00 27.86 153 LEU D O 1
ATOM 11590 N N . GLY D 1 154 ? -19.408 54.482 55.442 1.00 34.42 154 GLY D N 1
ATOM 11591 C CA . GLY D 1 154 ? -18.985 53.573 56.484 1.00 34.94 154 GLY D CA 1
ATOM 11592 C C . GLY D 1 154 ? -18.113 54.249 57.529 1.00 34.28 154 GLY D C 1
ATOM 11593 O O . GLY D 1 154 ? -18.062 55.475 57.653 1.00 35.48 154 GLY D O 1
ATOM 11594 N N . GLY D 1 155 ? -17.412 53.412 58.290 1.00 30.28 155 GLY D N 1
ATOM 11595 C CA . GLY D 1 155 ? -16.552 53.892 59.352 1.00 25.00 155 GLY D CA 1
ATOM 11596 C C . GLY D 1 155 ? -16.239 52.830 60.384 1.00 25.61 155 GLY D C 1
ATOM 11597 O O . GLY D 1 155 ? -16.755 52.874 61.505 1.00 24.46 155 GLY D O 1
ATOM 11598 N N . ASP D 1 156 ? -15.409 51.856 60.002 1.00 28.96 156 ASP D N 1
ATOM 11599 C CA . ASP D 1 156 ? -14.883 50.837 60.917 1.00 29.26 156 ASP D CA 1
ATOM 11600 C C . ASP D 1 156 ? -15.985 49.924 61.453 1.00 27.98 156 ASP D C 1
ATOM 11601 O O . ASP D 1 156 ? -16.008 49.593 62.640 1.00 26.45 156 ASP D O 1
ATOM 11606 N N . ARG D 1 157 ? -16.889 49.489 60.576 1.00 28.93 157 ARG D N 1
ATOM 11607 C CA . ARG D 1 157 ? -17.968 48.587 60.980 1.00 29.92 157 ARG D CA 1
ATOM 11608 C C . ARG D 1 157 ? -18.279 47.646 59.826 1.00 31.88 157 ARG D C 1
ATOM 11609 O O . ARG D 1 157 ? -18.826 48.076 58.807 1.00 28.10 157 ARG D O 1
ATOM 11617 N N . THR D 1 158 ? -17.933 46.373 59.992 1.00 33.02 158 THR D N 1
ATOM 11618 C CA . THR D 1 158 ? -18.341 45.358 59.034 1.00 32.28 158 THR D CA 1
ATOM 11619 C C . THR D 1 158 ? -19.864 45.298 58.974 1.00 31.20 158 THR D C 1
ATOM 11620 O O . THR D 1 158 ? -20.515 45.228 60.026 1.00 34.12 158 THR D O 1
ATOM 11624 N N . PRO D 1 159 ? -20.467 45.346 57.786 1.00 31.54 159 PRO D N 1
ATOM 11625 C CA . PRO D 1 159 ? -21.923 45.171 57.691 1.00 34.64 159 PRO D CA 1
ATOM 11626 C C . PRO D 1 159 ? -22.352 43.841 58.294 1.00 37.00 159 PRO D C 1
ATOM 11627 O O . PRO D 1 159 ? -21.812 42.784 57.960 1.00 38.00 159 PRO D O 1
ATOM 11631 N N . ARG D 1 160 ? -23.328 43.905 59.190 1.00 38.94 160 ARG D N 1
ATOM 11632 C CA . ARG D 1 160 ? -23.729 42.724 59.946 1.00 39.64 160 ARG D CA 1
ATOM 11633 C C . ARG D 1 160 ? -24.501 41.754 59.058 1.00 41.64 160 ARG D C 1
ATOM 11634 O O . ARG D 1 160 ? -25.415 42.173 58.338 1.00 42.91 160 ARG D O 1
ATOM 11642 N N . PRO D 1 161 ? -24.173 40.464 59.080 1.00 41.55 161 PRO D N 1
ATOM 11643 C CA . PRO D 1 161 ? -25.061 39.479 58.458 1.00 44.72 161 PRO D CA 1
ATOM 11644 C C . PRO D 1 161 ? -26.402 39.463 59.176 1.00 45.53 161 PRO D C 1
ATOM 11645 O O . PRO D 1 161 ? -26.474 39.636 60.395 1.00 46.41 161 PRO D O 1
ATOM 11649 N N . ASN D 1 162 ? -27.468 39.264 58.400 1.00 45.79 162 ASN D N 1
ATOM 11650 C CA . ASN D 1 162 ? -28.843 39.321 58.897 1.00 44.41 162 ASN D CA 1
ATOM 11651 C C . ASN D 1 162 ? -29.159 40.718 59.439 1.00 48.76 162 ASN D C 1
ATOM 11652 O O . ASN D 1 162 ? -29.512 40.899 60.607 1.00 51.16 162 ASN D O 1
ATOM 11657 N N . SER D 1 163 ? -29.017 41.710 58.562 1.00 43.28 163 SER D N 1
ATOM 11658 C CA . SER D 1 163 ? -29.318 43.094 58.907 1.00 42.13 163 SER D CA 1
ATOM 11659 C C . SER D 1 163 ? -29.478 43.891 57.621 1.00 39.91 163 SER D C 1
ATOM 11660 O O . SER D 1 163 ? -29.213 43.399 56.522 1.00 39.97 163 SER D O 1
ATOM 11663 N N . ASP D 1 164 ? -29.915 45.139 57.777 1.00 42.57 164 ASP D N 1
ATOM 11664 C CA . ASP D 1 164 ? -30.058 46.066 56.663 1.00 40.80 164 ASP D CA 1
ATOM 11665 C C . ASP D 1 164 ? -28.802 46.889 56.417 1.00 38.58 164 ASP D C 1
ATOM 11666 O O . ASP D 1 164 ? -28.847 47.833 55.622 1.00 39.40 164 ASP D O 1
ATOM 11671 N N . ASP D 1 165 ? -27.691 46.554 57.084 1.00 35.87 165 ASP D N 1
ATOM 11672 C CA . ASP D 1 165 ? -26.507 47.408 57.048 1.00 35.63 165 ASP D CA 1
ATOM 11673 C C . ASP D 1 165 ? -26.063 47.685 55.621 1.00 35.29 165 ASP D C 1
ATOM 11674 O O . ASP D 1 165 ? -25.709 48.819 55.280 1.00 33.76 165 ASP D O 1
ATOM 11679 N N . VAL D 1 166 ? -26.095 46.664 54.766 1.00 37.49 166 VAL D N 1
ATOM 11680 C CA . VAL D 1 166 ? -25.740 46.870 53.368 1.00 34.01 166 VAL D CA 1
ATOM 11681 C C . VAL D 1 166 ? -26.748 47.793 52.695 1.00 35.68 166 VAL D C 1
ATOM 11682 O O . VAL D 1 166 ? -26.371 48.716 51.963 1.00 33.02 166 VAL D O 1
ATOM 11686 N N . LYS D 1 167 ? -28.042 47.573 52.945 1.00 33.16 167 LYS D N 1
ATOM 11687 C CA . LYS D 1 167 ? -29.064 48.446 52.376 1.00 35.58 167 LYS D CA 1
ATOM 11688 C C . LYS D 1 167 ? -28.948 49.868 52.907 1.00 33.42 167 LYS D C 1
ATOM 11689 O O . LYS D 1 167 ? -29.348 50.819 52.225 1.00 32.64 167 LYS D O 1
ATOM 11691 N N . VAL D 1 168 ? -28.405 50.036 54.113 1.00 33.90 168 VAL D N 1
ATOM 11692 C CA . VAL D 1 168 ? -28.288 51.370 54.695 1.00 33.21 168 VAL D CA 1
ATOM 11693 C C . VAL D 1 168 ? -27.178 52.158 54.009 1.00 31.19 168 VAL D C 1
ATOM 11694 O O . VAL D 1 168 ? -27.357 53.326 53.646 1.00 29.56 168 VAL D O 1
ATOM 11698 N N . TRP D 1 169 ? -26.011 51.535 53.824 1.00 29.63 169 TRP D N 1
ATOM 11699 C CA . TRP D 1 169 ? -24.925 52.221 53.134 1.00 26.66 169 TRP D CA 1
ATOM 11700 C C . TRP D 1 169 ? -25.276 52.474 51.673 1.00 26.95 169 TRP D C 1
ATOM 11701 O O . TRP D 1 169 ? -24.964 53.541 51.130 1.00 28.66 169 TRP D O 1
ATOM 11712 N N . ARG D 1 170 ? -25.945 51.515 51.027 1.00 30.06 170 ARG D N 1
ATOM 11713 C CA . ARG D 1 170 ? -26.401 51.727 49.657 1.00 30.80 170 ARG D CA 1
ATOM 11714 C C . ARG D 1 170 ? -27.403 52.873 49.573 1.00 30.43 170 ARG D C 1
ATOM 11715 O O . ARG D 1 170 ? -27.462 53.572 48.556 1.00 28.96 170 ARG D O 1
ATOM 11723 N N . ALA D 1 171 ? -28.191 53.086 50.631 1.00 28.56 171 ALA D N 1
ATOM 11724 C CA . ALA D 1 171 ? -29.141 54.194 50.637 1.00 30.52 171 ALA D CA 1
ATOM 11725 C C . ALA D 1 171 ? -28.430 55.532 50.806 1.00 30.19 171 ALA D C 1
ATOM 11726 O O . ALA D 1 171 ? -28.801 56.523 50.166 1.00 29.71 171 ALA D O 1
ATOM 11728 N N . MET D 1 172 ? -27.411 55.583 51.668 1.00 26.20 172 MET D N 1
ATOM 11729 C CA . MET D 1 172 ? -26.650 56.818 51.825 1.00 29.80 172 MET D CA 1
ATOM 11730 C C . MET D 1 172 ? -25.940 57.186 50.529 1.00 29.69 172 MET D C 1
ATOM 11731 O O . MET D 1 172 ? -25.888 58.363 50.153 1.00 30.35 172 MET D O 1
ATOM 11736 N N . ALA D 1 173 ? -25.395 56.189 49.828 1.00 28.55 173 ALA D N 1
ATOM 11737 C CA . ALA D 1 173 ? -24.811 56.430 48.514 1.00 26.08 173 ALA D CA 1
ATOM 11738 C C . ALA D 1 173 ? -25.836 57.034 47.561 1.00 33.68 173 ALA D C 1
ATOM 11739 O O . ALA D 1 173 ? -25.549 58.015 46.865 1.00 33.84 173 ALA D O 1
ATOM 11741 N N . ALA D 1 174 ? -27.043 56.458 47.519 1.00 27.90 174 ALA D N 1
ATOM 11742 C CA . ALA D 1 174 ? -28.087 56.986 46.646 1.00 30.33 174 ALA D CA 1
ATOM 11743 C C . ALA D 1 174 ? -28.444 58.420 47.020 1.00 33.02 174 ALA D C 1
ATOM 11744 O O . ALA D 1 174 ? -28.717 59.249 46.144 1.00 32.47 174 ALA D O 1
ATOM 11746 N N . GLY D 1 175 ? -28.446 58.730 48.318 1.00 29.59 175 GLY D N 1
ATOM 11747 C CA . GLY D 1 175 ? -28.651 60.108 48.733 1.00 30.58 175 GLY D CA 1
ATOM 11748 C C . GLY D 1 175 ? -27.548 61.025 48.243 1.00 33.52 175 GLY D C 1
ATOM 11749 O O . GLY D 1 175 ? -27.812 62.106 47.710 1.00 32.89 175 GLY D O 1
ATOM 11750 N N . ILE D 1 176 ? -26.291 60.600 48.412 1.00 29.31 176 ILE D N 1
ATOM 11751 C CA . ILE D 1 176 ? -25.163 61.398 47.939 1.00 30.80 176 ILE D CA 1
ATOM 11752 C C . ILE D 1 176 ? -25.263 61.625 46.435 1.00 32.12 176 ILE D C 1
ATOM 11753 O O . ILE D 1 176 ? -25.073 62.746 45.946 1.00 32.20 176 ILE D O 1
ATOM 11758 N N . VAL D 1 177 ? -25.582 60.570 45.684 1.00 29.10 177 VAL D N 1
ATOM 11759 C CA . VAL D 1 177 ? -25.625 60.665 44.228 1.00 32.22 177 VAL D CA 1
ATOM 11760 C C . VAL D 1 177 ? -26.689 61.663 43.783 1.00 35.86 177 VAL D C 1
ATOM 11761 O O . VAL D 1 177 ? -26.475 62.444 42.847 1.00 34.03 177 VAL D O 1
ATOM 11765 N N . GLU D 1 178 ? -27.846 61.666 44.454 1.00 36.22 178 GLU D N 1
ATOM 11766 C CA . GLU D 1 178 ? -28.900 62.615 44.105 1.00 37.98 178 GLU D CA 1
ATOM 11767 C C . GLU D 1 178 ? -28.482 64.049 44.416 1.00 35.27 178 GLU D C 1
ATOM 11768 O O . GLU D 1 178 ? -28.738 64.962 43.621 1.00 38.24 178 GLU D O 1
ATOM 11774 N N . GLY D 1 179 ? -27.825 64.261 45.558 1.00 35.86 179 GLY D N 1
ATOM 11775 C CA . GLY D 1 179 ? -27.484 65.615 45.969 1.00 32.56 179 GLY D CA 1
ATOM 11776 C C . GLY D 1 179 ? -26.482 66.296 45.053 1.00 34.22 179 GLY D C 1
ATOM 11777 O O . GLY D 1 179 ? -26.554 67.509 44.837 1.00 36.12 179 GLY D O 1
ATOM 11778 N N . VAL D 1 180 ? -25.520 65.541 44.521 1.00 32.76 180 VAL D N 1
ATOM 11779 C CA . VAL D 1 180 ? -24.496 66.149 43.676 1.00 32.62 180 VAL D CA 1
ATOM 11780 C C . VAL D 1 180 ? -24.892 66.176 42.204 1.00 34.27 180 VAL D C 1
ATOM 11781 O O . VAL D 1 180 ? -24.251 66.891 41.415 1.00 36.21 180 VAL D O 1
ATOM 11785 N N . GLY D 1 181 ? -25.923 65.429 41.815 1.00 31.57 181 GLY D N 1
ATOM 11786 C CA . GLY D 1 181 ? -26.400 65.417 40.449 1.00 34.26 181 GLY D CA 1
ATOM 11787 C C . GLY D 1 181 ? -26.042 64.202 39.583 1.00 36.71 181 GLY D C 1
ATOM 11788 O O . GLY D 1 181 ? -25.977 64.341 38.357 1.00 37.61 181 GLY D O 1
ATOM 11789 N N . GLY D 1 182 ? -25.805 63.038 40.172 1.00 38.17 182 GLY D N 1
ATOM 11790 C CA . GLY D 1 182 ? -25.505 61.842 39.409 1.00 39.90 182 GLY D CA 1
ATOM 11791 C C . GLY D 1 182 ? -24.225 61.170 39.872 1.00 38.22 182 GLY D C 1
ATOM 11792 O O . GLY D 1 182 ? -23.442 61.709 40.652 1.00 38.18 182 GLY D O 1
ATOM 11793 N N . ASN D 1 183 ? -24.027 59.956 39.348 1.00 39.43 183 ASN D N 1
ATOM 11794 C CA . ASN D 1 183 ? -22.889 59.138 39.755 1.00 38.05 183 ASN D CA 1
ATOM 11795 C C . ASN D 1 183 ? -21.571 59.777 39.341 1.00 40.21 183 ASN D C 1
ATOM 11796 O O . ASN D 1 183 ? -20.570 59.671 40.059 1.00 38.27 183 ASN D O 1
ATOM 11801 N N . ASP D 1 184 ? -21.550 60.443 38.189 1.00 42.90 184 ASP D N 1
ATOM 11802 C CA . ASP D 1 184 ? -20.339 61.061 37.664 1.00 44.75 184 ASP D CA 1
ATOM 11803 C C . ASP D 1 184 ? -20.027 62.408 38.305 1.00 44.89 184 ASP D C 1
ATOM 11804 O O . ASP D 1 184 ? -19.119 63.102 37.838 1.00 47.76 184 ASP D O 1
ATOM 11809 N N . LYS D 1 185 ? -20.760 62.804 39.343 1.00 42.01 185 LYS D N 1
ATOM 11810 C CA . LYS D 1 185 ? -20.491 64.047 40.049 1.00 41.03 185 LYS D CA 1
ATOM 11811 C C . LYS D 1 185 ? -19.963 63.819 41.458 1.00 38.77 185 LYS D C 1
ATOM 11812 O O . LYS D 1 185 ? -19.741 64.790 42.189 1.00 35.29 185 LYS D O 1
ATOM 11816 N N . ALA D 1 186 ? -19.753 62.566 41.856 1.00 38.41 186 ALA D N 1
ATOM 11817 C CA . ALA D 1 186 ? -19.154 62.260 43.146 1.00 34.38 186 ALA D CA 1
ATOM 11818 C C . ALA D 1 186 ? -18.311 61.000 43.021 1.00 36.34 186 ALA D C 1
ATOM 11819 O O . ALA D 1 186 ? -18.621 60.099 42.236 1.00 36.51 186 ALA D O 1
ATOM 11821 N N . LEU D 1 187 ? -17.232 60.957 43.796 1.00 34.73 187 LEU D N 1
ATOM 11822 C CA . LEU D 1 187 ? -16.363 59.793 43.901 1.00 31.37 187 LEU D CA 1
ATOM 11823 C C . LEU D 1 187 ? -16.534 59.217 45.299 1.00 28.17 187 LEU D C 1
ATOM 11824 O O . LEU D 1 187 ? -16.253 59.900 46.290 1.00 28.09 187 LEU D O 1
ATOM 11829 N N . ILE D 1 188 ? -17.004 57.974 45.380 1.00 26.58 188 ILE D N 1
ATOM 11830 C CA . ILE D 1 188 ? -17.462 57.390 46.635 1.00 29.06 188 ILE D CA 1
ATOM 11831 C C . ILE D 1 188 ? -16.739 56.076 46.888 1.00 30.07 188 ILE D C 1
ATOM 11832 O O . ILE D 1 188 ? -16.538 55.277 45.966 1.00 30.67 188 ILE D O 1
ATOM 11837 N N . THR D 1 189 ? -16.362 55.850 48.144 1.00 29.51 189 THR D N 1
ATOM 11838 C CA . THR D 1 189 ? -15.797 54.580 48.584 1.00 26.57 189 THR D CA 1
ATOM 11839 C C . THR D 1 189 ? -16.399 54.243 49.946 1.00 27.40 189 THR D C 1
ATOM 11840 O O . THR D 1 189 ? -17.300 54.930 50.437 1.00 30.59 189 THR D O 1
ATOM 11844 N N . PHE D 1 190 ? -15.899 53.175 50.564 1.00 25.07 190 PHE D N 1
ATOM 11845 C CA . PHE D 1 190 ? -16.430 52.691 51.831 1.00 27.93 190 PHE D CA 1
ATOM 11846 C C . PHE D 1 190 ? -15.269 52.243 52.704 1.00 27.09 190 PHE D C 1
ATOM 11847 O O . PHE D 1 190 ? -14.394 51.505 52.243 1.00 30.09 190 PHE D O 1
ATOM 11855 N N . HIS D 1 191 ? -15.256 52.696 53.956 1.00 26.38 191 HIS D N 1
ATOM 11856 C CA . HIS D 1 191 ? -14.189 52.339 54.883 1.00 26.24 191 HIS D CA 1
ATOM 11857 C C . HIS D 1 191 ? -14.604 51.116 55.687 1.00 29.42 191 HIS D C 1
ATOM 11858 O O . HIS D 1 191 ? -15.616 51.173 56.400 1.00 29.28 191 HIS D O 1
ATOM 11865 N N . PRO D 1 192 ? -13.869 50.004 55.608 1.00 26.94 192 PRO D N 1
ATOM 11866 C CA . PRO D 1 192 ? -14.303 48.780 56.286 1.00 26.81 192 PRO D CA 1
ATOM 11867 C C . PRO D 1 192 ? -13.509 48.477 57.544 1.00 27.01 192 PRO D C 1
ATOM 11868 O O . PRO D 1 192 ? -12.545 49.175 57.870 1.00 29.09 192 PRO D O 1
ATOM 11872 N N . GLN D 1 193 ? -13.913 47.435 58.259 1.00 28.13 193 GLN D N 1
ATOM 11873 C CA . GLN D 1 193 ? -13.051 46.802 59.244 1.00 32.14 193 GLN D CA 1
ATOM 11874 C C . GLN D 1 193 ? -12.057 45.907 58.512 1.00 32.65 193 GLN D C 1
ATOM 11875 O O . GLN D 1 193 ? -12.216 45.641 57.318 1.00 34.54 193 GLN D O 1
ATOM 11881 N N . PRO D 1 194 ? -10.998 45.450 59.185 1.00 29.03 194 PRO D N 1
ATOM 11882 C CA . PRO D 1 194 ? -10.047 44.548 58.522 1.00 31.91 194 PRO D CA 1
ATOM 11883 C C . PRO D 1 194 ? -10.732 43.308 57.966 1.00 32.65 194 PRO D C 1
ATOM 11884 O O . PRO D 1 194 ? -11.593 42.708 58.613 1.00 35.85 194 PRO D O 1
ATOM 11888 N N . ASN D 1 195 ? -10.347 42.934 56.750 1.00 34.60 195 ASN D N 1
ATOM 11889 C CA . ASN D 1 195 ? -10.796 41.688 56.134 1.00 38.19 195 ASN D CA 1
ATOM 11890 C C . ASN D 1 195 ? -9.856 41.368 54.975 1.00 39.19 195 ASN D C 1
ATOM 11891 O O . ASN D 1 195 ? -8.791 41.978 54.832 1.00 39.69 195 ASN D O 1
ATOM 11896 N N . LYS D 1 196 ? -10.251 40.406 54.142 1.00 41.67 196 LYS D N 1
ATOM 11897 C CA . LYS D 1 196 ? -9.429 39.982 53.015 1.00 39.33 196 LYS D CA 1
ATOM 11898 C C . LYS D 1 196 ? -9.818 40.644 51.702 1.00 41.11 196 LYS D C 1
ATOM 11899 O O . LYS D 1 196 ? -8.956 40.826 50.835 1.00 39.49 196 LYS D O 1
ATOM 11905 N N . GLU D 1 197 ? -11.090 41.012 51.537 1.00 37.43 197 GLU D N 1
ATOM 11906 C CA . GLU D 1 197 ? -11.583 41.594 50.298 1.00 36.36 197 GLU D CA 1
ATOM 11907 C C . GLU D 1 197 ? -11.707 43.110 50.350 1.00 33.46 197 GLU D C 1
ATOM 11908 O O . GLU D 1 197 ? -11.832 43.738 49.295 1.00 34.62 197 GLU D O 1
ATOM 11914 N N . GLY D 1 198 ? -11.679 43.711 51.534 1.00 31.14 198 GLY D N 1
ATOM 11915 C CA . GLY D 1 198 ? -11.870 45.142 51.625 1.00 35.08 198 GLY D CA 1
ATOM 11916 C C . GLY D 1 198 ? -13.337 45.512 51.506 1.00 33.00 198 GLY D C 1
ATOM 11917 O O . GLY D 1 198 ? -14.241 44.679 51.649 1.00 33.61 198 GLY D O 1
ATOM 11918 N N . ALA D 1 199 ? -13.569 46.800 51.235 1.00 33.73 199 ALA D N 1
ATOM 11919 C CA . ALA D 1 199 ? -14.930 47.278 51.017 1.00 32.06 199 ALA D CA 1
ATOM 11920 C C . ALA D 1 199 ? -15.589 46.571 49.843 1.00 35.05 199 ALA D C 1
ATOM 11921 O O . ALA D 1 199 ? -16.821 46.459 49.795 1.00 34.50 199 ALA D O 1
ATOM 11923 N N . SER D 1 200 ? -14.787 46.086 48.892 1.00 33.00 200 SER D N 1
ATOM 11924 C CA . SER D 1 200 ? -15.303 45.385 47.724 1.00 34.91 200 SER D CA 1
ATOM 11925 C C . SER D 1 200 ? -16.008 44.082 48.076 1.00 33.84 200 SER D C 1
ATOM 11926 O O . SER D 1 200 ? -16.621 43.474 47.192 1.00 33.26 200 SER D O 1
ATOM 11929 N N . GLN D 1 201 ? -15.935 43.636 49.332 1.00 34.46 201 GLN D N 1
ATOM 11930 C CA . GLN D 1 201 ? -16.638 42.420 49.724 1.00 34.64 201 GLN D CA 1
ATOM 11931 C C . GLN D 1 201 ? -18.141 42.554 49.526 1.00 37.62 201 GLN D C 1
ATOM 11932 O O . GLN D 1 201 ? -18.811 41.574 49.182 1.00 34.65 201 GLN D O 1
ATOM 11938 N N . TRP D 1 202 ? -18.686 43.754 49.717 1.00 36.22 202 TRP D N 1
ATOM 11939 C CA . TRP D 1 202 ? -20.118 43.981 49.574 1.00 37.83 202 TRP D CA 1
ATOM 11940 C C . TRP D 1 202 ? -20.488 44.864 48.396 1.00 35.70 202 TRP D C 1
ATOM 11941 O O . TRP D 1 202 ? -21.575 44.697 47.838 1.00 37.05 202 TRP D O 1
ATOM 11952 N N . PHE D 1 203 ? -19.615 45.788 47.993 1.00 33.97 203 PHE D N 1
ATOM 11953 C CA . PHE D 1 203 ? -19.998 46.858 47.082 1.00 32.09 203 PHE D CA 1
ATOM 11954 C C . PHE D 1 203 ? -19.222 46.863 45.771 1.00 35.96 203 PHE D C 1
ATOM 11955 O O . PHE D 1 203 ? -19.370 47.814 44.995 1.00 37.84 203 PHE D O 1
ATOM 11963 N N . HIS D 1 204 ? -18.408 45.839 45.492 1.00 34.28 204 HIS D N 1
ATOM 11964 C CA . HIS D 1 204 ? -17.507 45.916 44.343 1.00 33.26 204 HIS D CA 1
ATOM 11965 C C . HIS D 1 204 ? -18.264 46.124 43.037 1.00 37.79 204 HIS D C 1
ATOM 11966 O O . HIS D 1 204 ? -17.784 46.828 42.141 1.00 38.63 204 HIS D O 1
ATOM 11973 N N . ALA D 1 205 ? -19.442 45.518 42.907 1.00 36.17 205 ALA D N 1
ATOM 11974 C CA . ALA D 1 205 ? -20.236 45.626 41.692 1.00 36.63 205 ALA D CA 1
ATOM 11975 C C . ALA D 1 205 ? -21.165 46.831 41.694 1.00 39.36 205 ALA D C 1
ATOM 11976 O O . ALA D 1 205 ? -21.825 47.085 40.681 1.00 43.29 205 ALA D O 1
ATOM 11978 N N . ASP D 1 206 ? -21.231 47.573 42.796 1.00 39.56 206 ASP D N 1
ATOM 11979 C CA . ASP D 1 206 ? -22.103 48.736 42.865 1.00 35.57 206 ASP D CA 1
ATOM 11980 C C . ASP D 1 206 ? -21.587 49.846 41.956 1.00 38.19 206 ASP D C 1
ATOM 11981 O O . ASP D 1 206 ? -20.387 50.130 41.915 1.00 37.61 206 ASP D O 1
ATOM 11986 N N . GLU D 1 207 ? -22.510 50.474 41.220 1.00 39.83 207 GLU D N 1
ATOM 11987 C CA . GLU D 1 207 ? -22.127 51.503 40.257 1.00 37.61 207 GLU D CA 1
ATOM 11988 C C . GLU D 1 207 ? -21.593 52.755 40.943 1.00 36.25 207 GLU D C 1
ATOM 11989 O O . GLU D 1 207 ? -20.726 53.441 40.389 1.00 40.44 207 GLU D O 1
ATOM 11991 N N . TRP D 1 208 ? -22.097 53.073 42.135 1.00 36.67 208 TRP D N 1
ATOM 11992 C CA . TRP D 1 208 ? -21.608 54.225 42.882 1.00 38.24 208 TRP D CA 1
ATOM 11993 C C . TRP D 1 208 ? -20.260 53.966 43.538 1.00 34.07 208 TRP D C 1
ATOM 11994 O O . TRP D 1 208 ? -19.608 54.917 43.980 1.00 33.93 208 TRP D O 1
ATOM 12005 N N . PHE D 1 209 ? -19.844 52.706 43.626 1.00 34.90 209 PHE D N 1
ATOM 12006 C CA . PHE D 1 209 ? -18.618 52.301 44.313 1.00 34.24 209 PHE D CA 1
ATOM 12007 C C . PHE D 1 209 ? -17.450 52.492 43.354 1.00 32.49 209 PHE D C 1
ATOM 12008 O O . PHE D 1 209 ? -17.129 51.619 42.548 1.00 35.72 209 PHE D O 1
ATOM 12016 N N . ASP D 1 210 ? -16.801 53.654 43.444 1.00 34.05 210 ASP D N 1
ATOM 12017 C CA . ASP D 1 210 ? -15.787 54.015 42.458 1.00 33.91 210 ASP D CA 1
ATOM 12018 C C . ASP D 1 210 ? -14.463 53.299 42.700 1.00 33.96 210 ASP D C 1
ATOM 12019 O O . ASP D 1 210 ? -13.785 52.913 41.741 1.00 34.96 210 ASP D O 1
ATOM 12024 N N . PHE D 1 211 ? -14.065 53.119 43.957 1.00 29.51 211 PHE D N 1
ATOM 12025 C CA . PHE D 1 211 ? -12.830 52.402 44.231 1.00 32.76 211 PHE D CA 1
ATOM 12026 C C . PHE D 1 211 ? -12.942 51.679 45.564 1.00 32.64 211 PHE D C 1
ATOM 12027 O O . PHE D 1 211 ? -13.769 52.021 46.414 1.00 29.28 211 PHE D O 1
ATOM 12035 N N . ASN D 1 212 ? -12.092 50.666 45.728 1.00 32.45 212 ASN D N 1
ATOM 12036 C CA . ASN D 1 212 ? -12.083 49.827 46.917 1.00 30.17 212 ASN D CA 1
ATOM 12037 C C . ASN D 1 212 ? -11.129 50.392 47.960 1.00 31.53 212 ASN D C 1
ATOM 12038 O O . ASN D 1 212 ? -10.059 50.911 47.628 1.00 28.98 212 ASN D O 1
ATOM 12043 N N . MET D 1 213 ? -11.522 50.281 49.226 1.00 31.13 213 MET D N 1
ATOM 12044 C CA . MET D 1 213 ? -10.700 50.710 50.347 1.00 30.84 213 MET D CA 1
ATOM 12045 C C . MET D 1 213 ? -10.488 49.548 51.306 1.00 31.63 213 MET D C 1
ATOM 12046 O O . MET D 1 213 ? -11.387 48.725 51.513 1.00 30.40 213 MET D O 1
ATOM 12051 N N . PHE D 1 214 ? -9.298 49.493 51.894 1.00 28.53 214 PHE D N 1
ATOM 12052 C CA . PHE D 1 214 ? -8.943 48.485 52.876 1.00 28.96 214 PHE D CA 1
ATOM 12053 C C . PHE D 1 214 ? -8.679 49.150 54.220 1.00 26.90 214 PHE D C 1
ATOM 12054 O O . PHE D 1 214 ? -8.402 50.350 54.300 1.00 26.71 214 PHE D O 1
ATOM 12062 N N . GLN D 1 215 ? -8.777 48.352 55.280 1.00 27.99 215 GLN D N 1
ATOM 12063 C CA . GLN D 1 215 ? -8.159 48.658 56.569 1.00 31.20 215 GLN D CA 1
ATOM 12064 C C . GLN D 1 215 ? -7.155 47.535 56.820 1.00 29.74 215 GLN D C 1
ATOM 12065 O O . GLN D 1 215 ? -7.510 46.472 57.336 1.00 25.79 215 GLN D O 1
ATOM 12071 N N . ASN D 1 216 ? -5.901 47.766 56.435 1.00 29.74 216 ASN D N 1
ATOM 12072 C CA . ASN D 1 216 ? -4.866 46.750 56.558 1.00 27.50 216 ASN D CA 1
ATOM 12073 C C . ASN D 1 216 ? -4.135 46.789 57.895 1.00 28.99 216 ASN D C 1
ATOM 12074 O O . ASN D 1 216 ? -3.441 45.823 58.225 1.00 30.55 216 ASN D O 1
ATOM 12079 N N . GLY D 1 217 ? -4.260 47.870 58.665 1.00 28.71 217 GLY D N 1
ATOM 12080 C CA . GLY D 1 217 ? -3.674 47.906 59.990 1.00 27.38 217 GLY D CA 1
ATOM 12081 C C . GLY D 1 217 ? -4.343 46.917 60.926 1.00 29.76 217 GLY D C 1
ATOM 12082 O O . GLY D 1 217 ? -5.388 46.334 60.623 1.00 33.17 217 GLY D O 1
ATOM 12083 N N . HIS D 1 218 ? -3.761 46.757 62.114 1.00 25.42 218 HIS D N 1
ATOM 12084 C CA . HIS D 1 218 ? -2.682 47.527 62.721 1.00 26.10 218 HIS D CA 1
ATOM 12085 C C . HIS D 1 218 ? -1.587 46.617 63.285 1.00 30.25 218 HIS D C 1
ATOM 12086 O O . HIS D 1 218 ? -1.007 46.913 64.330 1.00 26.98 218 HIS D O 1
ATOM 12093 N N . CYS D 1 219 ? -1.321 45.505 62.611 1.00 28.67 219 CYS D N 1
ATOM 12094 C CA . CYS D 1 219 ? -0.389 44.506 63.110 1.00 30.87 219 CYS D CA 1
ATOM 12095 C C . CYS D 1 219 ? 0.936 44.581 62.358 1.00 31.32 219 CYS D C 1
ATOM 12096 O O . CYS D 1 219 ? 1.067 45.249 61.329 1.00 34.07 219 CYS D O 1
ATOM 12099 N N . ARG D 1 220 ? 1.932 43.887 62.893 1.00 31.11 220 ARG D N 1
ATOM 12100 C CA . ARG D 1 220 ? 3.246 43.819 62.274 1.00 34.59 220 ARG D CA 1
ATOM 12101 C C . ARG D 1 220 ? 3.358 42.570 61.411 1.00 33.35 220 ARG D C 1
ATOM 12102 O O . ARG D 1 220 ? 2.809 41.517 61.748 1.00 33.62 220 ARG D O 1
ATOM 12110 N N . ASP D 1 221 ? 4.055 42.710 60.283 1.00 35.43 221 ASP D N 1
ATOM 12111 C CA . ASP D 1 221 ? 4.416 41.592 59.412 1.00 37.17 221 ASP D CA 1
ATOM 12112 C C . ASP D 1 221 ? 3.192 40.847 58.886 1.00 38.76 221 ASP D C 1
ATOM 12113 O O . ASP D 1 221 ? 3.226 39.627 58.707 1.00 33.95 221 ASP D O 1
ATOM 12118 N N . THR D 1 222 ? 2.107 41.575 58.631 1.00 35.41 222 THR D N 1
ATOM 12119 C CA . THR D 1 222 ? 0.941 40.978 57.991 1.00 38.70 222 THR D CA 1
ATOM 12120 C C . THR D 1 222 ? 1.098 41.022 56.472 1.00 38.62 222 THR D C 1
ATOM 12121 O O . THR D 1 222 ? 1.661 41.981 55.937 1.00 38.21 222 THR D O 1
ATOM 12125 N N . PRO D 1 223 ? 0.620 40.007 55.748 1.00 37.82 223 PRO D N 1
ATOM 12126 C CA . PRO D 1 223 ? 0.767 40.016 54.276 1.00 37.78 223 PRO D CA 1
ATOM 12127 C C . PRO D 1 223 ? -0.258 40.925 53.605 1.00 39.36 223 PRO D C 1
ATOM 12128 O O . PRO D 1 223 ? -1.161 40.493 52.878 1.00 38.92 223 PRO D O 1
ATOM 12132 N N . ILE D 1 224 ? -0.115 42.232 53.843 1.00 35.97 224 ILE D N 1
ATOM 12133 C CA . ILE D 1 224 ? -1.098 43.192 53.352 1.00 36.64 224 ILE D CA 1
ATOM 12134 C C . ILE D 1 224 ? -1.083 43.303 51.834 1.00 36.14 224 ILE D C 1
ATOM 12135 O O . ILE D 1 224 ? -2.075 43.738 51.238 1.00 36.54 224 ILE D O 1
ATOM 12140 N N . TYR D 1 225 ? 0.023 42.929 51.191 1.00 37.26 225 TYR D N 1
ATOM 12141 C CA . TYR D 1 225 ? 0.085 42.945 49.734 1.00 37.73 225 TYR D CA 1
ATOM 12142 C C . TYR D 1 225 ? -0.866 41.922 49.124 1.00 38.57 225 TYR D C 1
ATOM 12143 O O . TYR D 1 225 ? -1.337 42.109 47.996 1.00 37.96 225 TYR D O 1
ATOM 12152 N N . ASP D 1 226 ? -1.146 40.833 49.844 1.00 36.02 226 ASP D N 1
ATOM 12153 C CA . ASP D 1 226 ? -2.121 39.863 49.361 1.00 37.82 226 ASP D CA 1
ATOM 12154 C C . ASP D 1 226 ? -3.503 40.489 49.263 1.00 41.14 226 ASP D C 1
ATOM 12155 O O . ASP D 1 226 ? -4.261 40.198 48.331 1.00 44.07 226 ASP D O 1
ATOM 12160 N N . ASN D 1 227 ? -3.842 41.360 50.216 1.00 39.34 227 ASN D N 1
ATOM 12161 C CA . ASN D 1 227 ? -5.121 42.057 50.172 1.00 36.74 227 ASN D CA 1
ATOM 12162 C C . ASN D 1 227 ? -5.212 42.955 48.945 1.00 40.24 227 ASN D C 1
ATOM 12163 O O . ASN D 1 227 ? -6.192 42.901 48.194 1.00 37.69 227 ASN D O 1
ATOM 12168 N N . ILE D 1 228 ? -4.191 43.790 48.725 1.00 40.97 228 ILE D N 1
ATOM 12169 C CA . ILE D 1 228 ? -4.203 44.704 47.584 1.00 40.53 228 ILE D CA 1
ATOM 12170 C C . ILE D 1 228 ? -4.290 43.921 46.280 1.00 40.28 228 ILE D C 1
ATOM 12171 O O . ILE D 1 228 ? -5.122 44.212 45.411 1.00 38.31 228 ILE D O 1
ATOM 12176 N N . LYS D 1 229 ? -3.440 42.902 46.135 1.00 41.34 229 LYS D N 1
ATOM 12177 C CA . LYS D 1 229 ? -3.424 42.104 44.913 1.00 41.02 229 LYS D CA 1
ATOM 12178 C C . LYS D 1 229 ? -4.762 41.408 44.687 1.00 41.18 229 LYS D C 1
ATOM 12179 O O . LYS D 1 229 ? -5.222 41.288 43.544 1.00 40.24 229 LYS D O 1
ATOM 12185 N N . GLY D 1 230 ? -5.407 40.952 45.764 1.00 39.80 230 GLY D N 1
ATOM 12186 C CA . GLY D 1 230 ? -6.709 40.319 45.620 1.00 40.03 230 GLY D CA 1
ATOM 12187 C C . GLY D 1 230 ? -7.734 41.242 44.991 1.00 40.64 230 GLY D C 1
ATOM 12188 O O . GLY D 1 230 ? -8.457 40.855 44.068 1.00 38.74 230 GLY D O 1
ATOM 12189 N N . SER D 1 231 ? -7.807 42.482 45.479 1.00 39.06 231 SER D N 1
ATOM 12190 C CA . SER D 1 231 ? -8.661 43.477 44.841 1.00 36.76 231 SER D CA 1
ATOM 12191 C C . SER D 1 231 ? -8.157 43.822 43.447 1.00 36.43 231 SER D C 1
ATOM 12192 O O . SER D 1 231 ? -8.948 43.922 42.502 1.00 40.24 231 SER D O 1
ATOM 12195 N N . TYR D 1 232 ? -6.841 43.996 43.300 1.00 40.15 232 TYR D N 1
ATOM 12196 C CA . TYR D 1 232 ? -6.276 44.390 42.013 1.00 38.55 232 TYR D CA 1
ATOM 12197 C C . TYR D 1 232 ? -6.577 43.359 40.933 1.00 41.13 232 TYR D C 1
ATOM 12198 O O . TYR D 1 232 ? -6.862 43.718 39.785 1.00 44.09 232 TYR D O 1
ATOM 12207 N N . ASP D 1 233 ? -6.525 42.076 41.281 1.00 39.43 233 ASP D N 1
ATOM 12208 C CA . ASP D 1 233 ? -6.681 41.018 40.293 1.00 42.30 233 ASP D CA 1
ATOM 12209 C C . ASP D 1 233 ? -8.136 40.700 39.966 1.00 42.26 233 ASP D C 1
ATOM 12210 O O . ASP D 1 233 ? -8.379 39.811 39.143 1.00 44.52 233 ASP D O 1
ATOM 12215 N N . ARG D 1 234 ? -9.105 41.385 40.573 1.00 41.12 234 ARG D N 1
ATOM 12216 C CA . ARG D 1 234 ? -10.496 41.179 40.189 1.00 41.55 234 ARG D CA 1
ATOM 12217 C C . ARG D 1 234 ? -10.701 41.580 38.733 1.00 41.87 234 ARG D C 1
ATOM 12218 O O . ARG D 1 234 ? -10.152 42.582 38.263 1.00 41.95 234 ARG D O 1
ATOM 12226 N N . ALA D 1 235 ? -11.496 40.783 38.014 1.00 43.54 235 ALA D N 1
ATOM 12227 C CA . ALA D 1 235 ? -11.735 41.045 36.600 1.00 44.87 235 ALA D CA 1
ATOM 12228 C C . ALA D 1 235 ? -12.550 42.311 36.374 1.00 43.84 235 ALA D C 1
ATOM 12229 O O . ALA D 1 235 ? -12.451 42.912 35.299 1.00 45.30 235 ALA D O 1
ATOM 12231 N N . LEU D 1 236 ? -13.359 42.721 37.347 1.00 42.36 236 LEU D N 1
ATOM 12232 C CA . LEU D 1 236 ? -13.982 44.042 37.319 1.00 41.88 236 LEU D CA 1
ATOM 12233 C C . LEU D 1 236 ? -12.956 45.026 37.863 1.00 42.54 236 LEU D C 1
ATOM 12234 O O . LEU D 1 236 ? -12.750 45.122 39.075 1.00 43.05 236 LEU D O 1
ATOM 12239 N N . VAL D 1 237 ? -12.296 45.751 36.967 1.00 47.33 237 VAL D N 1
ATOM 12240 C CA . VAL D 1 237 ? -11.121 46.534 37.334 1.00 43.52 237 VAL D CA 1
ATOM 12241 C C . VAL D 1 237 ? -11.569 47.834 37.983 1.00 42.57 237 VAL D C 1
ATOM 12242 O O . VAL D 1 237 ? -12.334 48.602 37.391 1.00 45.65 237 VAL D O 1
ATOM 12246 N N . LYS D 1 238 ? -11.089 48.081 39.201 1.00 42.33 238 LYS D N 1
ATOM 12247 C CA . LYS D 1 238 ? -11.385 49.291 39.954 1.00 39.83 238 LYS D CA 1
ATOM 12248 C C . LYS D 1 238 ? -10.178 49.620 40.816 1.00 39.80 238 LYS D C 1
ATOM 12249 O O . LYS D 1 238 ? -9.474 48.706 41.261 1.00 41.39 238 LYS D O 1
ATOM 12255 N N . PRO D 1 239 ? -9.907 50.900 41.062 1.00 38.01 239 PRO D N 1
ATOM 12256 C CA . PRO D 1 239 ? -8.752 51.262 41.890 1.00 35.56 239 PRO D CA 1
ATOM 12257 C C . PRO D 1 239 ? -8.927 50.798 43.328 1.00 36.34 239 PRO D C 1
ATOM 12258 O O . PRO D 1 239 ? -10.039 50.573 43.811 1.00 33.68 239 PRO D O 1
ATOM 12262 N N . VAL D 1 240 ? -7.795 50.656 44.016 1.00 31.42 240 VAL D N 1
ATOM 12263 C CA . VAL D 1 240 ? -7.768 50.140 45.378 1.00 30.66 240 VAL D CA 1
ATOM 12264 C C . VAL D 1 240 ? -6.723 50.916 46.169 1.00 27.31 240 VAL D C 1
ATOM 12265 O O . VAL D 1 240 ? -5.710 51.360 45.623 1.00 31.81 240 VAL D O 1
ATOM 12269 N N . ILE D 1 241 ? -6.987 51.098 47.465 1.00 26.12 241 ILE D N 1
ATOM 12270 C CA . ILE D 1 241 ? -6.092 51.832 48.353 1.00 26.77 241 ILE D CA 1
ATOM 12271 C C . ILE D 1 241 ? -6.280 51.298 49.766 1.00 25.12 241 ILE D C 1
ATOM 12272 O O . ILE D 1 241 ? -7.297 50.684 50.091 1.00 24.47 241 ILE D O 1
ATOM 12277 N N . ASP D 1 242 ? -5.276 51.526 50.609 1.00 27.33 242 ASP D N 1
ATOM 12278 C CA . ASP D 1 242 ? -5.370 51.252 52.038 1.00 27.00 242 ASP D CA 1
ATOM 12279 C C . ASP D 1 242 ? -5.813 52.534 52.733 1.00 28.69 242 ASP D C 1
ATOM 12280 O O . ASP D 1 242 ? -5.053 53.506 52.800 1.00 26.64 242 ASP D O 1
ATOM 12285 N N . GLY D 1 243 ? -7.049 52.543 53.239 1.00 31.17 243 GLY D N 1
ATOM 12286 C CA . GLY D 1 243 ? -7.563 53.704 53.945 1.00 27.48 243 GLY D CA 1
ATOM 12287 C C . GLY D 1 243 ? -7.187 53.782 55.407 1.00 27.66 243 GLY D C 1
ATOM 12288 O O . GLY D 1 243 ? -7.476 54.794 56.054 1.00 25.77 243 GLY D O 1
ATOM 12289 N N . GLU D 1 244 ? -6.557 52.737 55.941 1.00 25.87 244 GLU D N 1
ATOM 12290 C CA . GLU D 1 244 ? -6.131 52.710 57.331 1.00 23.86 244 GLU D CA 1
ATOM 12291 C C . GLU D 1 244 ? -5.040 51.663 57.514 1.00 25.22 244 GLU D C 1
ATOM 12292 O O . GLU D 1 244 ? -5.338 50.482 57.737 1.00 26.94 244 GLU D O 1
ATOM 12298 N N . PRO D 1 245 ? -3.774 52.048 57.408 1.00 26.08 245 PRO D N 1
ATOM 12299 C CA . PRO D 1 245 ? -2.693 51.110 57.718 1.00 25.11 245 PRO D CA 1
ATOM 12300 C C . PRO D 1 245 ? -2.416 51.124 59.208 1.00 25.03 245 PRO D C 1
ATOM 12301 O O . PRO D 1 245 ? -3.217 51.672 59.973 1.00 21.33 245 PRO D O 1
ATOM 12305 N N . ILE D 1 246 ? -1.297 50.542 59.641 1.00 23.94 246 ILE D N 1
ATOM 12306 C CA . ILE D 1 246 ? -0.873 50.756 61.016 1.00 24.53 246 ILE D CA 1
ATOM 12307 C C . ILE D 1 246 ? -0.641 52.249 61.214 1.00 22.77 246 ILE D C 1
ATOM 12308 O O . ILE D 1 246 ? -0.199 52.959 60.301 1.00 21.92 246 ILE D O 1
ATOM 12313 N N . TYR D 1 247 ? -1.002 52.746 62.389 1.00 24.31 247 TYR D N 1
ATOM 12314 C CA . TYR D 1 247 ? -0.833 54.157 62.694 1.00 22.91 247 TYR D CA 1
ATOM 12315 C C . TYR D 1 247 ? 0.480 54.365 63.431 1.00 25.63 247 TYR D C 1
ATOM 12316 O O . TYR D 1 247 ? 0.984 53.462 64.104 1.00 23.45 247 TYR D O 1
ATOM 12325 N N . GLU D 1 248 ? 1.041 55.563 63.291 1.00 22.32 248 GLU D N 1
ATOM 12326 C CA . GLU D 1 248 ? 2.219 55.895 64.072 1.00 22.90 248 GLU D CA 1
ATOM 12327 C C . GLU D 1 248 ? 1.828 56.106 65.530 1.00 22.28 248 GLU D C 1
ATOM 12328 O O . GLU D 1 248 ? 0.717 56.545 65.839 1.00 21.87 248 GLU D O 1
ATOM 12334 N N . ASP D 1 249 ? 2.746 55.750 66.429 1.00 25.06 249 ASP D N 1
ATOM 12335 C CA . ASP D 1 249 ? 2.547 55.886 67.872 1.00 23.82 249 ASP D CA 1
ATOM 12336 C C . ASP D 1 249 ? 1.253 55.201 68.317 1.00 25.67 249 ASP D C 1
ATOM 12337 O O . ASP D 1 249 ? 0.473 55.732 69.110 1.00 20.05 249 ASP D O 1
ATOM 12342 N N . HIS D 1 250 ? 1.044 53.987 67.806 1.00 21.85 250 HIS D N 1
ATOM 12343 C CA . HIS D 1 250 ? -0.170 53.210 67.970 1.00 25.46 250 HIS D CA 1
ATOM 12344 C C . HIS D 1 250 ? 0.143 51.842 68.569 1.00 27.52 250 HIS D C 1
ATOM 12345 O O . HIS D 1 250 ? 1.195 51.259 68.278 1.00 24.91 250 HIS D O 1
ATOM 12352 N N . PRO D 1 251 ? -0.739 51.311 69.417 1.00 25.37 251 PRO D N 1
ATOM 12353 C CA . PRO D 1 251 ? -0.520 49.960 69.956 1.00 27.89 251 PRO D CA 1
ATOM 12354 C C . PRO D 1 251 ? -0.446 48.927 68.842 1.00 27.83 251 PRO D C 1
ATOM 12355 O O . PRO D 1 251 ? -1.325 48.849 67.981 1.00 26.52 251 PRO D O 1
ATOM 12359 N N . VAL D 1 252 ? 0.626 48.134 68.864 1.00 27.73 252 VAL D N 1
ATOM 12360 C CA . VAL D 1 252 ? 0.852 47.140 67.824 1.00 25.29 252 VAL D CA 1
ATOM 12361 C C . VAL D 1 252 ? -0.172 46.024 67.966 1.00 28.03 252 VAL D C 1
ATOM 12362 O O . VAL D 1 252 ? -0.321 45.431 69.043 1.00 27.77 252 VAL D O 1
ATOM 12366 N N . CYS D 1 253 ? -0.889 45.741 66.875 1.00 30.17 253 CYS D N 1
ATOM 12367 C CA . CYS D 1 253 ? -1.971 44.750 66.862 1.00 30.34 253 CYS D CA 1
ATOM 12368 C C . CYS D 1 253 ? -2.934 44.958 68.029 1.00 27.68 253 CYS D C 1
ATOM 12369 O O . CYS D 1 253 ? -3.480 43.998 68.578 1.00 32.50 253 CYS D O 1
ATOM 12372 N N . PHE D 1 254 ? -3.126 46.221 68.422 1.00 28.26 254 PHE D N 1
ATOM 12373 C CA . PHE D 1 254 ? -3.983 46.593 69.552 1.00 30.98 254 PHE D CA 1
ATOM 12374 C C . PHE D 1 254 ? -3.591 45.852 70.830 1.00 27.91 254 PHE D C 1
ATOM 12375 O O . PHE D 1 254 ? -4.421 45.617 71.709 1.00 28.90 254 PHE D O 1
ATOM 12383 N N . ASN D 1 255 ? -2.311 45.499 70.950 1.00 33.40 255 ASN D N 1
ATOM 12384 C CA . ASN D 1 255 ? -1.801 44.706 72.068 1.00 30.90 255 ASN D CA 1
ATOM 12385 C C . ASN D 1 255 ? -0.542 45.375 72.627 1.00 31.26 255 ASN D C 1
ATOM 12386 O O . ASN D 1 255 ? 0.554 44.815 72.613 1.00 31.40 255 ASN D O 1
ATOM 12391 N N . ALA D 1 256 ? -0.715 46.602 73.128 1.00 32.30 256 ALA D N 1
ATOM 12392 C CA . ALA D 1 256 ? 0.411 47.360 73.664 1.00 30.92 256 ALA D CA 1
ATOM 12393 C C . ALA D 1 256 ? 1.065 46.649 74.840 1.00 31.35 256 ALA D C 1
ATOM 12394 O O . ALA D 1 256 ? 2.280 46.770 75.040 1.00 33.91 256 ALA D O 1
ATOM 12396 N N . THR D 1 257 ? 0.282 45.907 75.625 1.00 30.60 257 THR D N 1
ATOM 12397 C CA . THR D 1 257 ? 0.835 45.201 76.777 1.00 35.65 257 THR D CA 1
ATOM 12398 C C . THR D 1 257 ? 1.944 44.245 76.356 1.00 35.79 257 THR D C 1
ATOM 12399 O O . THR D 1 257 ? 3.024 44.223 76.957 1.00 36.08 257 THR D O 1
ATOM 12403 N N . ASP D 1 258 ? 1.701 43.453 75.316 1.00 35.44 258 ASP D N 1
ATOM 12404 C CA . ASP D 1 258 ? 2.680 42.468 74.878 1.00 34.92 258 ASP D CA 1
ATOM 12405 C C . ASP D 1 258 ? 3.524 42.930 73.700 1.00 32.35 258 ASP D C 1
ATOM 12406 O O . ASP D 1 258 ? 4.644 42.437 73.531 1.00 33.44 258 ASP D O 1
ATOM 12411 N N . LEU D 1 259 ? 3.023 43.856 72.883 1.00 31.97 259 LEU D N 1
ATOM 12412 C CA . LEU D 1 259 ? 3.681 44.222 71.636 1.00 31.80 259 LEU D CA 1
ATOM 12413 C C . LEU D 1 259 ? 4.116 45.679 71.569 1.00 28.81 259 LEU D C 1
ATOM 12414 O O . LEU D 1 259 ? 4.687 46.088 70.552 1.00 29.22 259 LEU D O 1
ATOM 12419 N N . GLY D 1 260 ? 3.862 46.473 72.607 1.00 29.30 260 GLY D N 1
ATOM 12420 C CA . GLY D 1 260 ? 4.381 47.829 72.629 1.00 27.33 260 GLY D CA 1
ATOM 12421 C C . GLY D 1 260 ? 3.723 48.744 71.609 1.00 25.90 260 GLY D C 1
ATOM 12422 O O . GLY D 1 260 ? 2.540 48.619 71.279 1.00 30.36 260 GLY D O 1
ATOM 12423 N N . ILE D 1 261 ? 4.518 49.684 71.099 1.00 25.26 261 ILE D N 1
ATOM 12424 C CA . ILE D 1 261 ? 4.040 50.771 70.254 1.00 23.97 261 ILE D CA 1
ATOM 12425 C C . ILE D 1 261 ? 4.715 50.685 68.893 1.00 23.94 261 ILE D C 1
ATOM 12426 O O . ILE D 1 261 ? 5.845 50.202 68.768 1.00 24.75 261 ILE D O 1
ATOM 12431 N N . SER D 1 262 ? 4.012 51.159 67.864 1.00 26.66 262 SER D N 1
ATOM 12432 C CA . SER D 1 262 ? 4.523 51.112 66.501 1.00 25.68 262 SER D CA 1
ATOM 12433 C C . SER D 1 262 ? 5.667 52.115 66.321 1.00 23.55 262 SER D C 1
ATOM 12434 O O . SER D 1 262 ? 5.998 52.899 67.215 1.00 22.64 262 SER D O 1
ATOM 12437 N N . ASN D 1 263 ? 6.274 52.094 65.135 1.00 23.09 263 ASN D N 1
ATOM 12438 C CA . ASN D 1 263 ? 7.388 52.975 64.823 1.00 24.94 263 ASN D CA 1
ATOM 12439 C C . ASN D 1 263 ? 7.299 53.412 63.369 1.00 24.33 263 ASN D C 1
ATOM 12440 O O . ASN D 1 263 ? 6.499 52.890 62.588 1.00 22.71 263 ASN D O 1
ATOM 12445 N N . ALA D 1 264 ? 8.141 54.387 63.015 1.00 22.64 264 ALA D N 1
ATOM 12446 C CA . ALA D 1 264 ? 8.138 54.923 61.658 1.00 23.89 264 ALA D CA 1
ATOM 12447 C C . ALA D 1 264 ? 8.463 53.851 60.628 1.00 24.19 264 ALA D C 1
ATOM 12448 O O . ALA D 1 264 ? 7.944 53.890 59.506 1.00 26.45 264 ALA D O 1
ATOM 12450 N N . TYR D 1 265 ? 9.327 52.898 60.984 1.00 24.41 265 TYR D N 1
ATOM 12451 C CA . TYR D 1 265 ? 9.626 51.783 60.092 1.00 27.90 265 TYR D CA 1
ATOM 12452 C C . TYR D 1 265 ? 8.372 50.974 59.782 1.00 27.28 265 TYR D C 1
ATOM 12453 O O . TYR D 1 265 ? 8.221 50.463 58.666 1.00 28.78 265 TYR D O 1
ATOM 12462 N N . ASP D 1 266 ? 7.459 50.863 60.750 1.00 26.68 266 ASP D N 1
ATOM 12463 C CA . ASP D 1 266 ? 6.184 50.193 60.508 1.00 24.77 266 ASP D CA 1
ATOM 12464 C C . ASP D 1 266 ? 5.371 50.926 59.450 1.00 26.52 266 ASP D C 1
ATOM 12465 O O . ASP D 1 266 ? 4.819 50.306 58.533 1.00 26.73 266 ASP D O 1
ATOM 12470 N N . VAL D 1 267 ? 5.274 52.253 59.569 1.00 23.90 267 VAL D N 1
ATOM 12471 C CA . VAL D 1 267 ? 4.412 53.007 58.669 1.00 24.81 267 VAL D CA 1
ATOM 12472 C C . VAL D 1 267 ? 5.010 53.103 57.272 1.00 26.86 267 VAL D C 1
ATOM 12473 O O . VAL D 1 267 ? 4.266 53.262 56.296 1.00 26.85 267 VAL D O 1
ATOM 12477 N N . ARG D 1 268 ? 6.336 52.991 57.142 1.00 26.14 268 ARG D N 1
ATOM 12478 C CA . ARG D 1 268 ? 6.935 52.944 55.813 1.00 26.17 268 ARG D CA 1
ATOM 12479 C C . ARG D 1 268 ? 6.659 51.609 55.136 1.00 26.72 268 ARG D C 1
ATOM 12480 O O . ARG D 1 268 ? 6.358 51.567 53.937 1.00 26.93 268 ARG D O 1
ATOM 12488 N N . LYS D 1 269 ? 6.753 50.508 55.886 1.00 25.92 269 LYS D N 1
ATOM 12489 C CA . LYS D 1 269 ? 6.516 49.195 55.294 1.00 26.99 269 LYS D CA 1
ATOM 12490 C C . LYS D 1 269 ? 5.106 49.101 54.728 1.00 27.36 269 LYS D C 1
ATOM 12491 O O . LYS D 1 269 ? 4.913 48.625 53.605 1.00 27.38 269 LYS D O 1
ATOM 12497 N N . TYR D 1 270 ? 4.110 49.578 55.476 1.00 25.50 270 TYR D N 1
ATOM 12498 C CA . TYR D 1 270 ? 2.747 49.593 54.954 1.00 26.79 270 TYR D CA 1
ATOM 12499 C C . TYR D 1 270 ? 2.652 50.424 53.680 1.00 27.29 270 TYR D C 1
ATOM 12500 O O . TYR D 1 270 ? 2.026 50.002 52.702 1.00 27.11 270 TYR D O 1
ATOM 12509 N N . ALA D 1 271 ? 3.296 51.595 53.661 1.00 26.03 271 ALA D N 1
ATOM 12510 C CA . ALA D 1 271 ? 3.121 52.522 52.545 1.00 25.28 271 ALA D CA 1
ATOM 12511 C C . ALA D 1 271 ? 3.715 51.974 51.252 1.00 29.70 271 ALA D C 1
ATOM 12512 O O . ALA D 1 271 ? 3.089 52.069 50.190 1.00 32.01 271 ALA D O 1
ATOM 12514 N N . TYR D 1 272 ? 4.919 51.400 51.314 1.00 31.03 272 TYR D N 1
ATOM 12515 C CA . TYR D 1 272 ? 5.559 50.924 50.093 1.00 29.45 272 TYR D CA 1
ATOM 12516 C C . TYR D 1 272 ? 5.019 49.566 49.663 1.00 30.24 272 TYR D C 1
ATOM 12517 O O . TYR D 1 272 ? 4.860 49.316 48.463 1.00 30.74 272 TYR D O 1
ATOM 12526 N N . LEU D 1 273 ? 4.731 48.675 50.616 1.00 28.93 273 LEU D N 1
ATOM 12527 C CA . LEU D 1 273 ? 4.136 47.392 50.249 1.00 31.79 273 LEU D CA 1
ATOM 12528 C C . LEU D 1 273 ? 2.749 47.586 49.649 1.00 32.16 273 LEU D C 1
ATOM 12529 O O . LEU D 1 273 ? 2.365 46.871 48.715 1.00 35.55 273 LEU D O 1
ATOM 12534 N N . ASN D 1 274 ? 1.987 48.553 50.167 1.00 28.06 274 ASN D N 1
ATOM 12535 C CA . ASN D 1 274 ? 0.680 48.863 49.598 1.00 32.00 274 ASN D CA 1
ATOM 12536 C C . ASN D 1 274 ? 0.819 49.387 48.175 1.00 32.77 274 ASN D C 1
ATOM 12537 O O . ASN D 1 274 ? 0.220 48.850 47.237 1.00 36.32 274 ASN D O 1
ATOM 12542 N N . LEU D 1 275 ? 1.606 50.451 48.003 1.00 30.68 275 LEU D N 1
ATOM 12543 C CA . LEU D 1 275 ? 1.714 51.098 46.700 1.00 32.73 275 LEU D CA 1
ATOM 12544 C C . LEU D 1 275 ? 2.274 50.141 45.658 1.00 32.41 275 LEU D C 1
ATOM 12545 O O . LEU D 1 275 ? 1.760 50.052 44.537 1.00 32.82 275 LEU D O 1
ATOM 12550 N N . PHE D 1 276 ? 3.327 49.407 46.016 1.00 37.04 276 PHE D N 1
ATOM 12551 C CA . PHE D 1 276 ? 3.991 48.547 45.046 1.00 36.76 276 PHE D CA 1
ATOM 12552 C C . PHE D 1 276 ? 3.160 47.312 44.721 1.00 36.55 276 PHE D C 1
ATOM 12553 O O . PHE D 1 276 ? 3.428 46.647 43.714 1.00 37.83 276 PHE D O 1
ATOM 12561 N N . ALA D 1 277 ? 2.155 46.999 45.541 1.00 37.52 277 ALA D N 1
ATOM 12562 C CA . ALA D 1 277 ? 1.223 45.920 45.238 1.00 38.29 277 ALA D CA 1
ATOM 12563 C C . ALA D 1 277 ? 0.080 46.364 44.334 1.00 36.71 277 ALA D C 1
ATOM 12564 O O . ALA D 1 277 ? -0.660 45.509 43.836 1.00 35.55 277 ALA D O 1
ATOM 12566 N N . GLY D 1 278 ? -0.089 47.666 44.117 1.00 34.67 278 GLY D N 1
ATOM 12567 C CA . GLY D 1 278 ? -1.088 48.133 43.177 1.00 37.73 278 GLY D CA 1
ATOM 12568 C C . GLY D 1 278 ? -1.949 49.282 43.657 1.00 35.74 278 GLY D C 1
ATOM 12569 O O . GLY D 1 278 ? -2.749 49.817 42.883 1.00 37.18 278 GLY D O 1
ATOM 12570 N N . ALA D 1 279 ? -1.809 49.669 44.923 1.00 34.73 279 ALA D N 1
ATOM 12571 C CA . ALA D 1 279 ? -2.577 50.795 45.438 1.00 35.17 279 ALA D CA 1
ATOM 12572 C C . ALA D 1 279 ? -2.228 52.066 44.674 1.00 35.17 279 ALA D C 1
ATOM 12573 O O . ALA D 1 279 ? -1.057 52.343 44.399 1.00 34.87 279 ALA D O 1
ATOM 12575 N N . PHE D 1 280 ? -3.259 52.836 44.312 1.00 32.16 280 PHE D N 1
ATOM 12576 C CA . PHE D 1 280 ? -3.042 54.073 43.569 1.00 34.25 280 PHE D CA 1
ATOM 12577 C C . PHE D 1 280 ? -2.500 55.191 44.447 1.00 34.47 280 PHE D C 1
ATOM 12578 O O . PHE D 1 280 ? -1.987 56.184 43.921 1.00 35.86 280 PHE D O 1
ATOM 12586 N N . GLY D 1 281 ? -2.621 55.055 45.760 1.00 31.48 281 GLY D N 1
ATOM 12587 C CA . GLY D 1 281 ? -2.124 56.039 46.691 1.00 26.60 281 GLY D CA 1
ATOM 12588 C C . GLY D 1 281 ? -2.004 55.408 48.057 1.00 29.53 281 GLY D C 1
ATOM 12589 O O . GLY D 1 281 ? -2.058 54.184 48.202 1.00 30.39 281 GLY D O 1
ATOM 12590 N N . HIS D 1 282 ? -1.857 56.255 49.070 1.00 24.20 282 HIS D N 1
ATOM 12591 C CA . HIS D 1 282 ? -1.735 55.741 50.423 1.00 25.02 282 HIS D CA 1
ATOM 12592 C C . HIS D 1 282 ? -2.253 56.759 51.423 1.00 24.58 282 HIS D C 1
ATOM 12593 O O . HIS D 1 282 ? -2.036 57.964 51.271 1.00 23.96 282 HIS D O 1
ATOM 12600 N N . THR D 1 283 ? -2.924 56.256 52.452 1.00 23.90 283 THR D N 1
ATOM 12601 C CA . THR D 1 283 ? -3.378 57.059 53.576 1.00 25.42 283 THR D CA 1
ATOM 12602 C C . THR D 1 283 ? -2.487 56.754 54.769 1.00 23.95 283 THR D C 1
ATOM 12603 O O . THR D 1 283 ? -2.356 55.593 55.166 1.00 21.75 283 THR D O 1
ATOM 12607 N N . TYR D 1 284 ? -1.866 57.786 55.324 1.00 22.49 284 TYR D N 1
ATOM 12608 C CA . TYR D 1 284 ? -1.103 57.640 56.550 1.00 21.45 284 TYR D CA 1
ATOM 12609 C C . TYR D 1 284 ? -2.013 57.936 57.733 1.00 23.77 284 TYR D C 1
ATOM 12610 O O . TYR D 1 284 ? -2.986 58.687 57.619 1.00 22.97 284 TYR D O 1
ATOM 12619 N N . GLY D 1 285 ? -1.702 57.328 58.868 1.00 22.61 285 GLY D N 1
ATOM 12620 C CA . GLY D 1 285 ? -2.440 57.594 60.087 1.00 21.88 285 GLY D CA 1
ATOM 12621 C C . GLY D 1 285 ? -1.509 57.664 61.276 1.00 23.36 285 GLY D C 1
ATOM 12622 O O . GLY D 1 285 ? -0.436 57.059 61.292 1.00 24.41 285 GLY D O 1
ATOM 12623 N N . CYS D 1 286 ? -1.937 58.423 62.282 1.00 24.38 286 CYS D N 1
ATOM 12624 C CA . CYS D 1 286 ? -1.190 58.556 63.524 1.00 24.12 286 CYS D CA 1
ATOM 12625 C C . CYS D 1 286 ? -2.170 58.551 64.685 1.00 21.47 286 CYS D C 1
ATOM 12626 O O . CYS D 1 286 ? -3.139 59.316 64.687 1.00 19.68 286 CYS D O 1
ATOM 12629 N N . HIS D 1 287 ? -1.897 57.692 65.670 1.00 23.93 287 HIS D N 1
ATOM 12630 C CA . HIS D 1 287 ? -2.800 57.492 66.800 1.00 22.55 287 HIS D CA 1
ATOM 12631 C C . HIS D 1 287 ? -3.099 58.792 67.535 1.00 25.11 287 HIS D C 1
ATOM 12632 O O . HIS D 1 287 ? -4.180 58.943 68.114 1.00 27.39 287 HIS D O 1
ATOM 12639 N N . ASP D 1 288 ? -2.163 59.739 67.525 1.00 21.17 288 ASP D N 1
ATOM 12640 C CA . ASP D 1 288 ? -2.388 61.008 68.201 1.00 24.80 288 ASP D CA 1
ATOM 12641 C C . ASP D 1 288 ? -3.173 61.997 67.356 1.00 21.05 288 ASP D C 1
ATOM 12642 O O . ASP D 1 288 ? -3.800 62.903 67.912 1.00 23.24 288 ASP D O 1
ATOM 12647 N N . ILE D 1 289 ? -3.154 61.842 66.034 1.00 19.97 289 ILE D N 1
ATOM 12648 C CA . ILE D 1 289 ? -3.745 62.839 65.152 1.00 19.10 289 ILE D CA 1
ATOM 12649 C C . ILE D 1 289 ? -5.248 62.619 65.005 1.00 21.94 289 ILE D C 1
ATOM 12650 O O . ILE D 1 289 ? -6.037 63.564 65.128 1.00 17.43 289 ILE D O 1
ATOM 12655 N N . TRP D 1 290 ? -5.669 61.373 64.749 1.00 20.74 290 TRP D N 1
ATOM 12656 C CA . TRP D 1 290 ? -7.077 61.124 64.446 1.00 23.87 290 TRP D CA 1
ATOM 12657 C C . TRP D 1 290 ? -7.975 61.525 65.608 1.00 23.08 290 TRP D C 1
ATOM 12658 O O . TRP D 1 290 ? -9.076 62.040 65.396 1.00 21.85 290 TRP D O 1
ATOM 12669 N N . GLN D 1 291 ? -7.521 61.313 66.841 1.00 22.51 291 GLN D N 1
ATOM 12670 C CA . GLN D 1 291 ? -8.275 61.742 68.011 1.00 22.41 291 GLN D CA 1
ATOM 12671 C C . GLN D 1 291 ? -7.947 63.169 68.439 1.00 23.08 291 GLN D C 1
ATOM 12672 O O . GLN D 1 291 ? -8.585 63.679 69.366 1.00 20.62 291 GLN D O 1
ATOM 12678 N N . MET D 1 292 ? -6.983 63.823 67.782 1.00 23.24 292 MET D N 1
ATOM 12679 C CA . MET D 1 292 ? -6.581 65.194 68.106 1.00 22.61 292 MET D CA 1
ATOM 12680 C C . MET D 1 292 ? -6.240 65.326 69.589 1.00 22.23 292 MET D C 1
ATOM 12681 O O . MET D 1 292 ? -6.727 66.210 70.295 1.00 23.02 292 MET D O 1
ATOM 12686 N N . TYR D 1 293 ? -5.387 64.416 70.054 1.00 25.64 293 TYR D N 1
ATOM 12687 C CA . TYR D 1 293 ? -5.000 64.332 71.457 1.00 24.54 293 TYR D CA 1
ATOM 12688 C C . TYR D 1 293 ? -4.550 65.686 71.998 1.00 27.81 293 TYR D C 1
ATOM 12689 O O . TYR D 1 293 ? -3.628 66.308 71.463 1.00 21.94 293 TYR D O 1
ATOM 12698 N N . SER D 1 294 ? -5.214 66.137 73.056 1.00 28.03 294 SER D N 1
ATOM 12699 C CA . SER D 1 294 ? -4.959 67.440 73.652 1.00 27.26 294 SER D CA 1
ATOM 12700 C C . SER D 1 294 ? -5.222 67.330 75.144 1.00 27.47 294 SER D C 1
ATOM 12701 O O . SER D 1 294 ? -5.808 66.344 75.609 1.00 26.33 294 SER D O 1
ATOM 12704 N N . PRO D 1 295 ? -4.784 68.317 75.935 1.00 31.51 295 PRO D N 1
ATOM 12705 C CA . PRO D 1 295 ? -5.042 68.268 77.384 1.00 29.84 295 PRO D CA 1
ATOM 12706 C C . PRO D 1 295 ? -6.495 68.492 77.774 1.00 32.91 295 PRO D C 1
ATOM 12707 O O . PRO D 1 295 ? -6.814 68.398 78.965 1.00 32.69 295 PRO D O 1
ATOM 12711 N N . PHE D 1 296 ? -7.386 68.784 76.826 1.00 35.14 296 PHE D N 1
ATOM 12712 C CA . PHE D 1 296 ? -8.759 69.153 77.144 1.00 36.37 296 PHE D CA 1
ATOM 12713 C C . PHE D 1 296 ? -9.742 67.997 77.030 1.00 31.71 296 PHE D C 1
ATOM 12714 O O . PHE D 1 296 ? -10.895 68.148 77.446 1.00 38.52 296 PHE D O 1
ATOM 12722 N N . ARG D 1 297 ? -9.323 66.860 76.483 1.00 30.89 297 ARG D N 1
ATOM 12723 C CA . ARG D 1 297 ? -10.176 65.686 76.389 1.00 30.01 297 ARG D CA 1
ATOM 12724 C C . ARG D 1 297 ? -9.374 64.458 76.792 1.00 33.14 297 ARG D C 1
ATOM 12725 O O . ARG D 1 297 ? -8.141 64.451 76.749 1.00 30.95 297 ARG D O 1
ATOM 12733 N N . GLU D 1 298 ? -10.098 63.411 77.179 1.00 31.68 298 GLU D N 1
ATOM 12734 C CA . GLU D 1 298 ? -9.467 62.216 77.721 1.00 35.69 298 GLU D CA 1
ATOM 12735 C C . GLU D 1 298 ? -8.675 61.482 76.647 1.00 30.30 298 GLU D C 1
ATOM 12736 O O . GLU D 1 298 ? -9.170 61.257 75.538 1.00 30.59 298 GLU D O 1
ATOM 12742 N N . ALA D 1 299 ? -7.440 61.112 76.983 1.00 29.07 299 ALA D N 1
ATOM 12743 C CA . ALA D 1 299 ? -6.644 60.262 76.108 1.00 32.10 299 ALA D CA 1
ATOM 12744 C C . ALA D 1 299 ? -7.383 58.962 75.819 1.00 31.96 299 ALA D C 1
ATOM 12745 O O . ALA D 1 299 ? -8.096 58.433 76.676 1.00 34.34 299 ALA D O 1
ATOM 12747 N N . VAL D 1 300 ? -7.216 58.450 74.603 1.00 30.96 300 VAL D N 1
ATOM 12748 C CA . VAL D 1 300 ? -7.872 57.220 74.171 1.00 31.86 300 VAL D CA 1
ATOM 12749 C C . VAL D 1 300 ? -6.812 56.244 73.684 1.00 30.00 300 VAL D C 1
ATOM 12750 O O . VAL D 1 300 ? -6.087 56.537 72.725 1.00 32.10 300 VAL D O 1
ATOM 12754 N N . ASN D 1 301 ? -6.733 55.083 74.337 1.00 32.88 301 ASN D N 1
ATOM 12755 C CA . ASN D 1 301 ? -5.901 53.965 73.895 1.00 33.23 301 ASN D CA 1
ATOM 12756 C C . ASN D 1 301 ? -4.410 54.294 73.944 1.00 33.43 301 ASN D C 1
ATOM 12757 O O . ASN D 1 301 ? -3.632 53.815 73.116 1.00 33.27 301 ASN D O 1
ATOM 12762 N N . GLY D 1 302 ? -4.010 55.120 74.907 1.00 29.87 302 GLY D N 1
ATOM 12763 C CA . GLY D 1 302 ? -2.618 55.399 75.178 1.00 30.32 302 GLY D CA 1
ATOM 12764 C C . GLY D 1 302 ? -1.864 56.197 74.126 1.00 31.80 302 GLY D C 1
ATOM 12765 O O . GLY D 1 302 ? -0.809 55.771 73.646 1.00 29.66 302 GLY D O 1
ATOM 12766 N N . PRO D 1 303 ? -2.363 57.379 73.760 1.00 31.61 303 PRO D N 1
ATOM 12767 C CA . PRO D 1 303 ? -1.568 58.257 72.899 1.00 29.37 303 PRO D CA 1
ATOM 12768 C C . PRO D 1 303 ? -0.458 58.907 73.707 1.00 26.36 303 PRO D C 1
ATOM 12769 O O . PRO D 1 303 ? -0.593 59.146 74.909 1.00 26.80 303 PRO D O 1
ATOM 12773 N N . ASN D 1 304 ? 0.661 59.180 73.039 1.00 25.71 304 ASN D N 1
ATOM 12774 C CA . ASN D 1 304 ? 1.847 59.662 73.730 1.00 25.59 304 ASN D CA 1
ATOM 12775 C C . ASN D 1 304 ? 2.255 61.078 73.356 1.00 24.98 304 ASN D C 1
ATOM 12776 O O . ASN D 1 304 ? 3.149 61.634 74.003 1.00 26.90 304 ASN D O 1
ATOM 12781 N N . PHE D 1 305 ? 1.635 61.676 72.343 1.00 25.44 305 PHE D N 1
ATOM 12782 C CA . PHE D 1 305 ? 1.998 63.016 71.906 1.00 25.73 305 PHE D CA 1
ATOM 12783 C C . PHE D 1 305 ? 0.732 63.806 71.628 1.00 26.17 305 PHE D C 1
ATOM 12784 O O . PHE D 1 305 ? -0.162 63.314 70.938 1.00 26.88 305 PHE D O 1
ATOM 12792 N N . TYR D 1 306 ? 0.657 65.023 72.158 1.00 27.27 306 TYR D N 1
ATOM 12793 C CA . TYR D 1 306 ? -0.401 65.932 71.746 1.00 23.78 306 TYR D CA 1
ATOM 12794 C C . TYR D 1 306 ? -0.306 66.176 70.243 1.00 25.00 306 TYR D C 1
ATOM 12795 O O . TYR D 1 306 ? 0.771 66.091 69.646 1.00 24.03 306 TYR D O 1
ATOM 12804 N N . TRP D 1 307 ? -1.451 66.482 69.628 1.00 22.62 307 TRP D N 1
ATOM 12805 C CA . TRP D 1 307 ? -1.545 66.412 68.172 1.00 23.57 307 TRP D CA 1
ATOM 12806 C C . TRP D 1 307 ? -0.606 67.397 67.475 1.00 22.18 307 TRP D C 1
ATOM 12807 O O . TRP D 1 307 ? -0.148 67.125 66.358 1.00 21.17 307 TRP D O 1
ATOM 12818 N N . GLN D 1 308 ? -0.299 68.534 68.105 1.00 22.43 308 GLN D N 1
ATOM 12819 C CA . GLN D 1 308 ? 0.589 69.498 67.461 1.00 21.59 308 GLN D CA 1
ATOM 12820 C C . GLN D 1 308 ? 2.004 68.946 67.318 1.00 22.44 308 GLN D C 1
ATOM 12821 O O . GLN D 1 308 ? 2.625 69.086 66.257 1.00 18.31 308 GLN D O 1
ATOM 12827 N N . GLN D 1 309 ? 2.532 68.320 68.373 1.00 21.49 309 GLN D N 1
ATOM 12828 C CA . GLN D 1 309 ? 3.861 67.721 68.282 1.00 24.61 309 GLN D CA 1
ATOM 12829 C C . GLN D 1 309 ? 3.851 66.491 67.382 1.00 24.36 309 GLN D C 1
ATOM 12830 O O . GLN D 1 309 ? 4.773 66.293 66.583 1.00 24.18 309 GLN D O 1
ATOM 12836 N N . ALA D 1 310 ? 2.807 65.663 67.489 1.00 20.90 310 ALA D N 1
ATOM 12837 C CA . ALA D 1 310 ? 2.727 64.436 66.702 1.00 21.61 310 ALA D CA 1
ATOM 12838 C C . ALA D 1 310 ? 2.696 64.705 65.205 1.00 20.34 310 ALA D C 1
ATOM 12839 O O . ALA D 1 310 ? 2.951 63.791 64.415 1.00 21.99 310 ALA D O 1
ATOM 12841 N N . MET D 1 311 ? 2.390 65.936 64.797 1.00 20.05 311 MET D N 1
ATOM 12842 C CA . MET D 1 311 ? 2.423 66.283 63.384 1.00 20.34 311 MET D CA 1
ATOM 12843 C C . MET D 1 311 ? 3.833 66.188 62.809 1.00 21.72 311 MET D C 1
ATOM 12844 O O . MET D 1 311 ? 3.994 66.052 61.590 1.00 20.05 311 MET D O 1
ATOM 12849 N N . GLU D 1 312 ? 4.856 66.255 63.662 1.00 20.10 312 GLU D N 1
ATOM 12850 C CA . GLU D 1 312 ? 6.245 66.196 63.233 1.00 25.74 312 GLU D CA 1
ATOM 12851 C C . GLU D 1 312 ? 6.904 64.863 63.569 1.00 26.28 312 GLU D C 1
ATOM 12852 O O . GLU D 1 312 ? 8.135 64.785 63.625 1.00 23.80 312 GLU D O 1
ATOM 12858 N N . LEU D 1 313 ? 6.117 63.813 63.792 1.00 22.81 313 LEU D N 1
ATOM 12859 C CA . LEU D 1 313 ? 6.701 62.500 64.021 1.00 24.33 313 LEU D CA 1
ATOM 12860 C C . LEU D 1 313 ? 7.433 62.031 62.762 1.00 23.52 313 LEU D C 1
ATOM 12861 O O . LEU D 1 313 ? 7.096 62.444 61.648 1.00 23.72 313 LEU D O 1
ATOM 12866 N N . PRO D 1 314 ? 8.455 61.181 62.910 1.00 22.65 314 PRO D N 1
ATOM 12867 C CA . PRO D 1 314 ? 9.292 60.847 61.740 1.00 24.45 314 PRO D CA 1
ATOM 12868 C C . PRO D 1 314 ? 8.524 60.204 60.594 1.00 25.75 314 PRO D C 1
ATOM 12869 O O . PRO D 1 314 ? 8.696 60.611 59.438 1.00 26.70 314 PRO D O 1
ATOM 12873 N N . GLY D 1 315 ? 7.683 59.206 60.876 1.00 26.91 315 GLY D N 1
ATOM 12874 C CA . GLY D 1 315 ? 6.938 58.563 59.805 1.00 23.59 315 GLY D CA 1
ATOM 12875 C C . GLY D 1 315 ? 6.053 59.534 59.047 1.00 24.40 315 GLY D C 1
ATOM 12876 O O . GLY D 1 315 ? 5.922 59.445 57.823 1.00 23.48 315 GLY D O 1
ATOM 12877 N N . ALA D 1 316 ? 5.446 60.484 59.763 1.00 24.00 316 ALA D N 1
ATOM 12878 C CA . ALA D 1 316 ? 4.617 61.496 59.117 1.00 22.10 316 ALA D CA 1
ATOM 12879 C C . ALA D 1 316 ? 5.417 62.308 58.109 1.00 23.40 316 ALA D C 1
ATOM 12880 O O . ALA D 1 316 ? 4.897 62.690 57.054 1.00 21.92 316 ALA D O 1
ATOM 12882 N N . LYS D 1 317 ? 6.687 62.582 58.414 1.00 26.90 317 LYS D N 1
ATOM 12883 C CA . LYS D 1 317 ? 7.517 63.373 57.518 1.00 25.64 317 LYS D CA 1
ATOM 12884 C C . LYS D 1 317 ? 8.129 62.551 56.396 1.00 25.62 317 LYS D C 1
ATOM 12885 O O . LYS D 1 317 ? 8.628 63.134 55.427 1.00 25.44 317 LYS D O 1
ATOM 12891 N N . GLN D 1 318 ? 8.095 61.225 56.490 1.00 26.73 318 GLN D N 1
ATOM 12892 C CA . GLN D 1 318 ? 8.673 60.384 55.454 1.00 28.08 318 GLN D CA 1
ATOM 12893 C C . GLN D 1 318 ? 7.681 60.008 54.363 1.00 25.67 318 GLN D C 1
ATOM 12894 O O . GLN D 1 318 ? 8.104 59.505 53.316 1.00 29.32 318 GLN D O 1
ATOM 12900 N N . MET D 1 319 ? 6.383 60.245 54.571 1.00 26.65 319 MET D N 1
ATOM 12901 C CA . MET D 1 319 ? 5.400 59.906 53.546 1.00 23.99 319 MET D CA 1
ATOM 12902 C C . MET D 1 319 ? 5.609 60.718 52.275 1.00 26.37 319 MET D C 1
ATOM 12903 O O . MET D 1 319 ? 5.330 60.227 51.173 1.00 25.82 319 MET D O 1
ATOM 12908 N N . GLN D 1 320 ? 6.104 61.953 52.401 1.00 27.75 320 GLN D N 1
ATOM 12909 C CA . GLN D 1 320 ? 6.363 62.769 51.218 1.00 27.47 320 GLN D CA 1
ATOM 12910 C C . GLN D 1 320 ? 7.456 62.167 50.343 1.00 30.37 320 GLN D C 1
ATOM 12911 O O . GLN D 1 320 ? 7.461 62.384 49.125 1.00 33.26 320 GLN D O 1
ATOM 12917 N N . HIS D 1 321 ? 8.388 61.414 50.935 1.00 28.28 321 HIS D N 1
ATOM 12918 C CA . HIS D 1 321 ? 9.401 60.743 50.127 1.00 29.49 321 HIS D CA 1
ATOM 12919 C C . HIS D 1 321 ? 8.776 59.705 49.207 1.00 30.87 321 HIS D C 1
ATOM 12920 O O . HIS D 1 321 ? 9.275 59.474 48.100 1.00 31.68 321 HIS D O 1
ATOM 12927 N N . ALA D 1 322 ? 7.682 59.075 49.644 1.00 29.88 322 ALA D N 1
ATOM 12928 C CA . ALA D 1 322 ? 6.997 58.102 48.800 1.00 32.29 322 ALA D CA 1
ATOM 12929 C C . ALA D 1 322 ? 6.240 58.789 47.671 1.00 32.65 322 ALA D C 1
ATOM 12930 O O . ALA D 1 322 ? 6.251 58.310 46.530 1.00 33.61 322 ALA D O 1
ATOM 12932 N N . ARG D 1 323 ? 5.572 59.906 47.968 1.00 31.19 323 ARG D N 1
ATOM 12933 C CA . ARG D 1 323 ? 4.895 60.663 46.919 1.00 35.13 323 ARG D CA 1
ATOM 12934 C C . ARG D 1 323 ? 5.885 61.130 45.859 1.00 33.46 323 ARG D C 1
ATOM 12935 O O . ARG D 1 323 ? 5.647 60.970 44.655 1.00 33.41 323 ARG D O 1
ATOM 12943 N N . LYS D 1 324 ? 7.008 61.709 46.292 1.00 35.49 324 LYS D N 1
ATOM 12944 C CA . LYS D 1 324 ? 8.032 62.149 45.350 1.00 35.18 324 LYS D CA 1
ATOM 12945 C C . LYS D 1 324 ? 8.599 60.981 44.551 1.00 34.63 324 LYS D C 1
ATOM 12946 O O . LYS D 1 324 ? 8.925 61.139 43.369 1.00 37.81 324 LYS D O 1
ATOM 12952 N N . LEU D 1 325 ? 8.705 59.801 45.167 1.00 32.85 325 LEU D N 1
ATOM 12953 C CA . LEU D 1 325 ? 9.178 58.627 44.440 1.00 32.71 325 LEU D CA 1
ATOM 12954 C C . LEU D 1 325 ? 8.198 58.230 43.345 1.00 33.77 325 LEU D C 1
ATOM 12955 O O . LEU D 1 325 ? 8.579 58.084 42.179 1.00 34.96 325 LEU D O 1
ATOM 12960 N N . ILE D 1 326 ? 6.924 58.048 43.706 1.00 39.30 326 ILE D N 1
ATOM 12961 C CA . ILE D 1 326 ? 5.929 57.607 42.732 1.00 35.34 326 ILE D CA 1
ATOM 12962 C C . ILE D 1 326 ? 5.767 58.642 41.624 1.00 37.37 326 ILE D C 1
ATOM 12963 O O . ILE D 1 326 ? 5.652 58.294 40.443 1.00 38.05 326 ILE D O 1
ATOM 12968 N N . GLU D 1 327 ? 5.779 59.929 41.983 1.00 37.36 327 GLU D N 1
ATOM 12969 C CA . GLU D 1 327 ? 5.531 60.996 41.018 1.00 36.36 327 GLU D CA 1
ATOM 12970 C C . GLU D 1 327 ? 6.715 61.270 40.102 1.00 39.81 327 GLU D C 1
ATOM 12971 O O . GLU D 1 327 ? 6.559 62.019 39.131 1.00 41.90 327 GLU D O 1
ATOM 12977 N N . SER D 1 328 ? 7.885 60.696 40.378 1.00 40.36 328 SER D N 1
ATOM 12978 C CA . SER D 1 328 ? 9.079 60.965 39.585 1.00 42.89 328 SER D CA 1
ATOM 12979 C C . SER D 1 328 ? 9.125 60.184 38.279 1.00 41.94 328 SER D C 1
ATOM 12980 O O . SER D 1 328 ? 10.070 60.366 37.503 1.00 44.95 328 SER D O 1
ATOM 12983 N N . ARG D 1 329 ? 8.151 59.324 38.018 1.00 43.29 329 ARG D N 1
ATOM 12984 C CA . ARG D 1 329 ? 8.145 58.469 36.843 1.00 43.03 329 ARG D CA 1
ATOM 12985 C C . ARG D 1 329 ? 6.736 58.424 36.273 1.00 42.89 329 ARG D C 1
ATOM 12986 O O . ARG D 1 329 ? 5.776 58.801 36.954 1.00 42.76 329 ARG D O 1
ATOM 12994 N N . PRO D 1 330 ? 6.581 57.987 34.999 1.00 44.05 330 PRO D N 1
ATOM 12995 C CA . PRO D 1 330 ? 5.242 57.890 34.393 1.00 43.89 330 PRO D CA 1
ATOM 12996 C C . PRO D 1 330 ? 4.194 57.262 35.300 1.00 41.43 330 PRO D C 1
ATOM 12997 O O . PRO D 1 330 ? 4.226 56.060 35.585 1.00 40.70 330 PRO D O 1
ATOM 13001 N N . PHE D 1 331 ? 3.247 58.093 35.74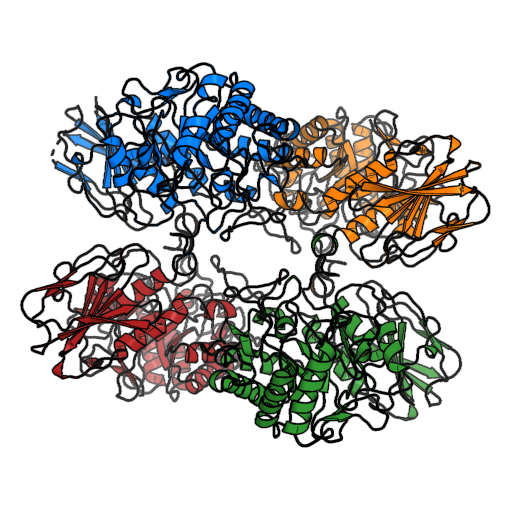0 1.00 42.73 331 PHE D N 1
ATOM 13002 C CA . PHE D 1 331 ? 2.327 57.713 36.808 1.00 39.84 331 PHE D CA 1
ATOM 13003 C C . PHE D 1 331 ? 1.350 56.633 36.352 1.00 41.92 331 PHE D C 1
ATOM 13004 O O . PHE D 1 331 ? 1.230 55.581 36.992 1.00 41.16 331 PHE D O 1
ATOM 13012 N N . LEU D 1 332 ? 0.644 56.874 35.244 1.00 42.11 332 LEU D N 1
ATOM 13013 C CA . LEU D 1 332 ? -0.435 55.982 34.834 1.00 41.04 332 LEU D CA 1
ATOM 13014 C C . LEU D 1 332 ? 0.069 54.664 34.259 1.00 43.82 332 LEU D C 1
ATOM 13015 O O . LEU D 1 332 ? -0.714 53.715 34.150 1.00 45.36 332 LEU D O 1
ATOM 13020 N N . ASP D 1 333 ? 1.345 54.582 33.884 1.00 42.95 333 ASP D N 1
ATOM 13021 C CA . ASP D 1 333 ? 1.899 53.334 33.375 1.00 44.01 333 ASP D CA 1
ATOM 13022 C C . ASP D 1 333 ? 2.200 52.324 34.474 1.00 43.80 333 ASP D C 1
ATOM 13023 O O . ASP D 1 333 ? 2.437 51.151 34.166 1.00 46.47 333 ASP D O 1
ATOM 13028 N N . ARG D 1 334 ? 2.182 52.745 35.737 1.00 40.82 334 ARG D N 1
ATOM 13029 C CA . ARG D 1 334 ? 2.676 51.909 36.822 1.00 42.14 334 ARG D CA 1
ATOM 13030 C C . ARG D 1 334 ? 1.795 50.683 37.039 1.00 44.10 334 ARG D C 1
ATOM 13031 O O . ARG D 1 334 ? 0.563 50.768 37.028 1.00 39.93 334 ARG D O 1
ATOM 13039 N N . VAL D 1 335 ? 2.444 49.540 37.251 1.00 44.43 335 VAL D N 1
ATOM 13040 C CA . VAL D 1 335 ? 1.748 48.279 37.515 1.00 44.45 335 VAL D CA 1
ATOM 13041 C C . VAL D 1 335 ? 2.525 47.488 38.550 1.00 45.85 335 VAL D C 1
ATOM 13042 O O . VAL D 1 335 ? 3.747 47.625 38.686 1.00 43.59 335 VAL D O 1
ATOM 13046 N N . PRO D 1 336 ? 1.824 46.643 39.310 1.00 43.27 336 PRO D N 1
ATOM 13047 C CA . PRO D 1 336 ? 2.520 45.692 40.189 1.00 44.20 336 PRO D CA 1
ATOM 13048 C C . PRO D 1 336 ? 3.012 44.494 39.387 1.00 43.12 336 PRO D C 1
ATOM 13049 O O . PRO D 1 336 ? 2.278 43.932 38.571 1.00 46.57 336 PRO D O 1
ATOM 13053 N N . ASP D 1 337 ? 4.266 44.107 39.621 1.00 46.18 337 ASP D N 1
ATOM 13054 C CA . ASP D 1 337 ? 4.871 42.997 38.883 1.00 48.75 337 ASP D CA 1
ATOM 13055 C C . ASP D 1 337 ? 5.844 42.282 39.816 1.00 46.81 337 ASP D C 1
ATOM 13056 O O . ASP D 1 337 ? 6.995 42.705 39.955 1.00 50.12 337 ASP D O 1
ATOM 13061 N N . GLN D 1 338 ? 5.381 41.199 40.441 1.00 46.92 338 GLN D N 1
ATOM 13062 C CA . GLN D 1 338 ? 6.260 40.395 41.280 1.00 47.15 338 GLN D CA 1
ATOM 13063 C C . GLN D 1 338 ? 7.221 39.536 40.471 1.00 51.65 338 GLN D C 1
ATOM 13064 O O . GLN D 1 338 ? 8.202 39.038 41.032 1.00 55.06 338 GLN D O 1
ATOM 13070 N N . SER D 1 339 ? 6.977 39.358 39.173 1.00 51.88 339 SER D N 1
ATOM 13071 C CA . SER D 1 339 ? 7.925 38.637 38.332 1.00 51.49 339 SER D CA 1
ATOM 13072 C C . SER D 1 339 ? 9.205 39.425 38.077 1.00 55.20 339 SER D C 1
ATOM 13073 O O . SER D 1 339 ? 10.117 38.893 37.434 1.00 55.55 339 SER D O 1
ATOM 13076 N N . LEU D 1 340 ? 9.298 40.666 38.564 1.00 53.60 340 LEU D N 1
ATOM 13077 C CA . LEU D 1 340 ? 10.531 41.433 38.432 1.00 51.64 340 LEU D CA 1
ATOM 13078 C C . LEU D 1 340 ? 11.659 40.866 39.282 1.00 56.76 340 LEU D C 1
ATOM 13079 O O . LEU D 1 340 ? 12.828 41.165 39.016 1.00 54.34 340 LEU D O 1
ATOM 13084 N N . VAL D 1 341 ? 11.338 40.065 40.297 1.00 55.96 341 VAL D N 1
ATOM 13085 C CA . VAL D 1 341 ? 12.334 39.513 41.204 1.00 53.68 341 VAL D CA 1
ATOM 13086 C C . VAL D 1 341 ? 12.156 38.004 41.293 1.00 54.75 341 VAL D C 1
ATOM 13087 O O . VAL D 1 341 ? 11.058 37.471 41.095 1.00 54.07 341 VAL D O 1
ATOM 13091 N N . VAL D 1 342 ? 13.258 37.315 41.591 1.00 53.02 342 VAL D N 1
ATOM 13092 C CA . VAL D 1 342 ? 13.200 35.876 41.827 1.00 54.59 342 VAL D CA 1
ATOM 13093 C C . VAL D 1 342 ? 12.513 35.588 43.155 1.00 53.17 342 VAL D C 1
ATOM 13094 O O . VAL D 1 342 ? 11.633 34.724 43.248 1.00 54.32 342 VAL D O 1
ATOM 13098 N N . GLU D 1 343 ? 12.898 36.319 44.200 1.00 51.85 343 GLU D N 1
ATOM 13099 C CA . GLU D 1 343 ? 12.346 36.129 45.542 1.00 55.31 343 GLU D CA 1
ATOM 13100 C C . GLU D 1 343 ? 11.093 36.992 45.698 1.00 48.08 343 GLU D C 1
ATOM 13101 O O . GLU D 1 343 ? 11.082 38.024 46.371 1.00 48.76 343 GLU D O 1
ATOM 13107 N N . ASN D 1 344 ? 10.018 36.543 45.052 1.00 51.26 344 ASN D N 1
ATOM 13108 C CA . ASN D 1 344 ? 8.779 37.308 44.976 1.00 51.32 344 ASN D CA 1
ATOM 13109 C C . ASN D 1 344 ? 7.724 36.865 45.982 1.00 47.53 344 ASN D C 1
ATOM 13110 O O . ASN D 1 344 ? 6.628 37.437 46.000 1.00 44.51 344 ASN D O 1
ATOM 13115 N N . ASN D 1 345 ? 8.017 35.869 46.813 1.00 47.01 345 ASN D N 1
ATOM 13116 C CA . ASN D 1 345 ? 7.100 35.407 47.851 1.00 46.97 345 ASN D CA 1
ATOM 13117 C C . ASN D 1 345 ? 7.836 35.275 49.177 1.00 49.25 345 ASN D C 1
ATOM 13118 O O . ASN D 1 345 ? 7.782 34.244 49.853 1.00 52.81 345 ASN D O 1
ATOM 13123 N N . SER D 1 346 ? 8.545 36.334 49.559 1.00 44.51 346 SER D N 1
ATOM 13124 C CA . SER D 1 346 ? 9.299 36.360 50.799 1.00 44.90 346 SER D CA 1
ATOM 13125 C C . SER D 1 346 ? 8.385 36.669 51.981 1.00 42.58 346 SER D C 1
ATOM 13126 O O . SER D 1 346 ? 7.281 37.191 51.804 1.00 43.72 346 SER D O 1
ATOM 13129 N N . PRO D 1 347 ? 8.814 36.337 53.200 1.00 42.67 347 PRO D N 1
ATOM 13130 C CA . PRO D 1 347 ? 8.033 36.718 54.381 1.00 41.21 347 PRO D CA 1
ATOM 13131 C C . PRO D 1 347 ? 7.839 38.225 54.457 1.00 40.80 347 PRO D C 1
ATOM 13132 O O . PRO D 1 347 ? 8.651 39.005 53.953 1.00 40.61 347 PRO D O 1
ATOM 13136 N N . ALA D 1 348 ? 6.740 38.627 55.102 1.00 37.79 348 ALA D N 1
ATOM 13137 C CA . ALA D 1 348 ? 6.349 40.034 55.107 1.00 38.43 348 ALA D CA 1
ATOM 13138 C C . ALA D 1 348 ? 7.401 40.907 55.778 1.00 38.70 348 ALA D C 1
ATOM 13139 O O . ALA D 1 348 ? 7.651 42.035 55.339 1.00 42.23 348 ALA D O 1
ATOM 13141 N N . SER D 1 349 ? 8.034 40.400 56.840 1.00 39.58 349 SER D N 1
ATOM 13142 C CA . SER D 1 349 ? 9.048 41.178 57.545 1.00 40.85 349 SER D CA 1
ATOM 13143 C C . SER D 1 349 ? 10.188 41.595 56.623 1.00 40.14 349 SER D C 1
ATOM 13144 O O . SER D 1 349 ? 10.795 42.653 56.826 1.00 42.60 349 SER D O 1
ATOM 13147 N N . GLU D 1 350 ? 10.484 40.790 55.604 1.00 40.01 350 GLU D N 1
ATOM 13148 C CA . GLU D 1 350 ? 11.599 41.023 54.693 1.00 40.89 350 GLU D CA 1
ATOM 13149 C C . GLU D 1 350 ? 11.126 40.984 53.248 1.00 42.09 350 GLU D C 1
ATOM 13150 O O . GLU D 1 350 ? 11.832 40.507 52.353 1.00 42.11 350 GLU D O 1
ATOM 13156 N N . ARG D 1 351 ? 9.922 41.498 53.008 1.00 38.32 351 ARG D N 1
ATOM 13157 C CA . ARG D 1 351 ? 9.282 41.366 51.706 1.00 42.05 351 ARG D CA 1
ATOM 13158 C C . ARG D 1 351 ? 10.070 42.086 50.619 1.00 45.33 351 ARG D C 1
ATOM 13159 O O . ARG D 1 351 ? 10.647 43.153 50.845 1.00 47.80 351 ARG D O 1
ATOM 13167 N N . ILE D 1 352 ? 10.098 41.482 49.434 1.00 41.50 352 ILE D N 1
ATOM 13168 C CA . ILE D 1 352 ? 10.545 42.137 48.211 1.00 40.62 352 ILE D CA 1
ATOM 13169 C C . ILE D 1 352 ? 9.300 42.416 47.381 1.00 41.74 352 ILE D C 1
ATOM 13170 O O . ILE D 1 352 ? 8.701 41.493 46.816 1.00 41.17 352 ILE D O 1
ATOM 13175 N N . GLN D 1 353 ? 8.898 43.681 47.308 1.00 38.28 353 GLN D N 1
ATOM 13176 C CA . GLN D 1 353 ? 7.752 44.094 46.510 1.00 43.70 353 GLN D CA 1
ATOM 13177 C C . GLN D 1 353 ? 8.242 44.915 45.326 1.00 42.17 353 GLN D C 1
ATOM 13178 O O . GLN D 1 353 ? 9.045 45.840 45.494 1.00 40.45 353 GLN D O 1
ATOM 13184 N N . ALA D 1 354 ? 7.761 44.572 44.133 1.00 42.89 354 ALA D N 1
ATOM 13185 C CA . ALA D 1 354 ? 8.243 45.168 42.896 1.00 43.04 354 ALA D CA 1
ATOM 13186 C C . ALA D 1 354 ? 7.084 45.734 42.089 1.00 43.18 354 ALA D C 1
ATOM 13187 O O . ALA D 1 354 ? 6.039 45.093 41.944 1.00 44.34 354 ALA D O 1
ATOM 13189 N N . THR D 1 355 ? 7.285 46.941 41.565 1.00 41.17 355 THR D N 1
ATOM 13190 C CA . THR D 1 355 ? 6.350 47.571 40.645 1.00 43.50 355 THR D CA 1
ATOM 13191 C C . THR D 1 355 ? 7.151 48.206 39.517 1.00 41.05 355 THR D C 1
ATOM 13192 O O . THR D 1 355 ? 8.364 48.397 39.626 1.00 41.01 355 THR D O 1
ATOM 13196 N N . ARG D 1 356 ? 6.464 48.530 38.425 1.00 44.08 356 ARG D N 1
ATOM 13197 C CA . ARG D 1 356 ? 7.162 48.983 37.231 1.00 42.15 356 ARG D CA 1
ATOM 13198 C C . ARG D 1 356 ? 6.210 49.753 36.331 1.00 45.44 356 ARG D C 1
ATOM 13199 O O . ARG D 1 356 ? 4.986 49.678 36.473 1.00 45.96 356 ARG D O 1
ATOM 13207 N N . GLY D 1 357 ? 6.800 50.495 35.399 1.00 45.20 357 GLY D N 1
ATOM 13208 C CA . GLY D 1 357 ? 6.066 51.075 34.294 1.00 50.06 357 GLY D CA 1
ATOM 13209 C C . GLY D 1 357 ? 6.506 50.424 33.000 1.00 47.08 357 GLY D C 1
ATOM 13210 O O . GLY D 1 357 ? 6.843 49.236 32.992 1.00 47.39 357 GLY D O 1
ATOM 13211 N N . LYS D 1 358 ? 6.515 51.178 31.900 1.00 47.70 358 LYS D N 1
ATOM 13212 C CA . LYS D 1 358 ? 7.090 50.646 30.671 1.00 54.75 358 LYS D CA 1
ATOM 13213 C C . LYS D 1 358 ? 8.594 50.868 30.607 1.00 51.50 358 LYS D C 1
ATOM 13214 O O . LYS D 1 358 ? 9.306 50.068 29.989 1.00 57.92 358 LYS D O 1
ATOM 13218 N N . ASP D 1 359 ? 9.096 51.932 31.241 1.00 51.42 359 ASP D N 1
ATOM 13219 C CA . ASP D 1 359 ? 10.501 52.307 31.125 1.00 54.07 359 ASP D CA 1
ATOM 13220 C C . ASP D 1 359 ? 11.154 52.548 32.483 1.00 52.03 359 ASP D C 1
ATOM 13221 O O . ASP D 1 359 ? 12.211 53.184 32.548 1.00 53.51 359 ASP D O 1
ATOM 13226 N N . TYR D 1 360 ? 10.553 52.063 33.567 1.00 50.67 360 TYR D N 1
ATOM 13227 C CA . TYR D 1 360 ? 11.124 52.250 34.894 1.00 48.98 360 TYR D CA 1
ATOM 13228 C C . TYR D 1 360 ? 10.589 51.168 35.821 1.00 47.43 360 TYR D C 1
ATOM 13229 O O . TYR D 1 360 ? 9.620 50.474 35.506 1.00 47.17 360 TYR D O 1
ATOM 13238 N N . ALA D 1 361 ? 11.229 51.046 36.984 1.00 46.23 361 ALA D N 1
ATOM 13239 C CA . ALA D 1 361 ? 10.843 50.037 37.959 1.00 44.37 361 ALA D CA 1
ATOM 13240 C C . ALA D 1 361 ? 11.309 50.457 39.346 1.00 43.13 361 ALA D C 1
ATOM 13241 O O . ALA D 1 361 ? 12.397 51.018 39.501 1.00 45.94 361 ALA D O 1
ATOM 13243 N N . PHE D 1 362 ? 10.475 50.177 40.344 1.00 41.40 362 PHE D N 1
ATOM 13244 C CA . PHE D 1 362 ? 10.811 50.345 41.750 1.00 38.71 362 PHE D CA 1
ATOM 13245 C C . PHE D 1 362 ? 10.746 48.989 42.438 1.00 41.25 362 PHE D C 1
ATOM 13246 O O . PHE D 1 362 ? 9.844 48.189 42.167 1.00 44.08 362 PHE D O 1
ATOM 13254 N N . ILE D 1 363 ? 11.700 48.729 43.330 1.00 41.07 363 ILE D N 1
ATOM 13255 C CA . ILE D 1 363 ? 11.767 47.469 44.063 1.00 42.81 363 ILE D CA 1
ATOM 13256 C C . ILE D 1 363 ? 12.025 47.787 45.529 1.00 42.19 363 ILE D C 1
ATOM 13257 O O . ILE D 1 363 ? 13.101 48.286 45.881 1.00 43.53 363 ILE D O 1
ATOM 13262 N N . TYR D 1 364 ? 11.047 47.488 46.379 1.00 39.30 364 TYR D N 1
ATOM 13263 C CA . TYR D 1 364 ? 11.152 47.690 47.816 1.00 37.31 364 TYR D CA 1
ATOM 13264 C C . TYR D 1 364 ? 11.711 46.435 48.474 1.00 41.79 364 TYR D C 1
ATOM 13265 O O . TYR D 1 364 ? 11.196 45.333 48.258 1.00 43.38 364 TYR D O 1
ATOM 13274 N N . SER D 1 365 ? 12.768 46.602 49.261 1.00 37.73 365 SER D N 1
ATOM 13275 C CA . SER D 1 365 ? 13.302 45.539 50.109 1.00 38.62 365 SER D CA 1
ATOM 13276 C C . SER D 1 365 ? 13.051 45.968 51.551 1.00 39.06 365 SER D C 1
ATOM 13277 O O . SER D 1 365 ? 13.799 46.779 52.102 1.00 38.17 365 SER D O 1
ATOM 13280 N N . ALA D 1 366 ? 11.992 45.419 52.156 1.00 39.85 366 ALA D N 1
ATOM 13281 C CA . ALA D 1 366 ? 11.511 45.914 53.443 1.00 37.15 366 ALA D CA 1
ATOM 13282 C C . ALA D 1 366 ? 12.539 45.784 54.562 1.00 37.06 366 ALA D C 1
ATOM 13283 O O . ALA D 1 366 ? 12.473 46.543 55.533 1.00 32.82 366 ALA D O 1
ATOM 13285 N N . ALA D 1 367 ? 13.476 44.839 54.463 1.00 37.85 367 ALA D N 1
ATOM 13286 C CA . ALA D 1 367 ? 14.526 44.684 55.465 1.00 40.57 367 ALA D CA 1
ATOM 13287 C C . ALA D 1 367 ? 15.919 44.738 54.849 1.00 37.34 367 ALA D C 1
ATOM 13288 O O . ALA D 1 367 ? 16.885 44.280 55.467 1.00 40.93 367 ALA D O 1
ATOM 13290 N N . GLY D 1 368 ? 16.042 45.285 53.642 1.00 37.48 368 GLY D N 1
ATOM 13291 C CA . GLY D 1 368 ? 17.338 45.398 53.007 1.00 40.37 368 GLY D CA 1
ATOM 13292 C C . GLY D 1 368 ? 17.973 44.087 52.613 1.00 45.79 368 GLY D C 1
ATOM 13293 O O . GLY D 1 368 ? 19.186 44.041 52.382 1.00 42.83 368 GLY D O 1
ATOM 13294 N N . LYS D 1 369 ? 17.194 43.012 52.542 1.00 43.66 369 LYS D N 1
ATOM 13295 C CA . LYS D 1 369 ? 17.728 41.742 52.075 1.00 46.18 369 LYS D CA 1
ATOM 13296 C C . LYS D 1 369 ? 17.992 41.807 50.575 1.00 47.35 369 LYS D C 1
ATOM 13297 O O . LYS D 1 369 ? 17.197 42.365 49.813 1.00 46.02 369 LYS D O 1
ATOM 13303 N N . SER D 1 370 ? 19.123 41.242 50.154 1.00 50.11 370 SER D N 1
ATOM 13304 C CA . SER D 1 370 ? 19.471 41.225 48.741 1.00 47.66 370 SER D CA 1
ATOM 13305 C C . SER D 1 370 ? 18.417 40.465 47.939 1.00 51.32 370 SER D C 1
ATOM 13306 O O . SER D 1 370 ? 17.645 39.665 48.475 1.00 48.84 370 SER D O 1
ATOM 13309 N N . PHE D 1 371 ? 18.385 40.728 46.635 1.00 51.73 371 PHE D N 1
ATOM 13310 C CA . PHE D 1 371 ? 17.420 40.084 45.756 1.00 52.04 371 PHE D CA 1
ATOM 13311 C C . PHE D 1 371 ? 18.000 40.010 44.351 1.00 53.06 371 PHE D C 1
ATOM 13312 O O . PHE D 1 371 ? 19.044 40.597 44.055 1.00 54.09 371 PHE D O 1
ATOM 13320 N N . THR D 1 372 ? 17.305 39.278 43.484 1.00 54.19 372 THR D N 1
ATOM 13321 C CA . THR D 1 372 ? 17.732 39.060 42.107 1.00 56.93 372 THR D CA 1
ATOM 13322 C C . THR D 1 372 ? 16.639 39.548 41.168 1.00 56.83 372 THR D C 1
ATOM 13323 O O . THR D 1 372 ? 15.497 39.082 41.244 1.00 54.71 372 THR D O 1
ATOM 13327 N N . VAL D 1 373 ? 16.993 40.471 40.282 1.00 56.66 373 VAL D N 1
ATOM 13328 C CA . VAL D 1 373 ? 16.048 41.090 39.361 1.00 59.01 373 VAL D CA 1
ATOM 13329 C C . VAL D 1 373 ? 16.087 40.357 38.028 1.00 59.09 373 VAL D C 1
ATOM 13330 O O . VAL D 1 373 ? 17.158 39.971 37.545 1.00 65.87 373 VAL D O 1
ATOM 13334 N N . ASN D 1 374 ? 14.914 40.150 37.436 1.00 58.58 374 ASN D N 1
ATOM 13335 C CA . ASN D 1 374 ? 14.805 39.702 36.053 1.00 60.79 374 ASN D CA 1
ATOM 13336 C C . ASN D 1 374 ? 14.847 40.934 35.155 1.00 64.99 374 ASN D C 1
ATOM 13337 O O . ASN D 1 374 ? 13.985 41.814 35.262 1.00 63.96 374 ASN D O 1
ATOM 13342 N N . LEU D 1 375 ? 15.843 40.993 34.271 1.00 65.40 375 LEU D N 1
ATOM 13343 C CA . LEU D 1 375 ? 16.279 42.250 33.673 1.00 69.96 375 LEU D CA 1
ATOM 13344 C C . LEU D 1 375 ? 15.687 42.535 32.297 1.00 67.24 375 LEU D C 1
ATOM 13345 O O . LEU D 1 375 ? 15.964 43.599 31.737 1.00 69.97 375 LEU D O 1
ATOM 13347 N N . GLY D 1 376 ? 14.888 41.635 31.736 1.00 61.74 376 GLY D N 1
ATOM 13348 C CA . GLY D 1 376 ? 14.340 41.894 30.419 1.00 63.00 376 GLY D CA 1
ATOM 13349 C C . GLY D 1 376 ? 12.893 42.340 30.438 1.00 61.31 376 GLY D C 1
ATOM 13350 O O . GLY D 1 376 ? 12.164 42.134 29.463 1.00 62.46 376 GLY D O 1
ATOM 13351 N N . LYS D 1 377 ? 12.466 42.973 31.531 1.00 59.15 377 LYS D N 1
ATOM 13352 C CA . LYS D 1 377 ? 11.050 43.202 31.772 1.00 60.18 377 LYS D CA 1
ATOM 13353 C C . LYS D 1 377 ? 10.616 44.656 31.650 1.00 55.53 377 LYS D C 1
ATOM 13354 O O . LYS D 1 377 ? 9.410 44.923 31.678 1.00 58.89 377 LYS D O 1
ATOM 13360 N N . ILE D 1 378 ? 11.545 45.600 31.518 1.00 57.78 378 ILE D N 1
ATOM 13361 C CA . ILE D 1 378 ? 11.187 46.941 31.065 1.00 56.87 378 ILE D CA 1
ATOM 13362 C C . ILE D 1 378 ? 12.000 47.236 29.813 1.00 57.21 378 ILE D C 1
ATOM 13363 O O . ILE D 1 378 ? 12.751 46.379 29.334 1.00 59.26 378 ILE D O 1
ATOM 13368 N N . SER D 1 379 ? 11.852 48.438 29.268 1.00 57.06 379 SER D N 1
ATOM 13369 C CA . SER D 1 379 ? 12.480 48.776 28.002 1.00 59.38 379 SER D CA 1
ATOM 13370 C C . SER D 1 379 ? 13.905 49.286 28.211 1.00 61.55 379 SER D C 1
ATOM 13371 O O . SER D 1 379 ? 14.359 49.519 29.333 1.00 58.25 379 SER D O 1
ATOM 13374 N N . GLY D 1 380 ? 14.613 49.455 27.098 1.00 62.24 380 GLY D N 1
ATOM 13375 C CA . GLY D 1 380 ? 15.938 50.037 27.121 1.00 63.29 380 GLY D CA 1
ATOM 13376 C C . GLY D 1 380 ? 17.062 49.023 27.141 1.00 66.19 380 GLY D C 1
ATOM 13377 O O . GLY D 1 380 ? 17.067 48.103 27.965 1.00 67.47 380 GLY D O 1
ATOM 13378 N N . THR D 1 381 ? 18.022 49.180 26.228 1.00 67.15 381 THR D N 1
ATOM 13379 C CA . THR D 1 381 ? 19.217 48.345 26.273 1.00 68.87 381 THR D CA 1
ATOM 13380 C C . THR D 1 381 ? 20.012 48.604 27.545 1.00 67.59 381 THR D C 1
ATOM 13381 O O . THR D 1 381 ? 20.562 47.673 28.145 1.00 67.55 381 THR D O 1
ATOM 13385 N N . GLN D 1 382 ? 20.071 49.860 27.979 1.00 67.20 382 GLN D N 1
ATOM 13386 C CA . GLN D 1 382 ? 20.792 50.253 29.180 1.00 68.29 382 GLN D CA 1
ATOM 13387 C C . GLN D 1 382 ? 19.811 50.711 30.251 1.00 65.82 382 GLN D C 1
ATOM 13388 O O . GLN D 1 382 ? 18.844 51.423 29.959 1.00 61.68 382 GLN D O 1
ATOM 13390 N N . LEU D 1 383 ? 20.064 50.294 31.489 1.00 66.03 383 LEU D N 1
ATOM 13391 C CA . LEU D 1 383 ? 19.257 50.681 32.637 1.00 61.32 383 LEU D CA 1
ATOM 13392 C C . LEU D 1 383 ? 20.131 51.391 33.662 1.00 59.93 383 LEU D C 1
ATOM 13393 O O . LEU D 1 383 ? 21.280 51.001 33.887 1.00 57.91 383 LEU D O 1
ATOM 13398 N N . ASN D 1 384 ? 19.580 52.433 34.280 1.00 60.20 384 ASN D N 1
ATOM 13399 C CA . ASN D 1 384 ? 20.253 53.168 35.343 1.00 54.78 384 ASN D CA 1
ATOM 13400 C C . ASN D 1 384 ? 19.737 52.689 36.693 1.00 57.07 384 ASN D C 1
ATOM 13401 O O . ASN D 1 384 ? 18.523 52.665 36.925 1.00 53.23 384 ASN D O 1
ATOM 13406 N N . ALA D 1 385 ? 20.656 52.321 37.580 1.00 53.46 385 ALA D N 1
ATOM 13407 C CA . ALA D 1 385 ? 20.317 51.787 38.892 1.00 52.52 385 ALA D CA 1
ATOM 13408 C C . ALA D 1 385 ? 20.660 52.803 39.972 1.00 50.47 385 ALA D C 1
ATOM 13409 O O . ALA D 1 385 ? 21.785 53.312 40.017 1.00 52.32 385 ALA D O 1
ATOM 13411 N N . TYR D 1 386 ? 19.691 53.096 40.837 1.00 50.58 386 TYR D N 1
ATOM 13412 C CA . TYR D 1 386 ? 19.901 53.959 41.989 1.00 48.04 386 TYR D CA 1
ATOM 13413 C C . TYR D 1 386 ? 19.353 53.284 43.237 1.00 46.88 386 TYR D C 1
ATOM 13414 O O . TYR D 1 386 ? 18.449 52.448 43.164 1.00 49.51 386 TYR D O 1
ATOM 13423 N N . TRP D 1 387 ? 19.905 53.661 44.387 1.00 46.06 387 TRP D N 1
ATOM 13424 C CA . TRP D 1 387 ? 19.355 53.283 45.682 1.00 44.95 387 TRP D CA 1
ATOM 13425 C C . TRP D 1 387 ? 18.607 54.479 46.251 1.00 44.21 387 TRP D C 1
ATOM 13426 O O . TRP D 1 387 ? 19.187 55.558 46.416 1.00 44.72 387 TRP D O 1
ATOM 13437 N N . PHE D 1 388 ? 17.325 54.288 46.543 1.00 42.46 388 PHE D N 1
ATOM 13438 C CA . PHE D 1 388 ? 16.483 55.333 47.105 1.00 39.35 388 PHE D CA 1
ATOM 13439 C C . PHE D 1 388 ? 16.261 55.059 48.587 1.00 37.72 388 PHE D C 1
ATOM 13440 O O . PHE D 1 388 ? 15.856 53.955 48.967 1.00 40.92 388 PHE D O 1
ATOM 13448 N N . ASP D 1 389 ? 16.533 56.066 49.419 1.00 37.66 389 ASP D N 1
ATOM 13449 C CA . ASP D 1 389 ? 16.430 55.933 50.864 1.00 37.53 389 ASP D CA 1
ATOM 13450 C C . ASP D 1 389 ? 15.066 56.433 51.314 1.00 36.83 389 ASP D C 1
ATOM 13451 O O . ASP D 1 389 ? 14.821 57.648 51.272 1.00 34.64 389 ASP D O 1
ATOM 13456 N N . PRO D 1 390 ? 14.162 55.560 51.769 1.00 36.33 390 PRO D N 1
ATOM 13457 C CA . PRO D 1 390 ? 12.816 56.021 52.144 1.00 34.43 390 PRO D CA 1
ATOM 13458 C C . PRO D 1 390 ? 12.776 56.796 53.449 1.00 33.33 390 PRO D C 1
ATOM 13459 O O . PRO D 1 390 ? 11.723 57.352 53.783 1.00 28.66 390 PRO D O 1
ATOM 13463 N N . ARG D 1 391 ? 13.883 56.862 54.188 1.00 36.25 391 ARG D N 1
ATOM 13464 C CA . ARG D 1 391 ? 13.907 57.581 55.454 1.00 34.34 391 ARG D CA 1
ATOM 13465 C C . ARG D 1 391 ? 14.206 59.065 55.286 1.00 33.78 391 ARG D C 1
ATOM 13466 O O . ARG D 1 391 ? 13.739 59.876 56.094 1.00 30.62 391 ARG D O 1
ATOM 13474 N N . ASN D 1 392 ? 14.968 59.443 54.256 1.00 37.77 392 ASN D N 1
ATOM 13475 C CA . ASN D 1 392 ? 15.271 60.846 54.000 1.00 36.53 392 ASN D CA 1
ATOM 13476 C C . ASN D 1 392 ? 15.018 61.284 52.565 1.00 34.53 392 ASN D C 1
ATOM 13477 O O . ASN D 1 392 ? 15.131 62.481 52.281 1.00 35.96 392 ASN D O 1
ATOM 13482 N N . GLY D 1 393 ? 14.685 60.368 51.657 1.00 35.90 393 GLY D N 1
ATOM 13483 C CA . GLY D 1 393 ? 14.427 60.715 50.274 1.00 35.31 393 GLY D CA 1
ATOM 13484 C C . GLY D 1 393 ? 15.653 60.852 49.403 1.00 41.77 393 GLY D C 1
ATOM 13485 O O . GLY D 1 393 ? 15.533 61.316 48.263 1.00 45.83 393 GLY D O 1
ATOM 13486 N N . LYS D 1 394 ? 16.823 60.454 49.891 1.00 40.02 394 LYS D N 1
ATOM 13487 C CA . LYS D 1 394 ? 18.061 60.665 49.160 1.00 42.48 394 LYS D CA 1
ATOM 13488 C C . LYS D 1 394 ? 18.290 59.553 48.142 1.00 42.43 394 LYS D C 1
ATOM 13489 O O . LYS D 1 394 ? 17.829 58.421 48.310 1.00 43.32 394 LYS D O 1
ATOM 13495 N N . VAL D 1 395 ? 19.008 59.894 47.074 1.00 41.56 395 VAL D N 1
ATOM 13496 C CA . VAL D 1 395 ? 19.308 58.971 45.989 1.00 43.73 395 VAL D CA 1
ATOM 13497 C C . VAL D 1 395 ? 20.818 58.814 45.893 1.00 44.89 395 VAL D C 1
ATOM 13498 O O . VAL D 1 395 ? 21.577 59.735 46.212 1.00 40.88 395 VAL D O 1
ATOM 13502 N N . GLU D 1 396 ? 21.254 57.631 45.466 1.00 49.10 396 GLU D N 1
ATOM 13503 C CA . GLU D 1 396 ? 22.663 57.385 45.206 1.00 48.80 396 GLU D CA 1
ATOM 13504 C C . GLU D 1 396 ? 22.784 56.366 44.081 1.00 48.66 396 GLU D C 1
ATOM 13505 O O . GLU D 1 396 ? 22.007 55.409 44.010 1.00 46.84 396 GLU D O 1
ATOM 13511 N N . ASP D 1 397 ? 23.747 56.595 43.193 1.00 54.70 397 ASP D N 1
ATOM 13512 C CA . ASP D 1 397 ? 23.900 55.756 42.015 1.00 52.17 397 ASP D CA 1
ATOM 13513 C C . ASP D 1 397 ? 24.532 54.418 42.376 1.00 49.87 397 ASP D C 1
ATOM 13514 O O . ASP D 1 397 ? 25.265 54.292 43.361 1.00 54.26 397 ASP D O 1
ATOM 13519 N N . ILE D 1 398 ? 24.235 53.410 41.562 1.00 50.73 398 ILE D N 1
ATOM 13520 C CA . ILE D 1 398 ? 24.825 52.088 41.724 1.00 53.61 398 ILE D CA 1
ATOM 13521 C C . ILE D 1 398 ? 25.754 51.831 40.548 1.00 53.10 398 ILE D C 1
ATOM 13522 O O . ILE D 1 398 ? 26.974 51.724 40.718 1.00 58.34 398 ILE D O 1
ATOM 13527 N N . SER D 1 399 ? 25.184 51.739 39.352 1.00 53.87 399 SER D N 1
ATOM 13528 C CA . SER D 1 399 ? 25.956 51.537 38.132 1.00 57.38 399 SER D CA 1
ATOM 13529 C C . SER D 1 399 ? 25.055 51.856 36.941 1.00 56.67 399 SER D C 1
ATOM 13530 O O . SER D 1 399 ? 24.028 52.529 37.089 1.00 59.27 399 SER D O 1
ATOM 13533 N N . LYS D 1 400 ? 25.443 51.373 35.760 1.00 59.01 400 LYS D N 1
ATOM 13534 C CA . LYS D 1 400 ? 24.653 51.504 34.539 1.00 63.41 400 LYS D CA 1
ATOM 13535 C C . LYS D 1 400 ? 24.553 50.114 33.904 1.00 61.90 400 LYS D C 1
ATOM 13536 O O . LYS D 1 400 ? 25.140 49.846 32.856 1.00 68.17 400 LYS D O 1
ATOM 13540 N N . ILE D 1 401 ? 23.798 49.228 34.557 1.00 61.49 401 ILE D N 1
ATOM 13541 C CA . ILE D 1 401 ? 23.738 47.835 34.131 1.00 62.89 401 ILE D CA 1
ATOM 13542 C C . ILE D 1 401 ? 22.916 47.705 32.854 1.00 64.27 401 ILE D C 1
ATOM 13543 O O . ILE D 1 401 ? 21.984 48.481 32.598 1.00 67.56 401 ILE D O 1
ATOM 13545 N N . ASP D 1 402 ? 23.259 46.704 32.045 1.00 65.07 402 ASP D N 1
ATOM 13546 C CA . ASP D 1 402 ? 22.544 46.416 30.810 1.00 66.39 402 ASP D CA 1
ATOM 13547 C C . ASP D 1 402 ? 21.444 45.393 31.067 1.00 69.05 402 ASP D C 1
ATOM 13548 O O . ASP D 1 402 ? 21.654 44.399 31.769 1.00 68.17 402 ASP D O 1
ATOM 13550 N N . ASN D 1 403 ? 20.270 45.641 30.480 1.00 67.75 403 ASN D N 1
ATOM 13551 C CA . ASN D 1 403 ? 19.051 44.894 30.798 1.00 70.43 403 ASN D CA 1
ATOM 13552 C C . ASN D 1 403 ? 19.043 43.547 30.071 1.00 67.64 403 ASN D C 1
ATOM 13553 O O . ASN D 1 403 ? 18.307 43.318 29.109 1.00 67.34 403 ASN D O 1
ATOM 13555 N N . LYS D 1 404 ? 19.871 42.632 30.573 1.00 74.37 404 LYS D N 1
ATOM 13556 C CA . LYS D 1 404 ? 19.975 41.291 30.010 1.00 76.91 404 LYS D CA 1
ATOM 13557 C C . LYS D 1 404 ? 20.194 40.286 31.129 1.00 76.80 404 LYS D C 1
ATOM 13558 O O . LYS D 1 404 ? 21.032 40.505 32.009 1.00 80.13 404 LYS D O 1
ATOM 13560 N N . GLY D 1 405 ? 19.442 39.191 31.093 1.00 69.78 405 GLY D N 1
ATOM 13561 C CA . GLY D 1 405 ? 19.647 38.132 32.071 1.00 69.65 405 GLY D CA 1
ATOM 13562 C C . GLY D 1 405 ? 19.145 38.531 33.445 1.00 67.67 405 GLY D C 1
ATOM 13563 O O . GLY D 1 405 ? 18.033 39.050 33.600 1.00 69.50 405 GLY D O 1
ATOM 13564 N N . THR D 1 406 ? 19.968 38.281 34.460 1.00 66.41 406 THR D N 1
ATOM 13565 C CA . THR D 1 406 ? 19.617 38.556 35.845 1.00 63.87 406 THR D CA 1
ATOM 13566 C C . THR D 1 406 ? 20.720 39.373 36.503 1.00 63.21 406 THR D C 1
ATOM 13567 O O . THR D 1 406 ? 21.850 39.443 36.011 1.00 64.97 406 THR D O 1
ATOM 13571 N N . TYR D 1 407 ? 20.375 39.991 37.631 1.00 62.67 407 TYR D N 1
ATOM 13572 C CA . TYR D 1 407 ? 21.300 40.854 38.356 1.00 62.07 407 TYR D CA 1
ATOM 13573 C C . TYR D 1 407 ? 20.938 40.840 39.833 1.00 60.93 407 TYR D C 1
ATOM 13574 O O . TYR D 1 407 ? 19.789 41.114 40.194 1.00 55.91 407 TYR D O 1
ATOM 13583 N N . LYS D 1 408 ? 21.917 40.523 40.679 1.00 58.23 408 LYS D N 1
ATOM 13584 C CA . LYS D 1 408 ? 21.715 40.493 42.124 1.00 56.52 408 LYS D CA 1
ATOM 13585 C C . LYS D 1 408 ? 22.098 41.851 42.705 1.00 54.87 408 LYS D C 1
ATOM 13586 O O . LYS D 1 408 ? 23.268 42.247 42.659 1.00 55.78 408 LYS D O 1
ATOM 13592 N N . PHE D 1 409 ? 21.114 42.561 43.249 1.00 52.55 409 PHE D N 1
ATOM 13593 C CA . PHE D 1 409 ? 21.334 43.839 43.907 1.00 50.87 409 PHE D CA 1
ATOM 13594 C C . PHE D 1 409 ? 21.362 43.655 45.419 1.00 53.28 409 PHE D C 1
ATOM 13595 O O . PHE D 1 409 ? 20.644 42.821 45.976 1.00 53.42 409 PHE D O 1
ATOM 13603 N N . THR D 1 410 ? 22.199 44.454 46.079 1.00 51.97 410 THR D N 1
ATOM 13604 C CA . THR D 1 410 ? 22.362 44.395 47.528 1.00 49.07 410 THR D CA 1
ATOM 13605 C C . THR D 1 410 ? 22.147 45.792 48.096 1.00 46.56 410 THR D C 1
ATOM 13606 O O . THR D 1 410 ? 22.870 46.733 47.707 1.00 46.56 410 THR D O 1
ATOM 13610 N N . PRO D 1 411 ? 21.175 45.987 48.985 1.00 49.78 411 PRO D N 1
ATOM 13611 C CA . PRO D 1 411 ? 20.955 47.317 49.542 1.00 48.23 411 PRO D CA 1
ATOM 13612 C C . PRO D 1 411 ? 22.152 47.765 50.356 1.00 47.13 411 PRO D C 1
ATOM 13613 O O . PRO D 1 411 ? 22.920 46.934 50.875 1.00 45.79 411 PRO D O 1
ATOM 13617 N N . PRO D 1 412 ? 22.357 49.080 50.487 1.00 46.00 412 PRO D N 1
ATOM 13618 C CA . PRO D 1 412 ? 23.527 49.578 51.232 1.00 46.09 412 PRO D CA 1
ATOM 13619 C C . PRO D 1 412 ? 23.630 49.044 52.648 1.00 46.22 412 PRO D C 1
ATOM 13620 O O . PRO D 1 412 ? 24.738 48.952 53.189 1.00 44.90 412 PRO D O 1
ATOM 13624 N N . ARG D 1 413 ? 22.507 48.702 53.270 1.00 48.10 413 ARG D N 1
ATOM 13625 C CA . ARG D 1 413 ? 22.514 48.155 54.617 1.00 49.00 413 ARG D CA 1
ATOM 13626 C C . ARG D 1 413 ? 21.370 47.159 54.729 1.00 43.22 413 ARG D C 1
ATOM 13627 O O . ARG D 1 413 ? 20.414 47.196 53.951 1.00 42.69 413 ARG D O 1
ATOM 13635 N N . SER D 1 414 ? 21.483 46.250 55.695 1.00 46.54 414 SER D N 1
ATOM 13636 C CA . SER D 1 414 ? 20.514 45.175 55.844 1.00 46.93 414 SER D CA 1
ATOM 13637 C C . SER D 1 414 ? 20.152 45.003 57.310 1.00 42.10 414 SER D C 1
ATOM 13638 O O . SER D 1 414 ? 20.974 45.239 58.200 1.00 47.74 414 SER D O 1
ATOM 13641 N N . GLY D 1 415 ? 18.919 44.583 57.550 1.00 39.09 415 GLY D N 1
ATOM 13642 C CA . GLY D 1 415 ? 18.444 44.276 58.882 1.00 38.57 415 GLY D CA 1
ATOM 13643 C C . GLY D 1 415 ? 17.193 45.054 59.227 1.00 37.28 415 GLY D C 1
ATOM 13644 O O . GLY D 1 415 ? 16.562 45.693 58.379 1.00 35.71 415 GLY D O 1
ATOM 13645 N N . TYR D 1 416 ? 16.837 44.997 60.507 1.00 36.12 416 TYR D N 1
ATOM 13646 C CA . TYR D 1 416 ? 15.613 45.630 60.972 1.00 34.44 416 TYR D CA 1
ATOM 13647 C C . TYR D 1 416 ? 15.725 47.146 60.859 1.00 37.96 416 TYR D C 1
ATOM 13648 O O . TYR D 1 416 ? 16.672 47.751 61.371 1.00 38.40 416 TYR D O 1
ATOM 13657 N N . GLY D 1 417 ? 14.753 47.755 60.186 1.00 35.51 417 GLY D N 1
ATOM 13658 C CA . GLY D 1 417 ? 14.745 49.183 59.955 1.00 36.43 417 GLY D CA 1
ATOM 13659 C C . GLY D 1 417 ? 15.460 49.631 58.702 1.00 34.82 417 GLY D C 1
ATOM 13660 O O . GLY D 1 417 ? 15.522 50.840 58.441 1.00 35.75 417 GLY D O 1
ATOM 13661 N N . GLN D 1 418 ? 15.992 48.700 57.912 1.00 34.84 418 GLN D N 1
ATOM 13662 C CA . GLN D 1 418 ? 16.779 49.058 56.740 1.00 34.67 418 GLN D CA 1
ATOM 13663 C C . GLN D 1 418 ? 16.027 48.771 55.450 1.00 36.05 418 GLN D C 1
ATOM 13664 O O . GLN D 1 418 ? 16.520 48.038 54.587 1.00 37.97 418 GLN D O 1
ATOM 13670 N N . ASP D 1 419 ? 14.839 49.343 55.304 1.00 33.73 419 ASP D N 1
ATOM 13671 C CA . ASP D 1 419 ? 14.138 49.252 54.035 1.00 34.09 419 ASP D CA 1
ATOM 13672 C C . ASP D 1 419 ? 14.794 50.171 53.011 1.00 36.40 419 ASP D C 1
ATOM 13673 O O . ASP D 1 419 ? 15.283 51.253 53.345 1.00 35.55 419 ASP D O 1
ATOM 13678 N N . TRP D 1 420 ? 14.816 49.723 51.759 1.00 36.75 420 TRP D N 1
ATOM 13679 C CA . TRP D 1 420 ? 15.451 50.465 50.679 1.00 36.46 420 TRP D CA 1
ATOM 13680 C C . TRP D 1 420 ? 14.646 50.253 49.407 1.00 37.98 420 TRP D C 1
ATOM 13681 O O . TRP D 1 420 ? 13.926 49.261 49.264 1.00 38.07 420 TRP D O 1
ATOM 13692 N N . VAL D 1 421 ? 14.781 51.190 48.474 1.00 37.68 421 VAL D N 1
ATOM 13693 C CA . VAL D 1 421 ? 14.102 51.119 47.186 1.00 39.77 421 VAL D CA 1
ATOM 13694 C C . VAL D 1 421 ? 15.151 51.146 46.085 1.00 41.32 421 VAL D C 1
ATOM 13695 O O . VAL D 1 421 ? 16.060 51.983 46.105 1.00 43.31 421 VAL D O 1
ATOM 13699 N N . LEU D 1 422 ? 15.029 50.223 45.138 1.00 43.36 422 LEU D N 1
ATOM 13700 C CA . LEU D 1 422 ? 15.868 50.190 43.950 1.00 42.46 422 LEU D CA 1
ATOM 13701 C C . LEU D 1 422 ? 15.117 50.844 42.798 1.00 44.69 422 LEU D C 1
ATOM 13702 O O . LEU D 1 422 ? 13.936 50.554 42.579 1.00 42.33 422 LEU D O 1
ATOM 13707 N N . ILE D 1 423 ? 15.798 51.724 42.070 1.00 42.89 423 ILE D N 1
ATOM 13708 C CA . ILE D 1 423 ? 15.215 52.421 40.929 1.00 43.88 423 ILE D CA 1
ATOM 13709 C C . ILE D 1 423 ? 15.957 51.984 39.676 1.00 48.14 423 ILE D C 1
ATOM 13710 O O . ILE D 1 423 ? 17.166 52.216 39.550 1.00 49.83 423 ILE D O 1
ATOM 13715 N N . LEU D 1 424 ? 15.236 51.353 38.755 1.00 46.10 424 LEU D N 1
ATOM 13716 C CA . LEU D 1 424 ? 15.767 50.966 37.456 1.00 49.29 424 LEU D CA 1
ATOM 13717 C C . LEU D 1 424 ? 15.117 51.848 36.401 1.00 50.14 424 LEU D C 1
ATOM 13718 O O . LEU D 1 424 ? 13.886 51.921 36.323 1.00 53.81 424 LEU D O 1
ATOM 13723 N N . ASP D 1 425 ? 15.940 52.523 35.601 1.00 51.81 425 ASP D N 1
ATOM 13724 C CA . ASP D 1 425 ? 15.471 53.510 34.637 1.00 52.89 425 ASP D CA 1
ATOM 13725 C C . ASP D 1 425 ? 15.991 53.165 33.253 1.00 55.44 425 ASP D C 1
ATOM 13726 O O . ASP D 1 425 ? 17.188 52.912 33.086 1.00 58.61 425 ASP D O 1
ATOM 13731 N N . ASP D 1 426 ? 15.097 53.169 32.263 1.00 54.07 426 ASP D N 1
ATOM 13732 C CA . ASP D 1 426 ? 15.520 53.138 30.868 1.00 58.78 426 ASP D CA 1
ATOM 13733 C C . ASP D 1 426 ? 16.472 54.305 30.637 1.00 60.51 426 ASP D C 1
ATOM 13734 O O . ASP D 1 426 ? 16.060 55.468 30.694 1.00 61.70 426 ASP D O 1
ATOM 13739 N N . ALA D 1 427 ? 17.751 54.001 30.391 1.00 58.86 427 ALA D N 1
ATOM 13740 C CA . ALA D 1 427 ? 18.758 55.053 30.291 1.00 61.71 427 ALA D CA 1
ATOM 13741 C C . ALA D 1 427 ? 18.477 56.006 29.138 1.00 60.53 427 ALA D C 1
ATOM 13742 O O . ALA D 1 427 ? 18.872 57.176 29.192 1.00 63.81 427 ALA D O 1
ATOM 13744 N N . SER D 1 428 ? 17.797 55.531 28.092 1.00 60.60 428 SER D N 1
ATOM 13745 C CA . SER D 1 428 ? 17.491 56.397 26.959 1.00 61.54 428 SER D CA 1
ATOM 13746 C C . SER D 1 428 ? 16.535 57.517 27.347 1.00 62.40 428 SER D C 1
ATOM 13747 O O . SER D 1 428 ? 16.640 58.631 26.820 1.00 62.96 428 SER D O 1
ATOM 13750 N N . LYS D 1 429 ? 15.609 57.251 28.270 1.00 59.66 429 LYS D N 1
ATOM 13751 C CA . LYS D 1 429 ? 14.583 58.223 28.627 1.00 60.06 429 LYS D CA 1
ATOM 13752 C C . LYS D 1 429 ? 15.110 59.370 29.480 1.00 60.26 429 LYS D C 1
ATOM 13753 O O . LYS D 1 429 ? 14.381 60.348 29.681 1.00 62.23 429 LYS D O 1
ATOM 13759 N N . ASN D 1 430 ? 16.342 59.273 29.984 1.00 61.55 430 ASN D N 1
ATOM 13760 C CA . ASN D 1 430 ? 16.997 60.370 30.701 1.00 59.99 430 ASN D CA 1
ATOM 13761 C C . ASN D 1 430 ? 16.179 60.829 31.905 1.00 60.46 430 ASN D C 1
ATOM 13762 O O . ASN D 1 430 ? 16.005 62.027 32.139 1.00 61.38 430 ASN D O 1
ATOM 13767 N N . PHE D 1 431 ? 15.672 59.870 32.673 1.00 60.07 431 PHE D N 1
ATOM 13768 C CA . PHE D 1 431 ? 14.912 60.199 33.869 1.00 54.64 431 PHE D CA 1
ATOM 13769 C C . PHE D 1 431 ? 15.821 60.826 34.919 1.00 56.24 431 PHE D C 1
ATOM 13770 O O . PHE D 1 431 ? 16.985 60.440 35.070 1.00 55.50 431 PHE D O 1
ATOM 13778 N N . LEU D 1 432 ? 15.285 61.802 35.644 1.00 55.80 432 LEU D N 1
ATOM 13779 C CA . LEU D 1 432 ? 16.031 62.487 36.688 1.00 58.42 432 LEU D CA 1
ATOM 13780 C C . LEU D 1 432 ? 15.881 61.758 38.016 1.00 53.73 432 LEU D C 1
ATOM 13781 O O . LEU D 1 432 ? 14.843 61.155 38.302 1.00 51.82 432 LEU D O 1
ATOM 13786 N N . LYS D 1 433 ? 16.938 61.810 38.820 1.00 51.69 433 LYS D N 1
ATOM 13787 C CA . LYS D 1 433 ? 16.881 61.246 40.159 1.00 49.37 433 LYS D CA 1
ATOM 13788 C C . LYS D 1 433 ? 15.760 61.920 40.940 1.00 54.69 433 LYS D C 1
ATOM 13789 O O . LYS D 1 433 ? 15.668 63.155 40.936 1.00 56.87 433 LYS D O 1
ATOM 13795 N N . PRO D 1 434 ? 14.878 61.153 41.603 1.00 55.35 434 PRO D N 1
ATOM 13796 C CA . PRO D 1 434 ? 13.720 61.681 42.329 1.00 47.84 434 PRO D CA 1
ATOM 13797 C C . PRO D 1 434 ? 14.072 62.833 43.261 1.00 51.24 434 PRO D C 1
ATOM 13798 O O . PRO D 1 434 ? 13.262 63.743 43.440 1.00 49.67 434 PRO D O 1
#

Sequence (1726 aa):
TYTVSENKRFLLKDGKPFFWLGDTAWELFHRLDREDADYYLKKRAAQKYTVIQAVALAEFDGLNVPNPYGDKPLLNNDPTTPNDAYFKHVDFIIDKAAEYGLTIGFLPTWGDKLNKSTWGKGPEVFNTNNARIYGKWLANRYKNKKNIIWILGGDRTPRPNSDDVKVWRAMAAGIVEGVGGNDKALITFHPQPNKEGASQWFHADEWFDFNMFQNGHCRDTPIYDNIKGSYDRALVKPVIDGEPIYEDHPVCFNATDLGISNAYDVRKYAYLNLFAGAFGHTYGCHDIWQMYSPFREAVNGPNFYWQQAMELPGAKQMQHARKLIESRPFLDRVPDQSLVVENNSPASERIQATRGKDYAFIYSAAGKSFTVNLGKISGTQLNAYWFDPRNGKVEDISKIDNTYKFTPPRSGYGQDWVLILDDASTYTVSENKRFLLKDGKPFFWLGDTAWELFHRLDREDADYYLKKRAAQKYTVIQAVALAEFDGLNVPNPYGDKPLLNNDPTTPNDAYFKHVDFIIDKAAEYGLTIGFLPTWGDKLNKSTWGKGPEVFNTNNARIYGKWLANRYKNKKNIIWILGGDRTPRPNSDDVKVWRAMAAGIVEGVGGNDKALITFHPQPNKEGASQWFHADEWFDFNMFQNGHCRDTPIYDNIKGSYDRALVKPVIDGEPIYEDHPVCFNATDLGISNAYDVRKYAYLNLFAGAFGHTYGCHDIWQMYSPFREAVNGPNFYWQQAMELPGAKQMQHARKLIESRPFLDRVPDQSLVVENNSPASERIQATRGKDYAFIYSAAGKSFTVNLGKISGTQLNAYWFDPRNGKVEDISKIDNKGTYKFTPPRSGYGQDWVLILDDASKNFLKPQTYTVSENKRFLLKDGKPFFWLGDTAWELFHRLDREDADYYLKKRAAQKYTVIQAVALAEFDGLNVPNPYGDKPLLNNDPTTPNDAYFKHVDFIIDKAAEYGLTIGFLPTWGDKLNKSTWGKGPEVFNTNNARIYGKWLANRYKNKKNIIWILGGDRTPRPNSDDVKVWRAMAAGIVEGVGGNDKALITFHPQPNKEGASQWFHADEWFDFNMFQNGHCRDTPIYDNIKGSYDRALVKPVIDGEPIYEDHPVCFNATDLGISNAYDVRKYAYLNLFAGAFGHTYGCHDIWQMYSPFREAVNGPNFYWQQAMELPGAKQMQHARKLIESRPFLDRVPDQSLVVENNSPASERIQATRGKDYAFIYSAAGKSFTVNLGKISGTQLNAYWFDPRNGKVEDISKIDNKGTYKFTPPRSGYGQDWVLILDDASKNFLKPQTYTVSENKRFLLKDGKPFFWLGDTAWELFHRLDREDADYYLKKRAAQKYTVIQAVALAEFDGLNVPNPYGDKPLLNNDPTTPNDAYFKHVDFIIDKAAEYGLTIGFLPTWGDKLNKSTWGKGPEVFNTNNARIYGKWLANRYKNKKNIIWILGGDRTPRPNSDDVKVWRAMAAGIVEGVGGNDKALITFHPQPNKEGASQWFHADEWFDFNMFQNGHCRDTPIYDNIKGSYDRALVKPVIDGEPIYEDHPVCFNATDLGISNAYDVRKYAYLNLFAGAFGHTYGCHDIWQMYSPFREAVNGPNFYWQQAMELPGAKQMQHARKLIESRPFLDRVPDQSLVVENNSPASERIQATRGKDYAFIYSAAGKSFTVNLGKISGTQLNAYWFDPRNGKVEDISKIDNKGTYKFTPPRSGYGQDWVLILDDASKNFLKP

B-factor: mean 38.03, std 11.38, range [15.48, 85.29]

Foldseek 3Di:
DWAADPVQAAIAQVPHGDAAEAEFAACLLAEAFLVRLLLVLLLLLVLVHAEYEYELQGQQLQQPRHGPVRDGFADVLALLRTDVVSCVSVVSSLVSNVVSNHAYAYEDHAQCLCPQPPPTPHDPHFDLPSLLSNLLVVLLVCLPPRRYAYEYYHAEDQDPPDCSLSSRVSNLHSSCVNNPHLRSHHYAYQYHADQAASCVRPVPPSSHQAGEHAADDAPQDQCLNSLLNQCPDPSRHYYEHQHYHAAQAQHRLCCPVGNGDALLRQLLVQVSNVLSRHNHYHYYHQQRNQQDDPVDDHPRDGDDRRSVVCPGQSNSLRVLVVCVQVVDDNPQKDWDLLQWPPSPDGSQQHWTKIDGAFKIKTKGSFQAKTGTQQPGHDAQKKFKWKAASRPGDIDGDDIGGRRGMDGQPDGGHSRMIMMMIGHPD/DKAADPQQQAIDQVNHGDAAEEEAAACLLAEAFLVRLLVLLLLLLVLVHAEYEYECQGFPNQAPRGGPVRDGFADVLALLRGDPVSCVSVVSSCVSNVVSNHAYQYEDHEQCLCPCDPPTPHDPHFDLPSLLSNLLVVLQVCLPPRRYAYEYYHADDQDPPDCRLSRSVSNLNSNCVNNPHLRSHHYEYQYHADQAASCVRCVPPSSHQAGEHAADDAPQDQCLNSLLVNCPDPSRHYYEYAHYHAAQAQHVLCCPPGNGDALLRQLLVFVSNVLSRHNYYHYYHQQNNVQDDPVDDDDSDGDDHNVVSCPGQNSSLSVLVVVVCVQDDNVQKHWDLLQWPQSDDGSQQHWTKMDGQFKIKIKGSFQAKTKTAFDRHDAQKKWKWKAFSRPNDIDGDDIGGRDGMGIDGGPDGGGPRMIMMMIGRVVVPGDRD/DQWAADPVQQAIHGVNHGDAAEEEAAACLLAEAFLVRLLLVLLLLLVLVHAEYEYELQGQQNQQPRHGPVPDGQADVLALLRGDVVSCVSVVSNLVSNVVSNHAYAYEHHEQCLCPCPPPTPHDPHFDLVSLLSNLLVVLLVCLPPRRYAYEYYHADDQDPPDCRLSSSVSSLNSNQVNNPHLRSHHYAYAYHADQAASCVRPVPPPSHQAGEHAADDAPQDQVLNSLLVQCPDPPHHHYEHQHYHAAQAQHVLCCPPGNGDALLRQLLCQCSRVLSRHNYYHYYHQQNNNQDDPVDDHPRDRDDHNSVVCVGQNNSLSVLVVCVQVLDDNPQKDWDLLQWPPSPDGSQQHWTKMAGQFKIKTKGSFQAKIKTQFQRHDAQKKWKWKAFSRPGDIDGDDIGGRHDMDIDGGPDGGGSRMIMMMIGRVVVVRDRD/DQWAADPVQQAIGGNNHGDAAEEEAAACLLAEAFLVRLLLLLQLLLVLVHAEYEYECQGFANQAPRHGPVPDGFADVLALLHTDVVSCVSVVSSLVSNVVSNHAYQYEDHEQCLCPVDPPTPHDPHFDLPSLLSNLLVVLLVCLPPRRYAYEYYHAEDQDPPDCSLSSSVSSLNSNQVNNPHLVSHHYAYAYHADQAASCVRCVVPSSHQAGEHAADDAPQDLVLNSLLNQCPDPSRHYYEYQHYHAAQAQHVLCCVPGNGDALLRQVLCQCSGVLSRHNHYHYYHQQNNNQDDPPDDRDSDHDDHNVVVCVGQNNSLSVLVVCVCVLDDNVQKDWDLLQWPQSPDGSCQHWTKMAGQFKIKIKGSFQAKTKGQQQRHDAQKKWKWKAFSRPNDIDGDDTDGRDGMDIDGHPDGGHSRMIMIMIGRVVVVRDRD

Nearest PDB structures (foldseek):
  8t9w-assembly1_A  TM=1.002E+00  e=0.000E+00  metagenome
  8t9w-assembly2_B  TM=9.996E-01  e=1.448E-96  metagenome
  4qfu-assembly4_D  TM=9.023E-01  e=1.051E-46  Phocaeicola vulgatus ATCC 8482
  4qfu-assembly11_K  TM=9.071E-01  e=2.080E-46  Phocaeicola vulgatus ATCC 8482
  5msy-assembly2_B  TM=9.014E-01  e=1.347E-46  Bacteroides thetaiotaomicron VPI-5482

Solvent-accessible surface area: 57602 Å² total; per-residue (Å²): 61,18,67,46,6,113,62,25,45,4,0,27,28,120,56,55,65,23,6,0,2,0,0,0,0,6,0,0,1,4,16,2,16,100,22,6,0,16,28,0,0,34,37,0,24,68,11,105,7,11,0,0,0,0,0,0,0,0,35,7,32,0,0,64,68,51,5,47,81,53,38,92,0,4,88,148,37,55,4,48,59,10,26,63,46,0,0,129,11,0,30,59,0,0,64,45,0,50,129,74,61,1,7,0,0,0,0,0,1,6,0,0,0,12,16,86,52,138,128,18,81,0,46,81,27,17,74,51,108,14,0,106,77,0,0,95,69,0,0,96,65,4,88,113,65,128,15,15,0,7,0,0,0,0,27,5,49,5,95,119,169,44,69,3,32,116,2,1,103,13,0,0,32,0,0,30,96,7,5,40,20,55,109,122,10,7,0,0,0,0,0,46,70,25,162,80,0,0,5,85,44,0,14,82,14,130,8,1,25,0,0,0,0,9,4,20,5,30,6,51,49,66,5,14,77,21,0,114,41,2,21,89,59,111,80,53,28,2,1,0,0,0,13,2,0,5,7,8,5,9,0,32,120,62,54,104,12,6,12,53,7,6,1,1,4,3,0,17,11,1,1,6,0,1,0,3,3,0,0,0,5,0,2,0,0,2,0,0,20,0,0,43,8,42,81,85,110,37,72,65,54,11,77,89,62,9,10,30,0,4,81,26,24,0,0,92,14,2,49,26,4,55,119,4,3,85,57,83,55,23,63,62,12,41,34,21,40,51,3,0,84,67,66,123,14,47,9,14,40,12,3,7,0,0,61,0,127,56,2,0,0,0,0,0,0,15,1,43,53,0,20,0,47,22,76,83,17,59,35,124,96,2,42,3,45,11,4,12,0,46,86,5,83,85,85,114,63,56,67,13,69,45,91,92,95,10,87,11,60,88,79,30,25,2,42,0,23,0,0,10,5,15,19,52,132,46,15,61,43,5,105,70,68,44,6,0,24,76,108,56,53,69,16,6,0,3,0,0,0,0,5,0,0,1,4,27,3,45,106,106,32,0,26,4,0,0,45,7,0,30,48,11,102,7,13,0,0,1,0,0,0,0,0,24,37,37,0,0,69,64,56,5,49,77,52,36,90,0,5,87,150,41,54,3,56,58,12,24,62,53,1,0,56,11,0,27,63,0,0,65,47,0,48,110,58,54,2,1,0,0,0,0,0,1,7,0,0,0,12,15,82,52,137,129,14,142,0,46,82,30,18,77,62,99,14,0,96,61,0,0,71,67,0,0,87,80,4,46,146,64,144,11,13,0,7,0,0,0,0,25,4,52,4,90,129,157,52,102,2,32,134,3,2,93,10,0,0,32,0,0,29,92,13,14,54,21,64,114,144,7,8,0,0,0,0,0,42,74,37,76,74,0,0,5,78,46,0,16,86,19,87,24,1,25,0,0,0,0,12,13,9,7,27,6,49,45,65,6,10,78,32,0,110,43,4,24,87,66,105,90,45,30,2,1,0,0,0,14,2,0,4,6,10,5,4,0,32,128,57,50,106,12,6,12,47,7,6,1,1,2,2,0,16,11,1,2,6,0,0,0,2,5,0,0,0,4,0,1,0,0,1,0,0,22,0,1,42,7,67,160,78,153,45,47,75,48,12,80,50,59,3,13,5,0,0,34,14,27,0,0,94,14,2,50,29,4,56,84,0,3,87,33,8,44,21,68,71,7,50,35,27,35,49,5,1,86,59,71,117,22,39,7,8,55,12,4,6,0,0,52,0,62,12,1,0,0,0,0,0,0,16,1,33,53,2,38,1,38,21,50,97,12,51,29,124,22,3,33,2,26,12,0,15,0,49,81,2,94,22,81,98,56,51,139,11,104,21,71,57,84,88,129,4,80,3,62,154,79,33,21,3,30,0,21,0,0,0,3,3,2,15,81,93,130,53,84,112,24,112,15,10,51,36,3,153,66,102,38,5,0,25,66,96,56,147,65,13,7,0,3,0,0,0,0,6,0,0,1,3,15,2,23,99,23,5,0,8,13,0,0,56,38,0,25,74,10,104,6,12,0,0,0,0,0,0,0,0,30,18,27,0,0,72,70,47,6,43,83,49,39,91,0,4,86,148,41,53,4,46,59,10,22,64,45,1,0,133,11,0,30,67,0,0,63,36,0,48,128,63,48,2,0,0,0,0,0,1,0,6,0,0,0,12,16,79,54,136,127,14,121,0,44,88,31,17,76,40,105,13,0,108,73,0,0,82,63,0,0,78,63,5,88,117,62,109,12,14,0,6,0,0,0,0,26,5,51,6,91,113,165,44,91,3,34,108,2,2,106,16,0,0,38,0,0,31,85,8,15,62,18,57,100,44,9,7,0,0,0,0,0,45,77,36,95,82,0,0,5,89,49,0,16,88,17,150,23,1,26,0,0,0,0,8,12,10,6,26,6,52,44,69,5,11,76,30,0,110,43,5,25,84,70,109,88,40,25,1,1,0,0,0,15,1,0,4,6,9,5,14,0,36,119,60,53,100,10,6,12,60,8,6,2,0,2,2,0,15,12,0,2,6,0,0,0,3,5,0,0,0,2,0,0,0,0,2,0,0,18,0,2,41,13,43,81,90,114,42,58,77,54,11,74,91,57,10,10,22,0,0,69,27,30,0,0,85,15,2,50,25,3,56,81,0,3,82,35,7,43,23,64,58,6,44,36,21,38,46,2,3,83,63,65,125,20,37,12,10,23,11,2,6,0,0,61,0,130,10,1,0,0,0,0,0,0,9,1,90,39,1,27,0,43,6,63,92,6,49,30,118,86,0,23,2,20,19,0,17,0,49,66,6,141,24,125,94,58,49,150,10,103,18,77,53,87,91,132,4,86,4,83,41,76,34,22,3,51,0,31,0,0,0,1,0,2,28,81,94,120,41,150,102,36,78,18,4,53,45,5,104,66,111,43,4,0,25,72,106,60,51,70,5,6,0,2,0,0,0,0,6,0,0,1,2,29,4,44,101,74,31,0,8,4,0,0,52,5,0,32,44,12,102,6,9,0,0,0,0,0,0,0,0,23,64,28,0,0,75,64,54,6,49,86,53,36,96,0,2,85,147,36,56,3,49,57,10,28,75,42,1,0,130,9,0,34,61,0,0,66,39,0,50,117,50,47,3,1,0,0,0,0,0,1,4,0,0,0,12,15,80,55,136,133,14,133,0,45,84,31,17,80,63,91,12,0,88,50,0,0,45,68,0,0,90,63,4,63,119,66,123,14,14,0,6,0,0,0,0,27,4,50,6,93,114,158,52,96,4,38,47,2,2,103,14,0,0,52,0,0,28,108,10,18,54,22,70,106,65,4,4,1,0,0,0,0,40,74,29,146,79,0,0,3,82,51,0,16,87,15,87,24,0,32,0,0,0,0,7,10,9,8,29,5,51,45,63,6,10,80,10,0,108,41,3,22,84,64,106,95,42,34,2,0,0,0,0,13,2,1,5,5,11,5,7,0,33,124,62,52,102,11,5,12,57,8,5,1,1,3,2,0,14,12,0,1,8,0,1,0,3,4,0,0,0,2,0,2,0,0,2,0,0,21,2,1,40,9,71,153,75,154,46,32,80,50,11,74,51,62,3,11,4,0,0,42,13,25,0,0,90,14,0,48,27,2,57,82,0,1,83,31,10,43,21,63,58,4,47,39,19,37,47,3,2,88,67,57,134,16,47,12,12,28,13,3,6,0,0,66,1,101,17,0,0,0,0,0,0,0,12,1,95,38,0,27,2,40,12,66,85,22,46,28,127,32,9,33,1,22,12,0,16,0,46,66,6,138,36,86,92,61,54,107,19,70,23,76,58,86,93,138,8,85,5,66,158,72,26,24,2,22,0,20,0,0,0,9,1,4,21,84,102,120,45,150,108,36

Secondary structure (DSSP, 8-state):
-EEE-TTSSSEEETTEE---EEEE-TTHHHH--HHHHHHHHHHHHHTT--EEEEESS-TTTTTTS--TTS--SBGGG-TTSB-HHHHHHHHHHHHHHHHTTPEEEEES--GGGT--TTT--------HHHHHHHHHHHHHHHTT-SSEEEEEE-S-PPPTTSSHHHHHHHHHHHHHHHHTSGGG--EEEE--S-SSTTHHHHTT-TT--SEEE---SSSS--HHHHHHHHHT-SS---EEESS-PPBT-BGGG-HHHH-B--HHHHHHHHHHHHHHT-S-EEE-BHHHHTT--TTS---S---S-HHHHTT-HHHHHHHHHHHHHHHS-STT-EE-GGGBS-TT--GGG-EEEEE-SSEEEEEETT---EEE--SSSS-SEEEEEEE-TTT--EEEEEEEE--EEE--SS-STT--EEEEEEE--/-EEE-TTSSSEEETTEEE--EEEE-TTHHHH--HHHHHHHHHHHHHTT--EEEEESS-TTTTTTS--TTS--SBGGG-TTSB-HHHHHHHHHHHHHHHHTTPEEEEES--GGGT--TTT--------HHHHHHHHHHHHHHTTT-SSEEEEEE-S-PPPTTSSHHHHHHHHHHHHHHHHTSGGG--EEEE--S-SSTTHHHHTT-TT--SEEE---S-TT--HHHHHHHHHT-SS---EEESS-PPBT-BGGG-HHHH-B--HHHHHHHHHHHHHTT-S-EE--BHHHHTT--TTS--SS---S-HHHHTT-HHHHHHHHHHHHHHTS-TTT-EE-GGGBS-TT--GGG-EEEEE-SSEEEEEETT---EEEE-SSSS-SEEEEEEE-TTT--EEEEEEEESSSEEEE--SS-STT--EEEEEEEGGG-PPP-/--EEE-TTSSSEEETTEE---EEEE-TTHHHH--HHHHHHHHHHHHHTT--EEEEESS-TTTTTTS--TTS--SBGGG-TTSB-HHHHHHHHHHHHHHHHTT-EEEEES--GGGT--TTT--------HHHHHHHHHHHHHHTSS-SSEEEEEE-S-PPPTTSSHHHHHHHHHHHHHHHHTSGGG--EEEE--S-SSTTHHHHTT-TT--SEEE---S-SS--HHHHHHHHHT-SS---EEESS-PPBT-BGGG-HHHH-B--HHHHHHHHHHHHHTT-S-EEE-BHHHHTT--TTS---S---S-HHHHTT-HHHHHHHHHHHHHHTS-STT-EE-GGGBS-TT--GGG-EEEEE-SSEEEEEETT---EEEEGGGSSSSEEEEEEE-TTT--EEEEEEEESSSEEEE--SS-STT--EEEEEEEGGGTPPP-/--EEE-TTSSSEEETTEEE--EEEE-TTHHHH--HHHHHHHHHHHHHTT--EEEEESS-TTTTTTS--TTS--SBGGG-TTSB-HHHHHHHHHHHHHHHHTTPEEEEES--GGGT--TTT--------HHHHHHHHHHHHHHTTT-SSEEEEEE-S-PPPSSSSHHHHHHHHHHHHHHHHTSGGG--EEEE--S-SSTTHHHHTT-TTB-SEEE---S-SS--HHHHHHHHHT-SS---EEESS-PPBT-BGGG-HHHH-B--HHHHHHHHHHHHHHT-S-EE--BHHHHTT--TTS---S---S-HHHHTT-HHHHHHHHHHHHHHTS-STT-EE-GGGBS--S--GGG-EEEEE-SSEEEEEETT---EEEETTSSS-SBEEEEEE-TTT--EEEEE--BSSSEEEE--SS-STT--EEEEEEEGGGTPPP-